Protein 5X8F (pdb70)

Radius of gyration: 39.55 Å; Cα contacts (8 Å, |Δi|>4): 4434; chains: 4; bounding box: 118×98×96 Å

Structure (mmCIF, N/CA/C/O backbone):
data_5X8F
#
_entry.id   5X8F
#
_cell.length_a   71.870
_cell.length_b   96.360
_cell.length_c   98.070
_cell.angle_alpha   80.440
_cell.angle_beta   77.960
_cell.angle_gamma   81.110
#
_symmetry.space_group_name_H-M   'P 1'
#
loop_
_entity.id
_entity.type
_entity.pdbx_description
1 polymer '2-succinylbenzoate--CoA ligase'
2 non-polymer 'o-succinylbenzoyl-N-coenzyme A'
3 non-polymer 'ADENOSINE MONOPHOSPHATE'
4 non-polymer 'MAGNESIUM ION'
5 non-polymer 'SODIUM ION'
6 non-polymer DI(HYDROXYETHYL)ETHER
7 non-polymer 'CALCIUM ION'
8 water water
#
loop_
_atom_site.group_PDB
_atom_site.id
_atom_site.type_symbol
_atom_site.label_atom_id
_atom_site.label_alt_id
_atom_site.label_comp_id
_atom_site.label_asym_id
_atom_site.label_entity_id
_atom_site.label_seq_id
_atom_site.pdbx_PDB_ins_code
_atom_site.Cartn_x
_atom_site.Cartn_y
_atom_site.Cartn_z
_atom_site.occupancy
_atom_site.B_iso_or_equiv
_atom_site.auth_seq_id
_atom_site.auth_comp_id
_atom_site.auth_asym_id
_atom_site.auth_atom_id
_atom_site.pdbx_PDB_model_num
ATOM 1 C C . LEU A 1 1 ? 124.110 5.177 -110.631 1.00 47.03 2 LEU A C 1
ATOM 2 O O . LEU A 1 1 ? 123.362 5.707 -109.810 1.00 58.44 2 LEU A O 1
ATOM 3 N N . THR A 1 2 ? 124.806 4.079 -110.359 1.00 39.93 3 THR A N 1
ATOM 4 C CA . THR A 1 2 ? 124.208 2.982 -109.623 1.00 35.82 3 THR A CA 1
ATOM 5 C C . THR A 1 2 ? 124.658 2.955 -108.160 1.00 24.90 3 THR A C 1
ATOM 6 O O . THR A 1 2 ? 124.049 2.257 -107.359 1.00 23.86 3 THR A O 1
ATOM 10 N N . GLU A 1 3 ? 125.712 3.702 -107.809 1.00 23.59 4 GLU A N 1
ATOM 11 C CA . GLU A 1 3 ? 126.214 3.675 -106.437 1.00 20.84 4 GLU A CA 1
ATOM 12 C C . GLU A 1 3 ? 126.618 5.072 -105.976 1.00 22.74 4 GLU A C 1
ATOM 13 O O . GLU A 1 3 ? 126.974 5.938 -106.782 1.00 24.97 4 GLU A O 1
ATOM 19 N N . GLN A 1 4 ? 126.565 5.273 -104.662 1.00 18.45 5 GLN A N 1
ATOM 20 C CA . GLN A 1 4 ? 127.046 6.470 -103.995 1.00 13.77 5 GLN A CA 1
ATOM 21 C C . GLN A 1 4 ? 127.973 6.076 -102.859 1.00 19.27 5 GLN A C 1
ATOM 22 O O . GLN A 1 4 ? 127.804 5.004 -102.270 1.00 19.46 5 GLN A O 1
ATOM 28 N N . PRO A 1 5 ? 128.952 6.919 -102.529 1.00 19.79 6 PRO A N 1
ATOM 29 C CA . PRO A 1 5 ? 129.718 6.710 -101.292 1.00 18.22 6 PRO A CA 1
ATOM 30 C C . PRO A 1 5 ? 128.773 6.564 -100.114 1.00 14.67 6 PRO A C 1
ATOM 31 O O . PRO A 1 5 ? 127.742 7.237 -100.042 1.00 16.19 6 PRO A O 1
ATOM 35 N N . ASN A 1 6 ? 129.125 5.667 -99.189 1.00 14.68 7 ASN A N 1
ATOM 36 C CA . ASN A 1 6 ? 128.323 5.517 -97.985 1.00 15.04 7 ASN A CA 1
ATOM 37 C C . ASN A 1 6 ? 128.106 6.883 -97.338 1.00 20.18 7 ASN A C 1
ATOM 38 O O . ASN A 1 6 ? 129.057 7.641 -97.137 1.00 15.49 7 ASN A O 1
ATOM 43 N N . TRP A 1 7 ? 126.837 7.216 -97.070 1.00 14.39 8 TRP A N 1
ATOM 44 C CA . TRP A 1 7 ? 126.500 8.581 -96.665 1.00 11.52 8 TRP A CA 1
ATOM 45 C C . TRP A 1 7 ? 127.185 8.967 -95.366 1.00 13.23 8 TRP A C 1
ATOM 46 O O . TRP A 1 7 ? 127.630 10.112 -95.211 1.00 14.90 8 TRP A O 1
ATOM 57 N N . LEU A 1 8 ? 127.210 8.047 -94.394 1.00 16.48 9 LEU A N 1
ATOM 58 C CA . LEU A 1 8 ? 127.839 8.342 -93.111 1.00 17.09 9 LEU A CA 1
ATOM 59 C C . LEU A 1 8 ? 129.335 8.535 -93.282 1.00 18.56 9 LEU A C 1
ATOM 60 O O . LEU A 1 8 ? 129.921 9.462 -92.709 1.00 15.62 9 LEU A O 1
ATOM 65 N N . MET A 1 9 ? 129.958 7.692 -94.098 1.00 16.94 10 MET A N 1
ATOM 66 C CA . MET A 1 9 ? 131.392 7.810 -94.319 1.00 17.63 10 MET A CA 1
ATOM 67 C C . MET A 1 9 ? 131.729 9.136 -94.991 1.00 18.07 10 MET A C 1
ATOM 68 O O . MET A 1 9 ? 132.645 9.844 -94.553 1.00 18.14 10 MET A O 1
ATOM 73 N N . GLN A 1 10 ? 130.979 9.507 -96.039 1.00 19.86 11 GLN A N 1
ATOM 74 C CA . GLN A 1 10 ? 131.256 10.778 -96.711 1.00 17.70 11 GLN A CA 1
ATOM 75 C C . GLN A 1 10 ? 130.959 11.965 -95.808 1.00 16.02 11 GLN A C 1
ATOM 76 O O . GLN A 1 10 ? 131.724 12.936 -95.781 1.00 16.64 11 GLN A O 1
ATOM 82 N N . ARG A 1 11 ? 129.864 11.904 -95.054 1.00 18.20 12 ARG A N 1
ATOM 83 C CA . ARG A 1 11 ? 129.532 13.005 -94.161 1.00 16.84 12 ARG A CA 1
ATOM 84 C C . ARG A 1 11 ? 130.615 13.192 -93.102 1.00 19.28 12 ARG A C 1
ATOM 85 O O . ARG A 1 11 ? 130.981 14.326 -92.766 1.00 18.71 12 ARG A O 1
ATOM 93 N N . ALA A 1 12 ? 131.153 12.090 -92.578 1.00 16.59 13 ALA A N 1
ATOM 94 C CA . ALA A 1 12 ? 132.240 12.202 -91.609 1.00 21.06 13 ALA A CA 1
ATOM 95 C C . ALA A 1 12 ? 133.489 12.796 -92.247 1.00 21.47 13 ALA A C 1
ATOM 96 O O . ALA A 1 12 ? 134.255 13.497 -91.573 1.00 22.23 13 ALA A O 1
ATOM 98 N N . GLN A 1 13 ? 133.715 12.521 -93.532 1.00 20.03 14 GLN A N 1
ATOM 99 C CA . GLN A 1 13 ? 134.838 13.124 -94.242 1.00 24.74 14 GLN A CA 1
ATOM 100 C C . GLN A 1 13 ? 134.637 14.614 -94.464 1.00 22.04 14 GLN A C 1
ATOM 101 O O . GLN A 1 13 ? 135.600 15.388 -94.401 1.00 22.72 14 GLN A O 1
ATOM 107 N N . LEU A 1 14 ? 133.404 15.031 -94.742 1.00 18.42 15 LEU A N 1
ATOM 108 C CA . LEU A 1 14 ? 133.151 16.420 -95.099 1.00 21.37 15 LEU A CA 1
ATOM 109 C C . LEU A 1 14 ? 133.074 17.312 -93.868 1.00 24.55 15 LEU A C 1
ATOM 110 O O . LEU A 1 14 ? 133.716 18.366 -93.824 1.00 26.55 15 LEU A O 1
ATOM 115 N N . THR A 1 15 ? 132.281 16.919 -92.867 1.00 22.53 16 THR A N 1
ATOM 116 C CA . THR A 1 15 ? 132.051 17.722 -91.662 1.00 24.21 16 THR A CA 1
ATOM 117 C C . THR A 1 15 ? 132.176 16.828 -90.432 1.00 22.91 16 THR A C 1
ATOM 118 O O . THR A 1 15 ? 131.186 16.533 -89.751 1.00 27.29 16 THR A O 1
ATOM 122 N N . PRO A 1 16 ? 133.398 16.384 -90.113 1.00 22.62 17 PRO A N 1
ATOM 123 C CA . PRO A 1 16 ? 133.566 15.418 -89.012 1.00 24.95 17 PRO A CA 1
ATOM 124 C C . PRO A 1 16 ? 133.113 15.937 -87.663 1.00 24.84 17 PRO A C 1
ATOM 125 O O . PRO A 1 16 ? 132.618 15.149 -86.852 1.00 22.86 17 PRO A O 1
ATOM 129 N N . GLU A 1 17 ? 133.287 17.228 -87.386 1.00 29.38 18 GLU A N 1
ATOM 130 C CA . GLU A 1 17 ? 133.035 17.752 -86.050 1.00 28.33 18 GLU A CA 1
ATOM 131 C C . GLU A 1 17 ? 131.616 18.260 -85.857 1.00 27.09 18 GLU A C 1
ATOM 132 O O . GLU A 1 17 ? 131.249 18.607 -84.730 1.00 28.78 18 GLU A O 1
ATOM 138 N N . ARG A 1 18 ? 130.818 18.326 -86.913 1.00 27.44 19 ARG A N 1
ATOM 139 C CA . ARG A 1 18 ? 129.421 18.684 -86.739 1.00 24.39 19 ARG A CA 1
ATOM 140 C C . ARG A 1 18 ? 128.723 17.613 -85.910 1.00 28.62 19 ARG A C 1
ATOM 141 O O . ARG A 1 18 ? 129.084 16.437 -85.960 1.00 21.08 19 ARG A O 1
ATOM 149 N N . ILE A 1 19 ? 127.716 18.029 -85.145 1.00 23.94 20 ILE A N 1
ATOM 150 C CA . ILE A 1 19 ? 127.014 17.117 -84.246 1.00 25.26 20 ILE A CA 1
ATOM 151 C C . ILE A 1 19 ? 126.020 16.290 -85.053 1.00 22.08 20 ILE A C 1
ATOM 152 O O . ILE A 1 19 ? 125.108 16.837 -85.679 1.00 21.07 20 ILE A O 1
ATOM 157 N N . ALA A 1 20 ? 126.198 14.966 -85.036 1.00 21.44 21 ALA A N 1
ATOM 158 C CA . ALA A 1 20 ? 125.252 14.068 -85.693 1.00 17.88 21 ALA A CA 1
ATOM 159 C C . ALA A 1 20 ? 124.048 13.764 -84.813 1.00 18.31 21 ALA A C 1
ATOM 160 O O . ALA A 1 20 ? 122.917 13.647 -85.303 1.00 19.44 21 ALA A O 1
ATOM 162 N N . LEU A 1 21 ? 124.274 13.579 -83.520 1.00 21.71 22 LEU A N 1
ATOM 163 C CA . LEU A 1 21 ? 123.241 13.004 -82.678 1.00 19.38 22 LEU A CA 1
ATOM 164 C C . LEU A 1 21 ? 123.350 13.618 -81.299 1.00 22.76 22 LEU A C 1
ATOM 165 O O . LEU A 1 21 ? 124.449 13.764 -80.766 1.00 23.03 22 LEU A O 1
ATOM 170 N N . ILE A 1 22 ? 122.211 13.990 -80.733 1.00 20.00 23 ILE A N 1
ATOM 171 C CA . ILE A 1 22 ? 122.138 14.420 -79.344 1.00 21.00 23 ILE A CA 1
ATOM 172 C C . ILE A 1 22 ? 121.134 13.503 -78.673 1.00 22.33 23 ILE A C 1
ATOM 173 O O . ILE A 1 22 ? 119.962 13.470 -79.065 1.00 23.77 23 ILE A O 1
ATOM 178 N N . TYR A 1 23 ? 121.600 12.718 -77.708 1.00 17.99 24 TYR A N 1
ATOM 179 C CA . TYR A 1 23 ? 120.744 11.747 -77.037 1.00 17.12 24 TYR A CA 1
ATOM 180 C C . TYR A 1 23 ? 121.028 11.806 -75.544 1.00 23.50 24 TYR A C 1
ATOM 181 O O . TYR A 1 23 ? 122.183 11.669 -75.129 1.00 29.09 24 TYR A O 1
ATOM 190 N N . GLU A 1 24 ? 119.975 12.006 -74.748 1.00 26.92 25 GLU A N 1
ATOM 191 C CA . GLU A 1 24 ? 120.112 12.329 -73.324 1.00 28.97 25 GLU A CA 1
ATOM 192 C C . GLU A 1 24 ? 121.073 13.504 -73.137 1.00 27.59 25 GLU A C 1
ATOM 193 O O . GLU A 1 24 ? 121.941 13.498 -72.261 1.00 39.95 25 GLU A O 1
ATOM 199 N N . ASP A 1 25 ? 120.915 14.514 -73.995 1.00 32.95 26 ASP A N 1
ATOM 200 C CA . ASP A 1 25 ? 121.698 15.748 -74.034 1.00 43.71 26 ASP A CA 1
ATOM 201 C C . ASP A 1 25 ? 123.195 15.512 -74.246 1.00 45.15 26 ASP A C 1
ATOM 202 O O . ASP A 1 25 ? 123.990 16.447 -74.093 1.00 49.89 26 ASP A O 1
ATOM 207 N N . GLN A 1 26 ? 123.594 14.293 -74.612 1.00 48.57 27 GLN A N 1
ATOM 208 C CA . GLN A 1 26 ? 124.976 13.948 -74.925 1.00 40.85 27 GLN A CA 1
ATOM 209 C C . GLN A 1 26 ? 125.182 13.962 -76.433 1.00 36.45 27 GLN A C 1
ATOM 210 O O . GLN A 1 26 ? 124.305 13.527 -77.183 1.00 31.55 27 GLN A O 1
ATOM 216 N N . THR A 1 27 ? 126.350 14.432 -76.871 1.00 32.61 28 THR A N 1
ATOM 217 C CA . THR A 1 27 ? 126.602 14.731 -78.276 1.00 30.14 28 THR A CA 1
ATOM 218 C C . THR A 1 27 ? 127.503 13.685 -78.917 1.00 32.76 28 THR A C 1
ATOM 219 O O . THR A 1 27 ? 128.484 13.238 -78.316 1.00 30.93 28 THR A O 1
ATOM 223 N N . VAL A 1 28 ? 127.185 13.342 -80.164 1.00 26.47 29 VAL A N 1
ATOM 224 C CA . VAL A 1 28 ? 127.989 12.458 -81.001 1.00 23.32 29 VAL A CA 1
ATOM 225 C C . VAL A 1 28 ? 128.244 13.189 -82.313 1.00 23.41 29 VAL A C 1
ATOM 226 O O . VAL A 1 28 ? 127.289 13.516 -83.025 1.00 22.71 29 VAL A O 1
ATOM 230 N N . THR A 1 29 ? 129.514 13.442 -82.636 1.00 21.07 30 THR A N 1
ATOM 231 C CA . THR A 1 29 ? 129.834 14.063 -83.914 1.00 20.69 30 THR A CA 1
ATOM 232 C C . THR A 1 29 ? 129.705 13.043 -85.042 1.00 18.43 30 THR A C 1
ATOM 233 O O . THR A 1 29 ? 129.602 11.837 -84.812 1.00 19.10 30 THR A O 1
ATOM 237 N N . PHE A 1 30 ? 129.743 13.539 -86.286 1.00 18.23 31 PHE A N 1
ATOM 238 C CA . PHE A 1 30 ? 129.701 12.615 -87.415 1.00 17.38 31 PHE A CA 1
ATOM 239 C C . PHE A 1 30 ? 130.941 11.727 -87.445 1.00 21.11 31 PHE A C 1
ATOM 240 O O . PHE A 1 30 ? 130.842 10.537 -87.765 1.00 19.17 31 PHE A O 1
ATOM 248 N N . ALA A 1 31 ? 132.114 12.279 -87.101 1.00 19.16 32 ALA A N 1
ATOM 249 C CA . ALA A 1 31 ? 133.303 11.440 -86.971 1.00 21.11 32 ALA A CA 1
ATOM 250 C C . ALA A 1 31 ? 133.102 10.366 -85.905 1.00 26.57 32 ALA A C 1
ATOM 251 O O . ALA A 1 31 ? 133.414 9.190 -86.127 1.00 25.02 32 ALA A O 1
ATOM 253 N N . GLU A 1 32 ? 132.567 10.751 -84.741 1.00 24.93 33 GLU A N 1
ATOM 254 C CA . GLU A 1 32 ? 132.343 9.780 -83.676 1.00 23.86 33 GLU A CA 1
ATOM 255 C C . GLU A 1 32 ? 131.294 8.756 -84.075 1.00 20.88 33 GLU A C 1
ATOM 256 O O . GLU A 1 32 ? 131.384 7.585 -83.695 1.00 22.50 33 GLU A O 1
ATOM 262 N N . LEU A 1 33 ? 130.285 9.180 -84.840 1.00 22.41 34 LEU A N 1
ATOM 263 C CA . LEU A 1 33 ? 129.249 8.247 -85.252 1.00 15.77 34 LEU A CA 1
ATOM 264 C C . LEU A 1 33 ? 129.784 7.239 -86.264 1.00 19.41 34 LEU A C 1
ATOM 265 O O . LEU A 1 33 ? 129.468 6.045 -86.187 1.00 19.71 34 LEU A O 1
ATOM 270 N N . PHE A 1 34 ? 130.586 7.694 -87.227 1.00 22.20 35 PHE A N 1
ATOM 271 C CA . PHE A 1 34 ? 131.209 6.745 -88.144 1.00 18.54 35 PHE A CA 1
ATOM 272 C C . PHE A 1 34 ? 132.111 5.766 -87.389 1.00 20.52 35 PHE A C 1
ATOM 273 O O . PHE A 1 34 ? 132.056 4.556 -87.622 1.00 23.27 35 PHE A O 1
ATOM 281 N N . ALA A 1 35 ? 132.947 6.276 -86.478 1.00 21.40 36 ALA A N 1
ATOM 282 C CA . ALA A 1 35 ? 133.836 5.402 -85.713 1.00 22.71 36 ALA A CA 1
ATOM 283 C C . ALA A 1 35 ? 133.055 4.355 -84.931 1.00 25.22 36 ALA A C 1
ATOM 284 O O . ALA A 1 35 ? 133.450 3.184 -84.884 1.00 24.94 36 ALA A O 1
ATOM 286 N N . ALA A 1 36 ? 131.947 4.760 -84.309 1.00 19.98 37 ALA A N 1
ATOM 287 C CA . ALA A 1 36 ? 131.169 3.824 -83.501 1.00 19.16 37 ALA A CA 1
ATOM 288 C C . ALA A 1 36 ? 130.443 2.817 -84.379 1.00 22.68 37 ALA A C 1
ATOM 289 O O . ALA A 1 36 ? 130.334 1.638 -84.022 1.00 21.30 37 ALA A O 1
ATOM 291 N N . SER A 1 37 ? 129.936 3.262 -85.533 1.00 21.28 38 SER A N 1
ATOM 292 C CA . SER A 1 37 ? 129.226 2.347 -86.417 1.00 18.36 38 SER A CA 1
ATOM 293 C C . SER A 1 37 ? 130.179 1.347 -87.052 1.00 22.79 38 SER A C 1
ATOM 294 O O . SER A 1 37 ? 129.829 0.173 -87.222 1.00 21.33 38 SER A O 1
ATOM 297 N N . LYS A 1 38 ? 131.382 1.801 -87.422 1.00 22.86 39 LYS A N 1
ATOM 298 C CA . LYS A 1 38 ? 132.400 0.898 -87.951 1.00 25.25 39 LYS A CA 1
ATOM 299 C C . LYS A 1 38 ? 132.846 -0.108 -86.901 1.00 24.41 39 LYS A C 1
ATOM 300 O O . LYS A 1 38 ? 133.012 -1.299 -87.200 1.00 24.38 39 LYS A O 1
ATOM 306 N N . ARG A 1 39 ? 133.065 0.360 -85.668 1.00 22.70 40 ARG A N 1
ATOM 307 C CA . ARG A 1 39 ? 133.434 -0.544 -84.582 1.00 26.71 40 ARG A CA 1
ATOM 308 C C . ARG A 1 39 ? 132.361 -1.603 -84.364 1.00 26.69 40 ARG A C 1
ATOM 309 O O . ARG A 1 39 ? 132.672 -2.788 -84.191 1.00 28.21 40 ARG A O 1
ATOM 313 N N . MET A 1 40 ? 131.087 -1.198 -84.377 1.00 20.71 41 MET A N 1
ATOM 314 C CA . MET A 1 40 ? 130.025 -2.182 -84.226 1.00 21.22 41 MET A CA 1
ATOM 315 C C . MET A 1 40 ? 129.975 -3.128 -85.423 1.00 21.60 41 MET A C 1
ATOM 316 O O . MET A 1 40 ? 129.671 -4.318 -85.269 1.00 24.65 41 MET A O 1
ATOM 321 N N . ALA A 1 41 ? 130.264 -2.619 -86.625 1.00 21.10 42 ALA A N 1
ATOM 322 C CA . ALA A 1 41 ? 130.300 -3.489 -87.794 1.00 17.46 42 ALA A CA 1
ATOM 323 C C . ALA A 1 41 ? 131.406 -4.527 -87.660 1.00 24.22 42 ALA A C 1
ATOM 324 O O . ALA A 1 41 ? 131.231 -5.691 -88.042 1.00 24.43 42 ALA A O 1
ATOM 326 N N . GLU A 1 42 ? 132.558 -4.118 -87.129 1.00 26.07 43 GLU A N 1
ATOM 327 C CA . GLU A 1 42 ? 133.640 -5.070 -86.896 1.00 24.05 43 GLU A CA 1
ATOM 328 C C . GLU A 1 42 ? 133.232 -6.128 -85.874 1.00 24.67 43 GLU A C 1
ATOM 329 O O . GLU A 1 42 ? 133.581 -7.307 -86.012 1.00 28.36 43 GLU A O 1
ATOM 335 N N . GLN A 1 43 ? 132.490 -5.733 -84.840 1.00 24.31 44 GLN A N 1
ATOM 336 C CA . GLN A 1 43 ? 132.085 -6.707 -83.831 1.00 25.73 44 GLN A CA 1
ATOM 337 C C . GLN A 1 43 ? 131.027 -7.663 -84.375 1.00 26.67 44 GLN A C 1
ATOM 338 O O . GLN A 1 43 ? 131.032 -8.855 -84.043 1.00 26.61 44 GLN A O 1
ATOM 344 N N . LEU A 1 44 ? 130.124 -7.169 -85.231 1.00 24.90 45 LEU A N 1
ATOM 345 C CA . LEU A 1 44 ? 129.133 -8.052 -85.842 1.00 23.14 45 LEU A CA 1
ATOM 346 C C . LEU A 1 44 ? 129.795 -9.077 -86.752 1.00 25.84 45 LEU A C 1
ATOM 347 O O . LEU A 1 44 ? 129.394 -10.248 -86.781 1.00 25.78 45 LEU A O 1
ATOM 352 N N . ALA A 1 45 ? 130.801 -8.648 -87.515 1.00 24.92 46 ALA A N 1
ATOM 353 C CA . ALA A 1 45 ? 131.517 -9.567 -88.390 1.00 24.87 46 ALA A CA 1
ATOM 354 C C . ALA A 1 45 ? 132.180 -10.685 -87.598 1.00 30.48 46 ALA A C 1
ATOM 355 O O . ALA A 1 45 ? 132.268 -11.819 -88.084 1.00 28.53 46 ALA A O 1
ATOM 357 N N . ALA A 1 46 ? 132.638 -10.388 -86.376 1.00 29.60 47 ALA A N 1
ATOM 358 C CA . ALA A 1 46 ? 133.221 -11.416 -85.517 1.00 29.49 47 ALA A CA 1
ATOM 359 C C . ALA A 1 46 ? 132.193 -12.466 -85.125 1.00 33.79 47 ALA A C 1
ATOM 360 O O . ALA A 1 46 ? 132.555 -13.614 -84.830 1.00 33.94 47 ALA A O 1
ATOM 362 N N . HIS A 1 47 ? 130.919 -12.084 -85.082 1.00 30.80 48 HIS A N 1
ATOM 363 C CA . HIS A 1 47 ? 129.815 -12.994 -84.813 1.00 31.87 48 HIS A CA 1
ATOM 364 C C . HIS A 1 47 ? 129.287 -13.644 -86.080 1.00 28.08 48 HIS A C 1
ATOM 365 O O . HIS A 1 47 ? 128.187 -14.203 -86.059 1.00 38.22 48 HIS A O 1
ATOM 372 N N . SER A 1 48 ? 130.032 -13.540 -87.182 1.00 28.30 49 SER A N 1
ATOM 373 C CA . SER A 1 48 ? 129.792 -14.204 -88.461 1.00 36.06 49 SER A CA 1
ATOM 374 C C . SER A 1 48 ? 128.729 -13.519 -89.310 1.00 34.30 49 SER A C 1
ATOM 375 O O . SER A 1 48 ? 128.234 -14.127 -90.266 1.00 32.14 49 SER A O 1
ATOM 378 N N . VAL A 1 49 ? 128.367 -12.270 -89.002 1.00 24.79 50 VAL A N 1
ATOM 379 C CA . VAL A 1 49 ? 127.503 -11.501 -89.895 1.00 23.77 50 VAL A CA 1
ATOM 380 C C . VAL A 1 49 ? 128.301 -11.134 -91.138 1.00 32.41 50 VAL A C 1
ATOM 381 O O . VAL A 1 49 ? 129.434 -10.647 -91.037 1.00 33.72 50 VAL A O 1
ATOM 385 N N . ARG A 1 50 ? 127.720 -11.370 -92.318 1.00 26.81 51 ARG A N 1
ATOM 386 C CA . ARG A 1 50 ? 128.433 -11.198 -93.580 1.00 22.46 51 ARG A CA 1
ATOM 387 C C . ARG A 1 50 ? 127.589 -10.422 -94.582 1.00 24.59 51 ARG A C 1
ATOM 388 O O . ARG A 1 50 ? 126.360 -10.423 -94.522 1.00 26.76 51 ARG A O 1
ATOM 392 N N . LYS A 1 51 ? 128.276 -9.807 -95.548 1.00 30.49 52 LYS A N 1
ATOM 393 C CA . LYS A 1 51 ? 127.601 -9.122 -96.642 1.00 31.15 52 LYS A CA 1
ATOM 394 C C . LYS A 1 51 ? 126.536 -10.020 -97.252 1.00 29.03 52 LYS A C 1
ATOM 395 O O . LYS A 1 51 ? 126.768 -11.212 -97.481 1.00 28.17 52 LYS A O 1
ATOM 399 N N . GLY A 1 52 ? 125.353 -9.443 -97.486 1.00 27.69 53 GLY A N 1
ATOM 400 C CA . GLY A 1 52 ? 124.218 -10.182 -97.990 1.00 26.99 53 GLY A CA 1
ATOM 401 C C . GLY A 1 52 ? 123.323 -10.804 -96.936 1.00 30.48 53 GLY A C 1
ATOM 402 O O . GLY A 1 52 ? 122.235 -11.284 -97.281 1.00 29.80 53 GLY A O 1
ATOM 403 N N . ASP A 1 53 ? 123.744 -10.832 -95.672 1.00 27.45 54 ASP A N 1
ATOM 404 C CA . ASP A 1 53 ? 122.871 -11.316 -94.615 1.00 21.49 54 ASP A CA 1
ATOM 405 C C . ASP A 1 53 ? 121.755 -10.298 -94.358 1.00 21.47 54 ASP A C 1
ATOM 406 O O . ASP A 1 53 ? 121.784 -9.158 -94.831 1.00 20.72 54 ASP A O 1
ATOM 411 N N . THR A 1 54 ? 120.750 -10.745 -93.611 1.00 20.00 55 THR A N 1
ATOM 412 C CA . THR A 1 54 ? 119.665 -9.906 -93.120 1.00 18.44 55 THR A CA 1
ATOM 413 C C . THR A 1 54 ? 119.695 -9.945 -91.598 1.00 17.25 55 THR A C 1
ATOM 414 O O . THR A 1 54 ? 119.715 -11.030 -91.000 1.00 22.13 55 THR A O 1
ATOM 418 N N . ALA A 1 55 ? 119.696 -8.772 -90.979 1.00 15.37 56 ALA A N 1
ATOM 419 C CA . ALA A 1 55 ? 119.731 -8.662 -89.527 1.00 13.73 56 ALA A CA 1
ATOM 420 C C . ALA A 1 55 ? 118.533 -7.862 -89.049 1.00 16.99 56 ALA A C 1
ATOM 421 O O . ALA A 1 55 ? 118.278 -6.762 -89.552 1.00 17.71 56 ALA A O 1
ATOM 423 N N . ALA A 1 56 ? 117.819 -8.394 -88.061 1.00 16.07 57 ALA A N 1
ATOM 424 C CA . ALA A 1 56 ? 116.697 -7.670 -87.481 1.00 15.43 57 ALA A CA 1
ATOM 425 C C . ALA A 1 56 ? 117.183 -6.869 -86.287 1.00 18.35 57 ALA A C 1
ATOM 426 O O . ALA A 1 56 ? 118.109 -7.282 -85.587 1.00 16.65 57 ALA A O 1
ATOM 428 N N . ILE A 1 57 ? 116.586 -5.700 -86.087 1.00 14.96 58 ILE A N 1
ATOM 429 C CA . ILE A 1 57 ? 116.946 -4.814 -84.988 1.00 17.24 58 ILE A CA 1
ATOM 430 C C . ILE A 1 57 ? 115.717 -4.666 -84.103 1.00 14.36 58 ILE A C 1
ATOM 431 O O . ILE A 1 57 ? 114.625 -4.354 -84.595 1.00 13.82 58 ILE A O 1
ATOM 436 N N . LEU A 1 58 ? 115.890 -4.922 -82.811 1.00 14.47 59 LEU A N 1
ATOM 437 C CA . LEU A 1 58 ? 114.814 -4.814 -81.824 1.00 13.22 59 LEU A CA 1
ATOM 438 C C . LEU A 1 58 ? 115.370 -3.952 -80.694 1.00 16.73 59 LEU A C 1
ATOM 439 O O . LEU A 1 58 ? 115.978 -4.470 -79.751 1.00 16.05 59 LEU A O 1
ATOM 444 N N . LEU A 1 59 ? 115.165 -2.642 -80.798 1.00 14.57 60 LEU A N 1
ATOM 445 C CA . LEU A 1 59 ? 115.721 -1.707 -79.830 1.00 16.55 60 LEU A CA 1
ATOM 446 C C . LEU A 1 59 ? 114.780 -0.523 -79.680 1.00 15.37 60 LEU A C 1
ATOM 447 O O . LEU A 1 59 ? 114.141 -0.096 -80.643 1.00 15.84 60 LEU A O 1
ATOM 452 N N . GLN A 1 60 ? 114.723 0.012 -78.461 1.00 20.30 61 GLN A N 1
ATOM 453 C CA . GLN A 1 60 ? 114.176 1.337 -78.237 1.00 21.70 61 GLN A CA 1
ATOM 454 C C . GLN A 1 60 ? 115.116 2.380 -78.837 1.00 19.57 61 GLN A C 1
ATOM 455 O O . GLN A 1 60 ? 116.279 2.100 -79.148 1.00 21.06 61 GLN A O 1
ATOM 461 N N . ASN A 1 61 ? 114.605 3.601 -78.981 1.00 16.13 62 ASN A N 1
ATOM 462 C CA . ASN A 1 61 ? 115.420 4.708 -79.469 1.00 19.20 62 ASN A CA 1
ATOM 463 C C . ASN A 1 61 ? 116.580 4.905 -78.509 1.00 20.19 62 ASN A C 1
ATOM 464 O O . ASN A 1 61 ? 116.378 5.373 -77.386 1.00 24.17 62 ASN A O 1
ATOM 469 N N . ARG A 1 62 ? 117.775 4.506 -78.929 1.00 22.23 63 ARG A N 1
ATOM 470 C CA . ARG A 1 62 ? 119.017 4.749 -78.207 1.00 24.85 63 ARG A CA 1
ATOM 471 C C . ARG A 1 62 ? 120.083 5.069 -79.242 1.00 24.11 63 ARG A C 1
ATOM 472 O O . ARG A 1 62 ? 119.919 4.779 -80.429 1.00 22.49 63 ARG A O 1
ATOM 480 N N . ALA A 1 63 ? 121.204 5.632 -78.782 1.00 22.03 64 ALA A N 1
ATOM 481 C CA . ALA A 1 63 ? 122.306 5.880 -79.702 1.00 22.31 64 ALA A CA 1
ATOM 482 C C . ALA A 1 63 ? 122.768 4.582 -80.350 1.00 22.61 64 ALA A C 1
ATOM 483 O O . ALA A 1 63 ? 123.117 4.559 -81.537 1.00 19.61 64 ALA A O 1
ATOM 485 N N . GLU A 1 64 ? 122.743 3.484 -79.588 1.00 20.52 65 GLU A N 1
ATOM 486 C CA . GLU A 1 64 ? 123.202 2.197 -80.100 1.00 20.72 65 GLU A CA 1
ATOM 487 C C . GLU A 1 64 ? 122.329 1.703 -81.242 1.00 14.81 65 GLU A C 1
ATOM 488 O O . GLU A 1 64 ? 122.798 0.937 -82.095 1.00 19.36 65 GLU A O 1
ATOM 494 N N . MET A 1 65 ? 121.056 2.104 -81.271 1.00 16.48 66 MET A N 1
ATOM 495 C CA . MET A 1 65 ? 120.213 1.747 -82.411 1.00 14.99 66 MET A CA 1
ATOM 496 C C . MET A 1 65 ? 120.672 2.458 -83.683 1.00 16.47 66 MET A C 1
ATOM 497 O O . MET A 1 65 ? 120.694 1.857 -84.761 1.00 15.76 66 MET A O 1
ATOM 502 N N . VAL A 1 66 ? 121.039 3.739 -83.575 1.00 15.74 67 VAL A N 1
ATOM 503 C CA . VAL A 1 66 ? 121.600 4.453 -84.720 1.00 15.20 67 VAL A CA 1
ATOM 504 C C . VAL A 1 66 ? 122.888 3.784 -85.188 1.00 18.53 67 VAL A C 1
ATOM 505 O O . VAL A 1 66 ? 123.109 3.600 -86.392 1.00 17.24 67 VAL A O 1
ATOM 509 N N . TYR A 1 67 ? 123.752 3.394 -84.248 1.00 17.84 68 TYR A N 1
ATOM 510 C CA . TYR A 1 67 ? 124.977 2.700 -84.630 1.00 15.48 68 TYR A CA 1
ATOM 511 C C . TYR A 1 67 ? 124.656 1.405 -85.359 1.00 15.66 68 TYR A C 1
ATOM 512 O O . TYR A 1 67 ? 125.321 1.052 -86.338 1.00 18.26 68 TYR A O 1
ATOM 521 N N . ALA A 1 68 ? 123.622 0.688 -84.909 1.00 16.27 69 ALA A N 1
ATOM 522 C CA . ALA A 1 68 ? 123.351 -0.625 -85.482 1.00 14.80 69 ALA A CA 1
ATOM 523 C C . ALA A 1 68 ? 122.880 -0.507 -86.919 1.00 13.64 69 ALA A C 1
ATOM 524 O O . ALA A 1 68 ? 123.294 -1.293 -87.776 1.00 16.21 69 ALA A O 1
ATOM 526 N N . VAL A 1 69 ? 122.002 0.459 -87.202 1.00 16.99 70 VAL A N 1
ATOM 527 C CA . VAL A 1 69 ? 121.540 0.639 -88.578 1.00 18.23 70 VAL A CA 1
ATOM 528 C C . VAL A 1 69 ? 122.715 0.958 -89.498 1.00 17.66 70 VAL A C 1
ATOM 529 O O . VAL A 1 69 ? 122.885 0.349 -90.560 1.00 14.69 70 VAL A O 1
ATOM 533 N N . HIS A 1 70 ? 123.553 1.910 -89.098 1.00 13.76 71 HIS A N 1
ATOM 534 C CA . HIS A 1 70 ? 124.706 2.252 -89.927 1.00 18.92 71 HIS A CA 1
ATOM 535 C C . HIS A 1 70 ? 125.695 1.095 -90.027 1.00 15.33 71 HIS A C 1
ATOM 536 O O . HIS A 1 70 ? 126.294 0.888 -91.088 1.00 17.24 71 HIS A O 1
ATOM 543 N N . ALA A 1 71 ? 125.880 0.338 -88.941 1.00 15.87 72 ALA A N 1
ATOM 544 C CA . ALA A 1 71 ? 126.776 -0.816 -88.987 1.00 19.33 72 ALA A CA 1
ATOM 545 C C . ALA A 1 71 ? 126.306 -1.823 -90.026 1.00 20.45 72 ALA A C 1
ATOM 546 O O . ALA A 1 71 ? 127.111 -2.352 -90.801 1.00 18.33 72 ALA A O 1
ATOM 548 N N . CYS A 1 72 ? 124.993 -2.071 -90.081 1.00 16.65 73 CYS A N 1
ATOM 549 C CA . CYS A 1 72 ? 124.441 -2.941 -91.112 1.00 14.87 73 CYS A CA 1
ATOM 550 C C . CYS A 1 72 ? 124.797 -2.443 -92.509 1.00 15.75 73 CYS A C 1
ATOM 551 O O . CYS A 1 72 ? 125.208 -3.232 -93.370 1.00 18.71 73 CYS A O 1
ATOM 554 N N . PHE A 1 73 ? 124.618 -1.143 -92.768 1.00 18.41 74 PHE A N 1
ATOM 555 C CA . PHE A 1 73 ? 124.989 -0.615 -94.081 1.00 22.17 74 PHE A CA 1
ATOM 556 C C . PHE A 1 73 ? 126.467 -0.837 -94.359 1.00 20.61 74 PHE A C 1
ATOM 557 O O . PHE A 1 73 ? 126.847 -1.217 -95.470 1.00 21.84 74 PHE A O 1
ATOM 565 N N . LEU A 1 74 ? 127.317 -0.586 -93.361 1.00 16.83 75 LEU A N 1
ATOM 566 C CA . LEU A 1 74 ? 128.758 -0.722 -93.551 1.00 17.42 75 LEU A CA 1
ATOM 567 C C . LEU A 1 74 ? 129.174 -2.164 -93.796 1.00 25.07 75 LEU A C 1
ATOM 568 O O . LEU A 1 74 ? 130.255 -2.407 -94.342 1.00 22.20 75 LEU A O 1
ATOM 573 N N . LEU A 1 75 ? 128.340 -3.120 -93.401 1.00 19.86 76 LEU A N 1
ATOM 574 C CA . LEU A 1 75 ? 128.583 -4.527 -93.656 1.00 22.69 76 LEU A CA 1
ATOM 575 C C . LEU A 1 75 ? 127.917 -5.027 -94.923 1.00 21.89 76 LEU A C 1
ATOM 576 O O . LEU A 1 75 ? 128.224 -6.137 -95.361 1.00 21.62 76 LEU A O 1
ATOM 581 N N . GLY A 1 76 ? 127.029 -4.240 -95.526 1.00 17.94 77 GLY A N 1
ATOM 582 C CA . GLY A 1 76 ? 126.258 -4.719 -96.657 1.00 26.73 77 GLY A CA 1
ATOM 583 C C . GLY A 1 76 ? 125.140 -5.653 -96.256 1.00 21.60 77 GLY A C 1
ATOM 584 O O . GLY A 1 76 ? 124.832 -6.592 -96.996 1.00 22.60 77 GLY A O 1
ATOM 585 N N . VAL A 1 77 ? 124.521 -5.408 -95.100 1.00 16.11 78 VAL A N 1
ATOM 586 C CA . VAL A 1 77 ? 123.541 -6.290 -94.469 1.00 17.60 78 VAL A CA 1
ATOM 587 C C . VAL A 1 77 ? 122.196 -5.567 -94.449 1.00 20.63 78 VAL A C 1
ATOM 588 O O . VAL A 1 77 ? 122.128 -4.398 -94.052 1.00 19.30 78 VAL A O 1
ATOM 592 N N . LYS A 1 78 ? 121.137 -6.251 -94.887 1.00 14.54 79 LYS A N 1
ATOM 593 C CA . LYS A 1 78 ? 119.789 -5.676 -94.875 1.00 16.11 79 LYS A CA 1
ATOM 594 C C . LYS A 1 78 ? 119.303 -5.566 -93.434 1.00 15.85 79 LYS A C 1
ATOM 595 O O . LYS A 1 78 ? 119.367 -6.544 -92.692 1.00 17.83 79 LYS A O 1
ATOM 601 N N . ALA A 1 79 ? 118.773 -4.406 -93.040 1.00 15.50 80 ALA A N 1
ATOM 602 C CA . ALA A 1 79 ? 118.316 -4.195 -91.665 1.00 14.30 80 ALA A CA 1
ATOM 603 C C . ALA A 1 79 ? 116.793 -4.268 -91.604 1.00 16.11 80 ALA A C 1
ATOM 604 O O . ALA A 1 79 ? 116.111 -3.499 -92.287 1.00 16.98 80 ALA A O 1
ATOM 606 N N . VAL A 1 80 ? 116.268 -5.193 -90.801 1.00 11.86 81 VAL A N 1
ATOM 607 C CA . VAL A 1 80 ? 114.833 -5.295 -90.547 1.00 14.17 81 VAL A CA 1
ATOM 608 C C . VAL A 1 80 ? 114.529 -4.559 -89.252 1.00 14.20 81 VAL A C 1
ATOM 609 O O . VAL A 1 80 ? 114.993 -4.966 -88.184 1.00 15.97 81 VAL A O 1
ATOM 613 N N . LEU A 1 81 ? 113.738 -3.484 -89.322 1.00 14.91 82 LEU A N 1
ATOM 614 C CA . LEU A 1 81 ? 113.419 -2.711 -88.122 1.00 17.20 82 LEU A CA 1
ATOM 615 C C . LEU A 1 81 ? 112.172 -3.302 -87.474 1.00 17.06 82 LEU A C 1
ATOM 616 O O . LEU A 1 81 ? 111.095 -3.276 -88.077 1.00 17.98 82 LEU A O 1
ATOM 621 N N . LEU A 1 82 ? 112.305 -3.815 -86.248 1.00 14.67 83 LEU A N 1
ATOM 622 C CA . LEU A 1 82 ? 111.191 -4.462 -85.558 1.00 13.45 83 LEU A CA 1
ATOM 623 C C . LEU A 1 82 ? 110.507 -3.511 -84.582 1.00 16.81 83 LEU A C 1
ATOM 624 O O . LEU A 1 82 ? 111.159 -2.844 -83.775 1.00 15.55 83 LEU A O 1
ATOM 629 N N . ASN A 1 83 ? 109.187 -3.482 -84.647 1.00 14.08 84 ASN A N 1
ATOM 630 C CA . ASN A 1 83 ? 108.355 -2.718 -83.731 1.00 15.46 84 ASN A CA 1
ATOM 631 C C . ASN A 1 83 ? 108.450 -3.334 -82.328 1.00 16.42 84 ASN A C 1
ATOM 632 O O . ASN A 1 83 ? 108.147 -4.517 -82.134 1.00 15.83 84 ASN A O 1
ATOM 637 N N . THR A 1 84 ? 108.892 -2.541 -81.348 1.00 14.10 85 THR A N 1
ATOM 638 C CA . THR A 1 84 ? 109.162 -3.080 -80.019 1.00 13.70 85 THR A CA 1
ATOM 639 C C . THR A 1 84 ? 107.900 -3.369 -79.214 1.00 19.93 85 THR A C 1
ATOM 640 O O . THR A 1 84 ? 107.997 -4.051 -78.191 1.00 21.60 85 THR A O 1
ATOM 644 N N . LYS A 1 85 ? 106.738 -2.855 -79.627 1.00 15.01 86 LYS A N 1
ATOM 645 C CA . LYS A 1 85 ? 105.497 -3.134 -78.905 1.00 16.44 86 LYS A CA 1
ATOM 646 C C . LYS A 1 85 ? 104.855 -4.448 -79.304 1.00 20.56 86 LYS A C 1
ATOM 647 O O . LYS A 1 85 ? 103.900 -4.888 -78.637 1.00 19.41 86 LYS A O 1
ATOM 653 N N . LEU A 1 86 ? 105.352 -5.086 -80.356 1.00 18.62 87 LEU A N 1
ATOM 654 C CA . LEU A 1 86 ? 104.775 -6.347 -80.791 1.00 18.80 87 LEU A CA 1
ATOM 655 C C . LEU A 1 86 ? 104.983 -7.433 -79.744 1.00 23.93 87 LEU A C 1
ATOM 656 O O . LEU A 1 86 ? 105.980 -7.445 -79.010 1.00 21.19 87 LEU A O 1
ATOM 661 N N . SER A 1 87 ? 104.024 -8.355 -79.692 1.00 20.54 88 SER A N 1
ATOM 662 C CA . SER A 1 87 ? 104.190 -9.583 -78.930 1.00 23.68 88 SER A CA 1
ATOM 663 C C . SER A 1 87 ? 105.312 -10.422 -79.534 1.00 24.13 88 SER A C 1
ATOM 664 O O . SER A 1 87 ? 105.649 -10.295 -80.714 1.00 21.51 88 SER A O 1
ATOM 667 N N . THR A 1 88 ? 105.871 -11.310 -78.708 1.00 21.82 89 THR A N 1
ATOM 668 C CA . THR A 1 88 ? 106.813 -12.305 -79.217 1.00 27.30 89 THR A CA 1
ATOM 669 C C . THR A 1 88 ? 106.253 -13.018 -80.441 1.00 24.80 89 THR A C 1
ATOM 670 O O . THR A 1 88 ? 106.971 -13.249 -81.422 1.00 24.70 89 THR A O 1
ATOM 674 N N . HIS A 1 89 ? 104.965 -13.361 -80.393 1.00 23.35 90 HIS A N 1
ATOM 675 C CA . HIS A 1 89 ? 104.298 -14.067 -81.483 1.00 27.22 90 HIS A CA 1
ATOM 676 C C . HIS A 1 89 ? 104.391 -13.291 -82.792 1.00 22.37 90 HIS A C 1
ATOM 677 O O . HIS A 1 89 ? 104.756 -13.848 -83.836 1.00 23.51 90 HIS A O 1
ATOM 684 N N . GLU A 1 90 ? 104.043 -12.000 -82.755 1.00 20.45 91 GLU A N 1
ATOM 685 C CA . GLU A 1 90 ? 104.111 -11.175 -83.958 1.00 18.43 91 GLU A CA 1
ATOM 686 C C . GLU A 1 90 ? 105.542 -11.039 -84.461 1.00 18.91 91 GLU A C 1
ATOM 687 O O . GLU A 1 90 ? 105.782 -11.018 -85.673 1.00 24.20 91 GLU A O 1
ATOM 693 N N . ARG A 1 91 ? 106.509 -10.923 -83.546 1.00 18.52 92 ARG A N 1
ATOM 694 C CA . ARG A 1 91 ? 107.890 -10.737 -83.979 1.00 18.06 92 ARG A CA 1
ATOM 695 C C . ARG A 1 91 ? 108.469 -12.005 -84.586 1.00 19.76 92 ARG A C 1
ATOM 696 O O . ARG A 1 91 ? 109.262 -11.931 -85.535 1.00 20.47 92 ARG A O 1
ATOM 704 N N . LEU A 1 92 ? 108.096 -13.175 -84.057 1.00 21.00 93 LEU A N 1
ATOM 705 C CA . LEU A 1 92 ? 108.591 -14.422 -84.633 1.00 24.17 93 LEU A CA 1
ATOM 706 C C . LEU A 1 92 ? 108.179 -14.548 -86.092 1.00 23.13 93 LEU A C 1
ATOM 707 O O . LEU A 1 92 ? 108.986 -14.957 -86.938 1.00 22.66 93 LEU A O 1
ATOM 712 N N . PHE A 1 93 ? 106.927 -14.197 -86.412 1.00 20.31 94 PHE A N 1
ATOM 713 C CA . PHE A 1 93 ? 106.512 -14.211 -87.813 1.00 23.03 94 PHE A CA 1
ATOM 714 C C . PHE A 1 93 ? 107.421 -13.335 -88.670 1.00 18.58 94 PHE A C 1
ATOM 715 O O . PHE A 1 93 ? 107.823 -13.734 -89.767 1.00 20.28 94 PHE A O 1
ATOM 723 N N . GLN A 1 94 ? 107.757 -12.136 -88.189 1.00 16.08 95 GLN A N 1
ATOM 724 C CA . GLN A 1 94 ? 108.546 -11.215 -88.998 1.00 18.20 95 GLN A CA 1
ATOM 725 C C . GLN A 1 94 ? 109.997 -11.666 -89.117 1.00 17.79 95 GLN A C 1
ATOM 726 O O . GLN A 1 94 ? 110.615 -11.504 -90.176 1.00 18.96 95 GLN A O 1
ATOM 732 N N . LEU A 1 95 ? 110.556 -12.236 -88.049 1.00 19.26 96 LEU A N 1
ATOM 733 C CA . LEU A 1 95 ? 111.906 -12.783 -88.139 1.00 20.76 96 LEU A CA 1
ATOM 734 C C . LEU A 1 95 ? 111.983 -13.877 -89.188 1.00 24.25 96 LEU A C 1
ATOM 735 O O . LEU A 1 95 ? 112.932 -13.928 -89.977 1.00 21.76 96 LEU A O 1
ATOM 740 N N . GLU A 1 96 ? 110.995 -14.773 -89.208 1.00 21.65 97 GLU A N 1
ATOM 741 C CA . GLU A 1 96 ? 111.044 -15.875 -90.157 1.00 26.15 97 GLU A CA 1
ATOM 742 C C . GLU A 1 96 ? 110.726 -15.397 -91.568 1.00 21.59 97 GLU A C 1
ATOM 743 O O . GLU A 1 96 ? 111.427 -15.746 -92.526 1.00 23.62 97 GLU A O 1
ATOM 749 N N . ASP A 1 97 ? 109.684 -14.580 -91.714 1.00 19.55 98 ASP A N 1
ATOM 750 C CA . ASP A 1 97 ? 109.288 -14.117 -93.041 1.00 20.79 98 ASP A CA 1
ATOM 751 C C . ASP A 1 97 ? 110.392 -13.306 -93.713 1.00 22.24 98 ASP A C 1
ATOM 752 O O . ASP A 1 97 ? 110.596 -13.407 -94.928 1.00 23.54 98 ASP A O 1
ATOM 757 N N . SER A 1 98 ? 111.121 -12.498 -92.945 1.00 19.65 99 SER A N 1
ATOM 758 C CA . SER A 1 98 ? 112.155 -11.649 -93.526 1.00 22.51 99 SER A CA 1
ATOM 759 C C . SER A 1 98 ? 113.427 -12.400 -93.901 1.00 22.49 99 SER A C 1
ATOM 760 O O . SER A 1 98 ? 114.295 -11.815 -94.560 1.00 26.41 99 SER A O 1
ATOM 763 N N . GLY A 1 99 ? 113.572 -13.655 -93.490 1.00 22.38 100 GLY A N 1
ATOM 764 C CA . GLY A 1 99 ? 114.827 -14.349 -93.690 1.00 25.85 100 GLY A CA 1
ATOM 765 C C . GLY A 1 99 ? 115.968 -13.840 -92.843 1.00 26.42 100 GLY A C 1
ATOM 766 O O . GLY A 1 99 ? 117.134 -14.040 -93.207 1.00 22.70 100 GLY A O 1
ATOM 767 N N . SER A 1 100 ? 115.672 -13.182 -91.718 1.00 20.90 101 SER A N 1
ATOM 768 C CA . SER A 1 100 ? 116.734 -12.707 -90.836 1.00 25.87 101 SER A CA 1
ATOM 769 C C . SER A 1 100 ? 117.572 -13.871 -90.325 1.00 22.33 101 SER A C 1
ATOM 770 O O . SER A 1 100 ? 117.044 -14.913 -89.921 1.00 23.64 101 SER A O 1
ATOM 773 N N . GLY A 1 101 ? 118.890 -13.692 -90.333 1.00 20.58 102 GLY A N 1
ATOM 774 C CA . GLY A 1 101 ? 119.745 -14.685 -89.711 1.00 21.29 102 GLY A CA 1
ATOM 775 C C . GLY A 1 101 ? 120.145 -14.277 -88.311 1.00 24.20 102 GLY A C 1
ATOM 776 O O . GLY A 1 101 ? 120.569 -15.116 -87.513 1.00 23.87 102 GLY A O 1
ATOM 777 N N . PHE A 1 102 ? 119.996 -12.987 -87.999 1.00 23.01 103 PHE A N 1
ATOM 778 C CA . PHE A 1 102 ? 120.476 -12.415 -86.750 1.00 23.46 103 PHE A CA 1
ATOM 779 C C . PHE A 1 102 ? 119.431 -11.483 -86.169 1.00 21.49 103 PHE A C 1
ATOM 780 O O . PHE A 1 102 ? 118.634 -10.889 -86.898 1.00 22.06 103 PHE A O 1
ATOM 788 N N . LEU A 1 103 ? 119.456 -11.339 -84.843 1.00 19.46 104 LEU A N 1
ATOM 789 C CA . LEU A 1 103 ? 118.619 -10.371 -84.148 1.00 17.15 104 LEU A CA 1
ATOM 790 C C . LEU A 1 103 ? 119.521 -9.530 -83.258 1.00 18.62 104 LEU A C 1
ATOM 791 O O . LEU A 1 103 ? 120.145 -10.062 -82.340 1.00 22.54 104 LEU A O 1
ATOM 796 N N . LEU A 1 104 ? 119.595 -8.227 -83.525 1.00 17.67 105 LEU A N 1
ATOM 797 C CA . LEU A 1 104 ? 120.377 -7.310 -82.698 1.00 14.45 105 LEU A CA 1
ATOM 798 C C . LEU A 1 104 ? 119.430 -6.641 -81.710 1.00 17.60 105 LEU A C 1
ATOM 799 O O . LEU A 1 104 ? 118.525 -5.913 -82.123 1.00 16.34 105 LEU A O 1
ATOM 804 N N . THR A 1 105 ? 119.638 -6.874 -80.419 1.00 16.31 106 THR A N 1
ATOM 805 C CA . THR A 1 105 ? 118.691 -6.365 -79.421 1.00 14.35 106 THR A CA 1
ATOM 806 C C . THR A 1 105 ? 119.479 -6.056 -78.149 1.00 17.13 106 THR A C 1
ATOM 807 O O . THR A 1 105 ? 120.702 -5.886 -78.192 1.00 19.34 106 THR A O 1
ATOM 811 N N . ASP A 1 106 ? 118.792 -5.978 -77.006 1.00 17.90 107 ASP A N 1
ATOM 812 C CA . ASP A 1 106 ? 119.494 -5.765 -75.747 1.00 17.15 107 ASP A CA 1
ATOM 813 C C . ASP A 1 106 ? 118.753 -6.471 -74.616 1.00 19.63 107 ASP A C 1
ATOM 814 O O . ASP A 1 106 ? 117.724 -7.119 -74.826 1.00 21.71 107 ASP A O 1
ATOM 819 N N . SER A 1 107 ? 119.291 -6.343 -73.395 1.00 20.67 108 SER A N 1
ATOM 820 C CA . SER A 1 107 ? 118.762 -7.126 -72.285 1.00 22.67 108 SER A CA 1
ATOM 821 C C . SER A 1 107 ? 117.412 -6.623 -71.787 1.00 21.03 108 SER A C 1
ATOM 822 O O . SER A 1 107 ? 116.802 -7.273 -70.931 1.00 23.70 108 SER A O 1
ATOM 825 N N . SER A 1 108 ? 116.907 -5.511 -72.308 1.00 20.28 109 SER A N 1
ATOM 826 C CA . SER A 1 108 ? 115.541 -5.147 -71.954 1.00 25.12 109 SER A CA 1
ATOM 827 C C . SER A 1 108 ? 114.513 -6.049 -72.623 1.00 30.70 109 SER A C 1
ATOM 828 O O . SER A 1 108 ? 113.356 -6.070 -72.192 1.00 26.68 109 SER A O 1
ATOM 831 N N . PHE A 1 109 ? 114.918 -6.821 -73.629 1.00 22.52 110 PHE A N 1
ATOM 832 C CA . PHE A 1 109 ? 114.059 -7.788 -74.287 1.00 21.66 110 PHE A CA 1
ATOM 833 C C . PHE A 1 109 ? 114.507 -9.198 -73.918 1.00 29.33 110 PHE A C 1
ATOM 834 O O . PHE A 1 109 ? 115.673 -9.430 -73.595 1.00 27.11 110 PHE A O 1
ATOM 842 N N . GLU A 1 110 ? 113.570 -10.141 -73.950 1.00 33.57 111 GLU A N 1
ATOM 843 C CA . GLU A 1 110 ? 113.881 -11.537 -73.636 1.00 38.99 111 GLU A CA 1
ATOM 844 C C . GLU A 1 110 ? 114.376 -12.218 -74.908 1.00 36.96 111 GLU A C 1
ATOM 845 O O . GLU A 1 110 ? 113.605 -12.811 -75.661 1.00 38.63 111 GLU A O 1
ATOM 847 N N . LYS A 1 111 ? 115.689 -12.139 -75.149 1.00 42.16 112 LYS A N 1
ATOM 848 C CA . LYS A 1 111 ? 116.263 -12.680 -76.380 1.00 42.75 112 LYS A CA 1
ATOM 849 C C . LYS A 1 111 ? 116.120 -14.193 -76.484 1.00 40.67 112 LYS A C 1
ATOM 850 O O . LYS A 1 111 ? 116.129 -14.729 -77.600 1.00 41.43 112 LYS A O 1
ATOM 852 N N . LYS A 1 112 ? 115.989 -14.889 -75.350 1.00 38.44 113 LYS A N 1
ATOM 853 C CA . LYS A 1 112 ? 115.892 -16.346 -75.369 1.00 44.14 113 LYS A CA 1
ATOM 854 C C . LYS A 1 112 ? 114.722 -16.834 -76.215 1.00 38.77 113 LYS A C 1
ATOM 855 O O . LYS A 1 112 ? 114.773 -17.942 -76.761 1.00 38.10 113 LYS A O 1
ATOM 857 N N . GLU A 1 113 ? 113.668 -16.029 -76.343 1.00 33.31 114 GLU A N 1
ATOM 858 C CA . GLU A 1 113 ? 112.497 -16.444 -77.107 1.00 37.29 114 GLU A CA 1
ATOM 859 C C . GLU A 1 113 ? 112.757 -16.538 -78.605 1.00 36.28 114 GLU A C 1
ATOM 860 O O . GLU A 1 113 ? 111.921 -17.099 -79.318 1.00 38.51 114 GLU A O 1
ATOM 866 N N . TYR A 1 114 ? 113.885 -16.020 -79.102 1.00 27.49 115 TYR A N 1
ATOM 867 C CA . TYR A 1 114 ? 114.126 -15.956 -80.539 1.00 29.21 115 TYR A CA 1
ATOM 868 C C . TYR A 1 114 ? 115.284 -16.818 -81.017 1.00 37.17 115 TYR A C 1
ATOM 869 O O . TYR A 1 114 ? 115.487 -16.927 -82.233 1.00 33.17 115 TYR A O 1
ATOM 878 N N . GLU A 1 115 ? 116.032 -17.445 -80.110 1.00 36.10 116 GLU A N 1
ATOM 879 C CA . GLU A 1 115 ? 117.278 -18.104 -80.484 1.00 36.47 116 GLU A CA 1
ATOM 880 C C . GLU A 1 115 ? 117.075 -19.390 -81.271 1.00 41.68 116 GLU A C 1
ATOM 881 O O . GLU A 1 115 ? 118.067 -19.979 -81.715 1.00 52.15 116 GLU A O 1
ATOM 887 N N . HIS A 1 116 ? 115.839 -19.836 -81.472 1.00 45.03 117 HIS A N 1
ATOM 888 C CA . HIS A 1 116 ? 115.578 -20.998 -82.309 1.00 49.91 117 HIS A CA 1
ATOM 889 C C . HIS A 1 116 ? 115.335 -20.629 -83.764 1.00 50.74 117 HIS A C 1
ATOM 890 O O . HIS A 1 116 ? 115.200 -21.528 -84.602 1.00 53.52 117 HIS A O 1
ATOM 897 N N . ILE A 1 117 ? 115.287 -19.337 -84.084 1.00 42.89 118 ILE A N 1
ATOM 898 C CA . ILE A 1 117 ? 115.029 -18.872 -85.441 1.00 42.35 118 ILE A CA 1
ATOM 899 C C . ILE A 1 117 ? 116.229 -18.074 -85.933 1.00 35.24 118 ILE A C 1
ATOM 900 O O . ILE A 1 117 ? 116.543 -18.083 -87.127 1.00 34.24 118 ILE A O 1
ATOM 905 N N . VAL A 1 118 ? 116.906 -17.374 -85.015 1.00 31.93 119 VAL A N 1
ATOM 906 C CA . VAL A 1 118 ? 117.987 -16.462 -85.370 1.00 25.91 119 VAL A CA 1
ATOM 907 C C . VAL A 1 118 ? 119.062 -16.495 -84.292 1.00 29.98 119 VAL A C 1
ATOM 908 O O . VAL A 1 118 ? 118.802 -16.813 -83.129 1.00 31.43 119 VAL A O 1
ATOM 912 N N . GLN A 1 119 ? 120.278 -16.132 -84.686 1.00 29.98 120 GLN A N 1
ATOM 913 C CA . GLN A 1 119 ? 121.342 -15.873 -83.727 1.00 27.39 120 GLN A CA 1
ATOM 914 C C . GLN A 1 119 ? 121.097 -14.510 -83.095 1.00 26.38 120 GLN A C 1
ATOM 915 O O . GLN A 1 119 ? 121.018 -13.499 -83.801 1.00 27.71 120 GLN A O 1
ATOM 921 N N . THR A 1 120 ? 120.964 -14.472 -81.773 1.00 24.07 121 THR A N 1
ATOM 922 C CA . THR A 1 120 ? 120.665 -13.225 -81.084 1.00 22.43 121 THR A CA 1
ATOM 923 C C . THR A 1 120 ? 121.948 -12.593 -80.569 1.00 23.73 121 THR A C 1
ATOM 924 O O . THR A 1 120 ? 122.842 -13.287 -80.077 1.00 31.91 121 THR A O 1
ATOM 928 N N . ILE A 1 121 ? 122.033 -11.272 -80.687 1.00 23.14 122 ILE A N 1
ATOM 929 C CA . ILE A 1 121 ? 123.207 -10.509 -80.285 1.00 26.09 122 ILE A CA 1
ATOM 930 C C . ILE A 1 121 ? 122.758 -9.378 -79.373 1.00 22.80 122 ILE A C 1
ATOM 931 O O . ILE A 1 121 ? 121.850 -8.615 -79.723 1.00 22.71 122 ILE A O 1
ATOM 936 N N . ASP A 1 122 ? 123.379 -9.279 -78.199 1.00 23.68 123 ASP A N 1
ATOM 937 C CA . ASP A 1 122 ? 123.100 -8.187 -77.276 1.00 22.24 123 ASP A CA 1
ATOM 938 C C . ASP A 1 122 ? 124.041 -7.029 -77.608 1.00 20.56 123 ASP A C 1
ATOM 939 O O . ASP A 1 122 ? 125.268 -7.161 -77.492 1.00 27.80 123 ASP A O 1
ATOM 944 N N . VAL A 1 123 ? 123.467 -5.897 -78.020 1.00 21.96 124 VAL A N 1
ATOM 945 C CA . VAL A 1 123 ? 124.285 -4.796 -78.521 1.00 24.49 124 VAL A CA 1
ATOM 946 C C . VAL A 1 123 ? 125.224 -4.271 -77.442 1.00 28.60 124 VAL A C 1
ATOM 947 O O . VAL A 1 123 ? 126.336 -3.816 -77.743 1.00 30.58 124 VAL A O 1
ATOM 951 N N . ASP A 1 124 ? 124.819 -4.343 -76.176 1.00 23.40 125 ASP A N 1
ATOM 952 C CA . ASP A 1 124 ? 125.668 -3.797 -75.123 1.00 27.54 125 ASP A CA 1
ATOM 953 C C . ASP A 1 124 ? 126.838 -4.725 -74.828 1.00 31.15 125 ASP A C 1
ATOM 954 O O . ASP A 1 124 ? 127.970 -4.261 -74.640 1.00 37.98 125 ASP A O 1
ATOM 959 N N . GLU A 1 125 ? 126.588 -6.035 -74.805 1.00 28.42 126 GLU A N 1
ATOM 960 C CA . GLU A 1 125 ? 127.681 -6.996 -74.675 1.00 29.11 126 GLU A CA 1
ATOM 961 C C . GLU A 1 125 ? 128.590 -6.937 -75.892 1.00 32.60 126 GLU A C 1
ATOM 962 O O . GLU A 1 125 ? 129.820 -7.034 -75.779 1.00 30.37 126 GLU A O 1
ATOM 968 N N . LEU A 1 126 ? 127.988 -6.766 -77.067 1.00 30.04 127 LEU A N 1
ATOM 969 C CA . LEU A 1 126 ? 128.729 -6.689 -78.317 1.00 31.28 127 LEU A CA 1
ATOM 970 C C . LEU A 1 126 ? 129.755 -5.563 -78.290 1.00 31.86 127 LEU A C 1
ATOM 971 O O . LEU A 1 126 ? 130.905 -5.746 -78.701 1.00 31.13 127 LEU A O 1
ATOM 976 N N . MET A 1 127 ? 129.359 -4.386 -77.805 1.00 30.83 128 MET A N 1
ATOM 977 C CA . MET A 1 127 ? 130.257 -3.237 -77.861 1.00 31.17 128 MET A CA 1
ATOM 978 C C . MET A 1 127 ? 131.438 -3.344 -76.908 1.00 33.45 128 MET A C 1
ATOM 979 O O . MET A 1 127 ? 132.367 -2.541 -77.020 1.00 33.71 128 MET A O 1
ATOM 984 N N . LYS A 1 128 ? 131.415 -4.287 -75.972 1.00 34.42 129 LYS A N 1
ATOM 985 C CA . LYS A 1 128 ? 132.532 -4.508 -75.062 1.00 34.67 129 LYS A CA 1
ATOM 986 C C . LYS A 1 128 ? 133.601 -5.419 -75.650 1.00 44.05 129 LYS A C 1
ATOM 987 O O . LYS A 1 128 ? 134.688 -5.533 -75.069 1.00 48.12 129 LYS A O 1
ATOM 989 N N . GLU A 1 129 ? 133.333 -6.051 -76.789 1.00 42.29 130 GLU A N 1
ATOM 990 C CA . GLU A 1 129 ? 134.223 -7.066 -77.333 1.00 44.41 130 GLU A CA 1
ATOM 991 C C . GLU A 1 129 ? 135.282 -6.455 -78.240 1.00 43.89 130 GLU A C 1
ATOM 992 O O . GLU A 1 129 ? 135.052 -5.450 -78.917 1.00 38.84 130 GLU A O 1
ATOM 998 N N . ALA A 1 130 ? 136.457 -7.081 -78.245 1.00 39.37 131 ALA A N 1
ATOM 999 C CA . ALA A 1 130 ? 137.487 -6.735 -79.211 1.00 38.77 131 ALA A CA 1
ATOM 1000 C C . ALA A 1 130 ? 137.219 -7.456 -80.529 1.00 43.37 131 ALA A C 1
ATOM 1001 O O . ALA A 1 130 ? 136.654 -8.554 -80.557 1.00 44.86 131 ALA A O 1
ATOM 1003 N N . ALA A 1 131 ? 137.607 -6.819 -81.631 1.00 40.26 132 ALA A N 1
ATOM 1004 C CA . ALA A 1 131 ? 137.376 -7.407 -82.941 1.00 35.08 132 ALA A CA 1
ATOM 1005 C C . ALA A 1 131 ? 138.399 -6.879 -83.934 1.00 34.41 132 ALA A C 1
ATOM 1006 O O . ALA A 1 131 ? 138.845 -5.730 -83.846 1.00 40.39 132 ALA A O 1
ATOM 1008 N N . GLU A 1 132 ? 138.754 -7.732 -84.893 1.00 35.03 133 GLU A N 1
ATOM 1009 C CA . GLU A 1 132 ? 139.639 -7.328 -85.976 1.00 32.07 133 GLU A CA 1
ATOM 1010 C C . GLU A 1 132 ? 138.999 -6.217 -86.809 1.00 38.26 133 GLU A C 1
ATOM 1011 O O . GLU A 1 132 ? 137.779 -6.173 -86.995 1.00 33.86 133 GLU A O 1
ATOM 1017 N N . GLU A 1 133 ? 139.840 -5.315 -87.315 1.00 33.17 134 GLU A N 1
ATOM 1018 C CA . GLU A 1 133 ? 139.383 -4.357 -88.314 1.00 38.42 134 GLU A CA 1
ATOM 1019 C C . GLU A 1 133 ? 138.892 -5.095 -89.555 1.00 33.96 134 GLU A C 1
ATOM 1020 O O . GLU A 1 133 ? 139.344 -6.199 -89.865 1.00 38.44 134 GLU A O 1
ATOM 1024 N N . ILE A 1 134 ? 137.946 -4.481 -90.264 1.00 30.44 135 ILE A N 1
ATOM 1025 C CA . ILE A 1 134 ? 137.432 -5.019 -91.515 1.00 36.40 135 ILE A CA 1
ATOM 1026 C C . ILE A 1 134 ? 137.494 -3.925 -92.572 1.00 32.42 135 ILE A C 1
ATOM 1027 O O . ILE A 1 134 ? 137.675 -2.744 -92.271 1.00 40.29 135 ILE A O 1
ATOM 1032 N N . GLU A 1 135 ? 137.327 -4.340 -93.826 1.00 33.59 136 GLU A N 1
ATOM 1033 C CA . GLU A 1 135 ? 137.074 -3.416 -94.928 1.00 34.36 136 GLU A CA 1
ATOM 1034 C C . GLU A 1 135 ? 135.569 -3.181 -95.012 1.00 28.58 136 GLU A C 1
ATOM 1035 O O . GLU A 1 135 ? 134.813 -4.103 -95.330 1.00 37.10 136 GLU A O 1
ATOM 1037 N N . ILE A 1 136 ? 135.135 -1.954 -94.714 1.00 34.80 137 ILE A N 1
ATOM 1038 C CA . ILE A 1 136 ? 133.708 -1.634 -94.799 1.00 25.00 137 ILE A CA 1
ATOM 1039 C C . ILE A 1 136 ? 133.269 -1.596 -96.256 1.00 25.31 137 ILE A C 1
ATOM 1040 O O . ILE A 1 136 ? 134.078 -1.466 -97.186 1.00 26.48 137 ILE A O 1
ATOM 1045 N N . GLU A 1 137 ? 131.953 -1.682 -96.450 1.00 22.10 138 GLU A N 1
ATOM 1046 C CA . GLU A 1 137 ? 131.333 -1.373 -97.734 1.00 26.40 138 GLU A CA 1
ATOM 1047 C C . GLU A 1 137 ? 131.359 0.136 -97.894 1.00 25.00 138 GLU A C 1
ATOM 1048 O O . GLU A 1 137 ? 130.566 0.852 -97.276 1.00 24.83 138 GLU A O 1
ATOM 1054 N N . ALA A 1 138 ? 132.289 0.626 -98.709 1.00 21.48 139 ALA A N 1
ATOM 1055 C CA . ALA A 1 138 ? 132.445 2.056 -98.905 1.00 25.69 139 ALA A CA 1
ATOM 1056 C C . ALA A 1 138 ? 131.365 2.658 -99.786 1.00 24.34 139 ALA A C 1
ATOM 1057 O O . ALA A 1 138 ? 131.249 3.886 -99.824 1.00 18.52 139 ALA A O 1
ATOM 1059 N N . TYR A 1 139 ? 130.603 1.842 -100.513 1.00 16.94 140 TYR A N 1
ATOM 1060 C CA . TYR A 1 139 ? 129.557 2.354 -101.390 1.00 16.93 140 TYR A CA 1
ATOM 1061 C C . TYR A 1 139 ? 128.201 1.776 -101.026 1.00 24.08 140 TYR A C 1
ATOM 1062 O O . TYR A 1 139 ? 128.093 0.649 -100.540 1.00 25.90 140 TYR A O 1
ATOM 1071 N N . MET A 1 140 ? 127.172 2.569 -101.291 1.00 18.57 141 MET A N 1
ATOM 1072 C CA . MET A 1 140 ? 125.783 2.136 -101.211 1.00 17.67 141 MET A CA 1
ATOM 1073 C C . MET A 1 140 ? 125.247 1.958 -102.622 1.00 19.96 141 MET A C 1
ATOM 1074 O O . MET A 1 140 ? 125.309 2.890 -103.434 1.00 24.28 141 MET A O 1
ATOM 1079 N N . GLN A 1 141 ? 124.726 0.773 -102.915 1.00 21.23 142 GLN A N 1
ATOM 1080 C CA . GLN A 1 141 ? 124.101 0.529 -104.210 1.00 22.67 142 GLN A CA 1
ATOM 1081 C C . GLN A 1 141 ? 122.687 1.103 -104.196 1.00 16.99 142 GLN A C 1
ATOM 1082 O O . GLN A 1 141 ? 121.875 0.729 -103.344 1.00 20.58 142 GLN A O 1
ATOM 1088 N N . MET A 1 142 ? 122.385 1.989 -105.147 1.00 21.07 143 MET A N 1
ATOM 1089 C CA . MET A 1 142 ? 121.135 2.751 -105.087 1.00 17.94 143 MET A CA 1
ATOM 1090 C C . MET A 1 142 ? 119.909 1.849 -105.146 1.00 21.79 143 MET A C 1
ATOM 1091 O O . MET A 1 142 ? 118.904 2.123 -104.482 1.00 20.18 143 MET A O 1
ATOM 1096 N N . ASP A 1 143 ? 119.947 0.789 -105.950 1.00 17.66 144 ASP A N 1
ATOM 1097 C CA . ASP A 1 143 ? 118.776 -0.072 -106.048 1.00 20.46 144 ASP A CA 1
ATOM 1098 C C . ASP A 1 143 ? 118.833 -1.278 -105.123 1.00 24.07 144 ASP A C 1
ATOM 1099 O O . ASP A 1 143 ? 118.007 -2.180 -105.257 1.00 23.50 144 ASP A O 1
ATOM 1104 N N . ALA A 1 144 ? 119.777 -1.327 -104.194 1.00 16.74 145 ALA A N 1
ATOM 1105 C CA . ALA A 1 144 ? 119.815 -2.416 -103.238 1.00 20.08 145 ALA A CA 1
ATOM 1106 C C . ALA A 1 144 ? 118.895 -2.089 -102.071 1.00 18.03 145 ALA A C 1
ATOM 1107 O O . ALA A 1 144 ? 118.842 -0.949 -101.611 1.00 15.57 145 ALA A O 1
ATOM 1109 N N . THR A 1 145 ? 118.204 -3.105 -101.571 1.00 18.91 146 THR A N 1
ATOM 1110 C CA . THR A 1 145 ? 117.394 -2.934 -100.373 1.00 17.24 146 THR A CA 1
ATOM 1111 C C . THR A 1 145 ? 118.296 -2.559 -99.213 1.00 21.32 146 THR A C 1
ATOM 1112 O O . THR A 1 145 ? 119.335 -3.184 -98.992 1.00 20.47 146 THR A O 1
ATOM 1116 N N . ALA A 1 146 ? 117.951 -1.493 -98.526 1.00 14.44 147 ALA A N 1
ATOM 1117 C CA . ALA A 1 146 ? 118.677 -1.103 -97.328 1.00 15.72 147 ALA A CA 1
ATOM 1118 C C . ALA A 1 146 ? 117.977 -1.587 -96.069 1.00 15.23 147 ALA A C 1
ATOM 1119 O O . ALA A 1 146 ? 118.625 -2.099 -95.149 1.00 13.87 147 ALA A O 1
ATOM 1121 N N . THR A 1 147 ? 116.653 -1.436 -96.020 1.00 12.42 148 THR A N 1
ATOM 1122 C CA . THR A 1 147 ? 115.890 -1.656 -94.801 1.00 13.68 148 THR A CA 1
ATOM 1123 C C . THR A 1 147 ? 114.561 -2.303 -95.165 1.00 16.80 148 THR A C 1
ATOM 1124 O O . THR A 1 147 ? 114.041 -2.099 -96.261 1.00 16.77 148 THR A O 1
ATOM 1128 N N . LEU A 1 148 ? 114.031 -3.096 -94.236 1.00 13.32 149 LEU A N 1
ATOM 1129 C CA . LEU A 1 148 ? 112.732 -3.734 -94.368 1.00 13.00 149 LEU A CA 1
ATOM 1130 C C . LEU A 1 148 ? 111.897 -3.312 -93.169 1.00 12.40 149 LEU A C 1
ATOM 1131 O O . LEU A 1 148 ? 112.396 -3.313 -92.038 1.00 13.57 149 LEU A O 1
ATOM 1136 N N . MET A 1 149 ? 110.661 -2.877 -93.425 1.00 14.95 150 MET A N 1
ATOM 1137 C CA . MET A 1 149 ? 109.702 -2.521 -92.385 1.00 12.49 150 MET A CA 1
ATOM 1138 C C . MET A 1 149 ? 108.372 -3.191 -92.684 1.00 15.25 150 MET A C 1
ATOM 1139 O O . MET A 1 149 ? 107.915 -3.181 -93.833 1.00 17.46 150 MET A O 1
ATOM 1144 N N . TYR A 1 150 ? 107.738 -3.741 -91.649 1.00 17.64 151 TYR A N 1
ATOM 1145 C CA . TYR A 1 150 ? 106.503 -4.501 -91.823 1.00 14.92 151 TYR A CA 1
ATOM 1146 C C . TYR A 1 150 ? 105.298 -3.586 -91.655 1.00 20.46 151 TYR A C 1
ATOM 1147 O O . TYR A 1 150 ? 105.250 -2.764 -90.738 1.00 20.29 151 TYR A O 1
ATOM 1156 N N . THR A 1 151 ? 104.330 -3.733 -92.550 1.00 13.36 152 THR A N 1
ATOM 1157 C CA . THR A 1 151 ? 103.128 -2.899 -92.546 1.00 16.19 152 THR A CA 1
ATOM 1158 C C . THR A 1 151 ? 102.059 -3.589 -93.379 1.00 16.25 152 THR A C 1
ATOM 1159 O O . THR A 1 151 ? 102.267 -4.683 -93.909 1.00 15.63 152 THR A O 1
ATOM 1163 N N . SER A 1 152 ? 100.889 -2.953 -93.463 1.00 14.69 153 SER A N 1
ATOM 1164 C CA A SER A 1 152 ? 99.856 -3.331 -94.429 0.41 15.43 153 SER A CA 1
ATOM 1165 C CA B SER A 1 152 ? 99.834 -3.318 -94.411 0.59 14.34 153 SER A CA 1
ATOM 1166 C C . SER A 1 152 ? 99.407 -4.783 -94.249 1.00 18.68 153 SER A C 1
ATOM 1167 O O . SER A 1 152 ? 99.442 -5.588 -95.180 1.00 25.81 153 SER A O 1
ATOM 1172 N N . GLY A 1 153 ? 98.963 -5.104 -93.033 1.00 18.92 154 GLY A N 1
ATOM 1173 C CA . GLY A 1 153 ? 98.458 -6.431 -92.720 1.00 19.07 154 GLY A CA 1
ATOM 1174 C C . GLY A 1 153 ? 97.002 -6.631 -93.105 1.00 19.11 154 GLY A C 1
ATOM 1175 O O . GLY A 1 153 ? 96.221 -7.229 -92.360 1.00 22.01 154 GLY A O 1
ATOM 1176 N N . THR A 1 154 ? 96.620 -6.139 -94.281 1.00 22.43 155 THR A N 1
ATOM 1177 C CA . THR A 1 154 ? 95.218 -6.184 -94.676 1.00 22.72 155 THR A CA 1
ATOM 1178 C C . THR A 1 154 ? 94.716 -7.600 -94.930 1.00 27.66 155 THR A C 1
ATOM 1179 O O . THR A 1 154 ? 93.504 -7.822 -94.893 1.00 35.96 155 THR A O 1
ATOM 1183 N N . THR A 1 155 ? 95.602 -8.557 -95.206 1.00 29.80 156 THR A N 1
ATOM 1184 C CA . THR A 1 155 ? 95.180 -9.947 -95.361 1.00 32.38 156 THR A CA 1
ATOM 1185 C C . THR A 1 155 ? 95.212 -10.717 -94.053 1.00 31.18 156 THR A C 1
ATOM 1186 O O . THR A 1 155 ? 94.748 -11.860 -94.014 1.00 34.40 156 THR A O 1
ATOM 1190 N N . GLY A 1 156 ? 95.735 -10.119 -92.986 1.00 26.11 157 GLY A N 1
ATOM 1191 C CA . GLY A 1 156 ? 95.856 -10.767 -91.696 1.00 23.08 157 GLY A CA 1
ATOM 1192 C C . GLY A 1 156 ? 97.282 -10.944 -91.222 1.00 29.63 157 GLY A C 1
ATOM 1193 O O . GLY A 1 156 ? 97.495 -11.195 -90.025 1.00 33.45 157 GLY A O 1
ATOM 1194 N N . LYS A 1 157 ? 98.263 -10.860 -92.126 1.00 23.33 158 LYS A N 1
ATOM 1195 C CA . LYS A 1 157 ? 99.688 -10.864 -91.821 1.00 26.67 158 LYS A CA 1
ATOM 1196 C C . LYS A 1 157 ? 100.358 -9.671 -92.491 1.00 19.13 158 LYS A C 1
ATOM 1197 O O . LYS A 1 157 ? 100.045 -9.352 -93.650 1.00 20.02 158 LYS A O 1
ATOM 1203 N N . PRO A 1 158 ? 101.303 -9.014 -91.826 1.00 18.87 159 PRO A N 1
ATOM 1204 C CA . PRO A 1 158 ? 101.941 -7.843 -92.443 1.00 15.18 159 PRO A CA 1
ATOM 1205 C C . PRO A 1 158 ? 102.910 -8.242 -93.550 1.00 17.50 159 PRO A C 1
ATOM 1206 O O . PRO A 1 158 ? 103.300 -9.404 -93.694 1.00 18.65 159 PRO A O 1
ATOM 1210 N N . LYS A 1 159 ? 103.258 -7.252 -94.371 1.00 14.77 160 LYS A N 1
ATOM 1211 C CA . LYS A 1 159 ? 104.151 -7.424 -95.514 1.00 17.12 160 LYS A CA 1
ATOM 1212 C C . LYS A 1 159 ? 105.422 -6.626 -95.270 1.00 18.91 160 LYS A C 1
ATOM 1213 O O . LYS A 1 159 ? 105.363 -5.505 -94.768 1.00 16.87 160 LYS A O 1
ATOM 1219 N N . GLY A 1 160 ? 106.569 -7.191 -95.638 1.00 14.86 161 GLY A N 1
ATOM 1220 C CA . GLY A 1 160 ? 107.801 -6.451 -95.469 1.00 14.02 161 GLY A CA 1
ATOM 1221 C C . GLY A 1 160 ? 108.091 -5.526 -96.638 1.00 14.41 161 GLY A C 1
ATOM 1222 O O . GLY A 1 160 ? 108.257 -5.984 -97.775 1.00 17.87 161 GLY A O 1
ATOM 1223 N N . VAL A 1 161 ? 108.174 -4.225 -96.366 1.00 13.84 162 VAL A N 1
ATOM 1224 C CA . VAL A 1 161 ? 108.447 -3.220 -97.391 1.00 11.15 162 VAL A CA 1
ATOM 1225 C C . VAL A 1 161 ? 109.957 -3.119 -97.585 1.00 12.71 162 VAL A C 1
ATOM 1226 O O . VAL A 1 161 ? 110.689 -2.819 -96.636 1.00 13.84 162 VAL A O 1
ATOM 1230 N N . GLN A 1 162 ? 110.422 -3.345 -98.817 1.00 11.80 163 GLN A N 1
ATOM 1231 C CA . GLN A 1 162 ? 111.840 -3.231 -99.151 1.00 14.69 163 GLN A CA 1
ATOM 1232 C C . GLN A 1 162 ? 112.120 -1.798 -99.575 1.00 11.97 163 GLN A C 1
ATOM 1233 O O . GLN A 1 162 ? 111.649 -1.350 -100.627 1.00 15.30 163 GLN A O 1
ATOM 1239 N N . GLN A 1 163 ? 112.899 -1.094 -98.757 1.00 10.82 164 GLN A N 1
ATOM 1240 C CA . GLN A 1 163 ? 113.267 0.301 -98.975 1.00 12.01 164 GLN A CA 1
ATOM 1241 C C . GLN A 1 163 ? 114.729 0.345 -99.395 1.00 14.20 164 GLN A C 1
ATOM 1242 O O . GLN A 1 163 ? 115.590 -0.100 -98.632 1.00 12.45 164 GLN A O 1
ATOM 1248 N N . THR A 1 164 ? 115.006 0.886 -100.588 1.00 13.18 165 THR A N 1
ATOM 1249 C CA . THR A 1 164 ? 116.366 0.909 -101.124 1.00 12.47 165 THR A CA 1
ATOM 1250 C C . THR A 1 164 ? 117.157 2.117 -100.626 1.00 11.27 165 THR A C 1
ATOM 1251 O O . THR A 1 164 ? 116.611 3.099 -100.128 1.00 12.46 165 THR A O 1
ATOM 1255 N N . PHE A 1 165 ? 118.476 2.048 -100.791 1.00 14.76 166 PHE A N 1
ATOM 1256 C CA . PHE A 1 165 ? 119.266 3.241 -100.502 1.00 13.12 166 PHE A CA 1
ATOM 1257 C C . PHE A 1 165 ? 118.791 4.418 -101.334 1.00 12.55 166 PHE A C 1
ATOM 1258 O O . PHE A 1 165 ? 118.665 5.536 -100.819 1.00 11.52 166 PHE A O 1
ATOM 1266 N N . GLY A 1 166 ? 118.489 4.178 -102.609 1.00 15.08 167 GLY A N 1
ATOM 1267 C CA . GLY A 1 166 ? 118.010 5.254 -103.453 1.00 17.44 167 GLY A CA 1
ATOM 1268 C C . GLY A 1 166 ? 116.692 5.834 -102.972 1.00 14.18 167 GLY A C 1
ATOM 1269 O O . GLY A 1 166 ? 116.483 7.051 -103.031 1.00 14.78 167 GLY A O 1
ATOM 1270 N N . ASN A 1 167 ? 115.782 4.971 -102.506 1.00 12.24 168 ASN A N 1
ATOM 1271 C CA . ASN A 1 167 ? 114.519 5.440 -101.945 1.00 12.51 168 ASN A CA 1
ATOM 1272 C C . ASN A 1 167 ? 114.776 6.456 -100.844 1.00 13.25 168 ASN A C 1
ATOM 1273 O O . ASN A 1 167 ? 114.161 7.521 -100.808 1.00 14.06 168 ASN A O 1
ATOM 1278 N N . HIS A 1 168 ? 115.674 6.121 -99.916 1.00 10.51 169 HIS A N 1
ATOM 1279 C CA . HIS A 1 168 ? 115.921 6.999 -98.776 1.00 11.67 169 HIS A CA 1
ATOM 1280 C C . HIS A 1 168 ? 116.629 8.277 -99.200 1.00 11.47 169 HIS A C 1
ATOM 1281 O O . HIS A 1 168 ? 116.358 9.352 -98.647 1.00 12.67 169 HIS A O 1
ATOM 1288 N N . TYR A 1 169 ? 117.590 8.163 -100.120 1.00 11.59 170 TYR A N 1
ATOM 1289 C CA . TYR A 1 169 ? 118.251 9.353 -100.658 1.00 10.96 170 TYR A CA 1
ATOM 1290 C C . TYR A 1 169 ? 117.225 10.301 -101.280 1.00 13.79 170 TYR A C 1
ATOM 1291 O O . TYR A 1 169 ? 117.180 11.491 -100.954 1.00 11.44 170 TYR A O 1
ATOM 1300 N N . PHE A 1 170 ? 116.359 9.778 -102.146 1.00 14.10 171 PHE A N 1
ATOM 1301 C CA . PHE A 1 170 ? 115.422 10.660 -102.837 1.00 18.32 171 PHE A CA 1
ATOM 1302 C C . PHE A 1 170 ? 114.362 11.219 -101.894 1.00 18.37 171 PHE A C 1
ATOM 1303 O O . PHE A 1 170 ? 113.958 12.378 -102.038 1.00 14.02 171 PHE A O 1
ATOM 1311 N N . SER A 1 171 ? 113.901 10.425 -100.919 1.00 11.86 172 SER A N 1
ATOM 1312 C CA . SER A 1 171 ? 113.043 10.989 -99.882 1.00 13.34 172 SER A CA 1
ATOM 1313 C C . SER A 1 171 ? 113.705 12.193 -99.213 1.00 16.63 172 SER A C 1
ATOM 1314 O O . SER A 1 171 ? 113.091 13.257 -99.080 1.00 13.31 172 SER A O 1
ATOM 1317 N N . ALA A 1 172 ? 114.962 12.039 -98.778 1.00 12.80 173 ALA A N 1
ATOM 1318 C CA . ALA A 1 172 ? 115.645 13.136 -98.094 1.00 11.20 173 ALA A CA 1
ATOM 1319 C C . ALA A 1 172 ? 115.814 14.349 -99.008 1.00 13.20 173 ALA A C 1
ATOM 1320 O O . ALA A 1 172 ? 115.623 15.494 -98.574 1.00 12.86 173 ALA A O 1
ATOM 1322 N N . VAL A 1 173 ? 116.190 14.116 -100.271 1.00 11.30 174 VAL A N 1
ATOM 1323 C CA . VAL A 1 173 ? 116.422 15.220 -101.207 1.00 12.46 174 VAL A CA 1
ATOM 1324 C C . VAL A 1 173 ? 115.109 15.934 -101.526 1.00 12.00 174 VAL A C 1
ATOM 1325 O O . VAL A 1 173 ? 115.033 17.167 -101.493 1.00 12.50 174 VAL A O 1
ATOM 1329 N N . SER A 1 174 ? 114.048 15.174 -101.800 1.00 13.23 175 SER A N 1
ATOM 1330 C CA . SER A 1 174 ? 112.765 15.803 -102.116 1.00 11.16 175 SER A CA 1
ATOM 1331 C C . SER A 1 174 ? 112.250 16.625 -100.937 1.00 14.70 175 SER A C 1
ATOM 1332 O O . SER A 1 174 ? 111.740 17.737 -101.127 1.00 16.23 175 SER A O 1
ATOM 1335 N N . SER A 1 175 ? 112.422 16.122 -99.708 1.00 11.74 176 SER A N 1
ATOM 1336 C CA . SER A 1 175 ? 111.998 16.899 -98.545 1.00 11.67 176 SER A CA 1
ATOM 1337 C C . SER A 1 175 ? 112.820 18.176 -98.392 1.00 14.31 176 SER A C 1
ATOM 1338 O O . SER A 1 175 ? 112.272 19.239 -98.078 1.00 16.51 176 SER A O 1
ATOM 1341 N N . ALA A 1 176 ? 114.138 18.100 -98.608 1.00 13.96 177 ALA A N 1
ATOM 1342 C CA . ALA A 1 176 ? 114.966 19.300 -98.542 1.00 12.21 177 ALA A CA 1
ATOM 1343 C C . ALA A 1 176 ? 114.536 20.331 -99.577 1.00 13.21 177 ALA A C 1
ATOM 1344 O O . ALA A 1 176 ? 114.510 21.529 -99.288 1.00 15.17 177 ALA A O 1
ATOM 1346 N N . LEU A 1 177 ? 114.218 19.891 -100.795 1.00 12.59 178 LEU A N 1
ATOM 1347 C CA . LEU A 1 177 ? 113.767 20.833 -101.814 1.00 15.38 178 LEU A CA 1
ATOM 1348 C C . LEU A 1 177 ? 112.449 21.475 -101.419 1.00 18.85 178 LEU A C 1
ATOM 1349 O O . LEU A 1 177 ? 112.174 22.624 -101.786 1.00 19.95 178 LEU A O 1
ATOM 1354 N N . ASN A 1 178 ? 111.635 20.760 -100.653 1.00 14.92 179 ASN A N 1
ATOM 1355 C CA . ASN A 1 178 ? 110.344 21.304 -100.264 1.00 16.33 179 ASN A CA 1
ATOM 1356 C C . ASN A 1 178 ? 110.490 22.271 -99.096 1.00 23.09 179 ASN A C 1
ATOM 1357 O O . ASN A 1 178 ? 109.920 23.373 -99.112 1.00 21.19 179 ASN A O 1
ATOM 1362 N N . LEU A 1 179 ? 111.255 21.873 -98.078 1.00 16.92 180 LEU A N 1
ATOM 1363 C CA . LEU A 1 179 ? 111.346 22.627 -96.837 1.00 18.71 180 LEU A CA 1
ATOM 1364 C C . LEU A 1 179 ? 112.487 23.638 -96.823 1.00 21.81 180 LEU A C 1
ATOM 1365 O O . LEU A 1 179 ? 112.478 24.543 -95.980 1.00 20.79 180 LEU A O 1
ATOM 1370 N N . GLY A 1 180 ? 113.431 23.543 -97.751 1.00 14.94 181 GLY A N 1
ATOM 1371 C CA . GLY A 1 180 ? 114.689 24.247 -97.624 1.00 14.98 181 GLY A CA 1
ATOM 1372 C C . GLY A 1 180 ? 115.576 23.595 -96.577 1.00 18.35 181 GLY A C 1
ATOM 1373 O O . GLY A 1 180 ? 115.131 22.804 -95.744 1.00 18.25 181 GLY A O 1
ATOM 1374 N N . ILE A 1 181 ? 116.870 23.911 -96.649 1.00 18.08 182 ILE A N 1
ATOM 1375 C CA . ILE A 1 181 ? 117.849 23.369 -95.706 1.00 17.82 182 ILE A CA 1
ATOM 1376 C C . ILE A 1 181 ? 118.917 24.421 -95.448 1.00 19.49 182 ILE A C 1
ATOM 1377 O O . ILE A 1 181 ? 119.382 25.089 -96.375 1.00 18.84 182 ILE A O 1
ATOM 1382 N N . THR A 1 182 ? 119.311 24.569 -94.182 1.00 20.73 183 THR A N 1
ATOM 1383 C CA . THR A 1 182 ? 120.427 25.436 -93.814 1.00 23.51 183 THR A CA 1
ATOM 1384 C C . THR A 1 182 ? 121.241 24.747 -92.736 1.00 21.15 183 THR A C 1
ATOM 1385 O O . THR A 1 182 ? 120.770 23.823 -92.070 1.00 23.77 183 THR A O 1
ATOM 1389 N N . GLU A 1 183 ? 122.467 25.248 -92.546 1.00 25.91 184 GLU A N 1
ATOM 1390 C CA . GLU A 1 183 ? 123.389 24.674 -91.574 1.00 28.76 184 GLU A CA 1
ATOM 1391 C C . GLU A 1 183 ? 122.842 24.692 -90.152 1.00 25.25 184 GLU A C 1
ATOM 1392 O O . GLU A 1 183 ? 123.230 23.844 -89.347 1.00 28.33 184 GLU A O 1
ATOM 1394 N N . GLN A 1 184 ? 121.947 25.618 -89.821 1.00 29.56 185 GLN A N 1
ATOM 1395 C CA . GLN A 1 184 ? 121.462 25.712 -88.449 1.00 38.21 185 GLN A CA 1
ATOM 1396 C C . GLN A 1 184 ? 120.310 24.757 -88.148 1.00 28.32 185 GLN A C 1
ATOM 1397 O O . GLN A 1 184 ? 119.904 24.642 -86.986 1.00 27.29 185 GLN A O 1
ATOM 1403 N N . ASP A 1 185 ? 119.783 24.054 -89.145 1.00 25.22 186 ASP A N 1
ATOM 1404 C CA . ASP A 1 185 ? 118.667 23.161 -88.884 1.00 24.17 186 ASP A CA 1
ATOM 1405 C C . ASP A 1 185 ? 119.085 22.028 -87.964 1.00 22.10 186 ASP A C 1
ATOM 1406 O O . ASP A 1 185 ? 120.193 21.496 -88.063 1.00 21.29 186 ASP A O 1
ATOM 1411 N N . ARG A 1 186 ? 118.179 21.665 -87.064 1.00 21.05 187 ARG A N 1
ATOM 1412 C CA . ARG A 1 186 ? 118.307 20.497 -86.205 1.00 17.09 187 ARG A CA 1
ATOM 1413 C C . ARG A 1 186 ? 116.919 19.895 -86.071 1.00 14.87 187 ARG A C 1
ATOM 1414 O O . ARG A 1 186 ? 115.941 20.631 -85.914 1.00 20.82 187 ARG A O 1
ATOM 1422 N N . TRP A 1 187 ? 116.840 18.564 -86.117 1.00 16.23 188 TRP A N 1
ATOM 1423 C CA . TRP A 1 187 ? 115.577 17.839 -86.190 1.00 18.21 188 TRP A CA 1
ATOM 1424 C C . TRP A 1 187 ? 115.401 16.981 -84.946 1.00 21.21 188 TRP A C 1
ATOM 1425 O O . TRP A 1 187 ? 116.276 16.169 -84.630 1.00 20.60 188 TRP A O 1
ATOM 1436 N N . LEU A 1 188 ? 114.262 17.125 -84.260 1.00 15.51 189 LEU A N 1
ATOM 1437 C CA . LEU A 1 188 ? 114.001 16.344 -83.054 1.00 17.61 189 LEU A CA 1
ATOM 1438 C C . LEU A 1 188 ? 113.084 15.170 -83.376 1.00 19.28 189 LEU A C 1
ATOM 1439 O O . LEU A 1 188 ? 112.019 15.348 -83.985 1.00 17.09 189 LEU A O 1
ATOM 1444 N N . ILE A 1 189 ? 113.495 13.977 -82.947 1.00 16.00 190 ILE A N 1
ATOM 1445 C CA . ILE A 1 189 ? 112.770 12.735 -83.191 1.00 13.38 190 ILE A CA 1
ATOM 1446 C C . ILE A 1 189 ? 112.434 12.152 -81.834 1.00 15.58 190 ILE A C 1
ATOM 1447 O O . ILE A 1 189 ? 113.336 11.761 -81.077 1.00 16.68 190 ILE A O 1
ATOM 1452 N N . ALA A 1 190 ? 111.142 12.138 -81.508 1.00 16.95 191 ALA A N 1
ATOM 1453 C CA . ALA A 1 190 ? 110.615 11.509 -80.304 1.00 14.88 191 ALA A CA 1
ATOM 1454 C C . ALA A 1 190 ? 109.553 10.470 -80.649 1.00 20.89 191 ALA A C 1
ATOM 1455 O O . ALA A 1 190 ? 108.751 10.085 -79.790 1.00 24.89 191 ALA A O 1
ATOM 1457 N N . LEU A 1 191 ? 109.528 10.027 -81.887 1.00 17.05 192 LEU A N 1
ATOM 1458 C CA . LEU A 1 191 ? 108.853 8.987 -82.646 1.00 24.75 192 LEU A CA 1
ATOM 1459 C C . LEU A 1 191 ? 109.735 7.749 -82.726 1.00 17.59 192 LEU A C 1
ATOM 1460 O O . LEU A 1 191 ? 110.961 7.863 -82.685 1.00 15.34 192 LEU A O 1
ATOM 1465 N N . PRO A 1 192 ? 109.161 6.549 -82.851 1.00 16.01 193 PRO A N 1
ATOM 1466 C CA . PRO A 1 192 ? 110.005 5.347 -82.940 1.00 16.31 193 PRO A CA 1
ATOM 1467 C C . PRO A 1 192 ? 110.865 5.330 -84.194 1.00 18.62 193 PRO A C 1
ATOM 1468 O O . PRO A 1 192 ? 110.403 5.593 -85.311 1.00 14.98 193 PRO A O 1
ATOM 1472 N N . LEU A 1 193 ? 112.129 4.971 -84.000 1.00 13.10 194 LEU A N 1
ATOM 1473 C CA . LEU A 1 193 ? 113.039 4.801 -85.122 1.00 14.02 194 LEU A CA 1
ATOM 1474 C C . LEU A 1 193 ? 112.715 3.567 -85.943 1.00 13.04 194 LEU A C 1
ATOM 1475 O O . LEU A 1 193 ? 113.252 3.425 -87.044 1.00 16.33 194 LEU A O 1
ATOM 1480 N N . PHE A 1 194 ? 111.864 2.678 -85.444 1.00 13.81 195 PHE A N 1
ATOM 1481 C CA . PHE A 1 194 ? 111.478 1.533 -86.260 1.00 14.64 195 PHE A CA 1
ATOM 1482 C C . PHE A 1 194 ? 110.349 1.855 -87.230 1.00 16.79 195 PHE A C 1
ATOM 1483 O O . PHE A 1 194 ? 109.999 0.993 -88.042 1.00 16.06 195 PHE A O 1
ATOM 1491 N N . HIS A 1 195 ? 109.753 3.035 -87.137 1.00 13.86 196 HIS A N 1
ATOM 1492 C CA . HIS A 1 195 ? 108.904 3.566 -88.203 1.00 11.22 196 HIS A CA 1
ATOM 1493 C C . HIS A 1 195 ? 109.740 4.460 -89.110 1.00 11.77 196 HIS A C 1
ATOM 1494 O O . HIS A 1 195 ? 110.721 5.046 -88.682 1.00 13.59 196 HIS A O 1
ATOM 1501 N N . ILE A 1 196 ? 109.304 4.623 -90.363 1.00 13.70 197 ILE A N 1
ATOM 1502 C CA . ILE A 1 196 ? 110.105 5.458 -91.262 1.00 10.40 197 ILE A CA 1
ATOM 1503 C C . ILE A 1 196 ? 109.993 6.930 -90.866 1.00 11.08 197 ILE A C 1
ATOM 1504 O O . ILE A 1 196 ? 110.882 7.727 -91.188 1.00 13.58 197 ILE A O 1
ATOM 1509 N N . SER A 1 197 ? 108.918 7.307 -90.166 1.00 12.41 198 SER A N 1
ATOM 1510 C CA . SER A 1 197 ? 108.830 8.641 -89.564 1.00 13.16 198 SER A CA 1
ATOM 1511 C C . SER A 1 197 ? 110.080 8.976 -88.756 1.00 16.20 198 SER A C 1
ATOM 1512 O O . SER A 1 197 ? 110.621 10.082 -88.853 1.00 17.84 198 SER A O 1
ATOM 1515 N N . GLY A 1 198 ? 110.541 8.040 -87.934 1.00 14.09 199 GLY A N 1
ATOM 1516 C CA . GLY A 1 198 ? 111.750 8.303 -87.170 1.00 14.21 199 GLY A CA 1
ATOM 1517 C C . GLY A 1 198 ? 113.009 7.991 -87.947 1.00 11.24 199 GLY A C 1
ATOM 15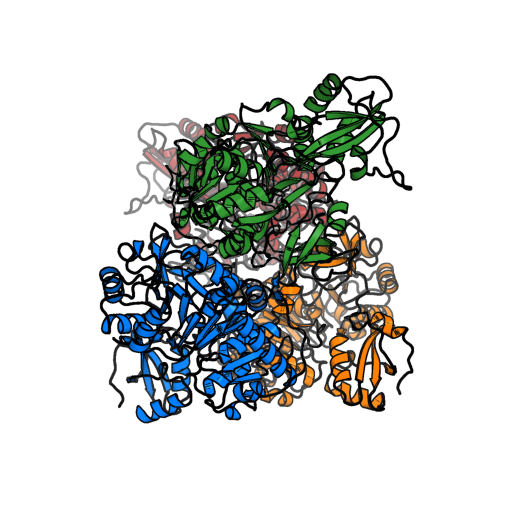18 O O . GLY A 1 198 ? 113.994 8.746 -87.915 1.00 14.04 199 GLY A O 1
ATOM 1519 N N . LEU A 1 199 ? 113.004 6.854 -88.645 1.00 12.38 200 LEU A N 1
ATOM 1520 C CA . LEU A 1 199 ? 114.235 6.385 -89.274 1.00 12.48 200 LEU A CA 1
ATOM 1521 C C . LEU A 1 199 ? 114.705 7.318 -90.384 1.00 13.28 200 LEU A C 1
ATOM 1522 O O . LEU A 1 199 ? 115.914 7.501 -90.566 1.00 13.14 200 LEU A O 1
ATOM 1527 N N . SER A 1 200 ? 113.772 7.933 -91.118 1.00 13.23 201 SER A N 1
ATOM 1528 C CA . SER A 1 200 ? 114.168 8.796 -92.226 1.00 12.63 201 SER A CA 1
ATOM 1529 C C . SER A 1 200 ? 115.019 9.970 -91.752 1.00 11.21 201 SER A C 1
ATOM 1530 O O . SER A 1 200 ? 115.860 10.464 -92.510 1.00 14.91 201 SER A O 1
ATOM 1533 N N . ALA A 1 201 ? 114.831 10.419 -90.508 1.00 9.88 202 ALA A N 1
ATOM 1534 C CA . ALA A 1 201 ? 115.630 11.529 -90.001 1.00 12.61 202 ALA A CA 1
ATOM 1535 C C . ALA A 1 201 ? 117.104 11.149 -89.927 1.00 14.06 202 ALA A C 1
ATOM 1536 O O . ALA A 1 201 ? 117.976 12.006 -90.108 1.00 15.20 202 ALA A O 1
ATOM 1538 N N . LEU A 1 202 ? 117.401 9.873 -89.673 1.00 14.01 203 LEU A N 1
ATOM 1539 C CA . LEU A 1 202 ? 118.804 9.449 -89.629 1.00 14.11 203 LEU A CA 1
ATOM 1540 C C . LEU A 1 202 ? 119.482 9.583 -90.983 1.00 14.77 203 LEU A C 1
ATOM 1541 O O . LEU A 1 202 ? 120.697 9.821 -91.050 1.00 13.09 203 LEU A O 1
ATOM 1546 N N . PHE A 1 203 ? 118.728 9.392 -92.065 1.00 12.78 204 PHE A N 1
ATOM 1547 C CA . PHE A 1 203 ? 119.300 9.539 -93.398 1.00 13.90 204 PHE A CA 1
ATOM 1548 C C . PHE A 1 203 ? 119.375 11.001 -93.807 1.00 12.82 204 PHE A C 1
ATOM 1549 O O . PHE A 1 203 ? 120.366 11.429 -94.401 1.00 14.71 204 PHE A O 1
ATOM 1557 N N . LYS A 1 204 ? 118.328 11.780 -93.517 1.00 13.12 205 LYS A N 1
ATOM 1558 C CA . LYS A 1 204 ? 118.453 13.227 -93.618 1.00 12.83 205 LYS A CA 1
ATOM 1559 C C . LYS A 1 204 ? 119.703 13.713 -92.895 1.00 14.10 205 LYS A C 1
ATOM 1560 O O . LYS A 1 204 ? 120.438 14.568 -93.401 1.00 13.06 205 LYS A O 1
ATOM 1566 N N . SER A 1 205 ? 119.970 13.163 -91.715 1.00 12.88 206 SER A N 1
ATOM 1567 C CA . SER A 1 205 ? 121.090 13.654 -90.916 1.00 15.86 206 SER A CA 1
ATOM 1568 C C . SER A 1 205 ? 122.408 13.547 -91.677 1.00 12.54 206 SER A C 1
ATOM 1569 O O . SER A 1 205 ? 123.149 14.531 -91.797 1.00 15.72 206 SER A O 1
ATOM 1572 N N . VAL A 1 206 ? 122.717 12.362 -92.211 1.00 15.71 207 VAL A N 1
ATOM 1573 C CA . VAL A 1 206 ? 124.015 12.206 -92.866 1.00 16.45 207 VAL A CA 1
ATOM 1574 C C . VAL A 1 206 ? 124.032 12.862 -94.250 1.00 16.89 207 VAL A C 1
ATOM 1575 O O . VAL A 1 206 ? 125.060 13.403 -94.668 1.00 17.15 207 VAL A O 1
ATOM 1579 N N . ILE A 1 207 ? 122.907 12.872 -94.974 1.00 13.46 208 ILE A N 1
ATOM 1580 C CA . ILE A 1 207 ? 122.911 13.481 -96.300 1.00 11.26 208 ILE A CA 1
ATOM 1581 C C . ILE A 1 207 ? 123.023 14.996 -96.191 1.00 13.81 208 ILE A C 1
ATOM 1582 O O . ILE A 1 207 ? 123.800 15.624 -96.920 1.00 16.53 208 ILE A O 1
ATOM 1587 N N . TYR A 1 208 ? 122.272 15.604 -95.263 1.00 15.23 209 TYR A N 1
ATOM 1588 C CA . TYR A 1 208 ? 122.318 17.055 -95.080 1.00 15.35 209 TYR A CA 1
ATOM 1589 C C . TYR A 1 208 ? 123.518 17.513 -94.265 1.00 15.10 209 TYR A C 1
ATOM 1590 O O . TYR A 1 208 ? 123.941 18.666 -94.402 1.00 18.39 209 TYR A O 1
ATOM 1599 N N . GLY A 1 209 ? 124.034 16.660 -93.380 1.00 15.17 210 GLY A N 1
ATOM 1600 C CA . GLY A 1 209 ? 124.897 17.100 -92.296 1.00 14.73 210 GLY A CA 1
ATOM 1601 C C . GLY A 1 209 ? 124.109 17.833 -91.222 1.00 16.35 210 GLY A C 1
ATOM 1602 O O . GLY A 1 209 ? 124.461 18.950 -90.830 1.00 18.72 210 GLY A O 1
ATOM 1603 N N . MET A 1 210 ? 123.032 17.217 -90.742 1.00 18.53 211 MET A N 1
ATOM 1604 C CA . MET A 1 210 ? 122.076 17.859 -89.848 1.00 17.56 211 MET A CA 1
ATOM 1605 C C . MET A 1 210 ? 121.956 17.077 -88.546 1.00 15.05 211 MET A C 1
ATOM 1606 O O . MET A 1 210 ? 121.745 15.864 -88.568 1.00 16.60 211 MET A O 1
ATOM 1611 N N . THR A 1 211 ? 122.064 17.773 -87.412 1.00 17.03 212 THR A N 1
ATOM 1612 C CA . THR A 1 211 ? 121.921 17.113 -86.120 1.00 16.05 212 THR A CA 1
ATOM 1613 C C . THR A 1 211 ? 120.512 16.565 -85.915 1.00 20.70 212 THR A C 1
ATOM 1614 O O . THR A 1 211 ? 119.519 17.234 -86.213 1.00 18.25 212 THR A O 1
ATOM 1618 N N . VAL A 1 212 ? 120.424 15.354 -85.370 1.00 15.36 213 VAL A N 1
ATOM 1619 C CA . VAL A 1 212 ? 119.161 14.798 -84.892 1.00 16.85 213 VAL A CA 1
ATOM 1620 C C . VAL A 1 212 ? 119.188 14.769 -83.371 1.00 20.26 213 VAL A C 1
ATOM 1621 O O . VAL A 1 212 ? 120.116 14.215 -82.771 1.00 17.96 213 VAL A O 1
ATOM 1625 N N . VAL A 1 213 ? 118.168 15.356 -82.755 1.00 16.76 214 VAL A N 1
ATOM 1626 C CA . VAL A 1 213 ? 117.965 15.288 -81.313 1.00 18.54 214 VAL A CA 1
ATOM 1627 C C . VAL A 1 213 ? 116.999 14.143 -81.058 1.00 17.86 214 VAL A C 1
ATOM 1628 O O . VAL A 1 213 ? 115.839 14.197 -81.486 1.00 19.49 214 VAL A O 1
ATOM 1632 N N . LEU A 1 214 ? 117.476 13.103 -80.380 1.00 17.58 215 LEU A N 1
ATOM 1633 C CA . LEU A 1 214 ? 116.766 11.833 -80.271 1.00 17.97 215 LEU A CA 1
ATOM 1634 C C . LEU A 1 214 ? 116.232 11.652 -78.860 1.00 17.55 215 LEU A C 1
ATOM 1635 O O . LEU A 1 214 ? 116.990 11.759 -77.892 1.00 19.75 215 LEU A O 1
ATOM 1640 N N . HIS A 1 215 ? 114.927 11.395 -78.749 1.00 16.04 216 HIS A N 1
ATOM 1641 C CA . HIS A 1 215 ? 114.282 11.074 -77.485 1.00 16.01 216 HIS A CA 1
ATOM 1642 C C . HIS A 1 215 ? 113.780 9.639 -77.528 1.00 19.24 216 HIS A C 1
ATOM 1643 O O . HIS A 1 215 ? 113.282 9.178 -78.560 1.00 18.32 216 HIS A O 1
ATOM 1650 N N . GLN A 1 216 ? 113.911 8.930 -76.404 1.00 17.14 217 GLN A N 1
ATOM 1651 C CA . GLN A 1 216 ? 113.428 7.550 -76.358 1.00 18.07 217 GLN A CA 1
ATOM 1652 C C . GLN A 1 216 ? 111.905 7.497 -76.338 1.00 20.34 217 GLN A C 1
ATOM 1653 O O . GLN A 1 216 ? 111.291 6.617 -76.962 1.00 20.55 217 GLN A O 1
ATOM 1659 N N . ARG A 1 217 ? 111.286 8.429 -75.627 1.00 17.04 218 ARG A N 1
ATOM 1660 C CA . ARG A 1 217 ? 109.839 8.515 -75.505 1.00 21.29 218 ARG A CA 1
ATOM 1661 C C . ARG A 1 217 ? 109.422 9.961 -75.733 1.00 21.71 218 ARG A C 1
ATOM 1662 O O . ARG A 1 217 ? 110.254 10.873 -75.776 1.00 23.68 218 ARG A O 1
ATOM 1670 N N . PHE A 1 218 ? 108.117 10.172 -75.885 1.00 21.67 219 PHE A N 1
ATOM 1671 C CA . PHE A 1 218 ? 107.554 11.501 -76.087 1.00 18.51 219 PHE A CA 1
ATOM 1672 C C . PHE A 1 218 ? 106.878 11.942 -74.791 1.00 24.00 219 PHE A C 1
ATOM 1673 O O . PHE A 1 218 ? 105.893 11.336 -74.360 1.00 28.03 219 PHE A O 1
ATOM 1681 N N . SER A 1 219 ? 107.421 12.974 -74.158 1.00 23.43 220 SER A N 1
ATOM 1682 C CA . SER A 1 219 ? 106.705 13.700 -73.122 1.00 26.22 220 SER A CA 1
ATOM 1683 C C . SER A 1 219 ? 106.820 15.171 -73.476 1.00 24.30 220 SER A C 1
ATOM 1684 O O . SER A 1 219 ? 107.917 15.649 -73.789 1.00 23.86 220 SER A O 1
ATOM 1687 N N . VAL A 1 220 ? 105.683 15.873 -73.453 1.00 20.58 221 VAL A N 1
ATOM 1688 C CA . VAL A 1 220 ? 105.629 17.225 -74.002 1.00 23.18 221 VAL A CA 1
ATOM 1689 C C . VAL A 1 220 ? 106.608 18.135 -73.288 1.00 24.49 221 VAL A C 1
ATOM 1690 O O . VAL A 1 220 ? 107.314 18.929 -73.922 1.00 24.83 221 VAL A O 1
ATOM 1694 N N . SER A 1 221 ? 106.654 18.046 -71.956 1.00 26.45 222 SER A N 1
ATOM 1695 C CA . SER A 1 221 ? 107.574 18.880 -71.183 1.00 33.09 222 SER A CA 1
ATOM 1696 C C . SER A 1 221 ? 109.019 18.651 -71.606 1.00 26.45 222 SER A C 1
ATOM 1697 O O . SER A 1 221 ? 109.767 19.607 -71.844 1.00 25.82 222 SER A O 1
ATOM 1700 N N . ASP A 1 222 ? 109.434 17.385 -71.696 1.00 25.07 223 ASP A N 1
ATOM 1701 C CA . ASP A 1 222 ? 110.809 17.089 -72.091 1.00 28.94 223 ASP A CA 1
ATOM 1702 C C . ASP A 1 222 ? 111.110 17.599 -73.494 1.00 29.22 223 ASP A C 1
ATOM 1703 O O . ASP A 1 222 ? 112.198 18.127 -73.749 1.00 26.19 223 ASP A O 1
ATOM 1708 N N . VAL A 1 223 ? 110.164 17.434 -74.419 1.00 26.13 224 VAL A N 1
ATOM 1709 C CA . VAL A 1 223 ? 110.373 17.880 -75.794 1.00 21.88 224 VAL A CA 1
ATOM 1710 C C . VAL A 1 223 ? 110.521 19.397 -75.846 1.00 23.75 224 VAL A C 1
ATOM 1711 O O . VAL A 1 223 ? 111.419 19.925 -76.510 1.00 23.65 224 VAL A O 1
ATOM 1715 N N . LEU A 1 224 ? 109.654 20.123 -75.129 1.00 21.41 225 LEU A N 1
ATOM 1716 C CA . LEU A 1 224 ? 109.755 21.581 -75.144 1.00 25.03 225 LEU A CA 1
ATOM 1717 C C . LEU A 1 224 ? 111.091 22.052 -74.585 1.00 27.22 225 LEU A C 1
ATOM 1718 O O . LEU A 1 224 ? 111.733 22.938 -75.163 1.00 26.89 225 LEU A O 1
ATOM 1723 N N . HIS A 1 225 ? 111.531 21.471 -73.464 1.00 25.20 226 HIS A N 1
ATOM 1724 C CA . HIS A 1 225 ? 112.820 21.859 -72.899 1.00 29.87 226 HIS A CA 1
ATOM 1725 C C . HIS A 1 225 ? 113.957 21.540 -73.861 1.00 29.18 226 HIS A C 1
ATOM 1726 O O . HIS A 1 225 ? 114.898 22.331 -74.013 1.00 24.36 226 HIS A O 1
ATOM 1728 N N . SER A 1 226 ? 113.875 20.388 -74.532 1.00 27.82 227 SER A N 1
ATOM 1729 C CA . SER A 1 226 ? 114.918 19.973 -75.464 1.00 25.94 227 SER A CA 1
ATOM 1730 C C . SER A 1 226 ? 114.983 20.895 -76.680 1.00 20.84 227 SER A C 1
ATOM 1731 O O . SER A 1 226 ? 116.074 21.256 -77.132 1.00 24.66 227 SER A O 1
ATOM 1734 N N . ILE A 1 227 ? 113.825 21.281 -77.226 1.00 23.64 228 ILE A N 1
ATOM 1735 C CA . ILE A 1 227 ? 113.803 22.224 -78.343 1.00 24.19 228 ILE A CA 1
ATOM 1736 C C . ILE A 1 227 ? 114.543 23.504 -77.975 1.00 27.48 228 ILE A C 1
ATOM 1737 O O . ILE A 1 227 ? 115.390 23.998 -78.727 1.00 26.53 228 ILE A O 1
ATOM 1742 N N . ASN A 1 228 ? 114.235 24.060 -76.807 1.00 27.75 229 ASN A N 1
ATOM 1743 C CA . ASN A 1 228 ? 114.872 25.312 -76.430 1.00 29.92 229 ASN A CA 1
ATOM 1744 C C . ASN A 1 228 ? 116.333 25.103 -76.053 1.00 33.42 229 ASN A C 1
ATOM 1745 O O . ASN A 1 228 ? 117.174 25.955 -76.353 1.00 36.02 229 ASN A O 1
ATOM 1750 N N . ARG A 1 229 ? 116.662 23.971 -75.430 1.00 30.43 230 ARG A N 1
ATOM 1751 C CA . ARG A 1 229 ? 118.045 23.730 -75.039 1.00 29.94 230 ARG A CA 1
ATOM 1752 C C . ARG A 1 229 ? 118.950 23.585 -76.256 1.00 35.17 230 ARG A C 1
ATOM 1753 O O . ARG A 1 229 ? 120.073 24.099 -76.266 1.00 31.13 230 ARG A O 1
ATOM 1761 N N . HIS A 1 230 ? 118.477 22.899 -77.295 1.00 28.70 231 HIS A N 1
ATOM 1762 C CA . HIS A 1 230 ? 119.321 22.528 -78.422 1.00 28.38 231 HIS A CA 1
ATOM 1763 C C . HIS A 1 230 ? 119.000 23.304 -79.692 1.00 26.48 231 HIS A C 1
ATOM 1764 O O . HIS A 1 230 ? 119.555 22.989 -80.747 1.00 31.50 231 HIS A O 1
ATOM 1771 N N . GLU A 1 231 ? 118.131 24.317 -79.617 1.00 25.53 232 GLU A N 1
ATOM 1772 C CA . GLU A 1 231 ? 117.818 25.171 -80.766 1.00 30.20 232 GLU A CA 1
ATOM 1773 C C . GLU A 1 231 ? 117.272 24.340 -81.923 1.00 26.40 232 GLU A C 1
ATOM 1774 O O . GLU A 1 231 ? 117.697 24.476 -83.071 1.00 26.95 232 GLU A O 1
ATOM 1780 N N . VAL A 1 232 ? 116.326 23.459 -81.603 1.00 23.81 233 VAL A N 1
ATOM 1781 C CA . VAL A 1 232 ? 115.723 22.600 -82.614 1.00 21.54 233 VAL A CA 1
ATOM 1782 C C . VAL A 1 232 ? 114.855 23.432 -83.547 1.00 19.49 233 VAL A C 1
ATOM 1783 O O . VAL A 1 232 ? 114.060 24.276 -83.099 1.00 22.34 233 VAL A O 1
ATOM 1787 N N . THR A 1 233 ? 114.981 23.184 -84.858 1.00 20.18 234 THR A N 1
ATOM 1788 C CA . THR A 1 233 ? 114.176 23.901 -85.843 1.00 23.40 234 THR A CA 1
ATOM 1789 C C . THR A 1 233 ? 113.119 23.049 -86.529 1.00 20.89 234 THR A C 1
ATOM 1790 O O . THR A 1 233 ? 112.159 23.613 -87.070 1.00 20.09 234 THR A O 1
ATOM 1794 N N . MET A 1 234 ? 113.265 21.720 -86.522 1.00 20.57 235 MET A N 1
ATOM 1795 C CA . MET A 1 234 ? 112.334 20.809 -87.177 1.00 18.53 235 MET A CA 1
ATOM 1796 C C . MET A 1 234 ? 111.912 19.714 -86.206 1.00 18.85 235 MET A C 1
ATOM 1797 O O . MET A 1 234 ? 112.717 19.241 -85.398 1.00 18.98 235 MET A O 1
ATOM 1802 N N . ILE A 1 235 ? 110.655 19.294 -86.297 1.00 16.77 236 ILE A N 1
ATOM 1803 C CA . ILE A 1 235 ? 110.179 18.196 -85.460 1.00 16.19 236 ILE A CA 1
ATOM 1804 C C . ILE A 1 235 ? 109.117 17.434 -86.231 1.00 15.45 236 ILE A C 1
ATOM 1805 O O . ILE A 1 235 ? 108.342 18.024 -86.992 1.00 19.05 236 ILE A O 1
ATOM 1810 N N . SER A 1 236 ? 109.103 16.112 -86.047 1.00 15.37 237 SER A N 1
ATOM 1811 C CA . SER A 1 236 ? 108.106 15.238 -86.645 1.00 21.05 237 SER A CA 1
ATOM 1812 C C . SER A 1 236 ? 107.069 14.843 -85.601 1.00 16.95 237 SER A C 1
ATOM 1813 O O . SER A 1 236 ? 107.406 14.575 -84.445 1.00 16.88 237 SER A O 1
ATOM 1816 N N . ALA A 1 237 ? 105.804 14.818 -86.007 1.00 16.74 238 ALA A N 1
ATOM 1817 C CA . ALA A 1 237 ? 104.736 14.515 -85.066 1.00 17.67 238 ALA A CA 1
ATOM 1818 C C . ALA A 1 237 ? 103.623 13.757 -85.766 1.00 15.19 238 ALA A C 1
ATOM 1819 O O . ALA A 1 237 ? 103.453 13.870 -86.982 1.00 16.35 238 ALA A O 1
ATOM 1821 N N . VAL A 1 238 ? 102.881 12.977 -84.982 1.00 19.44 239 VAL A N 1
ATOM 1822 C CA . VAL A 1 238 ? 101.543 12.539 -85.350 1.00 19.28 239 VAL A CA 1
ATOM 1823 C C . VAL A 1 238 ? 100.543 13.386 -84.569 1.00 14.50 239 VAL A C 1
ATOM 1824 O O . VAL A 1 238 ? 100.899 14.095 -83.631 1.00 16.94 239 VAL A O 1
ATOM 1828 N N . GLN A 1 239 ? 99.269 13.340 -84.978 1.00 19.64 240 GLN A N 1
ATOM 1829 C CA . GLN A 1 239 ? 98.340 14.357 -84.484 1.00 18.69 240 GLN A CA 1
ATOM 1830 C C . GLN A 1 239 ? 98.141 14.273 -82.970 1.00 21.53 240 GLN A C 1
ATOM 1831 O O . GLN A 1 239 ? 97.981 15.308 -82.311 1.00 21.00 240 GLN A O 1
ATOM 1837 N N . THR A 1 240 ? 98.173 13.066 -82.397 1.00 19.01 241 THR A N 1
ATOM 1838 C CA . THR A 1 240 ? 98.080 12.939 -80.942 1.00 22.15 241 THR A CA 1
ATOM 1839 C C . THR A 1 240 ? 99.198 13.709 -80.242 1.00 17.25 241 THR A C 1
ATOM 1840 O O . THR A 1 240 ? 98.969 14.357 -79.213 1.00 20.37 241 THR A O 1
ATOM 1844 N N . MET A 1 241 ? 100.422 13.637 -80.774 1.00 20.02 242 MET A N 1
ATOM 1845 C CA . MET A 1 241 ? 101.527 14.407 -80.203 1.00 19.71 242 MET A CA 1
ATOM 1846 C C . MET A 1 241 ? 101.299 15.905 -80.342 1.00 21.34 242 MET A C 1
ATOM 1847 O O . MET A 1 241 ? 101.555 16.667 -79.403 1.00 23.63 242 MET A O 1
ATOM 1852 N N . LEU A 1 242 ? 100.847 16.349 -81.518 1.00 21.56 243 LEU A N 1
ATOM 1853 C CA . LEU A 1 242 ? 100.572 17.766 -81.722 1.00 24.47 243 LEU A CA 1
ATOM 1854 C C . LEU A 1 242 ? 99.487 18.258 -80.769 1.00 24.76 243 LEU A C 1
ATOM 1855 O O . LEU A 1 242 ? 99.578 19.366 -80.222 1.00 26.89 243 LEU A O 1
ATOM 1860 N N . ALA A 1 243 ? 98.457 17.438 -80.544 1.00 23.44 244 ALA A N 1
ATOM 1861 C CA . ALA A 1 243 ? 97.403 17.815 -79.608 1.00 22.44 244 ALA A CA 1
ATOM 1862 C C . ALA A 1 243 ? 97.947 17.949 -78.193 1.00 29.02 244 ALA A C 1
ATOM 1863 O O . ALA A 1 243 ? 97.580 18.879 -77.465 1.00 26.49 244 ALA A O 1
ATOM 1865 N N . SER A 1 244 ? 98.816 17.019 -77.783 1.00 25.70 245 SER A N 1
ATOM 1866 C CA . SER A 1 244 ? 99.472 17.129 -76.483 1.00 25.97 245 SER A CA 1
ATOM 1867 C C . SER A 1 244 ? 100.293 18.411 -76.373 1.00 26.03 245 SER A C 1
ATOM 1868 O O . SER A 1 244 ? 100.262 19.085 -75.339 1.00 29.53 245 SER A O 1
ATOM 1871 N N . LEU A 1 245 ? 101.046 18.759 -77.420 1.00 21.12 246 LEU A N 1
ATOM 1872 C CA . LEU A 1 245 ? 101.832 19.993 -77.386 1.00 24.54 246 LEU A CA 1
ATOM 1873 C C . LEU A 1 245 ? 100.943 21.208 -77.153 1.00 37.66 246 LEU A C 1
ATOM 1874 O O . LEU A 1 245 ? 101.262 22.084 -76.339 1.00 38.74 246 LEU A O 1
ATOM 1879 N N . LEU A 1 246 ? 99.823 21.280 -77.870 1.00 32.95 247 LEU A N 1
ATOM 1880 C CA . LEU A 1 246 ? 98.929 22.423 -77.739 1.00 33.78 247 LEU A CA 1
ATOM 1881 C C . LEU A 1 246 ? 98.226 22.469 -76.391 1.00 38.29 247 LEU A C 1
ATOM 1882 O O . LEU A 1 246 ? 97.736 23.534 -76.003 1.00 38.65 247 LEU A O 1
ATOM 1887 N N . GLU A 1 247 ? 98.161 21.346 -75.669 1.00 35.11 248 GLU A N 1
ATOM 1888 C CA . GLU A 1 247 ? 97.611 21.372 -74.317 1.00 35.25 248 GLU A CA 1
ATOM 1889 C C . GLU A 1 247 ? 98.576 22.011 -73.326 1.00 42.97 248 GLU A C 1
ATOM 1890 O O . GLU A 1 247 ? 98.137 22.659 -72.369 1.00 46.14 248 GLU A O 1
ATOM 1896 N N . GLU A 1 248 ? 99.881 21.847 -73.527 1.00 46.85 249 GLU A N 1
ATOM 1897 C CA . GLU A 1 248 ? 100.860 22.344 -72.572 1.00 50.99 249 GLU A CA 1
ATOM 1898 C C . GLU A 1 248 ? 101.402 23.726 -72.912 1.00 52.08 249 GLU A C 1
ATOM 1899 O O . GLU A 1 248 ? 102.052 24.339 -72.058 1.00 55.23 249 GLU A O 1
ATOM 1905 N N . THR A 1 249 ? 101.160 24.235 -74.118 1.00 35.65 250 THR A N 1
ATOM 1906 C CA . THR A 1 249 ? 101.658 25.563 -74.444 1.00 33.97 250 THR A CA 1
ATOM 1907 C C . THR A 1 249 ? 100.825 26.174 -75.563 1.00 40.40 250 THR A C 1
ATOM 1908 O O . THR A 1 249 ? 100.385 25.475 -76.481 1.00 39.36 250 THR A O 1
ATOM 1912 N N . ASN A 1 250 ? 100.606 27.483 -75.465 1.00 35.75 251 ASN A N 1
ATOM 1913 C CA . ASN A 1 250 ? 99.969 28.254 -76.519 1.00 36.65 251 ASN A CA 1
ATOM 1914 C C . ASN A 1 250 ? 100.979 28.890 -77.461 1.00 37.78 251 ASN A C 1
ATOM 1915 O O . ASN A 1 250 ? 100.587 29.408 -78.511 1.00 46.66 251 ASN A O 1
ATOM 1917 N N . ARG A 1 251 ? 102.262 28.858 -77.115 1.00 39.06 252 ARG A N 1
ATOM 1918 C CA . ARG A 1 251 ? 103.310 29.493 -77.898 1.00 41.22 252 ARG A CA 1
ATOM 1919 C C . ARG A 1 251 ? 104.246 28.427 -78.447 1.00 38.39 252 ARG A C 1
ATOM 1920 O O . ARG A 1 251 ? 104.756 27.589 -77.694 1.00 39.23 252 ARG A O 1
ATOM 1922 N N . CYS A 1 252 ? 104.454 28.454 -79.749 1.00 35.07 253 CYS A N 1
ATOM 1923 C CA . CYS A 1 252 ? 105.412 27.552 -80.370 1.00 30.91 253 CYS A CA 1
ATOM 1924 C C . CYS A 1 252 ? 106.825 28.060 -80.109 1.00 32.71 253 CYS A C 1
ATOM 1925 O O . CYS A 1 252 ? 107.072 29.261 -80.240 1.00 30.77 253 CYS A O 1
ATOM 1928 N N . PRO A 1 253 ? 107.764 27.196 -79.723 1.00 32.73 254 PRO A N 1
ATOM 1929 C CA . PRO A 1 253 ? 109.139 27.660 -79.499 1.00 29.74 254 PRO A CA 1
ATOM 1930 C C . PRO A 1 253 ? 109.674 28.430 -80.701 1.00 31.82 254 PRO A C 1
ATOM 1931 O O . PRO A 1 253 ? 109.447 28.060 -81.855 1.00 28.41 254 PRO A O 1
ATOM 1935 N N . GLU A 1 254 ? 110.380 29.530 -80.411 1.00 30.79 255 GLU A N 1
ATOM 1936 C CA . GLU A 1 254 ? 110.788 30.466 -81.458 1.00 39.35 255 GLU A CA 1
ATOM 1937 C C . GLU A 1 254 ? 111.633 29.803 -82.541 1.00 32.75 255 GLU A C 1
ATOM 1938 O O . GLU A 1 254 ? 111.556 30.198 -83.709 1.00 33.55 255 GLU A O 1
ATOM 1940 N N . SER A 1 255 ? 112.437 28.801 -82.190 1.00 30.02 256 SER A N 1
ATOM 1941 C CA . SER A 1 255 ? 113.344 28.219 -83.174 1.00 26.54 256 SER A CA 1
ATOM 1942 C C . SER A 1 255 ? 112.649 27.257 -84.132 1.00 19.71 256 SER A C 1
ATOM 1943 O O . SER A 1 255 ? 113.207 26.948 -85.191 1.00 25.52 256 SER A O 1
ATOM 1946 N N . ILE A 1 256 ? 111.454 26.775 -83.796 1.00 24.83 257 ILE A N 1
ATOM 1947 C CA . ILE A 1 256 ? 110.797 25.776 -84.639 1.00 27.86 257 ILE A CA 1
ATOM 1948 C C . ILE A 1 256 ? 110.282 26.451 -85.907 1.00 25.46 257 ILE A C 1
ATOM 1949 O O . ILE A 1 256 ? 109.516 27.420 -85.843 1.00 25.60 257 ILE A O 1
ATOM 1954 N N . ARG A 1 257 ? 110.710 25.947 -87.072 1.00 18.89 258 ARG A N 1
ATOM 1955 C CA . ARG A 1 257 ? 110.205 26.432 -88.345 1.00 19.60 258 ARG A CA 1
ATOM 1956 C C . ARG A 1 257 ? 109.363 25.405 -89.081 1.00 20.24 258 ARG A C 1
ATOM 1957 O O . ARG A 1 257 ? 108.660 25.770 -90.031 1.00 22.78 258 ARG A O 1
ATOM 1965 N N A CYS A 1 258 ? 109.394 24.144 -88.659 0.88 19.98 259 CYS A N 1
ATOM 1966 N N B CYS A 1 258 ? 109.400 24.137 -88.677 0.12 20.23 259 CYS A N 1
ATOM 1967 C CA A CYS A 1 258 ? 108.625 23.112 -89.337 0.88 19.65 259 CYS A CA 1
ATOM 1968 C CA B CYS A 1 258 ? 108.633 23.103 -89.366 0.12 19.99 259 CYS A CA 1
ATOM 1969 C C A CYS A 1 258 ? 108.204 22.068 -88.321 0.88 19.01 259 CYS A C 1
ATOM 1970 C C B CYS A 1 258 ? 108.210 22.035 -88.371 0.12 19.51 259 CYS A C 1
ATOM 1971 O O A CYS A 1 258 ? 109.048 21.502 -87.622 0.88 18.06 259 CYS A O 1
ATOM 1972 O O B CYS A 1 258 ? 109.063 21.398 -87.746 0.12 19.07 259 CYS A O 1
ATOM 1977 N N . ILE A 1 259 ? 106.903 21.847 -88.222 1.00 21.61 260 ILE A N 1
ATOM 1978 C CA . ILE A 1 259 ? 106.347 20.678 -87.557 1.00 15.34 260 ILE A CA 1
ATOM 1979 C C . ILE A 1 259 ? 105.814 19.801 -88.676 1.00 16.24 260 ILE A C 1
ATOM 1980 O O . ILE A 1 259 ? 104.798 20.138 -89.297 1.00 19.55 260 ILE A O 1
ATOM 1985 N N . LEU A 1 260 ? 106.508 18.702 -88.967 1.00 16.73 261 LEU A N 1
ATOM 1986 C CA . LEU A 1 260 ? 106.108 17.812 -90.049 1.00 12.02 261 LEU A CA 1
ATOM 1987 C C . LEU A 1 260 ? 105.114 16.819 -89.465 1.00 17.07 261 LEU A C 1
ATOM 1988 O O . LEU A 1 260 ? 105.482 15.961 -88.657 1.00 16.95 261 LEU A O 1
ATOM 1993 N N . LEU A 1 261 ? 103.846 16.981 -89.829 1.00 17.78 262 LEU A N 1
ATOM 1994 C CA . LEU A 1 261 ? 102.758 16.175 -89.304 1.00 18.95 262 LEU A CA 1
ATOM 1995 C C . LEU A 1 261 ? 102.401 15.088 -90.306 1.00 17.71 262 LEU A C 1
ATOM 1996 O O . LEU A 1 261 ? 102.178 15.374 -91.485 1.00 21.29 262 LEU A O 1
ATOM 2001 N N . GLY A 1 262 ? 102.345 13.848 -89.840 1.00 15.72 263 GLY A N 1
ATOM 2002 C CA . GLY A 1 262 ? 102.033 12.740 -90.717 1.00 18.95 263 GLY A CA 1
ATOM 2003 C C . GLY A 1 262 ? 101.412 11.595 -89.946 1.00 18.50 263 GLY A C 1
ATOM 2004 O O . GLY A 1 262 ? 101.123 11.730 -88.753 1.00 19.47 263 GLY A O 1
ATOM 2005 N N . GLY A 1 263 ? 101.176 10.476 -90.620 1.00 16.54 264 GLY A N 1
ATOM 2006 C CA . GLY A 1 263 ? 100.788 9.252 -89.954 1.00 16.68 264 GLY A CA 1
ATOM 2007 C C . GLY A 1 263 ? 99.304 9.033 -89.763 1.00 25.94 264 GLY A C 1
ATOM 2008 O O . GLY A 1 263 ? 98.924 8.075 -89.081 1.00 33.32 264 GLY A O 1
ATOM 2009 N N . GLY A 1 264 ? 98.454 9.870 -90.341 1.00 20.76 265 GLY A N 1
ATOM 2010 C CA . GLY A 1 264 ? 97.029 9.704 -90.172 1.00 23.60 265 GLY A CA 1
ATOM 2011 C C . GLY A 1 264 ? 96.304 11.028 -90.187 1.00 25.10 265 GLY A C 1
ATOM 2012 O O . GLY A 1 264 ? 96.920 12.101 -90.154 1.00 30.95 265 GLY A O 1
ATOM 2013 N N . PRO A 1 265 ? 94.971 10.977 -90.241 1.00 28.91 266 PRO A N 1
ATOM 2014 C CA . PRO A 1 265 ? 94.188 12.216 -90.289 1.00 27.69 266 PRO A CA 1
ATOM 2015 C C . PRO A 1 265 ? 94.217 12.972 -88.968 1.00 32.92 266 PRO A C 1
ATOM 2016 O O . PRO A 1 265 ? 94.172 12.382 -87.883 1.00 33.58 266 PRO A O 1
ATOM 2020 N N . ALA A 1 266 ? 94.280 14.316 -89.073 1.00 22.64 267 ALA A N 1
ATOM 2021 C CA . ALA A 1 266 ? 94.237 15.223 -87.939 1.00 19.03 267 ALA A CA 1
ATOM 2022 C C . ALA A 1 266 ? 92.860 15.858 -87.837 1.00 26.41 267 ALA A C 1
ATOM 2023 O O . ALA A 1 266 ? 92.233 16.127 -88.862 1.00 30.21 267 ALA A O 1
ATOM 2025 N N . PRO A 1 267 ? 92.356 16.095 -86.631 1.00 25.13 268 PRO A N 1
ATOM 2026 C CA . PRO A 1 267 ? 91.109 16.860 -86.505 1.00 29.85 268 PRO A CA 1
ATOM 2027 C C . PRO A 1 267 ? 91.309 18.286 -87.007 1.00 27.77 268 PRO A C 1
ATOM 2028 O O . PRO A 1 267 ? 92.299 18.944 -86.685 1.00 32.06 268 PRO A O 1
ATOM 2032 N N . LEU A 1 268 ? 90.372 18.746 -87.837 1.00 31.51 269 LEU A N 1
ATOM 2033 C CA . LEU A 1 268 ? 90.479 20.091 -88.393 1.00 30.88 269 LEU A CA 1
ATOM 2034 C C . LEU A 1 268 ? 90.570 21.192 -87.340 1.00 29.12 269 LEU A C 1
ATOM 2035 O O . LEU A 1 268 ? 91.349 22.136 -87.554 1.00 32.31 269 LEU A O 1
ATOM 2040 N N . PRO A 1 269 ? 89.834 21.158 -86.219 1.00 31.23 270 PRO A N 1
ATOM 2041 C CA . PRO A 1 269 ? 90.024 22.214 -85.206 1.00 35.71 270 PRO A CA 1
ATOM 2042 C C . PRO A 1 269 ? 91.437 22.272 -84.650 1.00 35.34 270 PRO A C 1
ATOM 2043 O O . PRO A 1 269 ? 91.907 23.359 -84.288 1.00 33.04 270 PRO A O 1
ATOM 2047 N N . LEU A 1 270 ? 92.125 21.129 -84.566 1.00 33.79 271 LEU A N 1
ATOM 2048 C CA . LEU A 1 270 ? 93.531 21.127 -84.173 1.00 30.86 271 LEU A CA 1
ATOM 2049 C C . LEU A 1 270 ? 94.383 21.870 -85.195 1.00 24.54 271 LEU A C 1
ATOM 2050 O O . LEU A 1 270 ? 95.227 22.697 -84.835 1.00 28.73 271 LEU A O 1
ATOM 2055 N N . LEU A 1 271 ? 94.184 21.574 -86.482 1.00 25.21 272 LEU A N 1
ATOM 2056 C CA . LEU A 1 271 ? 94.940 22.272 -87.519 1.00 26.71 272 LEU A CA 1
ATOM 2057 C C . LEU A 1 271 ? 94.631 23.765 -87.511 1.00 30.92 272 LEU A C 1
ATOM 2058 O O . LEU A 1 271 ? 95.533 24.593 -87.689 1.00 31.28 272 LEU A O 1
ATOM 2063 N N . GLU A 1 272 ? 93.362 24.129 -87.312 1.00 30.46 273 GLU A N 1
ATOM 2064 C CA . GLU A 1 272 ? 93.003 25.543 -87.261 1.00 34.38 273 GLU A CA 1
ATOM 2065 C C . GLU A 1 272 ? 93.663 26.235 -86.076 1.00 29.12 273 GLU A C 1
ATOM 2066 O O . GLU A 1 272 ? 94.174 27.352 -86.206 1.00 36.09 273 GLU A O 1
ATOM 2072 N N . GLU A 1 273 ? 93.680 25.575 -84.917 1.00 30.57 274 GLU A N 1
ATOM 2073 C CA . GLU A 1 273 ? 94.273 26.183 -83.730 1.00 33.10 274 GLU A CA 1
ATOM 2074 C C . GLU A 1 273 ? 95.774 26.383 -83.895 1.00 30.55 274 GLU A C 1
ATOM 2075 O O . GLU A 1 273 ? 96.310 27.424 -83.495 1.00 35.36 274 GLU A O 1
ATOM 2081 N N . CYS A 1 274 ? 96.473 25.398 -84.481 1.00 29.99 275 CYS A N 1
ATOM 2082 C CA . CYS A 1 274 ? 97.918 25.521 -84.667 1.00 31.50 275 CYS A CA 1
ATOM 2083 C C . CYS A 1 274 ? 98.277 26.753 -85.489 1.00 28.74 275 CYS A C 1
ATOM 2084 O O . CYS A 1 274 ? 99.162 27.527 -85.112 1.00 35.43 275 CYS A O 1
ATOM 2087 N N . ARG A 1 275 ? 97.626 26.934 -86.637 1.00 35.19 276 ARG A N 1
ATOM 2088 C CA . ARG A 1 275 ? 97.958 28.083 -87.468 1.00 37.80 276 ARG A CA 1
ATOM 2089 C C . ARG A 1 275 ? 97.556 29.386 -86.798 1.00 38.17 276 ARG A C 1
ATOM 2090 O O . ARG A 1 275 ? 98.243 30.399 -86.961 1.00 45.26 276 ARG A O 1
ATOM 2092 N N . GLU A 1 276 ? 96.454 29.376 -86.045 1.00 42.97 277 GLU A N 1
ATOM 2093 C CA . GLU A 1 276 ? 96.043 30.573 -85.319 1.00 46.31 277 GLU A CA 1
ATOM 2094 C C . GLU A 1 276 ? 97.089 30.979 -84.290 1.00 47.46 277 GLU A C 1
ATOM 2095 O O . GLU A 1 276 ? 97.314 32.172 -84.063 1.00 44.22 277 GLU A O 1
ATOM 2097 N N . LYS A 1 277 ? 97.745 30.002 -83.665 1.00 38.69 278 LYS A N 1
ATOM 2098 C CA . LYS A 1 277 ? 98.716 30.267 -82.613 1.00 41.65 278 LYS A CA 1
ATOM 2099 C C . LYS A 1 277 ? 100.156 30.222 -83.108 1.00 41.74 278 LYS A C 1
ATOM 2100 O O . LYS A 1 277 ? 101.083 30.231 -82.291 1.00 42.95 278 LYS A O 1
ATOM 2106 N N . GLY A 1 278 ? 100.364 30.169 -84.422 1.00 37.65 279 GLY A N 1
ATOM 2107 C CA . GLY A 1 278 ? 101.701 30.276 -84.965 1.00 34.99 279 GLY A CA 1
ATOM 2108 C C . GLY A 1 278 ? 102.510 29.001 -84.992 1.00 33.76 279 GLY A C 1
ATOM 2109 O O . GLY A 1 278 ? 103.731 29.067 -85.165 1.00 31.35 279 GLY A O 1
ATOM 2110 N N . PHE A 1 279 ? 101.880 27.843 -84.820 1.00 28.17 280 PHE A N 1
ATOM 2111 C CA . PHE A 1 279 ? 102.598 26.578 -84.960 1.00 27.05 280 PHE A CA 1
ATOM 2112 C C . PHE A 1 279 ? 102.725 26.241 -86.440 1.00 24.14 280 PHE A C 1
ATOM 2113 O O . PHE A 1 279 ? 101.702 26.050 -87.110 1.00 27.48 280 PHE A O 1
ATOM 2121 N N . PRO A 1 280 ? 103.983 26.172 -87.009 1.00 24.07 281 PRO A N 1
ATOM 2122 C CA . PRO A 1 280 ? 104.149 25.977 -88.464 1.00 21.04 281 PRO A CA 1
ATOM 2123 C C . PRO A 1 280 ? 104.007 24.503 -88.839 1.00 21.83 281 PRO A C 1
ATOM 2124 O O . PRO A 1 280 ? 104.969 23.782 -89.089 1.00 20.49 281 PRO A O 1
ATOM 2128 N N . VAL A 1 281 ? 102.759 24.044 -88.881 1.00 19.93 282 VAL A N 1
ATOM 2129 C CA . VAL A 1 281 ? 102.440 22.642 -89.134 1.00 22.57 282 VAL A CA 1
ATOM 2130 C C . VAL A 1 281 ? 102.409 22.407 -90.637 1.00 26.33 282 VAL A C 1
ATOM 2131 O O . VAL A 1 281 ? 101.663 23.074 -91.363 1.00 22.54 282 VAL A O 1
ATOM 2135 N N . PHE A 1 282 ? 103.221 21.454 -91.097 1.00 17.46 283 PHE A N 1
ATOM 2136 C CA . PHE A 1 282 ? 103.206 20.951 -92.471 1.00 20.32 283 PHE A CA 1
ATOM 2137 C C . PHE A 1 282 ? 102.506 19.592 -92.461 1.00 21.08 283 PHE A C 1
ATOM 2138 O O . PHE A 1 282 ? 103.126 18.571 -92.150 1.00 20.46 283 PHE A O 1
ATOM 2146 N N . GLN A 1 283 ? 101.214 19.573 -92.791 1.00 19.09 284 GLN A N 1
ATOM 2147 C CA . GLN A 1 283 ? 100.513 18.303 -92.945 1.00 18.34 284 GLN A CA 1
ATOM 2148 C C . GLN A 1 283 ? 101.096 17.538 -94.130 1.00 16.78 284 GLN A C 1
ATOM 2149 O O . GLN A 1 283 ? 101.514 18.126 -95.131 1.00 21.74 284 GLN A O 1
ATOM 2155 N N . SER A 1 284 ? 101.152 16.213 -94.004 1.00 18.79 285 SER A N 1
ATOM 2156 C CA . SER A 1 284 ? 101.740 15.407 -95.060 1.00 16.94 285 SER A CA 1
ATOM 2157 C C . SER A 1 284 ? 101.017 14.075 -95.161 1.00 17.58 285 SER A C 1
ATOM 2158 O O . SER A 1 284 ? 100.347 13.627 -94.230 1.00 22.23 285 SER A O 1
ATOM 2161 N N . TYR A 1 285 ? 101.146 13.472 -96.332 1.00 14.19 286 TYR A N 1
ATOM 2162 C CA . TYR A 1 285 ? 100.623 12.157 -96.642 1.00 13.57 286 TYR A CA 1
ATOM 2163 C C . TYR A 1 285 ? 101.810 11.315 -97.078 1.00 15.99 286 TYR A C 1
ATOM 2164 O O . TYR A 1 285 ? 102.570 11.725 -97.960 1.00 15.41 286 TYR A O 1
ATOM 2173 N N . GLY A 1 286 ? 101.990 10.174 -96.432 1.00 14.39 287 GLY A N 1
ATOM 2174 C CA . GLY A 1 286 ? 103.135 9.317 -96.688 1.00 15.99 287 GLY A CA 1
ATOM 2175 C C . GLY A 1 286 ? 102.904 8.020 -95.947 1.00 16.94 287 GLY A C 1
ATOM 2176 O O . GLY A 1 286 ? 101.995 7.912 -95.115 1.00 15.73 287 GLY A O 1
ATOM 2177 N N . MET A 1 287 ? 103.760 7.048 -96.235 1.00 14.48 288 MET A N 1
ATOM 2178 C CA . MET A 1 287 ? 103.563 5.693 -95.749 1.00 13.04 288 MET A CA 1
ATOM 2179 C C . MET A 1 287 ? 104.906 4.976 -95.774 1.00 15.99 288 MET A C 1
ATOM 2180 O O . MET A 1 287 ? 105.869 5.440 -96.385 1.00 12.61 288 MET A O 1
ATOM 2185 N N . THR A 1 288 ? 104.947 3.827 -95.107 1.00 11.45 289 THR A N 1
ATOM 2186 C CA . THR A 1 288 ? 106.134 2.973 -95.189 1.00 8.17 289 THR A CA 1
ATOM 2187 C C . THR A 1 288 ? 106.538 2.738 -96.642 1.00 12.56 289 THR A C 1
ATOM 2188 O O . THR A 1 288 ? 107.730 2.775 -96.987 1.00 14.09 289 THR A O 1
ATOM 2192 N N . GLU A 1 289 ? 105.547 2.503 -97.509 1.00 11.63 290 GLU A N 1
ATOM 2193 C CA . GLU A 1 289 ? 105.785 2.152 -98.910 1.00 16.20 290 GLU A CA 1
ATOM 2194 C C . GLU A 1 289 ? 106.371 3.294 -99.720 1.00 15.73 290 GLU A C 1
ATOM 2195 O O . GLU A 1 289 ? 106.914 3.046 -100.803 1.00 16.75 290 GLU A O 1
ATOM 2201 N N . THR A 1 290 ? 106.231 4.529 -99.258 1.00 14.51 291 THR A N 1
ATOM 2202 C CA . THR A 1 290 ? 106.847 5.663 -99.930 1.00 13.67 291 THR A CA 1
ATOM 2203 C C . THR A 1 290 ? 108.024 6.209 -99.143 1.00 14.39 291 THR A C 1
ATOM 2204 O O . THR A 1 290 ? 108.487 7.317 -99.432 1.00 11.95 291 THR A O 1
ATOM 2208 N N . CYS A 1 291 ? 108.520 5.441 -98.159 1.00 13.28 292 CYS A N 1
ATOM 2209 C CA . CYS A 1 291 ? 109.717 5.772 -97.382 1.00 12.67 292 CYS A CA 1
ATOM 2210 C C . CYS A 1 291 ? 109.611 7.149 -96.725 1.00 13.60 292 CYS A C 1
ATOM 2211 O O . CYS A 1 291 ? 110.614 7.852 -96.572 1.00 13.49 292 CYS A O 1
ATOM 2214 N N . SER A 1 292 ? 108.375 7.498 -96.304 1.00 11.84 293 SER A N 1
ATOM 2215 C CA . SER A 1 292 ? 107.906 8.662 -95.541 1.00 11.42 293 SER A CA 1
ATOM 2216 C C . SER A 1 292 ? 107.092 9.557 -96.471 1.00 14.41 293 SER A C 1
ATOM 2217 O O . SER A 1 292 ? 106.487 9.057 -97.420 1.00 16.87 293 SER A O 1
ATOM 2220 N N . GLN A 1 293 ? 107.062 10.862 -96.200 1.00 15.62 294 GLN A N 1
ATOM 2221 C CA . GLN A 1 293 ? 106.163 11.777 -96.906 1.00 16.71 294 GLN A CA 1
ATOM 2222 C C . GLN A 1 293 ? 106.304 11.675 -98.421 1.00 15.64 294 GLN A C 1
ATOM 2223 O O . GLN A 1 293 ? 107.400 11.534 -98.966 1.00 16.95 294 GLN A O 1
ATOM 2229 N N . ILE A 1 294 ? 105.173 11.764 -99.119 1.00 12.29 295 ILE A N 1
ATOM 2230 C CA . ILE A 1 294 ? 105.211 11.959 -100.567 1.00 13.93 295 ILE A CA 1
ATOM 2231 C C . ILE A 1 294 ? 104.368 13.142 -101.021 1.00 16.68 295 ILE A C 1
ATOM 2232 O O . ILE A 1 294 ? 104.592 13.669 -102.126 1.00 16.68 295 ILE A O 1
ATOM 2237 N N . VAL A 1 295 ? 103.462 13.650 -100.185 1.00 13.88 296 VAL A N 1
ATOM 2238 C CA . VAL A 1 295 ? 102.660 14.846 -100.458 1.00 11.86 296 VAL A CA 1
ATOM 2239 C C . VAL A 1 295 ? 102.668 15.686 -99.188 1.00 14.01 296 VAL A C 1
ATOM 2240 O O . VAL A 1 295 ? 102.480 15.136 -98.099 1.00 18.34 296 VAL A O 1
ATOM 2244 N N . THR A 1 296 ? 102.881 17.013 -99.300 1.00 13.01 297 THR A N 1
ATOM 2245 C CA A THR A 1 296 ? 102.926 17.875 -98.123 0.73 14.71 297 THR A CA 1
ATOM 2246 C CA B THR A 1 296 ? 102.944 17.876 -98.125 0.27 17.05 297 THR A CA 1
ATOM 2247 C C . THR A 1 296 ? 102.270 19.217 -98.406 1.00 22.76 297 THR A C 1
ATOM 2248 O O . THR A 1 296 ? 102.304 19.719 -99.533 1.00 27.01 297 THR A O 1
ATOM 2255 N N . LEU A 1 297 ? 101.685 19.798 -97.350 1.00 21.02 298 LEU A N 1
ATOM 2256 C CA . LEU A 1 297 ? 100.923 21.044 -97.400 1.00 22.33 298 LEU A CA 1
ATOM 2257 C C . LEU A 1 297 ? 101.632 22.114 -96.580 1.00 24.57 298 LEU A C 1
ATOM 2258 O O . LEU A 1 297 ? 101.816 21.953 -95.368 1.00 27.45 298 LEU A O 1
ATOM 2263 N N . SER A 1 298 ? 101.987 23.208 -97.224 1.00 24.08 299 SER A N 1
ATOM 2264 C CA . SER A 1 298 ? 102.656 24.326 -96.572 1.00 29.87 299 SER A CA 1
ATOM 2265 C C . SER A 1 298 ? 101.684 25.125 -95.697 1.00 32.11 299 SER A C 1
ATOM 2266 O O . SER A 1 298 ? 100.504 25.263 -96.031 1.00 27.67 299 SER A O 1
ATOM 2269 N N . PRO A 1 299 ? 102.160 25.665 -94.567 1.00 30.28 300 PRO A N 1
ATOM 2270 C CA . PRO A 1 299 ? 101.282 26.480 -93.707 1.00 38.33 300 PRO A CA 1
ATOM 2271 C C . PRO A 1 299 ? 100.601 27.637 -94.422 1.00 34.31 300 PRO A C 1
ATOM 2272 O O . PRO A 1 299 ? 99.524 28.067 -93.989 1.00 36.18 300 PRO A O 1
ATOM 2276 N N . GLU A 1 300 ? 101.194 28.162 -95.496 1.00 31.05 301 GLU A N 1
ATOM 2277 C CA . GLU A 1 300 ? 100.548 29.244 -96.230 1.00 39.07 301 GLU A CA 1
ATOM 2278 C C . GLU A 1 300 ? 99.232 28.801 -96.861 1.00 40.49 301 GLU A C 1
ATOM 2279 O O . GLU A 1 300 ? 98.357 29.642 -97.106 1.00 36.01 301 GLU A O 1
ATOM 2285 N N . PHE A 1 301 ? 99.057 27.504 -97.110 1.00 29.73 302 PHE A N 1
ATOM 2286 C CA . PHE A 1 301 ? 97.815 26.989 -97.671 1.00 31.95 302 PHE A CA 1
ATOM 2287 C C . PHE A 1 301 ? 96.949 26.258 -96.658 1.00 33.90 302 PHE A C 1
ATOM 2288 O O . PHE A 1 301 ? 95.893 25.739 -97.032 1.00 38.18 302 PHE A O 1
ATOM 2296 N N . SER A 1 302 ? 97.355 26.207 -95.390 1.00 30.09 303 SER A N 1
ATOM 2297 C CA . SER A 1 302 ? 96.699 25.318 -94.438 1.00 31.45 303 SER A CA 1
ATOM 2298 C C . SER A 1 302 ? 95.286 25.766 -94.101 1.00 39.93 303 SER A C 1
ATOM 2299 O O . SER A 1 302 ? 94.499 24.957 -93.596 1.00 37.86 303 SER A O 1
ATOM 2302 N N . MET A 1 303 ? 94.954 27.030 -94.357 1.00 37.94 304 MET A N 1
ATOM 2303 C CA . MET A 1 303 ? 93.596 27.519 -94.162 1.00 42.23 304 MET A CA 1
ATOM 2304 C C . MET A 1 303 ? 92.758 27.384 -95.428 1.00 30.40 304 MET A C 1
ATOM 2305 O O . MET A 1 303 ? 91.665 26.807 -95.390 1.00 37.85 304 MET A O 1
ATOM 2310 N N . GLU A 1 304 ? 93.259 27.908 -96.550 1.00 29.22 305 GLU A N 1
ATOM 2311 C CA A GLU A 1 304 ? 92.519 27.817 -97.807 0.65 35.78 305 GLU A CA 1
ATOM 2312 C CA B GLU A 1 304 ? 92.515 27.820 -97.802 0.35 35.31 305 GLU A CA 1
ATOM 2313 C C . GLU A 1 304 ? 92.297 26.369 -98.215 1.00 35.36 305 GLU A C 1
ATOM 2314 O O . GLU A 1 304 ? 91.241 26.024 -98.755 1.00 31.84 305 GLU A O 1
ATOM 2325 N N . LYS A 1 305 ? 93.286 25.506 -97.976 1.00 29.02 306 LYS A N 1
ATOM 2326 C CA . LYS A 1 305 ? 93.173 24.093 -98.305 1.00 29.39 306 LYS A CA 1
ATOM 2327 C C . LYS A 1 305 ? 92.984 23.245 -97.053 1.00 33.92 306 LYS A C 1
ATOM 2328 O O . LYS A 1 305 ? 93.506 22.129 -96.971 1.00 29.37 306 LYS A O 1
ATOM 2334 N N . LEU A 1 306 ? 92.253 23.768 -96.066 1.00 29.14 307 LEU A N 1
ATOM 2335 C CA . LEU A 1 306 ? 92.053 23.034 -94.824 1.00 32.57 307 LEU A CA 1
ATOM 2336 C C . LEU A 1 306 ? 91.404 21.692 -95.122 1.00 28.55 307 LEU A C 1
ATOM 2337 O O . LEU A 1 306 ? 90.335 21.627 -95.736 1.00 29.89 307 LEU A O 1
ATOM 2342 N N . GLY A 1 307 ? 92.063 20.619 -94.703 1.00 28.86 308 GLY A N 1
ATOM 2343 C CA . GLY A 1 307 ? 91.640 19.274 -95.028 1.00 29.90 308 GLY A CA 1
ATOM 2344 C C . GLY A 1 307 ? 92.508 18.592 -96.061 1.00 31.09 308 GLY A C 1
ATOM 2345 O O . GLY A 1 307 ? 92.380 17.373 -96.248 1.00 32.05 308 GLY A O 1
ATOM 2346 N N . SER A 1 308 ? 93.387 19.335 -96.730 1.00 26.70 309 SER A N 1
ATOM 2347 C CA . SER A 1 308 ? 94.244 18.789 -97.772 1.00 25.83 309 SER A CA 1
ATOM 2348 C C . SER A 1 308 ? 95.534 18.249 -97.176 1.00 23.51 309 SER A C 1
ATOM 2349 O O . SER A 1 308 ? 96.009 18.713 -96.136 1.00 23.55 309 SER A O 1
ATOM 2352 N N . ALA A 1 309 ? 96.101 17.255 -97.855 1.00 18.29 310 ALA A N 1
ATOM 2353 C CA . ALA A 1 309 ? 97.448 16.792 -97.574 1.00 22.92 310 ALA A CA 1
ATOM 2354 C C . ALA A 1 309 ? 98.508 17.572 -98.339 1.00 21.74 310 ALA A C 1
ATOM 2355 O O . ALA A 1 309 ? 99.695 17.447 -98.023 1.00 23.73 310 ALA A O 1
ATOM 2357 N N . GLY A 1 310 ? 98.113 18.360 -99.335 1.00 20.45 311 GLY A N 1
ATOM 2358 C CA . GLY A 1 310 ? 99.054 19.193 -100.050 1.00 17.93 311 GLY A CA 1
ATOM 2359 C C . GLY A 1 310 ? 99.342 18.719 -101.460 1.00 17.39 311 GLY A C 1
ATOM 2360 O O . GLY A 1 310 ? 98.473 18.150 -102.126 1.00 19.19 311 GLY A O 1
ATOM 2361 N N . LYS A 1 311 ? 100.575 18.906 -101.904 1.00 17.28 312 LYS A N 1
ATOM 2362 C CA . LYS A 1 311 ? 100.991 18.639 -103.270 1.00 15.20 312 LYS A CA 1
ATOM 2363 C C . LYS A 1 311 ? 102.173 17.687 -103.251 1.00 18.72 312 LYS A C 1
ATOM 2364 O O . LYS A 1 311 ? 102.893 17.613 -102.255 1.00 18.10 312 LYS A O 1
ATOM 2370 N N . PRO A 1 312 ? 102.402 16.951 -104.335 1.00 17.69 313 PRO A N 1
ATOM 2371 C CA . PRO A 1 312 ? 103.505 15.986 -104.341 1.00 15.88 313 PRO A CA 1
ATOM 2372 C C . PRO A 1 312 ? 104.858 16.674 -104.234 1.00 19.95 313 PRO A C 1
ATOM 2373 O O . PRO A 1 312 ? 105.064 17.776 -104.745 1.00 16.78 313 PRO A O 1
ATOM 2377 N N . LEU A 1 313 ? 105.780 16.018 -103.534 1.00 15.84 314 LEU A N 1
ATOM 2378 C CA . LEU A 1 313 ? 107.159 16.486 -103.493 1.00 15.71 314 LEU A CA 1
ATOM 2379 C C . LEU A 1 313 ? 107.800 16.438 -104.875 1.00 18.81 314 LEU A C 1
ATOM 2380 O O . LEU A 1 313 ? 107.394 15.685 -105.759 1.00 14.16 314 LEU A O 1
ATOM 2385 N N . PHE A 1 314 ? 108.845 17.237 -105.046 1.00 18.86 315 PHE A N 1
ATOM 2386 C CA . PHE A 1 314 ? 109.534 17.238 -106.327 1.00 19.43 315 PHE A CA 1
ATOM 2387 C C . PHE A 1 314 ? 110.005 15.831 -106.666 1.00 17.44 315 PHE A C 1
ATOM 2388 O O . PHE A 1 314 ? 110.458 15.085 -105.789 1.00 19.00 315 PHE A O 1
ATOM 2396 N N . SER A 1 315 ? 109.857 15.461 -107.945 1.00 14.53 316 SER A N 1
ATOM 2397 C CA . SER A 1 315 ? 110.180 14.177 -108.567 1.00 15.92 316 SER A CA 1
ATOM 2398 C C . SER A 1 315 ? 109.061 13.161 -108.363 1.00 12.57 316 SER A C 1
ATOM 2399 O O . SER A 1 315 ? 109.090 12.108 -108.995 1.00 16.41 316 SER A O 1
ATOM 2402 N N . CYS A 1 316 ? 108.065 13.452 -107.536 1.00 13.31 317 CYS A N 1
ATOM 2403 C CA . CYS A 1 316 ? 107.011 12.515 -107.185 1.00 13.00 317 CYS A CA 1
ATOM 2404 C C . CYS A 1 316 ? 105.728 12.911 -107.891 1.00 14.80 317 CYS A C 1
ATOM 2405 O O . CYS A 1 316 ? 105.543 14.073 -108.269 1.00 15.56 317 CYS A O 1
ATOM 2408 N N . GLU A 1 317 ? 104.831 11.932 -108.008 1.00 12.41 318 GLU A N 1
ATOM 2409 C CA . GLU A 1 317 ? 103.562 12.112 -108.709 1.00 11.94 318 GLU A CA 1
ATOM 2410 C C . GLU A 1 317 ? 102.436 11.417 -107.964 1.00 17.62 318 GLU A C 1
ATOM 2411 O O . GLU A 1 317 ? 102.632 10.428 -107.254 1.00 15.48 318 GLU A O 1
ATOM 2417 N N . ILE A 1 318 ? 101.232 11.922 -108.193 1.00 17.31 319 ILE A N 1
ATOM 2418 C CA A ILE A 1 318 ? 100.024 11.339 -107.628 0.53 15.10 319 ILE A CA 1
ATOM 2419 C CA B ILE A 1 318 ? 100.021 11.358 -107.620 0.47 15.33 319 ILE A CA 1
ATOM 2420 C C . ILE A 1 318 ? 98.915 11.423 -108.662 1.00 18.02 319 ILE A C 1
ATOM 2421 O O . ILE A 1 318 ? 98.851 12.356 -109.471 1.00 17.25 319 ILE A O 1
ATOM 2430 N N . LYS A 1 319 ? 98.041 10.421 -108.642 1.00 16.92 320 LYS A N 1
ATOM 2431 C CA . LYS A 1 319 ? 96.840 10.473 -109.465 1.00 17.26 320 LYS A CA 1
ATOM 2432 C C . LYS A 1 319 ? 95.734 9.758 -108.711 1.00 17.64 320 LYS A C 1
ATOM 2433 O O . LYS A 1 319 ? 95.967 9.058 -107.721 1.00 16.76 320 LYS A O 1
ATOM 2439 N N . ILE A 1 320 ? 94.517 9.959 -109.195 1.00 16.63 321 ILE A N 1
ATOM 2440 C CA . ILE A 1 320 ? 93.307 9.391 -108.624 1.00 16.01 321 ILE A CA 1
ATOM 2441 C C . ILE A 1 320 ? 92.667 8.551 -109.717 1.00 17.45 321 ILE A C 1
ATOM 2442 O O . ILE A 1 320 ? 92.459 9.045 -110.830 1.00 18.02 321 ILE A O 1
ATOM 2447 N N . GLU A 1 321 ? 92.368 7.288 -109.413 1.00 19.50 322 GLU A N 1
ATOM 2448 C CA . GLU A 1 321 ? 91.763 6.393 -110.394 1.00 23.61 322 GLU A CA 1
ATOM 2449 C C . GLU A 1 321 ? 90.611 5.626 -109.767 1.00 21.64 322 GLU A C 1
ATOM 2450 O O . GLU A 1 321 ? 90.721 5.133 -108.639 1.00 22.05 322 GLU A O 1
ATOM 2456 N N . ARG A 1 322 ? 89.505 5.517 -110.504 1.00 22.98 323 ARG A N 1
ATOM 2457 C CA . ARG A 1 322 ? 88.402 4.646 -110.115 1.00 24.63 323 ARG A CA 1
ATOM 2458 C C . ARG A 1 322 ? 88.219 3.592 -111.193 1.00 30.80 323 ARG A C 1
ATOM 2459 O O . ARG A 1 322 ? 87.984 3.929 -112.358 1.00 31.27 323 ARG A O 1
ATOM 2467 N N . ASP A 1 323 ? 88.332 2.321 -110.801 1.00 38.83 324 ASP A N 1
ATOM 2468 C CA . ASP A 1 323 ? 88.206 1.196 -111.727 1.00 46.24 324 ASP A CA 1
ATOM 2469 C C . ASP A 1 323 ? 89.126 1.367 -112.934 1.00 37.38 324 ASP A C 1
ATOM 2470 O O . ASP A 1 323 ? 88.751 1.093 -114.073 1.00 41.53 324 ASP A O 1
ATOM 2475 N N . GLY A 1 324 ? 90.342 1.843 -112.685 1.00 34.84 325 GLY A N 1
ATOM 2476 C CA . GLY A 1 324 ? 91.285 2.017 -113.771 1.00 37.35 325 GLY A CA 1
ATOM 2477 C C . GLY A 1 324 ? 90.998 3.181 -114.688 1.00 34.54 325 GLY A C 1
ATOM 2478 O O . GLY A 1 324 ? 91.704 3.349 -115.686 1.00 37.84 325 GLY A O 1
ATOM 2479 N N . GLN A 1 325 ? 89.988 3.991 -114.382 1.00 35.73 326 GLN A N 1
ATOM 2480 C CA . GLN A 1 325 ? 89.631 5.149 -115.190 1.00 41.47 326 GLN A CA 1
ATOM 2481 C C . GLN A 1 325 ? 90.134 6.427 -114.530 1.00 38.14 326 GLN A C 1
ATOM 2482 O O . GLN A 1 325 ? 90.132 6.545 -113.302 1.00 27.68 326 GLN A O 1
ATOM 2484 N N . VAL A 1 326 ? 90.550 7.388 -115.358 1.00 49.54 327 VAL A N 1
ATOM 2485 C CA . VAL A 1 326 ? 91.063 8.650 -114.840 1.00 56.27 327 VAL A CA 1
ATOM 2486 C C . VAL A 1 326 ? 89.946 9.408 -114.140 1.00 43.57 327 VAL A C 1
ATOM 2487 O O . VAL A 1 326 ? 88.795 9.428 -114.598 1.00 46.68 327 VAL A O 1
ATOM 2489 N N . CYS A 1 327 ? 90.272 10.015 -113.003 1.00 30.96 328 CYS A N 1
ATOM 2490 C CA . CYS A 1 327 ? 89.317 10.831 -112.272 1.00 21.63 328 CYS A CA 1
ATOM 2491 C C . CYS A 1 327 ? 89.614 12.303 -112.528 1.00 27.83 328 CYS A C 1
ATOM 2492 O O . CYS A 1 327 ? 90.775 12.729 -112.481 1.00 24.94 328 CYS A O 1
ATOM 2495 N N . GLU A 1 328 ? 88.569 13.062 -112.849 1.00 24.79 329 GLU A N 1
ATOM 2496 C CA . GLU A 1 328 ? 88.659 14.501 -113.007 1.00 27.77 329 GLU A CA 1
ATOM 2497 C C . GLU A 1 328 ? 88.759 15.139 -111.631 1.00 21.12 329 GLU A C 1
ATOM 2498 O O . GLU A 1 328 ? 88.542 14.478 -110.616 1.00 22.29 329 GLU A O 1
ATOM 2501 N N . PRO A 1 329 ? 89.094 16.426 -111.551 1.00 26.79 330 PRO A N 1
ATOM 2502 C CA . PRO A 1 329 ? 89.146 17.080 -110.238 1.00 23.31 330 PRO A CA 1
ATOM 2503 C C . PRO A 1 329 ? 87.842 16.883 -109.472 1.00 27.73 330 PRO A C 1
ATOM 2504 O O . PRO A 1 329 ? 86.758 16.845 -110.057 1.00 31.09 330 PRO A O 1
ATOM 2508 N N . TYR A 1 330 ? 87.976 16.713 -108.152 1.00 21.93 331 TYR A N 1
ATOM 2509 C CA . TYR A 1 330 ? 86.886 16.490 -107.202 1.00 20.47 331 TYR A CA 1
ATOM 2510 C C . TYR A 1 330 ? 86.243 15.114 -107.331 1.00 23.56 331 TYR A C 1
ATOM 2511 O O . TYR A 1 330 ? 85.395 14.761 -106.507 1.00 25.82 331 TYR A O 1
ATOM 2520 N N . GLU A 1 331 ? 86.632 14.308 -108.317 1.00 20.84 332 GLU A N 1
ATOM 2521 C CA . GLU A 1 331 ? 86.064 12.965 -108.397 1.00 19.37 332 GLU A CA 1
ATOM 2522 C C . GLU A 1 331 ? 86.828 12.002 -107.499 1.00 23.14 332 GLU A C 1
ATOM 2523 O O . GLU A 1 331 ? 88.065 11.976 -107.502 1.00 23.44 332 GLU A O 1
ATOM 2529 N N . HIS A 1 332 ? 86.085 11.197 -106.743 1.00 20.60 333 HIS A N 1
ATOM 2530 C CA . HIS A 1 332 ? 86.681 10.303 -105.757 1.00 22.45 333 HIS A CA 1
ATOM 2531 C C . HIS A 1 332 ? 87.276 9.069 -106.421 1.00 24.72 333 HIS A C 1
ATOM 2532 O O . HIS A 1 332 ? 86.686 8.496 -107.340 1.00 22.87 333 HIS A O 1
ATOM 2539 N N . GLY A 1 333 ? 88.433 8.638 -105.932 1.00 23.18 334 GLY A N 1
ATOM 2540 C CA . GLY A 1 333 ? 88.998 7.397 -106.428 1.00 16.76 334 GLY A CA 1
ATOM 2541 C C . GLY A 1 333 ? 90.178 6.982 -105.582 1.00 16.78 334 GLY A C 1
ATOM 2542 O O . GLY A 1 333 ? 90.496 7.602 -104.565 1.00 18.95 334 GLY A O 1
ATOM 2543 N N . GLU A 1 334 ? 90.837 5.921 -106.029 1.00 17.60 335 GLU A N 1
ATOM 2544 C CA . GLU A 1 334 ? 91.993 5.418 -105.296 1.00 15.88 335 GLU A CA 1
ATOM 2545 C C . GLU A 1 334 ? 93.218 6.276 -105.570 1.00 17.85 335 GLU A C 1
ATOM 2546 O O . GLU A 1 334 ? 93.519 6.609 -106.721 1.00 17.24 335 GLU A O 1
ATOM 2552 N N . ILE A 1 335 ? 93.937 6.607 -104.507 1.00 13.29 336 ILE A N 1
ATOM 2553 C CA . ILE A 1 335 ? 95.174 7.371 -104.622 1.00 14.00 336 ILE A CA 1
ATOM 2554 C C . ILE A 1 335 ? 96.277 6.438 -105.098 1.00 16.26 336 ILE A C 1
ATOM 2555 O O . ILE A 1 335 ? 96.463 5.342 -104.554 1.00 16.51 336 ILE A O 1
ATOM 2560 N N . MET A 1 336 ? 96.985 6.852 -106.140 1.00 13.50 337 MET A N 1
ATOM 2561 C CA . MET A 1 336 ? 98.113 6.112 -106.674 1.00 14.37 337 MET A CA 1
ATOM 2562 C C . MET A 1 336 ? 99.299 7.054 -106.745 1.00 11.52 337 MET A C 1
ATOM 2563 O O . MET A 1 336 ? 99.136 8.236 -107.039 1.00 16.52 337 MET A O 1
ATOM 2568 N N . VAL A 1 337 ? 100.488 6.544 -106.426 1.00 13.79 338 VAL A N 1
ATOM 2569 C CA . VAL A 1 337 ? 101.654 7.403 -106.316 1.00 16.18 338 VAL A CA 1
ATOM 2570 C C . VAL A 1 337 ? 102.801 6.793 -107.102 1.00 13.97 338 VAL A C 1
ATOM 2571 O O . VAL A 1 337 ? 102.840 5.591 -107.382 1.00 17.26 338 VAL A O 1
ATOM 2575 N N . LYS A 1 338 ? 103.729 7.662 -107.466 1.00 12.84 339 LYS A N 1
ATOM 2576 C CA . LYS A 1 338 ? 104.901 7.275 -108.227 1.00 13.72 339 LYS A CA 1
ATOM 2577 C C . LYS A 1 338 ? 106.040 8.194 -107.830 1.00 11.72 339 LYS A C 1
ATOM 2578 O O . LYS A 1 338 ? 105.834 9.373 -107.546 1.00 14.72 339 LYS A O 1
ATOM 2584 N N . GLY A 1 339 ? 107.253 7.656 -107.831 1.00 14.00 340 GLY A N 1
ATOM 2585 C CA . GLY A 1 339 ? 108.390 8.502 -107.570 1.00 13.87 340 GLY A CA 1
ATOM 2586 C C . GLY A 1 339 ? 109.575 7.683 -107.117 1.00 13.67 340 GLY A C 1
ATOM 2587 O O . GLY A 1 339 ? 109.465 6.488 -106.821 1.00 14.78 340 GLY A O 1
ATOM 2588 N N . PRO A 1 340 ? 110.743 8.319 -107.076 1.00 11.23 341 PRO A N 1
ATOM 2589 C CA . PRO A 1 340 ? 111.972 7.580 -106.735 1.00 10.06 341 PRO A CA 1
ATOM 2590 C C . PRO A 1 340 ? 112.060 7.181 -105.263 1.00 13.96 341 PRO A C 1
ATOM 2591 O O . PRO A 1 340 ? 112.981 6.434 -104.910 1.00 14.59 341 PRO A O 1
ATOM 2595 N N . ASN A 1 341 ? 111.130 7.626 -104.419 1.00 13.48 342 ASN A N 1
ATOM 2596 C CA . ASN A 1 341 ? 111.054 7.215 -103.026 1.00 13.61 342 ASN A CA 1
ATOM 2597 C C . ASN A 1 341 ? 110.115 6.035 -102.809 1.00 15.10 342 ASN A C 1
ATOM 2598 O O . ASN A 1 341 ? 110.018 5.531 -101.689 1.00 15.97 342 ASN A O 1
ATOM 2603 N N . VAL A 1 342 ? 109.424 5.585 -103.844 1.00 13.19 343 VAL A N 1
ATOM 2604 C CA . VAL A 1 342 ? 108.503 4.460 -103.724 1.00 14.84 343 VAL A CA 1
ATOM 2605 C C . VAL A 1 342 ? 109.283 3.151 -103.643 1.00 15.43 343 VAL A C 1
ATOM 2606 O O . VAL A 1 342 ? 110.226 2.921 -104.410 1.00 16.32 343 VAL A O 1
ATOM 2610 N N . MET A 1 343 ? 108.849 2.272 -102.734 1.00 14.37 344 MET A N 1
ATOM 2611 C CA . MET A 1 343 ? 109.565 1.050 -102.385 1.00 13.52 344 MET A CA 1
ATOM 2612 C C . MET A 1 343 ? 109.844 0.166 -103.598 1.00 16.64 344 MET A C 1
ATOM 2613 O O . MET A 1 343 ? 109.136 0.199 -104.614 1.00 18.13 344 MET A O 1
ATOM 2618 N N . LYS A 1 344 ? 110.889 -0.661 -103.459 1.00 17.26 345 LYS A N 1
ATOM 2619 C CA . LYS A 1 344 ? 111.188 -1.659 -104.485 1.00 18.11 345 LYS A CA 1
ATOM 2620 C C . LYS A 1 344 ? 110.011 -2.613 -104.681 1.00 23.87 345 LYS A C 1
ATOM 2621 O O . LYS A 1 344 ? 109.525 -2.796 -105.804 1.00 19.29 345 LYS A O 1
ATOM 2627 N N . SER A 1 345 ? 109.538 -3.219 -103.594 1.00 20.46 346 SER A N 1
ATOM 2628 C CA . SER A 1 345 ? 108.430 -4.172 -103.617 1.00 18.98 346 SER A CA 1
ATOM 2629 C C . SER A 1 345 ? 108.221 -4.687 -102.199 1.00 14.96 346 SER A C 1
ATOM 2630 O O . SER A 1 345 ? 109.064 -4.505 -101.318 1.00 18.60 346 SER A O 1
ATOM 2633 N N . TYR A 1 346 ? 107.096 -5.359 -101.995 1.00 18.02 347 TYR A N 1
ATOM 2634 C CA . TYR A 1 346 ? 106.932 -6.167 -100.796 1.00 19.08 347 TYR A CA 1
ATOM 2635 C C . TYR A 1 346 ? 107.773 -7.431 -100.922 1.00 16.58 347 TYR A C 1
ATOM 2636 O O . TYR A 1 346 ? 107.863 -8.025 -101.996 1.00 20.60 347 TYR A O 1
ATOM 2645 N N . PHE A 1 347 ? 108.400 -7.838 -99.826 1.00 16.26 348 PHE A N 1
ATOM 2646 C CA . PHE A 1 347 ? 109.292 -8.989 -99.851 1.00 14.88 348 PHE A CA 1
ATOM 2647 C C . PHE A 1 347 ? 108.491 -10.295 -99.912 1.00 18.50 348 PHE A C 1
ATOM 2648 O O . PHE A 1 347 ? 107.685 -10.572 -99.019 1.00 17.40 348 PHE A O 1
ATOM 2656 N N . ASN A 1 348 ? 108.709 -11.089 -100.971 1.00 18.45 349 ASN A N 1
ATOM 2657 C CA A ASN A 1 348 ? 108.085 -12.399 -101.154 0.46 22.32 349 ASN A CA 1
ATOM 2658 C CA B ASN A 1 348 ? 108.091 -12.415 -101.091 0.54 22.54 349 ASN A CA 1
ATOM 2659 C C . ASN A 1 348 ? 106.575 -12.332 -100.912 1.00 20.45 349 ASN A C 1
ATOM 2660 O O . ASN A 1 348 ? 105.987 -13.038 -100.086 1.00 21.25 349 ASN A O 1
ATOM 2669 N N . ARG A 1 349 ? 105.937 -11.431 -101.678 1.00 16.64 350 ARG A N 1
ATOM 2670 C CA . ARG A 1 349 ? 104.479 -11.241 -101.660 1.00 16.58 350 ARG A CA 1
ATOM 2671 C C . ARG A 1 349 ? 104.065 -11.061 -103.123 1.00 17.52 350 ARG A C 1
ATOM 2672 O O . ARG A 1 349 ? 103.632 -9.997 -103.554 1.00 19.75 350 ARG A O 1
ATOM 2680 N N . GLU A 1 350 ? 104.233 -12.137 -103.895 1.00 18.99 351 GLU A N 1
ATOM 2681 C CA . GLU A 1 350 ? 104.033 -12.084 -105.337 1.00 16.99 351 GLU A CA 1
ATOM 2682 C C . GLU A 1 350 ? 102.661 -11.512 -105.682 1.00 19.38 351 GLU A C 1
ATOM 2683 O O . GLU A 1 350 ? 102.547 -10.578 -106.477 1.00 21.09 351 GLU A O 1
ATOM 2689 N N . SER A 1 351 ? 101.613 -12.024 -105.038 1.00 18.78 352 SER A N 1
ATOM 2690 C CA . SER A 1 351 ? 100.262 -11.588 -105.363 1.00 17.85 352 SER A CA 1
ATOM 2691 C C . SER A 1 351 ? 100.021 -10.131 -104.966 1.00 20.35 352 SER A C 1
ATOM 2692 O O . SER A 1 351 ? 99.322 -9.399 -105.676 1.00 23.93 352 SER A O 1
ATOM 2695 N N . ALA A 1 352 ? 100.566 -9.695 -103.826 1.00 22.28 353 ALA A N 1
ATOM 2696 C CA . ALA A 1 352 ? 100.363 -8.306 -103.414 1.00 18.90 353 ALA A CA 1
ATOM 2697 C C . ALA A 1 352 ? 101.111 -7.343 -104.330 1.00 18.33 353 ALA A C 1
ATOM 2698 O O . ALA A 1 352 ? 100.596 -6.272 -104.662 1.00 20.63 353 ALA A O 1
ATOM 2700 N N . ASN A 1 353 ? 102.334 -7.700 -104.738 1.00 17.10 354 ASN A N 1
ATOM 2701 C CA . ASN A 1 353 ? 103.073 -6.854 -105.670 1.00 17.68 354 ASN A CA 1
ATOM 2702 C C . ASN A 1 353 ? 102.368 -6.760 -107.013 1.00 23.27 354 ASN A C 1
ATOM 2703 O O . ASN A 1 353 ? 102.340 -5.694 -107.639 1.00 22.00 354 ASN A O 1
ATOM 2708 N N . GLU A 1 354 ? 101.815 -7.873 -107.489 1.00 21.56 355 GLU A N 1
ATOM 2709 C CA . GLU A 1 354 ? 101.148 -7.824 -108.779 1.00 22.24 355 GLU A CA 1
ATOM 2710 C C . GLU A 1 354 ? 99.878 -7.001 -108.701 1.00 21.98 355 GLU A C 1
ATOM 2711 O O . GLU A 1 354 ? 99.500 -6.350 -109.680 1.00 27.95 355 GLU A O 1
ATOM 2717 N N . ALA A 1 355 ? 99.229 -6.993 -107.540 1.00 23.50 356 ALA A N 1
ATOM 2718 C CA . ALA A 1 355 ? 98.002 -6.228 -107.379 1.00 29.80 356 ALA A CA 1
ATOM 2719 C C . ALA A 1 355 ? 98.267 -4.759 -107.063 1.00 28.03 356 ALA A C 1
ATOM 2720 O O . ALA A 1 355 ? 97.485 -3.897 -107.470 1.00 30.96 356 ALA A O 1
ATOM 2722 N N . SER A 1 356 ? 99.361 -4.450 -106.369 1.00 22.49 357 SER A N 1
ATOM 2723 C CA . SER A 1 356 ? 99.565 -3.096 -105.870 1.00 22.72 357 SER A CA 1
ATOM 2724 C C . SER A 1 356 ? 100.269 -2.189 -106.866 1.00 25.15 357 SER A C 1
ATOM 2725 O O . SER A 1 356 ? 100.116 -0.965 -106.784 1.00 23.89 357 SER A O 1
ATOM 2728 N N . PHE A 1 357 ? 101.049 -2.750 -107.783 1.00 22.40 358 PHE A N 1
ATOM 2729 C CA . PHE A 1 357 ? 101.735 -1.972 -108.804 1.00 23.44 358 PHE A CA 1
ATOM 2730 C C . PHE A 1 357 ? 101.008 -2.105 -110.131 1.00 30.25 358 PHE A C 1
ATOM 2731 O O . PHE A 1 357 ? 100.666 -3.214 -110.553 1.00 29.65 358 PHE A O 1
ATOM 2739 N N . GLN A 1 358 ? 100.785 -0.975 -110.789 1.00 28.62 359 GLN A N 1
ATOM 2740 C CA . GLN A 1 358 ? 100.061 -0.942 -112.058 1.00 31.41 359 GLN A CA 1
ATOM 2741 C C . GLN A 1 358 ? 100.779 0.068 -112.945 1.00 32.26 359 GLN A C 1
ATOM 2742 O O . GLN A 1 358 ? 100.617 1.278 -112.765 1.00 32.47 359 GLN A O 1
ATOM 2748 N N . ASN A 1 359 ? 101.603 -0.441 -113.869 1.00 34.97 360 ASN A N 1
ATOM 2749 C CA . ASN A 1 359 ? 102.330 0.379 -114.845 1.00 41.26 360 ASN A CA 1
ATOM 2750 C C . ASN A 1 359 ? 103.241 1.406 -114.169 1.00 37.91 360 ASN A C 1
ATOM 2751 O O . ASN A 1 359 ? 103.310 2.565 -114.580 1.00 38.28 360 ASN A O 1
ATOM 2753 N N . GLY A 1 360 ? 103.967 0.976 -113.137 1.00 31.22 361 GLY A N 1
ATOM 2754 C CA . GLY A 1 360 ? 104.887 1.844 -112.438 1.00 27.08 361 GLY A CA 1
ATOM 2755 C C . GLY A 1 360 ? 104.282 2.656 -111.313 1.00 25.71 361 GLY A C 1
ATOM 2756 O O . GLY A 1 360 ? 105.022 3.351 -110.607 1.00 27.68 361 GLY A O 1
ATOM 2757 N N . TRP A 1 361 ? 102.968 2.601 -111.129 1.00 23.45 362 TRP A N 1
ATOM 2758 C CA . TRP A 1 361 ? 102.285 3.321 -110.068 1.00 18.20 362 TRP A CA 1
ATOM 2759 C C . TRP A 1 361 ? 101.943 2.372 -108.930 1.00 16.90 362 TRP A C 1
ATOM 2760 O O . TRP A 1 361 ? 101.634 1.197 -109.153 1.00 21.03 362 TRP A O 1
ATOM 2771 N N . LEU A 1 362 ? 101.948 2.900 -107.711 1.00 16.08 363 LEU A N 1
ATOM 2772 C CA . LEU A 1 362 ? 101.619 2.122 -106.526 1.00 15.04 363 LEU A CA 1
ATOM 2773 C C . LEU A 1 362 ? 100.237 2.516 -106.034 1.00 15.84 363 LEU A C 1
ATOM 2774 O O . LEU A 1 362 ? 100.003 3.688 -105.719 1.00 16.99 363 LEU A O 1
ATOM 2779 N N . LYS A 1 363 ? 99.345 1.537 -105.945 1.00 15.03 364 LYS A N 1
ATOM 2780 C CA . LYS A 1 363 ? 98.040 1.736 -105.328 1.00 16.42 364 LYS A CA 1
ATOM 2781 C C . LYS A 1 363 ? 98.178 1.768 -103.810 1.00 24.16 364 LYS A C 1
ATOM 2782 O O . LYS A 1 363 ? 98.735 0.843 -103.212 1.00 22.95 364 LYS A O 1
ATOM 2788 N N . THR A 1 364 ? 97.657 2.821 -103.184 1.00 17.67 365 THR A N 1
ATOM 2789 C CA . THR A 1 364 ? 97.844 3.016 -101.750 1.00 18.27 365 THR A CA 1
ATOM 2790 C C . THR A 1 364 ? 96.775 2.352 -100.896 1.00 21.90 365 THR A C 1
ATOM 2791 O O . THR A 1 364 ? 96.995 2.184 -99.690 1.00 20.44 365 THR A O 1
ATOM 2795 N N . GLY A 1 365 ? 95.619 2.021 -101.470 1.00 23.24 366 GLY A N 1
ATOM 2796 C CA . GLY A 1 365 ? 94.465 1.596 -100.696 1.00 21.96 366 GLY A CA 1
ATOM 2797 C C . GLY A 1 365 ? 93.679 2.723 -100.062 1.00 17.41 366 GLY A C 1
ATOM 2798 O O . GLY A 1 365 ? 92.688 2.455 -99.367 1.00 20.50 366 GLY A O 1
ATOM 2799 N N . ASP A 1 366 ? 94.111 3.973 -100.240 1.00 18.59 367 ASP A N 1
ATOM 2800 C CA . ASP A 1 366 ? 93.408 5.131 -99.713 1.00 15.60 367 ASP A CA 1
ATOM 2801 C C . ASP A 1 366 ? 92.524 5.712 -100.806 1.00 18.23 367 ASP A C 1
ATOM 2802 O O . ASP A 1 366 ? 92.821 5.596 -101.999 1.00 17.97 367 ASP A O 1
ATOM 2807 N N . LEU A 1 367 ? 91.423 6.322 -100.383 1.00 18.94 368 LEU A N 1
ATOM 2808 C CA . LEU A 1 367 ? 90.503 7.033 -101.254 1.00 17.43 368 LEU A CA 1
ATOM 2809 C C . LEU A 1 367 ? 90.734 8.533 -101.136 1.00 15.93 368 LEU A C 1
ATOM 2810 O O . LEU A 1 367 ? 91.009 9.047 -100.049 1.00 19.65 368 LEU A O 1
ATOM 2815 N N . GLY A 1 368 ? 90.568 9.241 -102.248 1.00 16.45 369 GLY A N 1
ATOM 2816 C CA . GLY A 1 368 ? 90.781 10.678 -102.223 1.00 18.71 369 GLY A CA 1
ATOM 2817 C C . GLY A 1 368 ? 90.346 11.329 -103.519 1.00 16.72 369 GLY A C 1
ATOM 2818 O O . GLY A 1 368 ? 89.766 10.692 -104.403 1.00 17.49 369 GLY A O 1
ATOM 2819 N N . TYR A 1 369 ? 90.602 12.633 -103.597 1.00 16.17 370 TYR A N 1
ATOM 2820 C CA . TYR A 1 369 ? 90.419 13.389 -104.825 1.00 16.33 370 TYR A CA 1
ATOM 2821 C C . TYR A 1 369 ? 91.441 14.519 -104.865 1.00 21.20 370 TYR A C 1
ATOM 2822 O O . TYR A 1 369 ? 92.028 14.891 -103.843 1.00 17.94 370 TYR A O 1
ATOM 2831 N N . LEU A 1 370 ? 91.638 15.068 -106.059 1.00 17.60 371 LEU A N 1
ATOM 2832 C CA . LEU A 1 370 ? 92.443 16.266 -106.262 1.00 17.49 371 LEU A CA 1
ATOM 2833 C C . LEU A 1 370 ? 91.538 17.446 -106.573 1.00 19.14 371 LEU A C 1
ATOM 2834 O O . LEU A 1 370 ? 90.570 17.310 -107.330 1.00 22.88 371 LEU A O 1
ATOM 2839 N N . ASP A 1 371 ? 91.871 18.619 -106.031 1.00 21.43 372 ASP A N 1
ATOM 2840 C CA . ASP A 1 371 ? 91.088 19.784 -106.407 1.00 25.23 372 ASP A CA 1
ATOM 2841 C C . ASP A 1 371 ? 91.609 20.341 -107.734 1.00 20.81 372 ASP A C 1
ATOM 2842 O O . ASP A 1 371 ? 92.484 19.756 -108.380 1.00 21.30 372 ASP A O 1
ATOM 2847 N N . ASN A 1 372 ? 91.032 21.459 -108.180 1.00 23.55 373 ASN A N 1
ATOM 2848 C CA . ASN A 1 372 ? 91.388 21.939 -109.510 1.00 32.86 373 ASN A CA 1
ATOM 2849 C C . ASN A 1 372 ? 92.783 22.546 -109.567 1.00 32.60 373 ASN A C 1
ATOM 2850 O O . ASN A 1 372 ? 93.246 22.871 -110.663 1.00 33.34 373 ASN A O 1
ATOM 2855 N N . GLU A 1 373 ? 93.466 22.694 -108.432 1.00 28.49 374 GLU A N 1
ATOM 2856 C CA . GLU A 1 373 ? 94.859 23.126 -108.425 1.00 25.14 374 GLU A CA 1
ATOM 2857 C C . GLU A 1 373 ? 95.816 21.984 -108.111 1.00 24.94 374 GLU A C 1
ATOM 2858 O O . GLU A 1 373 ? 97.017 22.212 -107.958 1.00 26.07 374 GLU A O 1
ATOM 2864 N N . GLY A 1 374 ? 95.316 20.759 -108.024 1.00 21.41 375 GLY A N 1
ATOM 2865 C CA . GLY A 1 374 ? 96.170 19.628 -107.763 1.00 20.11 375 GLY A CA 1
ATOM 2866 C C . GLY A 1 374 ? 96.419 19.305 -106.307 1.00 21.30 375 GLY A C 1
ATOM 2867 O O . GLY A 1 374 ? 97.278 18.462 -106.023 1.00 22.14 375 GLY A O 1
ATOM 2868 N N . PHE A 1 375 ? 95.706 19.935 -105.372 1.00 17.44 376 PHE A N 1
ATOM 2869 C CA . PHE A 1 375 ? 95.874 19.594 -103.968 1.00 16.84 376 PHE A CA 1
ATOM 2870 C C . PHE A 1 375 ? 95.129 18.312 -103.641 1.00 17.29 376 PHE A C 1
ATOM 2871 O O . PHE A 1 375 ? 93.995 18.099 -104.077 1.00 18.21 376 PHE A O 1
ATOM 2879 N N . LEU A 1 376 ? 95.768 17.458 -102.855 1.00 17.59 377 LEU A N 1
ATOM 2880 C CA . LEU A 1 376 ? 95.196 16.162 -102.513 1.00 15.51 377 LEU A CA 1
ATOM 2881 C C . LEU A 1 376 ? 94.312 16.246 -101.274 1.00 17.77 377 LEU A C 1
ATOM 2882 O O . LEU A 1 376 ? 94.718 16.804 -100.246 1.00 18.73 377 LEU A O 1
ATOM 2887 N N . TYR A 1 377 ? 93.117 15.666 -101.361 1.00 19.05 378 TYR A N 1
ATOM 2888 C CA . TYR A 1 377 ? 92.251 15.491 -100.201 1.00 15.49 378 TYR A CA 1
ATOM 2889 C C . TYR A 1 377 ? 92.093 13.999 -99.966 1.00 15.93 378 TYR A C 1
ATOM 2890 O O . TYR A 1 377 ? 91.579 13.288 -100.829 1.00 17.32 378 TYR A O 1
ATOM 2899 N N . VAL A 1 378 ? 92.592 13.518 -98.833 1.00 18.92 379 VAL A N 1
ATOM 2900 C CA . VAL A 1 378 ? 92.439 12.119 -98.453 1.00 18.67 379 VAL A CA 1
ATOM 2901 C C . VAL A 1 378 ? 91.130 11.971 -97.693 1.00 24.25 379 VAL A C 1
ATOM 2902 O O . VAL A 1 378 ? 90.873 12.698 -96.727 1.00 25.88 379 VAL A O 1
ATOM 2906 N N . LEU A 1 379 ? 90.298 11.036 -98.130 1.00 20.90 380 LEU A N 1
ATOM 2907 C CA . LEU A 1 379 ? 88.986 10.811 -97.538 1.00 21.63 380 LEU A CA 1
ATOM 2908 C C . LEU A 1 379 ? 89.085 9.663 -96.542 1.00 25.71 380 LEU A C 1
ATOM 2909 O O . LEU A 1 379 ? 89.472 8.553 -96.911 1.00 28.85 380 LEU A O 1
ATOM 2914 N N . ASP A 1 380 ? 88.738 9.928 -95.284 1.00 28.16 381 ASP A N 1
ATOM 2915 C CA . ASP A 1 380 ? 88.825 8.885 -94.268 1.00 28.49 381 ASP A CA 1
ATOM 2916 C C . ASP A 1 380 ? 87.680 7.898 -94.445 1.00 22.85 381 ASP A C 1
ATOM 2917 O O . ASP A 1 380 ? 86.616 8.057 -93.839 1.00 29.66 381 ASP A O 1
ATOM 2922 N N . ARG A 1 381 ? 87.891 6.875 -95.278 1.00 20.99 382 ARG A N 1
ATOM 2923 C CA . ARG A 1 381 ? 86.850 5.912 -95.617 1.00 21.60 382 ARG A CA 1
ATOM 2924 C C . ARG A 1 381 ? 87.282 4.464 -95.486 1.00 21.42 382 ARG A C 1
ATOM 2925 O O . ARG A 1 381 ? 86.440 3.574 -95.649 1.00 24.62 382 ARG A O 1
ATOM 2933 N N . ARG A 1 382 ? 88.554 4.190 -95.218 1.00 23.14 383 ARG A N 1
ATOM 2934 C CA . ARG A 1 382 ? 88.988 2.810 -95.100 1.00 23.29 383 ARG A CA 1
ATOM 2935 C C . ARG A 1 382 ? 88.375 2.154 -93.877 1.00 23.22 383 ARG A C 1
ATOM 2936 O O . ARG A 1 382 ? 88.254 2.768 -92.815 1.00 24.37 383 ARG A O 1
ATOM 2944 N N . SER A 1 383 ? 87.992 0.894 -94.033 1.00 20.32 384 SER A N 1
ATOM 2945 C CA . SER A 1 383 ? 87.633 0.060 -92.898 1.00 21.19 384 SER A CA 1
ATOM 2946 C C . SER A 1 383 ? 88.576 -1.126 -92.741 1.00 26.98 384 SER A C 1
ATOM 2947 O O . SER A 1 383 ? 88.402 -1.924 -91.811 1.00 27.13 384 SER A O 1
ATOM 2950 N N . ASP A 1 384 ? 89.570 -1.261 -93.620 1.00 18.67 385 ASP A N 1
ATOM 2951 C CA . ASP A 1 384 ? 90.600 -2.279 -93.514 1.00 21.41 385 ASP A CA 1
ATOM 2952 C C . ASP A 1 384 ? 91.808 -1.786 -92.735 1.00 17.98 385 ASP A C 1
ATOM 2953 O O . ASP A 1 384 ? 92.802 -2.518 -92.628 1.00 16.58 385 ASP A O 1
ATOM 2958 N N . LEU A 1 385 ? 91.731 -0.576 -92.182 1.00 17.35 386 LEU A N 1
ATOM 2959 C CA . LEU A 1 385 ? 92.840 0.034 -91.465 1.00 14.90 386 LEU A CA 1
ATOM 2960 C C . LEU A 1 385 ? 92.266 0.986 -90.428 1.00 20.48 386 LEU A C 1
ATOM 2961 O O . LEU A 1 385 ? 91.316 1.724 -90.707 1.00 19.45 386 LEU A O 1
ATOM 2966 N N . ILE A 1 386 ? 92.823 0.934 -89.223 1.00 20.02 387 ILE A N 1
ATOM 2967 C CA . ILE A 1 386 ? 92.454 1.803 -88.112 1.00 17.14 387 ILE A CA 1
ATOM 2968 C C . ILE A 1 386 ? 93.740 2.440 -87.608 1.00 21.49 387 ILE A C 1
ATOM 2969 O O . ILE A 1 386 ? 94.717 1.729 -87.354 1.00 19.66 387 ILE A O 1
ATOM 2974 N N . ILE A 1 387 ? 93.759 3.763 -87.467 1.00 19.46 388 ILE A N 1
ATOM 2975 C CA . ILE A 1 387 ? 94.971 4.450 -87.030 1.00 15.23 388 ILE A CA 1
ATOM 2976 C C . ILE A 1 387 ? 94.754 4.993 -85.625 1.00 17.66 388 ILE A C 1
ATOM 2977 O O . ILE A 1 387 ? 93.876 5.833 -85.400 1.00 19.64 388 ILE A O 1
ATOM 2982 N N . SER A 1 388 ? 95.572 4.520 -84.690 1.00 15.36 389 SER A N 1
ATOM 2983 C CA . SER A 1 388 ? 95.492 4.854 -83.272 1.00 18.11 389 SER A CA 1
ATOM 2984 C C . SER A 1 388 ? 96.811 5.514 -82.888 1.00 17.94 389 SER A C 1
ATOM 2985 O O . SER A 1 388 ? 97.852 4.849 -82.864 1.00 17.57 389 SER A O 1
ATOM 2988 N N . GLY A 1 389 ? 96.776 6.812 -82.610 1.00 20.38 390 GLY A N 1
ATOM 2989 C CA . GLY A 1 389 ? 98.011 7.504 -82.243 1.00 18.95 390 GLY A CA 1
ATOM 2990 C C . GLY A 1 389 ? 99.127 7.322 -83.246 1.00 18.48 390 GLY A C 1
ATOM 2991 O O . GLY A 1 389 ? 100.292 7.121 -82.863 1.00 16.79 390 GLY A O 1
ATOM 2992 N N . GLY A 1 390 ? 98.797 7.350 -84.536 1.00 16.21 391 GLY A N 1
ATOM 2993 C CA . GLY A 1 390 ? 99.808 7.172 -85.556 1.00 13.79 391 GLY A CA 1
ATOM 2994 C C . GLY A 1 390 ? 100.263 5.744 -85.789 1.00 18.63 391 GLY A C 1
ATOM 2995 O O . GLY A 1 390 ? 101.157 5.523 -86.622 1.00 20.53 391 GLY A O 1
ATOM 2996 N N . GLU A 1 391 ? 99.688 4.767 -85.087 1.00 18.95 392 GLU A N 1
ATOM 2997 C CA . GLU A 1 391 ? 100.004 3.358 -85.292 1.00 15.40 392 GLU A CA 1
ATOM 2998 C C . GLU A 1 391 ? 98.917 2.711 -86.134 1.00 19.69 392 GLU A C 1
ATOM 2999 O O . GLU A 1 391 ? 97.732 2.793 -85.794 1.00 19.17 392 GLU A O 1
ATOM 3005 N N . ASN A 1 392 ? 99.328 2.057 -87.222 1.00 17.31 393 ASN A N 1
ATOM 3006 C CA . ASN A 1 392 ? 98.393 1.321 -88.057 1.00 17.07 393 ASN A CA 1
ATOM 3007 C C . ASN A 1 392 ? 97.947 0.036 -87.372 1.00 15.75 393 ASN A C 1
ATOM 3008 O O . ASN A 1 392 ? 98.769 -0.723 -86.844 1.00 19.22 393 ASN A O 1
ATOM 3013 N N . ILE A 1 393 ? 96.640 -0.201 -87.377 1.00 16.34 394 ILE A N 1
ATOM 3014 C CA . ILE A 1 393 ? 96.033 -1.423 -86.869 1.00 13.77 394 ILE A CA 1
ATOM 3015 C C . ILE A 1 393 ? 95.198 -2.018 -87.987 1.00 16.91 394 ILE A C 1
ATOM 3016 O O . ILE A 1 393 ? 94.373 -1.314 -88.584 1.00 16.33 394 ILE A O 1
ATOM 3021 N N . TYR A 1 394 ? 95.392 -3.311 -88.265 1.00 18.93 395 TYR A N 1
ATOM 3022 C CA . TYR A 1 394 ? 94.645 -3.925 -89.362 1.00 19.44 395 TYR A CA 1
ATOM 3023 C C . TYR A 1 394 ? 93.565 -4.838 -88.803 1.00 18.33 395 TYR A C 1
ATOM 3024 O O . TYR A 1 394 ? 93.885 -5.834 -88.131 1.00 17.64 395 TYR A O 1
ATOM 3033 N N . PRO A 1 395 ? 92.289 -4.489 -88.992 1.00 17.84 396 PRO A N 1
ATOM 3034 C CA . PRO A 1 395 ? 91.202 -5.369 -88.539 1.00 16.62 396 PRO A CA 1
ATOM 3035 C C . PRO A 1 395 ? 91.425 -6.832 -88.887 1.00 25.30 396 PRO A C 1
ATOM 3036 O O . PRO A 1 395 ? 91.144 -7.695 -88.045 1.00 22.68 396 PRO A O 1
ATOM 3040 N N . ALA A 1 396 ? 91.950 -7.136 -90.084 1.00 23.57 397 ALA A N 1
ATOM 3041 C CA . ALA A 1 396 ? 92.135 -8.536 -90.466 1.00 24.52 397 ALA A CA 1
ATOM 3042 C C . ALA A 1 396 ? 93.092 -9.259 -89.527 1.00 23.02 397 ALA A C 1
ATOM 3043 O O . ALA A 1 396 ? 92.921 -10.459 -89.274 1.00 23.54 397 ALA A O 1
ATOM 3045 N N . GLU A 1 397 ? 94.115 -8.564 -89.023 1.00 19.09 398 GLU A N 1
ATOM 3046 C CA . GLU A 1 397 ? 95.038 -9.202 -88.087 1.00 18.12 398 GLU A CA 1
ATOM 3047 C C . GLU A 1 397 ? 94.368 -9.448 -86.744 1.00 22.73 398 GLU A C 1
ATOM 3048 O O . GLU A 1 397 ? 94.456 -10.551 -86.187 1.00 25.52 398 GLU A O 1
ATOM 3054 N N . VAL A 1 398 ? 93.701 -8.425 -86.202 1.00 21.09 399 VAL A N 1
ATOM 3055 C CA . VAL A 1 398 ? 93.041 -8.570 -84.907 1.00 20.35 399 VAL A CA 1
ATOM 3056 C C . VAL A 1 398 ? 91.939 -9.622 -84.997 1.00 23.45 399 VAL A C 1
ATOM 3057 O O . VAL A 1 398 ? 91.767 -10.441 -84.087 1.00 24.49 399 VAL A O 1
ATOM 3061 N N . GLU A 1 399 ? 91.185 -9.623 -86.103 1.00 21.53 400 GLU A N 1
ATOM 3062 C CA . GLU A 1 399 ? 90.141 -10.629 -86.293 1.00 22.05 400 GLU A CA 1
ATOM 3063 C C . GLU A 1 399 ? 90.725 -12.034 -86.316 1.00 22.51 400 GLU A C 1
ATOM 3064 O O . GLU A 1 399 ? 90.148 -12.966 -85.742 1.00 24.33 400 GLU A O 1
ATOM 3070 N N . SER A 1 400 ? 91.868 -12.206 -86.982 1.00 25.78 401 SER A N 1
ATOM 3071 C CA . SER A 1 400 ? 92.498 -13.519 -87.045 1.00 25.08 401 SER A CA 1
ATOM 3072 C C . SER A 1 400 ? 92.820 -14.032 -85.647 1.00 25.18 401 SER A C 1
ATOM 3073 O O . SER A 1 400 ? 92.528 -15.188 -85.314 1.00 27.16 401 SER A O 1
ATOM 3076 N N . VAL A 1 401 ? 93.385 -13.168 -84.800 1.00 23.94 402 VAL A N 1
ATOM 3077 C CA . VAL A 1 401 ? 93.688 -13.544 -83.422 1.00 20.45 402 VAL A CA 1
ATOM 3078 C C . VAL A 1 401 ? 92.418 -13.932 -82.674 1.00 26.15 402 VAL A C 1
ATOM 3079 O O . VAL A 1 401 ? 92.368 -14.969 -82.000 1.00 29.22 402 VAL A O 1
ATOM 3083 N N . LEU A 1 402 ? 91.374 -13.102 -82.767 1.00 26.07 403 LEU A N 1
ATOM 3084 C CA . LEU A 1 402 ? 90.129 -13.408 -82.060 1.00 24.14 403 LEU A CA 1
ATOM 3085 C C . LEU A 1 402 ? 89.494 -14.692 -82.579 1.00 31.07 403 LEU A C 1
ATOM 3086 O O . LEU A 1 402 ? 88.982 -15.500 -81.795 1.00 30.67 403 LEU A O 1
ATOM 3091 N N . LEU A 1 403 ? 89.513 -14.894 -83.900 1.00 36.18 404 LEU A N 1
ATOM 3092 C CA . LEU A 1 403 ? 88.969 -16.118 -84.479 1.00 35.29 404 LEU A CA 1
ATOM 3093 C C . LEU A 1 403 ? 89.690 -17.360 -83.973 1.00 37.96 404 LEU A C 1
ATOM 3094 O O . LEU A 1 403 ? 89.068 -18.417 -83.830 1.00 37.61 404 LEU A O 1
ATOM 3099 N N . SER A 1 404 ? 90.996 -17.261 -83.698 1.00 33.61 405 SER A N 1
ATOM 3100 C CA . SER A 1 404 ? 91.745 -18.429 -83.249 1.00 33.28 405 SER A CA 1
ATOM 3101 C C . SER A 1 404 ? 91.353 -18.876 -81.847 1.00 42.59 405 SER A C 1
ATOM 3102 O O . SER A 1 404 ? 91.697 -19.995 -81.454 1.00 40.45 405 SER A O 1
ATOM 3105 N N . HIS A 1 405 ? 90.630 -18.047 -81.101 1.00 38.11 406 HIS A N 1
ATOM 3106 C CA . HIS A 1 405 ? 90.190 -18.436 -79.776 1.00 40.79 406 HIS A CA 1
ATOM 3107 C C . HIS A 1 405 ? 89.066 -19.469 -79.882 1.00 46.36 406 HIS A C 1
ATOM 3108 O O . HIS A 1 405 ? 88.175 -19.333 -80.727 1.00 47.36 406 HIS A O 1
ATOM 3115 N N . PRO A 1 406 ? 89.082 -20.512 -79.044 1.00 48.11 407 PRO A N 1
ATOM 3116 C CA . PRO A 1 406 ? 88.073 -21.579 -79.179 1.00 40.06 407 PRO A CA 1
ATOM 3117 C C . PRO A 1 406 ? 86.635 -21.100 -79.072 1.00 46.60 407 PRO A C 1
ATOM 3118 O O . PRO A 1 406 ? 85.767 -21.599 -79.798 1.00 50.67 407 PRO A O 1
ATOM 3122 N N . ALA A 1 407 ? 86.352 -20.152 -78.181 1.00 35.29 408 ALA A N 1
ATOM 3123 C CA . ALA A 1 407 ? 84.980 -19.717 -77.966 1.00 36.09 408 ALA A CA 1
ATOM 3124 C C . ALA A 1 407 ? 84.444 -18.803 -79.063 1.00 38.96 408 ALA A C 1
ATOM 3125 O O . ALA A 1 407 ? 83.241 -18.522 -79.072 1.00 45.48 408 ALA A O 1
ATOM 3127 N N . VAL A 1 408 ? 85.278 -18.343 -79.993 1.00 39.57 409 VAL A N 1
ATOM 3128 C CA . VAL A 1 408 ? 84.869 -17.338 -80.970 1.00 31.37 409 VAL A CA 1
ATOM 3129 C C . VAL A 1 408 ? 84.583 -18.004 -82.307 1.00 36.16 409 VAL A C 1
ATOM 3130 O O . VAL A 1 408 ? 85.448 -18.690 -82.870 1.00 43.33 409 VAL A O 1
ATOM 3134 N N . ALA A 1 409 ? 83.379 -17.772 -82.832 1.00 34.38 410 ALA A N 1
ATOM 3135 C CA . ALA A 1 409 ? 82.969 -18.303 -84.124 1.00 33.18 410 ALA A CA 1
ATOM 3136 C C . ALA A 1 409 ? 83.201 -17.308 -85.255 1.00 37.87 410 ALA A C 1
ATOM 3137 O O . ALA A 1 409 ? 83.624 -17.702 -86.348 1.00 36.01 410 ALA A O 1
ATOM 3139 N N . GLU A 1 410 ? 82.927 -16.026 -85.013 1.00 40.76 411 GLU A N 1
ATOM 3140 C CA . GLU A 1 410 ? 83.057 -14.976 -86.015 1.00 39.57 411 GLU A CA 1
ATOM 3141 C C . GLU A 1 410 ? 83.601 -13.725 -85.348 1.00 31.16 411 GLU A C 1
ATOM 3142 O O . GLU A 1 410 ? 83.347 -13.481 -84.167 1.00 35.90 411 GLU A O 1
ATOM 3148 N N . ALA A 1 411 ? 84.332 -12.915 -86.113 1.00 29.23 412 ALA A N 1
ATOM 3149 C CA . ALA A 1 411 ? 84.921 -11.710 -85.544 1.00 28.09 412 ALA A CA 1
ATOM 3150 C C . ALA A 1 411 ? 84.969 -10.613 -86.590 1.00 28.52 412 ALA A C 1
ATOM 3151 O O . ALA A 1 411 ? 85.366 -10.854 -87.734 1.00 29.89 412 ALA A O 1
ATOM 3153 N N . GLY A 1 412 ? 84.563 -9.426 -86.188 1.00 27.79 413 GLY A N 1
ATOM 3154 C CA . GLY A 1 412 ? 84.749 -8.238 -87.003 1.00 24.34 413 GLY A CA 1
ATOM 3155 C C . GLY A 1 412 ? 85.287 -7.135 -86.121 1.00 25.08 413 GLY A C 1
ATOM 3156 O O . GLY A 1 412 ? 84.880 -6.997 -84.969 1.00 31.32 413 GLY A O 1
ATOM 3157 N N . VAL A 1 413 ? 86.229 -6.371 -86.660 1.00 25.92 414 VAL A N 1
ATOM 3158 C CA . VAL A 1 413 ? 86.891 -5.321 -85.900 1.00 21.88 414 VAL A CA 1
ATOM 3159 C C . VAL A 1 413 ? 86.753 -4.009 -86.655 1.00 29.26 414 VAL A C 1
ATOM 3160 O O . VAL A 1 413 ? 87.010 -3.945 -87.865 1.00 23.95 414 VAL A O 1
ATOM 3164 N N . SER A 1 414 ? 86.334 -2.965 -85.948 1.00 24.70 415 SER A N 1
ATOM 3165 C CA . SER A 1 414 ? 86.180 -1.670 -86.593 1.00 29.09 415 SER A CA 1
ATOM 3166 C C . SER A 1 414 ? 86.675 -0.579 -85.655 1.00 23.88 415 SER A C 1
ATOM 3167 O O . SER A 1 414 ? 86.836 -0.801 -84.447 1.00 26.25 415 SER A O 1
ATOM 3170 N N . GLY A 1 415 ? 86.946 0.578 -86.228 1.00 25.87 416 GLY A N 1
ATOM 3171 C CA . GLY A 1 415 ? 87.534 1.679 -85.486 1.00 24.26 416 GLY A CA 1
ATOM 3172 C C . GLY A 1 415 ? 86.467 2.551 -84.861 1.00 27.35 416 GLY A C 1
ATOM 3173 O O . GLY A 1 415 ? 85.557 3.025 -85.545 1.00 30.70 416 GLY A O 1
ATOM 3174 N N . ALA A 1 416 ? 86.577 2.756 -83.557 1.00 26.28 417 ALA A N 1
ATOM 3175 C CA . ALA A 1 416 ? 85.683 3.648 -82.835 1.00 27.75 417 ALA A CA 1
ATOM 3176 C C . ALA A 1 416 ? 86.391 4.968 -82.566 1.00 29.60 417 ALA A C 1
ATOM 3177 O O . ALA A 1 416 ? 87.587 4.989 -82.260 1.00 27.65 417 ALA A O 1
ATOM 3179 N N . GLU A 1 417 ? 85.655 6.068 -82.700 1.00 30.38 418 GLU A N 1
ATOM 3180 C CA . GLU A 1 417 ? 86.236 7.377 -82.442 1.00 30.24 418 GLU A CA 1
ATOM 3181 C C . GLU A 1 417 ? 86.789 7.444 -81.026 1.00 32.01 418 GLU A C 1
ATOM 3182 O O . GLU A 1 417 ? 86.218 6.880 -80.088 1.00 31.10 418 GLU A O 1
ATOM 3188 N N . ASP A 1 418 ? 87.922 8.129 -80.884 1.00 26.26 419 ASP A N 1
ATOM 3189 C CA . ASP A 1 418 ? 88.608 8.282 -79.607 1.00 25.37 419 ASP A CA 1
ATOM 3190 C C . ASP A 1 418 ? 89.231 9.669 -79.578 1.00 25.48 419 ASP A C 1
ATOM 3191 O O . ASP A 1 418 ? 90.030 10.007 -80.457 1.00 26.02 419 ASP A O 1
ATOM 3196 N N . LYS A 1 419 ? 88.880 10.467 -78.568 1.00 26.52 420 LYS A N 1
ATOM 3197 C CA . LYS A 1 419 ? 89.360 11.847 -78.518 1.00 28.13 420 LYS A CA 1
ATOM 3198 C C . LYS A 1 419 ? 90.880 11.911 -78.467 1.00 28.19 420 LYS A C 1
ATOM 3199 O O . LYS A 1 419 ? 91.490 12.809 -79.057 1.00 38.37 420 LYS A O 1
ATOM 3201 N N . LYS A 1 420 ? 91.515 10.967 -77.778 1.00 24.74 421 LYS A N 1
ATOM 3202 C CA . LYS A 1 420 ? 92.972 10.995 -77.666 1.00 26.70 421 LYS A CA 1
ATOM 3203 C C . LYS A 1 420 ? 93.676 10.315 -78.840 1.00 26.31 421 LYS A C 1
ATOM 3204 O O . LYS A 1 420 ? 94.607 10.884 -79.432 1.00 22.77 421 LYS A O 1
ATOM 3210 N N . TRP A 1 421 ? 93.254 9.101 -79.197 1.00 25.73 422 TRP A N 1
ATOM 3211 C CA . TRP A 1 421 ? 94.019 8.314 -80.160 1.00 21.98 422 TRP A CA 1
ATOM 3212 C C . TRP A 1 421 ? 93.533 8.471 -81.595 1.00 20.12 422 TRP A C 1
ATOM 3213 O O . TRP A 1 421 ? 94.205 7.994 -82.516 1.00 20.99 422 TRP A O 1
ATOM 3224 N N . GLY A 1 422 ? 92.400 9.134 -81.815 1.00 22.25 423 GLY A N 1
ATOM 3225 C CA . GLY A 1 422 ? 91.837 9.201 -83.149 1.00 24.04 423 GLY A CA 1
ATOM 3226 C C . GLY A 1 422 ? 90.810 8.107 -83.344 1.00 25.84 423 GLY A C 1
ATOM 3227 O O . GLY A 1 422 ? 89.601 8.357 -83.334 1.00 23.75 423 GLY A O 1
ATOM 3228 N N . LYS A 1 423 ? 91.287 6.881 -83.523 1.00 22.18 424 LYS A N 1
ATOM 3229 C CA . LYS A 1 423 ? 90.445 5.694 -83.549 1.00 18.00 424 LYS A CA 1
ATOM 3230 C C . LYS A 1 423 ? 91.094 4.616 -82.699 1.00 25.20 424 LYS A C 1
ATOM 3231 O O . LYS A 1 423 ? 92.322 4.543 -82.611 1.00 24.90 424 LYS A O 1
ATOM 3237 N N . VAL A 1 424 ? 90.261 3.801 -82.049 1.00 23.23 425 VAL A N 1
ATOM 3238 C CA . VAL A 1 424 ? 90.720 2.600 -81.345 1.00 21.37 425 VAL A CA 1
ATOM 3239 C C . VAL A 1 424 ? 89.891 1.421 -81.847 1.00 19.30 425 VAL A C 1
ATOM 3240 O O . VAL A 1 424 ? 88.764 1.615 -82.329 1.00 23.79 425 VAL A O 1
ATOM 3244 N N . PRO A 1 425 ? 90.409 0.195 -81.773 1.00 20.13 426 PRO A N 1
ATOM 3245 C CA . PRO A 1 425 ? 89.652 -0.964 -82.257 1.00 21.97 426 PRO A CA 1
ATOM 3246 C C . PRO A 1 425 ? 88.620 -1.450 -81.254 1.00 24.20 426 PRO A C 1
ATOM 3247 O O . PRO A 1 425 ? 88.888 -1.558 -80.054 1.00 25.03 426 PRO A O 1
ATOM 3251 N N . HIS A 1 426 ? 87.422 -1.730 -81.774 1.00 22.44 427 HIS A N 1
ATOM 3252 C CA . HIS A 1 426 ? 86.371 -2.457 -81.074 1.00 23.45 427 HIS A CA 1
ATOM 3253 C C . HIS A 1 426 ? 86.122 -3.781 -81.786 1.00 26.67 427 HIS A C 1
ATOM 3254 O O . HIS A 1 426 ? 86.156 -3.844 -83.023 1.00 25.60 427 HIS A O 1
ATOM 3261 N N . ALA A 1 427 ? 85.834 -4.827 -81.013 1.00 23.73 428 ALA A N 1
ATOM 3262 C CA . ALA A 1 427 ? 85.643 -6.168 -81.550 1.00 26.67 428 ALA A CA 1
ATOM 3263 C C . ALA A 1 427 ? 84.174 -6.566 -81.491 1.00 30.02 428 ALA A C 1
ATOM 3264 O O . ALA A 1 427 ? 83.501 -6.335 -80.486 1.00 29.19 428 ALA A O 1
ATOM 3266 N N . TYR A 1 428 ? 83.692 -7.167 -82.579 1.00 28.70 429 TYR A N 1
ATOM 3267 C CA . TYR A 1 428 ? 82.314 -7.626 -82.723 1.00 32.00 429 TYR A CA 1
ATOM 3268 C C . TYR A 1 428 ? 82.339 -9.128 -82.961 1.00 30.60 429 TYR A C 1
ATOM 3269 O O . TYR A 1 428 ? 82.868 -9.584 -83.977 1.00 32.55 429 TYR A O 1
ATOM 3278 N N . LEU A 1 429 ? 81.769 -9.896 -82.036 1.00 31.25 430 LEU A N 1
ATOM 3279 C CA . LEU A 1 429 ? 81.985 -11.334 -82.025 1.00 30.62 430 LEU A CA 1
ATOM 3280 C C . LEU A 1 429 ? 80.679 -12.116 -82.070 1.00 33.70 430 LEU A C 1
ATOM 3281 O O . LEU A 1 429 ? 79.663 -11.711 -81.498 1.00 34.76 430 LEU A O 1
ATOM 3286 N N . VAL A 1 430 ? 80.736 -13.257 -82.748 1.00 31.16 431 VAL A N 1
ATOM 3287 C CA . VAL A 1 430 ? 79.751 -14.324 -82.608 1.00 32.42 431 VAL A CA 1
ATOM 3288 C C . VAL A 1 430 ? 80.458 -15.476 -81.912 1.00 39.07 431 VAL A C 1
ATOM 3289 O O . VAL A 1 430 ? 81.526 -15.913 -82.356 1.00 38.62 431 VAL A O 1
ATOM 3293 N N . LEU A 1 431 ? 79.889 -15.943 -80.807 1.00 41.91 432 LEU A N 1
ATOM 3294 C CA . LEU A 1 431 ? 80.560 -16.902 -79.944 1.00 47.16 432 LEU A CA 1
ATOM 3295 C C . LEU A 1 431 ? 79.981 -18.299 -80.119 1.00 50.67 432 LEU A C 1
ATOM 3296 O O . LEU A 1 431 ? 78.773 -18.464 -80.304 1.00 48.13 432 LEU A O 1
ATOM 3301 N N . HIS A 1 432 ? 80.861 -19.299 -80.079 1.00 53.38 433 HIS A N 1
ATOM 3302 C CA . HIS A 1 432 ? 80.455 -20.680 -79.853 1.00 58.54 433 HIS A CA 1
ATOM 3303 C C . HIS A 1 432 ? 79.997 -20.824 -78.409 1.00 71.90 433 HIS A C 1
ATOM 3304 O O . HIS A 1 432 ? 78.814 -21.046 -78.134 1.00 76.10 433 HIS A O 1
ATOM 3311 N N . LYS A 1 433 ? 80.941 -20.696 -77.489 1.00 73.87 434 LYS A N 1
ATOM 3312 C CA . LYS A 1 433 ? 80.750 -20.778 -76.055 1.00 71.25 434 LYS A CA 1
ATOM 3313 C C . LYS A 1 433 ? 80.846 -19.396 -75.427 1.00 68.10 434 LYS A C 1
ATOM 3314 O O . LYS A 1 433 ? 81.369 -18.457 -76.035 1.00 61.22 434 LYS A O 1
ATOM 3316 N N . PRO A 1 434 ? 80.325 -19.227 -74.216 1.00 63.10 435 PRO A N 1
ATOM 3317 C CA . PRO A 1 434 ? 80.553 -17.974 -73.492 1.00 55.05 435 PRO A CA 1
ATOM 3318 C C . PRO A 1 434 ? 82.021 -17.797 -73.139 1.00 54.80 435 PRO A C 1
ATOM 3319 O O . PRO A 1 434 ? 82.763 -18.764 -72.940 1.00 54.49 435 PRO A O 1
ATOM 3323 N N . VAL A 1 435 ? 82.435 -16.533 -73.078 1.00 56.28 436 VAL A N 1
ATOM 3324 C CA . VAL A 1 435 ? 83.789 -16.145 -72.688 1.00 48.80 436 VAL A CA 1
ATOM 3325 C C . VAL A 1 435 ? 83.736 -14.675 -72.307 1.00 48.93 436 VAL A C 1
ATOM 3326 O O . VAL A 1 435 ? 83.006 -13.901 -72.920 1.00 49.57 436 VAL A O 1
ATOM 3330 N N . SER A 1 436 ? 84.504 -14.290 -71.294 1.00 46.45 437 SER A N 1
ATOM 3331 C CA . SER A 1 436 ? 84.456 -12.921 -70.802 1.00 38.95 437 SER A CA 1
ATOM 3332 C C . SER A 1 436 ? 85.408 -12.022 -71.585 1.00 38.75 437 SER A C 1
ATOM 3333 O O . SER A 1 436 ? 86.307 -12.487 -72.287 1.00 40.32 437 SER A O 1
ATOM 3336 N N . ALA A 1 437 ? 85.202 -10.709 -71.442 1.00 37.84 438 ALA A N 1
ATOM 3337 C CA . ALA A 1 437 ? 86.142 -9.753 -72.018 1.00 42.52 438 ALA A CA 1
ATOM 3338 C C . ALA A 1 437 ? 87.529 -9.920 -71.412 1.00 39.98 438 ALA A C 1
ATOM 3339 O O . ALA A 1 437 ? 88.541 -9.799 -72.112 1.00 37.57 438 ALA A O 1
ATOM 3341 N N . GLY A 1 438 ? 87.595 -10.204 -70.111 1.00 33.33 439 GLY A N 1
ATOM 3342 C CA . GLY A 1 438 ? 88.888 -10.394 -69.474 1.00 34.35 439 GLY A CA 1
ATOM 3343 C C . GLY A 1 438 ? 89.652 -11.580 -70.029 1.00 30.27 439 GLY A C 1
ATOM 3344 O O . GLY A 1 438 ? 90.865 -11.505 -70.237 1.00 38.33 439 GLY A O 1
ATOM 3345 N N . GLU A 1 439 ? 88.958 -12.699 -70.260 1.00 31.19 440 GLU A N 1
ATOM 3346 C CA . GLU A 1 439 ? 89.612 -13.854 -70.870 1.00 32.29 440 GLU A CA 1
ATOM 3347 C C . GLU A 1 439 ? 90.099 -13.530 -72.280 1.00 32.25 440 GLU A C 1
ATOM 3348 O O . GLU A 1 439 ? 91.225 -13.885 -72.656 1.00 30.60 440 GLU A O 1
ATOM 3350 N N . LEU A 1 440 ? 89.269 -12.849 -73.072 1.00 33.11 441 LEU A N 1
ATOM 3351 C CA . LEU A 1 440 ? 89.676 -12.494 -74.428 1.00 36.03 441 LEU A CA 1
ATOM 3352 C C . LEU A 1 440 ? 90.833 -11.506 -74.420 1.00 31.23 441 LEU A C 1
ATOM 3353 O O . LEU A 1 440 ? 91.745 -11.606 -75.251 1.00 30.17 441 LEU A O 1
ATOM 3358 N N . THR A 1 441 ? 90.823 -10.545 -73.492 1.00 25.65 442 THR A N 1
ATOM 3359 C CA . THR A 1 441 ? 91.956 -9.628 -73.394 1.00 27.25 442 THR A CA 1
ATOM 3360 C C . THR A 1 441 ? 93.235 -10.378 -73.029 1.00 26.75 442 THR A C 1
ATOM 3361 O O . THR A 1 441 ? 94.292 -10.145 -73.625 1.00 24.10 442 THR A O 1
ATOM 3365 N N . ASP A 1 442 ? 93.151 -11.310 -72.077 1.00 28.57 443 ASP A N 1
ATOM 3366 C CA . ASP A 1 442 ? 94.333 -12.082 -71.697 1.00 25.51 443 ASP A CA 1
ATOM 3367 C C . ASP A 1 442 ? 94.875 -12.884 -72.871 1.00 23.60 443 ASP A C 1
ATOM 3368 O O . ASP A 1 442 ? 96.094 -13.024 -73.030 1.00 27.08 443 ASP A O 1
ATOM 3373 N N . TYR A 1 443 ? 93.980 -13.433 -73.692 1.00 25.42 444 TYR A N 1
ATOM 3374 C CA . TYR A 1 443 ? 94.396 -14.175 -74.876 1.00 26.56 444 TYR A CA 1
ATOM 3375 C C . TYR A 1 443 ? 95.073 -13.258 -75.888 1.00 26.73 444 TYR A C 1
ATOM 3376 O O . TYR A 1 443 ? 96.090 -13.627 -76.486 1.00 25.39 444 TYR A O 1
ATOM 3385 N N . CYS A 1 444 ? 94.528 -12.052 -76.082 1.00 29.39 445 CYS A N 1
ATOM 3386 C CA . CYS A 1 444 ? 95.108 -11.100 -77.028 1.00 28.46 445 CYS A CA 1
ATOM 3387 C C . CYS A 1 444 ? 96.461 -10.572 -76.573 1.00 24.97 445 CYS A C 1
ATOM 3388 O O . CYS A 1 444 ? 97.262 -10.150 -77.414 1.00 27.41 445 CYS A O 1
ATOM 3391 N N . LYS A 1 445 ? 96.726 -10.550 -75.259 1.00 27.40 446 LYS A N 1
ATOM 3392 C CA . LYS A 1 445 ? 97.999 -10.021 -74.774 1.00 21.08 446 LYS A CA 1
ATOM 3393 C C . LYS A 1 445 ? 99.186 -10.792 -75.327 1.00 25.69 446 LYS A C 1
ATOM 3394 O O . LYS A 1 445 ? 100.269 -10.222 -75.512 1.00 26.94 446 LYS A O 1
ATOM 3400 N N . GLU A 1 446 ? 99.014 -12.088 -75.562 1.00 24.65 447 GLU A N 1
ATOM 3401 C CA . GLU A 1 446 ? 100.086 -12.927 -76.072 1.00 31.06 447 GLU A CA 1
ATOM 3402 C C . GLU A 1 446 ? 100.273 -12.818 -77.578 1.00 26.47 447 GLU A C 1
ATOM 3403 O O . GLU A 1 446 ? 101.285 -13.295 -78.092 1.00 25.45 447 GLU A O 1
ATOM 3409 N N . ARG A 1 447 ? 99.327 -12.221 -78.303 1.00 21.95 448 ARG A N 1
ATOM 3410 C CA A ARG A 1 447 ? 99.341 -12.267 -79.757 0.28 24.04 448 ARG A CA 1
ATOM 3411 C CA B ARG A 1 447 ? 99.357 -12.266 -79.755 0.72 23.62 448 ARG A CA 1
ATOM 3412 C C . ARG A 1 447 ? 99.278 -10.906 -80.437 1.00 20.19 448 ARG A C 1
ATOM 3413 O O . ARG A 1 447 ? 99.414 -10.849 -81.666 1.00 19.74 448 ARG A O 1
ATOM 3428 N N . LEU A 1 448 ? 99.081 -9.820 -79.696 1.00 20.92 449 LEU A N 1
ATOM 3429 C CA . LEU A 1 448 ? 98.913 -8.505 -80.296 1.00 17.54 449 LEU A CA 1
ATOM 3430 C C . LEU A 1 448 ? 99.601 -7.448 -79.450 1.00 18.28 449 LEU A C 1
ATOM 3431 O O . LEU A 1 448 ? 99.491 -7.465 -78.224 1.00 21.95 449 LEU A O 1
ATOM 3436 N N . ALA A 1 449 ? 100.269 -6.511 -80.119 1.00 20.05 450 ALA A N 1
ATOM 3437 C CA . ALA A 1 449 ? 100.724 -5.285 -79.478 1.00 15.58 450 ALA A CA 1
ATOM 3438 C C . ALA A 1 449 ? 99.568 -4.611 -78.748 1.00 19.28 450 ALA A C 1
ATOM 3439 O O . ALA A 1 449 ? 98.413 -4.690 -79.168 1.00 17.94 450 ALA A O 1
ATOM 3441 N N . LYS A 1 450 ? 99.891 -3.917 -77.654 1.00 17.14 451 LYS A N 1
ATOM 3442 C CA . LYS A 1 450 ? 98.841 -3.360 -76.807 1.00 18.30 451 LYS A CA 1
ATOM 3443 C C . LYS A 1 450 ? 97.874 -2.471 -77.581 1.00 16.98 451 LYS A C 1
ATOM 3444 O O . LYS A 1 450 ? 96.663 -2.562 -77.385 1.00 19.92 451 LYS A O 1
ATOM 3450 N N . TYR A 1 451 ? 98.384 -1.593 -78.457 1.00 17.41 452 TYR A N 1
ATOM 3451 C CA . TYR A 1 451 ? 97.466 -0.679 -79.138 1.00 19.14 452 TYR A CA 1
ATOM 3452 C C . TYR A 1 451 ? 96.540 -1.376 -80.128 1.00 20.73 452 TYR A C 1
ATOM 3453 O O . TYR A 1 451 ? 95.553 -0.768 -80.558 1.00 19.44 452 TYR A O 1
ATOM 3462 N N . LYS A 1 452 ? 96.813 -2.627 -80.494 1.00 17.45 453 LYS A N 1
ATOM 3463 C CA . LYS A 1 452 ? 95.919 -3.383 -81.359 1.00 17.34 453 LYS A CA 1
ATOM 3464 C C . LYS A 1 452 ? 94.798 -4.091 -80.611 1.00 17.88 453 LYS A C 1
ATOM 3465 O O . LYS A 1 452 ? 93.848 -4.541 -81.249 1.00 20.98 453 LYS A O 1
ATOM 3471 N N . ARG A 1 453 ? 94.899 -4.227 -79.288 1.00 18.69 454 ARG A N 1
ATOM 3472 C CA . ARG A 1 453 ? 93.925 -5.024 -78.547 1.00 16.50 454 ARG A CA 1
ATOM 3473 C C . ARG A 1 453 ? 92.593 -4.282 -78.467 1.00 22.67 454 ARG A C 1
ATOM 3474 O O . ARG A 1 453 ? 92.579 -3.068 -78.247 1.00 21.55 454 ARG A O 1
ATOM 3482 N N . PRO A 1 454 ? 91.469 -4.980 -78.652 1.00 22.83 455 PRO A N 1
ATOM 3483 C CA . PRO A 1 454 ? 90.157 -4.310 -78.634 1.00 19.52 455 PRO A CA 1
ATOM 3484 C C . PRO A 1 454 ? 89.899 -3.645 -77.294 1.00 23.76 455 PRO A C 1
ATOM 3485 O O . PRO A 1 454 ? 90.099 -4.243 -76.234 1.00 29.05 455 PRO A O 1
ATOM 3489 N N . LYS A 1 455 ? 89.488 -2.382 -77.350 1.00 23.90 456 LYS A N 1
ATOM 3490 C CA . LYS A 1 455 ? 89.168 -1.648 -76.134 1.00 26.85 456 LYS A CA 1
ATOM 3491 C C . LYS A 1 455 ? 87.761 -1.966 -75.641 1.00 27.74 456 LYS A C 1
ATOM 3492 O O . LYS A 1 455 ? 87.489 -1.816 -74.445 1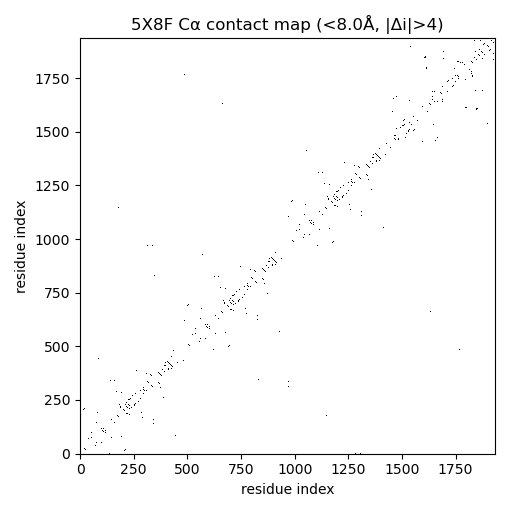.00 33.65 456 LYS A O 1
ATOM 3495 N N . LYS A 1 456 ? 86.877 -2.423 -76.526 1.00 31.56 457 LYS A N 1
ATOM 3496 C CA . LYS A 1 456 ? 85.565 -2.927 -76.141 1.00 34.10 457 LYS A CA 1
ATOM 3497 C C . LYS A 1 456 ? 85.253 -4.171 -76.964 1.00 34.65 457 LYS A C 1
ATOM 3498 O O . LYS A 1 456 ? 85.728 -4.325 -78.094 1.00 30.38 457 LYS A O 1
ATOM 3504 N N . PHE A 1 457 ? 84.464 -5.064 -76.376 1.00 28.58 458 PHE A N 1
ATOM 3505 C CA . PHE A 1 457 ? 83.988 -6.276 -77.028 1.00 28.15 458 PHE A CA 1
ATOM 3506 C C . PHE A 1 457 ? 82.469 -6.274 -77.055 1.00 34.45 458 PHE A C 1
ATOM 3507 O O . PHE A 1 457 ? 81.824 -5.958 -76.051 1.00 35.14 458 PHE A O 1
ATOM 3515 N N . PHE A 1 458 ? 81.901 -6.653 -78.196 1.00 29.72 459 PHE A N 1
ATOM 3516 C CA . PHE A 1 458 ? 80.457 -6.762 -78.346 1.00 31.97 459 PHE A CA 1
ATOM 3517 C C . PHE A 1 458 ? 80.104 -8.147 -78.864 1.00 36.16 459 PHE A C 1
ATOM 3518 O O . PHE A 1 458 ? 80.848 -8.739 -79.649 1.00 32.26 459 PHE A O 1
ATOM 3526 N N . VAL A 1 459 ? 78.953 -8.659 -78.424 1.00 36.31 460 VAL A N 1
ATOM 3527 C CA . VAL A 1 459 ? 78.461 -9.968 -78.838 1.00 42.96 460 VAL A CA 1
ATOM 3528 C C . VAL A 1 459 ? 77.274 -9.769 -79.767 1.00 41.93 460 VAL A C 1
ATOM 3529 O O . VAL A 1 459 ? 76.424 -8.904 -79.527 1.00 42.90 460 VAL A O 1
ATOM 3533 N N . LEU A 1 460 ? 77.216 -10.578 -80.823 1.00 41.33 461 LEU A N 1
ATOM 3534 C CA . LEU A 1 460 ? 76.134 -10.524 -81.798 1.00 37.49 461 LEU A CA 1
ATOM 3535 C C . LEU A 1 460 ? 75.760 -11.939 -82.215 1.00 39.39 461 LEU A C 1
ATOM 3536 O O . LEU A 1 460 ? 76.528 -12.885 -82.029 1.00 36.91 461 LEU A O 1
ATOM 3541 N N . ASP A 1 461 ? 74.558 -12.080 -82.787 1.00 32.68 462 ASP A N 1
ATOM 3542 C CA . ASP A 1 461 ? 74.166 -13.363 -83.362 1.00 36.73 462 ASP A CA 1
ATOM 3543 C C . ASP A 1 461 ? 74.708 -13.541 -84.774 1.00 38.64 462 ASP A C 1
ATOM 3544 O O . ASP A 1 461 ? 74.954 -14.675 -85.200 1.00 51.31 462 ASP A O 1
ATOM 3546 N N . ARG A 1 462 ? 74.896 -12.445 -85.505 1.00 39.74 463 ARG A N 1
ATOM 3547 C CA . ARG A 1 462 ? 75.447 -12.483 -86.852 1.00 43.89 463 ARG A CA 1
ATOM 3548 C C . ARG A 1 462 ? 76.149 -11.159 -87.122 1.00 43.56 463 ARG A C 1
ATOM 3549 O O . ARG A 1 462 ? 75.905 -10.156 -86.446 1.00 43.46 463 ARG A O 1
ATOM 3551 N N . LEU A 1 463 ? 77.030 -11.168 -88.118 1.00 39.69 464 LEU A N 1
ATOM 3552 C CA . LEU A 1 463 ? 77.756 -9.966 -88.502 1.00 37.64 464 LEU A CA 1
ATOM 3553 C C . LEU A 1 463 ? 77.276 -9.471 -89.862 1.00 40.73 464 LEU A C 1
ATOM 3554 O O . LEU A 1 463 ? 76.818 -10.270 -90.683 1.00 42.05 464 LEU A O 1
ATOM 3559 N N . PRO A 1 464 ? 77.364 -8.166 -90.134 1.00 43.20 465 PRO A N 1
ATOM 3560 C CA . PRO A 1 464 ? 76.934 -7.655 -91.446 1.00 41.60 465 PRO A CA 1
ATOM 3561 C C . PRO A 1 464 ? 77.805 -8.212 -92.562 1.00 45.38 465 PRO A C 1
ATOM 3562 O O . PRO A 1 464 ? 79.033 -8.093 -92.536 1.00 43.68 465 PRO A O 1
ATOM 3566 N N . ARG A 1 465 ? 77.159 -8.816 -93.557 1.00 39.24 466 ARG A N 1
ATOM 3567 C CA . ARG A 1 465 ? 77.864 -9.447 -94.663 1.00 38.63 466 ARG A CA 1
ATOM 3568 C C . ARG A 1 465 ? 77.120 -9.154 -95.962 1.00 51.44 466 ARG A C 1
ATOM 3569 O O . ARG A 1 465 ? 75.942 -8.789 -95.956 1.00 51.10 466 ARG A O 1
ATOM 3577 N N . ASN A 1 466 ? 77.855 -9.259 -97.061 1.00 62.87 467 ASN A N 1
ATOM 3578 C CA . ASN A 1 466 ? 77.326 -9.149 -98.408 1.00 63.23 467 ASN A CA 1
ATOM 3579 C C . ASN A 1 466 ? 76.919 -10.501 -98.985 1.00 73.84 467 ASN A C 1
ATOM 3580 O O . ASN A 1 466 ? 76.946 -11.503 -98.310 1.00 70.96 467 ASN A O 1
ATOM 3585 N N . ALA A 1 467 ? 76.565 -10.521 -100.253 1.00 81.25 468 ALA A N 1
ATOM 3586 C CA . ALA A 1 467 ? 76.065 -11.732 -100.854 1.00 84.54 468 ALA A CA 1
ATOM 3587 C C . ALA A 1 467 ? 77.116 -12.802 -100.817 1.00 82.02 468 ALA A C 1
ATOM 3588 O O . ALA A 1 467 ? 76.818 -13.967 -100.632 1.00 84.36 468 ALA A O 1
ATOM 3590 N N . SER A 1 468 ? 78.356 -12.414 -100.992 1.00 76.46 469 SER A N 1
ATOM 3591 C CA . SER A 1 468 ? 79.435 -13.380 -101.064 1.00 69.29 469 SER A CA 1
ATOM 3592 C C . SER A 1 468 ? 79.842 -13.804 -99.658 1.00 64.86 469 SER A C 1
ATOM 3593 O O . SER A 1 468 ? 80.806 -14.495 -99.449 1.00 63.44 469 SER A O 1
ATOM 3595 N N . ASN A 1 469 ? 79.083 -13.322 -98.697 1.00 60.06 470 ASN A N 1
ATOM 3596 C CA . ASN A 1 469 ? 79.305 -13.587 -97.275 1.00 58.01 470 ASN A CA 1
ATOM 3597 C C . ASN A 1 469 ? 80.583 -12.939 -96.744 1.00 55.26 470 ASN A C 1
ATOM 3598 O O . ASN A 1 469 ? 81.120 -13.371 -95.717 1.00 57.23 470 ASN A O 1
ATOM 3600 N N . LYS A 1 470 ? 81.083 -11.902 -97.412 1.00 51.45 471 LYS A N 1
ATOM 3601 C CA . LYS A 1 470 ? 82.234 -11.170 -96.906 1.00 47.36 471 LYS A CA 1
ATOM 3602 C C . LYS A 1 470 ? 81.784 -10.112 -95.908 1.00 43.55 471 LYS A C 1
ATOM 3603 O O . LYS A 1 470 ? 80.752 -9.462 -96.090 1.00 40.04 471 LYS A O 1
ATOM 3605 N N . LEU A 1 471 ? 82.571 -9.945 -94.848 1.00 41.00 472 LEU A N 1
ATOM 3606 C CA . LEU A 1 471 ? 82.222 -9.012 -93.785 1.00 35.46 472 LEU A CA 1
ATOM 3607 C C . LEU A 1 471 ? 82.168 -7.583 -94.313 1.00 31.53 472 LEU A C 1
ATOM 3608 O O . LEU A 1 471 ? 82.980 -7.184 -95.149 1.00 39.81 472 LEU A O 1
ATOM 3613 N N . LEU A 1 472 ? 81.201 -6.813 -93.823 1.00 29.94 473 LEU A N 1
ATOM 3614 C CA . LEU A 1 472 ? 81.057 -5.392 -94.146 1.00 34.56 473 LEU A CA 1
ATOM 3615 C C . LEU A 1 472 ? 81.431 -4.619 -92.885 1.00 33.00 473 LEU A C 1
ATOM 3616 O O . LEU A 1 472 ? 80.580 -4.323 -92.044 1.00 31.68 473 LEU A O 1
ATOM 3621 N N . ARG A 1 473 ? 82.719 -4.294 -92.757 1.00 27.20 474 ARG A N 1
ATOM 3622 C CA . ARG A 1 473 ? 83.214 -3.752 -91.494 1.00 26.29 474 ARG A CA 1
ATOM 3623 C C . ARG A 1 473 ? 82.598 -2.398 -91.166 1.00 34.66 474 ARG A C 1
ATOM 3624 O O . ARG A 1 473 ? 82.372 -2.092 -89.990 1.00 30.95 474 ARG A O 1
ATOM 3632 N N . ASN A 1 474 ? 82.320 -1.575 -92.180 1.00 40.93 475 ASN A N 1
ATOM 3633 C CA . ASN A 1 474 ? 81.774 -0.248 -91.922 1.00 48.57 475 ASN A CA 1
ATOM 3634 C C . ASN A 1 474 ? 80.390 -0.292 -91.286 1.00 46.24 475 ASN A C 1
ATOM 3635 O O . ASN A 1 474 ? 79.940 0.729 -90.754 1.00 48.03 475 ASN A O 1
ATOM 3640 N N . GLN A 1 475 ? 79.720 -1.443 -91.296 1.00 42.41 476 GLN A N 1
ATOM 3641 C CA . GLN A 1 475 ? 78.384 -1.570 -90.729 1.00 43.33 476 GLN A CA 1
ATOM 3642 C C . GLN A 1 475 ? 78.385 -2.182 -89.333 1.00 43.42 476 GLN A C 1
ATOM 3643 O O . GLN A 1 475 ? 77.311 -2.440 -88.783 1.00 41.96 476 GLN A O 1
ATOM 3649 N N . LEU A 1 476 ? 79.553 -2.473 -88.765 1.00 39.57 477 LEU A N 1
ATOM 3650 C CA . LEU A 1 476 ? 79.608 -3.132 -87.480 1.00 31.82 477 LEU A CA 1
ATOM 3651 C C . LEU A 1 476 ? 79.021 -2.316 -86.367 1.00 36.67 477 LEU A C 1
ATOM 3652 O O . LEU A 1 476 ? 78.354 -2.837 -85.529 1.00 39.13 477 LEU A O 1
ATOM 3657 N N . LYS A 1 477 ? 79.190 -1.025 -86.400 1.00 39.84 478 LYS A N 1
ATOM 3658 C CA . LYS A 1 477 ? 78.809 -0.235 -85.244 1.00 56.40 478 LYS A CA 1
ATOM 3659 C C . LYS A 1 477 ? 77.344 -0.404 -84.861 1.00 63.84 478 LYS A C 1
ATOM 3660 O O . LYS A 1 477 ? 76.991 -0.269 -83.708 1.00 65.44 478 LYS A O 1
ATOM 3662 N N . ASP A 1 478 ? 76.491 -0.712 -85.823 1.00 67.29 479 ASP A N 1
ATOM 3663 C CA . ASP A 1 478 ? 75.133 -1.093 -85.511 1.00 68.67 479 ASP A CA 1
ATOM 3664 C C . ASP A 1 478 ? 74.972 -2.595 -85.574 1.00 72.60 479 ASP A C 1
ATOM 3665 O O . ASP A 1 478 ? 75.410 -3.176 -86.513 1.00 74.26 479 ASP A O 1
ATOM 3667 N N . ALA A 1 479 ? 74.318 -3.255 -84.629 1.00 77.74 480 ALA A N 1
ATOM 3668 C CA . ALA A 1 479 ? 73.985 -2.798 -83.306 1.00 85.35 480 ALA A CA 1
ATOM 3669 C C . ALA A 1 479 ? 73.888 -4.052 -82.438 1.00 86.10 480 ALA A C 1
ATOM 3670 O O . ALA A 1 479 ? 73.594 -5.110 -82.941 1.00 81.55 480 ALA A O 1
ATOM 3672 N N . ARG A 1 480 ? 74.095 -3.896 -81.133 1.00 89.09 481 ARG A N 1
ATOM 3673 C CA . ARG A 1 480 ? 74.659 -4.916 -80.254 1.00 84.78 481 ARG A CA 1
ATOM 3674 C C . ARG A 1 480 ? 74.557 -4.566 -78.778 1.00 83.64 481 ARG A C 1
ATOM 3675 O O . ARG A 1 480 ? 74.091 -3.499 -78.453 1.00 83.67 481 ARG A O 1
ATOM 3680 N N . LYS A 1 481 ? 75.047 -5.447 -77.907 1.00 80.48 482 LYS A N 1
ATOM 3681 C CA . LYS A 1 481 ? 75.303 -5.109 -76.479 1.00 73.53 482 LYS A CA 1
ATOM 3682 C C . LYS A 1 481 ? 76.714 -5.432 -75.882 1.00 62.03 482 LYS A C 1
ATOM 3683 O O . LYS A 1 481 ? 77.352 -6.410 -76.240 1.00 53.23 482 LYS A O 1
ATOM 3685 N N . GLY A 1 482 ? 77.179 -4.577 -74.975 1.00 52.15 483 GLY A N 1
ATOM 3686 C CA . GLY A 1 482 ? 78.550 -4.641 -74.500 1.00 37.20 483 GLY A CA 1
ATOM 3687 C C . GLY A 1 482 ? 78.851 -5.930 -73.755 1.00 46.65 483 GLY A C 1
ATOM 3688 O O . GLY A 1 482 ? 78.021 -6.464 -73.020 1.00 51.96 483 GLY A O 1
ATOM 3689 N N . GLU A 1 483 ? 80.071 -6.418 -73.934 1.00 46.05 484 GLU A N 1
ATOM 3690 C CA . GLU A 1 483 ? 80.532 -7.645 -73.305 1.00 41.37 484 GLU A CA 1
ATOM 3691 C C . GLU A 1 483 ? 81.488 -7.299 -72.168 1.00 46.26 484 GLU A C 1
ATOM 3692 O O . GLU A 1 483 ? 82.516 -6.654 -72.395 1.00 45.53 484 GLU A O 1
ATOM 3698 N N . LEU A 1 484 ? 81.146 -7.715 -70.951 1.00 56.49 485 LEU A N 1
ATOM 3699 C CA . LEU A 1 484 ? 81.950 -7.357 -69.782 1.00 61.75 485 LEU A CA 1
ATOM 3700 C C . LEU A 1 484 ? 82.781 -8.533 -69.273 1.00 55.29 485 LEU A C 1
ATOM 3701 O O . LEU A 1 484 ? 82.880 -9.571 -69.930 1.00 46.41 485 LEU A O 1
ATOM 3703 C CA . LEU B 1 1 ? 92.126 -7.792 -124.033 1.00 58.99 2 LEU B CA 1
ATOM 3704 C C . LEU B 1 1 ? 92.901 -8.497 -122.921 1.00 52.97 2 LEU B C 1
ATOM 3705 O O . LEU B 1 1 ? 94.068 -8.846 -123.084 1.00 59.57 2 LEU B O 1
ATOM 3706 N N . THR B 1 2 ? 92.245 -8.713 -121.789 1.00 40.95 3 THR B N 1
ATOM 3707 C CA . THR B 1 2 ? 92.929 -9.277 -120.642 1.00 26.38 3 THR B CA 1
ATOM 3708 C C . THR B 1 2 ? 92.534 -10.725 -120.340 1.00 24.71 3 THR B C 1
ATOM 3709 O O . THR B 1 2 ? 93.233 -11.367 -119.557 1.00 23.48 3 THR B O 1
ATOM 3713 N N . GLU B 1 3 ? 91.441 -11.237 -120.938 1.00 18.79 4 GLU B N 1
ATOM 3714 C CA . GLU B 1 3 ? 91.020 -12.611 -120.675 1.00 15.98 4 GLU B CA 1
ATOM 3715 C C . GLU B 1 3 ? 90.521 -13.314 -121.938 1.00 17.27 4 GLU B C 1
ATOM 3716 O O . GLU B 1 3 ? 90.036 -12.685 -122.882 1.00 20.30 4 GLU B O 1
ATOM 3722 N N . GLN B 1 4 ? 90.610 -14.645 -121.918 1.00 13.36 5 GLN B N 1
ATOM 3723 C CA . GLN B 1 4 ? 90.095 -15.526 -122.951 1.00 10.80 5 GLN B CA 1
ATOM 3724 C C . GLN B 1 4 ? 89.256 -16.615 -122.310 1.00 16.00 5 GLN B C 1
ATOM 3725 O O . GLN B 1 4 ? 89.510 -17.002 -121.163 1.00 15.89 5 GLN B O 1
ATOM 3731 N N . PRO B 1 5 ? 88.258 -17.135 -123.019 1.00 16.74 6 PRO B N 1
ATOM 3732 C CA . PRO B 1 5 ? 87.545 -18.309 -122.504 1.00 14.44 6 PRO B CA 1
ATOM 3733 C C . PRO B 1 5 ? 88.558 -19.400 -122.226 1.00 14.12 6 PRO B C 1
ATOM 3734 O O . PRO B 1 5 ? 89.534 -19.544 -122.957 1.00 13.66 6 PRO B O 1
ATOM 3738 N N . ASN B 1 6 ? 88.328 -20.160 -121.157 1.00 14.24 7 ASN B N 1
ATOM 3739 C CA . ASN B 1 6 ? 89.181 -21.306 -120.885 1.00 14.04 7 ASN B CA 1
ATOM 3740 C C . ASN B 1 6 ? 89.291 -22.154 -122.148 1.00 13.55 7 ASN B C 1
ATOM 3741 O O . ASN B 1 6 ? 88.280 -22.459 -122.791 1.00 13.95 7 ASN B O 1
ATOM 3746 N N . TRP B 1 7 ? 90.530 -22.483 -122.537 1.00 11.60 8 TRP B N 1
ATOM 3747 C CA . TRP B 1 7 ? 90.752 -23.078 -123.855 1.00 10.59 8 TRP B CA 1
ATOM 3748 C C . TRP B 1 7 ? 90.104 -24.446 -123.963 1.00 10.88 8 TRP B C 1
ATOM 3749 O O . TRP B 1 7 ? 89.626 -24.818 -125.040 1.00 12.98 8 TRP B O 1
ATOM 3760 N N . LEU B 1 8 ? 90.181 -25.253 -122.892 1.00 13.53 9 LEU B N 1
ATOM 3761 C CA . LEU B 1 8 ? 89.578 -26.579 -122.930 1.00 12.88 9 LEU B CA 1
ATOM 3762 C C . LEU B 1 8 ? 88.070 -26.460 -123.007 1.00 14.36 9 LEU B C 1
ATOM 3763 O O . LEU B 1 8 ? 87.418 -27.168 -123.785 1.00 14.48 9 LEU B O 1
ATOM 3768 N N . MET B 1 9 ? 87.508 -25.550 -122.215 1.00 10.99 10 MET B N 1
ATOM 3769 C CA . MET B 1 9 ? 86.067 -25.308 -122.258 1.00 10.72 10 MET B CA 1
ATOM 3770 C C . MET B 1 9 ? 85.620 -24.890 -123.658 1.00 13.00 10 MET B C 1
ATOM 3771 O O . MET B 1 9 ? 84.679 -25.463 -124.215 1.00 13.27 10 MET B O 1
ATOM 3776 N N . GLN B 1 10 ? 86.289 -23.895 -124.248 1.00 13.40 11 GLN B N 1
ATOM 3777 C CA . GLN B 1 10 ? 85.865 -23.458 -125.578 1.00 13.07 11 GLN B CA 1
ATOM 3778 C C . GLN B 1 10 ? 86.085 -24.552 -126.615 1.00 11.17 11 GLN B C 1
ATOM 3779 O O . GLN B 1 10 ? 85.250 -24.744 -127.505 1.00 13.95 11 GLN B O 1
ATOM 3785 N N . ARG B 1 11 ? 87.204 -25.281 -126.523 1.00 11.99 12 ARG B N 1
ATOM 3786 C CA . ARG B 1 11 ? 87.474 -26.334 -127.497 1.00 11.02 12 ARG B CA 1
ATOM 3787 C C . ARG B 1 11 ? 86.425 -27.439 -127.420 1.00 13.04 12 ARG B C 1
ATOM 3788 O O . ARG B 1 11 ? 85.994 -27.964 -128.453 1.00 14.82 12 ARG B O 1
ATOM 3796 N N . ALA B 1 12 ? 85.969 -27.780 -126.208 1.00 13.55 13 ALA B N 1
ATOM 3797 C CA . ALA B 1 12 ? 84.918 -28.783 -126.077 1.00 13.84 13 ALA B CA 1
ATOM 3798 C C . ALA B 1 12 ? 83.604 -28.276 -126.653 1.00 15.22 13 ALA B C 1
ATOM 3799 O O . ALA B 1 12 ? 82.801 -29.068 -127.154 1.00 18.08 13 ALA B O 1
ATOM 3801 N N . GLN B 1 13 ? 83.385 -26.967 -126.589 1.00 13.76 14 GLN B N 1
ATOM 3802 C CA . GLN B 1 13 ? 82.176 -26.374 -127.152 1.00 14.78 14 GLN B CA 1
ATOM 3803 C C . GLN B 1 13 ? 82.203 -26.395 -128.675 1.00 15.61 14 GLN B C 1
ATOM 3804 O O . GLN B 1 13 ? 81.165 -26.592 -129.321 1.00 16.90 14 GLN B O 1
ATOM 3810 N N . LEU B 1 14 ? 83.381 -26.214 -129.261 1.00 13.62 15 LEU B N 1
ATOM 3811 C CA . LEU B 1 14 ? 83.512 -26.107 -130.711 1.00 16.57 15 LEU B CA 1
ATOM 3812 C C . LEU B 1 14 ? 83.604 -27.473 -131.379 1.00 20.48 15 LEU B C 1
ATOM 3813 O O . LEU B 1 14 ? 82.931 -27.724 -132.382 1.00 20.76 15 LEU B O 1
ATOM 3818 N N . THR B 1 15 ? 84.475 -28.349 -130.880 1.00 17.61 16 THR B N 1
ATOM 3819 C CA . THR B 1 15 ? 84.701 -29.665 -131.491 1.00 23.05 16 THR B CA 1
ATOM 3820 C C . THR B 1 15 ? 84.682 -30.742 -130.408 1.00 21.08 16 THR B C 1
ATOM 3821 O O . THR B 1 15 ? 85.707 -31.376 -130.117 1.00 19.49 16 THR B O 1
ATOM 3825 N N . PRO B 1 16 ? 83.512 -30.989 -129.807 1.00 18.56 17 PRO B N 1
ATOM 3826 C CA . PRO B 1 16 ? 83.446 -31.904 -128.654 1.00 18.93 17 PRO B CA 1
ATOM 3827 C C . PRO B 1 16 ? 83.872 -33.319 -128.970 1.00 20.78 17 PRO B C 1
ATOM 3828 O O . PRO B 1 16 ? 84.448 -33.975 -128.098 1.00 19.44 17 PRO B O 1
ATOM 3832 N N . GLU B 1 17 ? 83.595 -33.824 -130.173 1.00 19.11 18 GLU B N 1
ATOM 3833 C CA . GLU B 1 17 ? 83.857 -35.234 -130.451 1.00 20.96 18 GLU B CA 1
ATOM 3834 C C . GLU B 1 17 ? 85.217 -35.479 -131.085 1.00 24.94 18 GLU B C 1
ATOM 3835 O O . GLU B 1 17 ? 85.590 -36.640 -131.286 1.00 22.15 18 GLU B O 1
ATOM 3841 N N . ARG B 1 18 ? 85.970 -34.432 -131.392 1.00 22.58 19 ARG B N 1
ATOM 3842 C CA . ARG B 1 18 ? 87.336 -34.627 -131.849 1.00 17.76 19 ARG B CA 1
ATOM 3843 C C . ARG B 1 18 ? 88.179 -35.223 -130.721 1.00 21.29 19 ARG B C 1
ATOM 3844 O O . ARG B 1 18 ? 87.958 -34.947 -129.540 1.00 18.29 19 ARG B O 1
ATOM 3852 N N . ILE B 1 19 ? 89.144 -36.057 -131.094 1.00 20.09 20 ILE B N 1
ATOM 3853 C CA . ILE B 1 19 ? 89.981 -36.736 -130.106 1.00 19.83 20 ILE B CA 1
ATOM 3854 C C . ILE B 1 19 ? 90.999 -35.758 -129.538 1.00 21.49 20 ILE B C 1
ATOM 3855 O O . ILE B 1 19 ? 91.791 -35.159 -130.275 1.00 19.95 20 ILE B O 1
ATOM 3860 N N . ALA B 1 20 ? 90.997 -35.615 -128.214 1.00 16.54 21 ALA B N 1
ATOM 3861 C CA . ALA B 1 20 ? 91.972 -34.787 -127.514 1.00 15.12 21 ALA B CA 1
ATOM 3862 C C . ALA B 1 20 ? 93.240 -35.551 -127.177 1.00 14.76 21 ALA B C 1
ATOM 3863 O O . ALA B 1 20 ? 94.343 -35.006 -127.270 1.00 16.55 21 ALA B O 1
ATOM 3865 N N . LEU B 1 21 ? 93.085 -36.791 -126.738 1.00 16.54 22 LEU B N 1
ATOM 3866 C CA . LEU B 1 21 ? 94.187 -37.512 -126.123 1.00 12.95 22 LEU B CA 1
ATOM 3867 C C . LEU B 1 21 ? 94.059 -38.980 -126.475 1.00 20.57 22 LEU B C 1
ATOM 3868 O O . LEU B 1 21 ? 92.973 -39.551 -126.357 1.00 19.43 22 LEU B O 1
ATOM 3873 N N . ILE B 1 22 ? 95.168 -39.581 -126.895 1.00 17.62 23 ILE B N 1
ATOM 3874 C CA . ILE B 1 22 ? 95.269 -41.021 -127.087 1.00 17.30 23 ILE B CA 1
ATOM 3875 C C . ILE B 1 22 ? 96.371 -41.486 -126.150 1.00 18.66 23 ILE B C 1
ATOM 3876 O O . ILE B 1 22 ? 97.511 -41.038 -126.274 1.00 21.19 23 ILE B O 1
ATOM 3881 N N . TYR B 1 23 ? 96.014 -42.324 -125.176 1.00 19.66 24 TYR B N 1
ATOM 3882 C CA . TYR B 1 23 ? 96.950 -42.818 -124.167 1.00 19.47 24 TYR B CA 1
ATOM 3883 C C . TYR B 1 23 ? 96.663 -44.294 -123.931 1.00 19.01 24 TYR B C 1
ATOM 3884 O O . TYR B 1 23 ? 95.554 -44.646 -123.516 1.00 23.64 24 TYR B O 1
ATOM 3893 N N . GLU B 1 24 ? 97.672 -45.145 -124.141 1.00 22.17 25 GLU B N 1
ATOM 3894 C CA . GLU B 1 24 ? 97.483 -46.597 -124.077 1.00 20.26 25 GLU B CA 1
ATOM 3895 C C . GLU B 1 24 ? 96.262 -46.991 -124.903 1.00 28.43 25 GLU B C 1
ATOM 3896 O O . GLU B 1 24 ? 96.216 -46.729 -126.109 1.00 33.44 25 GLU B O 1
ATOM 3902 N N . ASP B 1 25 ? 95.256 -47.584 -124.253 1.00 29.72 26 ASP B N 1
ATOM 3903 C CA . ASP B 1 25 ? 94.026 -48.008 -124.916 1.00 31.47 26 ASP B CA 1
ATOM 3904 C C . ASP B 1 25 ? 92.885 -47.009 -124.737 1.00 36.80 26 ASP B C 1
ATOM 3905 O O . ASP B 1 25 ? 91.727 -47.345 -125.012 1.00 35.05 26 ASP B O 1
ATOM 3907 N N . GLN B 1 26 ? 93.182 -45.794 -124.291 1.00 34.14 27 GLN B N 1
ATOM 3908 C CA . GLN B 1 26 ? 92.163 -44.771 -124.106 1.00 34.78 27 GLN B CA 1
ATOM 3909 C C . GLN B 1 26 ? 92.171 -43.788 -125.271 1.00 31.97 27 GLN B C 1
ATOM 3910 O O . GLN B 1 26 ? 93.227 -43.314 -125.701 1.00 28.30 27 GLN B O 1
ATOM 3916 N N . THR B 1 27 ? 90.984 -43.465 -125.765 1.00 28.20 28 THR B N 1
ATOM 3917 C CA . THR B 1 27 ? 90.788 -42.290 -126.597 1.00 21.67 28 THR B CA 1
ATOM 3918 C C . THR B 1 27 ? 89.857 -41.365 -125.833 1.00 27.73 28 THR B C 1
ATOM 3919 O O . THR B 1 27 ? 88.791 -41.790 -125.380 1.00 28.08 28 THR B O 1
ATOM 3923 N N . VAL B 1 28 ? 90.275 -40.119 -125.664 1.00 19.95 29 VAL B N 1
ATOM 3924 C CA . VAL B 1 28 ? 89.540 -39.129 -124.889 1.00 21.37 29 VAL B CA 1
ATOM 3925 C C . VAL B 1 28 ? 89.182 -37.982 -125.827 1.00 17.32 29 VAL B C 1
ATOM 3926 O O . VAL B 1 28 ? 90.078 -37.318 -126.361 1.00 19.14 29 VAL B O 1
ATOM 3930 N N . THR B 1 29 ? 87.882 -37.747 -126.032 1.00 17.48 30 THR B N 1
ATOM 3931 C CA . THR B 1 29 ? 87.456 -36.599 -126.820 1.00 18.26 30 THR B CA 1
ATOM 3932 C C . THR B 1 29 ? 87.652 -35.307 -126.019 1.00 17.37 30 THR B C 1
ATOM 3933 O O . THR B 1 29 ? 87.880 -35.326 -124.804 1.00 17.07 30 THR B O 1
ATOM 3937 N N . PHE B 1 30 ? 87.536 -34.160 -126.704 1.00 15.28 31 PHE B N 1
ATOM 3938 C CA . PHE B 1 30 ? 87.597 -32.901 -125.967 1.00 14.31 31 PHE B CA 1
ATOM 3939 C C . PHE B 1 30 ? 86.431 -32.770 -124.994 1.00 18.38 31 PHE B C 1
ATOM 3940 O O . PHE B 1 30 ? 86.605 -32.260 -123.880 1.00 16.15 31 PHE B O 1
ATOM 3948 N N . ALA B 1 31 ? 85.238 -33.247 -125.377 1.00 15.84 32 ALA B N 1
ATOM 3949 C CA . ALA B 1 31 ? 84.126 -33.249 -124.432 1.00 20.28 32 ALA B CA 1
ATOM 3950 C C . ALA B 1 31 ? 84.467 -34.076 -123.197 1.00 20.07 32 ALA B C 1
ATOM 3951 O O . ALA B 1 31 ? 84.231 -33.646 -122.061 1.00 20.28 32 ALA B O 1
ATOM 3953 N N . GLU B 1 32 ? 85.017 -35.273 -123.401 1.00 15.58 33 GLU B N 1
ATOM 3954 C CA . GLU B 1 32 ? 85.359 -36.132 -122.267 1.00 18.82 33 GLU B CA 1
ATOM 3955 C C . GLU B 1 32 ? 86.464 -35.519 -121.417 1.00 19.29 33 GLU B C 1
ATOM 3956 O O . GLU B 1 32 ? 86.463 -35.668 -120.189 1.00 17.89 33 GLU B O 1
ATOM 3962 N N . LEU B 1 33 ? 87.425 -34.845 -122.062 1.00 20.24 34 LEU B N 1
ATOM 3963 C CA . LEU B 1 33 ? 88.531 -34.218 -121.344 1.00 15.85 34 LEU B CA 1
ATOM 3964 C C . LEU B 1 33 ? 88.043 -33.060 -120.487 1.00 15.43 34 LEU B C 1
ATOM 3965 O O . LEU B 1 33 ? 88.452 -32.920 -119.324 1.00 15.71 34 LEU B O 1
ATOM 3970 N N . PHE B 1 34 ? 87.154 -32.226 -121.030 1.00 14.52 35 PHE B N 1
ATOM 3971 C CA . PHE B 1 34 ? 86.563 -31.187 -120.197 1.00 16.01 35 PHE B CA 1
ATOM 3972 C C . PHE B 1 34 ? 85.800 -31.795 -119.029 1.00 16.51 35 PHE B C 1
ATOM 3973 O O . PHE B 1 34 ? 85.917 -31.322 -117.894 1.00 19.25 35 PHE B O 1
ATOM 3981 N N . ALA B 1 35 ? 85.015 -32.845 -119.292 1.00 15.24 36 ALA B N 1
ATOM 3982 C CA . ALA B 1 35 ? 84.213 -33.444 -118.230 1.00 15.79 36 ALA B CA 1
ATOM 3983 C C . ALA B 1 35 ? 85.097 -34.029 -117.137 1.00 19.49 36 ALA B C 1
ATOM 3984 O O . ALA B 1 35 ? 84.820 -33.839 -115.947 1.00 19.36 36 ALA B O 1
ATOM 3986 N N . ALA B 1 36 ? 86.183 -34.713 -117.522 1.00 22.40 37 ALA B N 1
ATOM 3987 C CA . ALA B 1 36 ? 87.085 -35.318 -116.538 1.00 18.37 37 ALA B CA 1
ATOM 3988 C C . ALA B 1 36 ? 87.843 -34.259 -115.747 1.00 21.71 37 ALA B C 1
ATOM 3989 O O . ALA B 1 36 ? 88.051 -34.414 -114.536 1.00 18.05 37 ALA B O 1
ATOM 3991 N N . SER B 1 37 ? 88.260 -33.176 -116.412 1.00 18.27 38 SER B N 1
ATOM 3992 C CA . SER B 1 37 ? 88.991 -32.108 -115.729 1.00 16.56 38 SER B CA 1
ATOM 3993 C C . SER B 1 37 ? 88.076 -31.341 -114.787 1.00 16.83 38 SER B C 1
ATOM 3994 O O . SER B 1 37 ? 88.496 -30.934 -113.694 1.00 16.57 38 SER B O 1
ATOM 3997 N N . LYS B 1 38 ? 86.820 -31.126 -115.194 1.00 17.62 39 LYS B N 1
ATOM 3998 C CA . LYS B 1 38 ? 85.852 -30.510 -114.301 1.00 18.42 39 LYS B CA 1
ATOM 3999 C C . LYS B 1 38 ? 85.595 -31.386 -113.088 1.00 20.20 39 LYS B C 1
ATOM 4000 O O . LYS B 1 38 ? 85.544 -30.898 -111.955 1.00 20.17 39 LYS B O 1
ATOM 4006 N N . ARG B 1 39 ? 85.401 -32.686 -113.311 1.00 20.44 40 ARG B N 1
ATOM 4007 C CA . ARG B 1 39 ? 85.150 -33.578 -112.187 1.00 19.53 40 ARG B CA 1
ATOM 4008 C C . ARG B 1 39 ? 86.329 -33.582 -111.225 1.00 18.87 40 ARG B C 1
ATOM 4009 O O . ARG B 1 39 ? 86.143 -33.545 -110.000 1.00 18.37 40 ARG B O 1
ATOM 4013 N N . MET B 1 40 ? 87.552 -33.614 -111.759 1.00 16.87 41 MET B N 1
ATOM 4014 C CA . MET B 1 40 ? 88.721 -33.587 -110.881 1.00 14.89 41 MET B CA 1
ATOM 4015 C C . MET B 1 40 ? 88.806 -32.267 -110.120 1.00 18.65 41 MET B C 1
ATOM 4016 O O . MET B 1 40 ? 89.140 -32.251 -108.930 1.00 17.88 41 MET B O 1
ATOM 4021 N N . ALA B 1 41 ? 88.452 -31.152 -110.774 1.00 17.96 42 ALA B N 1
ATOM 4022 C CA . ALA B 1 41 ? 88.429 -29.861 -110.079 1.00 16.77 42 ALA B CA 1
ATOM 4023 C C . ALA B 1 41 ? 87.435 -29.870 -108.921 1.00 21.24 42 ALA B C 1
ATOM 4024 O O . ALA B 1 41 ? 87.726 -29.351 -107.836 1.00 19.12 42 ALA B O 1
ATOM 4026 N N . GLU B 1 42 ? 86.250 -30.448 -109.137 1.00 17.15 43 GLU B N 1
ATOM 4027 C CA . GLU B 1 42 ? 85.283 -30.590 -108.055 1.00 15.24 43 GLU B CA 1
ATOM 4028 C C . GLU B 1 42 ? 85.857 -31.394 -106.896 1.00 20.28 43 GLU B C 1
ATOM 4029 O O . GLU B 1 42 ? 85.651 -31.047 -105.724 1.00 22.11 43 GLU B O 1
ATOM 4035 N N . GLN B 1 43 ? 86.581 -32.472 -107.203 1.00 21.85 44 GLN B N 1
ATOM 4036 C CA . GLN B 1 43 ? 87.119 -33.316 -106.142 1.00 24.03 44 GLN B CA 1
ATOM 4037 C C . GLN B 1 43 ? 88.265 -32.621 -105.413 1.00 25.02 44 GLN B C 1
ATOM 4038 O O . GLN B 1 43 ? 88.397 -32.746 -104.191 1.00 21.19 44 GLN B O 1
ATOM 4044 N N . LEU B 1 44 ? 89.077 -31.853 -106.134 1.00 20.20 45 LEU B N 1
ATOM 4045 C CA . LEU B 1 44 ? 90.104 -31.055 -105.467 1.00 17.68 45 LEU B CA 1
ATOM 4046 C C . LEU B 1 44 ? 89.478 -29.995 -104.569 1.00 19.14 45 LEU B C 1
ATOM 4047 O O . LEU B 1 44 ? 89.939 -29.769 -103.442 1.00 19.92 45 LEU B O 1
ATOM 4052 N N . ALA B 1 45 ? 88.426 -29.326 -105.055 1.00 17.81 46 ALA B N 1
ATOM 4053 C CA . ALA B 1 45 ? 87.742 -28.331 -104.234 1.00 16.54 46 ALA B CA 1
ATOM 4054 C C . ALA B 1 45 ? 87.205 -28.950 -102.952 1.00 22.61 46 ALA B C 1
ATOM 4055 O O . ALA B 1 45 ? 87.158 -28.288 -101.907 1.00 25.56 46 ALA B O 1
ATOM 4057 N N . ALA B 1 46 ? 86.818 -30.223 -103.002 1.00 20.00 47 ALA B N 1
ATOM 4058 C CA . ALA B 1 46 ? 86.337 -30.882 -101.797 1.00 26.49 47 ALA B CA 1
ATOM 4059 C C . ALA B 1 46 ? 87.465 -31.161 -100.809 1.00 29.09 47 ALA B C 1
ATOM 4060 O O . ALA B 1 46 ? 87.201 -31.305 -99.612 1.00 29.09 47 ALA B O 1
ATOM 4062 N N . HIS B 1 47 ? 88.713 -31.218 -101.273 1.00 23.33 48 HIS B N 1
ATOM 4063 C CA . HIS B 1 47 ? 89.867 -31.320 -100.390 1.00 24.66 48 HIS B CA 1
ATOM 4064 C C . HIS B 1 47 ? 90.400 -29.956 -99.975 1.00 25.44 48 HIS B C 1
ATOM 4065 O O . HIS B 1 47 ? 91.538 -29.869 -99.498 1.00 33.74 48 HIS B O 1
ATOM 4072 N N . SER B 1 48 ? 89.612 -28.898 -100.186 1.00 23.15 49 SER B N 1
ATOM 4073 C CA . SER B 1 48 ? 89.858 -27.521 -99.768 1.00 25.63 49 SER B CA 1
ATOM 4074 C C . SER B 1 48 ? 90.873 -26.805 -100.650 1.00 25.48 49 SER B C 1
ATOM 4075 O O . SER B 1 48 ? 91.421 -25.770 -100.250 1.00 28.19 49 SER B O 1
ATOM 4078 N N . VAL B 1 49 ? 91.138 -27.314 -101.851 1.00 20.99 50 VAL B N 1
ATOM 4079 C CA . VAL B 1 49 ? 91.906 -26.535 -102.813 1.00 19.88 50 VAL B CA 1
ATOM 4080 C C . VAL B 1 49 ? 91.045 -25.369 -103.281 1.00 22.93 50 VAL B C 1
ATOM 4081 O O . VAL B 1 49 ? 89.861 -25.545 -103.602 1.00 29.41 50 VAL B O 1
ATOM 4085 N N . ARG B 1 50 ? 91.620 -24.164 -103.286 1.00 21.50 51 ARG B N 1
ATOM 4086 C CA . ARG B 1 50 ? 90.871 -22.944 -103.558 1.00 23.23 51 ARG B CA 1
ATOM 4087 C C . ARG B 1 50 ? 91.598 -22.073 -104.576 1.00 26.14 51 ARG B C 1
ATOM 4088 O O . ARG B 1 50 ? 92.823 -22.132 -104.708 1.00 21.53 51 ARG B O 1
ATOM 4096 N N . LYS B 1 51 ? 90.822 -21.227 -105.266 1.00 21.44 52 LYS B N 1
ATOM 4097 C CA . LYS B 1 51 ? 91.388 -20.253 -106.194 1.00 22.30 52 LYS B CA 1
ATOM 4098 C C . LYS B 1 51 ? 92.475 -19.443 -105.502 1.00 21.89 52 LYS B C 1
ATOM 4099 O O . LYS B 1 51 ? 92.286 -18.959 -104.381 1.00 19.76 52 LYS B O 1
ATOM 4103 N N . GLY B 1 52 ? 93.614 -19.294 -106.176 1.00 24.04 53 GLY B N 1
ATOM 4104 C CA . GLY B 1 52 ? 94.755 -18.616 -105.614 1.00 20.78 53 GLY B CA 1
ATOM 4105 C C . GLY B 1 52 ? 95.775 -19.522 -104.951 1.00 23.90 53 GLY B C 1
ATOM 4106 O O . GLY B 1 52 ? 96.905 -19.078 -104.698 1.00 22.10 53 GLY B O 1
ATOM 4107 N N . ASP B 1 53 ? 95.410 -20.772 -104.656 1.00 17.06 54 ASP B N 1
ATOM 4108 C CA . ASP B 1 53 ? 96.365 -21.742 -104.138 1.00 16.96 54 ASP B CA 1
ATOM 4109 C C . ASP B 1 53 ? 97.357 -22.162 -105.219 1.00 16.51 54 ASP B C 1
ATOM 4110 O O . ASP B 1 53 ? 97.170 -21.927 -106.415 1.00 17.81 54 ASP B O 1
ATOM 4115 N N . THR B 1 54 ? 98.416 -22.832 -104.769 1.00 13.96 55 THR B N 1
ATOM 4116 C CA . THR B 1 54 ? 99.413 -23.439 -105.642 1.00 14.65 55 THR B CA 1
ATOM 4117 C C . THR B 1 54 ? 99.422 -24.938 -105.368 1.00 12.89 55 THR B C 1
ATOM 4118 O O . THR B 1 54 ? 99.472 -25.351 -104.211 1.00 17.87 55 THR B O 1
ATOM 4122 N N . ALA B 1 55 ? 99.335 -25.748 -106.421 1.00 13.76 56 ALA B N 1
ATOM 4123 C CA . ALA B 1 55 ? 99.332 -27.200 -106.288 1.00 12.19 56 ALA B CA 1
ATOM 4124 C C . ALA B 1 55 ? 100.466 -27.766 -107.127 1.00 15.65 56 ALA B C 1
ATOM 4125 O O . ALA B 1 55 ? 100.622 -27.392 -108.295 1.00 17.63 56 ALA B O 1
ATOM 4127 N N . ALA B 1 56 ? 101.254 -28.660 -106.541 1.00 12.92 57 ALA B N 1
ATOM 4128 C CA . ALA B 1 56 ? 102.311 -29.317 -107.292 1.00 13.21 57 ALA B CA 1
ATOM 4129 C C . ALA B 1 56 ? 101.808 -30.649 -107.833 1.00 14.02 57 ALA B C 1
ATOM 4130 O O . ALA B 1 56 ? 100.998 -31.325 -107.198 1.00 15.70 57 ALA B O 1
ATOM 4132 N N . ILE B 1 57 ? 102.296 -31.019 -109.012 1.00 14.67 58 ILE B N 1
ATOM 4133 C CA . ILE B 1 57 ? 101.929 -32.276 -109.653 1.00 9.73 58 ILE B CA 1
ATOM 4134 C C . ILE B 1 57 ? 103.179 -33.135 -109.771 1.00 12.22 58 ILE B C 1
ATOM 4135 O O . ILE B 1 57 ? 104.209 -32.676 -110.281 1.00 14.36 58 ILE B O 1
ATOM 4140 N N . LEU B 1 58 ? 103.086 -34.377 -109.315 1.00 11.67 59 LEU B N 1
ATOM 4141 C CA . LEU B 1 58 ? 104.217 -35.310 -109.355 1.00 12.84 59 LEU B CA 1
ATOM 4142 C C . LEU B 1 58 ? 103.676 -36.589 -109.982 1.00 14.44 59 LEU B C 1
ATOM 4143 O O . LEU B 1 58 ? 103.163 -37.451 -109.261 1.00 13.20 59 LEU B O 1
ATOM 4148 N N . LEU B 1 59 ? 103.764 -36.690 -111.310 1.00 14.62 60 LEU B N 1
ATOM 4149 C CA . LEU B 1 59 ? 103.167 -37.812 -112.023 1.00 13.22 60 LEU B CA 1
ATOM 4150 C C . LEU B 1 59 ? 103.997 -38.108 -113.258 1.00 14.90 60 LEU B C 1
ATOM 4151 O O . LEU B 1 59 ? 104.556 -37.200 -113.878 1.00 17.10 60 LEU B O 1
ATOM 4156 N N . GLN B 1 60 ? 104.050 -39.379 -113.626 1.00 15.72 61 GLN B N 1
ATOM 4157 C CA . GLN B 1 60 ? 104.542 -39.703 -114.949 1.00 14.19 61 GLN B CA 1
ATOM 4158 C C . GLN B 1 60 ? 103.440 -39.413 -115.961 1.00 18.29 61 GLN B C 1
ATOM 4159 O O . GLN B 1 60 ? 102.294 -39.162 -115.591 1.00 17.40 61 GLN B O 1
ATOM 4165 N N . ASN B 1 61 ? 103.795 -39.420 -117.246 1.00 15.51 62 ASN B N 1
ATOM 4166 C CA . ASN B 1 61 ? 102.801 -39.147 -118.284 1.00 17.03 62 ASN B CA 1
ATOM 4167 C C . ASN B 1 61 ? 101.655 -40.152 -118.185 1.00 17.79 62 ASN B C 1
ATOM 4168 O O . ASN B 1 61 ? 101.876 -41.358 -118.301 1.00 20.16 62 ASN B O 1
ATOM 4173 N N . ARG B 1 62 ? 100.437 -39.649 -117.951 1.00 17.89 63 ARG B N 1
ATOM 4174 C CA . ARG B 1 62 ? 99.205 -40.430 -117.837 1.00 21.94 63 ARG B CA 1
ATOM 4175 C C . ARG B 1 62 ? 98.060 -39.499 -118.218 1.00 15.99 63 ARG B C 1
ATOM 4176 O O . ARG B 1 62 ? 98.208 -38.278 -118.160 1.00 16.01 63 ARG B O 1
ATOM 4184 N N . ALA B 1 63 ? 96.896 -40.070 -118.544 1.00 18.33 64 ALA B N 1
ATOM 4185 C CA . ALA B 1 63 ? 95.739 -39.211 -118.802 1.00 19.41 64 ALA B CA 1
ATOM 4186 C C . ALA B 1 63 ? 95.414 -38.368 -117.577 1.00 19.64 64 ALA B C 1
ATOM 4187 O O . ALA B 1 63 ? 95.096 -37.181 -117.701 1.00 18.41 64 ALA B O 1
ATOM 4189 N N . GLU B 1 64 ? 95.558 -38.955 -116.381 1.00 16.67 65 GLU B N 1
ATOM 4190 C CA . GLU B 1 64 ? 95.223 -38.265 -115.143 1.00 16.99 65 GLU B CA 1
ATOM 4191 C C . GLU B 1 64 ? 96.085 -37.035 -114.941 1.00 12.98 65 GLU B C 1
ATOM 4192 O O . GLU B 1 64 ? 95.641 -36.069 -114.318 1.00 16.83 65 GLU B O 1
ATOM 4198 N N . MET B 1 65 ? 97.319 -37.047 -115.450 1.00 15.10 66 MET B N 1
ATOM 4199 C CA . MET B 1 65 ? 98.157 -35.855 -115.355 1.00 16.50 66 MET B CA 1
ATOM 4200 C C . MET B 1 65 ? 97.603 -34.723 -116.215 1.00 15.22 66 MET B C 1
ATOM 4201 O O . MET B 1 65 ? 97.637 -33.548 -115.823 1.00 13.81 66 MET B O 1
ATOM 4206 N N . VAL B 1 66 ? 97.101 -35.058 -117.399 1.00 13.92 67 VAL B N 1
ATOM 4207 C CA . VAL B 1 66 ? 96.451 -34.059 -118.242 1.00 14.19 67 VAL B CA 1
ATOM 4208 C C . VAL B 1 66 ? 95.210 -33.506 -117.550 1.00 13.39 67 VAL B C 1
ATOM 4209 O O . VAL B 1 66 ? 94.987 -32.284 -117.534 1.00 13.02 67 VAL B O 1
ATOM 4213 N N . TYR B 1 67 ? 94.388 -34.385 -116.957 1.00 11.37 68 TYR B N 1
ATOM 4214 C CA . TYR B 1 67 ? 93.229 -33.901 -116.199 1.00 16.64 68 TYR B CA 1
ATOM 4215 C C . TYR B 1 67 ? 93.655 -32.948 -115.083 1.00 14.67 68 TYR B C 1
ATOM 4216 O O . TYR B 1 67 ? 92.979 -31.947 -114.818 1.00 14.32 68 TYR B O 1
ATOM 4225 N N . ALA B 1 68 ? 94.759 -33.267 -114.393 1.00 15.82 69 ALA B N 1
ATOM 4226 C CA . ALA B 1 68 ? 95.155 -32.484 -113.225 1.00 14.63 69 ALA B CA 1
ATOM 4227 C C . ALA B 1 68 ? 95.567 -31.076 -113.627 1.00 12.64 69 ALA B C 1
ATOM 4228 O O . ALA B 1 68 ? 95.238 -30.102 -112.938 1.00 14.11 69 ALA B O 1
ATOM 4230 N N . VAL B 1 69 ? 96.312 -30.950 -114.721 1.00 13.22 70 VAL B N 1
ATOM 4231 C CA . VAL B 1 69 ? 96.728 -29.624 -115.161 1.00 14.21 70 VAL B CA 1
ATOM 4232 C C . VAL B 1 69 ? 95.498 -28.798 -115.521 1.00 11.61 70 VAL B C 1
ATOM 4233 O O . VAL B 1 69 ? 95.337 -27.647 -115.086 1.00 11.78 70 VAL B O 1
ATOM 4237 N N . HIS B 1 70 ? 94.586 -29.393 -116.284 1.00 13.44 71 HIS B N 1
ATOM 4238 C CA . HIS B 1 70 ? 93.374 -28.660 -116.649 1.00 13.08 71 HIS B CA 1
ATOM 4239 C C . HIS B 1 70 ? 92.476 -28.380 -115.448 1.00 17.75 71 HIS B C 1
ATOM 4240 O O . HIS B 1 70 ? 91.813 -27.331 -115.410 1.00 15.56 71 HIS B O 1
ATOM 4247 N N . ALA B 1 71 ? 92.428 -29.298 -114.473 1.00 16.30 72 ALA B N 1
ATOM 4248 C CA . ALA B 1 71 ? 91.633 -29.064 -113.269 1.00 17.72 72 ALA B CA 1
ATOM 4249 C C . ALA B 1 71 ? 92.144 -27.851 -112.506 1.00 17.02 72 ALA B C 1
ATOM 4250 O O . ALA B 1 71 ? 91.351 -27.033 -112.019 1.00 14.00 72 ALA B O 1
ATOM 4252 N N . CYS B 1 72 ? 93.469 -27.725 -112.382 1.00 14.45 73 CYS B N 1
ATOM 4253 C CA . CYS B 1 72 ? 94.037 -26.553 -111.726 1.00 12.92 73 CYS B CA 1
ATOM 4254 C C . CYS B 1 72 ? 93.603 -25.278 -112.433 1.00 14.17 73 CYS B C 1
ATOM 4255 O O . CYS B 1 72 ? 93.209 -24.305 -111.783 1.00 16.11 73 CYS B O 1
ATOM 4258 N N . PHE B 1 73 ? 93.672 -25.261 -113.772 1.00 15.95 74 PHE B N 1
ATOM 4259 C CA . PHE B 1 73 ? 93.215 -24.077 -114.498 1.00 14.75 74 PHE B CA 1
ATOM 4260 C C . PHE B 1 73 ? 91.762 -23.761 -114.173 1.00 14.95 74 PHE B C 1
ATOM 4261 O O . PHE B 1 73 ? 91.406 -22.601 -113.948 1.00 16.22 74 PHE B O 1
ATOM 4269 N N . LEU B 1 74 ? 90.904 -24.783 -114.164 1.00 14.04 75 LEU B N 1
ATOM 4270 C CA . LEU B 1 74 ? 89.479 -24.575 -113.915 1.00 14.45 75 LEU B CA 1
ATOM 4271 C C . LEU B 1 74 ? 89.210 -24.109 -112.492 1.00 16.82 75 LEU B C 1
ATOM 4272 O O . LEU B 1 74 ? 88.147 -23.542 -112.228 1.00 18.77 75 LEU B O 1
ATOM 4277 N N . LEU B 1 75 ? 90.151 -24.327 -111.571 1.00 15.25 76 LEU B N 1
ATOM 4278 C CA . LEU B 1 75 ? 90.008 -23.862 -110.196 1.00 14.43 76 LEU B CA 1
ATOM 4279 C C . LEU B 1 75 ? 90.698 -22.527 -109.939 1.00 22.52 76 LEU B C 1
ATOM 4280 O O . LEU B 1 75 ? 90.501 -21.944 -108.867 1.00 20.59 76 LEU B O 1
ATOM 4285 N N . GLY B 1 76 ? 91.503 -22.036 -110.877 1.00 17.55 77 GLY B N 1
ATOM 4286 C CA . GLY B 1 76 ? 92.294 -20.846 -110.613 1.00 17.74 77 GLY B CA 1
ATOM 4287 C C . GLY B 1 76 ? 93.486 -21.121 -109.722 1.00 17.74 77 GLY B C 1
ATOM 4288 O O . GLY B 1 76 ? 93.890 -20.251 -108.937 1.00 18.12 77 GLY B O 1
ATOM 4289 N N . VAL B 1 77 ? 94.053 -22.316 -109.826 1.00 13.12 78 VAL B N 1
ATOM 4290 C CA . VAL B 1 77 ? 95.168 -22.773 -108.996 1.00 15.58 78 VAL B CA 1
ATOM 4291 C C . VAL B 1 77 ? 96.418 -22.843 -109.866 1.00 15.93 78 VAL B C 1
ATOM 4292 O O . VAL B 1 77 ? 96.390 -23.453 -110.937 1.00 18.23 78 VAL B O 1
ATOM 4296 N N . LYS B 1 78 ? 97.510 -22.212 -109.419 1.00 11.95 79 LYS B N 1
ATOM 4297 C CA . LYS B 1 78 ? 98.787 -22.355 -110.118 1.00 13.99 79 LYS B CA 1
ATOM 4298 C C . LYS B 1 78 ? 99.292 -23.790 -109.997 1.00 16.57 79 LYS B C 1
ATOM 4299 O O . LYS B 1 78 ? 99.284 -24.365 -108.905 1.00 14.58 79 LYS B O 1
ATOM 4305 N N . ALA B 1 79 ? 99.757 -24.363 -111.108 1.00 13.73 80 ALA B N 1
ATOM 4306 C CA . ALA B 1 79 ? 100.234 -25.744 -111.150 1.00 12.61 80 ALA B CA 1
ATOM 4307 C C . ALA B 1 79 ? 101.758 -25.761 -111.240 1.00 15.59 80 ALA B C 1
ATOM 4308 O O . ALA B 1 79 ? 102.330 -25.220 -112.192 1.00 14.10 80 ALA B O 1
ATOM 4310 N N . VAL B 1 80 ? 102.406 -26.403 -110.270 1.00 11.26 81 VAL B N 1
ATOM 4311 C CA . VAL B 1 80 ? 103.857 -26.596 -110.258 1.00 10.71 81 VAL B CA 1
ATOM 4312 C C . VAL B 1 80 ? 104.139 -27.993 -110.790 1.00 12.61 81 VAL B C 1
ATOM 4313 O O . VAL B 1 80 ? 103.719 -28.986 -110.186 1.00 14.82 81 VAL B O 1
ATOM 4317 N N . LEU B 1 81 ? 104.861 -28.085 -111.906 1.00 11.88 82 LEU B N 1
ATOM 4318 C CA . LEU B 1 81 ? 105.119 -29.373 -112.531 1.00 12.06 82 LEU B CA 1
ATOM 4319 C C . LEU B 1 81 ? 106.448 -29.891 -111.999 1.00 12.96 82 LEU B C 1
ATOM 4320 O O . LEU B 1 81 ? 107.483 -29.258 -112.222 1.00 16.96 82 LEU B O 1
ATOM 4325 N N . LEU B 1 82 ? 106.424 -31.025 -111.298 1.00 13.38 83 LEU B N 1
ATOM 4326 C CA . LEU B 1 82 ? 107.629 -31.543 -110.654 1.00 13.48 83 LEU B CA 1
ATOM 4327 C C . LEU B 1 82 ? 108.260 -32.654 -111.477 1.00 16.27 83 LEU B C 1
ATOM 4328 O O . LEU B 1 82 ? 107.575 -33.588 -111.905 1.00 15.38 83 LEU B O 1
ATOM 4333 N N . ASN B 1 83 ? 109.572 -32.557 -111.657 1.00 13.94 84 ASN B N 1
ATOM 4334 C CA . ASN B 1 83 ? 110.375 -33.571 -112.336 1.00 13.45 84 ASN B CA 1
ATOM 4335 C C . ASN B 1 83 ? 110.413 -34.857 -111.495 1.00 12.64 84 ASN B C 1
ATOM 4336 O O . ASN B 1 83 ? 110.841 -34.851 -110.334 1.00 15.10 84 ASN B O 1
ATOM 4341 N N . THR B 1 84 ? 109.922 -35.958 -112.067 1.00 12.28 85 THR B N 1
ATOM 4342 C CA . THR B 1 84 ? 109.748 -37.179 -111.288 1.00 12.53 85 THR B CA 1
ATOM 4343 C C . THR B 1 84 ? 111.062 -37.876 -110.979 1.00 17.73 85 THR B C 1
ATOM 4344 O O . THR B 1 84 ? 111.073 -38.800 -110.160 1.00 16.49 85 THR B O 1
ATOM 4348 N N . LYS B 1 85 ? 112.150 -37.482 -111.632 1.00 13.95 86 LYS B N 1
ATOM 4349 C CA . LYS B 1 85 ? 113.454 -38.080 -111.380 1.00 12.64 86 LYS B CA 1
ATOM 4350 C C . LYS B 1 85 ? 114.193 -37.429 -110.224 1.00 16.14 86 LYS B C 1
ATOM 4351 O O . LYS B 1 85 ? 115.237 -37.954 -109.802 1.00 18.39 86 LYS B O 1
ATOM 4357 N N . LEU B 1 86 ? 113.697 -36.301 -109.727 1.00 16.63 87 LEU B N 1
ATOM 4358 C CA . LEU B 1 86 ? 114.327 -35.624 -108.603 1.00 13.62 87 LEU B CA 1
ATOM 4359 C C . LEU B 1 86 ? 114.297 -36.500 -107.360 1.00 18.21 87 LEU B C 1
ATOM 4360 O O . LEU B 1 86 ? 113.366 -37.290 -107.150 1.00 19.12 87 LEU B O 1
ATOM 4365 N N . SER B 1 87 ? 115.329 -36.344 -106.530 1.00 18.73 88 SER B N 1
ATOM 4366 C CA . SER B 1 87 ? 115.317 -36.941 -105.207 1.00 21.04 88 SER B CA 1
ATOM 4367 C C . SER B 1 87 ? 114.221 -36.305 -104.360 1.00 19.39 88 SER B C 1
ATOM 4368 O O . SER B 1 87 ? 113.721 -35.214 -104.658 1.00 21.33 88 SER B O 1
ATOM 4371 N N . THR B 1 88 ? 113.843 -37.008 -103.288 1.00 21.88 89 THR B N 1
ATOM 4372 C CA . THR B 1 88 ? 112.933 -36.421 -102.309 1.00 22.21 89 THR B CA 1
ATOM 4373 C C . THR B 1 88 ? 113.471 -35.087 -101.813 1.00 21.66 89 THR B C 1
ATOM 4374 O O . THR B 1 88 ? 112.720 -34.120 -101.663 1.00 20.47 89 THR B O 1
ATOM 4378 N N . HIS B 1 89 ? 114.781 -35.016 -101.582 1.00 20.84 90 HIS B N 1
ATOM 4379 C CA . HIS B 1 89 ? 115.418 -33.777 -101.146 1.00 20.95 90 HIS B CA 1
ATOM 4380 C C . HIS B 1 89 ? 115.157 -32.632 -102.123 1.00 20.06 90 HIS B C 1
ATOM 4381 O O . HIS B 1 89 ? 114.744 -31.539 -101.717 1.00 21.29 90 HIS B O 1
ATOM 4388 N N . GLU B 1 90 ? 115.387 -32.864 -103.420 1.00 18.84 91 GLU B N 1
ATOM 4389 C CA . GLU B 1 90 ? 115.174 -31.802 -104.409 1.00 17.75 91 GLU B CA 1
ATOM 4390 C C . GLU B 1 90 ? 113.697 -31.433 -104.520 1.00 18.48 91 GLU B C 1
ATOM 4391 O O . GLU B 1 90 ? 113.357 -30.265 -104.741 1.00 18.58 91 GLU B O 1
ATOM 4397 N N . ARG B 1 91 ? 112.802 -32.417 -104.401 1.00 14.04 92 ARG B N 1
ATOM 4398 C CA . ARG B 1 91 ? 111.378 -32.110 -104.471 1.00 16.80 92 ARG B CA 1
ATOM 4399 C C . ARG B 1 91 ? 110.923 -31.283 -103.279 1.00 15.91 92 ARG B C 1
ATOM 4400 O O . ARG B 1 91 ? 110.099 -30.374 -103.432 1.00 16.10 92 ARG B O 1
ATOM 4408 N N . LEU B 1 92 ? 111.429 -31.594 -102.084 1.00 17.96 93 LEU B N 1
ATOM 4409 C CA . LEU B 1 92 ? 111.043 -30.826 -100.904 1.00 18.63 93 LEU B CA 1
ATOM 4410 C C . LEU B 1 92 ? 111.440 -29.360 -101.040 1.00 19.64 93 LEU B C 1
ATOM 4411 O O . LEU B 1 92 ? 110.689 -28.468 -100.626 1.00 18.12 93 LEU B O 1
ATOM 4416 N N . PHE B 1 93 ? 112.622 -29.091 -101.603 1.00 19.46 94 PHE B N 1
ATOM 4417 C CA . PHE B 1 93 ? 113.010 -27.703 -101.843 1.00 16.60 94 PHE B CA 1
ATOM 4418 C C . PHE B 1 93 ? 111.993 -27.002 -102.733 1.00 16.28 94 PHE B C 1
ATOM 4419 O O . PHE B 1 93 ? 111.575 -25.876 -102.452 1.00 18.59 94 PHE B O 1
ATOM 4427 N N . GLN B 1 94 ? 111.590 -27.653 -103.823 1.00 13.02 95 GLN B N 1
ATOM 4428 C CA . GLN B 1 94 ? 110.693 -26.993 -104.763 1.00 14.54 95 GLN B CA 1
ATOM 4429 C C . GLN B 1 94 ? 109.289 -26.853 -104.189 1.00 15.91 95 GLN B C 1
ATOM 4430 O O . GLN B 1 94 ? 108.604 -25.855 -104.446 1.00 15.78 95 GLN B O 1
ATOM 4436 N N . LEU B 1 95 ? 108.843 -27.836 -103.400 1.00 18.52 96 LEU B N 1
ATOM 4437 C CA . LEU B 1 95 ? 107.541 -27.727 -102.755 1.00 17.55 96 LEU B CA 1
ATOM 4438 C C . LEU B 1 95 ? 107.501 -26.542 -101.809 1.00 19.86 96 LEU B C 1
ATOM 4439 O O . LEU B 1 95 ? 106.529 -25.777 -101.798 1.00 21.25 96 LEU B O 1
ATOM 4444 N N . GLU B 1 96 ? 108.553 -26.369 -101.014 1.00 15.93 97 GLU B N 1
ATOM 4445 C CA . GLU B 1 96 ? 108.599 -25.252 -100.081 1.00 15.16 97 GLU B CA 1
ATOM 4446 C C . GLU B 1 96 ? 108.804 -23.929 -100.809 1.00 19.55 97 GLU B C 1
ATOM 4447 O O . GLU B 1 96 ? 108.115 -22.944 -100.525 1.00 20.65 97 GLU B O 1
ATOM 4453 N N . ASP B 1 97 ? 109.759 -23.890 -101.742 1.00 17.31 98 ASP B N 1
ATOM 4454 C CA . ASP B 1 97 ? 110.079 -22.643 -102.432 1.00 16.39 98 ASP B CA 1
ATOM 4455 C C . ASP B 1 97 ? 108.887 -22.109 -103.218 1.00 19.50 98 ASP B C 1
ATOM 4456 O O . ASP B 1 97 ? 108.685 -20.892 -103.293 1.00 19.33 98 ASP B O 1
ATOM 4461 N N . SER B 1 98 ? 108.089 -23.001 -103.808 1.00 18.16 99 SER B N 1
ATOM 4462 C CA . SER B 1 98 ? 106.977 -22.613 -104.674 1.00 15.15 99 SER B CA 1
ATOM 4463 C C . SER B 1 98 ? 105.755 -22.131 -103.910 1.00 15.82 99 SER B C 1
ATOM 4464 O O . SER B 1 98 ? 104.831 -21.587 -104.534 1.00 19.76 99 SER B O 1
ATOM 4467 N N . GLY B 1 99 ? 105.724 -22.310 -102.590 1.00 19.15 100 GLY B N 1
ATOM 4468 C CA . GLY B 1 99 ? 104.523 -22.027 -101.823 1.00 21.06 100 GLY B CA 1
ATOM 4469 C C . GLY B 1 99 ? 103.390 -22.989 -102.081 1.00 20.67 100 GLY B C 1
ATOM 4470 O O . GLY B 1 99 ? 102.222 -22.628 -101.882 1.00 17.90 100 GLY B O 1
ATOM 4471 N N . SER B 1 100 ? 103.699 -24.202 -102.542 1.00 19.08 101 SER B N 1
ATOM 4472 C CA . SER B 1 100 ? 102.665 -25.192 -102.805 1.00 18.36 101 SER B CA 1
ATOM 4473 C C . SER B 1 100 ? 101.938 -25.548 -101.519 1.00 16.37 101 SER B C 1
ATOM 4474 O O . SER B 1 100 ? 102.561 -25.755 -100.476 1.00 22.35 101 SER B O 1
ATOM 4477 N N . GLY B 1 101 ? 100.614 -25.638 -101.603 1.00 18.73 102 GLY B N 1
ATOM 4478 C CA . GLY B 1 101 ? 99.840 -26.075 -100.458 1.00 18.45 102 GLY B CA 1
ATOM 4479 C C . GLY B 1 101 ? 99.440 -27.529 -100.582 1.00 21.81 102 GLY B C 1
ATOM 4480 O O . GLY B 1 101 ? 99.022 -28.159 -99.605 1.00 19.48 102 GLY B O 1
ATOM 4481 N N . PHE B 1 102 ? 99.568 -28.074 -101.790 1.00 16.78 103 PHE B N 1
ATOM 4482 C CA . PHE B 1 102 ? 99.077 -29.407 -102.107 1.00 19.18 103 PHE B CA 1
ATOM 4483 C C . PHE B 1 102 ? 100.051 -30.111 -103.036 1.00 16.01 103 PHE B C 1
ATOM 4484 O O . PHE B 1 102 ? 100.769 -29.471 -103.812 1.00 17.15 103 PHE B O 1
ATOM 4492 N N . LEU B 1 103 ? 100.037 -31.441 -102.982 1.00 14.26 104 LEU B N 1
ATOM 4493 C CA . LEU B 1 103 ? 100.802 -32.269 -103.908 1.00 14.20 104 LEU B CA 1
ATOM 4494 C C . LEU B 1 103 ? 99.876 -33.326 -104.486 1.00 16.03 104 LEU B C 1
ATOM 4495 O O . LEU B 1 103 ? 99.286 -34.114 -103.736 1.00 18.99 104 LEU B O 1
ATOM 4500 N N . LEU B 1 104 ? 99.711 -33.312 -105.810 1.00 12.63 105 LEU B N 1
ATOM 4501 C CA . LEU B 1 104 ? 98.893 -34.297 -106.504 1.00 17.02 105 LEU B CA 1
ATOM 4502 C C . LEU B 1 104 ? 99.830 -35.337 -107.090 1.00 18.90 105 LEU B C 1
ATOM 4503 O O . LEU B 1 104 ? 100.629 -35.015 -107.971 1.00 15.48 105 LEU B O 1
ATOM 4508 N N . THR B 1 105 ? 99.725 -36.576 -106.626 1.00 17.37 106 THR B N 1
ATOM 4509 C CA . THR B 1 105 ? 100.620 -37.620 -107.108 1.00 20.42 106 THR B CA 1
ATOM 4510 C C . THR B 1 105 ? 99.836 -38.933 -107.159 1.00 14.85 106 THR B C 1
ATOM 4511 O O . THR B 1 105 ? 98.601 -38.949 -107.213 1.00 17.10 106 THR B O 1
ATOM 4515 N N . ASP B 1 106 ? 100.542 -40.066 -107.208 1.00 15.63 107 ASP B N 1
ATOM 4516 C CA . ASP B 1 106 ? 99.879 -41.365 -107.223 1.00 17.27 107 ASP B CA 1
ATOM 4517 C C . ASP B 1 106 ? 100.710 -42.365 -106.426 1.00 19.47 107 ASP B C 1
ATOM 4518 O O . ASP B 1 106 ? 101.760 -42.027 -105.880 1.00 18.36 107 ASP B O 1
ATOM 4523 N N . SER B 1 107 ? 100.230 -43.615 -106.367 1.00 19.68 108 SER B N 1
ATOM 4524 C CA . SER B 1 107 ? 100.794 -44.620 -105.473 1.00 23.86 108 SER B CA 1
ATOM 4525 C C . SER B 1 107 ? 102.118 -45.185 -105.967 1.00 19.50 108 SER B C 1
ATOM 4526 O O . SER B 1 107 ? 102.732 -46.002 -105.271 1.00 25.13 108 SER B O 1
ATOM 4529 N N . SER B 1 108 ? 102.568 -44.796 -107.151 1.00 20.60 109 SER B N 1
ATOM 4530 C CA . SER B 1 108 ? 103.915 -45.162 -107.540 1.00 20.89 109 SER B CA 1
ATOM 4531 C C . SER B 1 108 ? 104.961 -44.275 -106.873 1.00 22.09 109 SER B C 1
ATOM 4532 O O . SER B 1 108 ? 106.149 -44.604 -106.914 1.00 22.37 109 SER B O 1
ATOM 4535 N N . PHE B 1 109 ? 104.544 -43.181 -106.232 1.00 20.21 110 PHE B N 1
ATOM 4536 C CA . PHE B 1 109 ? 105.413 -42.327 -105.434 1.00 18.54 110 PHE B CA 1
ATOM 4537 C C . PHE B 1 109 ? 105.102 -42.493 -103.949 1.00 22.65 110 PHE B C 1
ATOM 4538 O O . PHE B 1 109 ? 104.006 -42.895 -103.567 1.00 22.34 110 PHE B O 1
ATOM 4546 N N . GLU B 1 110 ? 106.083 -42.169 -103.103 1.00 27.44 111 GLU B N 1
ATOM 4547 C CA . GLU B 1 110 ? 105.932 -42.319 -101.650 1.00 32.45 111 GLU B CA 1
ATOM 4548 C C . GLU B 1 110 ? 105.443 -40.996 -101.068 1.00 30.51 111 GLU B C 1
ATOM 4549 O O . GLU B 1 110 ? 106.228 -40.158 -100.627 1.00 35.51 111 GLU B O 1
ATOM 4551 N N . LYS B 1 111 ? 104.118 -40.822 -101.049 1.00 30.98 112 LYS B N 1
ATOM 4552 C CA . LYS B 1 111 ? 103.520 -39.532 -100.711 1.00 32.94 112 LYS B CA 1
ATOM 4553 C C . LYS B 1 111 ? 103.801 -39.120 -99.270 1.00 35.36 112 LYS B C 1
ATOM 4554 O O . LYS B 1 111 ? 103.850 -37.923 -98.974 1.00 32.14 112 LYS B O 1
ATOM 4556 N N . LYS B 1 112 ? 103.999 -40.084 -98.368 1.00 37.37 113 LYS B N 1
ATOM 4557 C CA . LYS B 1 112 ? 104.169 -39.761 -96.954 1.00 41.93 113 LYS B CA 1
ATOM 4558 C C . LYS B 1 112 ? 105.401 -38.906 -96.690 1.00 36.85 113 LYS B C 1
ATOM 4559 O O . LYS B 1 112 ? 105.455 -38.213 -95.669 1.00 33.96 113 LYS B O 1
ATOM 4561 N N . GLU B 1 113 ? 106.383 -38.918 -97.593 1.00 37.96 114 GLU B N 1
ATOM 4562 C CA . GLU B 1 113 ? 107.590 -38.125 -97.389 1.00 34.69 114 GLU B CA 1
ATOM 4563 C C . GLU B 1 113 ? 107.329 -36.622 -97.476 1.00 28.49 114 GLU B C 1
ATOM 4564 O O . GLU B 1 113 ? 108.175 -35.836 -97.041 1.00 27.93 114 GLU B O 1
ATOM 4566 N N . TYR B 1 114 ? 106.183 -36.201 -98.010 1.00 25.77 115 TYR B N 1
ATOM 4567 C CA . TYR B 1 114 ? 105.918 -34.783 -98.212 1.00 24.13 115 TYR B CA 1
ATOM 4568 C C . TYR B 1 114 ? 104.820 -34.244 -97.304 1.00 30.23 115 TYR B C 1
ATOM 4569 O O . TYR B 1 114 ? 104.551 -33.040 -97.336 1.00 26.52 115 TYR B O 1
ATOM 4578 N N . GLU B 1 115 ? 104.220 -35.092 -96.461 1.00 32.87 116 GLU B N 1
ATOM 4579 C CA . GLU B 1 115 ? 103.031 -34.708 -95.701 1.00 37.93 116 GLU B CA 1
ATOM 4580 C C . GLU B 1 115 ? 103.300 -33.575 -94.715 1.00 37.29 116 GLU B C 1
ATOM 4581 O O . GLU B 1 115 ? 102.371 -32.848 -94.339 1.00 34.40 116 GLU B O 1
ATOM 4583 N N . HIS B 1 116 ? 104.544 -33.413 -94.273 1.00 35.05 117 HIS B N 1
ATOM 4584 C CA . HIS B 1 116 ? 104.860 -32.361 -93.314 1.00 42.46 117 HIS B CA 1
ATOM 4585 C C . HIS B 1 116 ? 104.953 -30.981 -93.950 1.00 42.72 117 HIS B C 1
ATOM 4586 O O . HIS B 1 116 ? 105.010 -29.986 -93.223 1.00 49.10 117 HIS B O 1
ATOM 4593 N N . ILE B 1 117 ? 104.971 -30.894 -95.277 1.00 35.27 118 ILE B N 1
ATOM 4594 C CA . ILE B 1 117 ? 105.071 -29.624 -95.981 1.00 35.45 118 ILE B CA 1
ATOM 4595 C C . ILE B 1 117 ? 103.781 -29.288 -96.722 1.00 31.78 118 ILE B C 1
ATOM 4596 O O . ILE B 1 117 ? 103.368 -28.127 -96.758 1.00 33.62 118 ILE B O 1
ATOM 4601 N N . VAL B 1 118 ? 103.130 -30.291 -97.319 1.00 25.96 119 VAL B N 1
ATOM 4602 C CA . VAL B 1 118 ? 101.942 -30.085 -98.139 1.00 22.04 119 VAL B CA 1
ATOM 4603 C C . VAL B 1 118 ? 100.909 -31.147 -97.799 1.00 26.91 119 VAL B C 1
ATOM 4604 O O . VAL B 1 118 ? 101.233 -32.226 -97.301 1.00 27.87 119 VAL B O 1
ATOM 4608 N N . GLN B 1 119 ? 99.654 -30.842 -98.120 1.00 21.12 120 GLN B N 1
ATOM 4609 C CA . GLN B 1 119 ? 98.599 -31.848 -98.129 1.00 21.71 120 GLN B CA 1
ATOM 4610 C C . GLN B 1 119 ? 98.747 -32.697 -99.387 1.00 23.62 120 GLN B C 1
ATOM 4611 O O . GLN B 1 119 ? 98.733 -32.171 -100.504 1.00 21.14 120 GLN B O 1
ATOM 4617 N N . THR B 1 120 ? 98.888 -34.007 -99.221 1.00 22.50 121 THR B N 1
ATOM 4618 C CA . THR B 1 120 ? 99.136 -34.882 -100.358 1.00 21.95 121 THR B CA 1
ATOM 4619 C C . THR B 1 120 ? 97.846 -35.558 -100.790 1.00 22.19 121 THR B C 1
ATOM 4620 O O . THR B 1 120 ? 97.025 -35.956 -99.957 1.00 25.63 121 THR B O 1
ATOM 4624 N N . ILE B 1 121 ? 97.662 -35.661 -102.100 1.00 17.96 122 ILE B N 1
ATOM 4625 C CA . ILE B 1 121 ? 96.439 -36.181 -102.689 1.00 20.27 122 ILE B CA 1
ATOM 4626 C C . ILE B 1 121 ? 96.828 -37.226 -103.718 1.00 17.76 122 ILE B C 1
ATOM 4627 O O . ILE B 1 121 ? 97.645 -36.953 -104.606 1.00 20.74 122 ILE B O 1
ATOM 4632 N N . ASP B 1 122 ? 96.268 -38.426 -103.585 1.00 19.32 123 ASP B N 1
ATOM 4633 C CA . ASP B 1 122 ? 96.452 -39.482 -104.573 1.00 21.25 123 ASP B CA 1
ATOM 4634 C C . ASP B 1 122 ? 95.380 -39.309 -105.646 1.00 20.97 123 ASP B C 1
ATOM 4635 O O . ASP B 1 122 ? 94.186 -39.385 -105.345 1.00 23.40 123 ASP B O 1
ATOM 4640 N N . VAL B 1 123 ? 95.801 -39.077 -106.895 1.00 20.18 124 VAL B N 1
ATOM 4641 C CA A VAL B 1 123 ? 94.854 -38.763 -107.962 0.24 21.97 124 VAL B CA 1
ATOM 4642 C CA B VAL B 1 123 ? 94.825 -38.752 -107.936 0.76 21.65 124 VAL B CA 1
ATOM 4643 C C . VAL B 1 123 ? 93.918 -39.936 -108.232 1.00 23.21 124 VAL B C 1
ATOM 4644 O O . VAL B 1 123 ? 92.757 -39.743 -108.603 1.00 25.05 124 VAL B O 1
ATOM 4651 N N . ASP B 1 124 ? 94.400 -41.169 -108.059 1.00 24.24 125 ASP B N 1
ATOM 4652 C CA . ASP B 1 124 ? 93.541 -42.316 -108.345 1.00 26.21 125 ASP B CA 1
ATOM 4653 C C . ASP B 1 124 ? 92.470 -42.485 -107.275 1.00 27.18 125 ASP B C 1
ATOM 4654 O O . ASP B 1 124 ? 91.312 -42.785 -107.590 1.00 28.21 125 ASP B O 1
ATOM 4659 N N . GLU B 1 125 ? 92.834 -42.275 -106.011 1.00 26.26 126 GLU B N 1
ATOM 4660 C CA . GLU B 1 125 ? 91.837 -42.243 -104.947 1.00 30.38 126 GLU B CA 1
ATOM 4661 C C . GLU B 1 125 ? 90.911 -41.046 -105.103 1.00 31.38 126 GLU B C 1
ATOM 4662 O O . GLU B 1 125 ? 89.694 -41.162 -104.918 1.00 32.83 126 GLU B O 1
ATOM 4668 N N . LEU B 1 126 ? 91.477 -39.888 -105.440 1.00 27.94 127 LEU B N 1
ATOM 4669 C CA . LEU B 1 126 ? 90.687 -38.673 -105.605 1.00 27.50 127 LEU B CA 1
ATOM 4670 C C . LEU B 1 126 ? 89.529 -38.885 -106.574 1.00 25.05 127 LEU B C 1
ATOM 4671 O O . LEU B 1 126 ? 88.396 -38.454 -106.314 1.00 25.96 127 LEU B O 1
ATOM 4676 N N . MET B 1 127 ? 89.792 -39.566 -107.692 1.00 27.42 128 MET B N 1
ATOM 4677 C CA . MET B 1 127 ? 88.788 -39.720 -108.738 1.00 26.72 128 MET B CA 1
ATOM 4678 C C . MET B 1 127 ? 87.649 -40.649 -108.347 1.00 35.28 128 MET B C 1
ATOM 4679 O O . MET B 1 127 ? 86.612 -40.638 -109.016 1.00 36.52 128 MET B O 1
ATOM 4684 N N . LYS B 1 128 ? 87.812 -41.455 -107.298 1.00 33.74 129 LYS B N 1
ATOM 4685 C CA . LYS B 1 128 ? 86.717 -42.297 -106.825 1.00 32.26 129 LYS B CA 1
ATOM 4686 C C . LYS B 1 128 ? 85.739 -41.548 -105.926 1.00 35.81 129 LYS B C 1
ATOM 4687 O O . LYS B 1 128 ? 84.673 -42.089 -105.603 1.00 38.47 129 LYS B O 1
ATOM 4693 N N . GLU B 1 129 ? 86.056 -40.319 -105.531 1.00 33.49 130 GLU B N 1
ATOM 4694 C CA . GLU B 1 129 ? 85.334 -39.659 -104.455 1.00 35.57 130 GLU B CA 1
ATOM 4695 C C . GLU B 1 129 ? 84.131 -38.880 -104.968 1.00 39.16 130 GLU B C 1
ATOM 4696 O O . GLU B 1 129 ? 84.121 -38.365 -106.090 1.00 33.90 130 GLU B O 1
ATOM 4702 N N . ALA B 1 130 ? 83.111 -38.794 -104.120 1.00 37.91 131 ALA B N 1
ATOM 4703 C CA . ALA B 1 130 ? 81.979 -37.927 -104.390 1.00 39.20 131 ALA B CA 1
ATOM 4704 C C . ALA B 1 130 ? 82.341 -36.487 -104.045 1.00 39.47 131 ALA B C 1
ATOM 4705 O O . ALA B 1 130 ? 83.073 -36.228 -103.086 1.00 42.43 131 ALA B O 1
ATOM 4707 N N . ALA B 1 131 ? 81.837 -35.548 -104.842 1.00 29.43 132 ALA B N 1
ATOM 4708 C CA . ALA B 1 131 ? 82.128 -34.142 -104.599 1.00 25.56 132 ALA B CA 1
ATOM 4709 C C . ALA B 1 131 ? 81.031 -33.291 -105.212 1.00 29.74 132 ALA B C 1
ATOM 4710 O O . ALA B 1 131 ? 80.535 -33.605 -106.297 1.00 32.59 132 ALA B O 1
ATOM 4712 N N . GLU B 1 132 ? 80.681 -32.204 -104.524 1.00 23.77 133 GLU B N 1
ATOM 4713 C CA . GLU B 1 132 ? 79.654 -31.305 -105.027 1.00 30.52 133 GLU B CA 1
ATOM 4714 C C . GLU B 1 132 ? 80.130 -30.584 -106.284 1.00 34.79 133 GLU B C 1
ATOM 4715 O O . GLU B 1 132 ? 81.328 -30.403 -106.528 1.00 29.16 133 GLU B O 1
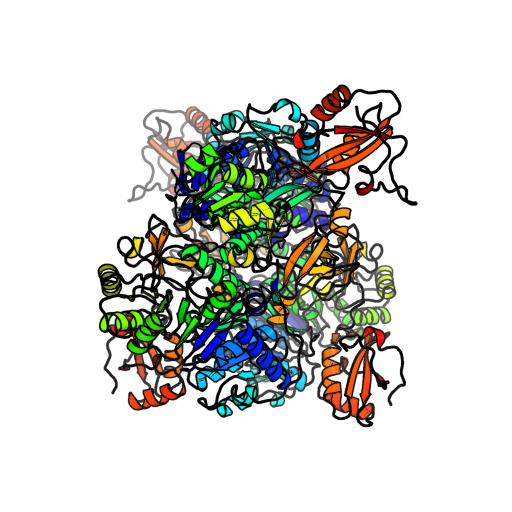ATOM 4721 N N . GLU B 1 133 ? 79.166 -30.139 -107.077 1.00 30.79 134 GLU B N 1
ATOM 4722 C CA . GLU B 1 133 ? 79.503 -29.348 -108.243 1.00 32.02 134 GLU B CA 1
ATOM 4723 C C . GLU B 1 133 ? 79.986 -27.967 -107.825 1.00 30.25 134 GLU B C 1
ATOM 4724 O O . GLU B 1 133 ? 79.598 -27.437 -106.781 1.00 37.17 134 GLU B O 1
ATOM 4730 N N . ILE B 1 134 ? 80.881 -27.405 -108.638 1.00 29.71 135 ILE B N 1
ATOM 4731 C CA . ILE B 1 134 ? 81.449 -26.090 -108.392 1.00 26.51 135 ILE B CA 1
ATOM 4732 C C . ILE B 1 134 ? 81.235 -25.221 -109.621 1.00 26.72 135 ILE B C 1
ATOM 4733 O O . ILE B 1 134 ? 80.951 -25.706 -110.720 1.00 31.30 135 ILE B O 1
ATOM 4738 N N . GLU B 1 135 ? 81.416 -23.918 -109.420 1.00 33.11 136 GLU B N 1
ATOM 4739 C CA . GLU B 1 135 ? 81.514 -22.962 -110.511 1.00 32.44 136 GLU B CA 1
ATOM 4740 C C . GLU B 1 135 ? 82.969 -22.906 -110.955 1.00 21.72 136 GLU B C 1
ATOM 4741 O O . GLU B 1 135 ? 83.850 -22.570 -110.157 1.00 28.09 136 GLU B O 1
ATOM 4743 N N . ILE B 1 136 ? 83.223 -23.262 -112.203 1.00 22.98 137 ILE B N 1
ATOM 4744 C CA . ILE B 1 136 ? 84.596 -23.251 -112.691 1.00 20.89 137 ILE B CA 1
ATOM 4745 C C . ILE B 1 136 ? 84.992 -21.832 -113.071 1.00 17.04 137 ILE B C 1
ATOM 4746 O O . ILE B 1 136 ? 84.146 -20.941 -113.280 1.00 18.75 137 ILE B O 1
ATOM 4751 N N . GLU B 1 137 ? 86.299 -21.632 -113.183 1.00 18.40 138 GLU B N 1
ATOM 4752 C CA . GLU B 1 137 ? 86.863 -20.423 -113.765 1.00 15.98 138 GLU B CA 1
ATOM 4753 C C . GLU B 1 137 ? 86.676 -20.520 -115.271 1.00 19.57 138 GLU B C 1
ATOM 4754 O O . GLU B 1 137 ? 87.431 -21.209 -115.962 1.00 19.67 138 GLU B O 1
ATOM 4760 N N . ALA B 1 138 ? 85.648 -19.839 -115.781 1.00 15.37 139 ALA B N 1
ATOM 4761 C CA . ALA B 1 138 ? 85.344 -19.921 -117.204 1.00 20.57 139 ALA B CA 1
ATOM 4762 C C . ALA B 1 138 ? 86.317 -19.133 -118.066 1.00 18.04 139 ALA B C 1
ATOM 4763 O O . ALA B 1 138 ? 86.322 -19.324 -119.287 1.00 16.41 139 ALA B O 1
ATOM 4765 N N . TYR B 1 139 ? 87.109 -18.238 -117.476 1.00 14.75 140 TYR B N 1
ATOM 4766 C CA . TYR B 1 139 ? 88.069 -17.427 -118.218 1.00 14.20 140 TYR B CA 1
ATOM 4767 C C . TYR B 1 139 ? 89.482 -17.653 -117.709 1.00 18.64 140 TYR B C 1
ATOM 4768 O O . TYR B 1 139 ? 89.702 -17.895 -116.513 1.00 22.25 140 TYR B O 1
ATOM 4777 N N . MET B 1 140 ? 90.435 -17.546 -118.633 1.00 15.57 141 MET B N 1
ATOM 4778 C CA . MET B 1 140 ? 91.852 -17.499 -118.310 1.00 16.46 141 MET B CA 1
ATOM 4779 C C . MET B 1 140 ? 92.314 -16.054 -118.403 1.00 19.82 141 MET B C 1
ATOM 4780 O O . MET B 1 140 ? 92.132 -15.413 -119.441 1.00 21.64 141 MET B O 1
ATOM 4785 N N . GLN B 1 141 ? 92.904 -15.535 -117.327 1.00 16.45 142 GLN B N 1
ATOM 4786 C CA . GLN B 1 141 ? 93.468 -14.191 -117.373 1.00 15.37 142 GLN B CA 1
ATOM 4787 C C . GLN B 1 141 ? 94.839 -14.269 -118.033 1.00 13.27 142 GLN B C 1
ATOM 4788 O O . GLN B 1 141 ? 95.672 -15.079 -117.624 1.00 15.66 142 GLN B O 1
ATOM 4794 N N . MET B 1 142 ? 95.061 -13.447 -119.065 1.00 16.16 143 MET B N 1
ATOM 4795 C CA . MET B 1 142 ? 96.245 -13.622 -119.906 1.00 16.40 143 MET B CA 1
ATOM 4796 C C . MET B 1 142 ? 97.527 -13.418 -119.112 1.00 14.60 143 MET B C 1
ATOM 4797 O O . MET B 1 142 ? 98.516 -14.129 -119.327 1.00 15.82 143 MET B O 1
ATOM 4802 N N . ASP B 1 143 ? 97.532 -12.466 -118.179 1.00 14.73 144 ASP B N 1
ATOM 4803 C CA . ASP B 1 143 ? 98.756 -12.215 -117.433 1.00 17.59 144 ASP B CA 1
ATOM 4804 C C . ASP B 1 143 ? 98.841 -12.991 -116.124 1.00 20.98 144 ASP B C 1
ATOM 4805 O O . ASP B 1 143 ? 99.801 -12.801 -115.375 1.00 18.91 144 ASP B O 1
ATOM 4810 N N . ALA B 1 144 ? 97.893 -13.879 -115.842 1.00 14.34 145 ALA B N 1
ATOM 4811 C CA . ALA B 1 144 ? 97.984 -14.701 -114.645 1.00 18.46 145 ALA B CA 1
ATOM 4812 C C . ALA B 1 144 ? 98.960 -15.856 -114.844 1.00 16.76 145 ALA B C 1
ATOM 4813 O O . ALA B 1 144 ? 99.005 -16.480 -115.903 1.00 15.11 145 ALA B O 1
ATOM 4815 N N . THR B 1 145 ? 99.699 -16.180 -113.792 1.00 14.72 146 THR B N 1
ATOM 4816 C CA . THR B 1 145 ? 100.577 -17.344 -113.827 1.00 18.40 146 THR B CA 1
ATOM 4817 C C . THR B 1 145 ? 99.763 -18.628 -113.886 1.00 17.73 146 THR B C 1
ATOM 4818 O O . THR B 1 145 ? 98.890 -18.867 -113.052 1.00 19.74 146 THR B O 1
ATOM 4822 N N . ALA B 1 146 ? 100.036 -19.453 -114.891 1.00 11.75 147 ALA B N 1
ATOM 4823 C CA . ALA B 1 146 ? 99.340 -20.727 -115.036 1.00 16.44 147 ALA B CA 1
ATOM 4824 C C . ALA B 1 146 ? 100.134 -21.887 -114.465 1.00 17.03 147 ALA B C 1
ATOM 4825 O O . ALA B 1 146 ? 99.581 -22.749 -113.764 1.00 12.58 147 ALA B O 1
ATOM 4827 N N . THR B 1 147 ? 101.428 -21.919 -114.759 1.00 12.92 148 THR B N 1
ATOM 4828 C CA . THR B 1 147 ? 102.286 -23.045 -114.424 1.00 11.27 148 THR B CA 1
ATOM 4829 C C . THR B 1 147 ? 103.628 -22.504 -113.963 1.00 12.04 148 THR B C 1
ATOM 4830 O O . THR B 1 147 ? 104.041 -21.408 -114.347 1.00 14.40 148 THR B O 1
ATOM 4834 N N . LEU B 1 148 ? 104.286 -23.286 -113.120 1.00 13.88 149 LEU B N 1
ATOM 4835 C CA . LEU B 1 148 ? 105.613 -22.990 -112.615 1.00 14.82 149 LEU B CA 1
ATOM 4836 C C . LEU B 1 148 ? 106.477 -24.207 -112.900 1.00 13.60 149 LEU B C 1
ATOM 4837 O O . LEU B 1 148 ? 106.053 -25.340 -112.656 1.00 13.32 149 LEU B O 1
ATOM 4842 N N . MET B 1 149 ? 107.664 -23.982 -113.463 1.00 11.24 150 MET B N 1
ATOM 4843 C CA . MET B 1 149 ? 108.594 -25.058 -113.756 1.00 12.97 150 MET B CA 1
ATOM 4844 C C . MET B 1 149 ? 109.963 -24.616 -113.291 1.00 13.66 150 MET B C 1
ATOM 4845 O O . MET B 1 149 ? 110.348 -23.468 -113.528 1.00 14.49 150 MET B O 1
ATOM 4850 N N . TYR B 1 150 ? 110.698 -25.529 -112.654 1.00 16.04 151 TYR B N 1
ATOM 4851 C CA . TYR B 1 150 ? 111.990 -25.191 -112.068 1.00 18.18 151 TYR B CA 1
ATOM 4852 C C . TYR B 1 150 ? 113.128 -25.468 -113.042 1.00 21.95 151 TYR B C 1
ATOM 4853 O O . TYR B 1 150 ? 113.173 -26.509 -113.703 1.00 17.57 151 TYR B O 1
ATOM 4862 N N . THR B 1 151 ? 114.046 -24.520 -113.132 1.00 13.95 152 THR B N 1
ATOM 4863 C CA . THR B 1 151 ? 115.178 -24.638 -114.047 1.00 18.20 152 THR B CA 1
ATOM 4864 C C . THR B 1 151 ? 116.255 -23.674 -113.575 1.00 18.89 152 THR B C 1
ATOM 4865 O O . THR B 1 151 ? 116.130 -23.049 -112.522 1.00 17.37 152 THR B O 1
ATOM 4869 N N . SER B 1 152 ? 117.337 -23.585 -114.350 1.00 16.30 153 SER B N 1
ATOM 4870 C CA A SER B 1 152 ? 118.306 -22.501 -114.201 0.45 18.70 153 SER B CA 1
ATOM 4871 C CA B SER B 1 152 ? 118.336 -22.529 -114.215 0.55 18.16 153 SER B CA 1
ATOM 4872 C C . SER B 1 152 ? 118.905 -22.473 -112.796 1.00 21.43 153 SER B C 1
ATOM 4873 O O . SER B 1 152 ? 118.896 -21.441 -112.119 1.00 22.81 153 SER B O 1
ATOM 4878 N N . GLY B 1 153 ? 119.435 -23.618 -112.365 1.00 17.76 154 GLY B N 1
ATOM 4879 C CA . GLY B 1 153 ? 120.087 -23.707 -111.065 1.00 14.76 154 GLY B CA 1
ATOM 4880 C C . GLY B 1 153 ? 121.522 -23.211 -111.040 1.00 21.03 154 GLY B C 1
ATOM 4881 O O . GLY B 1 153 ? 122.376 -23.815 -110.385 1.00 21.03 154 GLY B O 1
ATOM 4882 N N . THR B 1 154 ? 121.799 -22.101 -111.734 1.00 22.53 155 THR B N 1
ATOM 4883 C CA . THR B 1 154 ? 123.167 -21.611 -111.847 1.00 25.74 155 THR B CA 1
ATOM 4884 C C . THR B 1 154 ? 123.719 -21.059 -110.536 1.00 22.77 155 THR B C 1
ATOM 4885 O O . THR B 1 154 ? 124.938 -20.868 -110.421 1.00 27.83 155 THR B O 1
ATOM 4889 N N . THR B 1 155 ? 122.878 -20.784 -109.543 1.00 26.06 156 THR B N 1
ATOM 4890 C CA . THR B 1 155 ? 123.398 -20.375 -108.239 1.00 31.52 156 THR B CA 1
ATOM 4891 C C . THR B 1 155 ? 123.512 -21.539 -107.268 1.00 26.56 156 THR B C 1
ATOM 4892 O O . THR B 1 155 ? 123.962 -21.343 -106.134 1.00 28.57 156 THR B O 1
ATOM 4896 N N . GLY B 1 156 ? 123.110 -22.744 -107.674 1.00 22.06 157 GLY B N 1
ATOM 4897 C CA . GLY B 1 156 ? 123.107 -23.907 -106.806 1.00 19.37 157 GLY B CA 1
ATOM 4898 C C . GLY B 1 156 ? 121.724 -24.405 -106.439 1.00 23.04 157 GLY B C 1
ATOM 4899 O O . GLY B 1 156 ? 121.590 -25.554 -105.996 1.00 28.56 157 GLY B O 1
ATOM 4900 N N . LYS B 1 157 ? 120.695 -23.573 -106.600 1.00 17.86 158 LYS B N 1
ATOM 4901 C CA . LYS B 1 157 ? 119.311 -23.970 -106.393 1.00 20.65 158 LYS B CA 1
ATOM 4902 C C . LYS B 1 157 ? 118.524 -23.527 -107.615 1.00 20.69 158 LYS B C 1
ATOM 4903 O O . LYS B 1 157 ? 118.783 -22.438 -108.148 1.00 17.65 158 LYS B O 1
ATOM 4909 N N . PRO B 1 158 ? 117.573 -24.332 -108.082 1.00 20.24 159 PRO B N 1
ATOM 4910 C CA . PRO B 1 158 ? 116.783 -23.939 -109.256 1.00 17.70 159 PRO B CA 1
ATOM 4911 C C . PRO B 1 158 ? 115.819 -22.805 -108.934 1.00 18.36 159 PRO B C 1
ATOM 4912 O O . PRO B 1 158 ? 115.536 -22.485 -107.782 1.00 16.77 159 PRO B O 1
ATOM 4916 N N . LYS B 1 159 ? 115.308 -22.201 -110.004 1.00 14.97 160 LYS B N 1
ATOM 4917 C CA . LYS B 1 159 ? 114.375 -21.082 -109.939 1.00 16.81 160 LYS B CA 1
ATOM 4918 C C . LYS B 1 159 ? 113.070 -21.496 -110.591 1.00 13.80 160 LYS B C 1
ATOM 4919 O O . LYS B 1 159 ? 113.077 -22.211 -111.596 1.00 16.22 160 LYS B O 1
ATOM 4925 N N . GLY B 1 160 ? 111.950 -21.061 -110.008 1.00 14.23 161 GLY B N 1
ATOM 4926 C CA . GLY B 1 160 ? 110.656 -21.365 -110.581 1.00 12.31 161 GLY B CA 1
ATOM 4927 C C . GLY B 1 160 ? 110.245 -20.368 -111.645 1.00 16.06 161 GLY B C 1
ATOM 4928 O O . GLY B 1 160 ? 110.083 -19.184 -111.350 1.00 17.32 161 GLY B O 1
ATOM 4929 N N . VAL B 1 161 ? 110.090 -20.830 -112.883 1.00 13.87 162 VAL B N 1
ATOM 4930 C CA . VAL B 1 161 ? 109.691 -19.965 -113.993 1.00 10.73 162 VAL B CA 1
ATOM 4931 C C . VAL B 1 161 ? 108.173 -19.847 -113.977 1.00 10.99 162 VAL B C 1
ATOM 4932 O O . VAL B 1 161 ? 107.475 -20.864 -114.037 1.00 12.82 162 VAL B O 1
ATOM 4936 N N . GLN B 1 162 ? 107.668 -18.609 -113.913 1.00 10.77 163 GLN B N 1
ATOM 4937 C CA . GLN B 1 162 ? 106.230 -18.330 -113.912 1.00 9.92 163 GLN B CA 1
ATOM 4938 C C . GLN B 1 162 ? 105.784 -18.133 -115.354 1.00 9.70 163 GLN B C 1
ATOM 4939 O O . GLN B 1 162 ? 106.175 -17.151 -116.000 1.00 13.67 163 GLN B O 1
ATOM 4945 N N . GLN B 1 163 ? 104.995 -19.082 -115.855 1.00 11.10 164 GLN B N 1
ATOM 4946 C CA . GLN B 1 163 ? 104.525 -19.104 -117.232 1.00 10.85 164 GLN B CA 1
ATOM 4947 C C . GLN B 1 163 ? 103.053 -18.746 -117.209 1.00 10.74 164 GLN B C 1
ATOM 4948 O O . GLN B 1 163 ? 102.270 -19.439 -116.556 1.00 13.38 164 GLN B O 1
ATOM 4954 N N . THR B 1 164 ? 102.682 -17.699 -117.934 1.00 11.89 165 THR B N 1
ATOM 4955 C CA . THR B 1 164 ? 101.302 -17.219 -117.904 1.00 9.90 165 THR B CA 1
ATOM 4956 C C . THR B 1 164 ? 100.437 -17.908 -118.953 1.00 11.96 165 THR B C 1
ATOM 4957 O O . THR B 1 164 ? 100.920 -18.519 -119.903 1.00 12.33 165 THR B O 1
ATOM 4961 N N . PHE B 1 165 ? 99.121 -17.759 -118.798 1.00 10.09 166 PHE B N 1
ATOM 4962 C CA . PHE B 1 165 ? 98.236 -18.250 -119.847 1.00 9.95 166 PHE B CA 1
ATOM 4963 C C . PHE B 1 165 ? 98.554 -17.592 -121.177 1.00 10.13 166 PHE B C 1
ATOM 4964 O O . PHE B 1 165 ? 98.628 -18.270 -122.207 1.00 10.66 166 PHE B O 1
ATOM 4972 N N . GLY B 1 166 ? 98.823 -16.289 -121.160 1.00 10.56 167 GLY B N 1
ATOM 4973 C CA . GLY B 1 166 ? 99.215 -15.601 -122.380 1.00 12.38 167 GLY B CA 1
ATOM 4974 C C . GLY B 1 166 ? 100.485 -16.162 -122.988 1.00 13.22 167 GLY B C 1
ATOM 4975 O O . GLY B 1 166 ? 100.601 -16.277 -124.209 1.00 13.21 167 GLY B O 1
ATOM 4976 N N . ASN B 1 167 ? 101.460 -16.506 -122.145 1.00 9.43 168 ASN B N 1
ATOM 4977 C CA . ASN B 1 167 ? 102.714 -17.083 -122.647 1.00 11.67 168 ASN B CA 1
ATOM 4978 C C . ASN B 1 167 ? 102.431 -18.344 -123.439 1.00 11.94 168 ASN B C 1
ATOM 4979 O O . ASN B 1 167 ? 102.961 -18.536 -124.544 1.00 12.00 168 ASN B O 1
ATOM 4984 N N . HIS B 1 168 ? 101.593 -19.232 -122.875 1.00 10.18 169 HIS B N 1
ATOM 4985 C CA . HIS B 1 168 ? 101.313 -20.500 -123.539 1.00 9.12 169 HIS B CA 1
ATOM 4986 C C . HIS B 1 168 ? 100.497 -20.284 -124.804 1.00 8.74 169 HIS B C 1
ATOM 4987 O O . HIS B 1 168 ? 100.722 -20.964 -125.815 1.00 11.92 169 HIS B O 1
ATOM 4994 N N . TYR B 1 169 ? 99.542 -19.349 -124.765 1.00 9.95 170 TYR B N 1
ATOM 4995 C CA . TYR B 1 169 ? 98.751 -19.053 -125.959 1.00 11.95 170 TYR B CA 1
ATOM 4996 C C . TYR B 1 169 ? 99.646 -18.563 -127.094 1.00 12.75 170 TYR B C 1
ATOM 4997 O O . TYR B 1 169 ? 99.584 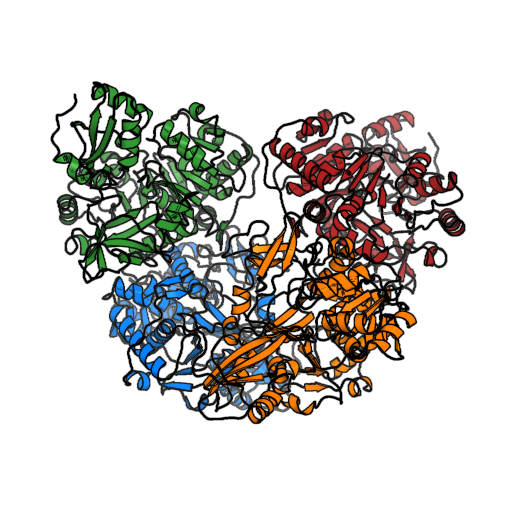-19.080 -128.215 1.00 10.75 170 TYR B O 1
ATOM 5006 N N . PHE B 1 170 ? 100.527 -17.603 -126.809 1.00 11.47 171 PHE B N 1
ATOM 5007 C CA . PHE B 1 170 ? 101.361 -17.061 -127.878 1.00 10.47 171 PHE B CA 1
ATOM 5008 C C . PHE B 1 170 ? 102.397 -18.066 -128.360 1.00 12.07 171 PHE B C 1
ATOM 5009 O O . PHE B 1 170 ? 102.713 -18.096 -129.557 1.00 14.04 171 PHE B O 1
ATOM 5017 N N . SER B 1 171 ? 102.931 -18.901 -127.459 1.00 13.61 172 SER B N 1
ATOM 5018 C CA . SER B 1 171 ? 103.790 -19.993 -127.908 1.00 15.57 172 SER B CA 1
ATOM 5019 C C . SER B 1 171 ? 103.069 -20.863 -128.932 1.00 14.03 172 SER B C 1
ATOM 5020 O O . SER B 1 171 ? 103.588 -21.129 -130.022 1.00 11.90 172 SER B O 1
ATOM 5023 N N . ALA B 1 172 ? 101.846 -21.290 -128.608 1.00 11.98 173 ALA B N 1
ATOM 5024 C CA . ALA B 1 172 ? 101.091 -22.141 -129.523 1.00 12.04 173 ALA B CA 1
ATOM 5025 C C . ALA B 1 172 ? 100.781 -21.426 -130.841 1.00 13.35 173 ALA B C 1
ATOM 5026 O O . ALA B 1 172 ? 100.926 -22.013 -131.921 1.00 13.55 173 ALA B O 1
ATOM 5028 N N . VAL B 1 173 ? 100.329 -20.166 -130.774 1.00 14.73 174 VAL B N 1
ATOM 5029 C CA . VAL B 1 173 ? 99.978 -19.449 -132.003 1.00 14.20 174 VAL B CA 1
ATOM 5030 C C . VAL B 1 173 ? 101.212 -19.202 -132.866 1.00 13.96 174 VAL B C 1
ATOM 5031 O O . VAL B 1 173 ? 101.190 -19.424 -134.084 1.00 13.16 174 VAL B O 1
ATOM 5035 N N . SER B 1 174 ? 102.314 -18.763 -132.258 1.00 13.42 175 SER B N 1
ATOM 5036 C CA . SER B 1 174 ? 103.513 -18.493 -133.052 1.00 18.03 175 SER B CA 1
ATOM 5037 C C . SER B 1 174 ? 104.051 -19.767 -133.693 1.00 16.15 175 SER B C 1
ATOM 5038 O O . SER B 1 174 ? 104.488 -19.750 -134.851 1.00 15.80 175 SER B O 1
ATOM 5041 N N . SER B 1 175 ? 103.981 -20.900 -132.983 1.00 13.50 176 SER B N 1
ATOM 5042 C CA . SER B 1 175 ? 104.425 -22.151 -133.594 1.00 12.81 176 SER B CA 1
ATOM 5043 C C . SER B 1 175 ? 103.537 -22.529 -134.774 1.00 13.40 176 SER B C 1
ATOM 5044 O O . SER B 1 175 ? 104.029 -23.002 -135.807 1.00 16.45 176 SER B O 1
ATOM 5047 N N . ALA B 1 176 ? 102.227 -22.318 -134.649 1.00 12.03 177 ALA B N 1
ATOM 5048 C CA . ALA B 1 176 ? 101.327 -22.637 -135.753 1.00 11.38 177 ALA B CA 1
ATOM 5049 C C . ALA B 1 176 ? 101.605 -21.758 -136.966 1.00 15.48 177 ALA B C 1
ATOM 5050 O O . ALA B 1 176 ? 101.516 -22.225 -138.103 1.00 16.89 177 ALA B O 1
ATOM 5052 N N . LEU B 1 177 ? 101.900 -20.473 -136.748 1.00 14.27 178 LEU B N 1
ATOM 5053 C CA . LEU B 1 177 ? 102.203 -19.599 -137.876 1.00 15.25 178 LEU B CA 1
ATOM 5054 C C . LEU B 1 177 ? 103.474 -20.048 -138.587 1.00 19.05 178 LEU B C 1
ATOM 5055 O O . LEU B 1 177 ? 103.630 -19.827 -139.790 1.00 20.05 178 LEU B O 1
ATOM 5060 N N . ASN B 1 178 ? 104.365 -20.714 -137.869 1.00 15.82 179 ASN B N 1
ATOM 5061 C CA . ASN B 1 178 ? 105.616 -21.155 -138.462 1.00 15.71 179 ASN B CA 1
ATOM 5062 C C . ASN B 1 178 ? 105.450 -22.487 -139.185 1.00 15.58 179 ASN B C 1
ATOM 5063 O O . ASN B 1 178 ? 105.914 -22.647 -140.322 1.00 19.27 179 ASN B O 1
ATOM 5068 N N . LEU B 1 179 ? 104.833 -23.466 -138.520 1.00 14.45 180 LEU B N 1
ATOM 5069 C CA . LEU B 1 179 ? 104.748 -24.822 -139.049 1.00 15.76 180 LEU B CA 1
ATOM 5070 C C . LEU B 1 179 ? 103.549 -25.039 -139.956 1.00 21.00 180 LEU B C 1
ATOM 5071 O O . LEU B 1 179 ? 103.539 -26.020 -140.715 1.00 21.80 180 LEU B O 1
ATOM 5076 N N . GLY B 1 180 ? 102.566 -24.146 -139.914 1.00 17.87 181 GLY B N 1
ATOM 5077 C CA . GLY B 1 180 ? 101.260 -24.409 -140.488 1.00 16.06 181 GLY B CA 1
ATOM 5078 C C . GLY B 1 180 ? 100.424 -25.294 -139.580 1.00 22.26 181 GLY B C 1
ATOM 5079 O O . GLY B 1 180 ? 100.920 -25.937 -138.659 1.00 19.56 181 GLY B O 1
ATOM 5080 N N . ILE B 1 181 ? 99.115 -25.282 -139.817 1.00 17.09 182 ILE B N 1
ATOM 5081 C CA . ILE B 1 181 ? 98.192 -26.133 -139.067 1.00 22.09 182 ILE B CA 1
ATOM 5082 C C . ILE B 1 181 ? 97.109 -26.617 -140.012 1.00 18.68 182 ILE B C 1
ATOM 5083 O O . ILE B 1 181 ? 96.658 -25.868 -140.882 1.00 17.61 182 ILE B O 1
ATOM 5088 N N . THR B 1 182 ? 96.709 -27.877 -139.854 1.00 25.20 183 THR B N 1
ATOM 5089 C CA . THR B 1 182 ? 95.618 -28.451 -140.632 1.00 27.64 183 THR B CA 1
ATOM 5090 C C . THR B 1 182 ? 94.907 -29.472 -139.751 1.00 28.37 183 THR B C 1
ATOM 5091 O O . THR B 1 182 ? 95.492 -29.995 -138.798 1.00 22.37 183 THR B O 1
ATOM 5095 N N . GLU B 1 183 ? 93.629 -29.750 -140.068 1.00 26.07 184 GLU B N 1
ATOM 5096 C CA . GLU B 1 183 ? 92.830 -30.649 -139.227 1.00 26.46 184 GLU B CA 1
ATOM 5097 C C . GLU B 1 183 ? 93.454 -32.030 -139.072 1.00 21.72 184 GLU B C 1
ATOM 5098 O O . GLU B 1 183 ? 93.153 -32.716 -138.093 1.00 32.31 184 GLU B O 1
ATOM 5104 N N . GLN B 1 184 ? 94.285 -32.465 -140.024 1.00 26.88 185 GLN B N 1
ATOM 5105 C CA . GLN B 1 184 ? 94.838 -33.812 -139.990 1.00 29.82 185 GLN B CA 1
ATOM 5106 C C . GLN B 1 184 ? 95.987 -33.949 -139.006 1.00 26.21 185 GLN B C 1
ATOM 5107 O O . GLN B 1 184 ? 96.421 -35.070 -138.729 1.00 28.51 185 GLN B O 1
ATOM 5109 N N . ASP B 1 185 ? 96.478 -32.847 -138.468 1.00 25.49 186 ASP B N 1
ATOM 5110 C CA . ASP B 1 185 ? 97.657 -32.917 -137.626 1.00 22.40 186 ASP B CA 1
ATOM 5111 C C . ASP B 1 185 ? 97.358 -33.638 -136.316 1.00 21.65 186 ASP B C 1
ATOM 5112 O O . ASP B 1 185 ? 96.307 -33.453 -135.700 1.00 19.63 186 ASP B O 1
ATOM 5117 N N . ARG B 1 186 ? 98.301 -34.476 -135.900 1.00 22.03 187 ARG B N 1
ATOM 5118 C CA . ARG B 1 186 ? 98.286 -35.126 -134.603 1.00 19.30 187 ARG B CA 1
ATOM 5119 C C . ARG B 1 186 ? 99.715 -35.107 -134.108 1.00 15.61 187 ARG B C 1
ATOM 5120 O O . ARG B 1 186 ? 100.628 -35.350 -134.894 1.00 16.76 187 ARG B O 1
ATOM 5128 N N . TRP B 1 187 ? 99.902 -34.811 -132.823 1.00 15.57 188 TRP B N 1
ATOM 5129 C CA . TRP B 1 187 ? 101.228 -34.635 -132.236 1.00 16.53 188 TRP B CA 1
ATOM 5130 C C . TRP B 1 187 ? 101.490 -35.751 -131.234 1.00 15.60 188 TRP B C 1
ATOM 5131 O O . TRP B 1 187 ? 100.660 -35.996 -130.351 1.00 18.71 188 TRP B O 1
ATOM 5142 N N . LEU B 1 188 ? 102.656 -36.393 -131.328 1.00 14.68 189 LEU B N 1
ATOM 5143 C CA . LEU B 1 188 ? 103.017 -37.449 -130.393 1.00 13.89 189 LEU B CA 1
ATOM 5144 C C . LEU B 1 188 ? 104.024 -36.915 -129.383 1.00 18.17 189 LEU B C 1
ATOM 5145 O O . LEU B 1 188 ? 105.043 -36.321 -129.767 1.00 17.00 189 LEU B O 1
ATOM 5150 N N . ILE B 1 189 ? 103.745 -37.157 -128.099 1.00 17.14 190 ILE B N 1
ATOM 5151 C CA . ILE B 1 189 ? 104.574 -36.697 -126.987 1.00 16.47 190 ILE B CA 1
ATOM 5152 C C . ILE B 1 189 ? 105.069 -37.912 -126.211 1.00 16.43 190 ILE B C 1
ATOM 5153 O O . ILE B 1 189 ? 104.286 -38.599 -125.540 1.00 18.39 190 ILE B O 1
ATOM 5158 N N . ALA B 1 190 ? 106.375 -38.167 -126.286 1.00 14.07 191 ALA B N 1
ATOM 5159 C CA . ALA B 1 190 ? 107.019 -39.238 -125.539 1.00 15.56 191 ALA B CA 1
ATOM 5160 C C . ALA B 1 190 ? 108.157 -38.707 -124.683 1.00 20.58 191 ALA B C 1
ATOM 5161 O O . ALA B 1 190 ? 109.045 -39.469 -124.295 1.00 23.64 191 ALA B O 1
ATOM 5163 N N . LEU B 1 191 ? 108.157 -37.433 -124.426 1.00 17.90 192 LEU B N 1
ATOM 5164 C CA . LEU B 1 191 ? 108.864 -36.475 -123.591 1.00 26.92 192 LEU B CA 1
ATOM 5165 C C . LEU B 1 191 ? 108.060 -36.221 -122.325 1.00 18.03 192 LEU B C 1
ATOM 5166 O O . LEU B 1 191 ? 106.827 -36.328 -122.342 1.00 16.60 192 LEU B O 1
ATOM 5171 N N . PRO B 1 192 ? 108.711 -35.851 -121.220 1.00 15.55 193 PRO B N 1
ATOM 5172 C CA . PRO B 1 192 ? 107.962 -35.627 -119.975 1.00 17.77 193 PRO B CA 1
ATOM 5173 C C . PRO B 1 192 ? 107.041 -34.420 -120.060 1.00 17.70 193 PRO B C 1
ATOM 5174 O O . PRO B 1 192 ? 107.422 -33.349 -120.543 1.00 15.27 193 PRO B O 1
ATOM 5178 N N . LEU B 1 193 ? 105.833 -34.591 -119.529 1.00 15.44 194 LEU B N 1
ATOM 5179 C CA . LEU B 1 193 ? 104.904 -33.475 -119.443 1.00 14.00 194 LEU B CA 1
ATOM 5180 C C . LEU B 1 193 ? 105.322 -32.456 -118.395 1.00 14.13 194 LEU B C 1
ATOM 5181 O O . LEU B 1 193 ? 104.750 -31.358 -118.353 1.00 15.97 194 LEU B O 1
ATOM 5186 N N . PHE B 1 194 ? 106.290 -32.786 -117.539 1.00 12.01 195 PHE B N 1
ATOM 5187 C CA . PHE B 1 194 ? 106.740 -31.778 -116.591 1.00 12.66 195 PHE B CA 1
ATOM 5188 C C . PHE B 1 194 ? 107.807 -30.863 -117.172 1.00 12.83 195 PHE B C 1
ATOM 5189 O O . PHE B 1 194 ? 108.192 -29.897 -116.513 1.00 16.68 195 PHE B O 1
ATOM 5197 N N . HIS B 1 195 ? 108.309 -31.149 -118.372 1.00 13.76 196 HIS B N 1
ATOM 5198 C CA . HIS B 1 195 ? 109.064 -30.169 -119.144 1.00 10.06 196 HIS B CA 1
ATOM 5199 C C . HIS B 1 195 ? 108.125 -29.448 -120.099 1.00 11.59 196 HIS B C 1
ATOM 5200 O O . HIS B 1 195 ? 107.090 -29.984 -120.489 1.00 13.02 196 HIS B O 1
ATOM 5207 N N . ILE B 1 196 ? 108.510 -28.237 -120.515 1.00 11.00 197 ILE B N 1
ATOM 5208 C CA . ILE B 1 196 ? 107.611 -27.507 -121.419 1.00 11.67 197 ILE B CA 1
ATOM 5209 C C . ILE B 1 196 ? 107.600 -28.128 -122.815 1.00 12.46 197 ILE B C 1
ATOM 5210 O O . ILE B 1 196 ? 106.611 -27.978 -123.548 1.00 12.81 197 ILE B O 1
ATOM 5215 N N . SER B 1 197 ? 108.669 -28.832 -123.203 1.00 11.44 198 SER B N 1
ATOM 5216 C CA . SER B 1 197 ? 108.650 -29.649 -124.419 1.00 11.39 198 SER B CA 1
ATOM 5217 C C . SER B 1 197 ? 107.402 -30.520 -124.494 1.00 14.09 198 SER B C 1
ATOM 5218 O O . SER B 1 197 ? 106.752 -30.606 -125.539 1.00 17.21 198 SER B O 1
ATOM 5221 N N . GLY B 1 198 ? 107.058 -31.183 -123.393 1.00 13.71 199 GLY B N 1
ATOM 5222 C CA . GLY B 1 198 ? 105.862 -32.001 -123.375 1.00 11.98 199 GLY B CA 1
ATOM 5223 C C . GLY B 1 198 ? 104.614 -31.196 -123.078 1.00 11.81 199 GLY B C 1
ATOM 5224 O O . GLY B 1 198 ? 103.600 -31.321 -123.772 1.00 12.38 199 GLY B O 1
ATOM 5225 N N . LEU B 1 199 ? 104.669 -30.375 -122.029 1.00 11.06 200 LEU B N 1
ATOM 5226 C CA . LEU B 1 199 ? 103.466 -29.699 -121.560 1.00 13.39 200 LEU B CA 1
ATOM 5227 C C . LEU B 1 199 ? 102.870 -28.795 -122.633 1.00 12.89 200 LEU B C 1
ATOM 5228 O O . LEU B 1 199 ? 101.649 -28.674 -122.726 1.00 12.82 200 LEU B O 1
ATOM 5233 N N . SER B 1 200 ? 103.717 -28.120 -123.425 1.00 12.05 201 SER B N 1
ATOM 5234 C CA . SER B 1 200 ? 103.207 -27.179 -124.423 1.00 13.84 201 SER B CA 1
ATOM 5235 C C . SER B 1 200 ? 102.267 -27.844 -125.426 1.00 11.93 201 SER B C 1
ATOM 5236 O O . SER B 1 200 ? 101.361 -27.178 -125.961 1.00 14.76 201 SER B O 1
ATOM 5239 N N . ALA B 1 201 ? 102.464 -29.139 -125.707 1.00 10.03 202 ALA B N 1
ATOM 5240 C CA . ALA B 1 201 ? 101.571 -29.851 -126.620 1.00 15.07 202 ALA B CA 1
ATOM 5241 C C . ALA B 1 201 ? 100.134 -29.903 -126.101 1.00 14.90 202 ALA B C 1
ATOM 5242 O O . ALA B 1 201 ? 99.193 -29.952 -126.903 1.00 14.11 202 ALA B O 1
ATOM 5244 N N . LEU B 1 202 ? 99.941 -29.922 -124.777 1.00 11.92 203 LEU B N 1
ATOM 5245 C CA . LEU B 1 202 ? 98.580 -29.913 -124.237 1.00 14.24 203 LEU B CA 1
ATOM 5246 C C . LEU B 1 202 ? 97.869 -28.609 -124.537 1.00 10.34 203 LEU B C 1
ATOM 5247 O O . LEU B 1 202 ? 96.641 -28.596 -124.727 1.00 11.93 203 LEU B O 1
ATOM 5252 N N . PHE B 1 203 ? 98.615 -27.504 -124.590 1.00 12.03 204 PHE B N 1
ATOM 5253 C CA . PHE B 1 203 ? 98.015 -26.219 -124.909 1.00 12.69 204 PHE B CA 1
ATOM 5254 C C . PHE B 1 203 ? 97.793 -26.088 -126.412 1.00 12.17 204 PHE B C 1
ATOM 5255 O O . PHE B 1 203 ? 96.725 -25.634 -126.833 1.00 11.62 204 PHE B O 1
ATOM 5263 N N . LYS B 1 204 ? 98.772 -26.509 -127.225 1.00 11.15 205 LYS B N 1
ATOM 5264 C CA . LYS B 1 204 ? 98.521 -26.656 -128.662 1.00 11.34 205 LYS B CA 1
ATOM 5265 C C . LYS B 1 204 ? 97.257 -27.474 -128.915 1.00 14.91 205 LYS B C 1
ATOM 5266 O O . LYS B 1 204 ? 96.427 -27.109 -129.762 1.00 13.51 205 LYS B O 1
ATOM 5272 N N . SER B 1 205 ? 97.099 -28.585 -128.184 1.00 11.80 206 SER B N 1
ATOM 5273 C CA . SER B 1 205 ? 95.961 -29.476 -128.407 1.00 15.06 206 SER B CA 1
ATOM 5274 C C . SER B 1 205 ? 94.648 -28.720 -128.280 1.00 12.43 206 SER B C 1
ATOM 5275 O O . SER B 1 205 ? 93.789 -28.807 -129.163 1.00 13.39 206 SER B O 1
ATOM 5278 N N . VAL B 1 206 ? 94.463 -27.974 -127.184 1.00 12.00 207 VAL B N 1
ATOM 5279 C CA . VAL B 1 206 ? 93.139 -27.361 -127.016 1.00 12.68 207 VAL B CA 1
ATOM 5280 C C . VAL B 1 206 ? 92.984 -26.106 -127.881 1.00 14.21 207 VAL B C 1
ATOM 5281 O O . VAL B 1 206 ? 91.884 -25.828 -128.370 1.00 12.77 207 VAL B O 1
ATOM 5285 N N . ILE B 1 207 ? 94.060 -25.353 -128.134 1.00 10.88 208 ILE B N 1
ATOM 5286 C CA . ILE B 1 207 ? 93.922 -24.136 -128.936 1.00 11.24 208 ILE B CA 1
ATOM 5287 C C . ILE B 1 207 ? 93.708 -24.485 -130.406 1.00 12.09 208 ILE B C 1
ATOM 5288 O O . ILE B 1 207 ? 92.827 -23.918 -131.068 1.00 12.51 208 ILE B O 1
ATOM 5293 N N . TYR B 1 208 ? 94.472 -25.444 -130.926 1.00 11.97 209 TYR B N 1
ATOM 5294 C CA . TYR B 1 208 ? 94.309 -25.901 -132.311 1.00 11.92 209 TYR B CA 1
ATOM 5295 C C . TYR B 1 208 ? 93.109 -26.829 -132.507 1.00 15.13 209 TYR B C 1
ATOM 5296 O O . TYR B 1 208 ? 92.578 -26.912 -133.621 1.00 17.08 209 TYR B O 1
ATOM 5305 N N . GLY B 1 209 ? 92.717 -27.577 -131.477 1.00 13.64 210 GLY B N 1
ATOM 5306 C CA . GLY B 1 209 ? 91.865 -28.742 -131.645 1.00 12.72 210 GLY B CA 1
ATOM 5307 C C . GLY B 1 209 ? 92.607 -29.885 -132.306 1.00 14.75 210 GLY B C 1
ATOM 5308 O O . GLY B 1 209 ? 92.172 -30.422 -133.325 1.00 18.57 210 GLY B O 1
ATOM 5309 N N . MET B 1 210 ? 93.746 -30.256 -131.726 1.00 16.94 211 MET B N 1
ATOM 5310 C CA . MET B 1 210 ? 94.652 -31.241 -132.285 1.00 18.03 211 MET B CA 1
ATOM 5311 C C . MET B 1 210 ? 94.842 -32.374 -131.284 1.00 13.24 211 MET B C 1
ATOM 5312 O O . MET B 1 210 ? 95.110 -32.123 -130.105 1.00 14.36 211 MET B O 1
ATOM 5317 N N . THR B 1 211 ? 94.735 -33.608 -131.766 1.00 15.48 212 THR B N 1
ATOM 5318 C CA . THR B 1 211 ? 94.960 -34.776 -130.924 1.00 12.89 212 THR B CA 1
ATOM 5319 C C . THR B 1 211 ? 96.415 -34.870 -130.482 1.00 15.08 212 THR B C 1
ATOM 5320 O O . THR B 1 211 ? 97.332 -34.687 -131.289 1.00 16.43 212 THR B O 1
ATOM 5324 N N . VAL B 1 212 ? 96.628 -35.184 -129.201 1.00 14.74 213 VAL B N 1
ATOM 5325 C CA . VAL B 1 212 ? 97.949 -35.556 -128.690 1.00 14.87 213 VAL B CA 1
ATOM 5326 C C . VAL B 1 212 ? 97.964 -37.052 -128.413 1.00 19.08 213 VAL B C 1
ATOM 5327 O O . VAL B 1 212 ? 97.081 -37.575 -127.721 1.00 20.43 213 VAL B O 1
ATOM 5331 N N . VAL B 1 213 ? 98.964 -37.735 -128.960 1.00 14.40 214 VAL B N 1
ATOM 5332 C CA . VAL B 1 213 ? 99.223 -39.141 -128.685 1.00 13.79 214 VAL B CA 1
ATOM 5333 C C . VAL B 1 213 ? 100.298 -39.185 -127.606 1.00 16.49 214 VAL B C 1
ATOM 5334 O O . VAL B 1 213 ? 101.441 -38.790 -127.845 1.00 19.92 214 VAL B O 1
ATOM 5338 N N . LEU B 1 214 ? 99.937 -39.652 -126.419 1.00 17.52 215 LEU B N 1
ATOM 5339 C CA . LEU B 1 214 ? 100.790 -39.529 -125.241 1.00 20.05 215 LEU B CA 1
ATOM 5340 C C . LEU B 1 214 ? 101.406 -40.872 -124.871 1.00 23.32 215 LEU B C 1
ATOM 5341 O O . LEU B 1 214 ? 100.686 -41.860 -124.693 1.00 18.78 215 LEU B O 1
ATOM 5346 N N . HIS B 1 215 ? 102.734 -40.900 -124.734 1.00 16.81 216 HIS B N 1
ATOM 5347 C CA . HIS B 1 215 ? 103.463 -42.075 -124.277 1.00 19.17 216 HIS B CA 1
ATOM 5348 C C . HIS B 1 215 ? 104.114 -41.780 -122.931 1.00 16.53 216 HIS B C 1
ATOM 5349 O O . HIS B 1 215 ? 104.560 -40.659 -122.675 1.00 21.22 216 HIS B O 1
ATOM 5356 N N . GLN B 1 216 ? 104.184 -42.795 -122.067 1.00 19.19 217 GLN B N 1
ATOM 5357 C CA . GLN B 1 216 ? 104.797 -42.565 -120.765 1.00 16.94 217 GLN B CA 1
ATOM 5358 C C . GLN B 1 216 ? 106.315 -42.637 -120.813 1.00 22.20 217 GLN B C 1
ATOM 5359 O O . GLN B 1 216 ? 106.982 -42.080 -119.938 1.00 28.96 217 GLN B O 1
ATOM 5365 N N . ARG B 1 217 ? 106.869 -43.296 -121.819 1.00 18.73 218 ARG B N 1
ATOM 5366 C CA . ARG B 1 217 ? 108.309 -43.386 -121.983 1.00 22.24 218 ARG B CA 1
ATOM 5367 C C . ARG B 1 217 ? 108.598 -43.374 -123.475 1.00 20.97 218 ARG B C 1
ATOM 5368 O O . ARG B 1 217 ? 107.694 -43.517 -124.299 1.00 20.18 218 ARG B O 1
ATOM 5376 N N . PHE B 1 218 ? 109.872 -43.210 -123.827 1.00 22.73 219 PHE B N 1
ATOM 5377 C CA . PHE B 1 218 ? 110.271 -43.223 -125.229 1.00 21.08 219 PHE B CA 1
ATOM 5378 C C . PHE B 1 218 ? 110.850 -44.596 -125.554 1.00 26.98 219 PHE B C 1
ATOM 5379 O O . PHE B 1 218 ? 111.985 -44.915 -125.187 1.00 24.88 219 PHE B O 1
ATOM 5387 N N . SER B 1 219 ? 110.045 -45.408 -126.230 1.00 22.49 220 SER B N 1
ATOM 5388 C CA . SER B 1 219 ? 110.497 -46.670 -126.788 1.00 33.44 220 SER B CA 1
ATOM 5389 C C . SER B 1 219 ? 110.346 -46.523 -128.291 1.00 35.40 220 SER B C 1
ATOM 5390 O O . SER B 1 219 ? 109.279 -46.145 -128.775 1.00 32.76 220 SER B O 1
ATOM 5393 N N . VAL B 1 220 ? 111.410 -46.801 -129.034 1.00 35.24 221 VAL B N 1
ATOM 5394 C CA . VAL B 1 220 ? 111.402 -46.499 -130.466 1.00 35.43 221 VAL B CA 1
ATOM 5395 C C . VAL B 1 220 ? 110.361 -47.337 -131.205 1.00 39.05 221 VAL B C 1
ATOM 5396 O O . VAL B 1 220 ? 109.632 -46.825 -132.064 1.00 32.25 221 VAL B O 1
ATOM 5400 N N . SER B 1 221 ? 110.270 -48.634 -130.892 1.00 37.10 222 SER B N 1
ATOM 5401 C CA . SER B 1 221 ? 109.319 -49.478 -131.613 1.00 35.47 222 SER B CA 1
ATOM 5402 C C . SER B 1 221 ? 107.874 -49.178 -131.219 1.00 31.42 222 SER B C 1
ATOM 5403 O O . SER B 1 221 ? 106.976 -49.262 -132.063 1.00 33.68 222 SER B O 1
ATOM 5406 N N . ASP B 1 222 ? 107.625 -48.835 -129.954 1.00 31.30 223 ASP B N 1
ATOM 5407 C CA . ASP B 1 222 ? 106.290 -48.384 -129.577 1.00 31.99 223 ASP B CA 1
ATOM 5408 C C . ASP B 1 222 ? 105.943 -47.071 -130.268 1.00 23.49 223 ASP B C 1
ATOM 5409 O O . ASP B 1 222 ? 104.804 -46.882 -130.712 1.00 29.35 223 ASP B O 1
ATOM 5414 N N . VAL B 1 223 ? 106.916 -46.162 -130.380 1.00 30.50 224 VAL B N 1
ATOM 5415 C CA . VAL B 1 223 ? 106.675 -44.879 -131.036 1.00 28.85 224 VAL B CA 1
ATOM 5416 C C . VAL B 1 223 ? 106.401 -45.076 -132.521 1.00 30.36 224 VAL B C 1
ATOM 5417 O O . VAL B 1 223 ? 105.513 -44.433 -133.092 1.00 30.03 224 VAL B O 1
ATOM 5421 N N . LEU B 1 224 ? 107.156 -45.961 -133.180 1.00 25.52 225 LEU B N 1
ATOM 5422 C CA . LEU B 1 224 ? 106.925 -46.159 -134.608 1.00 28.22 225 LEU B CA 1
ATOM 5423 C C . LEU B 1 224 ? 105.568 -46.801 -134.860 1.00 28.89 225 LEU B C 1
ATOM 5424 O O . LEU B 1 224 ? 104.846 -46.402 -135.782 1.00 31.64 225 LEU B O 1
ATOM 5429 N N . HIS B 1 225 ? 105.208 -47.801 -134.055 1.00 29.63 226 HIS B N 1
ATOM 5430 C CA . HIS B 1 225 ? 103.893 -48.415 -134.173 1.00 36.88 226 HIS B CA 1
ATOM 5431 C C . HIS B 1 225 ? 102.794 -47.389 -133.935 1.00 37.09 226 HIS B C 1
ATOM 5432 O O . HIS B 1 225 ? 101.826 -47.300 -134.699 1.00 31.22 226 HIS B O 1
ATOM 5439 N N . SER B 1 226 ? 102.937 -46.604 -132.870 1.00 29.35 227 SER B N 1
ATOM 5440 C CA . SER B 1 226 ? 101.960 -45.574 -132.548 1.00 22.90 227 SER B CA 1
ATOM 5441 C C . SER B 1 226 ? 101.809 -44.565 -133.675 1.00 22.44 227 SER B C 1
ATOM 5442 O O . SER B 1 226 ? 100.690 -44.150 -134.004 1.00 26.52 227 SER B O 1
ATOM 5445 N N . ILE B 1 227 ? 102.926 -44.129 -134.252 1.00 22.51 228 ILE B N 1
ATOM 5446 C CA . ILE B 1 227 ? 102.876 -43.163 -135.345 1.00 24.18 228 ILE B CA 1
ATOM 5447 C C . ILE B 1 227 ? 102.038 -43.704 -136.494 1.00 35.20 228 ILE B C 1
ATOM 5448 O O . ILE B 1 227 ? 101.155 -43.021 -137.022 1.00 29.48 228 ILE B O 1
ATOM 5453 N N . ASN B 1 228 ? 102.303 -44.945 -136.901 1.00 36.60 229 ASN B N 1
ATOM 5454 C CA . ASN B 1 228 ? 101.565 -45.496 -138.030 1.00 35.75 229 ASN B CA 1
ATOM 5455 C C . ASN B 1 228 ? 100.136 -45.860 -137.638 1.00 30.41 229 ASN B C 1
ATOM 5456 O O . ASN B 1 228 ? 99.208 -45.677 -138.431 1.00 39.52 229 ASN B O 1
ATOM 5461 N N . ARG B 1 229 ? 99.931 -46.326 -136.403 1.00 29.90 230 ARG B N 1
ATOM 5462 C CA . ARG B 1 229 ? 98.584 -46.673 -135.951 1.00 26.49 230 ARG B CA 1
ATOM 5463 C C . ARG B 1 229 ? 97.665 -45.458 -135.944 1.00 33.43 230 ARG B C 1
ATOM 5464 O O . ARG B 1 229 ? 96.496 -45.546 -136.348 1.00 29.84 230 ARG B O 1
ATOM 5467 N N . HIS B 1 230 ? 98.173 -44.312 -135.496 1.00 29.04 231 HIS B N 1
ATOM 5468 C CA . HIS B 1 230 ? 97.333 -43.147 -135.249 1.00 33.08 231 HIS B CA 1
ATOM 5469 C C . HIS B 1 230 ? 97.557 -42.014 -136.243 1.00 27.54 231 HIS B C 1
ATOM 5470 O O . HIS B 1 230 ? 96.986 -40.930 -136.064 1.00 34.52 231 HIS B O 1
ATOM 5477 N N . GLU B 1 231 ? 98.350 -42.242 -137.291 1.00 28.76 232 GLU B N 1
ATOM 5478 C CA . GLU B 1 231 ? 98.629 -41.244 -138.328 1.00 22.30 232 GLU B CA 1
ATOM 5479 C C . GLU B 1 231 ? 99.153 -39.946 -137.715 1.00 24.17 232 GLU B C 1
ATOM 5480 O O . GLU B 1 231 ? 98.651 -38.844 -137.970 1.00 25.11 232 GLU B O 1
ATOM 5486 N N . VAL B 1 232 ? 100.177 -40.098 -136.877 1.00 25.25 233 VAL B N 1
ATOM 5487 C CA . VAL B 1 232 ? 100.839 -38.954 -136.270 1.00 23.61 233 VAL B CA 1
ATOM 5488 C C . VAL B 1 232 ? 101.576 -38.161 -137.340 1.00 23.60 233 VAL B C 1
ATOM 5489 O O . VAL B 1 232 ? 102.264 -38.731 -138.199 1.00 25.96 233 VAL B O 1
ATOM 5493 N N . THR B 1 233 ? 101.456 -36.834 -137.284 1.00 19.47 234 THR B N 1
ATOM 5494 C CA . THR B 1 233 ? 102.148 -35.969 -138.235 1.00 21.05 234 THR B CA 1
ATOM 5495 C C . THR B 1 233 ? 103.247 -35.129 -137.610 1.00 20.25 234 THR B C 1
ATOM 5496 O O . THR B 1 233 ? 104.099 -34.610 -138.343 1.00 19.51 234 THR B O 1
ATOM 5500 N N . MET B 1 234 ? 103.244 -34.975 -136.289 1.00 19.12 235 MET B N 1
ATOM 5501 C CA . MET B 1 234 ? 104.189 -34.121 -135.588 1.00 19.13 235 MET B CA 1
ATOM 5502 C C . MET B 1 234 ? 104.736 -34.875 -134.389 1.00 15.86 235 MET B C 1
ATOM 5503 O O . MET B 1 234 ? 104.001 -35.600 -133.709 1.00 17.02 235 MET B O 1
ATOM 5508 N N . ILE B 1 235 ? 106.017 -34.672 -134.102 1.00 18.12 236 ILE B N 1
ATOM 5509 C CA . ILE B 1 235 ? 106.626 -35.306 -132.942 1.00 17.37 236 ILE B CA 1
ATOM 5510 C C . ILE B 1 235 ? 107.728 -34.400 -132.421 1.00 16.77 236 ILE B C 1
ATOM 5511 O O . ILE B 1 235 ? 108.447 -33.765 -133.199 1.00 20.90 236 ILE B O 1
ATOM 5516 N N . SER B 1 236 ? 107.839 -34.321 -131.093 1.00 18.54 237 SER B N 1
ATOM 5517 C CA . SER B 1 236 ? 108.908 -33.580 -130.438 1.00 18.79 237 SER B CA 1
ATOM 5518 C C . SER B 1 236 ? 110.005 -34.530 -129.974 1.00 16.00 237 SER B C 1
ATOM 5519 O O . SER B 1 236 ? 109.728 -35.644 -129.519 1.00 16.45 237 SER B O 1
ATOM 5522 N N . ALA B 1 237 ? 111.247 -34.075 -130.068 1.00 14.24 238 ALA B N 1
ATOM 5523 C CA . ALA B 1 237 ? 112.357 -34.934 -129.664 1.00 12.49 238 ALA B CA 1
ATOM 5524 C C . ALA B 1 237 ? 113.535 -34.105 -129.174 1.00 19.31 238 ALA B C 1
ATOM 5525 O O . ALA B 1 237 ? 113.684 -32.930 -129.513 1.00 17.79 238 ALA B O 1
ATOM 5527 N N . VAL B 1 238 ? 114.386 -34.742 -128.376 1.00 20.93 239 VAL B N 1
ATOM 5528 C CA . VAL B 1 238 ? 115.730 -34.256 -128.141 1.00 18.64 239 VAL B CA 1
ATOM 5529 C C . VAL B 1 238 ? 116.681 -35.122 -128.960 1.00 16.09 239 VAL B C 1
ATOM 5530 O O . VAL B 1 238 ? 116.304 -36.163 -129.492 1.00 18.08 239 VAL B O 1
ATOM 5534 N N . GLN B 1 239 ? 117.929 -34.676 -129.086 1.00 19.74 240 GLN B N 1
ATOM 5535 C CA . GLN B 1 239 ? 118.804 -35.309 -130.065 1.00 20.29 240 GLN B CA 1
ATOM 5536 C C . GLN B 1 239 ? 119.053 -36.781 -129.740 1.00 20.17 240 GLN B C 1
ATOM 5537 O O . GLN B 1 239 ? 119.157 -37.605 -130.661 1.00 20.24 240 GLN B O 1
ATOM 5543 N N . THR B 1 240 ? 119.107 -37.143 -128.454 1.00 21.49 241 THR B N 1
ATOM 5544 C CA . THR B 1 240 ? 119.298 -38.553 -128.113 1.00 21.02 241 THR B CA 1
ATOM 5545 C C . THR B 1 240 ? 118.155 -39.411 -128.657 1.00 23.23 241 THR B C 1
ATOM 5546 O O . THR B 1 240 ? 118.384 -40.519 -129.157 1.00 24.02 241 THR B O 1
ATOM 5550 N N . MET B 1 241 ? 116.917 -38.902 -128.589 1.00 21.96 242 MET B N 1
ATOM 5551 C CA . MET B 1 241 ? 115.769 -39.623 -129.142 1.00 23.52 242 MET B CA 1
ATOM 5552 C C . MET B 1 241 ? 115.858 -39.750 -130.657 1.00 23.27 242 MET B C 1
ATOM 5553 O O . MET B 1 241 ? 115.552 -40.810 -131.221 1.00 26.39 242 MET B O 1
ATOM 5558 N N . LEU B 1 242 ? 116.217 -38.663 -131.338 1.00 25.48 243 LEU B N 1
ATOM 5559 C CA . LEU B 1 242 ? 116.365 -38.714 -132.788 1.00 21.35 243 LEU B CA 1
ATOM 5560 C C . LEU B 1 242 ? 117.445 -39.710 -133.194 1.00 25.80 243 LEU B C 1
ATOM 5561 O O . LEU B 1 242 ? 117.289 -40.445 -134.179 1.00 31.75 243 LEU B O 1
ATOM 5566 N N . ALA B 1 243 ? 118.546 -39.756 -132.440 1.00 27.36 244 ALA B N 1
ATOM 5567 C CA . ALA B 1 243 ? 119.598 -40.734 -132.718 1.00 26.82 244 ALA B CA 1
ATOM 5568 C C . ALA B 1 243 ? 119.085 -42.161 -132.554 1.00 31.91 244 ALA B C 1
ATOM 5569 O O . ALA B 1 243 ? 119.387 -43.035 -133.377 1.00 35.33 244 ALA B O 1
ATOM 5571 N N . SER B 1 244 ? 118.303 -42.414 -131.495 1.00 28.67 245 SER B N 1
ATOM 5572 C CA . SER B 1 244 ? 117.716 -43.737 -131.301 1.00 35.71 245 SER B CA 1
ATOM 5573 C C . SER B 1 244 ? 116.782 -44.093 -132.447 1.00 37.44 245 SER B C 1
ATOM 5574 O O . SER B 1 244 ? 116.712 -45.253 -132.868 1.00 35.80 245 SER B O 1
ATOM 5577 N N . LEU B 1 245 ? 116.043 -43.104 -132.951 1.00 30.86 246 LEU B N 1
ATOM 5578 C CA . LEU B 1 245 ? 115.135 -43.342 -134.064 1.00 32.59 246 LEU B CA 1
ATOM 5579 C C . LEU B 1 245 ? 115.900 -43.773 -135.308 1.00 39.68 246 LEU B C 1
ATOM 5580 O O . LEU B 1 245 ? 115.528 -44.747 -135.977 1.00 40.54 246 LEU B O 1
ATOM 5585 N N . LEU B 1 246 ? 116.984 -43.058 -135.629 1.00 35.86 247 LEU B N 1
ATOM 5586 C CA . LEU B 1 246 ? 117.770 -43.398 -136.812 1.00 40.23 247 LEU B CA 1
ATOM 5587 C C . LEU B 1 246 ? 118.415 -44.768 -136.685 1.00 41.98 247 LEU B C 1
ATOM 5588 O O . LEU B 1 246 ? 118.615 -45.455 -137.692 1.00 48.91 247 LEU B O 1
ATOM 5593 N N . GLU B 1 247 ? 118.751 -45.183 -135.465 1.00 40.94 248 GLU B N 1
ATOM 5594 C CA . GLU B 1 247 ? 119.378 -46.483 -135.283 1.00 38.78 248 GLU B CA 1
ATOM 5595 C C . GLU B 1 247 ? 118.415 -47.625 -135.575 1.00 48.27 248 GLU B C 1
ATOM 5596 O O . GLU B 1 247 ? 118.864 -48.742 -135.852 1.00 56.39 248 GLU B O 1
ATOM 5598 N N . GLU B 1 248 ? 117.110 -47.370 -135.544 1.00 49.72 249 GLU B N 1
ATOM 5599 C CA . GLU B 1 248 ? 116.117 -48.416 -135.721 1.00 54.36 249 GLU B CA 1
ATOM 5600 C C . GLU B 1 248 ? 115.373 -48.349 -137.047 1.00 54.34 249 GLU B C 1
ATOM 5601 O O . GLU B 1 248 ? 114.617 -49.277 -137.355 1.00 61.09 249 GLU B O 1
ATOM 5607 N N . THR B 1 249 ? 115.554 -47.291 -137.834 1.00 47.55 250 THR B N 1
ATOM 5608 C CA . THR B 1 249 ? 114.896 -47.213 -139.130 1.00 45.28 250 THR B CA 1
ATOM 5609 C C . THR B 1 249 ? 115.602 -46.174 -139.989 1.00 45.89 250 THR B C 1
ATOM 5610 O O . THR B 1 249 ? 116.050 -45.141 -139.485 1.00 49.25 250 THR B O 1
ATOM 5614 N N . ASN B 1 250 ? 115.716 -46.468 -141.283 1.00 38.30 251 ASN B N 1
ATOM 5615 C CA . ASN B 1 250 ? 116.326 -45.550 -142.235 1.00 43.07 251 ASN B CA 1
ATOM 5616 C C . ASN B 1 250 ? 115.301 -44.712 -142.979 1.00 46.31 251 ASN B C 1
ATOM 5617 O O . ASN B 1 250 ? 115.687 -43.802 -143.720 1.00 50.44 251 ASN B O 1
ATOM 5619 N N . ARG B 1 251 ? 114.014 -44.993 -142.799 1.00 43.59 252 ARG B N 1
ATOM 5620 C CA . ARG B 1 251 ? 112.947 -44.262 -143.460 1.00 40.83 252 ARG B CA 1
ATOM 5621 C C . ARG B 1 251 ? 112.051 -43.618 -142.415 1.00 40.68 252 ARG B C 1
ATOM 5622 O O . ARG B 1 251 ? 111.707 -44.238 -141.404 1.00 39.44 252 ARG B O 1
ATOM 5624 N N . CYS B 1 252 ? 111.682 -42.391 -142.662 1.00 44.15 253 CYS B N 1
ATOM 5625 C CA . CYS B 1 252 ? 110.769 -41.716 -141.758 1.00 36.67 253 CYS B CA 1
ATOM 5626 C C . CYS B 1 252 ? 109.334 -42.104 -142.095 1.00 33.98 253 CYS B C 1
ATOM 5627 O O . CYS B 1 252 ? 108.964 -42.107 -143.273 1.00 42.09 253 CYS B O 1
ATOM 5630 N N . PRO B 1 253 ? 108.514 -42.451 -141.104 1.00 34.66 254 PRO B N 1
ATOM 5631 C CA . PRO B 1 253 ? 107.098 -42.732 -141.373 1.00 32.70 254 PRO B CA 1
ATOM 5632 C C . PRO B 1 253 ? 106.455 -41.632 -142.208 1.00 36.88 254 PRO B C 1
ATOM 5633 O O . PRO B 1 253 ? 106.679 -40.441 -141.984 1.00 35.27 254 PRO B O 1
ATOM 5637 N N . GLU B 1 254 ? 105.661 -42.047 -143.201 1.00 34.15 255 GLU B N 1
ATOM 5638 C CA . GLU B 1 254 ? 105.219 -41.114 -144.232 1.00 28.95 255 GLU B CA 1
ATOM 5639 C C . GLU B 1 254 ? 104.316 -40.014 -143.672 1.00 30.88 255 GLU B C 1
ATOM 5640 O O . GLU B 1 254 ? 104.314 -38.895 -144.199 1.00 37.48 255 GLU B O 1
ATOM 5642 N N . SER B 1 255 ? 103.546 -40.303 -142.620 1.00 31.50 256 SER B N 1
ATOM 5643 C CA . SER B 1 255 ? 102.650 -39.297 -142.057 1.00 28.31 256 SER B CA 1
ATOM 5644 C C . SER B 1 255 ? 103.405 -38.179 -141.345 1.00 26.96 256 SER B C 1
ATOM 5645 O O . SER B 1 255 ? 102.853 -37.086 -141.175 1.00 25.31 256 SER B O 1
ATOM 5648 N N . ILE B 1 256 ? 104.646 -38.420 -140.927 1.00 25.80 257 ILE B N 1
ATOM 5649 C CA . ILE B 1 256 ? 105.386 -37.414 -140.173 1.00 25.89 257 ILE B CA 1
ATOM 5650 C C . ILE B 1 256 ? 105.784 -36.274 -141.103 1.00 23.55 257 ILE B C 1
ATOM 5651 O O . ILE B 1 256 ? 106.498 -36.476 -142.093 1.00 26.69 257 ILE B O 1
ATOM 5656 N N . ARG B 1 257 ? 105.342 -35.063 -140.777 1.00 22.42 258 ARG B N 1
ATOM 5657 C CA . ARG B 1 257 ? 105.762 -33.879 -141.512 1.00 21.64 258 ARG B CA 1
ATOM 5658 C C . ARG B 1 257 ? 106.696 -32.978 -140.719 1.00 27.37 258 ARG B C 1
ATOM 5659 O O . ARG B 1 257 ? 107.332 -32.102 -141.316 1.00 21.84 258 ARG B O 1
ATOM 5667 N N A CYS B 1 258 ? 106.813 -33.174 -139.409 0.94 22.22 259 CYS B N 1
ATOM 5668 N N B CYS B 1 258 ? 106.803 -33.167 -139.404 0.06 24.02 259 CYS B N 1
ATOM 5669 C CA A CYS B 1 258 ? 107.658 -32.309 -138.591 0.94 23.33 259 CYS B CA 1
ATOM 5670 C CA B CYS B 1 258 ? 107.624 -32.301 -138.562 0.06 23.02 259 CYS B CA 1
ATOM 5671 C C A CYS B 1 258 ? 108.171 -33.089 -137.395 0.94 22.01 259 CYS B C 1
ATOM 5672 C C B CYS B 1 258 ? 108.166 -33.103 -137.389 0.06 22.24 259 CYS B C 1
ATOM 5673 O O A CYS B 1 258 ? 107.377 -33.630 -136.623 0.94 22.24 259 CYS B O 1
ATOM 5674 O O B CYS B 1 258 ? 107.388 -33.671 -136.617 0.06 21.93 259 CYS B O 1
ATOM 5679 N N . ILE B 1 259 ? 109.490 -33.150 -137.255 1.00 21.35 260 ILE B N 1
ATOM 5680 C CA . ILE B 1 259 ? 110.150 -33.607 -136.040 1.00 20.72 260 ILE B CA 1
ATOM 5681 C C . ILE B 1 259 ? 110.733 -32.350 -135.411 1.00 20.61 260 ILE B C 1
ATOM 5682 O O . ILE B 1 259 ? 111.701 -31.782 -135.924 1.00 20.43 260 ILE B O 1
ATOM 5687 N N . LEU B 1 260 ? 110.104 -31.877 -134.341 1.00 18.06 261 LEU B N 1
ATOM 5688 C CA . LEU B 1 260 ? 110.538 -30.660 -133.665 1.00 15.77 261 LEU B CA 1
ATOM 5689 C C . LEU B 1 260 ? 111.662 -31.034 -132.713 1.00 19.60 261 LEU B C 1
ATOM 5690 O O . LEU B 1 260 ? 111.443 -31.734 -131.724 1.00 20.15 261 LEU B O 1
ATOM 5695 N N . LEU B 1 261 ? 112.871 -30.595 -133.035 1.00 17.50 262 LEU B N 1
ATOM 5696 C CA . LEU B 1 261 ? 114.072 -30.983 -132.314 1.00 18.81 262 LEU B CA 1
ATOM 5697 C C . LEU B 1 261 ? 114.493 -29.823 -131.425 1.00 19.08 262 LEU B C 1
ATOM 5698 O O . LEU B 1 261 ? 114.751 -28.723 -131.917 1.00 28.85 262 LEU B O 1
ATOM 5703 N N . GLY B 1 262 ? 114.552 -30.057 -130.118 1.00 15.47 263 GLY B N 1
ATOM 5704 C CA . GLY B 1 262 ? 114.870 -28.996 -129.189 1.00 15.00 263 GLY B CA 1
ATOM 5705 C C . GLY B 1 262 ? 115.718 -29.521 -128.046 1.00 18.51 263 GLY B C 1
ATOM 5706 O O . GLY B 1 262 ? 116.120 -30.684 -128.035 1.00 19.20 263 GLY B O 1
ATOM 5707 N N . GLY B 1 263 ? 115.998 -28.630 -127.099 1.00 19.98 264 GLY B N 1
ATOM 5708 C CA . GLY B 1 263 ? 116.518 -29.021 -125.809 1.00 25.58 264 GLY B CA 1
ATOM 5709 C C . GLY B 1 263 ? 118.019 -29.185 -125.707 1.00 32.64 264 GLY B C 1
ATOM 5710 O O . GLY B 1 263 ? 118.491 -29.761 -124.724 1.00 29.81 264 GLY B O 1
ATOM 5711 N N . GLY B 1 264 ? 118.786 -28.685 -126.666 1.00 23.65 265 GLY B N 1
ATOM 5712 C CA . GLY B 1 264 ? 120.224 -28.785 -126.589 1.00 22.76 265 GLY B CA 1
ATOM 5713 C C . GLY B 1 264 ? 120.844 -28.994 -127.949 1.00 25.67 265 GLY B C 1
ATOM 5714 O O . GLY B 1 264 ? 120.157 -29.226 -128.944 1.00 31.81 265 GLY B O 1
ATOM 5715 N N . PRO B 1 265 ? 122.171 -28.924 -128.013 1.00 25.30 266 PRO B N 1
ATOM 5716 C CA . PRO B 1 265 ? 122.849 -29.055 -129.304 1.00 26.85 266 PRO B CA 1
ATOM 5717 C C . PRO B 1 265 ? 122.796 -30.477 -129.841 1.00 31.99 266 PRO B C 1
ATOM 5718 O O . PRO B 1 265 ? 122.819 -31.459 -129.094 1.00 34.84 266 PRO B O 1
ATOM 5722 N N . ALA B 1 266 ? 122.723 -30.571 -131.158 1.00 26.69 267 ALA B N 1
ATOM 5723 C CA . ALA B 1 266 ? 122.702 -31.807 -131.912 1.00 25.90 267 ALA B CA 1
ATOM 5724 C C . ALA B 1 266 ? 123.984 -31.945 -132.719 1.00 38.81 267 ALA B C 1
ATOM 5725 O O . ALA B 1 266 ? 124.446 -30.965 -133.316 1.00 40.15 267 ALA B O 1
ATOM 5727 N N . PRO B 1 267 ? 124.590 -33.130 -132.748 1.00 42.12 268 PRO B N 1
ATOM 5728 C CA . PRO B 1 267 ? 125.784 -33.311 -133.583 1.00 42.21 268 PRO B CA 1
ATOM 5729 C C . PRO B 1 267 ? 125.409 -33.185 -135.052 1.00 38.96 268 PRO B C 1
ATOM 5730 O O . PRO B 1 267 ? 124.386 -33.714 -135.493 1.00 38.05 268 PRO B O 1
ATOM 5734 N N . LEU B 1 268 ? 126.232 -32.449 -135.799 1.00 40.82 269 LEU B N 1
ATOM 5735 C CA . LEU B 1 268 ? 125.916 -32.186 -137.201 1.00 37.73 269 LEU B CA 1
ATOM 5736 C C . LEU B 1 268 ? 125.807 -33.448 -138.051 1.00 37.60 269 LEU B C 1
ATOM 5737 O O . LEU B 1 268 ? 124.935 -33.480 -138.938 1.00 38.64 269 LEU B O 1
ATOM 5742 N N . PRO B 1 269 ? 126.640 -34.487 -137.875 1.00 37.95 270 PRO B N 1
ATOM 5743 C CA . PRO B 1 269 ? 126.433 -35.704 -138.682 1.00 40.36 270 PRO B CA 1
ATOM 5744 C C . PRO B 1 269 ? 125.057 -36.317 -138.494 1.00 44.82 270 PRO B C 1
ATOM 5745 O O . PRO B 1 269 ? 124.491 -36.861 -139.453 1.00 36.89 270 PRO B O 1
ATOM 5749 N N . LEU B 1 270 ? 124.496 -36.234 -137.283 1.00 39.99 271 LEU B N 1
ATOM 5750 C CA . LEU B 1 270 ? 123.126 -36.685 -137.071 1.00 33.66 271 LEU B CA 1
ATOM 5751 C C . LEU B 1 270 ? 122.143 -35.865 -137.897 1.00 31.09 271 LEU B C 1
ATOM 5752 O O . LEU B 1 270 ? 121.236 -36.417 -138.530 1.00 32.37 271 LEU B O 1
ATOM 5757 N N . LEU B 1 271 ? 122.299 -34.539 -137.893 1.00 32.76 272 LEU B N 1
ATOM 5758 C CA . LEU B 1 271 ? 121.431 -33.693 -138.705 1.00 32.85 272 LEU B CA 1
ATOM 5759 C C . LEU B 1 271 ? 121.611 -33.975 -140.190 1.00 32.44 272 LEU B C 1
ATOM 5760 O O . LEU B 1 271 ? 120.629 -34.052 -140.938 1.00 32.44 272 LEU B O 1
ATOM 5765 N N . GLU B 1 272 ? 122.861 -34.132 -140.635 1.00 39.81 273 GLU B N 1
ATOM 5766 C CA . GLU B 1 272 ? 123.107 -34.411 -142.048 1.00 47.64 273 GLU B CA 1
ATOM 5767 C C . GLU B 1 272 ? 122.497 -35.745 -142.460 1.00 40.85 273 GLU B C 1
ATOM 5768 O O . GLU B 1 272 ? 121.903 -35.857 -143.540 1.00 39.99 273 GLU B O 1
ATOM 5774 N N . GLU B 1 273 ? 122.620 -36.763 -141.603 1.00 40.66 274 GLU B N 1
ATOM 5775 C CA . GLU B 1 273 ? 122.037 -38.066 -141.902 1.00 42.32 274 GLU B CA 1
ATOM 5776 C C . GLU B 1 273 ? 120.517 -37.998 -141.946 1.00 43.69 274 GLU B C 1
ATOM 5777 O O . GLU B 1 273 ? 119.886 -38.655 -142.782 1.00 42.53 274 GLU B O 1
ATOM 5783 N N . CYS B 1 274 ? 119.904 -37.218 -141.048 1.00 38.65 275 CYS B N 1
ATOM 5784 C CA . CYS B 1 274 ? 118.459 -37.040 -141.110 1.00 35.78 275 CYS B CA 1
ATOM 5785 C C . CYS B 1 274 ? 118.040 -36.417 -142.434 1.00 37.97 275 CYS B C 1
ATOM 5786 O O . CYS B 1 274 ? 117.035 -36.825 -143.028 1.00 37.94 275 CYS B O 1
ATOM 5789 N N . ARG B 1 275 ? 118.803 -35.431 -142.915 1.00 42.13 276 ARG B N 1
ATOM 5790 C CA . ARG B 1 275 ? 118.420 -34.732 -144.139 1.00 49.26 276 ARG B CA 1
ATOM 5791 C C . ARG B 1 275 ? 118.592 -35.618 -145.367 1.00 50.68 276 ARG B C 1
ATOM 5792 O O . ARG B 1 275 ? 117.769 -35.573 -146.289 1.00 52.66 276 ARG B O 1
ATOM 5794 N N . GLU B 1 276 ? 119.651 -36.427 -145.407 1.00 54.15 277 GLU B N 1
ATOM 5795 C CA . GLU B 1 276 ? 119.839 -37.300 -146.560 1.00 56.92 277 GLU B CA 1
ATOM 5796 C C . GLU B 1 276 ? 118.843 -38.453 -146.574 1.00 57.04 277 GLU B C 1
ATOM 5797 O O . GLU B 1 276 ? 118.558 -38.993 -147.647 1.00 59.85 277 GLU B O 1
ATOM 5803 N N . LYS B 1 277 ? 118.292 -38.828 -145.420 1.00 52.19 278 LYS B N 1
ATOM 5804 C CA . LYS B 1 277 ? 117.340 -39.927 -145.344 1.00 48.90 278 LYS B CA 1
ATOM 5805 C C . LYS B 1 277 ? 115.887 -39.473 -145.283 1.00 46.91 278 LYS B C 1
ATOM 5806 O O . LYS B 1 277 ? 114.994 -40.317 -145.152 1.00 52.82 278 LYS B O 1
ATOM 5812 N N . GLY B 1 278 ? 115.621 -38.175 -145.369 1.00 38.29 279 GLY B N 1
ATOM 5813 C CA . GLY B 1 278 ? 114.244 -37.724 -145.450 1.00 35.88 279 GLY B CA 1
ATOM 5814 C C . GLY B 1 278 ? 113.523 -37.547 -144.132 1.00 37.93 279 GLY B C 1
ATOM 5815 O O . GLY B 1 278 ? 112.289 -37.523 -144.117 1.00 40.49 279 GLY B O 1
ATOM 5816 N N . PHE B 1 279 ? 114.243 -37.434 -143.022 1.00 40.37 280 PHE B N 1
ATOM 5817 C CA . PHE B 1 279 ? 113.599 -37.096 -141.756 1.00 36.78 280 PHE B CA 1
ATOM 5818 C C . PHE B 1 279 ? 113.408 -35.587 -141.688 1.00 32.20 280 PHE B C 1
ATOM 5819 O O . PHE B 1 279 ? 114.395 -34.847 -141.756 1.00 35.45 280 PHE B O 1
ATOM 5827 N N . PRO B 1 280 ? 112.095 -35.058 -141.579 1.00 28.84 281 PRO B N 1
ATOM 5828 C CA . PRO B 1 280 ? 111.864 -33.599 -141.606 1.00 23.68 281 PRO B CA 1
ATOM 5829 C C . PRO B 1 280 ? 112.125 -32.953 -140.245 1.00 23.44 281 PRO B C 1
ATOM 5830 O O . PRO B 1 280 ? 111.226 -32.575 -139.501 1.00 23.03 281 PRO B O 1
ATOM 5834 N N . VAL B 1 28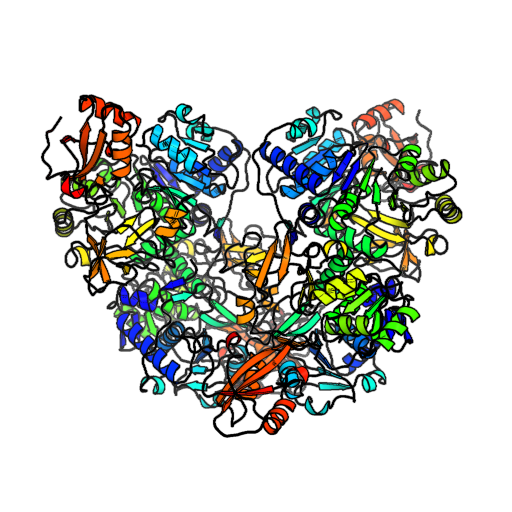1 ? 113.406 -32.817 -139.927 1.00 24.53 282 VAL B N 1
ATOM 5835 C CA . VAL B 1 281 ? 113.858 -32.299 -138.639 1.00 22.17 282 VAL B CA 1
ATOM 5836 C C . VAL B 1 281 ? 113.819 -30.776 -138.676 1.00 26.71 282 VAL B C 1
ATOM 5837 O O . VAL B 1 281 ? 114.433 -30.152 -139.546 1.00 26.25 282 VAL B O 1
ATOM 5841 N N . PHE B 1 282 ? 113.076 -30.175 -137.737 1.00 22.30 283 PHE B N 1
ATOM 5842 C CA . PHE B 1 282 ? 113.075 -28.728 -137.506 1.00 21.29 283 PHE B CA 1
ATOM 5843 C C . PHE B 1 282 ? 113.902 -28.479 -136.247 1.00 21.15 283 PHE B C 1
ATOM 5844 O O . PHE B 1 282 ? 113.405 -28.668 -135.138 1.00 19.65 283 PHE B O 1
ATOM 5852 N N . GLN B 1 283 ? 115.167 -28.072 -136.396 1.00 19.78 284 GLN B N 1
ATOM 5853 C CA . GLN B 1 283 ? 115.921 -27.712 -135.198 1.00 17.42 284 GLN B CA 1
ATOM 5854 C C . GLN B 1 283 ? 115.339 -26.445 -134.585 1.00 17.35 284 GLN B C 1
ATOM 5855 O O . GLN B 1 283 ? 114.798 -25.580 -135.272 1.00 20.36 284 GLN B O 1
ATOM 5861 N N . SER B 1 284 ? 115.445 -26.331 -133.269 1.00 18.86 285 SER B N 1
ATOM 5862 C CA A SER B 1 284 ? 114.821 -25.214 -132.591 0.45 19.42 285 SER B CA 1
ATOM 5863 C CA B SER B 1 284 ? 114.818 -25.215 -132.589 0.55 19.54 285 SER B CA 1
ATOM 5864 C C . SER B 1 284 ? 115.629 -24.834 -131.362 1.00 19.71 285 SER B C 1
ATOM 5865 O O . SER B 1 284 ? 116.364 -25.646 -130.797 1.00 21.02 285 SER B O 1
ATOM 5870 N N . TYR B 1 285 ? 115.466 -23.581 -130.959 1.00 15.05 286 TYR B N 1
ATOM 5871 C CA . TYR B 1 285 ? 116.077 -23.032 -129.758 1.00 16.12 286 TYR B CA 1
ATOM 5872 C C . TYR B 1 285 ? 114.969 -22.479 -128.873 1.00 18.04 286 TYR B C 1
ATOM 5873 O O . TYR B 1 285 ? 114.130 -21.694 -129.330 1.00 17.94 286 TYR B O 1
ATOM 5882 N N . GLY B 1 286 ? 114.955 -22.908 -127.620 1.00 15.01 287 GLY B N 1
ATOM 5883 C CA . GLY B 1 286 ? 113.875 -22.587 -126.701 1.00 15.18 287 GLY B CA 1
ATOM 5884 C C . GLY B 1 286 ? 114.268 -23.066 -125.321 1.00 15.67 287 GLY B C 1
ATOM 5885 O O . GLY B 1 286 ? 115.250 -23.793 -125.148 1.00 16.02 287 GLY B O 1
ATOM 5886 N N . MET B 1 287 ? 113.500 -22.640 -124.335 1.00 14.80 288 MET B N 1
ATOM 5887 C CA . MET B 1 287 ? 113.836 -22.948 -122.954 1.00 14.27 288 MET B CA 1
ATOM 5888 C C . MET B 1 287 ? 112.574 -22.811 -122.130 1.00 15.39 288 MET B C 1
ATOM 5889 O O . MET B 1 287 ? 111.548 -22.329 -122.613 1.00 12.51 288 MET B O 1
ATOM 5894 N N . THR B 1 288 ? 112.674 -23.233 -120.865 1.00 14.67 289 THR B N 1
ATOM 5895 C CA . THR B 1 288 ? 111.563 -23.066 -119.926 1.00 12.41 289 THR B CA 1
ATOM 5896 C C . THR B 1 288 ? 111.110 -21.614 -119.864 1.00 16.82 289 THR B C 1
ATOM 5897 O O . THR B 1 288 ? 109.904 -21.326 -119.876 1.00 12.61 289 THR B O 1
ATOM 5901 N N . GLU B 1 289 ? 112.074 -20.684 -119.807 1.00 12.03 290 GLU B N 1
ATOM 5902 C CA . GLU B 1 289 ? 111.786 -19.255 -119.703 1.00 16.03 290 GLU B CA 1
ATOM 5903 C C . GLU B 1 289 ? 111.066 -18.680 -120.921 1.00 17.03 290 GLU B C 1
ATOM 5904 O O . GLU B 1 289 ? 110.514 -17.581 -120.826 1.00 15.85 290 GLU B O 1
ATOM 5910 N N . THR B 1 290 ? 111.109 -19.346 -122.068 1.00 14.21 291 THR B N 1
ATOM 5911 C CA . THR B 1 290 ? 110.384 -18.870 -123.242 1.00 12.52 291 THR B CA 1
ATOM 5912 C C . THR B 1 290 ? 109.198 -19.768 -123.559 1.00 11.61 291 THR B C 1
ATOM 5913 O O . THR B 1 290 ? 108.655 -19.709 -124.668 1.00 14.23 291 THR B O 1
ATOM 5917 N N . CYS B 1 291 ? 108.800 -20.611 -122.595 1.00 13.37 292 CYS B N 1
ATOM 5918 C CA . CYS B 1 291 ? 107.625 -21.486 -122.700 1.00 11.77 292 CYS B CA 1
ATOM 5919 C C . CYS B 1 291 ? 107.677 -22.357 -123.954 1.00 12.93 292 CYS B C 1
ATOM 5920 O O . CYS B 1 291 ? 106.653 -22.627 -124.571 1.00 13.82 292 CYS B O 1
ATOM 5923 N N . SER B 1 292 ? 108.897 -22.808 -124.301 1.00 11.57 293 SER B N 1
ATOM 5924 C CA . SER B 1 292 ? 109.295 -23.709 -125.391 1.00 15.50 293 SER B CA 1
ATOM 5925 C C . SER B 1 292 ? 109.959 -22.890 -126.501 1.00 13.32 293 SER B C 1
ATOM 5926 O O . SER B 1 292 ? 110.590 -21.865 -126.218 1.00 15.74 293 SER B O 1
ATOM 5929 N N . GLN B 1 293 ? 109.858 -23.349 -127.746 1.00 15.64 294 GLN B N 1
ATOM 5930 C CA . GLN B 1 293 ? 110.618 -22.764 -128.846 1.00 17.16 294 GLN B CA 1
ATOM 5931 C C . GLN B 1 293 ? 110.420 -21.253 -128.972 1.00 19.33 294 GLN B C 1
ATOM 5932 O O . GLN B 1 293 ? 109.310 -20.724 -128.862 1.00 18.31 294 GLN B O 1
ATOM 5938 N N . ILE B 1 294 ? 111.514 -20.556 -129.265 1.00 15.34 295 ILE B N 1
ATOM 5939 C CA . ILE B 1 294 ? 111.422 -19.163 -129.682 1.00 14.16 295 ILE B CA 1
ATOM 5940 C C . ILE B 1 294 ? 112.128 -18.902 -131.003 1.00 22.57 295 ILE B C 1
ATOM 5941 O O . ILE B 1 294 ? 111.845 -17.890 -131.658 1.00 19.38 295 ILE B O 1
ATOM 5946 N N . VAL B 1 295 ? 113.001 -19.806 -131.457 1.00 17.19 296 VAL B N 1
ATOM 5947 C CA . VAL B 1 295 ? 113.660 -19.759 -132.758 1.00 14.16 296 VAL B CA 1
ATOM 5948 C C . VAL B 1 295 ? 113.596 -21.162 -133.356 1.00 18.24 296 VAL B C 1
ATOM 5949 O O . VAL B 1 295 ? 113.926 -22.134 -132.670 1.00 23.83 296 VAL B O 1
ATOM 5953 N N . THR B 1 296 ? 113.227 -21.284 -134.637 1.00 15.29 297 THR B N 1
ATOM 5954 C CA . THR B 1 296 ? 113.054 -22.612 -135.230 1.00 16.82 297 THR B CA 1
ATOM 5955 C C . THR B 1 296 ? 113.478 -22.610 -136.702 1.00 24.33 297 THR B C 1
ATOM 5956 O O . THR B 1 296 ? 113.290 -21.615 -137.402 1.00 37.08 297 THR B O 1
ATOM 5960 N N . LEU B 1 297 ? 114.072 -23.728 -137.154 1.00 30.13 298 LEU B N 1
ATOM 5961 C CA . LEU B 1 297 ? 114.786 -23.834 -138.438 1.00 31.23 298 LEU B CA 1
ATOM 5962 C C . LEU B 1 297 ? 114.127 -24.857 -139.357 1.00 30.33 298 LEU B C 1
ATOM 5963 O O . LEU B 1 297 ? 114.060 -26.043 -139.019 1.00 34.87 298 LEU B O 1
ATOM 5968 N N . SER B 1 298 ? 113.711 -24.412 -140.545 1.00 33.03 299 SER B N 1
ATOM 5969 C CA . SER B 1 298 ? 113.048 -25.294 -141.497 1.00 36.35 299 SER B CA 1
ATOM 5970 C C . SER B 1 298 ? 114.054 -26.240 -142.162 1.00 36.78 299 SER B C 1
ATOM 5971 O O . SER B 1 298 ? 115.207 -25.869 -142.401 1.00 39.76 299 SER B O 1
ATOM 5974 N N . PRO B 1 299 ? 113.634 -27.467 -142.482 1.00 37.20 300 PRO B N 1
ATOM 5975 C CA . PRO B 1 299 ? 114.562 -28.423 -143.120 1.00 50.14 300 PRO B CA 1
ATOM 5976 C C . PRO B 1 299 ? 115.040 -27.993 -144.499 1.00 41.64 300 PRO B C 1
ATOM 5977 O O . PRO B 1 299 ? 116.093 -28.467 -144.949 1.00 42.84 300 PRO B O 1
ATOM 5981 N N . GLU B 1 300 ? 114.283 -27.138 -145.197 1.00 50.65 301 GLU B N 1
ATOM 5982 C CA . GLU B 1 300 ? 114.759 -26.598 -146.467 1.00 51.70 301 GLU B CA 1
ATOM 5983 C C . GLU B 1 300 ? 116.068 -25.844 -146.281 1.00 61.75 301 GLU B C 1
ATOM 5984 O O . GLU B 1 300 ? 116.946 -25.882 -147.151 1.00 70.20 301 GLU B O 1
ATOM 5986 N N . PHE B 1 301 ? 116.223 -25.161 -145.147 1.00 59.84 302 PHE B N 1
ATOM 5987 C CA . PHE B 1 301 ? 117.458 -24.459 -144.825 1.00 60.53 302 PHE B CA 1
ATOM 5988 C C . PHE B 1 301 ? 118.436 -25.307 -144.021 1.00 49.91 302 PHE B C 1
ATOM 5989 O O . PHE B 1 301 ? 119.525 -24.827 -143.709 1.00 33.91 302 PHE B O 1
ATOM 5997 N N . SER B 1 302 ? 118.081 -26.545 -143.667 1.00 43.10 303 SER B N 1
ATOM 5998 C CA . SER B 1 302 ? 118.860 -27.277 -142.672 1.00 41.02 303 SER B CA 1
ATOM 5999 C C . SER B 1 302 ? 120.224 -27.713 -143.188 1.00 45.42 303 SER B C 1
ATOM 6000 O O . SER B 1 302 ? 121.107 -28.007 -142.378 1.00 45.84 303 SER B O 1
ATOM 6003 N N . MET B 1 303 ? 120.416 -27.775 -144.504 1.00 52.77 304 MET B N 1
ATOM 6004 C CA . MET B 1 303 ? 121.743 -28.066 -145.040 1.00 53.55 304 MET B CA 1
ATOM 6005 C C . MET B 1 303 ? 122.534 -26.789 -145.303 1.00 42.89 304 MET B C 1
ATOM 6006 O O . MET B 1 303 ? 123.694 -26.681 -144.892 1.00 45.20 304 MET B O 1
ATOM 6011 N N . GLU B 1 304 ? 121.916 -25.811 -145.973 1.00 47.14 305 GLU B N 1
ATOM 6012 C CA . GLU B 1 304 ? 122.568 -24.518 -146.163 1.00 49.19 305 GLU B CA 1
ATOM 6013 C C . GLU B 1 304 ? 122.840 -23.838 -144.827 1.00 53.09 305 GLU B C 1
ATOM 6014 O O . GLU B 1 304 ? 123.921 -23.274 -144.616 1.00 44.61 305 GLU B O 1
ATOM 6016 N N . LYS B 1 305 ? 121.870 -23.874 -143.920 1.00 58.24 306 LYS B N 1
ATOM 6017 C CA . LYS B 1 305 ? 122.017 -23.333 -142.568 1.00 61.30 306 LYS B CA 1
ATOM 6018 C C . LYS B 1 305 ? 122.244 -24.456 -141.566 1.00 67.73 306 LYS B C 1
ATOM 6019 O O . LYS B 1 305 ? 121.593 -24.526 -140.524 1.00 67.67 306 LYS B O 1
ATOM 6025 N N . LEU B 1 306 ? 123.157 -25.368 -141.890 1.00 62.34 307 LEU B N 1
ATOM 6026 C CA . LEU B 1 306 ? 123.453 -26.469 -140.985 1.00 56.96 307 LEU B CA 1
ATOM 6027 C C . LEU B 1 306 ? 124.075 -25.926 -139.710 1.00 47.02 307 LEU B C 1
ATOM 6028 O O . LEU B 1 306 ? 125.023 -25.134 -139.756 1.00 47.59 307 LEU B O 1
ATOM 6033 N N . GLY B 1 307 ? 123.536 -26.354 -138.571 1.00 43.64 308 GLY B N 1
ATOM 6034 C CA . GLY B 1 307 ? 123.963 -25.842 -137.291 1.00 42.71 308 GLY B CA 1
ATOM 6035 C C . GLY B 1 307 ? 123.189 -24.637 -136.805 1.00 29.87 308 GLY B C 1
ATOM 6036 O O . GLY B 1 307 ? 123.426 -24.184 -135.679 1.00 40.74 308 GLY B O 1
ATOM 6037 N N . SER B 1 308 ? 122.300 -24.092 -137.621 1.00 29.03 309 SER B N 1
ATOM 6038 C CA . SER B 1 308 ? 121.469 -22.970 -137.212 1.00 33.16 309 SER B CA 1
ATOM 6039 C C . SER B 1 308 ? 120.256 -23.462 -136.428 1.00 29.48 309 SER B C 1
ATOM 6040 O O . SER B 1 308 ? 119.731 -24.550 -136.675 1.00 33.12 309 SER B O 1
ATOM 6043 N N . ALA B 1 309 ? 119.798 -22.638 -135.486 1.00 23.17 310 ALA B N 1
ATOM 6044 C CA . ALA B 1 309 ? 118.509 -22.881 -134.839 1.00 21.60 310 ALA B CA 1
ATOM 6045 C C . ALA B 1 309 ? 117.352 -22.220 -135.571 1.00 22.08 310 ALA B C 1
ATOM 6046 O O . ALA B 1 309 ? 116.196 -22.429 -135.189 1.00 26.35 310 ALA B O 1
ATOM 6048 N N . GLY B 1 310 ? 117.635 -21.430 -136.600 1.00 23.95 311 GLY B N 1
ATOM 6049 C CA . GLY B 1 310 ? 116.603 -20.825 -137.414 1.00 20.96 311 GLY B CA 1
ATOM 6050 C C . GLY B 1 310 ? 116.374 -19.352 -137.162 1.00 22.71 311 GLY B C 1
ATOM 6051 O O . GLY B 1 310 ? 117.313 -18.606 -136.866 1.00 21.10 311 GLY B O 1
ATOM 6052 N N . LYS B 1 311 ? 115.121 -18.921 -137.262 1.00 19.69 312 LYS B N 1
ATOM 6053 C CA . LYS B 1 311 ? 114.755 -17.523 -137.117 1.00 17.29 312 LYS B CA 1
ATOM 6054 C C . LYS B 1 311 ? 113.703 -17.384 -136.031 1.00 18.95 312 LYS B C 1
ATOM 6055 O O . LYS B 1 311 ? 113.008 -18.352 -135.703 1.00 19.52 312 LYS B O 1
ATOM 6061 N N . PRO B 1 312 ? 113.574 -16.198 -135.435 1.00 19.60 313 PRO B N 1
ATOM 6062 C CA . PRO B 1 312 ? 112.578 -16.021 -134.376 1.00 17.91 313 PRO B CA 1
ATOM 6063 C C . PRO B 1 312 ? 111.173 -16.263 -134.904 1.00 24.50 313 PRO B C 1
ATOM 6064 O O . PRO B 1 312 ? 110.849 -15.934 -136.049 1.00 20.91 313 PRO B O 1
ATOM 6068 N N . LEU B 1 313 ? 110.363 -16.904 -134.069 1.00 16.41 314 LEU B N 1
ATOM 6069 C CA . LEU B 1 313 ? 108.950 -17.065 -134.374 1.00 21.29 314 LEU B CA 1
ATOM 6070 C C . LEU B 1 313 ? 108.265 -15.706 -134.475 1.00 19.67 314 LEU B C 1
ATOM 6071 O O . LEU B 1 313 ? 108.716 -14.696 -133.919 1.00 17.40 314 LEU B O 1
ATOM 6076 N N . PHE B 1 314 ? 107.155 -15.685 -135.202 1.00 22.34 315 PHE B N 1
ATOM 6077 C CA . PHE B 1 314 ? 106.425 -14.440 -135.342 1.00 21.45 315 PHE B CA 1
ATOM 6078 C C . PHE B 1 314 ? 106.045 -13.896 -133.972 1.00 16.62 315 PHE B C 1
ATOM 6079 O O . PHE B 1 314 ? 105.689 -14.651 -133.059 1.00 19.23 315 PHE B O 1
ATOM 6087 N N . SER B 1 315 ? 106.172 -12.574 -133.826 1.00 14.56 316 SER B N 1
ATOM 6088 C CA . SER B 1 315 ? 105.946 -11.780 -132.627 1.00 15.53 316 SER B CA 1
ATOM 6089 C C . SER B 1 315 ? 107.162 -11.801 -131.707 1.00 15.38 316 SER B C 1
ATOM 6090 O O . SER B 1 315 ? 107.229 -10.990 -130.789 1.00 20.25 316 SER B O 1
ATOM 6093 N N . CYS B 1 316 ? 108.138 -12.669 -131.940 1.00 15.34 317 CYS B N 1
ATOM 6094 C CA . CYS B 1 316 ? 109.294 -12.802 -131.069 1.00 16.12 317 CYS B CA 1
ATOM 6095 C C . CYS B 1 316 ? 110.508 -12.138 -131.704 1.00 16.99 317 CYS B C 1
ATOM 6096 O O . CYS B 1 316 ? 110.552 -11.899 -132.908 1.00 16.77 317 CYS B O 1
ATOM 6099 N N . GLU B 1 317 ? 111.517 -11.872 -130.872 1.00 16.06 318 GLU B N 1
ATOM 6100 C CA . GLU B 1 317 ? 112.721 -11.166 -131.294 1.00 14.23 318 GLU B CA 1
ATOM 6101 C C . GLU B 1 317 ? 113.931 -11.797 -130.626 1.00 18.02 318 GLU B C 1
ATOM 6102 O O . GLU B 1 317 ? 113.827 -12.379 -129.543 1.00 17.95 318 GLU B O 1
ATOM 6108 N N . ILE B 1 318 ? 115.070 -11.661 -131.291 1.00 18.28 319 ILE B N 1
ATOM 6109 C CA . ILE B 1 318 ? 116.355 -12.088 -130.752 1.00 15.66 319 ILE B CA 1
ATOM 6110 C C . ILE B 1 318 ? 117.388 -11.031 -131.110 1.00 20.14 319 ILE B C 1
ATOM 6111 O O . ILE B 1 318 ? 117.284 -10.352 -132.138 1.00 20.35 319 ILE B O 1
ATOM 6116 N N . LYS B 1 319 ? 118.371 -10.856 -130.227 1.00 17.79 320 LYS B N 1
ATOM 6117 C CA . LYS B 1 319 ? 119.530 -10.048 -130.563 1.00 21.68 320 LYS B CA 1
ATOM 6118 C C . LYS B 1 319 ? 120.736 -10.661 -129.881 1.00 22.72 320 LYS B C 1
ATOM 6119 O O . LYS B 1 319 ? 120.613 -11.464 -128.955 1.00 20.73 320 LYS B O 1
ATOM 6125 N N . ILE B 1 320 ? 121.898 -10.271 -130.368 1.00 19.63 321 ILE B N 1
ATOM 6126 C CA . ILE B 1 320 ? 123.187 -10.701 -129.840 1.00 18.53 321 ILE B CA 1
ATOM 6127 C C . ILE B 1 320 ? 123.847 -9.461 -129.253 1.00 21.50 321 ILE B C 1
ATOM 6128 O O . ILE B 1 320 ? 124.022 -8.456 -129.958 1.00 26.29 321 ILE B O 1
ATOM 6133 N N . GLU B 1 321 ? 124.189 -9.515 -127.963 1.00 23.27 322 GLU B N 1
ATOM 6134 C CA . GLU B 1 321 ? 124.736 -8.352 -127.274 1.00 32.29 322 GLU B CA 1
ATOM 6135 C C . GLU B 1 321 ? 125.986 -8.724 -126.494 1.00 34.93 322 GLU B C 1
ATOM 6136 O O . GLU B 1 321 ? 126.094 -9.821 -125.937 1.00 31.50 322 GLU B O 1
ATOM 6142 N N . ARG B 1 322 ? 126.920 -7.776 -126.443 1.00 35.57 323 ARG B N 1
ATOM 6143 C CA . ARG B 1 322 ? 128.121 -7.890 -125.624 1.00 48.67 323 ARG B CA 1
ATOM 6144 C C . ARG B 1 322 ? 128.261 -6.607 -124.819 1.00 53.22 323 ARG B C 1
ATOM 6145 O O . ARG B 1 322 ? 128.408 -5.526 -125.398 1.00 54.25 323 ARG B O 1
ATOM 6147 N N . ASP B 1 323 ? 128.191 -6.729 -123.493 1.00 54.30 324 ASP B N 1
ATOM 6148 C CA . ASP B 1 323 ? 128.360 -5.603 -122.573 1.00 59.46 324 ASP B CA 1
ATOM 6149 C C . ASP B 1 323 ? 127.464 -4.425 -122.959 1.00 58.85 324 ASP B C 1
ATOM 6150 O O . ASP B 1 323 ? 127.904 -3.277 -123.052 1.00 58.59 324 ASP B O 1
ATOM 6152 N N . GLY B 1 324 ? 126.187 -4.719 -123.192 1.00 51.40 325 GLY B N 1
ATOM 6153 C CA . GLY B 1 324 ? 125.231 -3.685 -123.531 1.00 50.31 325 GLY B CA 1
ATOM 6154 C C . GLY B 1 324 ? 125.332 -3.126 -124.933 1.00 50.88 325 GLY B C 1
ATOM 6155 O O . GLY B 1 324 ? 124.586 -2.196 -125.260 1.00 51.02 325 GLY B O 1
ATOM 6156 N N . GLN B 1 325 ? 126.219 -3.655 -125.772 1.00 51.94 326 GLN B N 1
ATOM 6157 C CA . GLN B 1 325 ? 126.367 -3.220 -127.155 1.00 53.20 326 GLN B CA 1
ATOM 6158 C C . GLN B 1 325 ? 125.893 -4.324 -128.092 1.00 51.36 326 GLN B C 1
ATOM 6159 O O . GLN B 1 325 ? 126.317 -5.477 -127.963 1.00 50.63 326 GLN B O 1
ATOM 6161 N N . VAL B 1 326 ? 125.028 -3.967 -129.041 1.00 44.57 327 VAL B N 1
ATOM 6162 C CA . VAL B 1 326 ? 124.494 -4.951 -129.976 1.00 45.81 327 VAL B CA 1
ATOM 6163 C C . VAL B 1 326 ? 125.581 -5.355 -130.966 1.00 45.76 327 VAL B C 1
ATOM 6164 O O . VAL B 1 326 ? 126.313 -4.509 -131.495 1.00 48.87 327 VAL B O 1
ATOM 6168 N N . CYS B 1 327 ? 125.695 -6.655 -131.214 1.00 37.23 328 CYS B N 1
ATOM 6169 C CA . CYS B 1 327 ? 126.773 -7.211 -132.018 1.00 38.87 328 CYS B CA 1
ATOM 6170 C C . CYS B 1 327 ? 126.421 -7.213 -133.501 1.00 36.40 328 CYS B C 1
ATOM 6171 O O . CYS B 1 327 ? 125.259 -7.351 -133.888 1.00 29.44 328 CYS B O 1
ATOM 6174 N N . GLU B 1 328 ? 127.452 -7.060 -134.328 1.00 36.78 329 GLU B N 1
ATOM 6175 C CA . GLU B 1 328 ? 127.314 -7.118 -135.771 1.00 34.34 329 GLU B CA 1
ATOM 6176 C C . GLU B 1 328 ? 127.072 -8.564 -136.201 1.00 38.08 329 GLU B C 1
ATOM 6177 O O . GLU B 1 328 ? 127.209 -9.495 -135.400 1.00 34.31 329 GLU B O 1
ATOM 6179 N N . PRO B 1 329 ? 126.708 -8.792 -137.463 1.00 34.58 330 PRO B N 1
ATOM 6180 C CA . PRO B 1 329 ? 126.569 -10.175 -137.935 1.00 34.77 330 PRO B CA 1
ATOM 6181 C C . PRO B 1 329 ? 127.867 -10.957 -137.787 1.00 33.97 330 PRO B C 1
ATOM 6182 O O . PRO B 1 329 ? 128.962 -10.437 -138.018 1.00 30.34 330 PRO B O 1
ATOM 6186 N N . TYR B 1 330 ? 127.715 -12.223 -137.387 1.00 27.01 331 TYR B N 1
ATOM 6187 C CA . TYR B 1 330 ? 128.774 -13.208 -137.169 1.00 29.79 331 TYR B CA 1
ATOM 6188 C C . TYR B 1 330 ? 129.578 -12.919 -135.907 1.00 25.33 331 TYR B C 1
ATOM 6189 O O . TYR B 1 330 ? 130.360 -13.764 -135.475 1.00 26.52 331 TYR B O 1
ATOM 6198 N N . GLU B 1 331 ? 129.355 -11.769 -135.277 1.00 26.88 332 GLU B N 1
ATOM 6199 C CA . GLU B 1 331 ? 130.042 -11.453 -134.030 1.00 27.31 332 GLU B CA 1
ATOM 6200 C C . GLU B 1 331 ? 129.390 -12.183 -132.857 1.00 25.80 332 GLU B C 1
ATOM 6201 O O . GLU B 1 331 ? 128.168 -12.154 -132.700 1.00 27.73 332 GLU B O 1
ATOM 6207 N N . HIS B 1 332 ? 130.216 -12.811 -132.021 1.00 23.72 333 HIS B N 1
ATOM 6208 C CA . HIS B 1 332 ? 129.735 -13.626 -130.914 1.00 22.54 333 HIS B CA 1
ATOM 6209 C C . HIS B 1 332 ? 129.297 -12.753 -129.744 1.00 26.77 333 HIS B C 1
ATOM 6210 O O . HIS B 1 332 ? 129.993 -11.805 -129.364 1.00 28.10 333 HIS B O 1
ATOM 6217 N N . GLY B 1 333 ? 128.155 -13.092 -129.159 1.00 23.80 334 GLY B N 1
ATOM 6218 C CA . GLY B 1 333 ? 127.719 -12.425 -127.948 1.00 22.90 334 GLY B CA 1
ATOM 6219 C C . GLY B 1 333 ? 126.599 -13.194 -127.276 1.00 20.41 334 GLY B C 1
ATOM 6220 O O . GLY B 1 333 ? 126.254 -14.306 -127.680 1.00 23.97 334 GLY B O 1
ATOM 6221 N N . GLU B 1 334 ? 126.034 -12.588 -126.232 1.00 25.54 335 GLU B N 1
ATOM 6222 C CA . GLU B 1 334 ? 124.969 -13.243 -125.476 1.00 19.83 335 GLU B CA 1
ATOM 6223 C C . GLU B 1 334 ? 123.640 -13.121 -126.209 1.00 19.80 335 GLU B C 1
ATOM 6224 O O . GLU B 1 334 ? 123.270 -12.040 -126.674 1.00 19.94 335 GLU B O 1
ATOM 6230 N N . ILE B 1 335 ? 122.933 -14.245 -126.310 1.00 18.93 336 ILE B N 1
ATOM 6231 C CA . ILE B 1 335 ? 121.603 -14.272 -126.901 1.00 20.91 336 ILE B CA 1
ATOM 6232 C C . ILE B 1 335 ? 120.622 -13.660 -125.920 1.00 18.54 336 ILE B C 1
ATOM 6233 O O . ILE B 1 335 ? 120.595 -14.021 -124.735 1.00 19.35 336 ILE B O 1
ATOM 6238 N N . MET B 1 336 ? 119.832 -12.712 -126.398 1.00 16.44 337 MET B N 1
ATOM 6239 C CA . MET B 1 336 ? 118.754 -12.146 -125.614 1.00 17.44 337 MET B CA 1
ATOM 6240 C C . MET B 1 336 ? 117.480 -12.220 -126.430 1.00 17.02 337 MET B C 1
ATOM 6241 O O . MET B 1 336 ? 117.505 -12.105 -127.657 1.00 19.64 337 MET B O 1
ATOM 6246 N N . VAL B 1 337 ? 116.372 -12.453 -125.744 1.00 17.24 338 VAL B N 1
ATOM 6247 C CA . VAL B 1 337 ? 115.123 -12.741 -126.427 1.00 15.45 338 VAL B CA 1
ATOM 6248 C C . VAL B 1 337 ? 114.024 -11.874 -125.848 1.00 16.57 338 VAL B C 1
ATOM 6249 O O . VAL B 1 337 ? 114.099 -11.395 -124.711 1.00 17.24 338 VAL B O 1
ATOM 6253 N N . LYS B 1 338 ? 112.986 -11.695 -126.657 1.00 17.31 339 LYS B N 1
ATOM 6254 C CA . LYS B 1 338 ? 111.844 -10.860 -126.320 1.00 14.53 339 LYS B CA 1
ATOM 6255 C C . LYS B 1 338 ? 110.642 -11.416 -127.050 1.00 13.38 339 LYS B C 1
ATOM 6256 O O . LYS B 1 338 ? 110.757 -11.865 -128.196 1.00 17.65 339 LYS B O 1
ATOM 6262 N N . GLY B 1 339 ? 109.493 -11.384 -126.392 1.00 13.67 340 GLY B N 1
ATOM 6263 C CA . GLY B 1 339 ? 108.286 -11.840 -127.038 1.00 11.90 340 GLY B CA 1
ATOM 6264 C C . GLY B 1 339 ? 107.206 -12.177 -126.047 1.00 13.02 340 GLY B C 1
ATOM 6265 O O . GLY B 1 339 ? 107.443 -12.270 -124.836 1.00 14.24 340 GLY B O 1
ATOM 6266 N N . PRO B 1 340 ? 105.977 -12.345 -126.548 1.00 14.06 341 PRO B N 1
ATOM 6267 C CA . PRO B 1 340 ? 104.837 -12.591 -125.652 1.00 12.24 341 PRO B CA 1
ATOM 6268 C C . PRO B 1 340 ? 104.822 -13.985 -125.056 1.00 13.01 341 PRO B C 1
ATOM 6269 O O . PRO B 1 340 ? 103.936 -14.265 -124.232 1.00 13.27 341 PRO B O 1
ATOM 6273 N N . ASN B 1 341 ? 105.769 -14.857 -125.462 1.00 13.66 342 ASN B N 1
ATOM 6274 C CA . ASN B 1 341 ? 105.954 -16.168 -124.868 1.00 14.15 342 ASN B CA 1
ATOM 6275 C C . ASN B 1 341 ? 107.004 -16.164 -123.768 1.00 17.51 342 ASN B C 1
ATOM 6276 O O . ASN B 1 341 ? 107.179 -17.187 -123.103 1.00 16.73 342 ASN B O 1
ATOM 6281 N N . VAL B 1 342 ? 107.697 -15.037 -123.554 1.00 13.24 343 VAL B N 1
ATOM 6282 C CA . VAL B 1 342 ? 108.711 -14.953 -122.505 1.00 14.42 343 VAL B CA 1
ATOM 6283 C C . VAL B 1 342 ? 108.041 -14.813 -121.145 1.00 17.11 343 VAL B C 1
ATOM 6284 O O . VAL B 1 342 ? 107.104 -14.017 -120.964 1.00 15.53 343 VAL B O 1
ATOM 6288 N N . MET B 1 343 ? 108.564 -15.573 -120.180 1.00 13.81 344 MET B N 1
ATOM 6289 C CA . MET B 1 343 ? 108.001 -15.729 -118.846 1.00 12.30 344 MET B CA 1
ATOM 6290 C C . MET B 1 343 ? 107.775 -14.393 -118.154 1.00 13.37 344 MET B C 1
ATOM 6291 O O . MET B 1 343 ? 108.458 -13.393 -118.413 1.00 17.15 344 MET B O 1
ATOM 6296 N N . LYS B 1 344 ? 106.815 -14.406 -117.234 1.00 14.78 345 LYS B N 1
ATOM 6297 C CA . LYS B 1 344 ? 106.549 -13.234 -116.417 1.00 16.51 345 LYS B CA 1
ATOM 6298 C C . LYS B 1 344 ? 107.760 -12.883 -115.569 1.00 15.61 345 LYS B C 1
ATOM 6299 O O . LYS B 1 344 ? 108.200 -11.726 -115.535 1.00 17.02 345 LYS B O 1
ATOM 6305 N N . SER B 1 345 ? 108.336 -13.885 -114.914 1.00 15.39 346 SER B N 1
ATOM 6306 C CA . SER B 1 345 ? 109.458 -13.694 -114.001 1.00 14.05 346 SER B CA 1
ATOM 6307 C C . SER B 1 345 ? 109.771 -15.002 -113.307 1.00 14.86 346 SER B C 1
ATOM 6308 O O . SER B 1 345 ? 108.952 -15.928 -113.314 1.00 17.44 346 SER B O 1
ATOM 6311 N N . TYR B 1 346 ? 110.957 -15.089 -112.716 1.00 16.35 347 TYR B N 1
ATOM 6312 C CA . TYR B 1 346 ? 111.224 -16.131 -111.740 1.00 16.17 347 TYR B CA 1
ATOM 6313 C C . TYR B 1 346 ? 110.493 -15.824 -110.434 1.00 17.37 347 TYR B C 1
ATOM 6314 O O . TYR B 1 346 ? 110.452 -14.675 -109.975 1.00 18.05 347 TYR B O 1
ATOM 6323 N N . PHE B 1 347 ? 109.978 -16.870 -109.798 1.00 13.66 348 PHE B N 1
ATOM 6324 C CA . PHE B 1 347 ? 109.194 -16.726 -108.575 1.00 16.73 348 PHE B CA 1
ATOM 6325 C C . PHE B 1 347 ? 110.103 -16.486 -107.378 1.00 19.28 348 PHE B C 1
ATOM 6326 O O . PHE B 1 347 ? 110.992 -17.297 -107.097 1.00 18.02 348 PHE B O 1
ATOM 6334 N N . ASN B 1 348 ? 109.865 -15.388 -106.657 1.00 15.35 349 ASN B N 1
ATOM 6335 C CA . ASN B 1 348 ? 110.614 -15.083 -105.440 1.00 19.88 349 ASN B CA 1
ATOM 6336 C C . ASN B 1 348 ? 112.123 -15.118 -105.690 1.00 19.56 349 ASN B C 1
ATOM 6337 O O . ASN B 1 348 ? 112.893 -15.700 -104.916 1.00 20.47 349 ASN B O 1
ATOM 6342 N N . ARG B 1 349 ? 112.552 -14.526 -106.804 1.00 17.89 350 ARG B N 1
ATOM 6343 C CA . ARG B 1 349 ? 113.970 -14.385 -107.140 1.00 14.53 350 ARG B CA 1
ATOM 6344 C C . ARG B 1 349 ? 114.208 -12.958 -107.639 1.00 22.31 350 ARG B C 1
ATOM 6345 O O . ARG B 1 349 ? 114.614 -12.712 -108.771 1.00 21.06 350 ARG B O 1
ATOM 6353 N N . GLU B 1 350 ? 113.947 -11.985 -106.770 1.00 21.25 351 GLU B N 1
ATOM 6354 C CA . GLU B 1 350 ? 113.917 -10.598 -107.221 1.00 25.76 351 GLU B CA 1
ATOM 6355 C C . GLU B 1 350 ? 115.261 -10.178 -107.800 1.00 24.00 351 GLU B C 1
ATOM 6356 O O . GLU B 1 350 ? 115.314 -9.470 -108.811 1.00 25.22 351 GLU B O 1
ATOM 6362 N N . SER B 1 351 ? 116.356 -10.639 -107.199 1.00 20.74 352 SER B N 1
ATOM 6363 C CA . SER B 1 351 ? 117.677 -10.275 -107.700 1.00 24.19 352 SER B CA 1
ATOM 6364 C C . SER B 1 351 ? 117.944 -10.888 -109.069 1.00 21.24 352 SER B C 1
ATOM 6365 O O . SER B 1 351 ? 118.501 -10.227 -109.955 1.00 28.08 352 SER B O 1
ATOM 6368 N N . ALA B 1 352 ? 117.566 -12.152 -109.257 1.00 22.55 353 ALA B N 1
ATOM 6369 C CA . ALA B 1 352 ? 117.732 -12.784 -110.564 1.00 21.17 353 ALA B CA 1
ATOM 6370 C C . ALA B 1 352 ? 116.899 -12.083 -111.635 1.00 19.77 353 ALA B C 1
ATOM 6371 O O . ALA B 1 352 ? 117.356 -11.899 -112.770 1.00 21.68 353 ALA B O 1
ATOM 6373 N N . ASN B 1 353 ? 115.671 -11.696 -111.296 1.00 18.14 354 ASN B N 1
ATOM 6374 C CA . ASN B 1 353 ? 114.819 -11.001 -112.258 1.00 18.61 354 ASN B CA 1
ATOM 6375 C C . ASN B 1 353 ? 115.397 -9.651 -112.647 1.00 23.57 354 ASN B C 1
ATOM 6376 O O . ASN B 1 353 ? 115.298 -9.230 -113.808 1.00 20.28 354 ASN B O 1
ATOM 6381 N N . GLU B 1 354 ? 115.950 -8.930 -111.676 1.00 21.68 355 GLU B N 1
ATOM 6382 C CA . GLU B 1 354 ? 116.574 -7.646 -111.984 1.00 21.42 355 GLU B CA 1
ATOM 6383 C C . GLU B 1 354 ? 117.752 -7.828 -112.931 1.00 23.43 355 GLU B C 1
ATOM 6384 O O . GLU B 1 354 ? 117.930 -7.049 -113.873 1.00 34.01 355 GLU B O 1
ATOM 6390 N N . ALA B 1 355 ? 118.551 -8.872 -112.720 1.00 24.67 356 ALA B N 1
ATOM 6391 C CA . ALA B 1 355 ? 119.726 -9.087 -113.559 1.00 28.99 356 ALA B CA 1
ATOM 6392 C C . ALA B 1 355 ? 119.381 -9.662 -114.926 1.00 32.20 356 ALA B C 1
ATOM 6393 O O . ALA B 1 355 ? 120.065 -9.352 -115.908 1.00 30.48 356 ALA B O 1
ATOM 6395 N N . SER B 1 356 ? 118.337 -10.489 -115.016 1.00 20.78 357 SER B N 1
ATOM 6396 C CA . SER B 1 356 ? 118.079 -11.232 -116.242 1.00 19.65 357 SER B CA 1
ATOM 6397 C C . SER B 1 356 ? 117.266 -10.452 -117.258 1.00 24.11 357 SER B C 1
ATOM 6398 O O . SER B 1 356 ? 117.360 -10.743 -118.451 1.00 23.88 357 SER B O 1
ATOM 6401 N N . PHE B 1 357 ? 116.452 -9.495 -116.815 1.00 22.67 358 PHE B N 1
ATOM 6402 C CA . PHE B 1 357 ? 115.639 -8.671 -117.700 1.00 22.57 358 PHE B CA 1
ATOM 6403 C C . PHE B 1 357 ? 116.292 -7.302 -117.861 1.00 40.45 358 PHE B C 1
ATOM 6404 O O . PHE B 1 357 ? 116.611 -6.638 -116.870 1.00 37.70 358 PHE B O 1
ATOM 6412 N N . GLN B 1 358 ? 116.501 -6.891 -119.109 1.00 36.86 359 GLN B N 1
ATOM 6413 C CA . GLN B 1 358 ? 117.146 -5.614 -119.418 1.00 38.65 359 GLN B CA 1
ATOM 6414 C C . GLN B 1 358 ? 116.285 -4.920 -120.466 1.00 44.25 359 GLN B C 1
ATOM 6415 O O . GLN B 1 358 ? 116.318 -5.288 -121.645 1.00 40.66 359 GLN B O 1
ATOM 6417 N N . ASN B 1 359 ? 115.486 -3.948 -120.013 1.00 48.63 360 ASN B N 1
ATOM 6418 C CA . ASN B 1 359 ? 114.618 -3.149 -120.880 1.00 51.12 360 ASN B CA 1
ATOM 6419 C C . ASN B 1 359 ? 113.698 -4.027 -121.725 1.00 48.34 360 ASN B C 1
ATOM 6420 O O . ASN B 1 359 ? 113.526 -3.804 -122.924 1.00 55.38 360 ASN B O 1
ATOM 6422 N N . GLY B 1 360 ? 113.093 -5.035 -121.094 1.00 40.00 361 GLY B N 1
ATOM 6423 C CA . GLY B 1 360 ? 112.160 -5.913 -121.761 1.00 29.38 361 GLY B CA 1
ATOM 6424 C C . GLY B 1 360 ? 112.775 -7.137 -122.411 1.00 29.56 361 GLY B C 1
ATOM 6425 O O . GLY B 1 360 ? 112.032 -8.016 -122.866 1.00 40.42 361 GLY B O 1
ATOM 6426 N N . TRP B 1 361 ? 114.097 -7.220 -122.482 1.00 27.28 362 TRP B N 1
ATOM 6427 C CA . TRP B 1 361 ? 114.785 -8.369 -123.051 1.00 25.72 362 TRP B CA 1
ATOM 6428 C C . TRP B 1 361 ? 115.217 -9.337 -121.956 1.00 26.70 362 TRP B C 1
ATOM 6429 O O . TRP B 1 361 ? 115.599 -8.929 -120.859 1.00 28.86 362 TRP B O 1
ATOM 6440 N N . LEU B 1 362 ? 115.184 -10.628 -122.272 1.00 18.38 363 LEU B N 1
ATOM 6441 C CA . LEU B 1 362 ? 115.649 -11.655 -121.352 1.00 15.82 363 LEU B CA 1
ATOM 6442 C C . LEU B 1 362 ? 117.032 -12.128 -121.775 1.00 16.95 363 LEU B C 1
ATOM 6443 O O . LEU B 1 362 ? 117.213 -12.575 -122.910 1.00 18.51 363 LEU B O 1
ATOM 6448 N N . LYS B 1 363 ? 117.996 -12.043 -120.863 1.00 17.52 364 LYS B N 1
ATOM 6449 C CA . LYS B 1 363 ? 119.312 -12.627 -121.092 1.00 17.38 364 LYS B CA 1
ATOM 6450 C C . LYS B 1 363 ? 119.246 -14.131 -120.867 1.00 23.57 364 LYS B C 1
ATOM 6451 O O . LYS B 1 363 ? 118.776 -14.581 -119.821 1.00 26.90 364 LYS B O 1
ATOM 6457 N N . THR B 1 364 ? 119.742 -14.908 -121.832 1.00 20.37 365 THR B N 1
ATOM 6458 C CA . THR B 1 364 ? 119.597 -16.360 -121.774 1.00 18.75 365 THR B CA 1
ATOM 6459 C C . THR B 1 364 ? 120.780 -17.064 -121.123 1.00 20.69 365 THR B C 1
ATOM 6460 O O . THR B 1 364 ? 120.634 -18.221 -120.700 1.00 22.87 365 THR B O 1
ATOM 6464 N N . GLY B 1 365 ? 121.933 -16.405 -121.055 1.00 19.27 366 GLY B N 1
ATOM 6465 C CA . GLY B 1 365 ? 123.190 -17.041 -120.684 1.00 24.12 366 GLY B CA 1
ATOM 6466 C C . GLY B 1 365 ? 123.826 -17.881 -121.775 1.00 21.24 366 GLY B C 1
ATOM 6467 O O . GLY B 1 365 ? 124.868 -18.503 -121.531 1.00 22.26 366 GLY B O 1
ATOM 6468 N N . ASP B 1 366 ? 123.228 -17.927 -122.962 1.00 20.27 367 ASP B N 1
ATOM 6469 C CA . ASP B 1 366 ? 123.754 -18.665 -124.098 1.00 19.21 367 ASP B CA 1
ATOM 6470 C C . ASP B 1 366 ? 124.553 -17.720 -124.983 1.00 23.78 367 ASP B C 1
ATOM 6471 O O . ASP B 1 366 ? 124.265 -16.526 -125.057 1.00 22.99 367 ASP B O 1
ATOM 6476 N N . LEU B 1 367 ? 125.560 -18.268 -125.658 1.00 23.91 368 LEU B N 1
ATOM 6477 C CA . LEU B 1 367 ? 126.407 -17.506 -126.562 1.00 20.47 368 LEU B CA 1
ATOM 6478 C C . LEU B 1 367 ? 126.033 -17.854 -127.997 1.00 23.05 368 LEU B C 1
ATOM 6479 O O . LEU B 1 367 ? 125.752 -19.017 -128.302 1.00 24.33 368 LEU B O 1
ATOM 6484 N N . GLY B 1 368 ? 126.001 -16.851 -128.870 1.00 19.41 369 GLY B N 1
ATOM 6485 C CA . GLY B 1 368 ? 125.645 -17.145 -130.247 1.00 19.50 369 GLY B CA 1
ATOM 6486 C C . GLY B 1 368 ? 125.965 -15.986 -131.168 1.00 23.11 369 GLY B C 1
ATOM 6487 O O . GLY B 1 368 ? 126.502 -14.958 -130.751 1.00 24.02 369 GLY B O 1
ATOM 6488 N N . TYR B 1 369 ? 125.615 -16.170 -132.442 1.00 22.81 370 TYR B N 1
ATOM 6489 C CA . TYR B 1 369 ? 125.719 -15.108 -133.432 1.00 19.72 370 TYR B CA 1
ATOM 6490 C C . TYR B 1 369 ? 124.580 -15.248 -134.436 1.00 23.89 370 TYR B C 1
ATOM 6491 O O . TYR B 1 369 ? 123.921 -16.289 -134.521 1.00 19.79 370 TYR B O 1
ATOM 6500 N N . LEU B 1 370 ? 124.357 -14.177 -135.187 1.00 22.92 371 LEU B N 1
ATOM 6501 C CA . LEU B 1 370 ? 123.423 -14.148 -136.304 1.00 23.15 371 LEU B CA 1
ATOM 6502 C C . LEU B 1 370 ? 124.203 -13.999 -137.599 1.00 29.10 371 LEU B C 1
ATOM 6503 O O . LEU B 1 370 ? 125.167 -13.232 -137.661 1.00 29.40 371 LEU B O 1
ATOM 6508 N N . ASP B 1 371 ? 123.797 -14.723 -138.637 1.00 31.41 372 ASP B N 1
ATOM 6509 C CA . ASP B 1 371 ? 124.441 -14.542 -139.930 1.00 30.50 372 ASP B CA 1
ATOM 6510 C C . ASP B 1 371 ? 123.810 -13.350 -140.650 1.00 31.70 372 ASP B C 1
ATOM 6511 O O . ASP B 1 371 ? 122.934 -12.655 -140.122 1.00 31.08 372 ASP B O 1
ATOM 6516 N N . ASN B 1 372 ? 124.235 -13.128 -141.895 1.00 29.74 373 ASN B N 1
ATOM 6517 C CA . ASN B 1 372 ? 123.811 -11.950 -142.644 1.00 32.58 373 ASN B CA 1
ATOM 6518 C C . ASN B 1 372 ? 122.329 -11.969 -142.984 1.00 36.88 373 ASN B C 1
ATOM 6519 O O . ASN B 1 372 ? 121.780 -10.922 -143.345 1.00 39.16 373 ASN B O 1
ATOM 6524 N N . GLU B 1 373 ? 121.671 -13.121 -142.882 1.00 28.27 374 GLU B N 1
ATOM 6525 C CA . GLU B 1 373 ? 120.246 -13.231 -143.171 1.00 33.37 374 GLU B CA 1
ATOM 6526 C C . GLU B 1 373 ? 119.399 -13.356 -141.914 1.00 35.68 374 GLU B C 1
ATOM 6527 O O . GLU B 1 373 ? 118.181 -13.548 -142.013 1.00 33.24 374 GLU B O 1
ATOM 6533 N N . GLY B 1 374 ? 120.007 -13.248 -140.739 1.00 25.24 375 GLY B N 1
ATOM 6534 C CA . GLY B 1 374 ? 119.261 -13.288 -139.502 1.00 30.37 375 GLY B CA 1
ATOM 6535 C C . GLY B 1 374 ? 119.105 -14.655 -138.884 1.00 25.93 375 GLY B C 1
ATOM 6536 O O . GLY B 1 374 ? 118.400 -14.783 -137.875 1.00 27.71 375 GLY B O 1
ATOM 6537 N N . PHE B 1 375 ? 119.753 -15.682 -139.433 1.00 23.39 376 PHE B N 1
ATOM 6538 C CA . PHE B 1 375 ? 119.662 -17.014 -138.852 1.00 20.40 376 PHE B CA 1
ATOM 6539 C C . PHE B 1 375 ? 120.543 -17.120 -137.612 1.00 21.84 376 PHE B C 1
ATOM 6540 O O . PHE B 1 375 ? 121.664 -16.611 -137.584 1.00 24.97 376 PHE B O 1
ATOM 6548 N N . LEU B 1 376 ? 120.037 -17.804 -136.590 1.00 20.00 377 LEU B N 1
ATOM 6549 C CA . LEU B 1 376 ? 120.728 -17.883 -135.309 1.00 22.50 377 LEU B CA 1
ATOM 6550 C C . LEU B 1 376 ? 121.619 -19.120 -135.243 1.00 21.91 377 LEU B C 1
ATOM 6551 O O . LEU B 1 376 ? 121.176 -20.230 -135.560 1.00 21.48 377 LEU B O 1
ATOM 6556 N N . TYR B 1 377 ? 122.867 -18.929 -134.815 1.00 22.73 378 TYR B N 1
ATOM 6557 C CA . TYR B 1 377 ? 123.784 -20.030 -134.536 1.00 20.29 378 TYR B CA 1
ATOM 6558 C C . TYR B 1 377 ? 124.103 -19.996 -133.054 1.00 20.67 378 TYR B C 1
ATOM 6559 O O . TYR B 1 377 ? 124.716 -19.040 -132.567 1.00 20.65 378 TYR B O 1
ATOM 6568 N N . VAL B 1 378 ? 123.637 -21.007 -132.332 1.00 22.74 379 VAL B N 1
ATOM 6569 C CA . VAL B 1 378 ? 123.912 -21.125 -130.912 1.00 19.32 379 VAL B CA 1
ATOM 6570 C C . VAL B 1 378 ? 125.223 -21.876 -130.757 1.00 24.40 379 VAL B C 1
ATOM 6571 O O . VAL B 1 378 ? 125.405 -22.950 -131.341 1.00 28.19 379 VAL B O 1
ATOM 6575 N N . LEU B 1 379 ? 126.129 -21.313 -129.970 1.00 19.82 380 LEU B N 1
ATOM 6576 C CA . LEU B 1 379 ? 127.449 -21.886 -129.753 1.00 24.68 380 LEU B CA 1
ATOM 6577 C C . LEU B 1 379 ? 127.424 -22.722 -128.481 1.00 32.89 380 LEU B C 1
ATOM 6578 O O . LEU B 1 379 ? 126.905 -22.278 -127.454 1.00 38.34 380 LEU B O 1
ATOM 6583 N N . ASP B 1 380 ? 127.985 -23.929 -128.550 1.00 29.83 381 ASP B N 1
ATOM 6584 C CA . ASP B 1 380 ? 127.930 -24.857 -127.419 1.00 31.67 381 ASP B CA 1
ATOM 6585 C C . ASP B 1 380 ? 129.159 -24.619 -126.546 1.00 36.56 381 ASP B C 1
ATOM 6586 O O . ASP B 1 380 ? 130.130 -25.375 -126.552 1.00 36.32 381 ASP B O 1
ATOM 6591 N N . ARG B 1 381 ? 129.103 -23.541 -125.768 1.00 29.53 382 ARG B N 1
ATOM 6592 C CA . ARG B 1 381 ? 130.267 -23.062 -125.040 1.00 33.62 382 ARG B CA 1
ATOM 6593 C C . ARG B 1 381 ? 130.013 -22.825 -123.558 1.00 32.22 382 ARG B C 1
ATOM 6594 O O . ARG B 1 381 ? 130.932 -22.386 -122.857 1.00 35.27 382 ARG B O 1
ATOM 6602 N N . ARG B 1 382 ? 128.806 -23.075 -123.063 1.00 25.74 383 ARG B N 1
ATOM 6603 C CA . ARG B 1 382 ? 128.517 -22.801 -121.666 1.00 27.33 383 ARG B CA 1
ATOM 6604 C C . ARG B 1 382 ? 129.238 -23.791 -120.773 1.00 31.61 383 ARG B C 1
ATOM 6605 O O . ARG B 1 382 ? 129.276 -24.993 -121.050 1.00 32.30 383 ARG B O 1
ATOM 6613 N N . SER B 1 383 ? 129.804 -23.274 -119.690 1.00 29.39 384 SER B N 1
ATOM 6614 C CA . SER B 1 383 ? 130.393 -24.100 -118.653 1.00 30.55 384 SER B CA 1
ATOM 6615 C C . SER B 1 383 ? 129.513 -24.202 -117.415 1.00 22.90 384 SER B C 1
ATOM 6616 O O . SER B 1 383 ? 129.811 -25.006 -116.529 1.00 28.99 384 SER B O 1
ATOM 6619 N N . ASP B 1 384 ? 128.447 -23.407 -117.329 1.00 21.27 385 ASP B N 1
ATOM 6620 C CA . ASP B 1 384 ? 127.558 -23.403 -116.174 1.00 22.34 385 ASP B CA 1
ATOM 6621 C C . ASP B 1 384 ? 126.323 -24.262 -116.400 1.00 20.25 385 ASP B C 1
ATOM 6622 O O . ASP B 1 384 ? 125.390 -24.232 -115.585 1.00 17.87 385 ASP B O 1
ATOM 6627 N N . LEU B 1 385 ? 126.301 -25.024 -117.489 1.00 21.28 386 LEU B N 1
ATOM 6628 C CA . LEU B 1 385 ? 125.180 -25.883 -117.813 1.00 22.99 386 LEU B CA 1
ATOM 6629 C C . LEU B 1 385 ? 125.699 -27.085 -118.589 1.00 20.47 386 LEU B C 1
ATOM 6630 O O . LEU B 1 385 ? 126.548 -26.947 -119.470 1.00 20.00 386 LEU B O 1
ATOM 6635 N N . ILE B 1 386 ? 125.200 -28.266 -118.241 1.00 20.57 387 ILE B N 1
ATOM 6636 C CA . ILE B 1 386 ? 125.539 -29.510 -118.925 1.00 18.68 387 ILE B CA 1
ATOM 6637 C C . ILE B 1 386 ? 124.224 -30.142 -119.348 1.00 22.10 387 ILE B C 1
ATOM 6638 O O . ILE B 1 386 ? 123.327 -30.306 -118.516 1.00 18.21 387 ILE B O 1
ATOM 6643 N N . ILE B 1 387 ? 124.087 -30.480 -120.624 1.00 20.51 388 ILE B N 1
ATOM 6644 C CA . ILE B 1 387 ? 122.841 -31.058 -121.102 1.00 18.92 388 ILE B CA 1
ATOM 6645 C C . ILE B 1 387 ? 123.070 -32.529 -121.424 1.00 17.77 388 ILE B C 1
ATOM 6646 O O . ILE B 1 387 ? 123.902 -32.877 -122.274 1.00 23.45 388 ILE B O 1
ATOM 6651 N N . SER B 1 388 ? 122.334 -33.385 -120.725 1.00 19.31 389 SER B N 1
ATOM 6652 C CA . SER B 1 388 ? 122.451 -34.835 -120.824 1.00 24.08 389 SER B CA 1
ATOM 6653 C C . SER B 1 388 ? 121.098 -35.374 -121.255 1.00 21.29 389 SER B C 1
ATOM 6654 O O . SER B 1 388 ? 120.132 -35.327 -120.484 1.00 20.61 389 SER B O 1
ATOM 6657 N N . GLY B 1 389 ? 121.026 -35.869 -122.486 1.00 21.03 390 GLY B N 1
ATOM 6658 C CA . GLY B 1 389 ? 119.755 -36.378 -122.991 1.00 21.61 390 GLY B CA 1
ATOM 6659 C C . GLY B 1 389 ? 118.625 -35.380 -122.893 1.00 19.34 390 GLY B C 1
ATOM 6660 O O . GLY B 1 389 ? 117.497 -35.743 -122.523 1.00 19.81 390 GLY B O 1
ATOM 6661 N N . GLY B 1 390 ? 118.906 -34.109 -123.190 1.00 21.28 391 GLY B N 1
ATOM 6662 C CA . GLY B 1 390 ? 117.883 -33.080 -123.092 1.00 19.09 391 GLY B CA 1
ATOM 6663 C C . GLY B 1 390 ? 117.540 -32.646 -121.681 1.00 20.62 391 GLY B C 1
ATOM 6664 O O . GLY B 1 390 ? 116.614 -31.844 -121.503 1.00 22.22 391 GLY B O 1
ATOM 6665 N N . GLU B 1 391 ? 118.238 -33.156 -120.669 1.00 17.85 392 GLU B N 1
ATOM 6666 C CA . GLU B 1 391 ? 118.020 -32.743 -119.289 1.00 15.03 392 GLU B CA 1
ATOM 6667 C C . GLU B 1 391 ? 119.122 -31.775 -118.880 1.00 24.30 392 GLU B C 1
ATOM 6668 O O . GLU B 1 391 ? 120.313 -32.086 -119.017 1.00 21.32 392 GLU B O 1
ATOM 6674 N N . ASN B 1 392 ? 118.717 -30.610 -118.381 1.00 19.84 393 ASN B N 1
ATOM 6675 C CA . ASN B 1 392 ? 119.666 -29.614 -117.901 1.00 19.68 393 ASN B CA 1
ATOM 6676 C C . ASN B 1 392 ? 120.285 -30.051 -116.576 1.00 17.50 393 ASN B C 1
ATOM 6677 O O . ASN B 1 392 ? 119.577 -30.453 -115.649 1.00 17.00 393 ASN B O 1
ATOM 6682 N N . ILE B 1 393 ? 121.610 -29.952 -116.478 1.00 15.75 394 ILE B N 1
ATOM 6683 C CA . ILE B 1 393 ? 122.348 -30.214 -115.243 1.00 17.40 394 ILE B CA 1
ATOM 6684 C C . ILE B 1 393 ? 123.173 -28.975 -114.939 1.00 16.70 394 ILE B C 1
ATOM 6685 O O . ILE B 1 393 ? 123.914 -28.504 -115.804 1.00 18.40 394 ILE B O 1
ATOM 6690 N N . TYR B 1 394 ? 123.053 -28.449 -113.719 1.00 15.80 395 TYR B N 1
ATOM 6691 C CA . TYR B 1 394 ? 123.797 -27.247 -113.374 1.00 15.17 395 TYR B CA 1
ATOM 6692 C C . TYR B 1 394 ? 124.971 -27.617 -112.487 1.00 18.32 395 TYR B C 1
ATOM 6693 O O . TYR B 1 394 ? 124.766 -28.120 -111.366 1.00 18.25 395 TYR B O 1
ATOM 6702 N N . PRO B 1 395 ? 126.202 -27.445 -112.965 1.00 17.59 396 PRO B N 1
ATOM 6703 C CA . PRO B 1 395 ? 127.375 -27.690 -112.115 1.00 19.34 396 PRO B CA 1
ATOM 6704 C C . PRO B 1 395 ? 127.262 -27.089 -110.724 1.00 22.08 396 PRO B C 1
ATOM 6705 O O . PRO B 1 395 ? 127.677 -27.728 -109.752 1.00 21.71 396 PRO B O 1
ATOM 6709 N N . ALA B 1 396 ? 126.698 -25.886 -110.596 1.00 19.27 397 ALA B N 1
ATOM 6710 C CA . ALA B 1 396 ? 126.607 -25.257 -109.278 1.00 18.62 397 ALA B CA 1
ATOM 6711 C C . ALA B 1 396 ? 125.782 -26.101 -108.306 1.00 20.35 397 ALA B C 1
ATOM 6712 O O . ALA B 1 396 ? 126.112 -26.180 -107.117 1.00 19.32 397 ALA B O 1
ATOM 6714 N N . GLU B 1 397 ? 124.702 -26.729 -108.781 1.00 20.86 398 GLU B N 1
ATOM 6715 C CA . GLU B 1 397 ? 123.911 -27.581 -107.890 1.00 18.68 398 GLU B CA 1
ATOM 6716 C C . GLU B 1 397 ? 124.652 -28.865 -107.516 1.00 19.86 398 GLU B C 1
ATOM 6717 O O . GLU B 1 397 ? 124.638 -29.278 -106.348 1.00 21.36 398 GLU B O 1
ATOM 6723 N N . VAL B 1 398 ? 125.287 -29.528 -108.488 1.00 19.27 399 VAL B N 1
ATOM 6724 C CA . VAL B 1 398 ? 126.050 -30.736 -108.175 1.00 20.61 399 VAL B CA 1
ATOM 6725 C C . VAL B 1 398 ? 127.213 -30.401 -107.247 1.00 21.98 399 VAL B C 1
ATOM 6726 O O . VAL B 1 398 ? 127.486 -31.124 -106.282 1.00 21.66 399 VAL B O 1
ATOM 6730 N N . GLU B 1 399 ? 127.904 -29.288 -107.511 1.00 19.74 400 GLU B N 1
ATOM 6731 C CA . GLU B 1 399 ? 129.006 -28.871 -106.643 1.00 18.70 400 GLU B CA 1
ATOM 6732 C C . GLU B 1 399 ? 128.524 -28.600 -105.224 1.00 21.00 400 GLU B C 1
ATOM 6733 O O . GLU B 1 399 ? 129.209 -28.931 -104.248 1.00 25.76 400 GLU B O 1
ATOM 6739 N N . SER B 1 400 ? 127.353 -27.980 -105.089 1.00 21.54 401 SER B N 1
ATOM 6740 C CA . SER B 1 400 ? 126.817 -27.688 -103.767 1.00 24.04 401 SER B CA 1
ATOM 6741 C C . SER B 1 400 ? 126.582 -28.966 -102.977 1.00 24.94 401 SER B C 1
ATOM 6742 O O . SER B 1 400 ? 126.873 -29.028 -101.777 1.00 25.85 401 SER B O 1
ATOM 6745 N N . VAL B 1 401 ? 126.056 -30.000 -103.638 1.00 20.80 402 VAL B N 1
ATOM 6746 C CA . VAL B 1 401 ? 125.858 -31.291 -102.983 1.00 19.82 402 VAL B CA 1
ATOM 6747 C C . VAL B 1 401 ? 127.193 -31.898 -102.578 1.00 25.20 402 VAL B C 1
ATOM 6748 O O . VAL B 1 401 ? 127.370 -32.353 -101.443 1.00 28.79 402 VAL B O 1
ATOM 6752 N N . LEU B 1 402 ? 128.151 -31.926 -103.509 1.00 22.20 403 LEU B N 1
ATOM 6753 C CA . LEU B 1 402 ? 129.454 -32.514 -103.214 1.00 25.62 403 LEU B CA 1
ATOM 6754 C C . LEU B 1 402 ? 130.149 -31.786 -102.069 1.00 27.93 403 LEU B C 1
ATOM 6755 O O . LEU B 1 402 ? 130.710 -32.426 -101.169 1.00 28.74 403 LEU B O 1
ATOM 6760 N N . LEU B 1 403 ? 130.111 -30.453 -102.082 1.00 28.38 404 LEU B N 1
ATOM 6761 C CA . LEU B 1 403 ? 130.771 -29.669 -101.039 1.00 27.78 404 LEU B CA 1
ATOM 6762 C C . LEU B 1 403 ? 130.168 -29.919 -99.665 1.00 33.18 404 LEU B C 1
ATOM 6763 O O . LEU B 1 403 ? 130.867 -29.789 -98.654 1.00 32.35 404 LEU B O 1
ATOM 6768 N N . SER B 1 404 ? 128.884 -30.276 -99.598 1.00 30.55 405 SER B N 1
ATOM 6769 C CA . SER B 1 404 ? 128.279 -30.549 -98.300 1.00 30.57 405 SER B CA 1
ATOM 6770 C C . SER B 1 404 ? 128.757 -31.859 -97.692 1.00 37.98 405 SER B C 1
ATOM 6771 O O . SER B 1 404 ? 128.547 -32.077 -96.494 1.00 37.14 405 SER B O 1
ATOM 6774 N N . HIS B 1 405 ? 129.379 -32.732 -98.472 1.00 35.63 406 HIS B N 1
ATOM 6775 C CA . HIS B 1 405 ? 129.955 -33.933 -97.894 1.00 34.63 406 HIS B CA 1
ATOM 6776 C C . HIS B 1 405 ? 131.133 -33.548 -97.006 1.00 34.14 406 HIS B C 1
ATOM 6777 O O . HIS B 1 405 ? 131.965 -32.725 -97.409 1.00 35.57 406 HIS B O 1
ATOM 6784 N N . PRO B 1 406 ? 131.246 -34.118 -95.806 1.00 37.06 407 PRO B N 1
ATOM 6785 C CA . PRO B 1 406 ? 132.304 -33.676 -94.881 1.00 37.53 407 PRO B CA 1
ATOM 6786 C C . PRO B 1 406 ? 133.721 -33.947 -95.371 1.00 41.17 407 PRO B C 1
ATOM 6787 O O . PRO B 1 406 ? 134.650 -33.262 -94.927 1.00 39.78 407 PRO B O 1
ATOM 6791 N N . ALA B 1 407 ? 133.926 -34.911 -96.268 1.00 37.63 408 ALA B N 1
ATOM 6792 C CA . ALA B 1 407 ? 135.271 -35.197 -96.753 1.00 44.93 408 ALA B CA 1
ATOM 6793 C C . ALA B 1 407 ? 135.711 -34.276 -97.886 1.00 41.95 408 ALA B C 1
ATOM 6794 O O . ALA B 1 407 ? 136.877 -34.340 -98.292 1.00 38.56 408 ALA B O 1
ATOM 6796 N N . VAL B 1 408 ? 134.823 -33.431 -98.402 1.00 37.28 409 VAL B N 1
ATOM 6797 C CA . VAL B 1 408 ? 135.085 -32.645 -99.602 1.00 32.63 409 VAL B CA 1
ATOM 6798 C C . VAL B 1 408 ? 135.416 -31.216 -99.202 1.00 35.71 409 VAL B C 1
ATOM 6799 O O . VAL B 1 408 ? 134.608 -30.540 -98.551 1.00 35.84 409 VAL B O 1
ATOM 6803 N N . ALA B 1 409 ? 136.588 -30.744 -99.623 1.00 30.27 410 ALA B N 1
ATOM 6804 C CA . ALA B 1 409 ? 136.956 -29.353 -99.373 1.00 38.16 410 ALA B CA 1
ATOM 6805 C C . ALA B 1 409 ? 136.536 -28.427 -100.507 1.00 31.83 410 ALA B C 1
ATOM 6806 O O . ALA B 1 409 ? 136.040 -27.325 -100.253 1.00 31.14 410 ALA B O 1
ATOM 6808 N N . GLU B 1 410 ? 136.759 -28.834 -101.754 1.00 32.93 411 GLU B N 1
ATOM 6809 C CA . GLU B 1 410 ? 136.354 -28.061 -102.919 1.00 27.25 411 GLU B CA 1
ATOM 6810 C C . GLU B 1 410 ? 135.788 -29.002 -103.969 1.00 28.16 411 GLU B C 1
ATOM 6811 O O . GLU B 1 410 ? 136.079 -30.198 -103.981 1.00 31.64 411 GLU B O 1
ATOM 6817 N N . ALA B 1 411 ? 134.956 -28.448 -104.849 1.00 32.89 412 ALA B N 1
ATOM 6818 C CA . ALA B 1 411 ? 134.298 -29.261 -105.863 1.00 29.60 412 ALA B CA 1
ATOM 6819 C C . ALA B 1 411 ? 134.044 -28.428 -107.109 1.00 26.03 412 ALA B C 1
ATOM 6820 O O . ALA B 1 411 ? 133.568 -27.292 -107.017 1.00 27.67 412 ALA B O 1
ATOM 6822 N N . GLY B 1 412 ? 134.372 -29.004 -108.263 1.00 23.58 413 GLY B N 1
ATOM 6823 C CA . GLY B 1 412 ? 134.056 -28.428 -109.553 1.00 24.31 413 GLY B CA 1
ATOM 6824 C C . GLY B 1 412 ? 133.473 -29.505 -110.442 1.00 24.91 413 GLY B C 1
ATOM 6825 O O . GLY B 1 412 ? 133.920 -30.654 -110.404 1.00 26.81 413 GLY B O 1
ATOM 6826 N N . VAL B 1 413 ? 132.456 -29.170 -111.227 1.00 21.85 414 VAL B N 1
ATOM 6827 C CA . VAL B 1 413 ? 131.772 -30.147 -112.064 1.00 22.77 414 VAL B CA 1
ATOM 6828 C C . VAL B 1 413 ? 131.757 -29.613 -113.488 1.00 29.34 414 VAL B C 1
ATOM 6829 O O . VAL B 1 413 ? 131.470 -28.431 -113.709 1.00 25.13 414 VAL B O 1
ATOM 6833 N N . SER B 1 414 ? 132.095 -30.466 -114.450 1.00 22.99 415 SER B N 1
ATOM 6834 C CA . SER B 1 414 ? 132.035 -30.048 -115.842 1.00 28.67 415 SER B CA 1
ATOM 6835 C C . SER B 1 414 ? 131.571 -31.210 -116.702 1.00 23.61 415 SER B C 1
ATOM 6836 O O . SER B 1 414 ? 131.619 -32.375 -116.295 1.00 26.60 415 SER B O 1
ATOM 6839 N N . GLY B 1 415 ? 131.113 -30.875 -117.907 1.00 26.29 416 GLY B N 1
ATOM 6840 C CA . GLY B 1 415 ? 130.534 -31.873 -118.790 1.00 24.68 416 GLY B CA 1
ATOM 6841 C C . GLY B 1 415 ? 131.592 -32.615 -119.585 1.00 30.28 416 GLY B C 1
ATOM 6842 O O . GLY B 1 415 ? 132.481 -32.004 -120.186 1.00 36.45 416 GLY B O 1
ATOM 6843 N N . ALA B 1 416 ? 131.497 -33.940 -119.589 1.00 28.95 417 ALA B N 1
ATOM 6844 C CA . ALA B 1 416 ? 132.341 -34.791 -120.415 1.00 28.70 417 ALA B CA 1
ATOM 6845 C C . ALA B 1 416 ? 131.544 -35.262 -121.622 1.00 29.01 417 ALA B C 1
ATOM 6846 O O . ALA B 1 416 ? 130.369 -35.611 -121.498 1.00 29.65 417 ALA B O 1
ATOM 6848 N N . GLU B 1 417 ? 132.183 -35.273 -122.789 1.00 34.53 418 GLU B N 1
ATOM 6849 C CA . GLU B 1 417 ? 131.485 -35.728 -123.984 1.00 35.81 418 GLU B CA 1
ATOM 6850 C C . GLU B 1 417 ? 131.026 -37.167 -123.807 1.00 31.74 418 GLU B C 1
ATOM 6851 O O . GLU B 1 417 ? 131.730 -37.999 -123.222 1.00 32.34 418 GLU B O 1
ATOM 6857 N N . ASP B 1 418 ? 129.812 -37.442 -124.276 1.00 31.17 419 ASP B N 1
ATOM 6858 C CA . ASP B 1 418 ? 129.193 -38.754 -124.162 1.00 29.59 419 ASP B CA 1
ATOM 6859 C C . ASP B 1 418 ? 128.460 -39.024 -125.467 1.00 34.77 419 ASP B C 1
ATOM 6860 O O . ASP B 1 418 ? 127.602 -38.231 -125.873 1.00 29.78 419 ASP B O 1
ATOM 6865 N N . LYS B 1 419 ? 128.789 -40.141 -126.119 1.00 31.68 420 LYS B N 1
ATOM 6866 C CA . LYS B 1 419 ? 128.198 -40.428 -127.426 1.00 28.25 420 LYS B CA 1
ATOM 6867 C C . LYS B 1 419 ? 126.683 -40.597 -127.353 1.00 31.35 420 LYS B C 1
ATOM 6868 O O . LYS B 1 419 ? 125.979 -40.266 -128.314 1.00 31.76 420 LYS B O 1
ATOM 6870 N N . LYS B 1 420 ? 126.158 -41.113 -126.243 1.00 23.90 421 LYS B N 1
ATOM 6871 C CA . LYS B 1 420 ? 124.716 -41.285 -126.156 1.00 23.34 421 LYS B CA 1
ATOM 6872 C C . LYS B 1 420 ? 124.021 -40.013 -125.691 1.00 28.84 421 LYS B C 1
ATOM 6873 O O . LYS B 1 420 ? 123.056 -39.571 -126.319 1.00 29.38 421 LYS B O 1
ATOM 6879 N N . TRP B 1 421 ? 124.511 -39.402 -124.610 1.00 27.55 422 TRP B N 1
ATOM 6880 C CA . TRP B 1 421 ? 123.772 -38.346 -123.923 1.00 25.93 422 TRP B CA 1
ATOM 6881 C C . TRP B 1 421 ? 124.199 -36.933 -124.316 1.00 24.71 422 TRP B C 1
ATOM 6882 O O . TRP B 1 421 ? 123.557 -35.971 -123.880 1.00 27.33 422 TRP B O 1
ATOM 6893 N N . GLY B 1 422 ? 125.233 -36.781 -125.140 1.00 23.22 423 GLY B N 1
ATOM 6894 C CA . GLY B 1 422 ? 125.783 -35.469 -125.423 1.00 28.41 423 GLY B CA 1
ATOM 6895 C C . GLY B 1 422 ? 126.908 -35.125 -124.467 1.00 25.26 423 GLY B C 1
ATOM 6896 O O . GLY B 1 422 ? 128.092 -35.196 -124.824 1.00 26.16 423 GLY B O 1
ATOM 6897 N N . LYS B 1 423 ? 126.544 -34.763 -123.238 1.00 25.76 424 LYS B N 1
ATOM 6898 C CA . LYS B 1 423 ? 127.501 -34.523 -122.163 1.00 25.28 424 LYS B CA 1
ATOM 6899 C C . LYS B 1 423 ? 126.973 -35.147 -120.879 1.00 29.22 424 LYS B C 1
ATOM 6900 O O . LYS B 1 423 ? 125.762 -35.167 -120.651 1.00 25.86 424 LYS B O 1
ATOM 6906 N N . VAL B 1 424 ? 127.882 -35.673 -120.060 1.00 25.47 425 VAL B N 1
ATOM 6907 C CA . VAL B 1 424 ? 127.551 -36.150 -118.716 1.00 22.59 425 VAL B CA 1
ATOM 6908 C C . VAL B 1 424 ? 128.458 -35.443 -117.724 1.00 21.38 425 VAL B C 1
ATOM 6909 O O . VAL B 1 424 ? 129.549 -34.968 -118.085 1.00 25.32 425 VAL B O 1
ATOM 6913 N N . PRO B 1 425 ? 128.043 -35.343 -116.457 1.00 23.12 426 PRO B N 1
ATOM 6914 C CA . PRO B 1 425 ? 128.847 -34.608 -115.465 1.00 21.31 426 PRO B CA 1
ATOM 6915 C C . PRO B 1 425 ? 129.986 -35.448 -114.897 1.00 20.40 426 PRO B C 1
ATOM 6916 O O . PRO B 1 425 ? 129.800 -36.614 -114.545 1.00 23.59 426 PRO B O 1
ATOM 6920 N N . HIS B 1 426 ? 131.168 -34.841 -114.808 1.00 20.79 427 HIS B N 1
ATOM 6921 C CA . HIS B 1 426 ? 132.313 -35.381 -114.079 1.00 20.06 427 HIS B CA 1
ATOM 6922 C C . HIS B 1 426 ? 132.654 -34.431 -112.940 1.00 23.56 427 HIS B C 1
ATOM 6923 O O . HIS B 1 426 ? 132.556 -33.208 -113.092 1.00 25.37 427 HIS B O 1
ATOM 6930 N N . ALA B 1 427 ? 133.053 -34.986 -111.802 1.00 23.60 428 ALA B N 1
ATOM 6931 C CA . ALA B 1 427 ? 133.330 -34.197 -110.607 1.00 22.68 428 ALA B CA 1
ATOM 6932 C C . ALA B 1 427 ? 134.825 -34.154 -110.336 1.00 26.98 428 ALA B C 1
ATOM 6933 O O . ALA B 1 427 ? 135.522 -35.150 -110.523 1.00 26.92 428 ALA B O 1
ATOM 6935 N N . TYR B 1 428 ? 135.298 -32.994 -109.887 1.00 25.65 429 TYR B N 1
ATOM 6936 C CA . TYR B 1 428 ? 136.706 -32.741 -109.606 1.00 25.97 429 TYR B CA 1
ATOM 6937 C C . TYR B 1 428 ? 136.773 -32.173 -108.199 1.00 25.23 429 TYR B C 1
ATOM 6938 O O . TYR B 1 428 ? 136.164 -31.137 -107.923 1.00 26.53 429 TYR B O 1
ATOM 6947 N N . LEU B 1 429 ? 137.517 -32.834 -107.316 1.00 29.18 430 LEU B N 1
ATOM 6948 C CA . LEU B 1 429 ? 137.390 -32.585 -105.889 1.00 27.85 430 LEU B CA 1
ATOM 6949 C C . LEU B 1 429 ? 138.742 -32.316 -105.254 1.00 32.95 430 LEU B C 1
ATOM 6950 O O . LEU B 1 429 ? 139.759 -32.884 -105.654 1.00 32.44 430 LEU B O 1
ATOM 6955 N N . VAL B 1 430 ? 138.724 -31.450 -104.246 1.00 31.35 431 VAL B N 1
ATOM 6956 C CA . VAL B 1 430 ? 139.799 -31.325 -103.269 1.00 28.94 431 VAL B CA 1
ATOM 6957 C C . VAL B 1 430 ? 139.241 -31.870 -101.963 1.00 38.41 431 VAL B C 1
ATOM 6958 O O . VAL B 1 430 ? 138.170 -31.439 -101.515 1.00 33.86 431 VAL B O 1
ATOM 6962 N N . LEU B 1 431 ? 139.901 -32.862 -101.362 1.00 39.18 432 LEU B N 1
ATOM 6963 C CA . LEU B 1 431 ? 139.382 -33.589 -100.198 1.00 33.81 432 LEU B CA 1
ATOM 6964 C C . LEU B 1 431 ? 140.058 -33.239 -98.889 1.00 44.81 432 LEU B C 1
ATOM 6965 O O . LEU B 1 431 ? 141.232 -33.039 -98.886 1.00 50.18 432 LEU B O 1
ATOM 6970 N N . HIS B 1 432 ? 139.327 -33.095 -97.797 1.00 47.90 433 HIS B N 1
ATOM 6971 C CA . HIS B 1 432 ? 139.969 -33.043 -96.495 1.00 55.38 433 HIS B CA 1
ATOM 6972 C C . HIS B 1 432 ? 140.502 -34.408 -96.084 1.00 63.99 433 HIS B C 1
ATOM 6973 O O . HIS B 1 432 ? 141.636 -34.565 -95.694 1.00 70.47 433 HIS B O 1
ATOM 6980 N N . LYS B 1 433 ? 139.652 -35.404 -96.238 1.00 60.61 434 LYS B N 1
ATOM 6981 C CA . LYS B 1 433 ? 139.831 -36.727 -95.705 1.00 59.64 434 LYS B CA 1
ATOM 6982 C C . LYS B 1 433 ? 139.585 -37.624 -96.875 1.00 62.57 434 LYS B C 1
ATOM 6983 O O . LYS B 1 433 ? 138.977 -37.223 -97.833 1.00 54.24 434 LYS B O 1
ATOM 6985 N N . PRO B 1 434 ? 140.083 -38.835 -96.849 1.00 64.47 435 PRO B N 1
ATOM 6986 C CA . PRO B 1 434 ? 139.856 -39.672 -98.031 1.00 62.66 435 PRO B CA 1
ATOM 6987 C C . PRO B 1 434 ? 138.430 -40.199 -98.061 1.00 59.03 435 PRO B C 1
ATOM 6988 O O . PRO B 1 434 ? 137.773 -40.350 -97.028 1.00 53.05 435 PRO B O 1
ATOM 6992 N N . VAL B 1 435 ? 137.946 -40.459 -99.271 1.00 57.62 436 VAL B N 1
ATOM 6993 C CA . VAL B 1 435 ? 136.593 -40.967 -99.474 1.00 50.28 436 VAL B CA 1
ATOM 6994 C C . VAL B 1 435 ? 136.550 -41.611 -100.850 1.00 42.83 436 VAL B C 1
ATOM 6995 O O . VAL B 1 435 ? 137.187 -41.134 -101.791 1.00 45.19 436 VAL B O 1
ATOM 6999 N N . SER B 1 436 ? 135.811 -42.710 -100.959 1.00 41.47 437 SER B N 1
ATOM 7000 C CA . SER B 1 436 ? 135.727 -43.444 -102.213 1.00 37.78 437 SER B CA 1
ATOM 7001 C C . SER B 1 436 ? 134.647 -42.860 -103.118 1.00 40.10 437 SER B C 1
ATOM 7002 O O . SER B 1 436 ? 133.758 -42.131 -102.676 1.00 37.08 437 SER B O 1
ATOM 7005 N N . ALA B 1 437 ? 134.729 -43.210 -104.405 1.00 38.68 438 ALA B N 1
ATOM 7006 C CA . ALA B 1 437 ? 133.646 -42.874 -105.325 1.00 37.28 438 ALA B CA 1
ATOM 7007 C C . ALA B 1 437 ? 132.338 -43.511 -104.882 1.00 44.51 438 ALA B C 1
ATOM 7008 O O . ALA B 1 437 ? 131.267 -42.904 -105.013 1.00 38.41 438 ALA B O 1
ATOM 7010 N N . GLY B 1 438 ? 132.406 -44.736 -104.354 1.00 44.95 439 GLY B N 1
ATOM 7011 C CA . GLY B 1 438 ? 131.195 -45.418 -103.930 1.00 44.78 439 GLY B CA 1
ATOM 7012 C C . GLY B 1 438 ? 130.480 -44.696 -102.804 1.00 42.39 439 GLY B C 1
ATOM 7013 O O . GLY B 1 438 ? 129.250 -44.598 -102.800 1.00 38.09 439 GLY B O 1
ATOM 7014 N N . GLU B 1 439 ? 131.240 -44.186 -101.830 1.00 38.88 440 GLU B N 1
ATOM 7015 C CA . GLU B 1 439 ? 130.636 -43.403 -100.754 1.00 40.31 440 GLU B CA 1
ATOM 7016 C C . GLU B 1 439 ? 130.051 -42.099 -101.282 1.00 34.04 440 GLU B C 1
ATOM 7017 O O . GLU B 1 439 ? 128.941 -41.708 -100.900 1.00 34.58 440 GLU B O 1
ATOM 7019 N N . LEU B 1 440 ? 130.785 -41.411 -102.157 1.00 29.97 441 LEU B N 1
ATOM 7020 C CA . LEU B 1 440 ? 130.277 -40.174 -102.740 1.00 29.74 441 LEU B CA 1
ATOM 7021 C C . LEU B 1 440 ? 129.013 -40.418 -103.555 1.00 29.28 441 LEU B C 1
ATOM 7022 O O . LEU B 1 440 ? 128.084 -39.599 -103.536 1.00 31.34 441 LEU B O 1
ATOM 7027 N N . THR B 1 441 ? 128.949 -41.540 -104.275 1.00 28.94 442 THR B N 1
ATOM 7028 C CA . THR B 1 441 ? 127.762 -41.812 -105.074 1.00 29.15 442 THR B CA 1
ATOM 7029 C C . THR B 1 441 ? 126.560 -42.095 -104.185 1.00 32.32 442 THR B C 1
ATOM 7030 O O . THR B 1 441 ? 125.459 -41.587 -104.443 1.00 27.93 442 THR B O 1
ATOM 7034 N N . ASP B 1 442 ? 126.759 -42.870 -103.111 1.00 28.15 443 ASP B N 1
ATOM 7035 C CA . ASP B 1 442 ? 125.671 -43.128 -102.172 1.00 32.01 443 ASP B CA 1
ATOM 7036 C C . ASP B 1 442 ? 125.155 -41.830 -101.569 1.00 23.64 443 ASP B C 1
ATOM 7037 O O . ASP B 1 442 ? 123.947 -41.666 -101.361 1.00 29.72 443 ASP B O 1
ATOM 7042 N N . TYR B 1 443 ? 126.062 -40.893 -101.279 1.00 26.98 444 TYR B N 1
ATOM 7043 C CA . TYR B 1 443 ? 125.658 -39.595 -100.755 1.00 28.85 444 TYR B CA 1
ATOM 7044 C C . TYR B 1 443 ? 124.870 -38.805 -101.797 1.00 28.09 444 TYR B C 1
ATOM 7045 O O . TYR B 1 443 ? 123.847 -38.187 -101.476 1.00 27.71 444 TYR B O 1
ATOM 7054 N N . CYS B 1 444 ? 125.320 -38.832 -103.055 1.00 25.62 445 CYS B N 1
ATOM 7055 C CA . CYS B 1 444 ? 124.609 -38.106 -104.103 1.00 28.34 445 CYS B CA 1
ATOM 7056 C C . CYS B 1 444 ? 123.241 -38.710 -104.391 1.00 27.92 445 CYS B C 1
ATOM 7057 O O . CYS B 1 444 ? 122.335 -37.983 -104.818 1.00 26.12 445 CYS B O 1
ATOM 7060 N N . LYS B 1 445 ? 123.073 -40.026 -104.174 1.00 26.69 446 LYS B N 1
ATOM 7061 C CA . LYS B 1 445 ? 121.800 -40.684 -104.464 1.00 26.86 446 LYS B CA 1
ATOM 7062 C C . LYS B 1 445 ? 120.640 -40.006 -103.759 1.00 22.87 446 LYS B C 1
ATOM 7063 O O . LYS B 1 445 ? 119.537 -39.914 -104.304 1.00 26.31 446 LYS B O 1
ATOM 7069 N N . GLU B 1 446 ? 120.866 -39.538 -102.537 1.00 23.70 447 GLU B N 1
ATOM 7070 C CA . GLU B 1 446 ? 119.796 -38.971 -101.735 1.00 26.87 447 GLU B CA 1
ATOM 7071 C C . GLU B 1 446 ? 119.528 -37.510 -102.057 1.00 24.71 447 GLU B C 1
ATOM 7072 O O . GLU B 1 446 ? 118.572 -36.945 -101.522 1.00 25.91 447 GLU B O 1
ATOM 7078 N N . ARG B 1 447 ? 120.344 -36.883 -102.902 1.00 22.15 448 ARG B N 1
ATOM 7079 C CA . ARG B 1 447 ? 120.283 -35.441 -103.083 1.00 21.11 448 ARG B CA 1
ATOM 7080 C C . ARG B 1 447 ? 120.199 -34.993 -104.531 1.00 19.87 448 ARG B C 1
ATOM 7081 O O . ARG B 1 447 ? 120.012 -33.794 -104.767 1.00 20.78 448 ARG B O 1
ATOM 7089 N N . LEU B 1 448 ? 120.339 -35.899 -105.500 1.00 19.50 449 LEU B N 1
ATOM 7090 C CA . LEU B 1 448 ? 120.421 -35.544 -106.909 1.00 18.21 449 LEU B CA 1
ATOM 7091 C C . LEU B 1 448 ? 119.684 -36.571 -107.752 1.00 17.17 449 LEU B C 1
ATOM 7092 O O . LEU B 1 448 ? 119.781 -37.774 -107.497 1.00 20.98 449 LEU B O 1
ATOM 7097 N N . ALA B 1 449 ? 118.969 -36.083 -108.767 1.00 18.99 450 ALA B N 1
ATOM 7098 C CA . ALA B 1 449 ? 118.449 -36.954 -109.812 1.00 17.43 450 ALA B CA 1
ATOM 7099 C C . ALA B 1 449 ? 119.583 -37.776 -110.410 1.00 15.37 450 ALA B C 1
ATOM 7100 O O . ALA B 1 449 ? 120.709 -37.305 -110.511 1.00 20.43 450 ALA B O 1
ATOM 7102 N N . LYS B 1 450 ? 119.270 -39.007 -110.850 1.00 18.70 451 LYS B N 1
ATOM 7103 C CA . LYS B 1 450 ? 120.328 -39.904 -111.320 1.00 19.18 451 LYS B CA 1
ATOM 7104 C C . LYS B 1 450 ? 121.179 -39.271 -112.421 1.00 18.52 451 LYS B C 1
ATOM 7105 O O . LYS B 1 450 ? 122.410 -39.392 -112.407 1.00 18.97 451 LYS B O 1
ATOM 7111 N N . TYR B 1 451 ? 120.545 -38.601 -113.388 1.00 19.05 452 TYR B N 1
ATOM 7112 C CA . TYR B 1 451 ? 121.301 -38.018 -114.497 1.00 20.65 452 TYR B CA 1
ATOM 7113 C C . TYR B 1 451 ? 122.219 -36.868 -114.073 1.00 17.89 452 TYR B C 1
ATOM 7114 O O . TYR B 1 451 ? 123.104 -36.502 -114.852 1.00 17.94 452 TYR B O 1
ATOM 7123 N N . LYS B 1 452 ? 122.047 -36.288 -112.871 1.00 17.09 453 LYS B N 1
ATOM 7124 C CA . LYS B 1 452 ? 122.948 -35.244 -112.382 1.00 14.73 453 LYS B CA 1
ATOM 7125 C C . LYS B 1 452 ? 124.155 -35.802 -111.632 1.00 17.16 453 LYS B C 1
ATOM 7126 O O . LYS B 1 452 ? 125.082 -35.048 -111.320 1.00 18.97 453 LYS B O 1
ATOM 7132 N N . ARG B 1 453 ? 124.144 -37.079 -111.300 1.00 20.98 454 ARG B N 1
ATOM 7133 C CA . ARG B 1 453 ? 125.188 -37.628 -110.451 1.00 20.46 454 ARG B CA 1
ATOM 7134 C C . ARG B 1 453 ? 126.463 -37.828 -111.264 1.00 19.81 454 ARG B C 1
ATOM 7135 O O . ARG B 1 453 ? 126.400 -38.287 -112.413 1.00 22.59 454 ARG B O 1
ATOM 7143 N N . PRO B 1 454 ? 127.626 -37.511 -110.696 1.00 19.28 455 PRO B N 1
ATOM 7144 C CA . PRO B 1 454 ? 128.868 -37.611 -111.466 1.00 22.26 455 PRO B CA 1
ATOM 7145 C C . PRO B 1 454 ? 129.094 -39.031 -111.947 1.00 25.12 455 PRO B C 1
ATOM 7146 O O . PRO B 1 454 ? 128.936 -39.995 -111.194 1.00 28.89 455 PRO B O 1
ATOM 7150 N N . LYS B 1 455 ? 129.429 -39.153 -113.229 1.00 24.70 456 LYS B N 1
ATOM 7151 C CA . LYS B 1 455 ? 129.806 -40.445 -113.788 1.00 22.67 456 LYS B CA 1
ATOM 7152 C C . LYS B 1 455 ? 131.247 -40.811 -113.475 1.00 28.58 456 LYS B C 1
ATOM 7153 O O . LYS B 1 455 ? 131.597 -41.994 -113.513 1.00 31.89 456 LYS B O 1
ATOM 7159 N N . LYS B 1 456 ? 132.079 -39.827 -113.157 1.00 26.38 457 LYS B N 1
ATOM 7160 C CA . LYS B 1 456 ? 133.473 -40.054 -112.807 1.00 26.09 457 LYS B CA 1
ATOM 7161 C C . LYS B 1 456 ? 133.861 -38.999 -111.789 1.00 29.56 457 LYS B C 1
ATOM 7162 O O . LYS B 1 456 ? 133.342 -37.881 -111.817 1.00 25.88 457 LYS B O 1
ATOM 7168 N N . PHE B 1 457 ? 134.764 -39.372 -110.882 1.00 31.96 458 PHE B N 1
ATOM 7169 C CA . PHE B 1 457 ? 135.303 -38.482 -109.866 1.00 31.95 458 PHE B CA 1
ATOM 7170 C C . PHE B 1 457 ? 136.813 -38.385 -110.020 1.00 37.85 458 PHE B C 1
ATOM 7171 O O . PHE B 1 457 ? 137.489 -39.396 -110.233 1.00 35.03 458 PHE B O 1
ATOM 7179 N N . PHE B 1 458 ? 137.341 -37.174 -109.882 1.00 29.80 459 PHE B N 1
ATOM 7180 C CA . PHE B 1 458 ? 138.778 -36.950 -109.890 1.00 34.93 459 PHE B CA 1
ATOM 7181 C C . PHE B 1 458 ? 139.177 -36.192 -108.633 1.00 33.80 459 PHE B C 1
ATOM 7182 O O . PHE B 1 458 ? 138.423 -35.362 -108.120 1.00 28.82 459 PHE B O 1
ATOM 7190 N N . VAL B 1 459 ? 140.368 -36.503 -108.121 1.00 28.53 460 VAL B N 1
ATOM 7191 C CA . VAL B 1 459 ? 140.906 -35.849 -106.934 1.00 37.51 460 VAL B CA 1
ATOM 7192 C C . VAL B 1 459 ? 142.053 -34.939 -107.352 1.00 36.82 460 VAL B C 1
ATOM 7193 O O . VAL B 1 459 ? 142.901 -35.323 -108.164 1.00 40.84 460 VAL B O 1
ATOM 7197 N N . LEU B 1 460 ? 142.056 -33.718 -106.815 1.00 34.63 461 LEU B N 1
ATOM 7198 C CA . LEU B 1 460 ? 143.068 -32.720 -107.125 1.00 37.50 461 LEU B CA 1
ATOM 7199 C C . LEU B 1 460 ? 143.529 -32.063 -105.832 1.00 39.36 461 LEU B C 1
ATOM 7200 O O . LEU B 1 460 ? 142.904 -32.204 -104.778 1.00 41.94 461 LEU B O 1
ATOM 7205 N N . ASP B 1 461 ? 144.643 -31.333 -105.923 1.00 37.58 462 ASP B N 1
ATOM 7206 C CA . ASP B 1 461 ? 145.103 -30.512 -104.811 1.00 32.10 462 ASP B CA 1
ATOM 7207 C C . ASP B 1 461 ? 144.619 -29.074 -104.916 1.00 38.92 462 ASP B C 1
ATOM 7208 O O . ASP B 1 461 ? 144.555 -28.372 -103.899 1.00 41.91 462 ASP B O 1
ATOM 7213 N N . ARG B 1 462 ? 144.285 -28.628 -106.125 1.00 40.68 463 ARG B N 1
ATOM 7214 C CA . ARG B 1 462 ? 143.781 -27.285 -106.359 1.00 44.42 463 ARG B CA 1
ATOM 7215 C C . ARG B 1 462 ? 142.900 -27.322 -107.598 1.00 40.97 463 ARG B C 1
ATOM 7216 O O . ARG B 1 462 ? 143.073 -28.178 -108.470 1.00 35.95 463 ARG B O 1
ATOM 7218 N N . LEU B 1 463 ? 141.942 -26.393 -107.664 1.00 41.33 464 LEU B N 1
ATOM 7219 C CA . LEU B 1 463 ? 141.091 -26.277 -108.836 1.00 35.96 464 LEU B CA 1
ATOM 7220 C C . LEU B 1 463 ? 141.459 -25.025 -109.628 1.00 31.23 464 LEU B C 1
ATOM 7221 O O . LEU B 1 463 ? 141.869 -24.020 -109.042 1.00 35.94 464 LEU B O 1
ATOM 7226 N N . PRO B 1 464 ? 141.333 -25.053 -110.954 1.00 38.13 465 PRO B N 1
ATOM 7227 C CA . PRO B 1 464 ? 141.587 -23.845 -111.751 1.00 39.03 465 PRO B CA 1
ATOM 7228 C C . PRO B 1 464 ? 140.656 -22.707 -111.352 1.00 40.97 465 PRO B C 1
ATOM 7229 O O . PRO B 1 464 ? 139.438 -22.882 -111.260 1.00 38.86 465 PRO B O 1
ATOM 7233 N N . ARG B 1 465 ? 141.241 -21.531 -111.123 1.00 45.84 466 ARG B N 1
ATOM 7234 C CA . ARG B 1 465 ? 140.489 -20.367 -110.674 1.00 48.18 466 ARG B CA 1
ATOM 7235 C C . ARG B 1 465 ? 141.088 -19.111 -111.289 1.00 48.41 466 ARG B C 1
ATOM 7236 O O . ARG B 1 465 ? 142.295 -19.039 -111.527 1.00 43.57 466 ARG B O 1
ATOM 7244 N N . ASN B 1 466 ? 140.238 -18.117 -111.546 1.00 53.98 467 ASN B N 1
ATOM 7245 C CA . ASN B 1 466 ? 140.734 -16.833 -112.019 1.00 56.99 467 ASN B CA 1
ATOM 7246 C C . ASN B 1 466 ? 141.288 -16.019 -110.848 1.00 60.08 467 ASN B C 1
ATOM 7247 O O . ASN B 1 466 ? 141.332 -16.477 -109.702 1.00 54.58 467 ASN B O 1
ATOM 7252 N N . ALA B 1 467 ? 141.710 -14.785 -111.139 1.00 63.41 468 ALA B N 1
ATOM 7253 C CA . ALA B 1 467 ? 142.314 -13.948 -110.106 1.00 62.24 468 ALA B CA 1
ATOM 7254 C C . ALA B 1 467 ? 141.329 -13.629 -108.989 1.00 61.11 468 ALA B C 1
ATOM 7255 O O . ALA B 1 467 ? 141.738 -13.439 -107.838 1.00 63.93 468 ALA B O 1
ATOM 7257 N N . SER B 1 468 ? 140.036 -13.568 -109.302 1.00 57.08 469 SER B N 1
ATOM 7258 C CA . SER B 1 468 ? 138.998 -13.379 -108.297 1.00 57.19 469 SER B CA 1
ATOM 7259 C C . SER B 1 468 ? 138.673 -14.662 -107.540 1.00 59.60 469 SER B C 1
ATOM 7260 O O . SER B 1 468 ? 137.688 -14.689 -106.790 1.00 60.22 469 SER B O 1
ATOM 7262 N N . ASN B 1 469 ? 139.466 -15.718 -107.741 1.00 52.57 470 ASN B N 1
ATOM 7263 C CA . ASN B 1 469 ? 139.289 -17.004 -107.071 1.00 53.02 470 ASN B CA 1
ATOM 7264 C C . ASN B 1 469 ? 137.982 -17.688 -107.474 1.00 54.28 470 ASN B C 1
ATOM 7265 O O . ASN B 1 469 ? 137.425 -18.479 -106.708 1.00 52.56 470 ASN B O 1
ATOM 7270 N N . LYS B 1 470 ? 137.485 -17.400 -108.676 1.00 52.12 471 LYS B N 1
ATOM 7271 C CA . LYS B 1 470 ? 136.287 -18.050 -109.189 1.00 44.20 471 LYS B CA 1
ATOM 7272 C C . LYS B 1 470 ? 136.664 -19.252 -110.043 1.00 40.28 471 LYS B C 1
ATOM 7273 O O . LYS B 1 470 ? 137.616 -19.206 -110.826 1.00 38.29 471 LYS B O 1
ATOM 7275 N N . LEU B 1 471 ? 135.900 -20.324 -109.887 1.00 37.90 472 LEU B N 1
ATOM 7276 C CA . LEU B 1 471 ? 136.152 -21.565 -110.602 1.00 35.31 472 LEU B CA 1
ATOM 7277 C C . LEU B 1 471 ? 136.109 -21.347 -112.113 1.00 36.82 472 LEU B C 1
ATOM 7278 O O . LEU B 1 471 ? 135.220 -20.670 -112.635 1.00 42.68 472 LEU B O 1
ATOM 7283 N N . LEU B 1 472 ? 137.085 -21.925 -112.815 1.00 30.20 473 LEU B N 1
ATOM 7284 C CA . LEU B 1 472 ? 137.160 -21.926 -114.279 1.00 29.44 473 LEU B CA 1
ATOM 7285 C C . LEU B 1 472 ? 136.841 -23.345 -114.756 1.00 31.25 473 LEU B C 1
ATOM 7286 O O . LEU B 1 472 ? 137.734 -24.170 -114.955 1.00 30.41 473 LEU B O 1
ATOM 7291 N N . ARG B 1 473 ? 135.553 -23.615 -114.970 1.00 26.51 474 ARG B N 1
ATOM 7292 C CA . ARG B 1 473 ? 135.093 -24.995 -115.088 1.00 29.74 474 ARG B CA 1
ATOM 7293 C C . ARG B 1 473 ? 135.575 -25.671 -116.366 1.00 29.59 474 ARG B C 1
ATOM 7294 O O . ARG B 1 473 ? 135.767 -26.890 -116.379 1.00 32.10 474 ARG B O 1
ATOM 7302 N N . ASN B 1 474 ? 135.756 -24.916 -117.452 1.00 31.78 475 ASN B N 1
ATOM 7303 C CA . ASN B 1 474 ? 136.197 -25.537 -118.696 1.00 29.53 475 ASN B CA 1
ATOM 7304 C C . ASN B 1 474 ? 137.655 -25.958 -118.661 1.00 38.10 475 ASN B C 1
ATOM 7305 O O . ASN B 1 474 ? 138.081 -26.715 -119.538 1.00 36.53 475 ASN B O 1
ATOM 7310 N N . GLN B 1 475 ? 138.418 -25.508 -117.672 1.00 33.69 476 GLN B N 1
ATOM 7311 C CA . GLN B 1 475 ? 139.803 -25.932 -117.523 1.00 39.38 476 GLN B CA 1
ATOM 7312 C C . GLN B 1 475 ? 139.959 -27.112 -116.578 1.00 41.04 476 GLN B C 1
ATOM 7313 O O . GLN B 1 475 ? 141.071 -27.641 -116.449 1.00 40.68 476 GLN B O 1
ATOM 7319 N N . LEU B 1 476 ? 138.874 -27.523 -115.917 1.00 36.68 477 LEU B N 1
ATOM 7320 C CA . LEU B 1 476 ? 138.915 -28.693 -115.046 1.00 34.83 477 LEU B CA 1
ATOM 7321 C C . LEU B 1 476 ? 139.402 -29.928 -115.795 1.00 35.03 477 LEU B C 1
ATOM 7322 O O . LEU B 1 476 ? 140.180 -30.721 -115.254 1.00 39.73 477 LEU B O 1
ATOM 7327 N N . LYS B 1 477 ? 138.940 -30.113 -117.039 1.00 41.44 478 LYS B N 1
ATOM 7328 C CA . LYS B 1 477 ? 139.274 -31.321 -117.791 1.00 38.56 478 LYS B CA 1
ATOM 7329 C C . LYS B 1 477 ? 140.773 -31.464 -117.996 1.00 40.14 478 LYS B C 1
ATOM 7330 O O . LYS B 1 477 ? 141.282 -32.590 -118.061 1.00 40.48 478 LYS B O 1
ATOM 7332 N N . ASP B 1 478 ? 141.488 -30.343 -118.106 1.00 43.63 479 ASP B N 1
ATOM 7333 C CA . ASP B 1 478 ? 142.925 -30.338 -118.357 1.00 49.00 479 ASP B CA 1
ATOM 7334 C C . ASP B 1 478 ? 143.762 -30.249 -117.089 1.00 48.26 479 ASP B C 1
ATOM 7335 O O . ASP B 1 478 ? 144.981 -30.442 -117.159 1.00 48.06 479 ASP B O 1
ATOM 7340 N N . ALA B 1 479 ? 143.151 -29.956 -115.945 1.00 44.88 480 ALA B N 1
ATOM 7341 C CA . ALA B 1 479 ? 143.894 -29.901 -114.696 1.00 43.89 480 ALA B CA 1
ATOM 7342 C C . ALA B 1 479 ? 144.486 -31.270 -114.371 1.00 44.33 480 ALA B C 1
ATOM 7343 O O . ALA B 1 479 ? 144.028 -32.307 -114.854 1.00 57.45 480 ALA B O 1
ATOM 7345 N N . ARG B 1 480 ? 145.525 -31.270 -113.543 1.00 60.64 481 ARG B N 1
ATOM 7346 C CA . ARG B 1 480 ? 146.203 -32.512 -113.198 1.00 64.21 481 ARG B CA 1
ATOM 7347 C C . ARG B 1 480 ? 145.499 -33.178 -112.026 1.00 52.17 481 ARG B C 1
ATOM 7348 O O . ARG B 1 480 ? 145.290 -32.556 -110.979 1.00 44.43 481 ARG B O 1
ATOM 7350 N N . LYS B 1 481 ? 145.164 -34.452 -112.202 1.00 45.81 482 LYS B N 1
ATOM 7351 C CA . LYS B 1 481 ? 144.183 -35.122 -111.367 1.00 41.84 482 LYS B CA 1
ATOM 7352 C C . LYS B 1 481 ? 144.434 -36.621 -111.423 1.00 43.11 482 LYS B C 1
ATOM 7353 O O . LYS B 1 481 ? 145.163 -37.119 -112.285 1.00 48.37 482 LYS B O 1
ATOM 7359 N N . GLY B 1 482 ? 143.804 -37.331 -110.506 1.00 51.03 483 GLY B N 1
ATOM 7360 C CA . GLY B 1 482 ? 143.757 -38.783 -110.564 1.00 48.83 483 GLY B CA 1
ATOM 7361 C C . GLY B 1 482 ? 142.345 -39.273 -110.336 1.00 54.11 483 GLY B C 1
ATOM 7362 O O . GLY B 1 482 ? 141.626 -38.754 -109.481 1.00 49.31 483 GLY B O 1
ATOM 7363 N N . GLU B 1 483 ? 141.948 -40.270 -111.122 1.00 51.80 484 GLU B N 1
ATOM 7364 C CA . GLU B 1 483 ? 140.614 -40.837 -110.984 1.00 52.89 484 GLU B CA 1
ATOM 7365 C C . GLU B 1 483 ? 140.432 -41.416 -109.588 1.00 49.56 484 GLU B C 1
ATOM 7366 O O . GLU B 1 483 ? 141.308 -42.114 -109.072 1.00 49.33 484 GLU B O 1
ATOM 7368 N N . LEU B 1 484 ? 139.301 -41.103 -108.967 1.00 42.16 485 LEU B N 1
ATOM 7369 C CA . LEU B 1 484 ? 138.966 -41.640 -107.659 1.00 40.29 485 LEU B CA 1
ATOM 7370 C C . LEU B 1 484 ? 138.074 -42.861 -107.837 1.00 45.85 485 LEU B C 1
ATOM 7371 O O . LEU B 1 484 ? 137.104 -42.821 -108.599 1.00 46.82 485 LEU B O 1
ATOM 7376 N N . LEU B 1 485 ? 138.416 -43.945 -107.148 1.00 49.63 486 LEU B N 1
ATOM 7377 C CA . LEU B 1 485 ? 137.688 -45.199 -107.291 1.00 54.24 486 LEU B CA 1
ATOM 7378 C C . LEU B 1 485 ? 136.988 -45.593 -105.992 1.00 52.11 486 LEU B C 1
ATOM 7379 O O . LEU B 1 485 ? 136.926 -44.807 -105.043 1.00 44.81 486 LEU B O 1
ATOM 7381 C C . LEU C 1 1 ? 114.964 5.913 -112.494 1.00 42.67 2 LEU C C 1
ATOM 7382 O O . LEU C 1 1 ? 115.931 6.678 -112.494 1.00 48.71 2 LEU C O 1
ATOM 7383 N N . THR C 1 2 ? 114.319 5.593 -113.608 1.00 33.64 3 THR C N 1
ATOM 7384 C CA . THR C 1 2 ? 114.910 5.915 -114.892 1.00 30.91 3 THR C CA 1
ATOM 7385 C C . THR C 1 2 ? 114.390 7.247 -115.417 1.00 31.12 3 THR C C 1
ATOM 7386 O O . THR C 1 2 ? 114.987 7.801 -116.343 1.00 22.52 3 THR C O 1
ATOM 7390 N N . GLU C 1 3 ? 113.297 7.765 -114.834 1.00 26.11 4 GLU C N 1
ATOM 7391 C CA . GLU C 1 3 ? 112.694 9.001 -115.330 1.00 24.81 4 GLU C CA 1
ATOM 7392 C C . GLU C 1 3 ? 112.136 9.848 -114.194 1.00 20.51 4 GLU C C 1
ATOM 7393 O O . GLU C 1 3 ? 111.708 9.336 -113.156 1.00 22.03 4 GLU C O 1
ATOM 7399 N N . GLN C 1 4 ? 112.129 11.163 -114.413 1.00 17.07 5 GLN C N 1
ATOM 7400 C CA . GLN C 1 4 ? 111.489 12.116 -113.520 1.00 15.56 5 GLN C CA 1
ATOM 7401 C C . GLN C 1 4 ? 110.529 12.967 -114.328 1.00 19.66 5 GLN C C 1
ATOM 7402 O O . GLN C 1 4 ? 110.736 13.159 -115.529 1.00 17.82 5 GLN C O 1
ATOM 7408 N N . PRO C 1 5 ? 109.488 13.508 -113.702 1.00 17.35 6 PRO C N 1
ATOM 7409 C CA . PRO C 1 5 ? 108.667 14.499 -114.403 1.00 15.66 6 PRO C CA 1
ATOM 7410 C C . PRO C 1 5 ? 109.540 15.657 -114.871 1.00 14.83 6 PRO C C 1
ATOM 7411 O O . PRO C 1 5 ? 110.464 16.076 -114.171 1.00 15.42 6 PRO C O 1
ATOM 7415 N N . ASN C 1 6 ? 109.241 16.172 -116.067 1.00 14.72 7 ASN C N 1
ATOM 7416 C CA . ASN C 1 6 ? 109.975 17.324 -116.584 1.00 15.15 7 ASN C CA 1
ATOM 7417 C C . ASN C 1 6 ? 110.021 18.417 -115.519 1.00 12.66 7 ASN C C 1
ATOM 7418 O O . ASN C 1 6 ? 108.994 18.759 -114.923 1.00 11.97 7 ASN C O 1
ATOM 7423 N N . TRP C 1 7 ? 111.227 18.922 -115.238 1.00 16.11 8 TRP C N 1
ATOM 7424 C CA . TRP C 1 7 ? 111.401 19.765 -114.054 1.00 13.91 8 TRP C CA 1
ATOM 7425 C C . TRP C 1 7 ? 110.624 21.060 -114.164 1.00 13.38 8 TRP C C 1
ATOM 7426 O O . TRP C 1 7 ? 110.115 21.561 -113.156 1.00 13.61 8 TRP C O 1
ATOM 7437 N N . LEU C 1 8 ? 110.607 21.659 -115.358 1.00 12.14 9 LEU C N 1
ATOM 7438 C CA . LEU C 1 8 ? 109.885 22.908 -115.553 1.00 18.19 9 LEU C CA 1
ATOM 7439 C C . LEU C 1 8 ? 108.389 22.686 -115.424 1.00 16.35 9 LEU C C 1
ATOM 7440 O O . LEU C 1 8 ? 107.683 23.486 -114.799 1.00 12.64 9 LEU C O 1
ATOM 7445 N N . MET C 1 9 ? 107.892 21.598 -116.013 1.00 13.62 10 MET C N 1
ATOM 7446 C CA . MET C 1 9 ? 106.483 21.265 -115.898 1.00 14.66 10 MET C CA 1
ATOM 7447 C C . MET C 1 9 ? 106.085 21.065 -114.438 1.00 17.91 10 MET C C 1
ATOM 7448 O O . MET C 1 9 ? 105.087 21.630 -113.972 1.00 15.26 10 MET C O 1
ATOM 7453 N N . GLN C 1 10 ? 106.851 20.260 -113.696 1.00 14.28 11 GLN C N 1
ATOM 7454 C CA . GLN C 1 10 ? 106.483 20.032 -112.307 1.00 15.73 11 GLN C CA 1
ATOM 7455 C C . GLN C 1 10 ? 106.631 21.310 -111.486 1.00 12.80 11 GLN C C 1
ATOM 7456 O O . GLN C 1 10 ? 105.786 21.602 -110.632 1.00 13.92 11 GLN C O 1
ATOM 7462 N N . ARG C 1 11 ? 107.677 22.098 -111.741 1.00 11.88 12 ARG C N 1
ATOM 7463 C CA . ARG C 1 11 ? 107.853 23.335 -110.988 1.00 13.76 12 ARG C CA 1
ATOM 7464 C C . ARG C 1 11 ? 106.671 24.270 -111.211 1.00 13.99 12 ARG C C 1
ATOM 7465 O O . ARG C 1 11 ? 106.183 24.905 -110.271 1.00 14.37 12 ARG C O 1
ATOM 7473 N N . ALA C 1 12 ? 106.194 24.351 -112.452 1.00 14.95 13 ALA C N 1
ATOM 7474 C CA . ALA C 1 12 ? 105.051 25.204 -112.743 1.00 12.43 13 ALA C CA 1
ATOM 7475 C C . ALA C 1 12 ? 103.804 24.697 -112.046 1.00 16.16 13 ALA C C 1
ATOM 7476 O O . ALA C 1 12 ? 102.943 25.493 -111.652 1.00 19.40 13 ALA C O 1
ATOM 7478 N N . GLN C 1 13 ? 103.678 23.376 -111.910 1.00 15.31 14 GLN C N 1
ATOM 7479 C CA . GLN C 1 13 ? 102.558 22.801 -111.175 1.00 15.20 14 GLN C CA 1
ATOM 7480 C C . GLN C 1 13 ? 102.641 23.121 -109.688 1.00 17.73 14 GLN C C 1
ATOM 7481 O O . GLN C 1 13 ? 101.624 23.381 -109.043 1.00 19.55 14 GLN C O 1
ATOM 7487 N N . LEU C 1 14 ? 103.847 23.090 -109.119 1.00 16.75 15 LEU C N 1
ATOM 7488 C CA . LEU C 1 14 ? 103.984 23.236 -107.671 1.00 15.79 15 LEU C CA 1
ATOM 7489 C C . LEU C 1 14 ? 103.903 24.693 -107.228 1.00 20.78 15 LEU C C 1
ATOM 7490 O O . LEU C 1 14 ? 103.198 25.018 -106.265 1.00 24.40 15 LEU C O 1
ATOM 7495 N N . THR C 1 15 ? 104.633 25.579 -107.899 1.00 19.69 16 THR C N 1
ATOM 7496 C CA . THR C 1 15 ? 104.725 26.990 -107.518 1.00 18.78 16 THR C CA 1
ATOM 7497 C C . THR C 1 15 ? 104.614 27.851 -108.770 1.00 19.92 16 THR C C 1
ATOM 7498 O O . THR C 1 15 ? 105.587 28.477 -109.215 1.00 19.89 16 THR C O 1
ATOM 7502 N N . PRO C 1 16 ? 103.414 27.926 -109.352 1.00 17.17 17 PRO C N 1
ATOM 7503 C CA . PRO C 1 16 ? 103.269 28.580 -110.657 1.00 16.71 17 PRO C CA 1
ATOM 7504 C C . PRO C 1 16 ? 103.596 30.053 -110.637 1.00 19.12 17 PRO C C 1
ATOM 7505 O O . PRO C 1 16 ? 104.080 30.581 -111.647 1.00 19.15 17 PRO C O 1
ATOM 7509 N N . GLU C 1 17 ? 103.335 30.742 -109.526 1.00 18.99 18 GLU C N 1
ATOM 7510 C CA . GLU C 1 17 ? 103.471 32.189 -109.502 1.00 22.35 18 GLU C CA 1
ATOM 7511 C C . GLU C 1 17 ? 104.813 32.666 -108.962 1.00 21.29 18 GLU C C 1
ATOM 7512 O O . GLU C 1 17 ? 105.074 33.874 -108.993 1.00 20.10 18 GLU C O 1
ATOM 7518 N N . ARG C 1 18 ? 105.664 31.766 -108.472 1.00 20.64 19 ARG C N 1
ATOM 7519 C CA . ARG C 1 18 ? 107.024 32.165 -108.136 1.00 17.79 19 ARG C CA 1
ATOM 7520 C C . ARG C 1 18 ? 107.745 32.634 -109.392 1.00 25.97 19 ARG C C 1
ATOM 7521 O O . ARG C 1 18 ? 107.528 32.107 -110.487 1.00 19.31 19 ARG C O 1
ATOM 7529 N N . ILE C 1 19 ? 108.616 33.628 -109.226 1.00 22.08 20 ILE C N 1
ATOM 7530 C CA . ILE C 1 19 ? 109.350 34.202 -110.352 1.00 20.51 20 ILE C CA 1
ATOM 7531 C C . ILE C 1 19 ? 110.498 33.277 -110.742 1.00 22.94 20 ILE C C 1
ATOM 7532 O O . ILE C 1 19 ? 111.369 32.959 -109.924 1.00 18.57 20 ILE C O 1
ATOM 7537 N N . ALA C 1 20 ? 110.514 32.869 -112.006 1.00 18.19 21 ALA C N 1
ATOM 7538 C CA . ALA C 1 20 ? 111.568 32.035 -112.561 1.00 16.36 21 ALA C CA 1
ATOM 7539 C C . ALA C 1 20 ? 112.724 32.872 -113.080 1.00 12.64 21 ALA C C 1
ATOM 7540 O O . ALA C 1 20 ? 113.899 32.521 -112.887 1.00 15.31 21 ALA C O 1
ATOM 7542 N N . LEU C 1 21 ? 112.399 33.974 -113.741 1.00 17.25 22 LEU C N 1
ATOM 7543 C CA . LEU C 1 21 ? 113.386 34.695 -114.520 1.00 16.30 22 LEU C CA 1
ATOM 7544 C C . LEU C 1 21 ? 113.121 36.183 -114.407 1.00 19.61 22 LEU C C 1
ATOM 7545 O O . LEU C 1 21 ? 111.981 36.629 -114.581 1.00 18.20 22 LEU C O 1
ATOM 7550 N N . ILE C 1 22 ? 114.165 36.940 -114.099 1.00 16.28 23 ILE C N 1
ATOM 7551 C CA . ILE C 1 22 ? 114.141 38.395 -114.207 1.00 15.92 23 ILE C CA 1
ATOM 7552 C C . ILE C 1 22 ? 115.175 38.755 -115.257 1.00 19.58 23 ILE C C 1
ATOM 7553 O O . ILE C 1 22 ? 116.342 38.373 -115.134 1.00 18.60 23 ILE C O 1
ATOM 7558 N N . TYR C 1 23 ? 114.734 39.415 -116.326 1.00 20.35 24 TYR C N 1
ATOM 7559 C CA . TYR C 1 23 ? 115.628 39.795 -117.415 1.00 17.24 24 TYR C CA 1
ATOM 7560 C C . TYR C 1 23 ? 115.231 41.177 -117.906 1.00 17.52 24 TYR C C 1
ATOM 7561 O O . TYR C 1 23 ? 114.123 41.361 -118.421 1.00 21.16 24 TYR C O 1
ATOM 7570 N N . GLU C 1 24 ? 116.138 42.146 -117.752 1.00 24.17 25 GLU C N 1
ATOM 7571 C CA . GLU C 1 24 ? 115.797 43.541 -118.028 1.00 24.17 25 GLU C CA 1
ATOM 7572 C C . GLU C 1 24 ? 114.544 43.940 -117.262 1.00 26.04 25 GLU C C 1
ATOM 7573 O O . GLU C 1 24 ? 114.494 43.800 -116.035 1.00 29.26 25 GLU C O 1
ATOM 7579 N N . ASP C 1 25 ? 113.519 44.422 -117.972 1.00 25.69 26 ASP C N 1
ATOM 7580 C CA . ASP C 1 25 ? 112.240 44.785 -117.376 1.00 33.78 26 ASP C CA 1
ATOM 7581 C C . ASP C 1 25 ? 111.199 43.668 -117.475 1.00 36.06 26 ASP C C 1
ATOM 7582 O O . ASP C 1 25 ? 110.002 43.935 -117.337 1.00 33.95 26 ASP C O 1
ATOM 7587 N N . GLN C 1 26 ? 111.623 42.431 -117.709 1.00 28.96 27 GLN C N 1
ATOM 7588 C CA . GLN C 1 26 ? 110.715 41.294 -117.760 1.00 29.35 27 GLN C CA 1
ATOM 7589 C C . GLN C 1 26 ? 110.789 40.493 -116.467 1.00 29.06 27 GLN C C 1
ATOM 7590 O O . GLN C 1 26 ? 111.877 40.199 -115.966 1.00 22.26 27 GLN C O 1
ATOM 7596 N N . THR C 1 27 ? 109.634 40.110 -115.939 1.00 21.60 28 THR C N 1
ATOM 7597 C CA . THR C 1 27 ? 109.580 39.070 -114.921 1.00 24.43 28 THR C CA 1
ATOM 7598 C C . THR C 1 27 ? 108.738 37.942 -115.485 1.00 25.59 28 THR C C 1
ATOM 7599 O O . THR C 1 27 ? 107.663 38.190 -116.041 1.00 23.47 28 THR C O 1
ATOM 7603 N N . VAL C 1 28 ? 109.240 36.718 -115.368 1.00 17.60 29 VAL C N 1
ATOM 7604 C CA . VAL C 1 28 ? 108.593 35.532 -115.914 1.00 16.42 29 VAL C CA 1
ATOM 7605 C C . VAL C 1 28 ? 108.397 34.564 -114.761 1.00 17.90 29 VAL C C 1
ATOM 7606 O O . VAL C 1 28 ? 109.381 34.110 -114.165 1.00 16.30 29 VAL C O 1
ATOM 7610 N N . THR C 1 29 ? 107.141 34.244 -114.456 1.00 16.48 30 THR C N 1
ATOM 7611 C CA . THR C 1 29 ? 106.841 33.217 -113.465 1.00 15.13 30 THR C CA 1
ATOM 7612 C C . THR C 1 29 ? 107.119 31.826 -114.038 1.00 16.74 30 THR C C 1
ATOM 7613 O O . THR C 1 29 ? 107.270 31.634 -115.247 1.00 14.08 30 THR C O 1
ATOM 7617 N N . PHE C 1 30 ? 107.150 30.829 -113.153 1.00 16.48 31 PHE C N 1
ATOM 7618 C CA . PHE C 1 30 ? 107.311 29.461 -113.636 1.00 13.56 31 PHE C CA 1
ATOM 7619 C C . PHE C 1 30 ? 106.159 29.057 -114.546 1.00 14.78 31 PHE C C 1
ATOM 7620 O O . PHE C 1 30 ? 106.376 28.398 -115.571 1.00 15.25 31 PHE C O 1
ATOM 7628 N N . ALA C 1 31 ? 104.926 29.443 -114.196 1.00 15.42 32 ALA C N 1
ATOM 7629 C CA . ALA C 1 31 ? 103.800 29.171 -115.085 1.00 17.75 32 ALA C CA 1
ATOM 7630 C C . ALA C 1 31 ? 104.034 29.791 -116.455 1.00 20.65 32 ALA C C 1
ATOM 7631 O O . ALA C 1 31 ? 103.846 29.133 -117.483 1.00 17.17 32 ALA C O 1
ATOM 7633 N N . GLU C 1 32 ? 104.438 31.069 -116.485 1.00 17.34 33 GLU C N 1
ATOM 7634 C CA . GLU C 1 32 ? 104.688 31.741 -117.753 1.00 17.60 33 GLU C CA 1
ATOM 7635 C C . GLU C 1 32 ? 105.842 31.092 -118.503 1.00 18.71 33 GLU C C 1
ATOM 7636 O O . GLU C 1 32 ? 105.808 30.982 -119.738 1.00 19.26 33 GLU C O 1
ATOM 7642 N N . LEU C 1 33 ? 106.874 30.661 -117.770 1.00 17.81 34 LEU C N 1
ATOM 7643 C CA . LEU C 1 33 ? 108.024 30.026 -118.404 1.00 15.66 34 LEU C CA 1
ATOM 7644 C C . LEU C 1 33 ? 107.623 28.709 -119.049 1.00 17.70 34 LEU C C 1
ATOM 7645 O O . LEU C 1 33 ? 108.010 28.433 -120.191 1.00 17.14 34 LEU C O 1
ATOM 7650 N N . PHE C 1 34 ? 106.817 27.897 -118.352 1.00 15.79 35 PHE C N 1
ATOM 7651 C CA . PHE C 1 34 ? 106.350 26.662 -118.974 1.00 14.82 35 PHE C CA 1
ATOM 7652 C C . PHE C 1 34 ? 105.509 26.961 -120.205 1.00 16.55 35 PHE C C 1
ATOM 7653 O O . PHE C 1 34 ? 105.677 26.320 -121.249 1.00 18.27 35 PHE C O 1
ATOM 7661 N N . ALA C 1 35 ? 104.597 27.929 -120.100 1.00 18.29 36 ALA C N 1
ATOM 7662 C CA . ALA C 1 35 ? 103.727 28.253 -121.227 1.00 19.35 36 ALA C CA 1
ATOM 7663 C C . ALA C 1 35 ? 104.538 28.719 -122.430 1.00 20.92 36 ALA C C 1
ATOM 7664 O O . ALA C 1 35 ? 104.257 28.322 -123.566 1.00 20.04 36 ALA C O 1
ATOM 7666 N N . ALA C 1 36 ? 105.547 29.560 -122.200 1.00 18.92 37 ALA C N 1
ATOM 7667 C CA . ALA C 1 36 ? 106.351 30.059 -123.313 1.00 21.36 37 ALA C CA 1
ATOM 7668 C C . ALA C 1 36 ? 107.214 28.956 -123.914 1.00 17.88 37 ALA C C 1
ATOM 7669 O O . ALA C 1 36 ? 107.428 28.926 -125.133 1.00 20.53 37 ALA C O 1
ATOM 7671 N N . SER C 1 37 ? 107.728 28.046 -123.075 1.00 15.51 38 SER C N 1
ATOM 7672 C CA . SER C 1 37 ? 108.569 26.970 -123.593 1.00 15.15 38 SER C CA 1
ATOM 7673 C C . SER C 1 37 ? 107.742 25.945 -124.353 1.00 17.94 38 SER C C 1
ATOM 7674 O O . SER C 1 37 ? 108.175 25.432 -125.391 1.00 20.90 38 SER C O 1
ATOM 7677 N N . LYS C 1 38 ? 106.552 25.629 -123.841 1.00 17.58 39 LYS C N 1
ATOM 7678 C CA . LYS C 1 38 ? 105.640 24.759 -124.572 1.00 18.47 39 LYS C CA 1
ATOM 7679 C C . LYS C 1 38 ? 105.240 25.387 -125.896 1.00 19.05 39 LYS C C 1
ATOM 7680 O O . LYS C 1 38 ? 105.177 24.704 -126.925 1.00 20.73 39 LYS C O 1
ATOM 7686 N N . ARG C 1 39 ? 104.962 26.689 -125.893 1.00 18.93 40 ARG C N 1
ATOM 7687 C CA . ARG C 1 39 ? 104.584 27.340 -127.141 1.00 21.22 40 ARG C CA 1
ATOM 7688 C C . ARG C 1 39 ? 105.732 27.303 -128.134 1.00 21.81 40 ARG C C 1
ATOM 7689 O O . ARG C 1 39 ? 105.518 27.096 -129.337 1.00 20.72 40 ARG C O 1
ATOM 7697 N N . MET C 1 40 ? 106.959 27.504 -127.659 1.00 22.06 41 MET C N 1
ATOM 7698 C CA . MET C 1 40 ? 108.072 27.484 -128.596 1.00 19.07 41 MET C CA 1
ATOM 7699 C C . MET C 1 40 ? 108.321 26.060 -129.089 1.00 22.35 41 MET C C 1
ATOM 7700 O O . MET C 1 40 ? 108.635 25.856 -130.266 1.00 21.59 41 MET C O 1
ATOM 7705 N N . ALA C 1 41 ? 108.101 25.059 -128.228 1.00 17.89 42 ALA C N 1
ATOM 7706 C CA . ALA C 1 41 ? 108.159 23.667 -128.675 1.00 20.01 42 ALA C CA 1
ATOM 7707 C C . ALA C 1 41 ? 107.143 23.400 -129.782 1.00 19.41 42 ALA C C 1
ATOM 7708 O O . ALA C 1 41 ? 107.472 22.807 -130.817 1.00 24.38 42 ALA C O 1
ATOM 7710 N N . GLU C 1 42 ? 105.898 23.836 -129.584 1.00 18.50 43 GLU C N 1
ATOM 7711 C CA . GLU C 1 42 ? 104.891 23.683 -130.630 1.00 19.91 43 GLU C CA 1
ATOM 7712 C C . GLU C 1 42 ? 105.340 24.328 -131.937 1.00 23.88 43 GLU C C 1
ATOM 7713 O O . GLU C 1 42 ? 105.196 23.735 -133.017 1.00 23.58 43 GLU C O 1
ATOM 7719 N N . GLN C 1 43 ? 105.902 25.534 -131.863 1.00 20.93 44 GLN C N 1
ATOM 7720 C CA . GLN C 1 43 ? 106.352 26.209 -133.077 1.00 24.68 44 GLN C CA 1
ATOM 7721 C C . GLN C 1 43 ? 107.540 25.489 -133.712 1.00 24.30 44 GLN C C 1
ATOM 7722 O O . GLN C 1 43 ? 107.645 25.427 -134.945 1.00 25.83 44 GLN C O 1
ATOM 7728 N N . LEU C 1 44 ? 108.428 24.920 -132.893 1.00 22.76 45 LEU C N 1
ATOM 7729 C CA . LEU C 1 44 ? 109.540 24.136 -133.427 1.00 21.77 45 LEU C CA 1
ATOM 7730 C C . LEU C 1 44 ? 109.043 22.863 -134.103 1.00 21.50 45 LEU C C 1
ATOM 7731 O O . LEU C 1 44 ? 109.555 22.474 -135.157 1.00 23.64 45 LEU C O 1
ATOM 7736 N N . ALA C 1 45 ? 108.030 22.211 -133.520 1.00 23.12 46 ALA C N 1
ATOM 7737 C CA . ALA C 1 45 ? 107.473 21.017 -134.150 1.00 21.61 46 ALA C CA 1
ATOM 7738 C C . ALA C 1 45 ? 106.868 21.348 -135.505 1.00 28.54 46 ALA C C 1
ATOM 7739 O O . ALA C 1 45 ? 106.918 20.526 -136.429 1.00 32.01 46 ALA C O 1
ATOM 7741 N N . ALA C 1 46 ? 106.306 22.549 -135.644 1.00 25.43 47 ALA C N 1
ATOM 7742 C CA . ALA C 1 46 ? 105.745 22.971 -136.921 1.00 25.89 47 ALA C CA 1
ATOM 7743 C C . ALA C 1 46 ? 106.824 23.157 -137.980 1.00 31.94 47 ALA C C 1
ATOM 7744 O O . ALA C 1 46 ? 106.537 23.050 -139.178 1.00 33.04 47 ALA C O 1
ATOM 7746 N N . HIS C 1 47 ? 108.057 23.450 -137.567 1.00 29.65 48 HIS C N 1
ATOM 7747 C CA . HIS C 1 47 ? 109.189 23.533 -138.481 1.00 28.70 48 HIS C CA 1
ATOM 7748 C C . HIS C 1 47 ? 109.892 22.195 -138.660 1.00 29.22 48 HIS C C 1
ATOM 7749 O O . HIS C 1 47 ? 111.049 22.169 -139.096 1.00 37.64 48 HIS C O 1
ATOM 7756 N N . SER C 1 48 ? 109.225 21.095 -138.304 1.00 28.64 49 SER C N 1
ATOM 7757 C CA . SER C 1 48 ? 109.602 19.688 -138.512 1.00 37.33 49 SER C CA 1
ATOM 7758 C C . SER C 1 48 ? 110.569 19.157 -137.461 1.00 29.45 49 SER C C 1
ATOM 7759 O O . SER C 1 48 ? 111.123 18.063 -137.653 1.00 30.03 49 SER C O 1
ATOM 7762 N N . VAL C 1 49 ? 110.792 19.869 -136.356 1.00 20.72 50 VAL C N 1
ATOM 7763 C CA . VAL C 1 49 ? 111.666 19.329 -135.319 1.00 25.80 50 VAL C CA 1
ATOM 7764 C C . VAL C 1 49 ? 110.945 18.178 -134.629 1.00 29.02 50 VAL C C 1
ATOM 7765 O O . VAL C 1 49 ? 109.739 18.260 -134.349 1.00 29.04 50 VAL C O 1
ATOM 7769 N N . ARG C 1 50 ? 111.670 17.083 -134.380 1.00 31.05 51 ARG C N 1
ATOM 7770 C CA . ARG C 1 50 ? 111.059 15.848 -133.901 1.00 33.75 51 ARG C CA 1
ATOM 7771 C C . ARG C 1 50 ? 111.866 15.246 -132.757 1.00 24.23 51 ARG C C 1
ATOM 7772 O O . ARG C 1 50 ? 113.073 15.453 -132.654 1.00 26.13 51 ARG C O 1
ATOM 7774 N N . LYS C 1 51 ? 111.181 14.464 -131.921 1.00 29.87 52 LYS C N 1
ATOM 7775 C CA . LYS C 1 51 ? 111.835 13.750 -130.828 1.00 32.71 52 LYS C CA 1
ATOM 7776 C C . LYS C 1 51 ? 113.028 12.945 -131.331 1.00 26.69 52 LYS C C 1
ATOM 7777 O O . LYS C 1 51 ? 112.930 12.215 -132.322 1.00 27.77 52 LYS C O 1
ATOM 7781 N N . GLY C 1 52 ? 114.160 13.080 -130.638 1.00 29.47 53 GLY C N 1
ATOM 7782 C CA . GLY C 1 52 ? 115.395 12.449 -131.052 1.00 30.63 53 GLY C CA 1
ATOM 7783 C C . GLY C 1 52 ? 116.298 13.317 -131.900 1.00 31.40 53 GLY C C 1
ATOM 7784 O O . GLY C 1 52 ? 117.466 12.957 -132.105 1.00 32.09 53 GLY C O 1
ATOM 7785 N N . ASP C 1 53 ? 115.799 14.442 -132.406 1.00 30.29 54 ASP C N 1
ATOM 7786 C CA . ASP C 1 53 ? 116.637 15.352 -133.165 1.00 28.21 54 ASP C CA 1
ATOM 7787 C C . ASP C 1 53 ? 117.625 16.063 -132.243 1.00 22.69 54 ASP C C 1
ATOM 7788 O O . ASP C 1 53 ? 117.569 15.972 -131.009 1.00 20.81 54 ASP C O 1
ATOM 7793 N N . THR C 1 54 ? 118.543 16.785 -132.873 1.00 26.45 55 THR C N 1
ATOM 7794 C CA . THR C 1 54 ? 119.539 17.579 -132.178 1.00 20.80 55 THR C CA 1
ATOM 7795 C C . THR C 1 54 ? 119.454 18.997 -132.725 1.00 24.17 55 THR C C 1
ATOM 7796 O O . THR C 1 54 ? 119.490 19.195 -133.944 1.00 23.23 55 THR C O 1
ATOM 7800 N N . ALA C 1 55 ? 119.320 19.980 -131.835 1.00 18.91 56 ALA C N 1
ATOM 7801 C CA . ALA C 1 55 ? 119.200 21.376 -132.240 1.00 19.44 56 ALA C CA 1
ATOM 7802 C C . ALA C 1 55 ? 120.262 22.199 -131.535 1.00 23.04 56 ALA C C 1
ATOM 7803 O O . ALA C 1 55 ? 120.449 22.071 -130.322 1.00 22.26 56 ALA C O 1
ATOM 7805 N N . ALA C 1 56 ? 120.954 23.036 -132.300 1.00 21.35 57 ALA C N 1
ATOM 7806 C CA . ALA C 1 56 ? 121.952 23.935 -131.750 1.00 23.44 57 ALA C CA 1
ATOM 7807 C C . ALA C 1 56 ? 121.322 25.282 -131.437 1.00 20.64 57 ALA C C 1
ATOM 7808 O O . ALA C 1 56 ? 120.423 25.750 -132.138 1.00 23.62 57 ALA C O 1
ATOM 7810 N N . ILE C 1 57 ? 121.801 25.903 -130.368 1.00 20.53 58 ILE C N 1
ATOM 7811 C CA . ILE C 1 57 ? 121.344 27.220 -129.946 1.00 21.80 58 ILE C CA 1
ATOM 7812 C C . ILE C 1 57 ? 122.517 28.186 -130.023 1.00 21.27 58 ILE C C 1
ATOM 7813 O O . ILE C 1 57 ? 123.584 27.932 -129.446 1.00 19.06 58 ILE C O 1
ATOM 7818 N N . LEU C 1 58 ? 122.315 29.292 -130.733 1.00 24.28 59 LEU C N 1
ATOM 7819 C CA . LEU C 1 58 ? 123.321 30.338 -130.908 1.00 23.63 59 LEU C CA 1
ATOM 7820 C C . LEU C 1 58 ? 122.645 31.652 -130.532 1.00 22.37 59 LEU C C 1
ATOM 7821 O O . LEU C 1 58 ? 122.026 32.299 -131.383 1.00 19.51 59 LEU C O 1
ATOM 7826 N N . LEU C 1 59 ? 122.748 32.029 -129.259 1.00 21.20 60 LEU C N 1
ATOM 7827 C CA . LEU C 1 59 ? 122.062 33.209 -128.752 1.00 18.64 60 LEU C CA 1
ATOM 7828 C C . LEU C 1 59 ? 122.883 33.819 -127.626 1.00 16.76 60 LEU C C 1
ATOM 7829 O O . LEU C 1 59 ? 123.589 33.114 -126.905 1.00 20.76 60 LEU C O 1
ATOM 7834 N N . GLN C 1 60 ? 122.757 35.132 -127.471 1.00 21.04 61 GLN C N 1
ATOM 7835 C CA . GLN C 1 60 ? 123.196 35.812 -126.264 1.00 22.46 61 GLN C CA 1
ATOM 7836 C C . GLN C 1 60 ? 122.203 35.523 -125.140 1.00 21.61 61 GLN C C 1
ATOM 7837 O O . GLN C 1 60 ? 121.077 35.096 -125.389 1.00 21.52 61 GLN C O 1
ATOM 7843 N N . ASN C 1 61 ? 122.628 35.751 -123.891 1.00 19.14 62 ASN C N 1
ATOM 7844 C CA . ASN C 1 61 ? 121.708 35.589 -122.762 1.00 19.52 62 ASN C CA 1
ATOM 7845 C C . ASN C 1 61 ? 120.472 36.469 -122.962 1.00 18.74 62 ASN C C 1
ATOM 7846 O O . ASN C 1 61 ? 120.585 37.697 -123.030 1.00 20.53 62 ASN C O 1
ATOM 7851 N N . ARG C 1 62 ? 119.331 35.843 -123.064 1.00 18.54 63 ARG C N 1
ATOM 7852 C CA . ARG C 1 62 ? 118.052 36.502 -122.952 1.00 21.35 63 ARG C CA 1
ATOM 7853 C C . ARG C 1 62 ? 116.920 35.522 -122.679 1.00 18.29 63 ARG C C 1
ATOM 7854 O O . ARG C 1 62 ? 117.119 34.360 -122.715 1.00 19.03 63 ARG C O 1
ATOM 7862 N N . ALA C 1 63 ? 115.734 36.022 -122.399 1.00 19.75 64 ALA C N 1
ATOM 7863 C CA . ALA C 1 63 ? 114.681 35.100 -121.982 1.00 21.04 64 ALA C CA 1
ATOM 7864 C C . ALA C 1 63 ? 114.426 34.049 -123.055 1.00 19.63 64 ALA C C 1
ATOM 7865 O O . ALA C 1 63 ? 114.182 32.875 -122.742 1.00 18.15 64 ALA C O 1
ATOM 7867 N N . GLU C 1 64 ? 114.506 34.452 -124.329 1.00 17.42 65 GLU C N 1
ATOM 7868 C CA . GLU C 1 64 ? 114.236 33.537 -125.433 1.00 18.18 65 GLU C CA 1
ATOM 7869 C C . GLU C 1 64 ? 115.213 32.374 -125.464 1.00 19.46 65 GLU C C 1
ATOM 7870 O O . GLU C 1 64 ? 114.860 31.286 -125.932 1.00 18.26 65 GLU C O 1
ATOM 7876 N N . MET C 1 65 ? 116.439 32.579 -124.977 1.00 17.98 66 MET C N 1
ATOM 7877 C CA . MET C 1 65 ? 117.388 31.478 -124.895 1.00 19.44 66 MET C CA 1
ATOM 7878 C C . MET C 1 65 ? 116.953 30.453 -123.851 1.00 16.31 66 MET C C 1
ATOM 7879 O O . MET C 1 65 ? 117.097 29.245 -124.062 1.00 17.43 66 MET C O 1
ATOM 7884 N N . VAL C 1 66 ? 116.444 30.925 -122.712 1.00 15.12 67 VAL C N 1
ATOM 7885 C CA . VAL C 1 66 ? 115.897 30.030 -121.693 1.00 16.30 67 VAL C CA 1
ATOM 7886 C C . VAL C 1 66 ? 114.708 29.262 -122.247 1.00 16.39 67 VAL C C 1
ATOM 7887 O O . VAL C 1 66 ? 114.557 28.056 -121.994 1.00 15.90 67 VAL C O 1
ATOM 7891 N N . TYR C 1 67 ? 113.833 29.949 -123.002 1.00 18.64 68 TYR C N 1
ATOM 7892 C CA . TYR C 1 67 ? 112.705 29.257 -123.629 1.00 17.84 68 TYR C CA 1
ATOM 7893 C C . TYR C 1 67 ? 113.196 28.157 -124.560 1.00 17.94 68 TYR C C 1
ATOM 7894 O O . TYR C 1 67 ? 112.657 27.044 -124.560 1.00 16.89 68 TYR C O 1
ATOM 7903 N N . ALA C 1 68 ? 114.232 28.445 -125.349 1.00 16.01 69 ALA C N 1
ATOM 7904 C CA . ALA C 1 68 ? 114.687 27.489 -126.354 1.00 19.60 69 ALA C CA 1
ATOM 7905 C C . ALA C 1 68 ? 115.225 26.223 -125.708 1.00 15.86 69 ALA C C 1
ATOM 7906 O O . ALA C 1 68 ? 114.955 25.112 -126.179 1.00 16.11 69 ALA C O 1
ATOM 7908 N N . VAL C 1 69 ? 115.989 26.370 -124.629 1.00 18.18 70 VAL C N 1
ATOM 7909 C CA . VAL C 1 69 ? 116.531 25.204 -123.950 1.00 16.78 70 VAL C CA 1
ATOM 7910 C C . VAL C 1 69 ? 115.405 24.329 -123.417 1.00 14.15 70 VAL C C 1
ATOM 7911 O O . VAL C 1 69 ? 115.375 23.113 -123.647 1.00 17.91 70 VAL C O 1
ATOM 7915 N N . HIS C 1 70 ? 114.452 24.933 -122.712 1.00 14.52 71 HIS C N 1
ATOM 7916 C CA . HIS C 1 70 ? 113.349 24.151 -122.162 1.00 14.38 71 HIS C CA 1
ATOM 7917 C C . HIS C 1 70 ? 112.450 23.598 -123.264 1.00 17.78 71 HIS C C 1
ATOM 7918 O O . HIS C 1 70 ? 111.909 22.493 -123.132 1.00 17.07 71 HIS C O 1
ATOM 7925 N N . ALA C 1 71 ? 112.255 24.361 -124.346 1.00 16.01 72 ALA C N 1
ATOM 7926 C CA . ALA C 1 71 ? 111.493 23.845 -125.481 1.00 17.54 72 ALA C CA 1
ATOM 7927 C C . ALA C 1 71 ? 112.117 22.570 -126.037 1.00 19.77 72 ALA C C 1
ATOM 7928 O O . ALA C 1 71 ? 111.406 21.611 -126.364 1.00 19.10 72 ALA C O 1
ATOM 7930 N N . CYS C 1 72 ? 113.443 22.556 -126.189 1.00 15.64 73 CYS C N 1
ATOM 7931 C CA . CYS C 1 72 ? 114.110 21.340 -126.632 1.00 18.04 73 CYS C CA 1
ATOM 7932 C C . CYS C 1 72 ? 113.768 20.174 -125.721 1.00 17.34 73 CYS C C 1
ATOM 7933 O O . CYS C 1 72 ? 113.382 19.101 -126.195 1.00 17.94 73 CYS C O 1
ATOM 7936 N N . PHE C 1 73 ? 113.891 20.371 -124.401 1.00 14.78 74 PHE C N 1
ATOM 7937 C CA . PHE C 1 73 ? 113.580 19.286 -123.471 1.00 17.87 74 PHE C CA 1
ATOM 7938 C C . PHE C 1 73 ? 112.147 18.795 -123.650 1.00 17.74 74 PHE C C 1
ATOM 7939 O O . PHE C 1 73 ? 111.886 17.581 -123.638 1.00 17.68 74 PHE C O 1
ATOM 7947 N N . LEU C 1 74 ? 111.203 19.723 -123.793 1.00 17.77 75 LEU C N 1
ATOM 7948 C CA . LEU C 1 74 ? 109.797 19.359 -123.937 1.00 18.40 75 LEU C CA 1
ATOM 7949 C C . LEU C 1 74 ? 109.519 18.628 -125.241 1.00 21.97 75 LEU C C 1
ATOM 7950 O O . LEU C 1 74 ? 108.497 17.951 -125.349 1.00 23.31 75 LEU C O 1
ATOM 7955 N N . LEU C 1 75 ? 110.395 18.752 -126.231 1.00 22.07 76 LEU C N 1
ATOM 7956 C CA . LEU C 1 75 ? 110.256 18.009 -127.473 1.00 23.32 76 LEU C CA 1
ATOM 7957 C C . LEU C 1 75 ? 111.045 16.711 -127.482 1.00 25.22 76 LEU C C 1
ATOM 7958 O O . LEU C 1 75 ? 110.873 15.911 -128.409 1.00 24.61 76 LEU C O 1
ATOM 7963 N N . GLY C 1 76 ? 111.919 16.495 -126.503 1.00 19.09 77 GLY C N 1
ATOM 7964 C CA . GLY C 1 76 ? 112.797 15.343 -126.553 1.00 21.96 77 GLY C CA 1
ATOM 7965 C C . GLY C 1 76 ? 113.963 15.553 -127.488 1.00 23.35 77 GLY C C 1
ATOM 7966 O O . GLY C 1 76 ? 114.432 14.596 -128.114 1.00 26.25 77 GLY C O 1
ATOM 7967 N N . VAL C 1 77 ? 114.435 16.791 -127.605 1.00 20.63 78 VAL C N 1
ATOM 7968 C CA . VAL C 1 77 ? 115.485 17.180 -128.544 1.00 19.87 78 VAL C CA 1
ATOM 7969 C C . VAL C 1 77 ? 116.742 17.518 -127.755 1.00 23.57 78 VAL C C 1
ATOM 7970 O O . VAL C 1 77 ? 116.676 18.238 -126.753 1.00 23.64 78 VAL C O 1
ATOM 7974 N N . LYS C 1 78 ? 117.884 17.004 -128.208 1.00 21.96 79 LYS C N 1
ATOM 7975 C CA . LYS C 1 78 ? 119.154 17.321 -127.570 1.00 23.38 79 LYS C CA 1
ATOM 7976 C C . LYS C 1 78 ? 119.577 18.747 -127.937 1.00 20.88 79 LYS C C 1
ATOM 7977 O O . LYS C 1 78 ? 119.543 19.132 -129.108 1.00 23.75 79 LYS C O 1
ATOM 7983 N N . ALA C 1 79 ? 119.958 19.541 -126.936 1.00 18.33 80 ALA C N 1
ATOM 7984 C CA . ALA C 1 79 ? 120.327 20.938 -127.142 1.00 18.30 80 ALA C CA 1
ATOM 7985 C C . ALA C 1 79 ? 121.848 21.084 -127.170 1.00 19.36 80 ALA C C 1
ATOM 7986 O O . ALA C 1 79 ? 122.520 20.713 -126.205 1.00 19.17 80 ALA C O 1
ATOM 7988 N N . VAL C 1 80 ? 122.381 21.639 -128.260 1.00 16.47 81 VAL C N 1
ATOM 7989 C CA . VAL C 1 80 ? 123.817 21.914 -128.402 1.00 16.51 81 VAL C CA 1
ATOM 7990 C C . VAL C 1 80 ? 124.008 23.409 -128.168 1.00 18.17 81 VAL C C 1
ATOM 7991 O O . VAL C 1 80 ? 123.559 24.226 -128.974 1.00 22.68 81 VAL C O 1
ATOM 7995 N N . LEU C 1 81 ? 124.666 23.780 -127.073 1.00 17.05 82 LEU C N 1
ATOM 7996 C CA . LEU C 1 81 ? 124.867 25.183 -126.725 1.00 18.35 82 LEU C CA 1
ATOM 7997 C C . LEU C 1 81 ? 126.131 25.686 -127.406 1.00 17.53 82 LEU C C 1
ATOM 7998 O O . LEU C 1 81 ? 127.219 25.165 -127.152 1.00 20.82 82 LEU C O 1
ATOM 8003 N N . LEU C 1 82 ? 125.993 26.705 -128.249 1.00 20.55 83 LEU C N 1
ATOM 8004 C CA . LEU C 1 82 ? 127.106 27.195 -129.049 1.00 19.97 83 LEU C CA 1
ATOM 8005 C C . LEU C 1 82 ? 127.661 28.492 -128.473 1.00 20.23 83 LEU C C 1
ATOM 8006 O O . LEU C 1 82 ? 126.909 29.427 -128.177 1.00 20.91 83 LEU C O 1
ATOM 8011 N N . ASN C 1 83 ? 128.981 28.537 -128.332 1.00 18.18 84 ASN C N 1
ATOM 8012 C CA . ASN C 1 83 ? 129.713 29.728 -127.909 1.00 18.13 84 ASN C CA 1
ATOM 8013 C C . ASN C 1 83 ? 129.573 30.819 -128.969 1.00 20.73 84 ASN C C 1
ATOM 8014 O O . ASN C 1 83 ? 129.981 30.626 -130.122 1.00 24.57 84 ASN C O 1
ATOM 8019 N N . THR C 1 84 ? 129.010 31.972 -128.578 1.00 19.15 85 THR C N 1
ATOM 8020 C CA . THR C 1 84 ? 128.690 33.035 -129.529 1.00 21.72 85 THR C CA 1
ATOM 8021 C C . THR C 1 84 ? 129.918 33.775 -130.025 1.00 25.57 85 THR C C 1
ATOM 8022 O O . THR C 1 84 ? 129.813 34.519 -131.009 1.00 29.46 85 THR C O 1
ATOM 8026 N N . LYS C 1 85 ? 131.062 33.615 -129.366 1.00 19.33 86 LYS C N 1
ATOM 8027 C CA . LYS C 1 85 ? 132.280 34.276 -129.813 1.00 23.44 86 LYS C CA 1
ATOM 8028 C C . LYS C 1 85 ? 133.060 33.463 -130.837 1.00 25.23 86 LYS C C 1
ATOM 8029 O O . LYS C 1 85 ? 134.037 33.978 -131.389 1.00 27.95 86 LYS C O 1
ATOM 8035 N N . LEU C 1 86 ? 132.658 32.223 -131.112 1.00 25.88 87 LEU C N 1
ATOM 8036 C CA . LEU C 1 86 ? 133.347 31.417 -132.113 1.00 26.56 87 LEU C CA 1
ATOM 8037 C C . LEU C 1 86 ? 133.220 32.027 -133.505 1.00 27.63 87 LEU C C 1
ATOM 8038 O O . LEU C 1 86 ? 132.223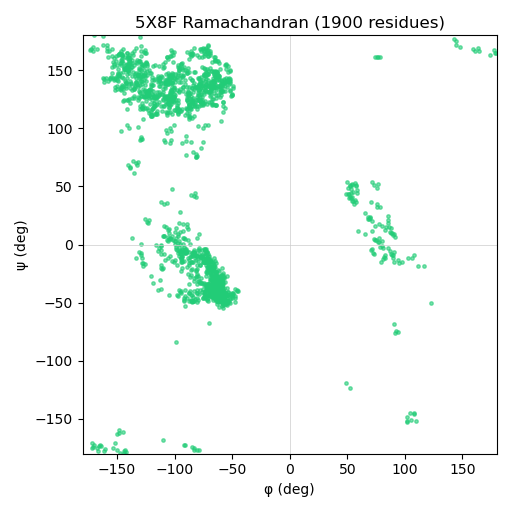 32.662 -133.847 1.00 27.68 87 LEU C O 1
ATOM 8043 N N . SER C 1 87 ? 134.249 31.809 -134.317 1.00 23.99 88 SER C N 1
ATOM 8044 C CA . SER C 1 87 ? 134.171 32.130 -135.726 1.00 25.05 88 SER C CA 1
ATOM 8045 C C . SER C 1 87 ? 133.203 31.178 -136.423 1.00 29.46 88 SER C C 1
ATOM 8046 O O . SER C 1 87 ? 132.847 30.116 -135.901 1.00 27.90 88 SER C O 1
ATOM 8049 N N . THR C 1 88 ? 132.779 31.578 -137.623 1.00 26.63 89 THR C N 1
ATOM 8050 C CA . THR C 1 88 ? 131.949 30.715 -138.458 1.00 37.14 89 THR C CA 1
ATOM 8051 C C . THR C 1 88 ? 132.585 29.342 -138.614 1.00 30.59 89 THR C C 1
ATOM 8052 O O . THR C 1 88 ? 131.920 28.309 -138.485 1.00 30.64 89 THR C O 1
ATOM 8056 N N . HIS C 1 89 ? 133.882 29.332 -138.912 1.00 24.01 90 HIS C N 1
ATOM 8057 C CA . HIS C 1 89 ? 134.651 28.105 -139.090 1.00 30.80 90 HIS C CA 1
ATOM 8058 C C . HIS C 1 89 ? 134.523 27.180 -137.883 1.00 25.97 90 HIS C C 1
ATOM 8059 O O . HIS C 1 89 ? 134.269 25.977 -138.028 1.00 30.26 90 HIS C O 1
ATOM 8066 N N . GLU C 1 90 ? 134.668 27.731 -136.676 1.00 25.83 91 GLU C N 1
ATOM 8067 C CA . GLU C 1 90 ? 134.586 26.908 -135.470 1.00 24.49 91 GLU C CA 1
ATOM 8068 C C . GLU C 1 90 ? 133.165 26.412 -135.233 1.00 26.57 91 GLU C C 1
ATOM 8069 O O . GLU C 1 90 ? 132.963 25.256 -134.839 1.00 28.28 91 GLU C O 1
ATOM 8075 N N . ARG C 1 91 ? 132.168 27.273 -135.456 1.00 23.12 92 ARG C N 1
ATOM 8076 C CA . ARG C 1 91 ? 130.784 26.847 -135.291 1.00 22.56 92 ARG C CA 1
ATOM 8077 C C . ARG C 1 91 ? 130.425 25.756 -136.292 1.00 23.43 92 ARG C C 1
ATOM 8078 O O . ARG C 1 91 ? 129.720 24.798 -135.949 1.00 29.85 92 ARG C O 1
ATOM 8086 N N . LEU C 1 92 ? 130.878 25.896 -137.544 1.00 26.63 93 LEU C N 1
ATOM 8087 C CA . LEU C 1 92 ? 130.521 24.907 -138.556 1.00 28.34 93 LEU C CA 1
ATOM 8088 C C . LEU C 1 92 ? 130.949 23.513 -138.129 1.00 25.35 93 LEU C C 1
ATOM 8089 O O . LEU C 1 92 ? 130.189 22.551 -138.285 1.00 28.85 93 LEU C O 1
ATOM 8094 N N . PHE C 1 93 ? 132.157 23.388 -137.571 1.00 30.10 94 PHE C N 1
ATOM 8095 C CA . PHE C 1 93 ? 132.633 22.079 -137.147 1.00 26.90 94 PHE C CA 1
ATOM 8096 C C . PHE C 1 93 ? 131.724 21.491 -136.080 1.00 25.50 94 PHE C C 1
ATOM 8097 O O . PHE C 1 93 ? 131.392 20.302 -136.124 1.00 24.32 94 PHE C O 1
ATOM 8105 N N . GLN C 1 94 ? 131.299 22.320 -135.123 1.00 23.60 95 GLN C N 1
ATOM 8106 C CA . GLN C 1 94 ? 130.465 21.836 -134.034 1.00 23.48 95 GLN C CA 1
ATOM 8107 C C . GLN C 1 94 ? 129.066 21.487 -134.523 1.00 24.38 95 GLN C C 1
ATOM 8108 O O . GLN C 1 94 ? 128.468 20.511 -134.061 1.00 26.62 95 GLN C O 1
ATOM 8114 N N . LEU C 1 95 ? 128.536 22.261 -135.472 1.00 21.82 96 LEU C N 1
ATOM 8115 C CA . LEU C 1 95 ? 127.253 21.905 -136.067 1.00 26.56 96 LEU C CA 1
ATOM 8116 C C . LEU C 1 95 ? 127.328 20.546 -136.751 1.00 28.75 96 LEU C C 1
ATOM 8117 O O . LEU C 1 95 ? 126.425 19.713 -136.598 1.00 30.42 96 LEU C O 1
ATOM 8122 N N . GLU C 1 96 ? 128.406 20.299 -137.499 1.00 26.78 9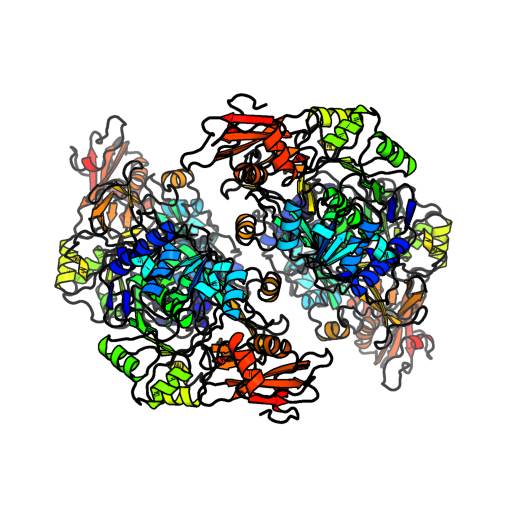7 GLU C N 1
ATOM 8123 C CA . GLU C 1 96 ? 128.538 19.034 -138.210 1.00 28.26 97 GLU C CA 1
ATOM 8124 C C . GLU C 1 96 ? 128.856 17.898 -137.251 1.00 28.44 97 GLU C C 1
ATOM 8125 O O . GLU C 1 96 ? 128.255 16.823 -137.329 1.00 29.88 97 GLU C O 1
ATOM 8127 N N . ASP C 1 97 ? 129.806 18.114 -136.337 1.00 25.41 98 ASP C N 1
ATOM 8128 C CA . ASP C 1 97 ? 130.211 17.040 -135.438 1.00 29.08 98 ASP C CA 1
ATOM 8129 C C . ASP C 1 97 ? 129.070 16.609 -134.522 1.00 29.16 98 ASP C C 1
ATOM 8130 O O . ASP C 1 97 ? 128.950 15.425 -134.185 1.00 24.36 98 ASP C O 1
ATOM 8135 N N . SER C 1 98 ? 128.234 17.557 -134.096 1.00 25.54 99 SER C N 1
ATOM 8136 C CA . SER C 1 98 ? 127.156 17.258 -133.163 1.00 28.54 99 SER C CA 1
ATOM 8137 C C . SER C 1 98 ? 125.982 16.539 -133.815 1.00 29.41 99 SER C C 1
ATOM 8138 O O . SER C 1 98 ? 125.097 16.055 -133.097 1.00 29.62 99 SER C O 1
ATOM 8141 N N . GLY C 1 99 ? 125.935 16.482 -135.140 1.00 27.95 100 GLY C N 1
ATOM 8142 C CA . GLY C 1 99 ? 124.767 15.961 -135.818 1.00 27.69 100 GLY C CA 1
ATOM 8143 C C . GLY C 1 99 ? 123.544 16.837 -135.701 1.00 30.31 100 GLY C C 1
ATOM 8144 O O . GLY C 1 99 ? 122.424 16.341 -135.842 1.00 29.18 100 GLY C O 1
ATOM 8145 N N . SER C 1 100 ? 123.726 18.128 -135.427 1.00 30.08 101 SER C N 1
ATOM 8146 C CA . SER C 1 100 ? 122.600 19.046 -135.346 1.00 22.96 101 SER C CA 1
ATOM 8147 C C . SER C 1 100 ? 121.821 19.063 -136.655 1.00 25.38 101 SER C C 1
ATOM 8148 O O . SER C 1 100 ? 122.399 19.055 -137.746 1.00 27.76 101 SER C O 1
ATOM 8151 N N . GLY C 1 101 ? 120.497 19.098 -136.546 1.00 22.53 102 GLY C N 1
ATOM 8152 C CA . GLY C 1 101 ? 119.674 19.279 -137.729 1.00 26.76 102 GLY C CA 1
ATOM 8153 C C . GLY C 1 101 ? 119.091 20.675 -137.814 1.00 28.04 102 GLY C C 1
ATOM 8154 O O . GLY C 1 101 ? 118.545 21.077 -138.848 1.00 28.26 102 GLY C O 1
ATOM 8155 N N . PHE C 1 102 ? 119.195 21.430 -136.724 1.00 24.51 103 PHE C N 1
ATOM 8156 C CA . PHE C 1 102 ? 118.584 22.746 -136.643 1.00 20.93 103 PHE C CA 1
ATOM 8157 C C . PHE C 1 102 ? 119.518 23.689 -135.910 1.00 22.42 103 PHE C C 1
ATOM 8158 O O . PHE C 1 102 ? 120.342 23.259 -135.098 1.00 22.98 103 PHE C O 1
ATOM 8166 N N . LEU C 1 103 ? 119.397 24.977 -136.226 1.00 23.71 104 LEU C N 1
ATOM 8167 C CA . LEU C 1 103 ? 120.101 26.037 -135.513 1.00 23.07 104 LEU C CA 1
ATOM 8168 C C . LEU C 1 103 ? 119.081 27.086 -135.098 1.00 25.37 104 LEU C C 1
ATOM 8169 O O . LEU C 1 103 ? 118.419 27.684 -135.952 1.00 26.90 104 LEU C O 1
ATOM 8174 N N . LEU C 1 104 ? 118.944 27.301 -133.793 1.00 22.74 105 LEU C N 1
ATOM 8175 C CA . LEU C 1 104 ? 118.009 28.288 -133.261 1.00 23.07 105 LEU C CA 1
ATOM 8176 C C . LEU C 1 104 ? 118.810 29.530 -132.906 1.00 26.28 105 LEU C C 1
ATOM 8177 O O . LEU C 1 104 ? 119.683 29.473 -132.033 1.00 24.01 105 LEU C O 1
ATOM 8182 N N . THR C 1 105 ? 118.544 30.636 -133.589 1.00 24.68 106 THR C N 1
ATOM 8183 C CA . THR C 1 105 ? 119.399 31.808 -133.418 1.00 22.29 106 THR C CA 1
ATOM 8184 C C . THR C 1 105 ? 118.540 33.049 -133.646 1.00 30.27 106 THR C C 1
ATOM 8185 O O . THR C 1 105 ? 117.307 32.981 -133.583 1.00 25.69 106 THR C O 1
ATOM 8189 N N . ASP C 1 106 ? 119.177 34.197 -133.873 1.00 24.95 107 ASP C N 1
ATOM 8190 C CA . ASP C 1 106 ? 118.421 35.418 -134.122 1.00 27.81 107 ASP C CA 1
ATOM 8191 C C . ASP C 1 106 ? 119.139 36.253 -135.178 1.00 29.39 107 ASP C C 1
ATOM 8192 O O . ASP C 1 106 ? 120.198 35.871 -135.691 1.00 30.64 107 ASP C O 1
ATOM 8197 N N . SER C 1 107 ? 118.568 37.421 -135.483 1.00 32.42 108 SER C N 1
ATOM 8198 C CA . SER C 1 107 ? 119.098 38.256 -136.559 1.00 36.13 108 SER C CA 1
ATOM 8199 C C . SER C 1 107 ? 120.431 38.910 -136.218 1.00 37.35 108 SER C C 1
ATOM 8200 O O . SER C 1 107 ? 121.060 39.482 -137.114 1.00 39.12 108 SER C O 1
ATOM 8203 N N . SER C 1 108 ? 120.888 38.846 -134.968 1.00 34.62 109 SER C N 1
ATOM 8204 C CA . SER C 1 108 ? 122.199 39.395 -134.644 1.00 33.33 109 SER C CA 1
ATOM 8205 C C . SER C 1 108 ? 123.337 38.461 -135.035 1.00 32.94 109 SER C C 1
ATOM 8206 O O . SER C 1 108 ? 124.503 38.844 -134.895 1.00 35.12 109 SER C O 1
ATOM 8209 N N . PHE C 1 109 ? 123.028 37.259 -135.522 1.00 32.55 110 PHE C N 1
ATOM 8210 C CA . PHE C 1 109 ? 124.004 36.342 -136.094 1.00 34.14 110 PHE C CA 1
ATOM 8211 C C . PHE C 1 109 ? 123.666 36.114 -137.565 1.00 37.54 110 PHE C C 1
ATOM 8212 O O . PHE C 1 109 ? 122.512 36.261 -137.979 1.00 39.99 110 PHE C O 1
ATOM 8220 N N . GLU C 1 110 ? 124.676 35.759 -138.362 1.00 41.04 111 GLU C N 1
ATOM 8221 C CA . GLU C 1 110 ? 124.502 35.627 -139.813 1.00 43.00 111 GLU C CA 1
ATOM 8222 C C . GLU C 1 110 ? 124.102 34.193 -140.136 1.00 44.06 111 GLU C C 1
ATOM 8223 O O . GLU C 1 110 ? 124.944 33.317 -140.336 1.00 57.38 111 GLU C O 1
ATOM 8225 N N . LYS C 1 111 ? 122.790 33.962 -140.222 1.00 40.83 112 LYS C N 1
ATOM 8226 C CA . LYS C 1 111 ? 122.261 32.604 -140.325 1.00 46.77 112 LYS C CA 1
ATOM 8227 C C . LYS C 1 111 ? 122.580 31.946 -141.665 1.00 48.23 112 LYS C C 1
ATOM 8228 O O . LYS C 1 111 ? 122.626 30.712 -141.743 1.00 43.70 112 LYS C O 1
ATOM 8230 N N . LYS C 1 112 ? 122.807 32.737 -142.722 1.00 48.39 113 LYS C N 1
ATOM 8231 C CA . LYS C 1 112 ? 122.977 32.165 -144.057 1.00 44.78 113 LYS C CA 1
ATOM 8232 C C . LYS C 1 112 ? 124.217 31.284 -144.156 1.00 47.94 113 LYS C C 1
ATOM 8233 O O . LYS C 1 112 ? 124.243 30.334 -144.949 1.00 44.26 113 LYS C O 1
ATOM 8235 N N . GLU C 1 113 ? 125.252 31.572 -143.365 1.00 46.89 114 GLU C N 1
ATOM 8236 C CA . GLU C 1 113 ? 126.479 30.786 -143.429 1.00 43.92 114 GLU C CA 1
ATOM 8237 C C . GLU C 1 113 ? 126.288 29.343 -142.974 1.00 36.78 114 GLU C C 1
ATOM 8238 O O . GLU C 1 113 ? 127.176 28.515 -143.196 1.00 37.80 114 GLU C O 1
ATOM 8240 N N . TYR C 1 114 ? 125.154 29.015 -142.359 1.00 34.47 115 TYR C N 1
ATOM 8241 C CA . TYR C 1 114 ? 124.924 27.683 -141.827 1.00 33.13 115 TYR C CA 1
ATOM 8242 C C . TYR C 1 114 ? 123.849 26.911 -142.575 1.00 37.41 115 TYR C C 1
ATOM 8243 O O . TYR C 1 114 ? 123.699 25.707 -142.332 1.00 36.41 115 TYR C O 1
ATOM 8252 N N . GLU C 1 115 ? 123.132 27.567 -143.496 1.00 34.18 116 GLU C N 1
ATOM 8253 C CA . GLU C 1 115 ? 121.966 26.982 -144.154 1.00 44.69 116 GLU C CA 1
ATOM 8254 C C . GLU C 1 115 ? 122.277 25.669 -144.863 1.00 43.87 116 GLU C C 1
ATOM 8255 O O . GLU C 1 115 ? 121.385 24.825 -145.012 1.00 45.32 116 GLU C O 1
ATOM 8259 N N . HIS C 1 116 ? 123.509 25.479 -145.328 1.00 39.93 117 HIS C N 1
ATOM 8260 C CA . HIS C 1 116 ? 123.804 24.278 -146.099 1.00 43.25 117 HIS C CA 1
ATOM 8261 C C . HIS C 1 116 ? 123.912 23.032 -145.235 1.00 45.83 117 HIS C C 1
ATOM 8262 O O . HIS C 1 116 ? 123.904 21.920 -145.776 1.00 49.69 117 HIS C O 1
ATOM 8269 N N . ILE C 1 117 ? 123.985 23.183 -143.915 1.00 38.47 118 ILE C N 1
ATOM 8270 C CA . ILE C 1 117 ? 124.246 22.047 -143.043 1.00 42.65 118 ILE C CA 1
ATOM 8271 C C . ILE C 1 117 ? 123.096 21.857 -142.060 1.00 37.10 118 ILE C C 1
ATOM 8272 O O . ILE C 1 117 ? 122.835 20.733 -141.618 1.00 45.75 118 ILE C O 1
ATOM 8277 N N . VAL C 1 118 ? 122.381 22.937 -141.724 1.00 32.95 119 VAL C N 1
ATOM 8278 C CA . VAL C 1 118 ? 121.247 22.859 -140.809 1.00 26.20 119 VAL C CA 1
ATOM 8279 C C . VAL C 1 118 ? 120.120 23.757 -141.298 1.00 25.77 119 VAL C C 1
ATOM 8280 O O . VAL C 1 118 ? 120.326 24.699 -142.063 1.00 33.05 119 VAL C O 1
ATOM 8284 N N . GLN C 1 119 ? 118.911 23.452 -140.837 1.00 31.21 120 GLN C N 1
ATOM 8285 C CA . GLN C 1 119 ? 117.787 24.361 -141.009 1.00 24.50 120 GLN C CA 1
ATOM 8286 C C . GLN C 1 119 ? 117.877 25.446 -139.942 1.00 26.04 120 GLN C C 1
ATOM 8287 O O . GLN C 1 119 ? 117.859 25.146 -138.743 1.00 27.04 120 GLN C O 1
ATOM 8293 N N . THR C 1 120 ? 118.002 26.701 -140.364 1.00 27.73 121 THR C N 1
ATOM 8294 C CA . THR C 1 120 ? 118.129 27.792 -139.410 1.00 29.84 121 THR C CA 1
ATOM 8295 C C . THR C 1 120 ? 116.756 28.350 -139.079 1.00 34.51 121 THR C C 1
ATOM 8296 O O . THR C 1 120 ? 115.885 28.456 -139.947 1.00 35.78 121 THR C O 1
ATOM 8300 N N . ILE C 1 121 ? 116.574 28.707 -137.813 1.00 25.62 122 ILE C N 1
ATOM 8301 C CA . ILE C 1 121 ? 115.308 29.207 -137.299 1.00 28.32 122 ILE C CA 1
ATOM 8302 C C . ILE C 1 121 ? 115.592 30.462 -136.490 1.00 31.81 122 ILE C C 1
ATOM 8303 O O . ILE C 1 121 ? 116.437 30.446 -135.589 1.00 31.91 122 ILE C O 1
ATOM 8308 N N . ASP C 1 122 ? 114.901 31.549 -136.814 1.00 27.26 123 ASP C N 1
ATOM 8309 C CA . ASP C 1 122 ? 115.001 32.775 -136.032 1.00 29.19 123 ASP C CA 1
ATOM 8310 C C . ASP C 1 122 ? 113.996 32.689 -134.890 1.00 29.66 123 ASP C C 1
ATOM 8311 O O . ASP C 1 122 ? 112.790 32.591 -135.135 1.00 28.23 123 ASP C O 1
ATOM 8316 N N . VAL C 1 123 ? 114.488 32.726 -133.645 1.00 24.98 124 VAL C N 1
ATOM 8317 C CA . VAL C 1 123 ? 113.607 32.519 -132.494 1.00 22.73 124 VAL C CA 1
ATOM 8318 C C . VAL C 1 123 ? 112.565 33.629 -132.386 1.00 24.91 124 VAL C C 1
ATOM 8319 O O . VAL C 1 123 ? 111.443 33.395 -131.914 1.00 28.39 124 VAL C O 1
ATOM 8323 N N . ASP C 1 124 ? 112.914 34.847 -132.802 1.00 22.37 125 ASP C N 1
ATOM 8324 C CA . ASP C 1 124 ? 111.979 35.965 -132.688 1.00 23.62 125 ASP C CA 1
ATOM 8325 C C . ASP C 1 124 ? 110.859 35.855 -133.714 1.00 27.17 125 ASP C C 1
ATOM 8326 O O . ASP C 1 124 ? 109.696 36.136 -133.399 1.00 34.84 125 ASP C O 1
ATOM 8331 N N . GLU C 1 125 ? 111.184 35.441 -134.940 1.00 31.62 126 GLU C N 1
ATOM 8332 C CA . GLU C 1 125 ? 110.138 35.181 -135.926 1.00 34.07 126 GLU C CA 1
ATOM 8333 C C . GLU C 1 125 ? 109.326 33.954 -135.542 1.00 39.30 126 GLU C C 1
ATOM 8334 O O . GLU C 1 125 ? 108.113 33.900 -135.780 1.00 28.78 126 GLU C O 1
ATOM 8340 N N . LEU C 1 126 ? 109.997 32.958 -134.966 1.00 32.49 127 LEU C N 1
ATOM 8341 C CA . LEU C 1 126 ? 109.342 31.727 -134.541 1.00 32.56 127 LEU C CA 1
ATOM 8342 C C . LEU C 1 126 ? 108.209 32.011 -133.565 1.00 27.85 127 LEU C C 1
ATOM 8343 O O . LEU C 1 126 ? 107.105 31.463 -133.693 1.00 31.09 127 LEU C O 1
ATOM 8348 N N . MET C 1 127 ? 108.463 32.874 -132.580 1.00 28.62 128 MET C N 1
ATOM 8349 C CA . MET C 1 127 ? 107.484 33.121 -131.533 1.00 22.22 128 MET C CA 1
ATOM 8350 C C . MET C 1 127 ? 106.278 33.902 -132.028 1.00 29.71 128 MET C C 1
ATOM 8351 O O . MET C 1 127 ? 105.309 34.042 -131.278 1.00 36.35 128 MET C O 1
ATOM 8356 N N . LYS C 1 128 ? 106.312 34.401 -133.256 1.00 28.97 129 LYS C N 1
ATOM 8357 C CA . LYS C 1 128 ? 105.158 35.096 -133.814 1.00 30.62 129 LYS C CA 1
ATOM 8358 C C . LYS C 1 128 ? 104.200 34.168 -134.548 1.00 34.15 129 LYS C C 1
ATOM 8359 O O . LYS C 1 128 ? 103.121 34.612 -134.955 1.00 34.85 129 LYS C O 1
ATOM 8365 N N . GLU C 1 129 ? 104.551 32.897 -134.717 1.00 32.08 130 GLU C N 1
ATOM 8366 C CA . GLU C 1 129 ? 103.790 32.001 -135.573 1.00 37.13 130 GLU C CA 1
ATOM 8367 C C . GLU C 1 129 ? 102.741 31.228 -134.786 1.00 37.87 130 GLU C C 1
ATOM 8368 O O . GLU C 1 129 ? 102.954 30.854 -133.631 1.00 34.09 130 GLU C O 1
ATOM 8374 N N . ALA C 1 130 ? 101.604 30.995 -135.424 1.00 34.26 131 ALA C N 1
ATOM 8375 C CA . ALA C 1 130 ? 100.604 30.101 -134.867 1.00 44.73 131 ALA C CA 1
ATOM 8376 C C . ALA C 1 130 ? 100.970 28.664 -135.211 1.00 44.10 131 ALA C C 1
ATOM 8377 O O . ALA C 1 130 ? 101.426 28.376 -136.321 1.00 44.94 131 ALA C O 1
ATOM 8379 N N . ALA C 1 131 ? 100.797 27.766 -134.245 1.00 31.26 132 ALA C N 1
ATOM 8380 C CA . ALA C 1 131 ? 101.106 26.360 -134.444 1.00 29.13 132 ALA C CA 1
ATOM 8381 C C . ALA C 1 131 ? 100.100 25.507 -133.689 1.00 33.58 132 ALA C C 1
ATOM 8382 O O . ALA C 1 131 ? 99.534 25.934 -132.676 1.00 35.12 132 ALA C O 1
ATOM 8384 N N . GLU C 1 132 ? 99.883 24.295 -134.197 1.00 27.47 133 GLU C N 1
ATOM 8385 C CA . GLU C 1 132 ? 99.031 23.335 -133.512 1.00 27.03 133 GLU C CA 1
ATOM 8386 C C . GLU C 1 132 ? 99.631 22.968 -132.161 1.00 25.64 133 GLU C C 1
ATOM 8387 O O . GLU C 1 132 ? 100.850 22.882 -132.010 1.00 23.93 133 GLU C O 1
ATOM 8389 N N . GLU C 1 133 ? 98.774 22.736 -131.172 1.00 28.35 134 GLU C N 1
ATOM 8390 C CA . GLU C 1 133 ? 99.279 22.300 -129.873 1.00 27.52 134 GLU C CA 1
ATOM 8391 C C . GLU C 1 133 ? 99.725 20.844 -129.943 1.00 29.68 134 GLU C C 1
ATOM 8392 O O . GLU C 1 133 ? 99.224 20.059 -130.749 1.00 30.77 134 GLU C O 1
ATOM 8394 N N . ILE C 1 134 ? 100.708 20.491 -129.105 1.00 26.28 135 ILE C N 1
ATOM 8395 C CA . ILE C 1 134 ? 101.266 19.148 -129.072 1.00 31.05 135 ILE C CA 1
ATOM 8396 C C . ILE C 1 134 ? 101.213 18.621 -127.645 1.00 27.15 135 ILE C C 1
ATOM 8397 O O . ILE C 1 134 ? 101.003 19.363 -126.685 1.00 31.52 135 ILE C O 1
ATOM 8402 N N . GLU C 1 135 ? 101.404 17.311 -127.527 1.00 30.36 136 GLU C N 1
ATOM 8403 C CA . GLU C 1 135 ? 101.654 16.664 -126.246 1.00 34.16 136 GLU C CA 1
ATOM 8404 C C . GLU C 1 135 ? 103.150 16.722 -125.959 1.00 28.38 136 GLU C C 1
ATOM 8405 O O . GLU C 1 135 ? 103.953 16.150 -126.701 1.00 29.49 136 GLU C O 1
ATOM 8407 N N . ILE C 1 136 ? 103.523 17.416 -124.884 1.00 32.30 137 ILE C N 1
ATOM 8408 C CA . ILE C 1 136 ? 104.939 17.543 -124.562 1.00 22.70 137 ILE C CA 1
ATOM 8409 C C . ILE C 1 136 ? 105.496 16.214 -124.070 1.00 23.87 137 ILE C C 1
ATOM 8410 O O . ILE C 1 136 ? 104.768 15.300 -123.658 1.00 25.26 137 ILE C O 1
ATOM 8415 N N . GLU C 1 137 ? 106.823 16.119 -124.096 1.00 21.76 138 GLU C N 1
ATOM 8416 C CA . GLU C 1 137 ? 107.525 15.072 -123.360 1.00 21.00 138 GLU C CA 1
ATOM 8417 C C . GLU C 1 137 ? 107.410 15.393 -121.878 1.00 24.17 138 GLU C C 1
ATOM 8418 O O . GLU C 1 137 ? 108.093 16.281 -121.366 1.00 25.49 138 GLU C O 1
ATOM 8424 N N . ALA C 1 138 ? 106.527 14.684 -121.179 1.00 22.04 139 ALA C N 1
ATOM 8425 C CA . ALA C 1 138 ? 106.263 14.997 -119.779 1.00 21.65 139 ALA C CA 1
ATOM 8426 C C . ALA C 1 138 ? 107.337 14.481 -118.835 1.00 16.86 139 ALA C C 1
ATOM 8427 O O . ALA C 1 138 ? 107.313 14.844 -117.654 1.00 19.30 139 ALA C O 1
ATOM 8429 N N . TYR C 1 139 ? 108.247 13.633 -119.309 1.00 16.94 140 TYR C N 1
ATOM 8430 C CA . TYR C 1 139 ? 109.265 13.025 -118.457 1.00 14.98 140 TYR C CA 1
ATOM 8431 C C . TYR C 1 139 ? 110.641 13.275 -119.046 1.00 23.82 140 TYR C C 1
ATOM 8432 O O . TYR C 1 139 ? 110.815 13.308 -120.264 1.00 22.63 140 TYR C O 1
ATOM 8441 N N . MET C 1 140 ? 111.618 13.443 -118.163 1.00 19.17 141 MET C N 1
ATOM 8442 C CA . MET C 1 140 ? 113.022 13.460 -118.541 1.00 20.60 141 MET C CA 1
ATOM 8443 C C . MET C 1 140 ? 113.624 12.104 -118.202 1.00 20.81 141 MET C C 1
ATOM 8444 O O . MET C 1 140 ? 113.505 11.640 -117.065 1.00 23.12 141 MET C O 1
ATOM 8449 N N . GLN C 1 141 ? 114.269 11.479 -119.179 1.00 19.60 142 GLN C N 1
ATOM 8450 C CA . GLN C 1 141 ? 114.963 10.217 -118.941 1.00 18.81 142 GLN C CA 1
ATOM 8451 C C . GLN C 1 141 ? 116.321 10.524 -118.318 1.00 21.28 142 GLN C C 1
ATOM 8452 O O . GLN C 1 141 ? 117.099 11.307 -118.874 1.00 20.75 142 GLN C O 1
ATOM 8458 N N . MET C 1 142 ? 116.595 9.932 -117.153 1.00 21.95 143 MET C N 1
ATOM 8459 C CA . MET C 1 142 ? 117.769 10.352 -116.394 1.00 18.92 143 MET C CA 1
ATOM 8460 C C . MET C 1 142 ? 119.052 10.108 -117.168 1.00 20.10 143 MET C C 1
ATOM 8461 O O . MET C 1 142 ? 120.002 10.890 -117.046 1.00 20.23 143 MET C O 1
ATOM 8466 N N . ASP C 1 143 ? 119.105 9.050 -117.974 1.00 17.89 144 ASP C N 1
ATOM 8467 C CA . ASP C 1 143 ? 120.329 8.730 -118.700 1.00 25.30 144 ASP C CA 1
ATOM 8468 C C . ASP C 1 143 ? 120.343 9.263 -120.129 1.00 18.74 144 ASP C C 1
ATOM 8469 O O . ASP C 1 143 ? 121.311 9.025 -120.852 1.00 23.04 144 ASP C O 1
ATOM 8474 N N . ALA C 1 144 ? 119.315 9.989 -120.548 1.00 22.31 145 ALA C N 1
ATOM 8475 C CA . ALA C 1 144 ? 119.320 10.601 -121.870 1.00 21.59 145 ALA C CA 1
ATOM 8476 C C . ALA C 1 144 ? 120.210 11.838 -121.876 1.00 19.08 145 ALA C C 1
ATOM 8477 O O . ALA C 1 144 ? 120.290 12.566 -120.885 1.00 18.20 145 ALA C O 1
ATOM 8479 N N . THR C 1 145 ? 120.896 12.071 -122.992 1.00 19.66 146 THR C N 1
ATOM 8480 C CA . THR C 1 145 ? 121.659 13.306 -123.124 1.00 19.95 146 THR C CA 1
ATOM 8481 C C . THR C 1 145 ? 120.715 14.495 -123.253 1.00 20.22 146 THR C C 1
ATOM 8482 O O . THR C 1 145 ? 119.891 14.554 -124.172 1.00 21.89 146 THR C O 1
ATOM 8486 N N . ALA C 1 146 ? 120.852 15.455 -122.342 1.00 16.15 147 ALA C N 1
ATOM 8487 C CA . ALA C 1 146 ? 120.062 16.679 -122.353 1.00 18.54 147 ALA C CA 1
ATOM 8488 C C . ALA C 1 146 ? 120.714 17.759 -123.211 1.00 17.88 147 ALA C C 1
ATOM 8489 O O . ALA C 1 146 ? 120.057 18.368 -124.067 1.00 16.73 147 ALA C O 1
ATOM 8491 N N . THR C 1 147 ? 122.013 17.982 -122.998 1.00 15.53 148 THR C N 1
ATOM 8492 C CA . THR C 1 147 ? 122.734 19.099 -123.583 1.00 16.81 148 THR C CA 1
ATOM 8493 C C . THR C 1 147 ? 124.128 18.637 -123.980 1.00 16.35 148 THR C C 1
ATOM 8494 O O . THR C 1 147 ? 124.686 17.709 -123.395 1.00 17.39 148 THR C O 1
ATOM 8498 N N . LEU C 1 148 ? 124.662 19.282 -125.005 1.00 15.53 149 LEU C N 1
ATOM 8499 C CA . LEU C 1 148 ? 125.996 19.007 -125.517 1.00 16.55 149 LEU C CA 1
ATOM 8500 C C . LEU C 1 148 ? 126.761 20.320 -125.482 1.00 16.79 149 LEU C C 1
ATOM 8501 O O . LEU C 1 148 ? 126.245 21.340 -125.951 1.00 17.58 149 LEU C O 1
ATOM 8506 N N . MET C 1 149 ? 127.963 20.315 -124.893 1.00 16.18 150 MET C N 1
ATOM 8507 C CA . MET C 1 149 ? 128.814 21.499 -124.864 1.00 13.34 150 MET C CA 1
ATOM 8508 C C . MET C 1 149 ? 130.201 21.080 -125.301 1.00 17.63 150 MET C C 1
ATOM 8509 O O . MET C 1 149 ? 130.713 20.072 -124.812 1.00 20.47 150 MET C O 1
ATOM 8514 N N . TYR C 1 150 ? 130.816 21.879 -126.162 1.00 19.42 151 TYR C N 1
ATOM 8515 C CA . TYR C 1 150 ? 132.135 21.576 -126.702 1.00 18.49 151 TYR C CA 1
ATOM 8516 C C . TYR C 1 150 ? 133.250 22.148 -125.832 1.00 21.60 151 TYR C C 1
ATOM 8517 O O . TYR C 1 150 ? 133.199 23.303 -125.404 1.00 21.50 151 TYR C O 1
ATOM 8526 N N . THR C 1 151 ? 134.273 21.332 -125.592 1.00 18.57 152 THR C N 1
ATOM 8527 C CA . THR C 1 151 ? 135.395 21.727 -124.754 1.00 20.63 152 THR C CA 1
ATOM 8528 C C . THR C 1 151 ? 136.548 20.780 -125.067 1.00 20.72 152 THR C C 1
ATOM 8529 O O . THR C 1 151 ? 136.442 19.921 -125.947 1.00 22.29 152 THR C O 1
ATOM 8533 N N . SER C 1 152 ? 137.661 20.964 -124.356 1.00 22.50 153 SER C N 1
ATOM 8534 C CA . SER C 1 152 ? 138.766 20.003 -124.325 1.00 21.78 153 SER C CA 1
ATOM 8535 C C . SER C 1 152 ? 139.326 19.705 -125.719 1.00 25.94 153 SER C C 1
ATOM 8536 O O . SER C 1 152 ? 139.498 18.547 -126.111 1.00 25.22 153 SER C O 1
ATOM 8539 N N . GLY C 1 153 ? 139.646 20.767 -126.456 1.00 23.37 154 GLY C N 1
ATOM 8540 C CA . GLY C 1 153 ? 140.281 20.627 -127.755 1.00 20.19 154 GLY C CA 1
ATOM 8541 C C . GLY C 1 153 ? 141.784 20.426 -127.635 1.00 20.22 154 GLY C C 1
ATOM 8542 O O . GLY C 1 153 ? 142.562 21.042 -128.370 1.00 23.70 154 GLY C O 1
ATOM 8543 N N . THR C 1 154 ? 142.205 19.573 -126.704 1.00 21.44 155 THR C N 1
ATOM 8544 C CA . THR C 1 154 ? 143.638 19.424 -126.448 1.00 22.63 155 THR C CA 1
ATOM 8545 C C . THR C 1 154 ? 144.391 18.833 -127.628 1.00 30.03 155 THR C C 1
ATOM 8546 O O . THR C 1 154 ? 145.619 18.946 -127.677 1.00 38.69 155 THR C O 1
ATOM 8550 N N . THR C 1 155 ? 143.708 18.185 -128.566 1.00 27.39 156 THR C N 1
ATOM 8551 C CA . THR C 1 155 ? 144.376 17.694 -129.766 1.00 36.11 156 THR C CA 1
ATOM 8552 C C . THR C 1 155 ? 144.147 18.590 -130.971 1.00 34.47 156 THR C C 1
ATOM 8553 O O . THR C 1 155 ? 144.599 18.255 -132.070 1.00 37.61 156 THR C O 1
ATOM 8557 N N . GLY C 1 156 ? 143.459 19.713 -130.797 1.00 29.65 157 GLY C N 1
ATOM 8558 C CA . GLY C 1 156 ? 143.161 20.584 -131.913 1.00 28.99 157 GLY C CA 1
ATOM 8559 C C . GLY C 1 156 ? 141.673 20.824 -132.095 1.00 35.45 157 GLY C C 1
ATOM 8560 O O . GLY C 1 156 ? 141.232 21.971 -132.202 1.00 51.52 157 GLY C O 1
ATOM 8561 N N . LYS C 1 157 ? 140.885 19.749 -132.127 1.00 28.48 158 LYS C N 1
ATOM 8562 C CA . LYS C 1 157 ? 139.443 19.856 -132.301 1.00 29.47 158 LYS C CA 1
ATOM 8563 C C . LYS C 1 157 ? 138.729 19.628 -130.975 1.00 22.59 158 LYS C C 1
ATOM 8564 O O . LYS C 1 157 ? 139.104 18.730 -130.221 1.00 24.23 158 LYS C O 1
ATOM 8568 N N . PRO C 1 158 ? 137.693 20.409 -130.669 1.00 21.79 159 PRO C N 1
ATOM 8569 C CA . PRO C 1 158 ? 136.974 20.214 -129.408 1.00 24.57 159 PRO C CA 1
ATOM 8570 C C . PRO C 1 158 ? 136.135 18.944 -129.419 1.00 26.55 159 PRO C C 1
ATOM 8571 O O . PRO C 1 158 ? 135.874 18.333 -130.456 1.00 23.71 159 PRO C O 1
ATOM 8575 N N . LYS C 1 159 ? 135.711 18.559 -128.222 1.00 19.54 160 LYS C N 1
ATOM 8576 C CA . LYS C 1 159 ? 134.924 17.360 -127.988 1.00 22.28 160 LYS C CA 1
ATOM 8577 C C . LYS C 1 159 ? 133.591 17.781 -127.395 1.00 20.10 160 LYS C C 1
ATOM 8578 O O . LYS C 1 159 ? 133.547 18.652 -126.519 1.00 19.97 160 LYS C O 1
ATOM 8584 N N . GLY C 1 160 ? 132.513 17.166 -127.870 1.00 20.33 161 GLY C N 1
ATOM 8585 C CA . GLY C 1 160 ? 131.200 17.455 -127.321 1.00 15.65 161 GLY C CA 1
ATOM 8586 C C . GLY C 1 160 ? 130.919 16.644 -126.067 1.00 17.49 161 GLY C C 1
ATOM 8587 O O . GLY C 1 160 ? 130.973 15.412 -126.094 1.00 23.17 161 GLY C O 1
ATOM 8588 N N . VAL C 1 161 ? 130.647 17.322 -124.958 1.00 17.96 162 VAL C N 1
ATOM 8589 C CA . VAL C 1 161 ? 130.374 16.667 -123.679 1.00 15.81 162 VAL C CA 1
ATOM 8590 C C . VAL C 1 161 ? 128.886 16.371 -123.601 1.00 15.85 162 VAL C C 1
ATOM 8591 O O . VAL C 1 161 ? 128.071 17.285 -123.706 1.00 20.53 162 VAL C O 1
ATOM 8595 N N . GLN C 1 162 ? 128.529 15.097 -123.420 1.00 16.92 163 GLN C N 1
ATOM 8596 C CA . GLN C 1 162 ? 127.129 14.695 -123.283 1.00 19.87 163 GLN C CA 1
ATOM 8597 C C . GLN C 1 162 ? 126.734 14.799 -121.814 1.00 20.04 163 GLN C C 1
ATOM 8598 O O . GLN C 1 162 ? 127.201 14.019 -120.973 1.00 17.55 163 GLN C O 1
ATOM 8604 N N . GLN C 1 163 ? 125.884 15.774 -121.510 1.00 15.05 164 GLN C N 1
ATOM 8605 C CA . GLN C 1 163 ? 125.417 16.042 -120.155 1.00 14.85 164 GLN C CA 1
ATOM 8606 C C . GLN C 1 163 ? 123.988 15.529 -120.059 1.00 19.48 164 GLN C C 1
ATOM 8607 O O . GLN C 1 163 ? 123.117 16.001 -120.796 1.00 15.91 164 GLN C O 1
ATOM 8613 N N . THR C 1 164 ? 123.751 14.551 -119.186 1.00 16.00 165 THR C N 1
ATOM 8614 C CA . THR C 1 164 ? 122.429 13.950 -119.079 1.00 13.90 165 THR C CA 1
ATOM 8615 C C . THR C 1 164 ? 121.529 14.755 -118.141 1.00 13.13 165 THR C C 1
ATOM 8616 O O . THR C 1 164 ? 121.985 15.604 -117.366 1.00 13.68 165 THR C O 1
ATOM 8620 N N . PHE C 1 165 ? 120.218 14.499 -118.241 1.00 14.27 166 PHE C N 1
ATOM 8621 C CA . PHE C 1 165 ? 119.296 15.071 -117.262 1.00 12.69 166 PHE C CA 1
ATOM 8622 C C . PHE C 1 165 ? 119.699 14.682 -115.850 1.00 11.77 166 PHE C C 1
ATOM 8623 O O . PHE C 1 165 ? 119.688 15.525 -114.941 1.00 15.81 166 PHE C O 1
ATOM 8631 N N . GLY C 1 166 ? 120.075 13.415 -115.657 1.00 15.15 167 GLY C N 1
ATOM 8632 C CA . GLY C 1 166 ? 120.585 12.979 -114.361 1.00 17.68 167 GLY C CA 1
ATOM 8633 C C . GLY C 1 166 ? 121.776 13.794 -113.887 1.00 17.29 167 GLY C C 1
ATOM 8634 O O . GLY C 1 166 ? 121.826 14.224 -112.731 1.00 13.85 167 GLY C O 1
ATOM 8635 N N . ASN C 1 167 ? 122.749 14.023 -114.776 1.00 13.47 168 ASN C N 1
ATOM 8636 C CA . ASN C 1 167 ? 123.907 14.845 -114.431 1.00 13.60 168 ASN C CA 1
ATOM 8637 C C . ASN C 1 167 ? 123.474 16.199 -113.881 1.00 13.81 168 ASN C C 1
ATOM 8638 O O . ASN C 1 167 ? 123.997 16.677 -112.869 1.00 13.49 168 ASN C O 1
ATOM 8643 N N . HIS C 1 168 ? 122.562 16.871 -114.595 1.00 11.51 169 HIS C N 1
ATOM 8644 C CA . HIS C 1 168 ? 122.127 18.203 -114.189 1.00 14.34 169 HIS C CA 1
ATOM 8645 C C . HIS C 1 168 ? 121.337 18.164 -112.896 1.00 10.07 169 HIS C C 1
ATOM 8646 O O . HIS C 1 168 ? 121.477 19.061 -112.054 1.00 14.32 169 HIS C O 1
ATOM 8653 N N . TYR C 1 169 ? 120.508 17.132 -112.713 1.00 13.67 170 TYR C N 1
ATOM 8654 C CA . TYR C 1 169 ? 119.782 17.007 -111.458 1.00 13.96 170 TYR C CA 1
ATOM 8655 C C . TYR C 1 169 ? 120.753 16.832 -110.294 1.00 10.94 170 TYR C C 1
ATOM 8656 O O . TYR C 1 169 ? 120.665 17.540 -109.282 1.00 12.41 170 TYR C O 1
ATOM 8665 N N . PHE C 1 170 ? 121.716 15.919 -110.436 1.00 13.24 171 PHE C N 1
ATOM 8666 C CA . PHE C 1 170 ? 122.597 15.656 -109.301 1.00 14.73 171 PHE C CA 1
ATOM 8667 C C . PHE C 1 170 ? 123.544 16.822 -109.044 1.00 14.13 171 PHE C C 1
ATOM 8668 O O . PHE C 1 170 ? 123.840 17.126 -107.886 1.00 15.69 171 PHE C O 1
ATOM 8676 N N . SER C 1 171 ? 123.988 17.523 -110.092 1.00 12.74 172 SER C N 1
ATOM 8677 C CA . SER C 1 171 ? 124.738 18.754 -109.865 1.00 14.82 172 SER C CA 1
ATOM 8678 C C . SER C 1 171 ? 123.950 19.725 -108.993 1.00 16.88 172 SER C C 1
ATOM 8679 O O . SER C 1 171 ? 124.472 20.268 -108.009 1.00 13.14 172 SER C O 1
ATOM 8682 N N . ALA C 1 172 ? 122.684 19.961 -109.348 1.00 15.17 173 ALA C N 1
ATOM 8683 C CA . ALA C 1 172 ? 121.890 20.930 -108.606 1.00 11.16 173 ALA C CA 1
ATOM 8684 C C . ALA C 1 172 ? 121.666 20.479 -107.171 1.00 12.01 173 ALA C C 1
ATOM 8685 O O . ALA C 1 172 ? 121.747 21.291 -106.240 1.00 12.88 173 ALA C O 1
ATOM 8687 N N . VAL C 1 173 ? 121.353 19.193 -106.976 1.00 11.03 174 VAL C N 1
ATOM 8688 C CA . VAL C 1 173 ? 121.085 18.691 -105.632 1.00 13.79 174 VAL C CA 1
ATOM 8689 C C . VAL C 1 173 ? 122.354 18.738 -104.787 1.00 14.36 174 VAL C C 1
ATOM 8690 O O . VAL C 1 173 ? 122.332 19.196 -103.643 1.00 13.63 174 VAL C O 1
ATOM 8694 N N . SER C 1 174 ? 123.476 18.276 -105.337 1.00 13.69 175 SER C N 1
ATOM 8695 C CA . SER C 1 174 ? 124.716 18.299 -104.555 1.00 17.20 175 SER C CA 1
ATOM 8696 C C . SER C 1 174 ? 125.107 19.720 -104.167 1.00 16.24 175 SER C C 1
ATOM 8697 O O . SER C 1 174 ? 125.552 19.959 -103.035 1.00 16.24 175 SER C O 1
ATOM 8700 N N . SER C 1 175 ? 124.942 20.682 -105.076 1.00 13.21 176 SER C N 1
ATOM 8701 C CA . SER C 1 175 ? 125.228 22.072 -104.709 1.00 14.04 176 SER C CA 1
ATOM 8702 C C . SER C 1 175 ? 124.288 22.568 -103.610 1.00 15.75 176 SER C C 1
ATOM 8703 O O . SER C 1 175 ? 124.722 23.269 -102.687 1.00 16.03 176 SER C O 1
ATOM 8706 N N . ALA C 1 176 ? 122.996 22.224 -103.683 1.00 13.87 177 ALA C N 1
ATOM 8707 C CA . ALA C 1 176 ? 122.057 22.657 -102.641 1.00 12.00 177 ALA C CA 1
ATOM 8708 C C . ALA C 1 176 ? 122.451 22.101 -101.274 1.00 14.12 177 ALA C C 1
ATOM 8709 O O . ALA C 1 176 ? 122.361 22.806 -100.263 1.00 16.90 177 ALA C O 1
ATOM 8711 N N . LEU C 1 177 ? 122.863 20.836 -101.229 1.00 13.43 178 LEU C N 1
ATOM 8712 C CA . LEU C 1 177 ? 123.294 20.244 -99.967 1.00 12.63 178 LEU C CA 1
ATOM 8713 C C . LEU C 1 177 ? 124.514 20.959 -99.411 1.00 19.82 178 LEU C C 1
ATOM 8714 O O . LEU C 1 177 ? 124.697 21.012 -98.192 1.00 18.84 178 LEU C O 1
ATOM 8719 N N . ASN C 1 178 ? 125.339 21.539 -100.282 1.00 15.77 179 ASN C N 1
ATOM 8720 C CA . ASN C 1 178 ? 126.540 22.225 -99.821 1.00 15.91 179 ASN C CA 1
ATOM 8721 C C . ASN C 1 178 ? 126.238 23.645 -99.359 1.00 20.70 179 ASN C C 1
ATOM 8722 O O . ASN C 1 178 ? 126.713 24.078 -98.302 1.00 19.46 179 ASN C O 1
ATOM 8727 N N . LEU C 1 179 ? 125.472 24.389 -100.155 1.00 13.71 180 LEU C N 1
ATOM 8728 C CA . LEU C 1 179 ? 125.253 25.812 -99.932 1.00 13.52 180 LEU C CA 1
ATOM 8729 C C . LEU C 1 179 ? 123.997 26.092 -99.120 1.00 18.45 180 LEU C C 1
ATOM 8730 O O . LEU C 1 179 ? 123.838 27.202 -98.598 1.00 21.24 180 LEU C O 1
ATOM 8735 N N . GLY C 1 180 ? 123.120 25.113 -98.980 1.00 17.98 181 GLY C N 1
ATOM 8736 C CA . GLY C 1 180 ? 121.808 25.374 -98.439 1.00 12.57 181 GLY C CA 1
ATOM 8737 C C . GLY C 1 180 ? 120.913 26.033 -99.473 1.00 16.60 181 GLY C C 1
ATOM 8738 O O . GLY C 1 180 ? 121.362 26.577 -100.479 1.00 17.74 181 GLY C O 1
ATOM 8739 N N . ILE C 1 181 ? 119.615 25.967 -99.222 1.00 15.25 182 ILE C N 1
ATOM 8740 C CA . ILE C 1 181 ? 118.634 26.567 -100.119 1.00 17.05 182 ILE C CA 1
ATOM 8741 C C . ILE C 1 181 ? 117.498 27.113 -99.274 1.00 18.00 182 ILE C C 1
ATOM 8742 O O . ILE C 1 181 ? 117.060 26.467 -98.318 1.00 18.60 182 ILE C O 1
ATOM 8747 N N . THR C 1 182 ? 117.039 28.317 -99.608 1.00 16.30 183 THR C N 1
ATOM 8748 C CA . THR C 1 182 ? 115.891 28.913 -98.942 1.00 19.76 183 THR C CA 1
ATOM 8749 C C . THR C 1 182 ? 115.023 29.589 -99.991 1.00 19.15 183 THR C C 1
ATOM 8750 O O . THR C 1 182 ? 115.478 29.890 -101.098 1.00 20.18 183 THR C O 1
ATOM 8754 N N . GLU C 1 183 ? 113.758 29.827 -99.623 1.00 17.78 184 GLU C N 1
ATOM 8755 C CA . GLU C 1 183 ? 112.814 30.439 -100.554 1.00 19.28 184 GLU C CA 1
ATOM 8756 C C . GLU C 1 183 ? 113.254 31.839 -100.977 1.00 22.53 184 GLU C C 1
ATOM 8757 O O . GLU C 1 183 ? 112.943 32.266 -102.090 1.00 22.98 184 GLU C O 1
ATOM 8759 N N . GLN C 1 184 ? 113.996 32.556 -100.127 1.00 24.30 185 GLN C N 1
ATOM 8760 C CA . GLN C 1 184 ? 114.409 33.920 -100.458 1.00 27.98 185 GLN C CA 1
ATOM 8761 C C . GLN C 1 184 ? 115.596 33.984 -101.412 1.00 23.30 185 GLN C C 1
ATOM 8762 O O . GLN C 1 184 ? 115.956 35.086 -101.858 1.00 23.26 185 GLN C O 1
ATOM 8764 N N . ASP C 1 185 ? 116.234 32.856 -101.706 1.00 19.49 186 ASP C N 1
ATOM 8765 C CA . ASP C 1 185 ? 117.409 32.875 -102.567 1.00 19.62 186 ASP C CA 1
ATOM 8766 C C . ASP C 1 185 ? 117.061 33.305 -103.987 1.00 17.98 186 ASP C C 1
ATOM 8767 O O . ASP C 1 185 ? 116.034 32.904 -104.553 1.00 20.24 186 ASP C O 1
ATOM 8772 N N . ARG C 1 186 ? 117.933 34.136 -104.559 1.00 20.14 187 ARG C N 1
ATOM 8773 C CA . ARG C 1 186 ? 117.892 34.559 -105.956 1.00 15.78 187 ARG C CA 1
ATOM 8774 C C . ARG C 1 186 ? 119.315 34.555 -106.483 1.00 14.60 187 ARG C C 1
ATOM 8775 O O . ARG C 1 186 ? 120.215 35.063 -105.817 1.00 18.04 187 ARG C O 1
ATOM 8783 N N . TRP C 1 187 ? 119.514 34.004 -107.672 1.00 14.34 188 TRP C N 1
ATOM 8784 C CA . TRP C 1 187 ? 120.843 33.785 -108.234 1.00 15.45 188 TRP C CA 1
ATOM 8785 C C . TRP C 1 187 ? 121.030 34.656 -109.463 1.00 16.99 188 TRP C C 1
ATOM 8786 O O . TRP C 1 187 ? 120.225 34.586 -110.397 1.00 18.06 188 TRP C O 1
ATOM 8797 N N . LEU C 1 188 ? 122.113 35.430 -109.495 1.00 16.40 189 LEU C N 1
ATOM 8798 C CA . LEU C 1 188 ? 122.360 36.334 -110.611 1.00 13.65 189 LEU C CA 1
ATOM 8799 C C . LEU C 1 188 ? 123.391 35.733 -111.560 1.00 15.88 189 LEU C C 1
ATOM 8800 O O . LEU C 1 188 ? 124.492 35.346 -111.146 1.00 14.93 189 LEU C O 1
ATOM 8805 N N . ILE C 1 189 ? 123.031 35.673 -112.839 1.00 16.23 190 ILE C N 1
ATOM 8806 C CA . ILE C 1 189 ? 123.850 35.052 -113.865 1.00 14.70 190 ILE C CA 1
ATOM 8807 C C . ILE C 1 189 ? 124.171 36.109 -114.905 1.00 19.02 190 ILE C C 1
ATOM 8808 O O . ILE C 1 189 ? 123.282 36.563 -115.634 1.00 17.27 190 ILE C O 1
ATOM 8813 N N . ALA C 1 190 ? 125.441 36.512 -114.963 1.00 15.21 191 ALA C N 1
ATOM 8814 C CA . ALA C 1 190 ? 125.921 37.502 -115.917 1.00 17.28 191 ALA C CA 1
ATOM 8815 C C . ALA C 1 190 ? 127.096 36.965 -116.718 1.00 22.05 191 ALA C C 1
ATOM 8816 O O . ALA C 1 190 ? 127.838 37.743 -117.319 1.00 25.36 191 ALA C O 1
ATOM 8818 N N . LEU C 1 191 ? 127.196 35.635 -116.770 1.00 18.97 192 LEU C N 1
ATOM 8819 C CA . LEU C 1 191 ? 128.194 34.902 -117.554 1.00 20.24 192 LEU C CA 1
ATOM 8820 C C . LEU C 1 191 ? 127.436 33.950 -118.481 1.00 18.63 192 LEU C C 1
ATOM 8821 O O . LEU C 1 191 ? 126.293 33.597 -118.195 1.00 19.76 192 LEU C O 1
ATOM 8826 N N . PRO C 1 192 ? 128.042 33.559 -119.602 1.00 17.28 193 PRO C N 1
ATOM 8827 C CA . PRO C 1 192 ? 127.250 33.001 -120.712 1.00 19.36 193 PRO C CA 1
ATOM 8828 C C . PRO C 1 192 ? 126.478 31.747 -120.336 1.00 23.40 193 PRO C C 1
ATOM 8829 O O . PRO C 1 192 ? 127.002 30.844 -119.675 1.00 17.31 193 PRO C O 1
ATOM 8833 N N . LEU C 1 193 ? 125.228 31.680 -120.819 1.00 18.52 194 LEU C N 1
ATOM 8834 C CA . LEU C 1 193 ? 124.409 30.485 -120.663 1.00 15.55 194 LEU C CA 1
ATOM 8835 C C . LEU C 1 193 ? 124.881 29.326 -121.529 1.00 15.39 194 LEU C C 1
ATOM 8836 O O . LEU C 1 193 ? 124.406 28.200 -121.331 1.00 20.01 194 LEU C O 1
ATOM 8841 N N . PHE C 1 194 ? 125.761 29.568 -122.502 1.00 17.17 195 PHE C N 1
ATOM 8842 C CA . PHE C 1 194 ? 126.319 28.449 -123.252 1.00 15.82 195 PHE C CA 1
ATOM 8843 C C . PHE C 1 194 ? 127.476 27.782 -122.531 1.00 18.96 195 PHE C C 1
ATOM 8844 O O . PHE C 1 194 ? 127.957 26.753 -123.001 1.00 20.31 195 PHE C O 1
ATOM 8852 N N . HIS C 1 195 ? 127.936 28.345 -121.421 1.00 16.25 196 HIS C N 1
ATOM 8853 C CA . HIS C 1 195 ? 128.816 27.618 -120.510 1.00 16.48 196 HIS C CA 1
ATOM 8854 C C . HIS C 1 195 ? 127.969 26.970 -119.414 1.00 16.05 196 HIS C C 1
ATOM 8855 O O . HIS C 1 195 ? 126.884 27.450 -119.086 1.00 16.58 196 HIS C O 1
ATOM 8862 N N . ILE C 1 196 ? 128.488 25.895 -118.807 1.00 16.43 197 ILE C N 1
ATOM 8863 C CA . ILE C 1 196 ? 127.682 25.251 -117.762 1.00 13.12 197 ILE C CA 1
ATOM 8864 C C . ILE C 1 196 ? 127.636 26.118 -116.513 1.00 16.56 197 ILE C C 1
ATOM 8865 O O . ILE C 1 196 ? 126.706 26.012 -115.701 1.00 15.31 197 ILE C O 1
ATOM 8870 N N . SER C 1 197 ? 128.573 27.045 -116.384 1.00 15.66 198 SER C N 1
ATOM 8871 C CA . SER C 1 197 ? 128.509 28.040 -115.318 1.00 15.38 198 SER C CA 1
ATOM 8872 C C . SER C 1 197 ? 127.188 28.797 -115.333 1.00 17.95 198 SER C C 1
ATOM 8873 O O . SER C 1 197 ? 126.585 29.036 -114.280 1.00 19.84 198 SER C O 1
ATOM 8876 N N . GLY C 1 198 ? 126.736 29.199 -116.518 1.00 14.33 199 GLY C N 1
ATOM 8877 C CA . GLY C 1 198 ? 125.474 29.913 -116.647 1.00 12.02 199 GLY C CA 1
ATOM 8878 C C . GLY C 1 198 ? 124.323 28.953 -116.743 1.00 14.36 199 GLY C C 1
ATOM 8879 O O . GLY C 1 198 ? 123.311 29.113 -116.063 1.00 15.19 199 GLY C O 1
ATOM 8880 N N . LEU C 1 199 ? 124.462 27.940 -117.596 1.00 14.10 200 LEU C N 1
ATOM 8881 C CA . LEU C 1 199 ? 123.326 27.073 -117.881 1.00 13.84 200 LEU C CA 1
ATOM 8882 C C . LEU C 1 199 ? 122.864 26.312 -116.638 1.00 16.55 200 LEU C C 1
ATOM 8883 O O . LEU C 1 199 ? 121.657 26.110 -116.443 1.00 12.93 200 LEU C O 1
ATOM 8888 N N . SER C 1 200 ? 123.806 25.877 -115.780 1.00 14.09 201 SER C N 1
ATOM 8889 C CA . SER C 1 200 ? 123.416 25.124 -114.583 1.00 14.24 201 SER C CA 1
ATOM 8890 C C . SER C 1 200 ? 122.424 25.899 -113.706 1.00 17.27 201 SER C C 1
ATOM 8891 O O . SER C 1 200 ? 121.582 25.289 -113.041 1.00 14.23 201 SER C O 1
ATOM 8894 N N . ALA C 1 201 ? 122.510 27.234 -113.672 1.00 14.99 202 ALA C N 1
ATOM 8895 C CA . ALA C 1 201 ? 121.554 28.003 -112.873 1.00 15.99 202 ALA C CA 1
ATOM 8896 C C . ALA C 1 201 ? 120.113 27.813 -113.351 1.00 14.65 202 ALA C C 1
ATOM 8897 O O . ALA C 1 201 ? 119.176 27.919 -112.547 1.00 13.35 202 ALA C O 1
ATOM 8899 N N . LEU C 1 202 ? 119.904 27.551 -114.648 1.00 13.34 203 LEU C N 1
ATOM 8900 C CA . LEU C 1 202 ? 118.536 27.334 -115.132 1.00 13.25 203 LEU C CA 1
ATOM 8901 C C . LEU C 1 202 ? 117.952 26.047 -114.575 1.00 18.08 203 LEU C C 1
ATOM 8902 O O . LEU C 1 202 ? 116.736 25.947 -114.372 1.00 15.14 203 LEU C O 1
ATOM 8907 N N . PHE C 1 203 ? 118.806 25.052 -114.343 1.00 13.45 204 PHE C N 1
ATOM 8908 C CA . PHE C 1 203 ? 118.338 23.787 -113.799 1.00 11.87 204 PHE C CA 1
ATOM 8909 C C . PHE C 1 203 ? 118.149 23.893 -112.298 1.00 12.54 204 PHE C C 1
ATOM 8910 O O . PHE C 1 203 ? 117.156 23.395 -111.770 1.00 14.09 204 PHE C O 1
ATOM 8918 N N . LYS C 1 204 ? 119.057 24.594 -111.607 1.00 13.92 205 LYS C N 1
ATOM 8919 C CA . LYS C 1 204 ? 118.806 24.926 -110.208 1.00 16.53 205 LYS C CA 1
ATOM 8920 C C . LYS C 1 204 ? 117.487 25.669 -110.062 1.00 14.45 205 LYS C C 1
ATOM 8921 O O . LYS C 1 204 ? 116.712 25.406 -109.137 1.00 13.87 205 LYS C O 1
ATOM 8927 N N . SER C 1 205 ? 117.231 26.604 -110.969 1.00 11.48 206 SER C N 1
ATOM 8928 C CA . SER C 1 205 ? 116.004 27.402 -110.899 1.00 11.87 206 SER C CA 1
ATOM 8929 C C . SER C 1 205 ? 114.757 26.525 -110.851 1.00 12.13 206 SER C C 1
ATOM 8930 O O . SER C 1 205 ? 113.893 26.704 -109.982 1.00 11.86 206 SER C O 1
ATOM 8933 N N . VAL C 1 206 ? 114.617 25.590 -111.795 1.00 14.39 207 VAL C N 1
ATOM 8934 C CA . VAL C 1 206 ? 113.363 24.837 -111.813 1.00 16.80 207 VAL C CA 1
ATOM 8935 C C . VAL C 1 206 ? 113.345 23.763 -110.723 1.00 11.50 207 VAL C C 1
ATOM 8936 O O . VAL C 1 206 ? 112.286 23.486 -110.146 1.00 13.40 207 VAL C O 1
ATOM 8940 N N . ILE C 1 207 ? 114.503 23.175 -110.386 1.00 11.18 208 ILE C N 1
ATOM 8941 C CA . ILE C 1 207 ? 114.527 22.125 -109.371 1.00 13.12 208 ILE C CA 1
ATOM 8942 C C . ILE C 1 207 ? 114.295 22.719 -107.990 1.00 13.15 208 ILE C C 1
ATOM 8943 O O . ILE C 1 207 ? 113.542 22.159 -107.180 1.00 14.62 208 ILE C O 1
ATOM 8948 N N . TYR C 1 208 ? 114.940 23.851 -107.691 1.00 11.39 209 TYR C N 1
ATOM 8949 C CA . TYR C 1 208 ? 114.757 24.487 -106.383 1.00 12.91 209 TYR C CA 1
ATOM 8950 C C . TYR C 1 208 ? 113.480 25.303 -106.318 1.00 14.12 209 TYR C C 1
ATOM 8951 O O . TYR C 1 208 ? 112.965 25.528 -105.221 1.00 15.00 209 TYR C O 1
ATOM 8960 N N . GLY C 1 209 ? 113.011 25.806 -107.454 1.00 13.74 210 GLY C N 1
ATOM 8961 C CA . GLY C 1 209 ? 111.996 26.855 -107.466 1.00 12.18 210 GLY C CA 1
ATOM 8962 C C . GLY C 1 209 ? 112.603 28.203 -107.112 1.00 16.00 210 GLY C C 1
ATOM 8963 O O . GLY C 1 209 ? 112.080 28.927 -106.258 1.00 19.75 210 GLY C O 1
ATOM 8964 N N . MET C 1 210 ? 113.713 28.546 -107.770 1.00 15.14 211 MET C N 1
ATOM 8965 C CA . MET C 1 210 ? 114.545 29.692 -107.421 1.00 10.15 211 MET C CA 1
ATOM 8966 C C . MET C 1 210 ? 114.632 30.671 -108.588 1.00 14.28 211 MET C C 1
ATOM 8967 O O . MET C 1 210 ? 114.902 30.264 -109.725 1.00 14.25 211 MET C O 1
ATOM 8972 N N . THR C 1 211 ? 114.446 31.963 -108.295 1.00 13.32 212 THR C N 1
ATOM 8973 C CA . THR C 1 211 ? 114.550 33.007 -109.309 1.00 13.88 212 THR C CA 1
ATOM 8974 C C . THR C 1 211 ? 115.987 33.151 -109.783 1.00 17.72 212 THR C C 1
ATOM 8975 O O . THR C 1 211 ? 116.909 33.240 -108.967 1.00 16.96 212 THR C O 1
ATOM 8979 N N . VAL C 1 212 ? 116.177 33.186 -111.097 1.00 13.56 213 VAL C N 1
ATOM 8980 C CA . VAL C 1 212 ? 117.440 33.597 -111.701 1.00 17.41 213 VAL C CA 1
ATOM 8981 C C . VAL C 1 212 ? 117.281 35.012 -112.241 1.00 17.79 213 VAL C C 1
ATOM 8982 O O . VAL C 1 212 ? 116.318 35.312 -112.962 1.00 19.33 213 VAL C O 1
ATOM 8986 N N . VAL C 1 213 ? 118.216 35.876 -111.884 1.00 12.50 214 VAL C N 1
ATOM 8987 C CA . VAL C 1 213 ? 118.317 37.226 -112.430 1.00 15.21 214 VAL C CA 1
ATOM 8988 C C . VAL C 1 213 ? 119.351 37.155 -113.543 1.00 17.38 214 VAL C C 1
ATOM 8989 O O . VAL C 1 213 ? 120.528 36.911 -113.282 1.00 17.11 214 VAL C O 1
ATOM 8993 N N . LEU C 1 214 ? 118.917 37.331 -114.790 1.00 17.37 215 LEU C N 1
ATOM 8994 C CA . LEU C 1 214 ? 119.762 37.099 -115.956 1.00 15.10 215 LEU C CA 1
ATOM 8995 C C . LEU C 1 214 ? 120.226 38.423 -116.552 1.00 17.98 215 LEU C C 1
ATOM 8996 O O . LEU C 1 214 ? 119.401 39.306 -116.815 1.00 20.66 215 LEU C O 1
ATOM 9001 N N . HIS C 1 215 ? 121.537 38.551 -116.773 1.00 17.30 216 HIS C N 1
ATOM 9002 C CA . HIS C 1 215 ? 122.123 39.659 -117.522 1.00 16.97 216 HIS C CA 1
ATOM 9003 C C . HIS C 1 215 ? 122.708 39.178 -118.847 1.00 18.08 216 HIS C C 1
ATOM 9004 O O . HIS C 1 215 ? 123.260 38.082 -118.938 1.00 19.99 216 HIS C O 1
ATOM 9011 N N . GLN C 1 216 ? 122.616 40.018 -119.885 1.00 20.81 217 GLN C N 1
ATOM 9012 C CA . GLN C 1 216 ? 123.176 39.605 -121.168 1.00 18.14 217 GLN C CA 1
ATOM 9013 C C . GLN C 1 216 ? 124.695 39.752 -121.190 1.00 23.89 217 GLN C C 1
ATOM 9014 O O . GLN C 1 216 ? 125.402 38.898 -121.742 1.00 26.57 217 GLN C O 1
ATOM 9020 N N . ARG C 1 217 ? 125.212 40.817 -120.594 1.00 22.71 218 ARG C N 1
ATOM 9021 C CA . ARG C 1 217 ? 126.641 41.060 -120.497 1.00 24.48 218 ARG C CA 1
ATOM 9022 C C . ARG C 1 217 ? 126.994 41.282 -119.038 1.00 22.39 218 ARG C C 1
ATOM 9023 O O . ARG C 1 217 ? 126.113 41.482 -118.193 1.00 23.47 218 ARG C O 1
ATOM 9027 N N . PHE C 1 218 ? 128.294 41.264 -118.746 1.00 19.97 219 PHE C N 1
ATOM 9028 C CA . PHE C 1 218 ? 128.802 41.561 -117.407 1.00 20.00 219 PHE C CA 1
ATOM 9029 C C . PHE C 1 218 ? 129.224 43.023 -117.362 1.00 22.40 219 PHE C C 1
ATOM 9030 O O . PHE C 1 218 ? 130.163 43.422 -118.051 1.00 24.43 219 PHE C O 1
ATOM 9038 N N . SER C 1 219 ? 128.530 43.810 -116.550 1.00 21.31 220 SER C N 1
ATOM 9039 C CA . SER C 1 219 ? 128.916 45.173 -116.220 1.00 22.77 220 SER C CA 1
ATOM 9040 C C . SER C 1 219 ? 128.811 45.296 -114.712 1.00 25.18 220 SER C C 1
ATOM 9041 O O . SER C 1 219 ? 127.754 45.006 -114.143 1.00 26.92 220 SER C O 1
ATOM 9044 N N . VAL C 1 220 ? 129.904 45.707 -114.064 1.00 23.29 221 VAL C N 1
ATOM 9045 C CA . VAL C 1 220 ? 129.941 45.726 -112.603 1.00 20.74 221 VAL C CA 1
ATOM 9046 C C . VAL C 1 220 ? 128.841 46.620 -112.046 1.00 19.39 221 VAL C C 1
ATOM 9047 O O . VAL C 1 220 ? 128.126 46.241 -111.111 1.00 23.59 221 VAL C O 1
ATOM 9051 N N . SER C 1 221 ? 128.692 47.822 -112.612 1.00 23.13 222 SER C N 1
ATOM 9052 C CA . SER C 1 221 ? 127.712 48.771 -112.093 1.00 23.46 222 SER C CA 1
ATOM 9053 C C . SER C 1 221 ? 126.290 48.267 -112.296 1.00 19.31 222 SER C C 1
ATOM 9054 O O . SER C 1 221 ? 125.466 48.352 -111.379 1.00 25.38 222 SER C O 1
ATOM 9057 N N . ASP C 1 222 ? 125.987 47.724 -113.481 1.00 22.33 223 ASP C N 1
ATOM 9058 C CA . ASP C 1 222 ? 124.674 47.119 -113.694 1.00 26.02 223 ASP C CA 1
ATOM 9059 C C . ASP C 1 222 ? 124.435 45.970 -112.721 1.00 20.32 223 ASP C C 1
ATOM 9060 O O . ASP C 1 222 ? 123.328 45.815 -112.196 1.00 20.27 223 ASP C O 1
ATOM 9065 N N . VAL C 1 223 ? 125.462 45.147 -112.478 1.00 17.19 224 VAL C N 1
ATOM 9066 C CA . VAL C 1 223 ? 125.338 44.029 -111.547 1.00 19.74 224 VAL C CA 1
ATOM 9067 C C . VAL C 1 223 ? 125.078 44.534 -110.132 1.00 22.73 224 VAL C C 1
ATOM 9068 O O . VAL C 1 223 ? 124.235 43.993 -109.414 1.00 19.87 224 VAL C O 1
ATOM 9072 N N . LEU C 1 224 ? 125.778 45.592 -109.714 1.00 17.57 225 LEU C N 1
ATOM 9073 C CA . LEU C 1 224 ? 125.540 46.114 -108.371 1.00 18.18 225 LEU C CA 1
ATOM 9074 C C . LEU C 1 224 ? 124.130 46.685 -108.244 1.00 16.12 225 LEU C C 1
ATOM 9075 O O . LEU C 1 224 ? 123.455 46.462 -107.234 1.00 20.91 225 LEU C O 1
ATOM 9080 N N . HIS C 1 225 ? 123.665 47.417 -109.260 1.00 20.00 226 HIS C N 1
ATOM 9081 C CA . HIS C 1 225 ? 122.292 47.920 -109.238 1.00 17.92 226 HIS C CA 1
ATOM 9082 C C . HIS C 1 225 ? 121.287 46.782 -109.200 1.00 20.61 226 HIS C C 1
ATOM 9083 O O . HIS C 1 225 ? 120.281 46.851 -108.484 1.00 20.83 226 HIS C O 1
ATOM 9090 N N . SER C 1 226 ? 121.528 45.744 -109.997 1.00 20.68 227 SER C N 1
ATOM 9091 C CA . SER C 1 226 ? 120.602 44.618 -110.066 1.00 17.68 227 SER C CA 1
ATOM 9092 C C . SER C 1 226 ? 120.529 43.859 -108.745 1.00 19.01 227 SER C C 1
ATOM 9093 O O . SER C 1 226 ? 119.438 43.461 -108.308 1.00 19.81 227 SER C O 1
ATOM 9096 N N . ILE C 1 227 ? 121.680 43.628 -108.108 1.00 19.74 228 ILE C N 1
ATOM 9097 C CA . ILE C 1 227 ? 121.708 42.987 -106.794 1.00 17.97 228 ILE C CA 1
ATOM 9098 C C . ILE C 1 227 ? 120.856 43.767 -105.803 1.00 18.48 228 ILE C C 1
ATOM 9099 O O . ILE C 1 227 ? 120.078 43.190 -105.036 1.00 20.34 228 ILE C O 1
ATOM 9104 N N A ASN C 1 228 ? 120.967 45.097 -105.814 0.42 20.72 229 ASN C N 1
ATOM 9105 N N B ASN C 1 228 ? 121.017 45.092 -105.794 0.58 21.34 229 ASN C N 1
ATOM 9106 C CA A ASN C 1 228 ? 120.211 45.896 -104.855 0.42 20.12 229 ASN C CA 1
ATOM 9107 C CA B ASN C 1 228 ? 120.235 45.951 -104.915 0.58 20.71 229 ASN C CA 1
ATOM 9108 C C A ASN C 1 228 ? 118.738 45.994 -105.236 0.42 17.90 229 ASN C C 1
ATOM 9109 C C B ASN C 1 228 ? 118.757 45.880 -105.254 0.58 16.58 229 ASN C C 1
ATOM 9110 O O A ASN C 1 228 ? 117.873 46.040 -104.357 0.42 23.09 229 ASN C O 1
ATOM 9111 O O B ASN C 1 228 ? 117.910 45.688 -104.374 0.58 22.74 229 ASN C O 1
ATOM 9120 N N . ARG C 1 229 ? 118.431 46.046 -106.535 1.00 18.56 230 ARG C N 1
ATOM 9121 C CA . ARG C 1 229 ? 117.037 46.121 -106.940 1.00 19.13 230 ARG C CA 1
ATOM 9122 C C . ARG C 1 229 ? 116.310 44.818 -106.647 1.00 25.22 230 ARG C C 1
ATOM 9123 O O . ARG C 1 229 ? 115.157 44.828 -106.202 1.00 22.72 230 ARG C O 1
ATOM 9131 N N . HIS C 1 230 ? 116.971 43.689 -106.868 1.00 20.36 231 HIS C N 1
ATOM 9132 C CA . HIS C 1 230 ? 116.283 42.407 -106.866 1.00 19.67 231 HIS C CA 1
ATOM 9133 C C . HIS C 1 230 ? 116.632 41.542 -105.661 1.00 22.77 231 HIS C C 1
ATOM 9134 O O . HIS C 1 230 ? 116.195 40.389 -105.595 1.00 25.72 231 HIS C O 1
ATOM 9141 N N . GLU C 1 231 ? 117.381 42.080 -104.696 1.00 23.76 232 GLU C N 1
ATOM 9142 C CA . GLU C 1 231 ? 117.757 41.356 -103.479 1.00 24.24 232 GLU C CA 1
ATOM 9143 C C . GLU C 1 231 ? 118.419 40.017 -103.808 1.00 24.15 232 GLU C C 1
ATOM 9144 O O . GLU C 1 231 ? 118.080 38.974 -103.255 1.00 21.21 232 GLU C O 1
ATOM 9150 N N . VAL C 1 232 ? 119.377 40.063 -104.732 1.00 18.43 233 VAL C N 1
ATOM 9151 C CA . VAL C 1 232 ? 120.128 38.875 -105.103 1.00 15.29 233 VAL C CA 1
ATOM 9152 C C . VAL C 1 232 ? 120.913 38.347 -103.907 1.00 20.23 233 VAL C C 1
ATOM 9153 O O . VAL C 1 232 ? 121.548 39.115 -103.173 1.00 18.56 233 VAL C O 1
ATOM 9157 N N . THR C 1 233 ? 120.893 37.019 -103.717 1.00 18.04 234 THR C N 1
ATOM 9158 C CA . THR C 1 233 ? 121.660 36.390 -102.648 1.00 16.59 234 THR C CA 1
ATOM 9159 C C . THR C 1 233 ? 122.823 35.538 -103.141 1.00 15.47 234 THR C C 1
ATOM 9160 O O . THR C 1 233 ? 123.747 35.274 -102.366 1.00 17.25 234 THR C O 1
ATOM 9164 N N . MET C 1 234 ? 122.793 35.088 -104.394 1.00 17.26 235 MET C N 1
ATOM 9165 C CA . MET C 1 234 ? 123.816 34.208 -104.944 1.00 18.09 235 MET C CA 1
ATOM 9166 C C . MET C 1 234 ? 124.314 34.781 -106.263 1.00 13.58 235 MET C C 1
ATOM 9167 O O . MET C 1 234 ? 123.544 35.361 -107.018 1.00 15.36 235 MET C O 1
ATOM 9172 N N . ILE C 1 235 ? 125.594 34.578 -106.572 1.00 14.17 236 ILE C N 1
ATOM 9173 C CA . ILE C 1 235 ? 126.101 35.043 -107.858 1.00 13.87 236 ILE C CA 1
ATOM 9174 C C . ILE C 1 235 ? 127.278 34.165 -108.252 1.00 15.85 236 ILE C C 1
ATOM 9175 O O . ILE C 1 235 ? 128.050 33.721 -107.398 1.00 17.96 236 ILE C O 1
ATOM 9180 N N . SER C 1 236 ? 127.390 33.879 -109.547 1.00 16.09 237 SER C N 1
ATOM 9181 C CA . SER C 1 236 ? 128.501 33.100 -110.075 1.00 16.90 237 SER C CA 1
ATOM 9182 C C . SER C 1 236 ? 129.500 34.019 -110.765 1.00 15.39 237 SER C C 1
ATOM 9183 O O . SER C 1 236 ? 129.129 35.020 -111.385 1.00 17.45 237 SER C O 1
ATOM 9186 N N . ALA C 1 237 ? 130.775 33.664 -110.667 1.00 17.42 238 ALA C N 1
ATOM 9187 C CA . ALA C 1 237 ? 131.799 34.533 -111.214 1.00 14.69 238 ALA C CA 1
ATOM 9188 C C . ALA C 1 237 ? 133.038 33.732 -111.575 1.00 16.15 238 ALA C C 1
ATOM 9189 O O . ALA C 1 237 ? 133.316 32.683 -110.985 1.00 15.08 238 ALA C O 1
ATOM 9191 N N . VAL C 1 238 ? 133.777 34.246 -112.551 1.00 16.98 239 VAL C N 1
ATOM 9192 C CA . VAL C 1 238 ? 135.168 33.872 -112.749 1.00 17.48 239 VAL C CA 1
ATOM 9193 C C . VAL C 1 238 ? 136.037 34.976 -112.156 1.00 15.02 239 VAL C C 1
ATOM 9194 O O . VAL C 1 238 ? 135.568 36.071 -111.852 1.00 18.33 239 VAL C O 1
ATOM 9198 N N . GLN C 1 239 ? 137.330 34.689 -111.979 1.00 18.13 240 GLN C N 1
ATOM 9199 C CA . GLN C 1 239 ? 138.139 35.567 -111.135 1.00 18.51 240 GLN C CA 1
ATOM 9200 C C . GLN C 1 239 ? 138.273 36.966 -111.739 1.00 19.09 240 GLN C C 1
ATOM 9201 O O . GLN C 1 239 ? 138.339 37.957 -111.000 1.00 21.25 240 GLN C O 1
ATOM 9207 N N . THR C 1 240 ? 138.260 37.079 -113.067 1.00 16.12 241 THR C N 1
ATOM 9208 C CA . THR C 1 240 ? 138.276 38.400 -113.688 1.00 18.68 241 THR C CA 1
ATOM 9209 C C . THR C 1 240 ? 137.045 39.210 -113.280 1.00 21.57 241 THR C C 1
ATOM 9210 O O . THR C 1 240 ? 137.140 40.420 -113.021 1.00 22.96 241 THR C O 1
ATOM 9214 N N . MET C 1 241 ? 135.893 38.548 -113.163 1.00 20.83 242 MET C N 1
ATOM 9215 C CA . MET C 1 241 ? 134.675 39.247 -112.752 1.00 20.89 242 MET C CA 1
ATOM 9216 C C . MET C 1 241 ? 134.755 39.686 -111.300 1.00 18.17 242 MET C C 1
ATOM 9217 O O . MET C 1 241 ? 134.331 40.797 -110.954 1.00 20.86 242 MET C O 1
ATOM 9222 N N . LEU C 1 242 ? 135.253 38.799 -110.433 1.00 21.07 243 LEU C N 1
ATOM 9223 C CA . LEU C 1 242 ? 135.456 39.135 -109.029 1.00 19.66 243 LEU C CA 1
ATOM 9224 C C . LEU C 1 242 ? 136.420 40.300 -108.878 1.00 17.44 243 LEU C C 1
ATOM 9225 O O . LEU C 1 242 ? 136.193 41.207 -108.068 1.00 23.26 243 LEU C O 1
ATOM 9230 N N . ALA C 1 243 ? 137.524 40.271 -109.627 1.00 24.18 244 ALA C N 1
ATOM 9231 C CA . ALA C 1 243 ? 138.481 41.371 -109.588 1.00 24.10 244 ALA C CA 1
ATOM 9232 C C . ALA C 1 243 ? 137.826 42.687 -109.979 1.00 23.71 244 ALA C C 1
ATOM 9233 O O . ALA C 1 243 ? 138.104 43.730 -109.372 1.00 25.15 244 ALA C O 1
ATOM 9235 N N . SER C 1 244 ? 136.962 42.657 -111.001 1.00 21.10 245 SER C N 1
ATOM 9236 C CA . SER C 1 244 ? 136.271 43.861 -111.447 1.00 24.36 245 SER C CA 1
ATOM 9237 C C . SER C 1 244 ? 135.285 44.350 -110.394 1.00 23.07 245 SER C C 1
ATOM 9238 O O . SER C 1 244 ? 135.142 45.560 -110.187 1.00 23.80 245 SER C O 1
ATOM 9241 N N . LEU C 1 245 ? 134.611 43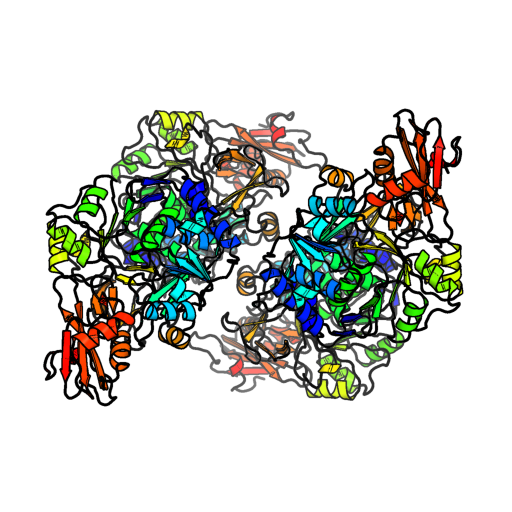.423 -109.711 1.00 18.97 246 LEU C N 1
ATOM 9242 C CA . LEU C 1 245 ? 133.715 43.792 -108.618 1.00 23.61 246 LEU C CA 1
ATOM 9243 C C . LEU C 1 245 ? 134.475 44.515 -107.513 1.00 27.45 246 LEU C C 1
ATOM 9244 O O . LEU C 1 245 ? 134.035 45.562 -107.022 1.00 26.52 246 LEU C O 1
ATOM 9249 N N . LEU C 1 246 ? 135.627 43.967 -107.112 1.00 24.12 247 LEU C N 1
ATOM 9250 C CA . LEU C 1 246 ? 136.401 44.573 -106.032 1.00 20.18 247 LEU C CA 1
ATOM 9251 C C . LEU C 1 246 ? 137.011 45.904 -106.444 1.00 25.63 247 LEU C C 1
ATOM 9252 O O . LEU C 1 246 ? 137.203 46.778 -105.592 1.00 29.01 247 LEU C O 1
ATOM 9257 N N . GLU C 1 247 ? 137.328 46.077 -107.728 1.00 24.02 248 GLU C N 1
ATOM 9258 C CA . GLU C 1 247 ? 137.831 47.367 -108.195 1.00 24.08 248 GLU C CA 1
ATOM 9259 C C . GLU C 1 247 ? 136.772 48.456 -108.111 1.00 28.38 248 GLU C C 1
ATOM 9260 O O . GLU C 1 247 ? 137.116 49.643 -108.068 1.00 32.25 248 GLU C O 1
ATOM 9262 N N . GLU C 1 248 ? 135.499 48.076 -108.078 1.00 32.41 249 GLU C N 1
ATOM 9263 C CA . GLU C 1 248 ? 134.409 49.036 -108.026 1.00 30.35 249 GLU C CA 1
ATOM 9264 C C . GLU C 1 248 ? 134.010 49.382 -106.597 1.00 36.14 249 GLU C C 1
ATOM 9265 O O . GLU C 1 248 ? 133.724 50.544 -106.304 1.00 37.98 249 GLU C O 1
ATOM 9271 N N . THR C 1 249 ? 133.993 48.406 -105.692 1.00 25.67 250 THR C N 1
ATOM 9272 C CA . THR C 1 249 ? 133.461 48.633 -104.355 1.00 30.38 250 THR C CA 1
ATOM 9273 C C . THR C 1 249 ? 134.330 47.957 -103.303 1.00 35.43 250 THR C C 1
ATOM 9274 O O . THR C 1 249 ? 134.827 46.845 -103.509 1.00 32.34 250 THR C O 1
ATOM 9278 N N . ASN C 1 250 ? 134.510 48.645 -102.170 1.00 26.77 251 ASN C N 1
ATOM 9279 C CA . ASN C 1 250 ? 135.175 48.064 -101.014 1.00 27.27 251 ASN C CA 1
ATOM 9280 C C . ASN C 1 250 ? 134.261 47.177 -100.179 1.00 30.89 251 ASN C C 1
ATOM 9281 O O . ASN C 1 250 ? 134.754 46.509 -99.264 1.00 32.41 251 ASN C O 1
ATOM 9286 N N . ARG C 1 251 ? 132.954 47.175 -100.439 1.00 28.48 252 ARG C N 1
ATOM 9287 C CA . ARG C 1 251 ? 132.015 46.432 -99.609 1.00 25.77 252 ARG C CA 1
ATOM 9288 C C . ARG C 1 251 ? 131.117 45.556 -100.464 1.00 30.27 252 ARG C C 1
ATOM 9289 O O . ARG C 1 251 ? 130.669 45.957 -101.543 1.00 30.04 252 ARG C O 1
ATOM 9297 N N . CYS C 1 252 ? 130.856 44.374 -99.962 1.00 27.36 253 CYS C N 1
ATOM 9298 C CA . CYS C 1 252 ? 129.958 43.456 -100.637 1.00 27.71 253 CYS C CA 1
ATOM 9299 C C . CYS C 1 252 ? 128.512 43.809 -100.302 1.00 28.10 253 CYS C C 1
ATOM 9300 O O . CYS C 1 252 ? 128.207 44.076 -99.136 1.00 30.50 253 CYS C O 1
ATOM 9303 N N . PRO C 1 253 ? 127.609 43.837 -101.285 1.00 23.84 254 PRO C N 1
ATOM 9304 C CA . PRO C 1 253 ? 126.186 44.049 -100.981 1.00 24.31 254 PRO C CA 1
ATOM 9305 C C . PRO C 1 253 ? 125.686 43.079 -99.917 1.00 27.64 254 PRO C C 1
ATOM 9306 O O . PRO C 1 253 ? 126.020 41.892 -99.919 1.00 24.31 254 PRO C O 1
ATOM 9310 N N . GLU C 1 254 ? 124.861 43.599 -99.005 1.00 27.05 255 GLU C N 1
ATOM 9311 C CA . GLU C 1 254 ? 124.510 42.846 -97.807 1.00 31.10 255 GLU C CA 1
ATOM 9312 C C . GLU C 1 254 ? 123.717 41.582 -98.128 1.00 25.79 255 GLU C C 1
ATOM 9313 O O . GLU C 1 254 ? 123.833 40.583 -97.410 1.00 24.36 255 GLU C O 1
ATOM 9315 N N . SER C 1 255 ? 122.919 41.590 -99.197 1.00 24.41 256 SER C N 1
ATOM 9316 C CA . SER C 1 255 ? 122.087 40.424 -99.470 1.00 25.90 256 SER C CA 1
ATOM 9317 C C . SER C 1 255 ? 122.893 39.238 -99.990 1.00 19.49 256 SER C C 1
ATOM 9318 O O . SER C 1 255 ? 122.406 38.102 -99.928 1.00 17.30 256 SER C O 1
ATOM 9321 N N . ILE C 1 256 ? 124.111 39.464 -100.476 1.00 24.19 257 ILE C N 1
ATOM 9322 C CA . ILE C 1 256 ? 124.894 38.393 -101.087 1.00 20.24 257 ILE C CA 1
ATOM 9323 C C . ILE C 1 256 ? 125.447 37.489 -99.989 1.00 22.06 257 ILE C C 1
ATOM 9324 O O . ILE C 1 256 ? 126.181 37.942 -99.102 1.00 22.87 257 ILE C O 1
ATOM 9329 N N . ARG C 1 257 ? 125.086 36.207 -100.041 1.00 18.72 258 ARG C N 1
ATOM 9330 C CA . ARG C 1 257 ? 125.622 35.212 -99.124 1.00 18.62 258 ARG C CA 1
ATOM 9331 C C . ARG C 1 257 ? 126.583 34.242 -99.785 1.00 17.47 258 ARG C C 1
ATOM 9332 O O . ARG C 1 257 ? 127.284 33.510 -99.075 1.00 20.03 258 ARG C O 1
ATOM 9340 N N A CYS C 1 258 ? 126.657 34.230 -101.111 0.95 16.35 259 CYS C N 1
ATOM 9341 N N B CYS C 1 258 ? 126.634 34.203 -101.115 0.05 17.12 259 CYS C N 1
ATOM 9342 C CA A CYS C 1 258 ? 127.514 33.285 -101.810 0.95 17.17 259 CYS C CA 1
ATOM 9343 C CA B CYS C 1 258 ? 127.490 33.255 -101.823 0.05 17.36 259 CYS C CA 1
ATOM 9344 C C A CYS C 1 258 ? 127.917 33.875 -103.147 0.95 17.85 259 CYS C C 1
ATOM 9345 C C B CYS C 1 258 ? 127.914 33.854 -103.154 0.05 17.99 259 CYS C C 1
ATOM 9346 O O A CYS C 1 258 ? 127.054 34.226 -103.964 0.95 17.98 259 CYS C O 1
ATOM 9347 O O B CYS C 1 258 ? 127.064 34.159 -103.996 0.05 17.91 259 CYS C O 1
ATOM 9352 N N . ILE C 1 259 ? 129.221 34.022 -103.341 1.00 20.01 260 ILE C N 1
ATOM 9353 C CA . ILE C 1 259 ? 129.809 34.296 -104.642 1.00 17.88 260 ILE C CA 1
ATOM 9354 C C . ILE C 1 259 ? 130.477 32.996 -105.056 1.00 22.11 260 ILE C C 1
ATOM 9355 O O . ILE C 1 259 ? 131.492 32.601 -104.470 1.00 19.08 260 ILE C O 1
ATOM 9360 N N . LEU C 1 260 ? 129.882 32.297 -106.019 1.00 17.41 261 LEU C N 1
ATOM 9361 C CA . LEU C 1 260 ? 130.424 31.014 -106.463 1.00 16.09 261 LEU C CA 1
ATOM 9362 C C . LEU C 1 260 ? 131.496 31.294 -107.503 1.00 15.71 261 LEU C C 1
ATOM 9363 O O . LEU C 1 260 ? 131.193 31.726 -108.621 1.00 16.68 261 LEU C O 1
ATOM 9368 N N . LEU C 1 261 ? 132.755 31.069 -107.132 1.00 14.51 262 LEU C N 1
ATOM 9369 C CA . LEU C 1 261 ? 133.893 31.368 -107.986 1.00 17.95 262 LEU C CA 1
ATOM 9370 C C . LEU C 1 261 ? 134.383 30.086 -108.645 1.00 20.47 262 LEU C C 1
ATOM 9371 O O . LEU C 1 261 ? 134.654 29.092 -107.960 1.00 22.91 262 LEU C O 1
ATOM 9376 N N . GLY C 1 262 ? 134.492 30.105 -109.969 1.00 15.28 263 GLY C N 1
ATOM 9377 C CA . GLY C 1 262 ? 134.915 28.922 -110.685 1.00 18.73 263 GLY C CA 1
ATOM 9378 C C . GLY C 1 262 ? 135.641 29.309 -111.952 1.00 20.71 263 GLY C C 1
ATOM 9379 O O . GLY C 1 262 ? 135.892 30.487 -112.212 1.00 19.59 263 GLY C O 1
ATOM 9380 N N . GLY C 1 263 ? 136.020 28.289 -112.716 1.00 18.90 264 GLY C N 1
ATOM 9381 C CA . GLY C 1 263 ? 136.459 28.473 -114.081 1.00 19.18 264 GLY C CA 1
ATOM 9382 C C . GLY C 1 263 ? 137.930 28.756 -114.259 1.00 21.84 264 GLY C C 1
ATOM 9383 O O . GLY C 1 263 ? 138.334 29.173 -115.348 1.00 28.33 264 GLY C O 1
ATOM 9384 N N . GLY C 1 264 ? 138.744 28.536 -113.236 1.00 17.25 265 GLY C N 1
ATOM 9385 C CA . GLY C 1 264 ? 140.173 28.679 -113.365 1.00 21.68 265 GLY C CA 1
ATOM 9386 C C . GLY C 1 264 ? 140.787 29.225 -112.097 1.00 28.60 265 GLY C C 1
ATOM 9387 O O . GLY C 1 264 ? 140.086 29.577 -111.147 1.00 31.65 265 GLY C O 1
ATOM 9388 N N . PRO C 1 265 ? 142.113 29.312 -112.061 1.00 29.73 266 PRO C N 1
ATOM 9389 C CA . PRO C 1 265 ? 142.788 29.762 -110.838 1.00 29.38 266 PRO C CA 1
ATOM 9390 C C . PRO C 1 265 ? 142.578 31.245 -110.569 1.00 28.20 266 PRO C C 1
ATOM 9391 O O . PRO C 1 265 ? 142.526 32.069 -111.486 1.00 32.25 266 PRO C O 1
ATOM 9395 N N . ALA C 1 266 ? 142.508 31.586 -109.276 1.00 26.97 267 ALA C N 1
ATOM 9396 C CA . ALA C 1 266 ? 142.429 32.989 -108.906 1.00 28.26 267 ALA C CA 1
ATOM 9397 C C . ALA C 1 266 ? 143.716 33.431 -108.227 1.00 28.03 267 ALA C C 1
ATOM 9398 O O . ALA C 1 266 ? 144.322 32.650 -107.486 1.00 28.05 267 ALA C O 1
ATOM 9400 N N . PRO C 1 267 ? 144.156 34.668 -108.455 1.00 27.16 268 PRO C N 1
ATOM 9401 C CA . PRO C 1 267 ? 145.315 35.174 -107.716 1.00 26.79 268 PRO C CA 1
ATOM 9402 C C . PRO C 1 267 ? 145.021 35.165 -106.228 1.00 28.06 268 PRO C C 1
ATOM 9403 O O . PRO C 1 267 ? 143.937 35.561 -105.788 1.00 26.97 268 PRO C O 1
ATOM 9407 N N . LEU C 1 268 ? 145.993 34.691 -105.453 1.00 26.55 269 LEU C N 1
ATOM 9408 C CA . LEU C 1 268 ? 145.796 34.615 -104.009 1.00 27.70 269 LEU C CA 1
ATOM 9409 C C . LEU C 1 268 ? 145.563 35.976 -103.361 1.00 29.48 269 LEU C C 1
ATOM 9410 O O . LEU C 1 268 ? 144.729 36.044 -102.441 1.00 27.94 269 LEU C O 1
ATOM 9415 N N . PRO C 1 269 ? 146.233 37.073 -103.757 1.00 27.13 270 PRO C N 1
ATOM 9416 C CA . PRO C 1 269 ? 145.886 38.375 -103.159 1.00 31.41 270 PRO C CA 1
ATOM 9417 C C . PRO C 1 269 ? 144.439 38.771 -103.386 1.00 27.92 270 PRO C C 1
ATOM 9418 O O . PRO C 1 269 ? 143.845 39.450 -102.535 1.00 29.88 270 PRO C O 1
ATOM 9422 N N . LEU C 1 270 ? 143.847 38.368 -104.511 1.00 27.47 271 LEU C N 1
ATOM 9423 C CA . LEU C 1 270 ? 142.431 38.647 -104.727 1.00 27.81 271 LEU C CA 1
ATOM 9424 C C . LEU C 1 270 ? 141.566 37.915 -103.703 1.00 31.29 271 LEU C C 1
ATOM 9425 O O . LEU C 1 270 ? 140.654 38.502 -103.107 1.00 24.40 271 LEU C O 1
ATOM 9430 N N . LEU C 1 271 ? 141.849 36.630 -103.471 1.00 27.55 272 LEU C N 1
ATOM 9431 C CA . LEU C 1 271 ? 141.082 35.878 -102.480 1.00 25.87 272 LEU C CA 1
ATOM 9432 C C . LEU C 1 271 ? 141.283 36.438 -101.076 1.00 20.65 272 LEU C C 1
ATOM 9433 O O . LEU C 1 271 ? 140.349 36.457 -100.268 1.00 26.62 272 LEU C O 1
ATOM 9438 N N . GLU C 1 272 ? 142.502 36.873 -100.755 1.00 25.36 273 GLU C N 1
ATOM 9439 C CA . GLU C 1 272 ? 142.733 37.430 -99.426 1.00 33.44 273 GLU C CA 1
ATOM 9440 C C . GLU C 1 272 ? 141.987 38.747 -99.245 1.00 34.00 273 GLU C C 1
ATOM 9441 O O . GLU C 1 272 ? 141.403 38.992 -98.183 1.00 31.03 273 GLU C O 1
ATOM 9447 N N . GLU C 1 273 ? 141.969 39.590 -100.283 1.00 31.44 274 GLU C N 1
ATOM 9448 C CA . GLU C 1 273 ? 141.219 40.840 -100.216 1.00 32.63 274 GLU C CA 1
ATOM 9449 C C . GLU C 1 273 ? 139.723 40.584 -100.054 1.00 25.45 274 GLU C C 1
ATOM 9450 O O . GLU C 1 273 ? 139.050 41.264 -99.267 1.00 26.60 274 GLU C O 1
ATOM 9456 N N . CYS C 1 274 ? 139.179 39.605 -100.788 1.00 24.96 275 CYS C N 1
ATOM 9457 C CA . CYS C 1 274 ? 137.770 39.252 -100.614 1.00 31.07 275 CYS C CA 1
ATOM 9458 C C . CYS C 1 274 ? 137.474 38.864 -99.174 1.00 30.11 275 CYS C C 1
ATOM 9459 O O . CYS C 1 274 ? 136.509 39.349 -98.576 1.00 31.51 275 CYS C O 1
ATOM 9462 N N . ARG C 1 275 ? 138.290 37.976 -98.601 1.00 28.13 276 ARG C N 1
ATOM 9463 C CA . ARG C 1 275 ? 138.059 37.558 -97.224 1.00 32.21 276 ARG C CA 1
ATOM 9464 C C . ARG C 1 275 ? 138.188 38.741 -96.270 1.00 32.55 276 ARG C C 1
ATOM 9465 O O . ARG C 1 275 ? 137.378 38.897 -95.349 1.00 37.82 276 ARG C O 1
ATOM 9467 N N . GLU C 1 276 ? 139.187 39.595 -96.493 1.00 28.18 277 GLU C N 1
ATOM 9468 C CA . GLU C 1 276 ? 139.389 40.747 -95.619 1.00 36.02 277 GLU C CA 1
ATOM 9469 C C . GLU C 1 276 ? 138.164 41.646 -95.613 1.00 36.18 277 GLU C C 1
ATOM 9470 O O . GLU C 1 276 ? 137.692 42.071 -94.552 1.00 39.54 277 GLU C O 1
ATOM 9476 N N . LYS C 1 277 ? 137.628 41.934 -96.792 1.00 27.19 278 LYS C N 1
ATOM 9477 C CA . LYS C 1 277 ? 136.567 42.918 -96.935 1.00 29.78 278 LYS C CA 1
ATOM 9478 C C . LYS C 1 277 ? 135.175 42.304 -96.847 1.00 26.79 278 LYS C C 1
ATOM 9479 O O . LYS C 1 277 ? 134.187 43.017 -97.040 1.00 31.88 278 LYS C O 1
ATOM 9485 N N . GLY C 1 278 ? 135.074 41.015 -96.538 1.00 31.69 279 GLY C N 1
ATOM 9486 C CA . GLY C 1 278 ? 133.787 40.402 -96.275 1.00 29.09 279 GLY C CA 1
ATOM 9487 C C . GLY C 1 278 ? 133.024 39.913 -97.484 1.00 31.22 279 GLY C C 1
ATOM 9488 O O . GLY C 1 278 ? 131.799 39.765 -97.403 1.00 30.82 279 GLY C O 1
ATOM 9489 N N . PHE C 1 279 ? 133.695 39.667 -98.604 1.00 27.76 280 PHE C N 1
ATOM 9490 C CA . PHE C 1 279 ? 133.029 39.077 -99.765 1.00 29.56 280 PHE C CA 1
ATOM 9491 C C . PHE C 1 279 ? 132.962 37.565 -99.579 1.00 25.24 280 PHE C C 1
ATOM 9492 O O . PHE C 1 279 ? 134.008 36.928 -99.431 1.00 24.07 280 PHE C O 1
ATOM 9500 N N . PRO C 1 280 ? 131.825 36.986 -99.561 1.00 24.18 281 PRO C N 1
ATOM 9501 C CA . PRO C 1 280 ? 131.699 35.539 -99.254 1.00 18.90 281 PRO C CA 1
ATOM 9502 C C . PRO C 1 280 ? 131.978 34.639 -100.454 1.00 19.03 281 PRO C C 1
ATOM 9503 O O . PRO C 1 280 ? 131.094 34.039 -101.057 1.00 22.33 281 PRO C O 1
ATOM 9507 N N . VAL C 1 281 ? 133.261 34.520 -100.776 1.00 20.81 282 VAL C N 1
ATOM 9508 C CA . VAL C 1 281 ? 133.704 33.800 -101.963 1.00 18.80 282 VAL C CA 1
ATOM 9509 C C . VAL C 1 281 ? 133.836 32.314 -101.650 1.00 18.72 282 VAL C C 1
ATOM 9510 O O . VAL C 1 281 ? 134.521 31.920 -100.698 1.00 18.97 282 VAL C O 1
ATOM 9514 N N . PHE C 1 282 ? 133.162 31.489 -102.449 1.00 16.36 283 PHE C N 1
ATOM 9515 C CA . PHE C 1 282 ? 133.247 30.027 -102.403 1.00 19.29 283 PHE C CA 1
ATOM 9516 C C . PHE C 1 282 ? 134.054 29.602 -103.624 1.00 18.28 283 PHE C C 1
ATOM 9517 O O . PHE C 1 282 ? 133.508 29.500 -104.724 1.00 19.11 283 PHE C O 1
ATOM 9525 N N . GLN C 1 283 ? 135.355 29.385 -103.447 1.00 19.07 284 GLN C N 1
ATOM 9526 C CA . GLN C 1 283 ? 136.150 28.876 -104.553 1.00 18.88 284 GLN C CA 1
ATOM 9527 C C . GLN C 1 283 ? 135.686 27.463 -104.903 1.00 19.04 284 GLN C C 1
ATOM 9528 O O . GLN C 1 283 ? 135.241 26.694 -104.041 1.00 20.58 284 GLN C O 1
ATOM 9534 N N . SER C 1 284 ? 135.754 27.129 -106.189 1.00 17.14 285 SER C N 1
ATOM 9535 C CA . SER C 1 284 ? 135.268 25.830 -106.625 1.00 20.35 285 SER C CA 1
ATOM 9536 C C . SER C 1 284 ? 136.122 25.316 -107.773 1.00 20.49 285 SER C C 1
ATOM 9537 O O . SER C 1 284 ? 136.805 26.075 -108.461 1.00 21.30 285 SER C O 1
ATOM 9540 N N . TYR C 1 285 ? 136.062 24.004 -107.971 1.00 19.29 286 TYR C N 1
ATOM 9541 C CA . TYR C 1 285 ? 136.734 23.330 -109.072 1.00 14.91 286 TYR C CA 1
ATOM 9542 C C . TYR C 1 285 ? 135.677 22.517 -109.795 1.00 18.34 286 TYR C C 1
ATOM 9543 O O . TYR C 1 285 ? 134.939 21.749 -109.170 1.00 17.96 286 TYR C O 1
ATOM 9552 N N . GLY C 1 286 ? 135.589 22.710 -111.095 1.00 16.60 287 GLY C N 1
ATOM 9553 C CA . GLY C 1 286 ? 134.540 22.090 -111.878 1.00 17.79 287 GLY C CA 1
ATOM 9554 C C . GLY C 1 286 ? 134.837 22.325 -113.338 1.00 19.37 287 GLY C C 1
ATOM 9555 O O . GLY C 1 286 ? 135.685 23.146 -113.700 1.00 19.37 287 GLY C O 1
ATOM 9556 N N . MET C 1 287 ? 134.129 21.589 -114.179 1.00 15.90 288 MET C N 1
ATOM 9557 C CA . MET C 1 287 ? 134.389 21.664 -115.604 1.00 17.60 288 MET C CA 1
ATOM 9558 C C . MET C 1 287 ? 133.124 21.281 -116.353 1.00 19.86 288 MET C C 1
ATOM 9559 O O . MET C 1 287 ? 132.155 20.799 -115.766 1.00 15.47 288 MET C O 1
ATOM 9564 N N . THR C 1 288 ? 133.139 21.533 -117.662 1.00 15.84 289 THR C N 1
ATOM 9565 C CA . THR C 1 288 ? 132.068 21.061 -118.538 1.00 16.10 289 THR C CA 1
ATOM 9566 C C . THR C 1 288 ? 131.747 19.591 -118.283 1.00 15.21 289 THR C C 1
ATOM 9567 O O . THR C 1 288 ? 130.573 19.205 -118.205 1.00 18.31 289 THR C O 1
ATOM 9571 N N . GLU C 1 289 ? 132.789 18.763 -118.143 1.00 13.85 290 GLU C N 1
ATOM 9572 C CA . GLU C 1 289 ? 132.649 17.320 -117.997 1.00 15.16 290 GLU C CA 1
ATOM 9573 C C . GLU C 1 289 ? 132.026 16.911 -116.664 1.00 13.68 290 GLU C C 1
ATOM 9574 O O . GLU C 1 289 ? 131.542 15.784 -116.547 1.00 18.89 290 GLU C O 1
ATOM 9580 N N . THR C 1 290 ? 132.047 17.775 -115.651 1.00 14.65 291 THR C N 1
ATOM 9581 C CA . THR C 1 290 ? 131.370 17.476 -114.392 1.00 11.37 291 THR C CA 1
ATOM 9582 C C . THR C 1 290 ? 130.085 18.281 -114.236 1.00 13.99 291 THR C C 1
ATOM 9583 O O . THR C 1 290 ? 129.539 18.346 -113.132 1.00 14.36 291 THR C O 1
ATOM 9587 N N . CYS C 1 291 ? 129.613 18.914 -115.317 1.00 13.32 292 CYS C N 1
ATOM 9588 C CA . CYS C 1 291 ? 128.357 19.673 -115.341 1.00 16.93 292 CYS C CA 1
ATOM 9589 C C . CYS C 1 291 ? 128.330 20.774 -114.277 1.00 17.31 292 CYS C C 1
ATOM 9590 O O . CYS C 1 291 ? 127.293 21.046 -113.678 1.00 15.95 292 CYS C O 1
ATOM 9593 N N . SER C 1 292 ? 129.483 21.416 -114.084 1.00 13.07 293 SER C N 1
ATOM 9594 C CA . SER C 1 292 ? 129.806 22.528 -113.180 1.00 13.54 293 SER C CA 1
ATOM 9595 C C . SER C 1 292 ? 130.547 21.989 -111.958 1.00 20.22 293 SER C C 1
ATOM 9596 O O . SER C 1 292 ? 131.249 20.979 -112.063 1.00 16.99 293 SER C O 1
ATOM 9599 N N . GLN C 1 293 ? 130.431 22.667 -110.816 1.00 19.69 294 GLN C N 1
ATOM 9600 C CA . GLN C 1 293 ? 131.295 22.401 -109.663 1.00 17.34 294 GLN C CA 1
ATOM 9601 C C . GLN C 1 293 ? 131.285 20.930 -109.246 1.00 15.56 294 GLN C C 1
ATOM 9602 O O . GLN C 1 293 ? 130.257 20.254 -109.281 1.00 20.16 294 GLN C O 1
ATOM 9608 N N . ILE C 1 294 ? 132.453 20.429 -108.834 1.00 12.23 295 ILE C N 1
ATOM 9609 C CA . ILE C 1 294 ? 132.499 19.131 -108.174 1.00 16.58 295 ILE C CA 1
ATOM 9610 C C . ILE C 1 294 ? 133.251 19.175 -106.858 1.00 16.93 295 ILE C C 1
ATOM 9611 O O . ILE C 1 294 ? 133.045 18.295 -106.007 1.00 19.57 295 ILE C O 1
ATOM 9616 N N . VAL C 1 295 ? 134.029 20.224 -106.606 1.00 17.45 296 VAL C N 1
ATOM 9617 C CA . VAL C 1 295 ? 134.726 20.455 -105.347 1.00 16.55 296 VAL C CA 1
ATOM 9618 C C . VAL C 1 295 ? 134.569 21.934 -105.008 1.00 18.06 296 VAL C C 1
ATOM 9619 O O . VAL C 1 295 ? 134.790 22.781 -105.877 1.00 15.76 296 VAL C O 1
ATOM 9623 N N . THR C 1 296 ? 134.204 22.266 -103.757 1.00 16.61 297 THR C N 1
ATOM 9624 C CA . THR C 1 296 ? 133.970 23.666 -103.392 1.00 17.73 297 THR C CA 1
ATOM 9625 C C . THR C 1 296 ? 134.491 23.988 -101.986 1.00 20.54 297 THR C C 1
ATOM 9626 O O . THR C 1 296 ? 134.453 23.144 -101.089 1.00 26.31 297 THR C O 1
ATOM 9630 N N . LEU C 1 297 ? 134.963 25.231 -101.796 1.00 23.40 298 LEU C N 1
ATOM 9631 C CA . LEU C 1 297 ? 135.672 25.665 -100.580 1.00 26.37 298 LEU C CA 1
ATOM 9632 C C . LEU C 1 297 ? 134.908 26.774 -99.866 1.00 29.65 298 LEU C C 1
ATOM 9633 O O . LEU C 1 297 ? 134.752 27.870 -100.415 1.00 30.22 298 LEU C O 1
ATOM 9638 N N . SER C 1 298 ? 134.505 26.525 -98.618 1.00 29.40 299 SER C N 1
ATOM 9639 C CA . SER C 1 298 ? 133.714 27.510 -97.881 1.00 34.95 299 SER C CA 1
ATOM 9640 C C . SER C 1 298 ? 134.579 28.687 -97.420 1.00 29.64 299 SER C C 1
ATOM 9641 O O . SER C 1 298 ? 135.785 28.535 -97.203 1.00 31.92 299 SER C O 1
ATOM 9644 N N . PRO C 1 299 ? 133.984 29.877 -97.264 1.00 27.90 300 PRO C N 1
ATOM 9645 C CA . PRO C 1 299 ? 134.775 31.030 -96.788 1.00 28.90 300 PRO C CA 1
ATOM 9646 C C . PRO C 1 299 ? 135.437 30.803 -95.440 1.00 30.53 300 PRO C C 1
ATOM 9647 O O . PRO C 1 299 ? 136.476 31.417 -95.160 1.00 31.95 300 PRO C O 1
ATOM 9651 N N . GLU C 1 300 ? 134.876 29.928 -94.600 1.00 30.57 301 GLU C N 1
ATOM 9652 C CA . GLU C 1 300 ? 135.446 29.685 -93.279 1.00 28.79 301 GLU C CA 1
ATOM 9653 C C . GLU C 1 300 ? 136.809 29.003 -93.345 1.00 43.13 301 GLU C C 1
ATOM 9654 O O . GLU C 1 300 ? 137.570 29.078 -92.374 1.00 43.18 301 GLU C O 1
ATOM 9660 N N . PHE C 1 301 ? 137.124 28.324 -94.451 1.00 40.04 302 PHE C N 1
ATOM 9661 C CA . PHE C 1 301 ? 138.426 27.695 -94.641 1.00 32.59 302 PHE C CA 1
ATOM 9662 C C . PHE C 1 301 ? 139.303 28.442 -95.635 1.00 26.57 302 PHE C C 1
ATOM 9663 O O . PHE C 1 301 ? 140.404 27.973 -95.942 1.00 35.08 302 PHE C O 1
ATOM 9671 N N . SER C 1 302 ? 138.846 29.584 -96.153 1.00 34.87 303 SER C N 1
ATOM 9672 C CA . SER C 1 302 ? 139.462 30.158 -97.345 1.00 40.22 303 SER C CA 1
ATOM 9673 C C . SER C 1 302 ? 140.838 30.753 -97.074 1.00 41.87 303 SER C C 1
ATOM 9674 O O . SER C 1 302 ? 141.642 30.860 -98.005 1.00 42.27 303 SER C O 1
ATOM 9677 N N . MET C 1 303 ? 141.137 31.128 -95.832 1.00 38.46 304 MET C N 1
ATOM 9678 C CA . MET C 1 303 ? 142.480 31.586 -95.492 1.00 40.97 304 MET C CA 1
ATOM 9679 C C . MET C 1 303 ? 143.347 30.478 -94.907 1.00 29.20 304 MET C C 1
ATOM 9680 O O . MET C 1 303 ? 144.534 30.391 -95.234 1.00 41.39 304 MET C O 1
ATOM 9685 N N . GLU C 1 304 ? 142.773 29.609 -94.071 1.00 30.77 305 GLU C N 1
ATOM 9686 C CA . GLU C 1 304 ? 143.510 28.442 -93.591 1.00 33.51 305 GLU C CA 1
ATOM 9687 C C . GLU C 1 304 ? 143.901 27.525 -94.744 1.00 34.03 305 GLU C C 1
ATOM 9688 O O . GLU C 1 304 ? 144.992 26.946 -94.745 1.00 32.55 305 GLU C O 1
ATOM 9694 N N . LYS C 1 305 ? 143.021 27.375 -95.729 1.00 28.43 306 LYS C N 1
ATOM 9695 C CA . LYS C 1 305 ? 143.268 26.548 -96.903 1.00 28.75 306 LYS C CA 1
ATOM 9696 C C . LYS C 1 305 ? 143.457 27.418 -98.139 1.00 36.71 306 LYS C C 1
ATOM 9697 O O . LYS C 1 305 ? 143.052 27.055 -99.243 1.00 30.10 306 LYS C O 1
ATOM 9703 N N . LEU C 1 306 ? 144.061 28.590 -97.962 1.00 33.19 307 LEU C N 1
ATOM 9704 C CA . LEU C 1 306 ? 144.231 29.510 -99.078 1.00 35.86 307 LEU C CA 1
ATOM 9705 C C . LEU C 1 306 ? 145.010 28.832 -100.195 1.00 34.93 307 LEU C C 1
ATOM 9706 O O . LEU C 1 306 ? 146.132 28.358 -99.987 1.00 34.67 307 LEU C O 1
ATOM 9711 N N . GLY C 1 307 ? 144.406 28.778 -101.377 1.00 33.93 308 GLY C N 1
ATOM 9712 C CA . GLY C 1 307 ? 144.949 28.032 -102.490 1.00 32.75 308 GLY C CA 1
ATOM 9713 C C . GLY C 1 307 ? 144.181 26.769 -102.820 1.00 33.01 308 GLY C C 1
ATOM 9714 O O . GLY C 1 307 ? 144.462 26.150 -103.856 1.00 41.45 308 GLY C O 1
ATOM 9715 N N . SER C 1 308 ? 143.227 26.373 -101.982 1.00 29.26 309 SER C N 1
ATOM 9716 C CA . SER C 1 308 ? 142.472 25.131 -102.134 1.00 27.58 309 SER C CA 1
ATOM 9717 C C . SER C 1 308 ? 141.126 25.376 -102.816 1.00 26.04 309 SER C C 1
ATOM 9718 O O . SER C 1 308 ? 140.508 26.433 -102.660 1.00 31.91 309 SER C O 1
ATOM 9721 N N . ALA C 1 309 ? 140.676 24.377 -103.580 1.00 18.85 310 ALA C N 1
ATOM 9722 C CA . ALA C 1 309 ? 139.349 24.358 -104.188 1.00 20.00 310 ALA C CA 1
ATOM 9723 C C . ALA C 1 309 ? 138.306 23.717 -103.293 1.00 19.78 310 ALA C C 1
ATOM 9724 O O . ALA C 1 309 ? 137.127 23.680 -103.664 1.00 22.87 310 ALA C O 1
ATOM 9726 N N . GLY C 1 310 ? 138.710 23.202 -102.140 1.00 18.00 311 GLY C N 1
ATOM 9727 C CA . GLY C 1 310 ? 137.785 22.662 -101.177 1.00 19.69 311 GLY C CA 1
ATOM 9728 C C . GLY C 1 310 ? 137.714 21.152 -101.165 1.00 21.97 311 GLY C C 1
ATOM 9729 O O . GLY C 1 310 ? 138.698 20.444 -101.443 1.00 18.97 311 GLY C O 1
ATOM 9730 N N . LYS C 1 311 ? 136.524 20.660 -100.850 1.00 20.38 312 LYS C N 1
ATOM 9731 C CA A LYS C 1 311 ? 136.219 19.252 -100.712 0.48 18.09 312 LYS C CA 1
ATOM 9732 C CA B LYS C 1 311 ? 136.211 19.255 -100.704 0.52 17.86 312 LYS C CA 1
ATOM 9733 C C . LYS C 1 311 ? 135.139 18.838 -101.704 1.00 17.88 312 LYS C C 1
ATOM 9734 O O . LYS C 1 311 ? 134.321 19.664 -102.122 1.00 18.74 312 LYS C O 1
ATOM 9745 N N . PRO C 1 312 ? 135.105 17.566 -102.095 1.00 16.88 313 PRO C N 1
ATOM 9746 C CA . PRO C 1 312 ? 134.091 17.130 -103.062 1.00 13.13 313 PRO C CA 1
ATOM 9747 C C . PRO C 1 312 ? 132.675 17.328 -102.522 1.00 20.56 313 PRO C C 1
ATOM 9748 O O . PRO C 1 312 ? 132.417 17.199 -101.321 1.00 17.90 313 PRO C O 1
ATOM 9752 N N . LEU C 1 313 ? 131.758 17.666 -103.431 1.00 18.37 314 LEU C N 1
ATOM 9753 C CA . LEU C 1 313 ? 130.352 17.766 -103.070 1.00 14.83 314 LEU C CA 1
ATOM 9754 C C . LEU C 1 313 ? 129.807 16.396 -102.669 1.00 13.89 314 LEU C C 1
ATOM 9755 O O . LEU C 1 313 ? 130.333 15.355 -103.057 1.00 18.02 314 LEU C O 1
ATOM 9760 N N . PHE C 1 314 ? 128.708 16.407 -101.910 1.00 18.62 315 PHE C N 1
ATOM 9761 C CA . PHE C 1 314 ? 128.077 15.154 -101.521 1.00 15.12 315 PHE C CA 1
ATOM 9762 C C . PHE C 1 314 ? 127.731 14.334 -102.757 1.00 18.35 315 PHE C C 1
ATOM 9763 O O . PHE C 1 314 ? 127.326 14.881 -103.788 1.00 21.13 315 PHE C O 1
ATOM 9771 N N . SER C 1 315 ? 127.947 13.018 -102.659 1.00 16.97 316 SER C N 1
ATOM 9772 C CA . SER C 1 315 ? 127.794 12.011 -103.704 1.00 18.36 316 SER C CA 1
ATOM 9773 C C . SER C 1 315 ? 129.006 11.972 -104.642 1.00 16.20 316 SER C C 1
ATOM 9774 O O . SER C 1 315 ? 129.128 11.020 -105.415 1.00 18.39 316 SER C O 1
ATOM 9777 N N . CYS C 1 316 ? 129.904 12.955 -104.599 1.00 16.53 317 CYS C N 1
ATOM 9778 C CA . CYS C 1 316 ? 131.026 13.036 -105.520 1.00 13.44 317 CYS C CA 1
ATOM 9779 C C . CYS C 1 316 ? 132.312 12.592 -104.841 1.00 14.56 317 CYS C C 1
ATOM 9780 O O . CYS C 1 316 ? 132.419 12.574 -103.617 1.00 15.76 317 CYS C O 1
ATOM 9783 N N . GLU C 1 317 ? 133.305 12.282 -105.671 1.00 12.13 318 GLU C N 1
ATOM 9784 C CA . GLU C 1 317 ? 134.588 11.769 -105.195 1.00 10.42 318 GLU C CA 1
ATOM 9785 C C . GLU C 1 317 ? 135.721 12.320 -106.040 1.00 15.38 318 GLU C C 1
ATOM 9786 O O . GLU C 1 317 ? 135.552 12.577 -107.230 1.00 17.30 318 GLU C O 1
ATOM 9792 N N . ILE C 1 318 ? 136.892 12.451 -105.412 1.00 14.23 319 ILE C N 1
ATOM 9793 C CA . ILE C 1 318 ? 138.120 12.844 -106.094 1.00 15.15 319 ILE C CA 1
ATOM 9794 C C . ILE C 1 318 ? 139.277 12.033 -105.529 1.00 15.52 319 ILE C C 1
ATOM 9795 O O . ILE C 1 318 ? 139.278 11.626 -104.361 1.00 18.39 319 ILE C O 1
ATOM 9800 N N . LYS C 1 319 ? 140.269 11.798 -106.375 1.00 15.32 320 LYS C N 1
ATOM 9801 C CA . LYS C 1 319 ? 141.493 11.139 -105.948 1.00 13.36 320 LYS C CA 1
ATOM 9802 C C . LYS C 1 319 ? 142.606 11.654 -106.834 1.00 19.32 320 LYS C C 1
ATOM 9803 O O . LYS C 1 319 ? 142.368 12.213 -107.905 1.00 17.04 320 LYS C O 1
ATOM 9809 N N . ILE C 1 320 ? 143.831 11.463 -106.365 1.00 15.25 321 ILE C N 1
ATOM 9810 C CA . ILE C 1 320 ? 145.026 11.899 -107.071 1.00 16.81 321 ILE C CA 1
ATOM 9811 C C . ILE C 1 320 ? 145.817 10.647 -107.422 1.00 19.31 321 ILE C C 1
ATOM 9812 O O . ILE C 1 320 ? 146.107 9.837 -106.535 1.00 18.90 321 ILE C O 1
ATOM 9817 N N . GLU C 1 321 ? 146.145 10.466 -108.709 1.00 19.67 322 GLU C N 1
ATOM 9818 C CA . GLU C 1 321 ? 146.921 9.306 -109.141 1.00 20.87 322 GLU C CA 1
ATOM 9819 C C . GLU C 1 321 ? 148.092 9.712 -110.022 1.00 19.87 322 GLU C C 1
ATOM 9820 O O . GLU C 1 321 ? 147.977 10.621 -110.841 1.00 21.01 322 GLU C O 1
ATOM 9826 N N . ARG C 1 322 ? 149.225 9.020 -109.869 1.00 22.24 323 ARG C N 1
ATOM 9827 C CA . ARG C 1 322 ? 150.335 9.140 -110.806 1.00 31.86 323 ARG C CA 1
ATOM 9828 C C . ARG C 1 322 ? 150.561 7.775 -111.433 1.00 37.93 323 ARG C C 1
ATOM 9829 O O . ARG C 1 322 ? 150.845 6.805 -110.722 1.00 34.78 323 ARG C O 1
ATOM 9837 N N . ASP C 1 323 ? 150.400 7.700 -112.754 1.00 32.74 324 ASP C N 1
ATOM 9838 C CA . ASP C 1 323 ? 150.617 6.468 -113.512 1.00 40.62 324 ASP C CA 1
ATOM 9839 C C . ASP C 1 323 ? 149.907 5.278 -112.868 1.00 44.26 324 ASP C C 1
ATOM 9840 O O . ASP C 1 323 ? 150.465 4.187 -112.739 1.00 50.05 324 ASP C O 1
ATOM 9842 N N . GLY C 1 324 ? 148.665 5.491 -112.444 1.00 36.40 325 GLY C N 1
ATOM 9843 C CA . GLY C 1 324 ? 147.859 4.427 -111.887 1.00 37.79 325 GLY C CA 1
ATOM 9844 C C . GLY C 1 324 ? 148.053 4.155 -110.409 1.00 32.95 325 GLY C C 1
ATOM 9845 O O . GLY C 1 324 ? 147.353 3.294 -109.861 1.00 43.97 325 GLY C O 1
ATOM 9846 N N . GLN C 1 325 ? 148.970 4.852 -109.747 1.00 39.45 326 GLN C N 1
ATOM 9847 C CA . GLN C 1 325 ? 149.181 4.706 -108.311 1.00 38.42 326 GLN C CA 1
ATOM 9848 C C . GLN C 1 325 ? 148.573 5.903 -107.594 1.00 33.65 326 GLN C C 1
ATOM 9849 O O . GLN C 1 325 ? 148.920 7.050 -107.897 1.00 35.10 326 GLN C O 1
ATOM 9851 N N . VAL C 1 326 ? 147.684 5.638 -106.637 1.00 29.10 327 VAL C N 1
ATOM 9852 C CA . VAL C 1 326 ? 147.093 6.724 -105.867 1.00 27.72 327 VAL C CA 1
ATOM 9853 C C . VAL C 1 326 ? 148.179 7.386 -105.034 1.00 32.98 327 VAL C C 1
ATOM 9854 O O . VAL C 1 326 ? 149.088 6.725 -104.517 1.00 37.83 327 VAL C O 1
ATOM 9858 N N . CYS C 1 327 ? 148.119 8.703 -104.943 1.00 26.87 328 CYS C N 1
ATOM 9859 C CA . CYS C 1 327 ? 149.176 9.477 -104.315 1.00 20.53 328 CYS C CA 1
ATOM 9860 C C . CYS C 1 327 ? 148.893 9.682 -102.832 1.00 21.94 328 CYS C C 1
ATOM 9861 O O . CYS C 1 327 ? 147.743 9.670 -102.386 1.00 23.94 328 CYS C O 1
ATOM 9864 N N . GLU C 1 328 ? 149.962 9.843 -102.058 1.00 19.34 329 GLU C N 1
ATOM 9865 C CA . GLU C 1 328 ? 149.823 10.148 -100.645 1.00 22.05 329 GLU C CA 1
ATOM 9866 C C . GLU C 1 328 ? 149.472 11.622 -100.519 1.00 23.38 329 GLU C C 1
ATOM 9867 O O . GLU C 1 328 ? 149.567 12.365 -101.495 1.00 21.04 329 GLU C O 1
ATOM 9873 N N . PRO C 1 329 ? 149.031 12.077 -99.346 1.00 24.52 330 PRO C N 1
ATOM 9874 C CA . PRO C 1 329 ? 148.831 13.520 -99.164 1.00 27.76 330 PRO C CA 1
ATOM 9875 C C . PRO C 1 329 ? 150.081 14.295 -99.556 1.00 24.40 330 PRO C C 1
ATOM 9876 O O . PRO C 1 329 ? 151.209 13.850 -99.326 1.00 25.29 330 PRO C O 1
ATOM 9880 N N . TYR C 1 330 ? 149.856 15.433 -100.209 1.00 19.63 331 TYR C N 1
ATOM 9881 C CA . TYR C 1 330 ? 150.827 16.416 -100.684 1.00 18.33 331 TYR C CA 1
ATOM 9882 C C . TYR C 1 330 ? 151.637 15.911 -101.871 1.00 23.56 331 TYR C C 1
ATOM 9883 O O . TYR C 1 330 ? 152.397 16.685 -102.444 1.00 30.22 331 TYR C O 1
ATOM 9892 N N . GLU C 1 331 ? 151.456 14.660 -102.289 1.00 23.82 332 GLU C N 1
ATOM 9893 C CA . GLU C 1 331 ? 152.113 14.136 -103.480 1.00 18.62 332 GLU C CA 1
ATOM 9894 C C . GLU C 1 331 ? 151.316 14.513 -104.727 1.00 18.93 332 GLU C C 1
ATOM 9895 O O . GLU C 1 331 ? 150.118 14.226 -104.817 1.00 19.62 332 GLU C O 1
ATOM 9901 N N . HIS C 1 332 ? 151.988 15.145 -105.691 1.00 20.62 333 HIS C N 1
ATOM 9902 C CA . HIS C 1 332 ? 151.307 15.664 -106.874 1.00 20.16 333 HIS C CA 1
ATOM 9903 C C . HIS C 1 332 ? 150.910 14.534 -107.818 1.00 20.50 333 HIS C C 1
ATOM 9904 O O . HIS C 1 332 ? 151.637 13.555 -107.992 1.00 22.59 333 HIS C O 1
ATOM 9911 N N . GLY C 1 333 ? 149.771 14.701 -108.477 1.00 20.07 334 GLY C N 1
ATOM 9912 C CA . GLY C 1 333 ? 149.391 13.736 -109.490 1.00 18.43 334 GLY C CA 1
ATOM 9913 C C . GLY C 1 333 ? 148.175 14.228 -110.242 1.00 21.50 334 GLY C C 1
ATOM 9914 O O . GLY C 1 333 ? 147.752 15.373 -110.087 1.00 20.61 334 GLY C O 1
ATOM 9915 N N . GLU C 1 334 ? 147.614 13.352 -111.069 1.00 15.97 335 GLU C N 1
ATOM 9916 C CA . GLU C 1 334 ? 146.472 13.764 -111.877 1.00 17.39 335 GLU C CA 1
ATOM 9917 C C . GLU C 1 334 ? 145.189 13.710 -111.062 1.00 21.10 335 GLU C C 1
ATOM 9918 O O . GLU C 1 334 ? 144.928 12.744 -110.349 1.00 16.93 335 GLU C O 1
ATOM 9924 N N . ILE C 1 335 ? 144.374 14.749 -111.192 1.00 16.58 336 ILE C N 1
ATOM 9925 C CA . ILE C 1 335 ? 143.086 14.792 -110.515 1.00 16.61 336 ILE C CA 1
ATOM 9926 C C . ILE C 1 335 ? 142.108 13.918 -111.282 1.00 15.64 336 ILE C C 1
ATOM 9927 O O . ILE C 1 335 ? 141.952 14.069 -112.503 1.00 14.14 336 ILE C O 1
ATOM 9932 N N . MET C 1 336 ? 141.458 12.987 -110.568 1.00 11.57 337 MET C N 1
ATOM 9933 C CA . MET C 1 336 ? 140.454 12.097 -111.136 1.00 13.73 337 MET C CA 1
ATOM 9934 C C . MET C 1 336 ? 139.169 12.221 -110.323 1.00 13.24 337 MET C C 1
ATOM 9935 O O . MET C 1 336 ? 139.208 12.318 -109.096 1.00 15.17 337 MET C O 1
ATOM 9940 N N . VAL C 1 337 ? 138.032 12.268 -111.012 1.00 14.12 338 VAL C N 1
ATOM 9941 C CA . VAL C 1 337 ? 136.766 12.589 -110.363 1.00 14.00 338 VAL C CA 1
ATOM 9942 C C . VAL C 1 337 ? 135.733 11.529 -110.704 1.00 17.80 338 VAL C C 1
ATOM 9943 O O . VAL C 1 337 ? 135.800 10.864 -111.737 1.00 18.12 338 VAL C O 1
ATOM 9947 N N . LYS C 1 338 ? 134.751 11.406 -109.820 1.00 16.47 339 LYS C N 1
ATOM 9948 C CA . LYS C 1 338 ? 133.686 10.426 -109.957 1.00 15.78 339 LYS C CA 1
ATOM 9949 C C . LYS C 1 338 ? 132.442 10.996 -109.294 1.00 20.02 339 LYS C C 1
ATOM 9950 O O . LYS C 1 338 ? 132.531 11.663 -108.258 1.00 18.10 339 LYS C O 1
ATOM 9956 N N . GLY C 1 339 ? 131.290 10.751 -109.898 1.00 15.47 340 GLY C N 1
ATOM 9957 C CA . GLY C 1 339 ? 130.049 11.191 -109.310 1.00 14.77 340 GLY C CA 1
ATOM 9958 C C . GLY C 1 339 ? 128.905 11.166 -110.299 1.00 15.09 340 GLY C C 1
ATOM 9959 O O . GLY C 1 339 ? 129.094 11.048 -111.514 1.00 15.88 340 GLY C O 1
ATOM 9960 N N . PRO C 1 340 ? 127.680 11.278 -109.786 1.00 13.32 341 PRO C N 1
ATOM 9961 C CA . PRO C 1 340 ? 126.509 11.255 -110.676 1.00 12.86 341 PRO C CA 1
ATOM 9962 C C . PRO C 1 340 ? 126.353 12.520 -111.502 1.00 17.59 341 PRO C C 1
ATOM 9963 O O . PRO C 1 340 ? 125.482 12.556 -112.381 1.00 17.38 341 PRO C O 1
ATOM 9967 N N . ASN C 1 341 ? 127.173 13.545 -111.257 1.00 16.60 342 ASN C N 1
ATOM 9968 C CA . ASN C 1 341 ? 127.221 14.725 -112.101 1.00 16.99 342 ASN C CA 1
ATOM 9969 C C . ASN C 1 341 ? 128.238 14.608 -113.229 1.00 14.20 342 ASN C C 1
ATOM 9970 O O . ASN C 1 341 ? 128.295 15.498 -114.086 1.00 18.55 342 ASN C O 1
ATOM 9975 N N . VAL C 1 342 ? 129.049 13.534 -113.263 1.00 14.77 343 VAL C N 1
ATOM 9976 C CA . VAL C 1 342 ? 130.077 13.392 -114.291 1.00 14.44 343 VAL C CA 1
ATOM 9977 C C . VAL C 1 342 ? 129.442 12.914 -115.590 1.00 15.47 343 VAL C C 1
ATOM 9978 O O . VAL C 1 342 ? 128.598 12.008 -115.590 1.00 17.75 343 VAL C O 1
ATOM 9982 N N . MET C 1 343 ? 129.876 13.505 -116.706 1.00 15.87 344 MET C N 1
ATOM 9983 C CA . MET C 1 343 ? 129.249 13.307 -118.013 1.00 17.77 344 MET C CA 1
ATOM 9984 C C . MET C 1 343 ? 129.174 11.838 -118.420 1.00 20.67 344 MET C C 1
ATOM 9985 O O . MET C 1 343 ? 129.984 11.008 -118.005 1.00 24.01 344 MET C O 1
ATOM 9990 N N . LYS C 1 344 ? 128.196 11.541 -119.286 1.00 25.11 345 LYS C N 1
ATOM 9991 C CA . LYS C 1 344 ? 128.071 10.206 -119.865 1.00 24.70 345 LYS C CA 1
ATOM 9992 C C . LYS C 1 344 ? 129.341 9.801 -120.610 1.00 28.42 345 LYS C C 1
ATOM 9993 O O . LYS C 1 344 ? 129.933 8.753 -120.335 1.00 30.79 345 LYS C O 1
ATOM 9999 N N . SER C 1 345 ? 129.776 10.631 -121.548 1.00 29.08 346 SER C N 1
ATOM 10000 C CA . SER C 1 345 ? 130.924 10.376 -122.404 1.00 27.94 346 SER C CA 1
ATOM 10001 C C . SER C 1 345 ? 131.024 11.565 -123.343 1.00 23.89 346 SER C C 1
ATOM 10002 O O . SER C 1 345 ? 130.082 12.352 -123.478 1.00 21.57 346 SER C O 1
ATOM 10005 N N . TYR C 1 346 ? 132.173 11.688 -123.995 1.00 22.37 347 TYR C N 1
ATOM 10006 C CA . TYR C 1 346 ? 132.267 12.603 -125.121 1.00 19.61 347 TYR C CA 1
ATOM 10007 C C . TYR C 1 346 ? 131.502 12.021 -126.310 1.00 20.45 347 TYR C C 1
ATOM 10008 O O . TYR C 1 346 ? 131.446 10.803 -126.503 1.00 25.21 347 TYR C O 1
ATOM 10017 N N . PHE C 1 347 ? 130.911 12.898 -127.113 1.00 22.41 348 PHE C N 1
ATOM 10018 C CA . PHE C 1 347 ? 130.123 12.470 -128.265 1.00 21.43 348 PHE C CA 1
ATOM 10019 C C . PHE C 1 347 ? 131.049 12.053 -129.407 1.00 21.98 348 PHE C C 1
ATOM 10020 O O . PHE C 1 347 ? 131.877 12.849 -129.857 1.00 24.71 348 PHE C O 1
ATOM 10028 N N . ASN C 1 348 ? 130.899 10.809 -129.869 1.00 25.23 349 ASN C N 1
ATOM 10029 C CA . ASN C 1 348 ? 131.626 10.269 -131.023 1.00 23.44 349 ASN C CA 1
ATOM 10030 C C . ASN C 1 348 ? 133.133 10.519 -130.912 1.00 30.06 349 ASN C C 1
ATOM 10031 O O . ASN C 1 348 ? 133.777 11.074 -131.811 1.00 26.10 349 ASN C O 1
ATOM 10036 N N . ARG C 1 349 ? 133.697 10.096 -129.772 1.00 27.32 350 ARG C N 1
ATOM 10037 C CA . ARG C 1 349 ? 135.133 10.180 -129.492 1.00 25.24 350 ARG C CA 1
ATOM 10038 C C . ARG C 1 349 ? 135.535 8.878 -128.800 1.00 26.37 350 ARG C C 1
ATOM 10039 O O . ARG C 1 349 ? 135.904 8.858 -127.631 1.00 24.33 350 ARG C O 1
ATOM 10047 N N . GLU C 1 350 ? 135.456 7.773 -129.544 1.00 28.82 351 GLU C N 1
ATOM 10048 C CA . GLU C 1 350 ? 135.687 6.456 -128.958 1.00 31.07 351 GLU C CA 1
ATOM 10049 C C . GLU C 1 350 ? 137.034 6.388 -128.239 1.00 31.37 351 GLU C C 1
ATOM 10050 O O . GLU C 1 350 ? 137.109 5.963 -127.079 1.00 27.33 351 GLU C O 1
ATOM 10056 N N . SER C 1 351 ? 138.100 6.850 -128.903 1.00 30.68 352 SER C N 1
ATOM 10057 C CA . SER C 1 351 ? 139.445 6.757 -128.334 1.00 31.62 352 SER C CA 1
ATOM 10058 C C . SER C 1 351 ? 139.597 7.644 -127.108 1.00 28.93 352 SER C C 1
ATOM 10059 O O . SER C 1 351 ? 140.208 7.232 -126.119 1.00 24.38 352 SER C O 1
ATOM 10062 N N . ALA C 1 352 ? 139.057 8.868 -127.159 1.00 28.63 353 ALA C N 1
ATOM 10063 C CA . ALA C 1 352 ? 139.161 9.774 -126.019 1.00 27.66 353 ALA C CA 1
ATOM 10064 C C . ALA C 1 352 ? 138.424 9.223 -124.807 1.00 26.01 353 ALA C C 1
ATOM 10065 O O . ALA C 1 352 ? 138.923 9.313 -123.680 1.00 25.47 353 ALA C O 1
ATOM 10067 N N . ASN C 1 353 ? 137.228 8.658 -125.022 1.00 23.07 354 ASN C N 1
ATOM 10068 C CA . ASN C 1 353 ? 136.473 8.037 -123.933 1.00 24.95 354 ASN C CA 1
ATOM 10069 C C . ASN C 1 353 ? 137.227 6.860 -123.326 1.00 28.42 354 ASN C C 1
ATOM 10070 O O . ASN C 1 353 ? 137.224 6.671 -122.102 1.00 23.37 354 ASN C O 1
ATOM 10075 N N . GLU C 1 354 ? 137.856 6.038 -124.166 1.00 23.56 355 GLU C N 1
ATOM 10076 C CA . GLU C 1 354 ? 138.640 4.931 -123.633 1.00 27.06 355 GLU C CA 1
ATOM 10077 C C . GLU C 1 354 ? 139.793 5.445 -122.780 1.00 27.33 355 GLU C C 1
ATOM 10078 O O . GLU C 1 354 ? 140.079 4.896 -121.710 1.00 34.94 355 GLU C O 1
ATOM 10080 N N . ALA C 1 355 ? 140.437 6.526 -123.219 1.00 25.66 356 ALA C N 1
ATOM 10081 C CA . ALA C 1 355 ? 141.590 7.057 -122.498 1.00 28.35 356 ALA C CA 1
ATOM 10082 C C . ALA C 1 355 ? 141.179 7.794 -121.227 1.00 29.96 356 ALA C C 1
ATOM 10083 O O . ALA C 1 355 ? 141.862 7.698 -120.200 1.00 29.57 356 ALA C O 1
ATOM 10085 N N . SER C 1 356 ? 140.068 8.537 -121.280 1.00 23.73 357 SER C N 1
ATOM 10086 C CA . SER C 1 356 ? 139.696 9.462 -120.211 1.00 24.12 357 SER C CA 1
ATOM 10087 C C . SER C 1 356 ? 139.033 8.783 -119.016 1.00 24.61 357 SER C C 1
ATOM 10088 O O . SER C 1 356 ? 139.071 9.326 -117.909 1.00 26.65 357 SER C O 1
ATOM 10091 N N . PHE C 1 357 ? 138.396 7.632 -119.207 1.00 21.61 358 PHE C N 1
ATOM 10092 C CA . PHE C 1 357 ? 137.743 6.917 -118.120 1.00 24.00 358 PHE C CA 1
ATOM 10093 C C . PHE C 1 357 ? 138.560 5.696 -117.726 1.00 31.22 358 PHE C C 1
ATOM 10094 O O . PHE C 1 357 ? 139.081 4.980 -118.586 1.00 29.85 358 PHE C O 1
ATOM 10102 N N . GLN C 1 358 ? 138.669 5.467 -116.421 1.00 33.85 359 GLN C N 1
ATOM 10103 C CA . GLN C 1 358 ? 139.404 4.320 -115.887 1.00 36.64 359 GLN C CA 1
ATOM 10104 C C . GLN C 1 358 ? 138.601 3.814 -114.694 1.00 41.44 359 GLN C C 1
ATOM 10105 O O . GLN C 1 358 ? 138.598 4.443 -113.629 1.00 34.38 359 GLN C O 1
ATOM 10111 N N . ASN C 1 359 ? 137.879 2.712 -114.905 1.00 41.58 360 ASN C N 1
ATOM 10112 C CA . ASN C 1 359 ? 137.089 2.050 -113.867 1.00 46.40 360 ASN C CA 1
ATOM 10113 C C . ASN C 1 359 ? 136.144 3.021 -113.158 1.00 44.19 360 ASN C C 1
ATOM 10114 O O . ASN C 1 359 ? 136.088 3.086 -111.929 1.00 45.48 360 ASN C O 1
ATOM 10116 N N . GLY C 1 360 ? 135.378 3.780 -113.950 1.00 37.51 361 GLY C N 1
ATOM 10117 C CA . GLY C 1 360 ? 134.377 4.683 -113.416 1.00 31.49 361 GLY C CA 1
ATOM 10118 C C . GLY C 1 360 ? 134.856 6.096 -113.134 1.00 27.35 361 GLY C C 1
ATOM 10119 O O . GLY C 1 360 ? 134.024 6.989 -112.939 1.00 31.19 361 GLY C O 1
ATOM 10120 N N . TRP C 1 361 ? 136.161 6.325 -113.104 1.00 26.20 362 TRP C N 1
ATOM 10121 C CA . TRP C 1 361 ? 136.726 7.631 -112.796 1.00 24.74 362 TRP C CA 1
ATOM 10122 C C . TRP C 1 361 ? 137.095 8.369 -114.071 1.00 23.81 362 TRP C C 1
ATOM 10123 O O . TRP C 1 361 ? 137.616 7.768 -115.016 1.00 26.55 362 TRP C O 1
ATOM 10134 N N . LEU C 1 362 ? 136.911 9.687 -114.054 1.00 17.21 363 LEU C N 1
ATOM 10135 C CA . LEU C 1 362 ? 137.252 10.547 -115.180 1.00 17.39 363 LEU C CA 1
ATOM 10136 C C . LEU C 1 362 ? 138.587 11.227 -114.923 1.00 17.34 363 LEU C C 1
ATOM 10137 O O . LEU C 1 362 ? 138.740 11.929 -113.921 1.00 17.51 363 LEU C O 1
ATOM 10142 N N . LYS C 1 363 ? 139.544 11.033 -115.833 1.00 17.76 364 LYS C N 1
ATOM 10143 C CA . LYS C 1 363 ? 140.811 11.755 -115.772 1.00 18.79 364 LYS C CA 1
ATOM 10144 C C . LYS C 1 363 ? 140.614 13.183 -116.269 1.00 22.54 364 LYS C C 1
ATOM 10145 O O . LYS C 1 363 ? 140.187 13.390 -117.408 1.00 26.32 364 LYS C O 1
ATOM 10151 N N . THR C 1 364 ? 140.928 14.168 -115.426 1.00 19.09 365 THR C N 1
ATOM 10152 C CA . THR C 1 364 ? 140.656 15.566 -115.766 1.00 22.08 365 THR C CA 1
ATOM 10153 C C . THR C 1 364 ? 141.754 16.222 -116.588 1.00 24.59 365 THR C C 1
ATOM 10154 O O . THR C 1 364 ? 141.495 17.252 -117.224 1.00 25.64 365 THR C O 1
ATOM 10158 N N . GLY C 1 365 ? 142.973 15.693 -116.553 1.00 23.52 366 GLY C N 1
ATOM 10159 C CA . GLY C 1 365 ? 144.097 16.373 -117.156 1.00 19.44 366 GLY C CA 1
ATOM 10160 C C . GLY C 1 365 ? 144.705 17.469 -116.308 1.00 20.51 366 GLY C C 1
ATOM 10161 O O . GLY C 1 365 ? 145.699 18.076 -116.728 1.00 23.42 366 GLY C O 1
ATOM 10162 N N . ASP C 1 366 ? 144.138 17.748 -115.139 1.00 18.00 367 ASP C N 1
ATOM 10163 C CA . ASP C 1 366 ? 144.704 18.708 -114.208 1.00 17.66 367 ASP C CA 1
ATOM 10164 C C . ASP C 1 366 ? 145.593 17.995 -113.205 1.00 20.74 367 ASP C C 1
ATOM 10165 O O . ASP C 1 366 ? 145.385 16.820 -112.886 1.00 21.53 367 ASP C O 1
ATOM 10170 N N . LEU C 1 367 ? 146.584 18.722 -112.706 1.00 20.90 368 LEU C N 1
ATOM 10171 C CA . LEU C 1 367 ? 147.510 18.236 -111.692 1.00 20.13 368 LEU C CA 1
ATOM 10172 C C . LEU C 1 367 ? 147.150 18.871 -110.356 1.00 26.19 368 LEU C C 1
ATOM 10173 O O . LEU C 1 367 ? 146.754 20.041 -110.302 1.00 24.44 368 LEU C O 1
ATOM 10176 N N . GLY C 1 368 ? 147.270 18.096 -109.284 1.00 20.13 369 GLY C N 1
ATOM 10177 C CA . GLY C 1 368 ? 146.930 18.615 -107.972 1.00 19.80 369 GLY C CA 1
ATOM 10178 C C . GLY C 1 368 ? 147.421 17.690 -106.882 1.00 19.01 369 GLY C C 1
ATOM 10179 O O . GLY C 1 368 ? 148.116 16.700 -107.135 1.00 18.33 369 GLY C O 1
ATOM 10180 N N . TYR C 1 369 ? 147.058 18.039 -105.647 1.00 15.23 370 TYR C N 1
ATOM 10181 C CA . TYR C 1 369 ? 147.285 17.150 -104.520 1.00 18.81 370 TYR C CA 1
ATOM 10182 C C . TYR C 1 369 ? 146.173 17.372 -103.510 1.00 20.10 370 TYR C C 1
ATOM 10183 O O . TYR C 1 369 ? 145.450 18.368 -103.568 1.00 17.83 370 TYR C O 1
ATOM 10192 N N . LEU C 1 370 ? 146.041 16.422 -102.590 1.00 18.97 371 LEU C N 1
ATOM 10193 C CA . LEU C 1 370 ? 145.164 16.544 -101.437 1.00 20.16 371 LEU C CA 1
ATOM 10194 C C . LEU C 1 370 ? 146.018 16.763 -100.199 1.00 23.26 371 LEU C C 1
ATOM 10195 O O . LEU C 1 370 ? 147.105 16.183 -100.078 1.00 21.23 371 LEU C O 1
ATOM 10200 N N . ASP C 1 371 ? 145.538 17.598 -99.283 1.00 19.41 372 ASP C N 1
ATOM 10201 C CA . ASP C 1 371 ? 146.251 17.753 -98.022 1.00 21.68 372 ASP C CA 1
ATOM 10202 C C . ASP C 1 371 ? 145.795 16.650 -97.070 1.00 19.85 372 ASP C C 1
ATOM 10203 O O . ASP C 1 371 ? 145.045 15.748 -97.448 1.00 23.13 372 ASP C O 1
ATOM 10208 N N . ASN C 1 372 ? 146.252 16.703 -95.817 1.00 24.47 373 ASN C N 1
ATOM 10209 C CA . ASN C 1 372 ? 145.977 15.592 -94.920 1.00 29.48 373 ASN C CA 1
ATOM 10210 C C . ASN C 1 372 ? 144.541 15.571 -94.418 1.00 28.46 373 ASN C C 1
ATOM 10211 O O . ASN C 1 372 ? 144.147 14.582 -93.790 1.00 28.60 373 ASN C O 1
ATOM 10216 N N . GLU C 1 373 ? 143.752 16.614 -94.682 1.00 21.31 374 GLU C N 1
ATOM 10217 C CA . GLU C 1 373 ? 142.331 16.603 -94.367 1.00 22.48 374 GLU C CA 1
ATOM 10218 C C . GLU C 1 373 ? 141.464 16.407 -95.600 1.00 27.99 374 GLU C C 1
ATOM 10219 O O . GLU C 1 373 ? 140.237 16.487 -95.504 1.00 26.58 374 GLU C O 1
ATOM 10225 N N . GLY C 1 374 ? 142.067 16.158 -96.755 1.00 21.56 375 GLY C N 1
ATOM 10226 C CA . GLY C 1 374 ? 141.305 15.885 -97.949 1.00 16.83 375 GLY C CA 1
ATOM 10227 C C . GLY C 1 374 ? 140.958 17.096 -98.785 1.00 20.65 375 GLY C C 1
ATOM 10228 O O . GLY C 1 374 ? 140.174 16.972 -99.732 1.00 21.79 375 GLY C O 1
ATOM 10229 N N . PHE C 1 375 ? 141.518 18.262 -98.477 1.00 15.95 376 PHE C N 1
ATOM 10230 C CA . PHE C 1 375 ? 141.271 19.447 -99.282 1.00 18.15 376 PHE C CA 1
ATOM 10231 C C . PHE C 1 375 ? 142.097 19.391 -100.560 1.00 17.31 376 PHE C C 1
ATOM 10232 O O . PHE C 1 375 ? 143.268 19.001 -100.544 1.00 18.78 376 PHE C O 1
ATOM 10240 N N . LEU C 1 376 ? 141.473 19.768 -101.670 1.00 14.90 377 LEU C N 1
ATOM 10241 C CA . LEU C 1 376 ? 142.115 19.721 -102.975 1.00 15.89 377 LEU C CA 1
ATOM 10242 C C . LEU C 1 376 ? 142.871 21.010 -103.260 1.00 20.78 377 LEU C C 1
ATOM 10243 O O . LEU C 1 376 ? 142.355 22.110 -103.047 1.00 19.80 377 LEU C O 1
ATOM 10248 N N . TYR C 1 377 ? 144.085 20.858 -103.774 1.00 14.74 378 TYR C N 1
ATOM 10249 C CA . TYR C 1 377 ? 144.899 21.965 -104.268 1.00 19.42 378 TYR C CA 1
ATOM 10250 C C . TYR C 1 377 ? 145.204 21.699 -105.735 1.00 18.28 378 TYR C C 1
ATOM 10251 O O . TYR C 1 377 ? 145.890 20.727 -106.061 1.00 20.13 378 TYR C O 1
ATOM 10260 N N . VAL C 1 378 ? 144.683 22.542 -106.620 1.00 18.46 379 VAL C N 1
ATOM 10261 C CA . VAL C 1 378 ? 144.938 22.432 -108.051 1.00 18.21 379 VAL C CA 1
ATOM 10262 C C . VAL C 1 378 ? 146.214 23.195 -108.388 1.00 23.24 379 VAL C C 1
ATOM 10263 O O . VAL C 1 378 ? 146.371 24.360 -108.010 1.00 24.87 379 VAL C O 1
ATOM 10267 N N . LEU C 1 379 ? 147.123 22.542 -109.098 1.00 22.34 380 LEU C N 1
ATOM 10268 C CA . LEU C 1 379 ? 148.414 23.126 -109.453 1.00 19.53 380 LEU C CA 1
ATOM 10269 C C . LEU C 1 379 ? 148.334 23.662 -110.873 1.00 25.68 380 LEU C C 1
ATOM 10270 O O . LEU C 1 379 ? 147.996 22.920 -111.799 1.00 33.77 380 LEU C O 1
ATOM 10275 N N . ASP C 1 380 ? 148.645 24.946 -111.040 1.00 28.08 381 ASP C N 1
ATOM 10276 C CA . ASP C 1 380 ? 148.611 25.586 -112.355 1.00 29.09 381 ASP C CA 1
ATOM 10277 C C . ASP C 1 380 ? 149.860 25.143 -113.109 1.00 26.54 381 ASP C C 1
ATOM 10278 O O . ASP C 1 380 ? 150.885 25.826 -113.142 1.00 35.12 381 ASP C O 1
ATOM 10283 N N . ARG C 1 381 ? 149.771 23.957 -113.719 1.00 33.04 382 ARG C N 1
ATOM 10284 C CA . ARG C 1 381 ? 150.916 23.344 -114.380 1.00 36.45 382 ARG C CA 1
ATOM 10285 C C . ARG C 1 381 ? 150.640 22.881 -115.799 1.00 33.06 382 ARG C C 1
ATOM 10286 O O . ARG C 1 381 ? 151.587 22.490 -116.491 1.00 29.20 382 ARG C O 1
ATOM 10294 N N . ARG C 1 382 ? 149.394 22.893 -116.251 1.00 25.56 383 ARG C N 1
ATOM 10295 C CA . ARG C 1 382 ? 149.103 22.430 -117.598 1.00 29.52 383 ARG C CA 1
ATOM 10296 C C . ARG C 1 382 ? 149.725 23.360 -118.623 1.00 29.35 383 ARG C C 1
ATOM 10297 O O . ARG C 1 382 ? 149.716 24.587 -118.468 1.00 34.19 383 ARG C O 1
ATOM 10305 N N . SER C 1 383 ? 150.256 22.770 -119.683 1.00 28.36 384 SER C N 1
ATOM 10306 C CA . SER C 1 383 ? 150.676 23.540 -120.840 1.00 32.25 384 SER C CA 1
ATOM 10307 C C . SER C 1 383 ? 149.797 23.272 -122.049 1.00 26.01 384 SER C C 1
ATOM 10308 O O . SER C 1 383 ? 150.016 23.873 -123.110 1.00 31.41 384 SER C O 1
ATOM 10311 N N . ASP C 1 384 ? 148.800 22.398 -121.918 1.00 22.21 385 ASP C N 1
ATOM 10312 C CA . ASP C 1 384 ? 147.890 22.091 -123.006 1.00 18.80 385 ASP C CA 1
ATOM 10313 C C . ASP C 1 384 ? 146.589 22.869 -122.887 1.00 20.38 385 ASP C C 1
ATOM 10314 O O . ASP C 1 384 ? 145.663 22.632 -123.668 1.00 20.80 385 ASP C O 1
ATOM 10319 N N . LEU C 1 385 ? 146.503 23.771 -121.909 1.00 19.44 386 LEU C N 1
ATOM 10320 C CA . LEU C 1 385 ? 145.315 24.572 -121.651 1.00 19.98 386 LEU C CA 1
ATOM 10321 C C . LEU C 1 385 ? 145.762 25.931 -121.121 1.00 23.83 386 LEU C C 1
ATOM 10322 O O . LEU C 1 385 ? 146.644 26.007 -120.261 1.00 24.53 386 LEU C O 1
ATOM 10327 N N . ILE C 1 386 ? 145.178 26.994 -121.663 1.00 22.87 387 ILE C N 1
ATOM 10328 C CA . ILE C 1 386 ? 145.376 28.366 -121.207 1.00 15.70 387 ILE C CA 1
ATOM 10329 C C . ILE C 1 386 ? 143.989 28.902 -120.864 1.00 23.12 387 ILE C C 1
ATOM 10330 O O . ILE C 1 386 ? 143.058 28.748 -121.662 1.00 24.29 387 ILE C O 1
ATOM 10335 N N . ILE C 1 387 ? 143.834 29.507 -119.689 1.00 21.88 388 ILE C N 1
ATOM 10336 C CA . ILE C 1 387 ? 142.530 30.039 -119.279 1.00 23.08 388 ILE C CA 1
ATOM 10337 C C . ILE C 1 387 ? 142.599 31.559 -119.236 1.00 22.35 388 ILE C C 1
ATOM 10338 O O . ILE C 1 387 ? 143.362 32.131 -118.450 1.00 21.65 388 ILE C O 1
ATOM 10343 N N . SER C 1 388 ? 141.772 32.213 -120.054 1.00 21.28 389 SER C N 1
ATOM 10344 C CA . SER C 1 388 ? 141.751 33.673 -120.181 1.00 21.23 389 SER C CA 1
ATOM 10345 C C . SER C 1 388 ? 140.338 34.130 -119.837 1.00 21.68 389 SER C C 1
ATOM 10346 O O . SER C 1 388 ? 139.397 33.815 -120.569 1.00 20.90 389 SER C O 1
ATOM 10349 N N . GLY C 1 389 ? 140.187 34.852 -118.731 1.00 20.12 390 GLY C N 1
ATOM 10350 C CA . GLY C 1 389 ? 138.852 35.322 -118.337 1.00 15.78 390 GLY C CA 1
ATOM 10351 C C . GLY C 1 389 ? 137.826 34.219 -118.219 1.00 25.08 390 GLY C C 1
ATOM 10352 O O . GLY C 1 389 ? 136.653 34.412 -118.577 1.00 22.26 390 GLY C O 1
ATOM 10353 N N . GLY C 1 390 ? 138.242 33.054 -117.726 1.00 23.99 391 GLY C N 1
ATOM 10354 C CA . GLY C 1 390 ? 137.331 31.936 -117.581 1.00 18.11 391 GLY C CA 1
ATOM 10355 C C . GLY C 1 390 ? 137.037 31.204 -118.870 1.00 16.48 391 GLY C C 1
ATOM 10356 O O . GLY C 1 390 ? 136.187 30.306 -118.874 1.00 22.08 391 GLY C O 1
ATOM 10357 N N . GLU C 1 391 ? 137.708 31.567 -119.963 1.00 21.09 392 GLU C N 1
ATOM 10358 C CA . GLU C 1 391 ? 137.532 30.920 -121.257 1.00 21.42 392 GLU C CA 1
ATOM 10359 C C . GLU C 1 391 ? 138.722 30.009 -121.520 1.00 22.61 392 GLU C C 1
ATOM 10360 O O . GLU C 1 391 ? 139.871 30.463 -121.497 1.00 24.50 392 GLU C O 1
ATOM 10366 N N . ASN C 1 392 ? 138.446 28.735 -121.781 1.00 19.98 393 ASN C N 1
ATOM 10367 C CA . ASN C 1 392 ? 139.511 27.792 -122.117 1.00 24.07 393 ASN C CA 1
ATOM 10368 C C . ASN C 1 392 ? 140.035 28.020 -123.531 1.00 21.08 393 ASN C C 1
ATOM 10369 O O . ASN C 1 392 ? 139.261 28.139 -124.488 1.00 24.56 393 ASN C O 1
ATOM 10374 N N . ILE C 1 393 ? 141.361 28.050 -123.659 1.00 19.26 394 ILE C N 1
ATOM 10375 C CA . ILE C 1 393 ? 142.063 28.147 -124.932 1.00 17.50 394 ILE C CA 1
ATOM 10376 C C . ILE C 1 393 ? 142.999 26.952 -125.020 1.00 22.68 394 ILE C C 1
ATOM 10377 O O . ILE C 1 393 ? 143.757 26.684 -124.078 1.00 21.55 394 ILE C O 1
ATOM 10382 N N . TYR C 1 394 ? 142.951 26.238 -126.137 1.00 20.74 395 TYR C N 1
ATOM 10383 C CA . TYR C 1 394 ? 143.801 25.061 -126.273 1.00 22.01 395 TYR C CA 1
ATOM 10384 C C . TYR C 1 394 ? 144.927 25.357 -127.246 1.00 24.05 395 TYR C C 1
ATOM 10385 O O . TYR C 1 394 ? 144.670 25.617 -128.432 1.00 22.68 395 TYR C O 1
ATOM 10394 N N . PRO C 1 395 ? 146.168 25.379 -126.781 1.00 20.60 396 PRO C N 1
ATOM 10395 C CA . PRO C 1 395 ? 147.283 25.658 -127.694 1.00 19.91 396 PRO C CA 1
ATOM 10396 C C . PRO C 1 395 ? 147.238 24.847 -128.978 1.00 22.77 396 PRO C C 1
ATOM 10397 O O . PRO C 1 395 ? 147.552 25.386 -130.041 1.00 22.83 396 PRO C O 1
ATOM 10401 N N . ALA C 1 396 ? 146.828 23.576 -128.915 1.00 22.75 397 ALA C N 1
ATOM 10402 C CA . ALA C 1 396 ? 146.799 22.749 -130.121 1.00 25.07 397 ALA C CA 1
ATOM 10403 C C . ALA C 1 396 ? 145.865 23.324 -131.179 1.00 29.18 397 ALA C C 1
ATOM 10404 O O . ALA C 1 396 ? 146.157 23.251 -132.381 1.00 28.01 397 ALA C O 1
ATOM 10406 N N . GLU C 1 397 ? 144.724 23.880 -130.760 1.00 24.84 398 GLU C N 1
ATOM 10407 C CA . GLU C 1 397 ? 143.821 24.490 -131.730 1.00 21.35 398 GLU C CA 1
ATOM 10408 C C . GLU C 1 397 ? 144.446 25.724 -132.361 1.00 25.97 398 GLU C C 1
ATOM 10409 O O . GLU C 1 397 ? 144.416 25.892 -133.591 1.00 29.61 398 GLU C O 1
ATOM 10415 N N . VAL C 1 398 ? 145.010 26.610 -131.534 1.00 22.89 399 VAL C N 1
ATOM 10416 C CA . VAL C 1 398 ? 145.615 27.833 -132.059 1.00 22.41 399 VAL C CA 1
ATOM 10417 C C . VAL C 1 398 ? 146.819 27.496 -132.928 1.00 27.35 399 VAL C C 1
ATOM 10418 O O . VAL C 1 398 ? 147.027 28.105 -133.986 1.00 27.59 399 VAL C O 1
ATOM 10422 N N . GLU C 1 399 ? 147.623 26.508 -132.506 1.00 26.61 400 GLU C N 1
ATOM 10423 C CA . GLU C 1 399 ? 148.773 26.089 -133.309 1.00 22.40 400 GLU C CA 1
ATOM 10424 C C . GLU C 1 399 ? 148.332 25.526 -134.655 1.00 24.96 400 GLU C C 1
ATOM 10425 O O . GLU C 1 399 ? 148.973 25.776 -135.682 1.00 27.52 400 GLU C O 1
ATOM 10431 N N . SER C 1 400 ? 147.235 24.767 -134.673 1.00 30.56 401 SER C N 1
ATOM 10432 C CA . SER C 1 400 ? 146.743 24.207 -135.929 1.00 31.16 401 SER C CA 1
ATOM 10433 C C . SER C 1 400 ? 146.387 25.306 -136.923 1.00 31.75 401 SER C C 1
ATOM 10434 O O . SER C 1 400 ? 146.702 25.205 -138.118 1.00 29.60 401 SER C O 1
ATOM 10437 N N . VAL C 1 401 ? 145.725 26.364 -136.453 1.00 27.50 402 VAL C N 1
ATOM 10438 C CA . VAL C 1 401 ? 145.385 27.474 -137.337 1.00 24.95 402 VAL C CA 1
ATOM 10439 C C . VAL C 1 401 ? 146.650 28.164 -137.834 1.00 31.20 402 VAL C C 1
ATOM 10440 O O . VAL C 1 401 ? 146.793 28.455 -139.027 1.00 31.91 402 VAL C O 1
ATOM 10444 N N . LEU C 1 402 ? 147.585 28.444 -136.921 1.00 27.90 403 LEU C N 1
ATOM 10445 C CA . LEU C 1 402 ? 148.821 29.119 -137.315 1.00 32.43 403 LEU C CA 1
ATOM 10446 C C . LEU C 1 402 ? 149.600 28.303 -138.339 1.00 32.13 403 LEU C C 1
ATOM 10447 O O . LEU C 1 402 ? 150.115 28.854 -139.323 1.00 31.61 403 LEU C O 1
ATOM 10452 N N . LEU C 1 403 ? 149.699 26.989 -138.123 1.00 30.30 404 LEU C N 1
ATOM 10453 C CA . LEU C 1 403 ? 150.461 26.132 -139.028 1.00 28.53 404 LEU C CA 1
ATOM 10454 C C . LEU C 1 403 ? 149.866 26.103 -140.428 1.00 35.11 404 LEU C C 1
ATOM 10455 O O . LEU C 1 403 ? 150.595 25.889 -141.405 1.00 35.02 404 LEU C O 1
ATOM 10460 N N . SER C 1 404 ? 148.551 26.296 -140.546 1.00 39.21 405 SER C N 1
ATOM 10461 C CA . SER C 1 404 ? 147.903 26.235 -141.852 1.00 42.35 405 SER C CA 1
ATOM 10462 C C . SER C 1 404 ? 148.296 27.402 -142.748 1.00 41.77 405 SER C C 1
ATOM 10463 O O . SER C 1 404 ? 148.147 27.306 -143.970 1.00 40.28 405 SER C O 1
ATOM 10466 N N . HIS C 1 405 ? 148.803 28.487 -142.175 1.00 35.11 406 HIS C N 1
ATOM 10467 C CA . HIS C 1 405 ? 149.249 29.618 -142.972 1.00 36.23 406 HIS C CA 1
ATOM 10468 C C . HIS C 1 405 ? 150.480 29.223 -143.792 1.00 40.01 406 HIS C C 1
ATOM 10469 O O . HIS C 1 405 ? 151.385 28.558 -143.279 1.00 35.58 406 HIS C O 1
ATOM 10476 N N . PRO C 1 406 ? 150.541 29.604 -145.071 1.00 40.38 407 PRO C N 1
ATOM 10477 C CA . PRO C 1 406 ? 151.637 29.106 -145.924 1.00 37.52 407 PRO C CA 1
ATOM 10478 C C . PRO C 1 406 ? 153.014 29.555 -145.474 1.00 37.10 407 PRO C C 1
ATOM 10479 O O . PRO C 1 406 ? 154.003 28.861 -145.743 1.00 43.31 407 PRO C O 1
ATOM 10483 N N . ALA C 1 407 ? 153.111 30.701 -144.804 1.00 36.25 408 ALA C N 1
ATOM 10484 C CA . ALA C 1 407 ? 154.397 31.219 -144.367 1.00 36.74 408 ALA C CA 1
ATOM 10485 C C . ALA C 1 407 ? 154.908 30.552 -143.098 1.00 37.84 408 ALA C C 1
ATOM 10486 O O . ALA C 1 407 ? 156.092 30.706 -142.777 1.00 35.78 408 ALA C O 1
ATOM 10488 N N . VAL C 1 408 ? 154.063 29.815 -142.381 1.00 34.21 409 VAL C N 1
ATOM 10489 C CA . VAL C 1 408 ? 154.411 29.266 -141.071 1.00 35.31 409 VAL C CA 1
ATOM 10490 C C . VAL C 1 408 ? 154.877 27.827 -141.232 1.00 33.30 409 VAL C C 1
ATOM 10491 O O . VAL C 1 408 ? 154.137 26.980 -141.748 1.00 34.31 409 VAL C O 1
ATOM 10495 N N . ALA C 1 409 ? 156.079 27.538 -140.737 1.00 30.20 410 ALA C N 1
ATOM 10496 C CA . ALA C 1 409 ? 156.643 26.197 -140.794 1.00 29.75 410 ALA C CA 1
ATOM 10497 C C . ALA C 1 409 ? 156.389 25.403 -139.518 1.00 34.98 410 ALA C C 1
ATOM 10498 O O . ALA C 1 409 ? 156.094 24.204 -139.585 1.00 36.16 410 ALA C O 1
ATOM 10500 N N . GLU C 1 410 ? 156.512 26.045 -138.356 1.00 35.76 411 GLU C N 1
ATOM 10501 C CA . GLU C 1 410 ? 156.256 25.414 -137.066 1.00 34.24 411 GLU C CA 1
ATOM 10502 C C . GLU C 1 410 ? 155.552 26.420 -136.173 1.00 29.02 411 GLU C C 1
ATOM 10503 O O . GLU C 1 410 ? 155.762 27.627 -136.303 1.00 30.43 411 GLU C O 1
ATOM 10509 N N . ALA C 1 411 ? 154.738 25.923 -135.242 1.00 25.60 412 ALA C N 1
ATOM 10510 C CA . ALA C 1 411 ? 153.987 26.819 -134.370 1.00 29.77 412 ALA C CA 1
ATOM 10511 C C . ALA C 1 411 ? 153.864 26.226 -132.976 1.00 31.22 412 ALA C C 1
ATOM 10512 O O . ALA C 1 411 ? 153.555 25.040 -132.830 1.00 30.90 412 ALA C O 1
ATOM 10514 N N . GLY C 1 412 ? 154.121 27.052 -131.973 1.00 25.35 413 GLY C N 1
ATOM 10515 C CA . GLY C 1 412 ? 153.842 26.694 -130.589 1.00 25.14 413 GLY C CA 1
ATOM 10516 C C . GLY C 1 412 ? 153.152 27.848 -129.897 1.00 25.41 413 GLY C C 1
ATOM 10517 O O . GLY C 1 412 ? 153.433 29.011 -130.178 1.00 29.44 413 GLY C O 1
ATOM 10518 N N . VAL C 1 413 ? 152.240 27.520 -128.988 1.00 25.05 414 VAL C N 1
ATOM 10519 C CA . VAL C 1 413 ? 151.453 28.528 -128.282 1.00 22.43 414 VAL C CA 1
ATOM 10520 C C . VAL C 1 413 ? 151.513 28.216 -126.795 1.00 27.09 414 VAL C C 1
ATOM 10521 O O . VAL C 1 413 ? 151.327 27.059 -126.396 1.00 26.80 414 VAL C O 1
ATOM 10525 N N . SER C 1 414 ? 151.785 29.235 -125.977 1.00 25.34 415 SER C N 1
ATOM 10526 C CA . SER C 1 414 ? 151.758 29.064 -124.528 1.00 28.84 415 SER C CA 1
ATOM 10527 C C . SER C 1 414 ? 151.154 30.297 -123.867 1.00 24.89 415 SER C C 1
ATOM 10528 O O . SER C 1 414 ? 151.008 31.359 -124.480 1.00 33.42 415 SER C O 1
ATOM 10531 N N . GLY C 1 415 ? 150.795 30.139 -122.595 1.00 28.85 416 GLY C N 1
ATOM 10532 C CA . GLY C 1 415 ? 150.111 31.187 -121.862 1.00 25.86 416 GLY C CA 1
ATOM 10533 C C . GLY C 1 415 ? 151.087 32.139 -121.200 1.00 28.98 416 GLY C C 1
ATOM 10534 O O . GLY C 1 415 ? 152.017 31.713 -120.513 1.00 32.27 416 GLY C O 1
ATOM 10535 N N . ALA C 1 416 ? 150.868 33.428 -121.409 1.00 28.80 417 ALA C N 1
ATOM 10536 C CA . ALA C 1 416 ? 151.620 34.483 -120.751 1.00 32.87 417 ALA C CA 1
ATOM 10537 C C . ALA C 1 416 ? 150.766 35.109 -119.662 1.00 37.59 417 ALA C C 1
ATOM 10538 O O . ALA C 1 416 ? 149.552 35.239 -119.810 1.00 30.42 417 ALA C O 1
ATOM 10540 N N . GLU C 1 417 ? 151.414 35.517 -118.576 1.00 38.96 418 GLU C N 1
ATOM 10541 C CA . GLU C 1 417 ? 150.689 36.140 -117.477 1.00 31.85 418 GLU C CA 1
ATOM 10542 C C . GLU C 1 417 ? 150.007 37.422 -117.934 1.00 28.10 418 GLU C C 1
ATOM 10543 O O . GLU C 1 417 ? 150.541 38.177 -118.753 1.00 31.69 418 GLU C O 1
ATOM 10549 N N . ASP C 1 418 ? 148.809 37.662 -117.407 1.00 25.55 419 ASP C N 1
ATOM 10550 C CA . ASP C 1 418 ? 148.029 38.840 -117.753 1.00 29.31 419 ASP C CA 1
ATOM 10551 C C . ASP C 1 418 ? 147.294 39.307 -116.506 1.00 27.63 419 ASP C C 1
ATOM 10552 O O . ASP C 1 418 ? 146.582 38.520 -115.879 1.00 28.98 419 ASP C O 1
ATOM 10557 N N . LYS C 1 419 ? 147.491 40.577 -116.137 1.00 29.82 420 LYS C N 1
ATOM 10558 C CA . LYS C 1 419 ? 146.895 41.091 -114.904 1.00 30.12 420 LYS C CA 1
ATOM 10559 C C . LYS C 1 419 ? 145.376 40.985 -114.925 1.00 25.42 420 LYS C C 1
ATOM 10560 O O . LYS C 1 419 ? 144.751 40.730 -113.888 1.00 29.54 420 LYS C O 1
ATOM 10562 N N . LYS C 1 420 ? 144.759 41.214 -116.084 1.00 25.70 421 LYS C N 1
ATOM 10563 C CA . LYS C 1 420 ? 143.303 41.183 -116.136 1.00 25.60 421 LYS C CA 1
ATOM 10564 C C . LYS C 1 420 ? 142.746 39.790 -116.425 1.00 26.59 421 LYS C C 1
ATOM 10565 O O . LYS C 1 420 ? 141.791 39.355 -115.774 1.00 32.35 421 LYS C O 1
ATOM 10571 N N . TRP C 1 421 ? 143.303 39.092 -117.410 1.00 26.19 422 TRP C N 1
ATOM 10572 C CA . TRP C 1 421 ? 142.703 37.845 -117.875 1.00 24.67 422 TRP C CA 1
ATOM 10573 C C . TRP C 1 421 ? 143.299 36.604 -117.229 1.00 26.24 422 TRP C C 1
ATOM 10574 O O . TRP C 1 421 ? 142.777 35.501 -117.439 1.00 24.91 422 TRP C O 1
ATOM 10585 N N . GLY C 1 422 ? 144.349 36.753 -116.430 1.00 26.39 423 GLY C N 1
ATOM 10586 C CA . GLY C 1 422 ? 145.004 35.601 -115.856 1.00 24.49 423 GLY C CA 1
ATOM 10587 C C . GLY C 1 422 ? 146.112 35.109 -116.757 1.00 28.49 423 GLY C C 1
ATOM 10588 O O . GLY C 1 422 ? 147.284 35.234 -116.408 1.00 27.94 423 GLY C O 1
ATOM 10589 N N . LYS C 1 423 ? 145.755 34.561 -117.921 1.00 28.36 424 LYS C N 1
ATOM 10590 C CA . LYS C 1 423 ? 146.716 34.114 -118.922 1.00 28.94 424 LYS C CA 1
ATOM 10591 C C . LYS C 1 423 ? 146.183 34.450 -120.306 1.00 26.60 424 LYS C C 1
ATOM 10592 O O . LYS C 1 423 ? 144.977 34.349 -120.546 1.00 26.99 424 LYS C O 1
ATOM 10598 N N . VAL C 1 424 ? 147.077 34.836 -121.215 1.00 24.29 425 VAL C N 1
ATOM 10599 C CA . VAL C 1 424 ? 146.704 35.067 -122.610 1.00 24.98 425 VAL C CA 1
ATOM 10600 C C . VAL C 1 424 ? 147.653 34.284 -123.515 1.00 23.00 425 VAL C C 1
ATOM 10601 O O . VAL C 1 424 ? 148.795 33.997 -123.118 1.00 23.78 425 VAL C O 1
ATOM 10605 N N . PRO C 1 425 ? 147.231 33.901 -124.725 1.00 26.86 426 PRO C N 1
ATOM 10606 C CA . PRO C 1 425 ? 148.106 33.091 -125.590 1.00 25.02 426 PRO C CA 1
ATOM 10607 C C . PRO C 1 425 ? 149.153 33.940 -126.299 1.00 24.88 426 PRO C C 1
ATOM 10608 O O . PRO C 1 425 ? 148.844 34.998 -126.850 1.00 24.89 426 PRO C O 1
ATOM 10612 N N . HIS C 1 426 ? 150.397 33.472 -126.262 1.00 24.47 427 HIS C N 1
ATOM 10613 C CA . HIS C 1 426 ? 151.486 33.997 -127.075 1.00 27.92 427 HIS C CA 1
ATOM 10614 C C . HIS C 1 426 ? 151.915 32.934 -128.076 1.00 30.26 427 HIS C C 1
ATOM 10615 O O . HIS C 1 426 ? 151.986 31.751 -127.736 1.00 29.02 427 HIS C O 1
ATOM 10622 N N . ALA C 1 427 ? 152.243 33.358 -129.296 1.00 28.12 428 ALA C N 1
ATOM 10623 C CA . ALA C 1 427 ? 152.576 32.439 -130.376 1.00 27.40 428 ALA C CA 1
ATOM 10624 C C . ALA C 1 427 ? 154.065 32.498 -130.683 1.00 27.95 428 ALA C C 1
ATOM 10625 O O . ALA C 1 427 ? 154.663 33.579 -130.692 1.00 30.04 428 ALA C O 1
ATOM 10627 N N . TYR C 1 428 ? 154.644 31.325 -130.939 1.00 22.75 429 TYR C N 1
ATOM 10628 C CA . TYR C 1 428 ? 156.068 31.151 -131.205 1.00 28.34 429 TYR C CA 1
ATOM 10629 C C . TYR C 1 428 ? 156.196 30.418 -132.530 1.00 29.26 429 TYR C C 1
ATOM 10630 O O . TYR C 1 428 ? 155.729 29.279 -132.654 1.00 29.63 429 TYR C O 1
ATOM 10639 N N . LEU C 1 429 ? 156.816 31.068 -133.518 1.00 28.97 430 LEU C N 1
ATOM 10640 C CA . LEU C 1 429 ? 156.718 30.636 -134.905 1.00 31.06 430 LEU C CA 1
ATOM 10641 C C . LEU C 1 429 ? 158.090 30.411 -135.523 1.00 29.30 430 LEU C C 1
ATOM 10642 O O . LEU C 1 429 ? 159.027 31.170 -135.266 1.00 32.06 430 LEU C O 1
ATOM 10647 N N . VAL C 1 430 ? 158.198 29.360 -136.335 1.00 25.92 431 VAL C N 1
ATOM 10648 C CA . VAL C 1 430 ? 159.270 29.212 -137.315 1.00 27.31 431 VAL C CA 1
ATOM 10649 C C . VAL C 1 430 ? 158.650 29.461 -138.683 1.00 30.46 431 VAL C C 1
ATOM 10650 O O . VAL C 1 430 ? 157.651 28.823 -139.039 1.00 33.23 431 VAL C O 1
ATOM 10654 N N . LEU C 1 431 ? 159.232 30.389 -139.442 1.00 30.36 432 LEU C N 1
ATOM 10655 C CA . LEU C 1 431 ? 158.653 30.869 -140.688 1.00 37.86 432 LEU C CA 1
ATOM 10656 C C . LEU C 1 431 ? 159.422 30.352 -141.898 1.00 39.71 432 LEU C C 1
ATOM 10657 O O . LEU C 1 431 ? 160.655 30.315 -141.893 1.00 36.83 432 LEU C O 1
ATOM 10662 N N . HIS C 1 432 ? 158.680 29.961 -142.938 1.00 44.26 433 HIS C N 1
ATOM 10663 C CA . HIS C 1 432 ? 159.283 29.746 -144.251 1.00 40.77 433 HIS C CA 1
ATOM 10664 C C . HIS C 1 432 ? 159.587 31.077 -144.926 1.00 48.01 433 HIS C C 1
ATOM 10665 O O . HIS C 1 432 ? 160.673 31.273 -145.483 1.00 50.71 433 HIS C O 1
ATOM 10672 N N . LYS C 1 433 ? 158.632 31.995 -144.887 1.00 54.91 434 LYS C N 1
ATOM 10673 C CA . LYS C 1 433 ? 158.668 33.283 -145.560 1.00 51.33 434 LYS C CA 1
ATOM 10674 C C . LYS C 1 433 ? 158.252 34.368 -144.579 1.00 51.93 434 LYS C C 1
ATOM 10675 O O . LYS C 1 433 ? 157.588 34.087 -143.574 1.00 38.27 434 LYS C O 1
ATOM 10677 N N . PRO C 1 434 ? 158.628 35.621 -144.837 1.00 56.42 435 PRO C N 1
ATOM 10678 C CA . PRO C 1 434 ? 158.248 36.701 -143.919 1.00 52.84 435 PRO C CA 1
ATOM 10679 C C . PRO C 1 434 ? 156.738 36.886 -143.853 1.00 53.82 435 PRO C C 1
ATOM 10680 O O . PRO C 1 434 ? 156.014 36.650 -144.824 1.00 52.46 435 PRO C O 1
ATOM 10684 N N . VAL C 1 435 ? 156.270 37.308 -142.680 1.00 48.97 436 VAL C N 1
ATOM 10685 C CA . VAL C 1 435 ? 154.857 37.607 -142.463 1.00 43.95 436 VAL C CA 1
ATOM 10686 C C . VAL C 1 435 ? 154.751 38.481 -141.219 1.00 43.90 436 VAL C C 1
ATOM 10687 O O . VAL C 1 435 ? 155.464 38.273 -140.233 1.00 46.71 436 VAL C O 1
ATOM 10691 N N . SER C 1 436 ? 153.876 39.478 -141.281 1.00 45.43 437 SER C N 1
ATOM 10692 C CA . SER C 1 436 ? 153.747 40.408 -140.172 1.00 44.98 437 SER C CA 1
ATOM 10693 C C . SER C 1 436 ? 152.796 39.852 -139.117 1.00 43.80 437 SER C C 1
ATOM 10694 O O . SER C 1 436 ? 152.041 38.907 -139.358 1.00 41.21 437 SER C O 1
ATOM 10697 N N . ALA C 1 437 ? 152.848 40.452 -137.926 1.00 47.05 438 ALA C N 1
ATOM 10698 C CA . ALA C 1 437 ? 151.881 40.094 -136.895 1.00 46.08 438 ALA C CA 1
ATOM 10699 C C . ALA C 1 437 ? 150.468 40.452 -137.332 1.00 42.13 438 ALA C C 1
ATOM 10700 O O . ALA C 1 437 ? 149.525 39.686 -137.102 1.00 46.45 438 ALA C O 1
ATOM 10702 N N . GLY C 1 438 ? 150.305 41.603 -137.989 1.00 42.58 439 GLY C N 1
ATOM 10703 C CA . GLY C 1 438 ? 148.980 42.002 -138.435 1.00 43.24 439 GLY C CA 1
ATOM 10704 C C . GLY C 1 438 ? 148.407 41.062 -139.479 1.00 36.99 439 GLY C C 1
ATOM 10705 O O . GLY C 1 438 ? 147.200 40.801 -139.500 1.00 44.84 439 GLY C O 1
ATOM 10706 N N . GLU C 1 439 ? 149.265 40.538 -140.356 1.00 40.48 440 GLU C N 1
ATOM 10707 C CA . GLU C 1 439 ? 148.812 39.571 -141.351 1.00 42.91 440 GLU C CA 1
ATOM 10708 C C . GLU C 1 439 ? 148.300 38.299 -140.685 1.00 38.13 440 GLU C C 1
ATOM 10709 O O . GLU C 1 439 ? 147.221 37.797 -141.023 1.00 39.09 440 GLU C O 1
ATOM 10711 N N . LEU C 1 440 ? 149.071 37.761 -139.737 1.00 34.14 441 LEU C N 1
ATOM 10712 C CA . LEU C 1 440 ? 148.659 36.550 -139.029 1.00 32.92 441 LEU C CA 1
ATOM 10713 C C . LEU C 1 440 ? 147.414 36.792 -138.190 1.00 33.83 441 LEU C C 1
ATOM 10714 O O . LEU C 1 440 ? 146.560 35.904 -138.071 1.00 40.24 441 LEU C O 1
ATOM 10719 N N . THR C 1 441 ? 147.295 37.979 -137.589 1.00 40.21 442 THR C N 1
ATOM 10720 C CA . THR C 1 441 ? 146.104 38.290 -136.803 1.00 40.77 442 THR C CA 1
ATOM 10721 C C . THR C 1 441 ? 144.860 38.280 -137.680 1.00 37.97 442 THR C C 1
ATOM 10722 O O . THR C 1 441 ? 143.826 37.712 -137.308 1.00 39.33 442 THR C O 1
ATOM 10726 N N . ASP C 1 442 ? 144.948 38.894 -138.863 1.00 40.07 443 ASP C N 1
ATOM 10727 C CA . ASP C 1 442 ? 143.822 38.856 -139.790 1.00 39.55 443 ASP C CA 1
ATOM 10728 C C . ASP C 1 442 ? 143.510 37.426 -140.210 1.00 29.15 443 ASP C C 1
ATOM 10729 O O . ASP C 1 442 ? 142.343 37.062 -140.386 1.00 36.39 443 ASP C O 1
ATOM 10734 N N . TYR C 1 443 ? 144.544 36.597 -140.356 1.00 29.20 444 TYR C N 1
ATOM 10735 C CA . TYR C 1 443 ? 144.338 35.200 -140.714 1.00 29.81 444 TYR C CA 1
ATOM 10736 C C . TYR C 1 443 ? 143.642 34.443 -139.586 1.00 34.70 444 TYR C C 1
ATOM 10737 O O . TYR C 1 443 ? 142.694 33.684 -139.830 1.00 35.64 444 TYR C O 1
ATOM 10746 N N . CYS C 1 444 ? 144.084 34.654 -138.343 1.00 35.18 445 CYS C N 1
ATOM 10747 C CA . CYS C 1 444 ? 143.427 34.022 -137.201 1.00 38.26 445 CYS C CA 1
ATOM 10748 C C . CYS C 1 444 ? 141.995 34.508 -137.024 1.00 39.92 445 CYS C C 1
ATOM 10749 O O . CYS C 1 444 ? 141.142 33.747 -136.556 1.00 35.79 445 CYS C O 1
ATOM 10752 N N . LYS C 1 445 ? 141.719 35.765 -137.388 1.00 36.60 446 LYS C N 1
ATOM 10753 C CA . LYS C 1 445 ? 140.406 36.354 -137.149 1.00 39.91 446 LYS C CA 1
ATOM 10754 C C . LYS C 1 445 ? 139.299 35.555 -137.823 1.00 41.85 446 LYS C C 1
ATOM 10755 O O . LYS C 1 445 ? 138.173 35.499 -137.314 1.00 46.94 446 LYS C O 1
ATOM 10761 N N . GLU C 1 446 ? 139.601 34.919 -138.951 1.00 42.07 447 GLU C N 1
ATOM 10762 C CA . GLU C 1 446 ? 138.623 34.115 -139.669 1.00 45.14 447 GLU C CA 1
ATOM 10763 C C . GLU C 1 446 ? 138.459 32.718 -139.085 1.00 41.81 447 GLU C C 1
ATOM 10764 O O . GLU C 1 446 ? 137.531 32.005 -139.478 1.00 36.09 447 GLU C O 1
ATOM 10766 N N . ARG C 1 447 ? 139.323 32.313 -138.155 1.00 34.55 448 ARG C N 1
ATOM 10767 C CA . ARG C 1 447 ? 139.397 30.925 -137.730 1.00 34.40 448 ARG C CA 1
ATOM 10768 C C . ARG C 1 447 ? 139.316 30.722 -136.224 1.00 32.56 448 ARG C C 1
ATOM 10769 O O . ARG C 1 447 ? 139.126 29.582 -135.785 1.00 34.19 448 ARG C O 1
ATOM 10777 N N . LEU C 1 448 ? 139.430 31.778 -135.426 1.00 27.56 449 LEU C N 1
ATOM 10778 C CA . LEU C 1 448 ? 139.532 31.664 -133.980 1.00 29.25 449 LEU C CA 1
ATOM 10779 C C . LEU C 1 448 ? 138.680 32.726 -133.311 1.00 23.16 449 LEU C C 1
ATOM 10780 O O . LEU C 1 448 ? 138.680 33.883 -133.740 1.00 29.30 449 LEU C O 1
ATOM 10785 N N . ALA C 1 449 ? 137.975 32.330 -132.250 1.00 28.20 450 ALA C N 1
ATOM 10786 C CA . ALA C 1 449 ? 137.367 33.298 -131.345 1.00 29.75 450 ALA C CA 1
ATOM 10787 C C . ALA C 1 449 ? 138.412 34.304 -130.877 1.00 25.35 450 ALA C C 1
ATOM 10788 O O . ALA C 1 449 ? 139.601 33.986 -130.762 1.00 26.89 450 ALA C O 1
ATOM 10790 N N . LYS C 1 450 ? 137.957 35.529 -130.589 1.00 27.19 451 LYS C N 1
ATOM 10791 C CA . LYS C 1 450 ? 138.892 36.634 -130.372 1.00 33.61 451 LYS C CA 1
ATOM 10792 C C . LYS C 1 450 ? 139.831 36.367 -129.199 1.00 28.27 451 LYS C C 1
ATOM 10793 O O . LYS C 1 450 ? 141.024 36.690 -129.265 1.00 26.69 451 LYS C O 1
ATOM 10799 N N . TYR C 1 451 ? 139.320 35.769 -128.122 1.00 26.40 452 TYR C N 1
ATOM 10800 C CA . TYR C 1 451 ? 140.163 35.526 -126.958 1.00 28.07 452 TYR C CA 1
ATOM 10801 C C . TYR C 1 451 ? 141.205 34.444 -127.206 1.00 27.63 452 TYR C C 1
ATOM 10802 O O . TYR C 1 451 ? 142.155 34.343 -126.427 1.00 26.04 452 TYR C O 1
ATOM 10811 N N . LYS C 1 452 ? 141.053 33.638 -128.263 1.00 22.16 453 LYS C N 1
ATOM 10812 C CA . LYS C 1 452 ? 142.055 32.629 -128.599 1.00 24.33 453 LYS C CA 1
ATOM 10813 C C . LYS C 1 452 ? 143.205 33.187 -129.431 1.00 27.66 453 LYS C C 1
ATOM 10814 O O . LYS C 1 452 ? 144.234 32.517 -129.563 1.00 25.27 453 LYS C O 1
ATOM 10820 N N . ARG C 1 453 ? 143.048 34.375 -130.018 1.00 29.08 454 ARG C N 1
ATOM 10821 C CA . ARG C 1 453 ? 144.083 34.821 -130.941 1.00 30.20 454 ARG C CA 1
ATOM 10822 C C . ARG C 1 453 ? 145.315 35.295 -130.169 1.00 25.56 454 ARG C C 1
ATOM 10823 O O . ARG C 1 453 ? 145.184 35.909 -129.106 1.00 30.10 454 ARG C O 1
ATOM 10831 N N . PRO C 1 454 ? 146.516 34.999 -130.665 1.00 29.61 455 PRO C N 1
ATOM 10832 C CA . PRO C 1 454 ? 147.732 35.388 -129.938 1.00 27.04 455 PRO C CA 1
ATOM 10833 C C . PRO C 1 454 ? 147.802 36.893 -129.718 1.00 29.39 455 PRO C C 1
ATOM 10834 O O . PRO C 1 454 ? 147.578 37.684 -130.637 1.00 35.91 455 PRO C O 1
ATOM 10838 N N . LYS C 1 455 ? 148.106 37.282 -128.475 1.00 27.70 456 LYS C N 1
ATOM 10839 C CA . LYS C 1 455 ? 148.317 38.685 -128.139 1.00 32.44 456 LYS C CA 1
ATOM 10840 C C . LYS C 1 455 ? 149.713 39.159 -128.512 1.00 31.98 456 LYS C C 1
ATOM 10841 O O . LYS C 1 455 ? 149.943 40.371 -128.596 1.00 32.35 456 LYS C O 1
ATOM 10847 N N . LYS C 1 456 ? 150.644 38.231 -128.729 1.00 30.15 457 LYS C N 1
ATOM 10848 C CA . LYS C 1 456 ? 152.017 38.534 -129.107 1.00 35.20 457 LYS C CA 1
ATOM 10849 C C . LYS C 1 456 ? 152.535 37.384 -129.958 1.00 33.56 457 LYS C C 1
ATOM 10850 O O . LYS C 1 456 ? 152.183 36.226 -129.715 1.00 31.68 457 LYS C O 1
ATOM 10856 N N . PHE C 1 457 ? 153.368 37.702 -130.947 1.00 32.30 458 PHE C N 1
ATOM 10857 C CA . PHE C 1 457 ? 153.996 36.705 -131.806 1.00 27.63 458 PHE C CA 1
ATOM 10858 C C . PHE C 1 457 ? 155.509 36.791 -131.670 1.00 34.14 458 PHE C C 1
ATOM 10859 O O . PHE C 1 457 ? 156.065 37.884 -131.525 1.00 33.73 458 PHE C O 1
ATOM 10867 N N . PHE C 1 458 ? 156.174 35.638 -131.729 1.00 28.49 459 PHE C N 1
ATOM 10868 C CA . PHE C 1 458 ? 157.626 35.578 -131.733 1.00 26.72 459 PHE C CA 1
ATOM 10869 C C . PHE C 1 458 ? 158.092 34.677 -132.864 1.00 27.12 459 PHE C C 1
ATOM 10870 O O . PHE C 1 458 ? 157.408 33.722 -133.244 1.00 31.36 459 PHE C O 1
ATOM 10878 N N . VAL C 1 459 ? 159.277 34.982 -133.388 1.00 29.71 460 VAL C N 1
ATOM 10879 C CA . VAL C 1 459 ? 159.890 34.219 -134.465 1.00 28.67 460 VAL C CA 1
ATOM 10880 C C . VAL C 1 459 ? 161.140 33.545 -133.926 1.00 34.11 460 VAL C C 1
ATOM 10881 O O . VAL C 1 459 ? 161.922 34.162 -133.195 1.00 35.92 460 VAL C O 1
ATOM 10885 N N . LEU C 1 460 ? 161.319 32.275 -134.286 1.00 27.88 461 LEU C N 1
ATOM 10886 C CA . LEU C 1 460 ? 162.440 31.469 -133.825 1.00 29.90 461 LEU C CA 1
ATOM 10887 C C . LEU C 1 460 ? 163.001 30.683 -135.000 1.00 35.95 461 LEU C C 1
ATOM 10888 O O . LEU C 1 460 ? 162.352 30.531 -136.042 1.00 35.84 461 LEU C O 1
ATOM 10893 N N . ASP C 1 461 ? 164.227 30.186 -134.812 1.00 34.66 462 ASP C N 1
ATOM 10894 C CA . ASP C 1 461 ? 164.853 29.288 -135.776 1.00 35.61 462 ASP C CA 1
ATOM 10895 C C . ASP C 1 461 ? 164.358 27.857 -135.615 1.00 36.91 462 ASP C C 1
ATOM 10896 O O . ASP C 1 461 ? 164.246 27.127 -136.604 1.00 33.93 462 ASP C O 1
ATOM 10901 N N . ARG C 1 462 ? 164.074 27.437 -134.384 1.00 34.28 463 ARG C N 1
ATOM 10902 C CA . ARG C 1 462 ? 163.566 26.101 -134.111 1.00 26.06 463 ARG C CA 1
ATOM 10903 C C . ARG C 1 462 ? 162.751 26.163 -132.830 1.00 28.21 463 ARG C C 1
ATOM 10904 O O . ARG C 1 462 ? 162.917 27.073 -132.014 1.00 35.16 463 ARG C O 1
ATOM 10906 N N . LEU C 1 463 ? 161.834 25.190 -132.670 1.00 33.99 464 LEU C N 1
ATOM 10907 C CA . LEU C 1 463 ? 161.126 25.169 -131.399 1.00 26.94 464 LEU C CA 1
ATOM 10908 C C . LEU C 1 463 ? 161.738 24.126 -130.468 1.00 34.62 464 LEU C C 1
ATOM 10909 O O . LEU C 1 463 ? 162.223 23.082 -130.925 1.00 32.33 464 LEU C O 1
ATOM 10914 N N . PRO C 1 464 ? 161.735 24.377 -129.157 1.00 31.87 465 PRO C N 1
ATOM 10915 C CA . PRO C 1 464 ? 162.236 23.368 -128.217 1.00 30.49 465 PRO C CA 1
ATOM 10916 C C . PRO C 1 464 ? 161.367 22.119 -128.258 1.00 29.16 465 PRO C C 1
ATOM 10917 O O . PRO C 1 464 ? 160.145 22.191 -128.142 1.00 32.94 465 PRO C O 1
ATOM 10921 N N . ARG C 1 465 ? 162.014 20.968 -128.427 1.00 28.91 466 ARG C N 1
ATOM 10922 C CA . ARG C 1 465 ? 161.329 19.686 -128.545 1.00 28.54 466 ARG C CA 1
ATOM 10923 C C . ARG C 1 465 ? 162.110 18.636 -127.772 1.00 31.55 466 ARG C C 1
ATOM 10924 O O . ARG C 1 465 ? 163.299 18.801 -127.497 1.00 31.96 466 ARG C O 1
ATOM 10932 N N . ASN C 1 466 ? 161.443 17.545 -127.419 1.00 28.61 467 ASN C N 1
ATOM 10933 C CA . ASN C 1 466 ? 162.160 16.480 -126.736 1.00 31.30 467 ASN C CA 1
ATOM 10934 C C . ASN C 1 466 ? 162.710 15.492 -127.766 1.00 31.99 467 ASN C C 1
ATOM 10935 O O . ASN C 1 466 ? 162.662 15.730 -128.978 1.00 33.24 467 ASN C O 1
ATOM 10940 N N . ALA C 1 467 ? 163.259 14.371 -127.287 1.00 31.93 468 ALA C N 1
ATOM 10941 C CA . ALA C 1 467 ? 163.877 13.399 -128.179 1.00 30.18 468 ALA C CA 1
ATOM 10942 C C . ALA C 1 467 ? 162.867 12.741 -129.107 1.00 37.28 468 ALA C C 1
ATOM 10943 O O . ALA C 1 467 ? 163.255 12.205 -130.150 1.00 37.27 468 ALA C O 1
ATOM 10945 N N . SER C 1 468 ? 161.587 12.772 -128.759 1.00 33.71 469 SER C N 1
ATOM 10946 C CA . SER C 1 468 ? 160.542 12.224 -129.610 1.00 31.44 469 SER C CA 1
ATOM 10947 C C . SER C 1 468 ? 159.939 13.261 -130.545 1.00 28.57 469 SER C C 1
ATOM 10948 O O . SER C 1 468 ? 158.904 12.988 -131.155 1.00 31.17 469 SER C O 1
ATOM 10951 N N . ASN C 1 469 ? 160.559 14.437 -130.662 1.00 28.85 470 ASN C N 1
ATOM 10952 C CA . ASN C 1 469 ? 160.128 15.515 -131.545 1.00 28.22 470 ASN C CA 1
ATOM 10953 C C . ASN C 1 469 ? 158.881 16.225 -131.027 1.00 28.97 470 ASN C C 1
ATOM 10954 O O . ASN C 1 469 ? 158.228 16.961 -131.773 1.00 32.19 470 ASN C O 1
ATOM 10959 N N . LYS C 1 470 ? 158.550 16.035 -129.754 1.00 25.40 471 LYS C N 1
ATOM 10960 C CA . LYS C 1 470 ? 157.361 16.631 -129.166 1.00 31.34 471 LYS C CA 1
ATOM 10961 C C . LYS C 1 470 ? 157.664 18.034 -128.653 1.00 28.29 471 LYS C C 1
ATOM 10962 O O . LYS C 1 470 ? 158.645 18.245 -127.931 1.00 26.74 471 LYS C O 1
ATOM 10968 N N . LEU C 1 471 ? 156.812 18.980 -129.035 1.00 26.00 472 LEU C N 1
ATOM 10969 C CA . LEU C 1 471 ? 156.926 20.364 -128.595 1.00 25.10 472 LEU C CA 1
ATOM 10970 C C . LEU C 1 471 ? 156.892 20.457 -127.074 1.00 29.20 472 LEU C C 1
ATOM 10971 O O . LEU C 1 471 ? 156.030 19.867 -126.420 1.00 27.05 472 LEU C O 1
ATOM 10976 N N . LEU C 1 472 ? 157.831 21.206 -126.512 1.00 28.93 473 LEU C N 1
ATOM 10977 C CA . LEU C 1 472 ? 157.894 21.447 -125.074 1.00 25.86 473 LEU C CA 1
ATOM 10978 C C . LEU C 1 472 ? 157.355 22.854 -124.851 1.00 30.13 473 LEU C C 1
ATOM 10979 O O . LEU C 1 472 ? 158.096 23.834 -124.880 1.00 29.10 473 LEU C O 1
ATOM 10984 N N . ARG C 1 473 ? 156.039 22.955 -124.645 1.00 25.65 474 ARG C N 1
ATOM 10985 C CA . ARG C 1 473 ? 155.402 24.268 -124.670 1.00 26.33 474 ARG C CA 1
ATOM 10986 C C . ARG C 1 473 ? 155.850 25.153 -123.513 1.00 29.59 474 ARG C C 1
ATOM 10987 O O . ARG C 1 473 ? 155.942 26.376 -123.672 1.00 28.84 474 ARG C O 1
ATOM 10995 N N . ASN C 1 474 ? 156.112 24.572 -122.341 1.00 28.72 475 ASN C N 1
ATOM 10996 C CA . ASN C 1 474 ? 156.523 25.396 -121.212 1.00 32.32 475 ASN C CA 1
ATOM 10997 C C . ASN C 1 474 ? 157.919 25.980 -121.388 1.00 33.20 475 ASN C C 1
ATOM 10998 O O . ASN C 1 474 ? 158.301 26.857 -120.610 1.00 34.54 475 ASN C O 1
ATOM 11003 N N . GLN C 1 475 ? 158.668 25.544 -122.399 1.00 27.80 476 GLN C N 1
ATOM 11004 C CA . GLN C 1 475 ? 159.999 26.067 -122.672 1.00 30.93 476 GLN C CA 1
ATOM 11005 C C . GLN C 1 475 ? 160.019 27.108 -123.783 1.00 34.20 476 GLN C C 1
ATOM 11006 O O . GLN C 1 475 ? 161.094 27.613 -124.119 1.00 36.99 476 GLN C O 1
ATOM 11012 N N . LEU C 1 476 ? 158.860 27.433 -124.363 1.00 31.58 477 LEU C N 1
ATOM 11013 C CA . LEU C 1 476 ? 158.821 28.402 -125.448 1.00 34.44 477 LEU C CA 1
ATOM 11014 C C . LEU C 1 476 ? 159.234 29.791 -124.974 1.00 36.91 477 LEU C C 1
ATOM 11015 O O . LEU C 1 476 ? 159.953 30.502 -125.683 1.00 34.05 477 LEU C O 1
ATOM 11020 N N . LYS C 1 477 ? 158.781 30.199 -123.786 1.00 34.97 478 LYS C N 1
ATOM 11021 C CA . LYS C 1 477 ? 159.070 31.546 -123.303 1.00 37.33 478 LYS C CA 1
ATOM 11022 C C . LYS C 1 477 ? 160.564 31.800 -123.138 1.00 38.18 478 LYS C C 1
ATOM 11023 O O . LYS C 1 477 ? 160.991 32.959 -123.168 1.00 38.90 478 LYS C O 1
ATOM 11029 N N . ASP C 1 478 ? 161.365 30.753 -122.976 1.00 36.46 479 ASP C N 1
ATOM 11030 C CA . ASP C 1 478 ? 162.794 30.905 -122.722 1.00 33.80 479 ASP C CA 1
ATOM 11031 C C . ASP C 1 478 ? 163.658 30.736 -123.965 1.00 43.54 479 ASP C C 1
ATOM 11032 O O . ASP C 1 478 ? 164.882 30.877 -123.870 1.00 37.89 479 ASP C O 1
ATOM 11037 N N . ALA C 1 479 ? 163.068 30.435 -125.118 1.00 41.98 480 ALA C N 1
ATOM 11038 C CA . ALA C 1 479 ? 163.865 30.148 -126.302 1.00 40.16 480 ALA C CA 1
ATOM 11039 C C . ALA C 1 479 ? 164.381 31.435 -126.941 1.00 38.34 480 ALA C C 1
ATOM 11040 O O . ALA C 1 479 ? 163.872 32.529 -126.694 1.00 44.10 480 ALA C O 1
ATOM 11042 N N . ARG C 1 480 ? 165.417 31.287 -127.772 1.00 40.07 481 ARG C N 1
ATOM 11043 C CA . ARG C 1 480 ? 165.949 32.416 -128.528 1.00 37.39 481 ARG C CA 1
ATOM 11044 C C . ARG C 1 480 ? 164.918 32.876 -129.540 1.00 41.01 481 ARG C C 1
ATOM 11045 O O . ARG C 1 480 ? 164.514 32.099 -130.412 1.00 40.27 481 ARG C O 1
ATOM 11053 N N . LYS C 1 481 ? 164.509 34.138 -129.443 1.00 36.91 482 LYS C N 1
ATOM 11054 C CA . LYS C 1 481 ? 163.428 34.625 -130.279 1.00 29.86 482 LYS C CA 1
ATOM 11055 C C . LYS C 1 481 ? 163.510 36.139 -130.399 1.00 42.35 482 LYS C C 1
ATOM 11056 O O . LYS C 1 481 ? 164.149 36.815 -129.587 1.00 43.79 482 LYS C O 1
ATOM 11059 N N . GLY C 1 482 ? 162.834 36.658 -131.420 1.00 41.32 483 GLY C N 1
ATOM 11060 C CA . GLY C 1 482 ? 162.601 38.082 -131.551 1.00 45.33 483 GLY C CA 1
ATOM 11061 C C . GLY C 1 482 ? 161.114 38.339 -131.705 1.00 41.50 483 GLY C C 1
ATOM 11062 O O . GLY C 1 482 ? 160.381 37.515 -132.257 1.00 36.92 483 GLY C O 1
ATOM 11063 N N . GLU C 1 483 ? 160.663 39.480 -131.193 1.00 41.13 484 GLU C N 1
ATOM 11064 C CA . GLU C 1 483 ? 159.249 39.806 -131.306 1.00 44.17 484 GLU C CA 1
ATOM 11065 C C . GLU C 1 483 ? 158.904 40.083 -132.761 1.00 48.27 484 GLU C C 1
ATOM 11066 O O . GLU C 1 483 ? 159.638 40.785 -133.461 1.00 44.31 484 GLU C O 1
ATOM 11072 N N . LEU C 1 484 ? 157.806 39.496 -133.225 1.00 40.39 485 LEU C N 1
ATOM 11073 C CA . LEU C 1 484 ? 157.333 39.716 -134.582 1.00 41.25 485 LEU C CA 1
ATOM 11074 C C . LEU C 1 484 ? 156.382 40.899 -134.589 1.00 46.58 485 LEU C C 1
ATOM 11075 O O . LEU C 1 484 ? 155.443 40.955 -133.788 1.00 47.57 485 LEU C O 1
ATOM 11080 N N . LEU C 1 485 ? 156.633 41.841 -135.490 1.00 54.67 486 LEU C N 1
ATOM 11081 C CA . LEU C 1 485 ? 155.817 43.038 -135.604 1.00 58.64 486 LEU C CA 1
ATOM 11082 C C . LEU C 1 485 ? 154.815 42.894 -136.742 1.00 53.08 486 LEU C C 1
ATOM 11083 O O . LEU C 1 485 ? 153.962 43.756 -136.936 1.00 60.42 486 LEU C O 1
ATOM 11088 C CA . LEU D 1 1 ? 101.838 -8.182 -124.155 1.00 47.13 2 LEU D CA 1
ATOM 11089 C C . LEU D 1 1 ? 101.317 -6.771 -124.410 1.00 47.94 2 LEU D C 1
ATOM 11090 O O . LEU D 1 1 ? 100.112 -6.528 -124.376 1.00 59.70 2 LEU D O 1
ATOM 11091 N N . THR D 1 2 ? 102.228 -5.838 -124.663 1.00 36.32 3 THR D N 1
ATOM 11092 C CA . THR D 1 2 ? 101.836 -4.460 -124.935 1.00 30.97 3 THR D CA 1
ATOM 11093 C C . THR D 1 2 ? 102.140 -4.074 -126.390 1.00 30.38 3 THR D C 1
ATOM 11094 O O . THR D 1 2 ? 101.433 -3.245 -126.978 1.00 24.57 3 THR D O 1
ATOM 11098 N N . GLU D 1 3 ? 103.185 -4.672 -126.968 1.00 22.63 4 GLU D N 1
ATOM 11099 C CA . GLU D 1 3 ? 103.575 -4.324 -128.327 1.00 23.42 4 GLU D CA 1
ATOM 11100 C C . GLU D 1 3 ? 104.126 -5.552 -129.040 1.00 27.38 4 GLU D C 1
ATOM 11101 O O . GLU D 1 3 ? 104.626 -6.492 -128.417 1.00 23.86 4 GLU D O 1
ATOM 11107 N N . GLN D 1 4 ? 104.048 -5.515 -130.369 1.00 19.76 5 GLN D N 1
ATOM 11108 C CA . GLN D 1 4 ? 104.619 -6.514 -131.255 1.00 16.81 5 GLN D CA 1
ATOM 11109 C C . GLN D 1 4 ? 105.498 -5.817 -132.280 1.00 17.59 5 GLN D C 1
ATOM 11110 O O . GLN D 1 4 ? 105.227 -4.664 -132.637 1.00 17.81 5 GLN D O 1
ATOM 11116 N N . PRO D 1 5 ? 106.551 -6.479 -132.768 1.00 17.53 6 PRO D N 1
ATOM 11117 C CA . PRO D 1 5 ? 107.290 -5.924 -133.912 1.00 13.37 6 PRO D CA 1
ATOM 11118 C C . PRO D 1 5 ? 106.313 -5.693 -135.047 1.00 17.43 6 PRO D C 1
ATOM 11119 O O . PRO D 1 5 ? 105.406 -6.499 -135.265 1.00 15.28 6 PRO D O 1
ATOM 11123 N N . ASN D 1 6 ? 106.502 -4.587 -135.755 1.00 17.12 7 ASN D N 1
ATOM 11124 C CA . ASN D 1 6 ? 105.655 -4.292 -136.900 1.00 17.86 7 ASN D CA 1
ATOM 11125 C C . ASN D 1 6 ? 105.599 -5.509 -137.819 1.00 13.17 7 ASN D C 1
ATOM 11126 O O . ASN D 1 6 ? 106.637 -6.086 -138.162 1.00 15.15 7 ASN D O 1
ATOM 11131 N N . TRP D 1 7 ? 104.373 -5.919 -138.172 1.00 17.34 8 TRP D N 1
ATOM 11132 C CA . TRP D 1 7 ? 104.174 -7.204 -138.842 1.00 15.47 8 TRP D CA 1
ATOM 11133 C C . TRP D 1 7 ? 104.865 -7.237 -140.189 1.00 16.23 8 TRP D C 1
ATOM 11134 O O . TRP D 1 7 ? 105.385 -8.277 -140.594 1.00 15.42 8 TRP D O 1
ATOM 11145 N N . LEU D 1 8 ? 104.782 -6.139 -140.942 1.00 16.30 9 LEU D N 1
ATOM 11146 C CA . LEU D 1 8 ? 105.412 -6.117 -142.256 1.00 17.03 9 LEU D CA 1
ATOM 11147 C C . LEU D 1 8 ? 106.925 -6.174 -142.122 1.00 16.77 9 LEU D C 1
ATOM 11148 O O . LEU D 1 8 ? 107.585 -6.944 -142.829 1.00 15.10 9 LEU D O 1
ATOM 11153 N N . MET D 1 9 ? 107.488 -5.391 -141.193 1.00 13.47 10 MET D N 1
ATOM 11154 C CA . MET D 1 9 ? 108.923 -5.448 -140.945 1.00 16.93 10 MET D CA 1
ATOM 11155 C C . MET D 1 9 ? 109.369 -6.855 -140.558 1.00 19.08 10 MET D C 1
ATOM 11156 O O . MET D 1 9 ? 110.343 -7.376 -141.114 1.00 19.06 10 MET D O 1
ATOM 11161 N N . GLN D 1 10 ? 108.670 -7.497 -139.611 1.00 15.89 11 GLN D N 1
ATOM 11162 C CA . GLN D 1 10 ? 109.086 -8.846 -139.231 1.00 15.15 11 GLN D CA 1
ATOM 11163 C C . GLN D 1 10 ? 108.901 -9.832 -140.381 1.00 13.24 11 GLN D C 1
ATOM 11164 O O . GLN D 1 10 ? 109.766 -10.684 -140.618 1.00 14.85 11 GLN D O 1
ATOM 11170 N N . ARG D 1 11 ? 107.798 -9.729 -141.120 1.00 14.57 12 ARG D N 1
ATOM 11171 C CA . ARG D 1 11 ? 107.583 -10.670 -142.216 1.00 15.94 12 ARG D CA 1
ATOM 11172 C C . ARG D 1 11 ? 108.671 -10.526 -143.269 1.00 16.23 12 ARG D C 1
ATOM 11173 O O . ARG D 1 11 ? 109.157 -11.520 -143.817 1.00 15.44 12 ARG D O 1
ATOM 11181 N N . ALA D 1 12 ? 109.082 -9.291 -143.543 1.00 15.18 13 ALA D N 1
ATOM 11182 C CA . ALA D 1 12 ? 110.171 -9.060 -144.491 1.00 18.04 13 ALA D CA 1
ATOM 11183 C C . ALA D 1 12 ? 111.490 -9.629 -143.990 1.00 18.99 13 ALA D C 1
ATOM 11184 O O . ALA D 1 12 ? 112.322 -10.071 -144.788 1.00 20.73 13 ALA D O 1
ATOM 11186 N N . GLN D 1 13 ? 111.704 -9.613 -142.678 1.00 16.86 14 GLN D N 1
ATOM 11187 C CA . GLN D 1 13 ? 112.888 -10.241 -142.108 1.00 18.75 14 GLN D CA 1
ATOM 11188 C C . GLN D 1 13 ? 112.836 -11.759 -142.240 1.00 19.75 14 GLN D C 1
ATOM 11189 O O . GLN D 1 13 ? 113.865 -12.399 -142.484 1.00 21.18 14 GLN D O 1
ATOM 11195 N N . LEU D 1 14 ? 111.653 -12.356 -142.096 1.00 15.14 15 LEU D N 1
ATOM 11196 C CA . LEU D 1 14 ? 111.580 -13.815 -142.064 1.00 14.74 15 LEU D CA 1
ATOM 11197 C C . LEU D 1 14 ? 111.555 -14.431 -143.456 1.00 16.42 15 LEU D C 1
ATOM 11198 O O . LEU D 1 14 ? 112.295 -15.382 -143.726 1.00 21.98 15 LEU D O 1
ATOM 11203 N N . THR D 1 15 ? 110.697 -13.935 -144.340 1.00 16.63 16 THR D N 1
ATOM 11204 C CA . THR D 1 15 ? 110.544 -14.490 -145.685 1.00 20.60 16 THR D CA 1
ATOM 11205 C C . THR D 1 15 ? 110.575 -13.361 -146.705 1.00 18.48 16 THR D C 1
ATOM 11206 O O . THR D 1 15 ? 109.553 -13.026 -147.322 1.00 20.54 16 THR D O 1
ATOM 11210 N N . PRO D 1 16 ? 111.748 -12.751 -146.907 1.00 16.53 17 PRO D N 1
ATOM 11211 C CA . PRO D 1 16 ? 111.806 -11.544 -147.746 1.00 19.32 17 PRO D CA 1
ATOM 11212 C C . PRO D 1 16 ? 111.379 -11.772 -149.180 1.00 22.74 17 PRO D C 1
ATOM 11213 O O . PRO D 1 16 ? 110.834 -10.853 -149.799 1.00 22.14 17 PRO D O 1
ATOM 11217 N N . GLU D 1 17 ? 111.624 -12.958 -149.739 1.00 21.00 18 GLU D N 1
ATOM 11218 C CA . GLU D 1 17 ? 111.401 -13.190 -151.160 1.00 22.95 18 GLU D CA 1
ATOM 11219 C C . GLU D 1 17 ? 110.083 -13.886 -151.450 1.00 23.92 18 GLU D C 1
ATOM 11220 O O . GLU D 1 17 ? 109.735 -14.059 -152.624 1.00 22.74 18 GLU D O 1
ATOM 11226 N N . ARG D 1 18 ? 109.329 -14.265 -150.422 1.00 21.76 19 ARG D N 1
ATOM 11227 C CA . ARG D 1 18 ? 107.961 -14.701 -150.662 1.00 17.80 19 ARG D CA 1
ATOM 11228 C C . ARG D 1 18 ? 107.139 -13.552 -151.232 1.00 22.69 19 ARG D C 1
ATOM 11229 O O . ARG D 1 18 ? 107.360 -12.377 -150.919 1.00 20.13 19 ARG D O 1
ATOM 11237 N N . ILE D 1 19 ? 106.183 -13.901 -152.083 1.00 21.60 20 ILE D N 1
ATOM 11238 C CA . ILE D 1 19 ? 105.376 -12.894 -152.759 1.00 20.85 20 ILE D CA 1
ATOM 11239 C C . ILE D 1 19 ? 104.320 -12.378 -151.788 1.00 19.82 20 ILE D C 1
ATOM 11240 O O . ILE D 1 19 ? 103.526 -13.155 -151.246 1.00 19.26 20 ILE D O 1
ATOM 11245 N N . ALA D 1 20 ? 104.304 -11.061 -151.571 1.00 19.07 21 ALA D N 1
ATOM 11246 C CA . ALA D 1 20 ? 103.284 -10.448 -150.719 1.00 15.30 21 ALA D CA 1
ATOM 11247 C C . ALA D 1 20 ? 102.024 -10.106 -151.493 1.00 16.70 21 ALA D C 1
ATOM 11248 O O . ALA D 1 20 ? 100.910 -10.240 -150.976 1.00 16.99 21 ALA D O 1
ATOM 11250 N N . LEU D 1 21 ? 102.194 -9.614 -152.710 1.00 18.22 22 LEU D N 1
ATOM 11251 C CA . LEU D 1 21 ? 101.091 -8.995 -153.425 1.00 15.68 22 LEU D CA 1
ATOM 11252 C C . LEU D 1 21 ? 101.263 -9.299 -154.899 1.00 18.53 22 LEU D C 1
ATOM 11253 O O . LEU D 1 21 ? 102.372 -9.191 -155.438 1.00 19.04 22 LEU D O 1
ATOM 11258 N N . ILE D 1 22 ? 100.170 -9.684 -155.545 1.00 18.79 23 ILE D N 1
ATOM 11259 C CA . ILE D 1 22 ? 100.129 -9.791 -156.994 1.00 18.05 23 ILE D CA 1
ATOM 11260 C C . ILE D 1 22 ? 99.023 -8.861 -157.455 1.00 21.19 23 ILE D C 1
ATOM 11261 O O . ILE D 1 22 ? 97.875 -8.992 -157.013 1.00 21.17 23 ILE D O 1
ATOM 11266 N N . TYR D 1 23 ? 99.378 -7.894 -158.290 1.00 19.89 24 TYR D N 1
ATOM 11267 C CA . TYR D 1 23 ? 98.450 -6.876 -158.759 1.00 17.44 24 TYR D CA 1
ATOM 11268 C C . TYR D 1 23 ? 98.748 -6.646 -160.228 1.00 23.19 24 TYR D C 1
ATOM 11269 O O . TYR D 1 23 ? 99.896 -6.362 -160.587 1.00 22.42 24 TYR D O 1
ATOM 11278 N N . GLU D 1 24 ? 97.723 -6.783 -161.070 1.00 24.36 25 GLU D N 1
ATOM 11279 C CA . GLU D 1 24 ? 97.901 -6.744 -162.521 1.00 23.10 25 GLU D CA 1
ATOM 11280 C C . GLU D 1 24 ? 99.021 -7.695 -162.946 1.00 28.10 25 GLU D C 1
ATOM 11281 O O . GLU D 1 24 ? 99.879 -7.364 -163.771 1.00 31.93 25 GLU D O 1
ATOM 11287 N N . ASP D 1 25 ? 99.012 -8.889 -162.348 1.00 24.74 26 ASP D N 1
ATOM 11288 C CA . ASP D 1 25 ? 99.873 -10.022 -162.670 1.00 36.81 26 ASP D CA 1
ATOM 11289 C C . ASP D 1 25 ? 101.338 -9.746 -162.373 1.00 41.89 26 ASP D C 1
ATOM 11290 O O . ASP D 1 25 ? 102.201 -10.553 -162.742 1.00 45.98 26 ASP D O 1
ATOM 11292 N N . GLN D 1 26 ? 101.635 -8.629 -161.713 1.00 37.94 27 GLN D N 1
ATOM 11293 C CA . GLN D 1 26 ? 102.989 -8.262 -161.323 1.00 37.47 27 GLN D CA 1
ATOM 11294 C C . GLN D 1 26 ? 103.174 -8.527 -159.836 1.00 25.76 27 GLN D C 1
ATOM 11295 O O . GLN D 1 26 ? 102.240 -8.360 -159.053 1.00 24.33 27 GLN D O 1
ATOM 11298 N N . THR D 1 27 ? 104.383 -8.935 -159.450 1.00 30.30 28 THR D N 1
ATOM 11299 C CA . THR D 1 27 ? 104.646 -9.438 -158.106 1.00 28.35 28 THR D CA 1
ATOM 11300 C C . THR D 1 27 ? 105.392 -8.418 -157.251 1.00 27.55 28 THR D C 1
ATOM 11301 O O . THR D 1 27 ? 106.238 -7.670 -157.748 1.00 26.96 28 THR D O 1
ATOM 11305 N N . VAL D 1 28 ? 105.070 -8.399 -155.957 1.00 22.38 29 VAL D N 1
ATOM 11306 C CA . VAL D 1 28 ? 105.778 -7.612 -154.948 1.00 19.63 29 VAL D CA 1
ATOM 11307 C C . VAL D 1 28 ? 106.134 -8.556 -153.809 1.00 18.61 29 VAL D C 1
ATOM 11308 O O . VAL D 1 28 ? 105.234 -9.113 -153.171 1.00 18.91 29 VAL D O 1
ATOM 11312 N N . THR D 1 29 ? 107.432 -8.736 -153.549 1.00 19.87 30 THR D N 1
ATOM 11313 C CA . THR D 1 29 ? 107.842 -9.556 -152.416 1.00 19.99 30 THR D CA 1
ATOM 11314 C C . THR D 1 29 ? 107.626 -8.803 -151.107 1.00 19.76 30 THR D C 1
ATOM 11315 O O . THR D 1 29 ? 107.462 -7.579 -151.088 1.00 17.92 30 THR D O 1
ATOM 11319 N N . PHE D 1 30 ? 107.654 -9.546 -149.988 1.00 17.61 31 PHE D N 1
ATOM 11320 C CA . PHE D 1 30 ? 107.581 -8.873 -148.694 1.00 17.50 31 PHE D CA 1
ATOM 11321 C C . PHE D 1 30 ? 108.731 -7.889 -148.512 1.00 16.97 31 PHE D C 1
ATOM 11322 O O . PHE D 1 30 ? 108.537 -6.797 -147.968 1.00 20.56 31 PHE D O 1
ATOM 11330 N N . ALA D 1 31 ? 109.938 -8.239 -148.978 1.00 17.49 32 ALA D N 1
ATOM 11331 C CA . ALA D 1 31 ? 111.039 -7.286 -148.887 1.00 20.64 32 ALA D CA 1
ATOM 11332 C C . ALA D 1 31 ? 110.720 -6.018 -149.668 1.00 22.31 32 ALA D C 1
ATOM 11333 O O . ALA D 1 31 ? 110.896 -4.902 -149.158 1.00 21.08 32 ALA D O 1
ATOM 11335 N N . GLU D 1 32 ? 110.205 -6.171 -150.891 1.00 19.35 33 GLU D N 1
ATOM 11336 C CA . GLU D 1 32 ? 109.856 -5.013 -151.704 1.00 21.45 33 GLU D CA 1
ATOM 11337 C C . GLU D 1 32 ? 108.723 -4.215 -151.080 1.00 16.88 33 GLU D C 1
ATOM 11338 O O . GLU D 1 32 ? 108.706 -2.981 -151.178 1.00 20.25 33 GLU D O 1
ATOM 11344 N N . LEU D 1 33 ? 107.765 -4.901 -150.444 1.00 20.08 34 LEU D N 1
ATOM 11345 C CA . LEU D 1 33 ? 106.633 -4.209 -149.837 1.00 17.81 34 LEU D CA 1
ATOM 11346 C C . LEU D 1 33 ? 107.080 -3.388 -148.633 1.00 19.14 34 LEU D C 1
ATOM 11347 O O . LEU D 1 33 ? 106.650 -2.244 -148.466 1.00 18.89 34 LEU D O 1
ATOM 11352 N N . PHE D 1 34 ? 107.960 -3.940 -147.789 1.00 17.30 35 PHE D N 1
ATOM 11353 C CA . PHE D 1 34 ? 108.495 -3.129 -146.702 1.00 20.40 35 PHE D CA 1
ATOM 11354 C C . PHE D 1 34 ? 109.282 -1.940 -147.247 1.00 21.19 35 PHE D C 1
ATOM 11355 O O . PHE D 1 34 ? 109.164 -0.821 -146.734 1.00 24.27 35 PHE D O 1
ATOM 11363 N N . ALA D 1 35 ? 110.116 -2.170 -148.261 1.00 22.10 36 ALA D N 1
ATOM 11364 C CA . ALA D 1 35 ? 110.915 -1.076 -148.818 1.00 24.07 36 ALA D CA 1
ATOM 11365 C C . ALA D 1 35 ? 110.017 0.028 -149.359 1.00 23.38 36 ALA D C 1
ATOM 11366 O O . ALA D 1 35 ? 110.254 1.217 -149.110 1.00 24.14 36 ALA D O 1
ATOM 11368 N N . ALA D 1 36 ? 108.976 -0.356 -150.102 1.00 18.74 37 ALA D N 1
ATOM 11369 C CA . ALA D 1 36 ? 108.057 0.630 -150.672 1.00 21.86 37 ALA D CA 1
ATOM 11370 C C . ALA D 1 36 ? 107.278 1.374 -149.592 1.00 24.87 37 ALA D C 1
ATOM 11371 O O . ALA D 1 36 ? 107.081 2.589 -149.694 1.00 23.20 37 ALA D O 1
ATOM 11373 N N . SER D 1 37 ? 106.825 0.664 -148.550 1.00 22.24 38 SER D N 1
ATOM 11374 C CA . SER D 1 37 ? 106.050 1.302 -147.485 1.00 20.35 38 SER D CA 1
ATOM 11375 C C . SER D 1 37 ? 106.931 2.196 -146.621 1.00 21.36 38 SER D C 1
ATOM 11376 O O . SER D 1 37 ? 106.497 3.262 -146.169 1.00 24.10 38 SER D O 1
ATOM 11379 N N . LYS D 1 38 ? 108.168 1.773 -146.368 1.00 19.82 39 LYS D N 1
ATOM 11380 C CA . LYS D 1 38 ? 109.100 2.634 -145.648 1.00 21.75 39 LYS D CA 1
ATOM 11381 C C . LYS D 1 38 ? 109.367 3.916 -146.423 1.00 27.17 39 LYS D C 1
ATOM 11382 O O . LYS D 1 38 ? 109.375 5.012 -145.852 1.00 24.08 39 LYS D O 1
ATOM 11388 N N . ARG D 1 39 ? 109.611 3.794 -147.729 1.00 23.27 40 ARG D N 1
ATOM 11389 C CA . ARG D 1 39 ? 109.882 4.976 -148.531 1.00 26.53 40 ARG D CA 1
ATOM 11390 C C . ARG D 1 39 ? 108.684 5.907 -148.541 1.00 26.81 40 ARG D C 1
ATOM 11391 O O . ARG D 1 39 ? 108.836 7.131 -148.443 1.00 26.31 40 ARG D O 1
ATOM 11393 N N . MET D 1 40 ? 107.478 5.347 -148.657 1.00 24.19 41 MET D N 1
ATOM 11394 C CA . MET D 1 40 ? 106.305 6.205 -148.667 1.00 24.87 41 MET D CA 1
ATOM 11395 C C . MET D 1 40 ? 106.114 6.883 -147.316 1.00 23.27 41 MET D C 1
ATOM 11396 O O . MET D 1 40 ? 105.703 8.048 -147.263 1.00 27.20 41 MET D O 1
ATOM 11401 N N . ALA D 1 41 ? 106.446 6.191 -146.220 1.00 21.38 42 ALA D N 1
ATOM 11402 C CA . ALA D 1 41 ? 106.394 6.830 -144.908 1.00 22.39 42 ALA D CA 1
ATOM 11403 C C . ALA D 1 41 ? 107.378 7.995 -144.823 1.00 23.22 42 ALA D C 1
ATOM 11404 O O . ALA D 1 41 ? 107.053 9.053 -144.277 1.00 23.79 42 ALA D O 1
ATOM 11406 N N . GLU D 1 42 ? 108.592 7.819 -145.354 1.00 23.36 43 GLU D N 1
ATOM 11407 C CA . GLU D 1 42 ? 109.551 8.918 -145.362 1.00 26.91 43 GLU D CA 1
ATOM 11408 C C . GLU D 1 42 ? 109.030 10.095 -146.180 1.00 31.95 43 GLU D C 1
ATOM 11409 O O . GLU D 1 42 ? 109.153 11.255 -145.763 1.00 28.67 43 GLU D O 1
ATOM 11415 N N . GLN D 1 43 ? 108.412 9.816 -147.331 1.00 28.42 44 GLN D N 1
ATOM 11416 C CA . GLN D 1 43 ? 107.889 10.890 -148.171 1.00 32.17 44 GLN D CA 1
ATOM 11417 C C . GLN D 1 43 ? 106.694 11.583 -147.518 1.00 27.91 44 GLN D C 1
ATOM 11418 O O . GLN D 1 43 ? 106.527 12.801 -147.660 1.00 25.94 44 GLN D O 1
ATOM 11424 N N . LEU D 1 44 ? 105.852 10.831 -146.800 1.00 25.13 45 LEU D N 1
ATOM 11425 C CA . LEU D 1 44 ? 104.761 11.450 -146.051 1.00 21.76 45 LEU D CA 1
ATOM 11426 C C . LEU D 1 44 ? 105.298 12.333 -144.933 1.00 24.78 45 LEU D C 1
ATOM 11427 O O . LEU D 1 44 ? 104.769 13.424 -144.687 1.00 26.95 45 LEU D O 1
ATOM 11432 N N . ALA D 1 45 ? 106.345 11.872 -144.241 1.00 22.34 46 ALA D N 1
ATOM 11433 C CA . ALA D 1 45 ? 106.931 12.661 -143.163 1.00 24.03 46 ALA D CA 1
ATOM 11434 C C . ALA D 1 45 ? 107.469 13.991 -143.669 1.00 26.34 46 ALA D C 1
ATOM 11435 O O . ALA D 1 45 ? 107.479 14.979 -142.925 1.00 30.87 46 ALA D O 1
ATOM 11437 N N . ALA D 1 46 ? 107.941 14.029 -144.918 1.00 31.65 47 ALA D N 1
ATOM 11438 C CA . ALA D 1 46 ? 108.460 15.264 -145.493 1.00 32.14 47 ALA D CA 1
ATOM 11439 C C . ALA D 1 46 ? 107.344 16.246 -145.829 1.00 31.15 47 ALA D C 1
ATOM 11440 O O . ALA D 1 46 ? 107.621 17.432 -146.052 1.00 32.27 47 ALA D O 1
ATOM 11442 N N . HIS D 1 47 ? 106.099 15.774 -145.866 1.00 30.76 48 HIS D N 1
ATOM 11443 C CA . HIS D 1 47 ? 104.916 16.618 -145.940 1.00 33.44 48 HIS D CA 1
ATOM 11444 C C . HIS D 1 47 ? 104.347 16.930 -144.561 1.00 29.86 48 HIS D C 1
ATOM 11445 O O . HIS D 1 47 ? 103.174 17.309 -144.458 1.00 35.64 48 HIS D O 1
ATOM 11452 N N . SER D 1 48 ? 105.145 16.736 -143.511 1.00 30.54 49 SER D N 1
ATOM 11453 C CA . SER D 1 48 ? 104.827 17.073 -142.123 1.00 39.51 49 SER D CA 1
ATOM 11454 C C . SER D 1 48 ? 103.771 16.163 -141.507 1.00 33.29 49 SER D C 1
ATOM 11455 O O . SER D 1 48 ? 103.133 16.539 -140.517 1.00 35.53 49 SER D O 1
ATOM 11458 N N . VAL D 1 49 ? 103.554 14.973 -142.062 1.00 24.72 50 VAL D N 1
ATOM 11459 C CA . VAL D 1 49 ? 102.772 13.966 -141.349 1.00 25.74 50 VAL D CA 1
ATOM 11460 C C . VAL D 1 49 ? 103.559 13.543 -140.117 1.00 25.44 50 VAL D C 1
ATOM 11461 O O . VAL D 1 49 ? 104.705 13.094 -140.229 1.00 32.43 50 VAL D O 1
ATOM 11465 N N . ARG D 1 50 ? 102.940 13.642 -138.971 1.00 29.16 51 ARG D N 1
ATOM 11466 C CA . ARG D 1 50 ? 103.580 13.385 -137.697 1.00 28.57 51 ARG D CA 1
ATOM 11467 C C . ARG D 1 50 ? 103.033 12.168 -136.972 1.00 26.71 51 ARG D C 1
ATOM 11468 O O . ARG D 1 50 ? 101.899 11.859 -137.097 1.00 26.56 51 ARG D O 1
ATOM 11476 N N . LYS D 1 51 ? 103.857 11.560 -136.146 1.00 25.30 52 LYS D N 1
ATOM 11477 C CA . LYS D 1 51 ? 103.356 10.481 -135.308 1.00 24.58 52 LYS D CA 1
ATOM 11478 C C . LYS D 1 51 ? 102.161 10.982 -134.508 1.00 27.76 52 LYS D C 1
ATOM 11479 O O . LYS D 1 51 ? 102.179 12.095 -133.972 1.00 25.81 52 LYS D O 1
ATOM 11485 N N . GLY D 1 52 ? 101.102 10.173 -134.454 1.00 25.62 53 GLY D N 1
ATOM 11486 C CA . GLY D 1 52 ? 99.880 10.565 -133.782 1.00 23.37 53 GLY D CA 1
ATOM 11487 C C . GLY D 1 52 ? 98.875 11.301 -134.647 1.00 28.02 53 GLY D C 1
ATOM 11488 O O . GLY D 1 52 ? 97.744 11.530 -134.193 1.00 27.79 53 GLY D O 1
ATOM 11489 N N . ASP D 1 53 ? 99.248 11.690 -135.864 1.00 24.47 54 ASP D N 1
ATOM 11490 C CA . ASP D 1 53 ? 98.299 12.277 -136.797 1.00 21.74 54 ASP D CA 1
ATOM 11491 C C . ASP D 1 53 ? 97.332 11.217 -137.310 1.00 22.58 54 ASP D C 1
ATOM 11492 O O . ASP D 1 53 ? 97.491 10.012 -137.085 1.00 21.42 54 ASP D O 1
ATOM 11497 N N . THR D 1 54 ? 96.312 11.691 -138.014 1.00 23.91 55 THR D N 1
ATOM 11498 C CA . THR D 1 54 ? 95.325 10.842 -138.652 1.00 24.11 55 THR D CA 1
ATOM 11499 C C . THR D 1 54 ? 95.318 11.160 -140.136 1.00 22.76 55 THR D C 1
ATOM 11500 O O . THR D 1 54 ? 95.210 12.331 -140.521 1.00 24.99 55 THR D O 1
ATOM 11504 N N . ALA D 1 55 ? 95.441 10.134 -140.970 1.00 19.54 56 ALA D N 1
ATOM 11505 C CA . ALA D 1 55 ? 95.456 10.335 -142.413 1.00 20.09 56 ALA D CA 1
ATOM 11506 C C . ALA D 1 55 ? 94.344 9.511 -143.030 1.00 21.99 56 ALA D C 1
ATOM 11507 O O . ALA D 1 55 ? 94.232 8.316 -142.750 1.00 19.68 56 ALA D O 1
ATOM 11509 N N . ALA D 1 56 ? 93.521 10.145 -143.859 1.00 22.61 57 ALA D N 1
ATOM 11510 C CA . ALA D 1 56 ? 92.528 9.401 -144.610 1.00 20.38 57 ALA D CA 1
ATOM 11511 C C . ALA D 1 56 ? 93.118 8.941 -145.939 1.00 20.43 57 ALA D C 1
ATOM 11512 O O . ALA D 1 56 ? 93.972 9.610 -146.528 1.00 19.97 57 ALA D O 1
ATOM 11514 N N . ILE D 1 57 ? 92.661 7.777 -146.394 1.00 21.31 58 ILE D N 1
ATOM 11515 C CA . ILE D 1 57 ? 93.092 7.175 -147.649 1.00 18.88 58 ILE D CA 1
ATOM 11516 C C . ILE D 1 57 ? 91.869 7.041 -148.546 1.00 21.04 58 ILE D C 1
ATOM 11517 O O . ILE D 1 57 ? 90.860 6.452 -148.144 1.00 20.90 58 ILE D O 1
ATOM 11522 N N . LEU D 1 58 ? 91.968 7.566 -149.764 1.00 21.59 59 LEU D N 1
ATOM 11523 C CA . LEU D 1 58 ? 90.884 7.520 -150.739 1.00 23.32 59 LEU D CA 1
ATOM 11524 C C . LEU D 1 58 ? 91.495 6.965 -152.018 1.00 23.73 59 LEU D C 1
ATOM 11525 O O . LEU D 1 58 ? 92.036 7.728 -152.819 1.00 20.18 59 LEU D O 1
ATOM 11530 N N . LEU D 1 59 ? 91.418 5.647 -152.195 1.00 21.64 60 LEU D N 1
ATOM 11531 C CA . LEU D 1 59 ? 92.053 4.989 -153.326 1.00 24.01 60 LEU D CA 1
ATOM 11532 C C . LEU D 1 59 ? 91.235 3.770 -153.722 1.00 20.27 60 LEU D C 1
ATOM 11533 O O . LEU D 1 59 ? 90.652 3.096 -152.872 1.00 18.26 60 LEU D O 1
ATOM 11538 N N . GLN D 1 60 ? 91.202 3.489 -155.022 1.00 22.57 61 GLN D N 1
ATOM 11539 C CA . GLN D 1 60 ? 90.763 2.177 -155.470 1.00 21.84 61 GLN D CA 1
ATOM 11540 C C . GLN D 1 60 ? 91.829 1.146 -155.113 1.00 23.27 61 GLN D C 1
ATOM 11541 O O . GLN D 1 60 ? 92.970 1.495 -154.793 1.00 27.02 61 GLN D O 1
ATOM 11547 N N . ASN D 1 61 ? 91.455 -0.137 -155.171 1.00 20.07 62 ASN D N 1
ATOM 11548 C CA . ASN D 1 61 ? 92.430 -1.190 -154.889 1.00 20.76 62 ASN D CA 1
ATOM 11549 C C . ASN D 1 61 ? 93.611 -1.074 -155.851 1.00 21.98 62 ASN D C 1
ATOM 11550 O O . ASN D 1 61 ? 93.450 -1.244 -157.065 1.00 23.24 62 ASN D O 1
ATOM 11555 N N . ARG D 1 62 ? 94.788 -0.748 -155.319 1.00 21.20 63 ARG D N 1
ATOM 11556 C CA . ARG D 1 62 ? 96.044 -0.682 -156.061 1.00 23.94 63 ARG D CA 1
ATOM 11557 C C . ARG D 1 62 ? 97.155 -1.118 -155.121 1.00 21.09 63 ARG D C 1
ATOM 11558 O O . ARG D 1 62 ? 96.986 -1.109 -153.901 1.00 21.53 63 ARG D O 1
ATOM 11566 N N . ALA D 1 63 ? 98.321 -1.459 -155.682 1.00 24.94 64 ALA D N 1
ATOM 11567 C CA . ALA D 1 63 ? 99.470 -1.696 -154.809 1.00 21.11 64 ALA D CA 1
ATOM 11568 C C . ALA D 1 63 ? 99.754 -0.470 -153.944 1.00 20.89 64 ALA D C 1
ATOM 11569 O O . ALA D 1 63 ? 100.069 -0.599 -152.756 1.00 20.22 64 ALA D O 1
ATOM 11571 N N . GLU D 1 64 ? 99.584 0.733 -154.512 1.00 20.88 65 GLU D N 1
ATOM 11572 C CA . GLU D 1 64 ? 99.901 1.960 -153.786 1.00 27.41 65 GLU D CA 1
ATOM 11573 C C . GLU D 1 64 ? 99.031 2.128 -152.547 1.00 21.42 65 GLU D C 1
ATOM 11574 O O . GLU D 1 64 ? 99.469 2.725 -151.555 1.00 21.64 65 GLU D O 1
ATOM 11580 N N . MET D 1 65 ? 97.794 1.624 -152.588 1.00 20.27 66 MET D N 1
ATOM 11581 C CA . MET D 1 65 ? 96.940 1.656 -151.407 1.00 19.89 66 MET D CA 1
ATOM 11582 C C . MET D 1 65 ? 97.491 0.758 -150.303 1.00 21.71 66 MET D C 1
ATOM 11583 O O . MET D 1 65 ? 97.460 1.121 -149.120 1.00 21.38 66 MET D O 1
ATOM 11588 N N . VAL D 1 66 ? 97.995 -0.421 -150.672 1.00 20.04 67 VAL D N 1
ATOM 11589 C CA . VAL D 1 66 ? 98.651 -1.294 -149.702 1.00 18.16 67 VAL D CA 1
ATOM 11590 C C . VAL D 1 66 ? 99.866 -0.593 -149.096 1.00 20.83 67 VAL D C 1
ATOM 11591 O O . VAL D 1 66 ? 100.080 -0.634 -147.876 1.00 16.98 67 VAL D O 1
ATOM 11595 N N . TYR D 1 67 ? 100.681 0.062 -149.938 1.00 21.40 68 TYR D N 1
ATOM 11596 C CA . TYR D 1 67 ? 101.827 0.811 -149.420 1.00 19.52 68 TYR D CA 1
ATOM 11597 C C . TYR D 1 67 ? 101.383 1.871 -148.424 1.00 22.01 68 TYR D C 1
ATOM 11598 O O . TYR D 1 67 ? 102.019 2.060 -147.379 1.00 20.70 68 TYR D O 1
ATOM 11607 N N . ALA D 1 68 ? 100.298 2.584 -148.743 1.00 18.80 69 ALA D N 1
ATOM 11608 C CA . ALA D 1 68 ? 99.869 3.715 -147.926 1.00 21.50 69 ALA D CA 1
ATOM 11609 C C . ALA D 1 68 ? 99.431 3.261 -146.545 1.00 17.67 69 ALA D C 1
ATOM 11610 O O . ALA D 1 68 ? 99.737 3.918 -145.541 1.00 19.91 69 ALA D O 1
ATOM 11612 N N . VAL D 1 69 ? 98.707 2.145 -146.478 1.00 16.98 70 VAL D N 1
ATOM 11613 C CA . VAL D 1 69 ? 98.262 1.633 -145.189 1.00 15.04 70 VAL D CA 1
ATOM 11614 C C . VAL D 1 69 ? 99.465 1.265 -144.336 1.00 14.38 70 VAL D C 1
ATOM 11615 O O . VAL D 1 69 ? 99.562 1.646 -143.161 1.00 17.57 70 VAL D O 1
ATOM 11619 N N . HIS D 1 70 ? 100.403 0.514 -144.916 1.00 18.13 71 HIS D N 1
ATOM 11620 C CA . HIS D 1 70 ? 101.584 0.127 -144.150 1.00 16.26 71 HIS D CA 1
ATOM 11621 C C . HIS D 1 70 ? 102.440 1.336 -143.809 1.00 20.54 71 HIS D C 1
ATOM 11622 O O . HIS D 1 70 ? 103.050 1.388 -142.731 1.00 17.71 71 HIS D O 1
ATOM 11629 N N . ALA D 1 71 ? 102.505 2.317 -144.715 1.00 20.13 72 ALA D N 1
ATOM 11630 C CA . ALA D 1 71 ? 103.233 3.550 -144.424 1.00 21.66 72 ALA D CA 1
ATOM 11631 C C . ALA D 1 71 ? 102.654 4.281 -143.212 1.00 20.98 72 ALA D C 1
ATOM 11632 O O . ALA D 1 71 ? 103.412 4.772 -142.364 1.00 20.84 72 ALA D O 1
ATOM 11634 N N . CYS D 1 72 ? 101.323 4.401 -143.118 1.00 18.89 73 CYS D N 1
ATOM 11635 C CA . CYS D 1 72 ? 100.757 5.009 -141.912 1.00 17.06 73 CYS D CA 1
ATOM 11636 C C . CYS D 1 72 ? 101.188 4.259 -140.663 1.00 17.85 73 CYS D C 1
ATOM 11637 O O . CYS D 1 72 ? 101.567 4.878 -139.662 1.00 20.09 73 CYS D O 1
ATOM 11640 N N . PHE D 1 73 ? 101.136 2.921 -140.698 1.00 17.15 74 PHE D N 1
ATOM 11641 C CA . PHE D 1 73 ? 101.565 2.140 -139.537 1.00 19.83 74 PHE D CA 1
ATOM 11642 C C . PHE D 1 73 ? 103.002 2.475 -139.154 1.00 21.75 74 PHE D C 1
ATOM 11643 O O . PHE D 1 73 ? 103.318 2.662 -137.973 1.00 18.65 74 PHE D O 1
ATOM 11651 N N . LEU D 1 74 ? 103.890 2.535 -140.141 1.00 20.36 75 LEU D N 1
ATOM 11652 C CA . LEU D 1 74 ? 105.308 2.794 -139.892 1.00 21.11 75 LEU D CA 1
ATOM 11653 C C . LEU D 1 74 ? 105.566 4.209 -139.380 1.00 27.17 75 LEU D C 1
ATOM 11654 O O . LEU D 1 74 ? 106.630 4.461 -138.811 1.00 25.10 75 LEU D O 1
ATOM 11659 N N . LEU D 1 75 ? 104.621 5.134 -139.566 1.00 22.80 76 LEU D N 1
ATOM 11660 C CA . LEU D 1 75 ? 104.716 6.478 -139.006 1.00 21.69 76 LEU D CA 1
ATOM 11661 C C . LEU D 1 75 ? 103.983 6.639 -137.679 1.00 29.32 76 LEU D C 1
ATOM 11662 O O . LEU D 1 75 ? 104.104 7.696 -137.050 1.00 26.64 76 LEU D O 1
ATOM 11667 N N . GLY D 1 76 ? 103.232 5.634 -137.242 1.00 20.16 77 GLY D N 1
ATOM 11668 C CA . GLY D 1 76 ? 102.409 5.794 -136.059 1.00 20.75 77 GLY D CA 1
ATOM 11669 C C . GLY D 1 76 ? 101.242 6.715 -136.338 1.00 22.63 77 GLY D C 1
ATOM 11670 O O . GLY D 1 76 ? 100.855 7.509 -135.470 1.00 22.51 77 GLY D O 1
ATOM 11671 N N . VAL D 1 77 ? 100.684 6.627 -137.539 1.00 19.84 78 VAL D N 1
ATOM 11672 C CA . VAL D 1 77 ? 99.583 7.470 -137.997 1.00 18.43 78 VAL D CA 1
ATOM 11673 C C . VAL D 1 77 ? 98.345 6.598 -138.159 1.00 25.39 78 VAL D C 1
ATOM 11674 O O . VAL D 1 77 ? 98.407 5.546 -138.806 1.00 23.00 78 VAL D O 1
ATOM 11678 N N . LYS D 1 78 ? 97.229 7.029 -137.570 1.00 21.61 79 LYS D N 1
ATOM 11679 C CA . LYS D 1 78 ? 95.959 6.329 -137.740 1.00 22.44 79 LYS D CA 1
ATOM 11680 C C . LYS D 1 78 ? 95.474 6.469 -139.178 1.00 22.30 79 LYS D C 1
ATOM 11681 O O . LYS D 1 78 ? 95.426 7.578 -139.712 1.00 21.03 79 LYS D O 1
ATOM 11687 N N . ALA D 1 79 ? 95.057 5.362 -139.788 1.00 19.94 80 ALA D N 1
ATOM 11688 C CA . ALA D 1 79 ? 94.608 5.367 -141.178 1.00 19.74 80 ALA D CA 1
ATOM 11689 C C . ALA D 1 79 ? 93.087 5.261 -141.240 1.00 16.60 80 ALA D C 1
ATOM 11690 O O . ALA D 1 79 ? 92.511 4.289 -140.746 1.00 19.01 80 ALA D O 1
ATOM 11692 N N . VAL D 1 80 ? 92.445 6.259 -141.847 1.00 16.78 81 VAL D N 1
ATOM 11693 C CA . VAL D 1 80 ? 91.001 6.266 -142.073 1.00 19.39 81 VAL D CA 1
ATOM 11694 C C . VAL D 1 80 ? 90.759 5.795 -143.502 1.00 18.64 81 VAL D C 1
ATOM 11695 O O . VAL D 1 80 ? 91.168 6.465 -144.456 1.00 22.40 81 VAL D O 1
ATOM 11699 N N . LEU D 1 81 ? 90.114 4.641 -143.659 1.00 17.17 82 LEU D N 1
ATOM 11700 C CA . LEU D 1 81 ? 89.842 4.089 -144.983 1.00 17.62 82 LEU D CA 1
ATOM 11701 C C . LEU D 1 81 ? 88.521 4.659 -145.475 1.00 20.64 82 LEU D C 1
ATOM 11702 O O . LEU D 1 81 ? 87.489 4.471 -144.827 1.00 20.12 82 LEU D O 1
ATOM 11707 N N . LEU D 1 82 ? 88.555 5.350 -146.611 1.00 19.09 83 LEU D N 1
ATOM 11708 C CA . LEU D 1 82 ? 87.370 6.014 -147.146 1.00 16.78 83 LEU D CA 1
ATOM 11709 C C . LEU D 1 82 ? 86.776 5.204 -148.288 1.00 18.41 83 LEU D C 1
ATOM 11710 O O . LEU D 1 82 ? 87.481 4.811 -149.222 1.00 21.00 83 LEU D O 1
ATOM 11715 N N . ASN D 1 83 ? 85.469 4.998 -148.213 1.00 18.28 84 ASN D N 1
ATOM 11716 C CA . ASN D 1 83 ? 84.682 4.375 -149.272 1.00 23.08 84 ASN D CA 1
ATOM 11717 C C . ASN D 1 83 ? 84.707 5.262 -150.520 1.00 25.41 84 ASN D C 1
ATOM 11718 O O . ASN D 1 83 ? 84.278 6.420 -150.473 1.00 23.05 84 ASN D O 1
ATOM 11723 N N . THR D 1 84 ? 85.217 4.721 -151.631 1.00 21.10 85 THR D N 1
ATOM 11724 C CA . THR D 1 84 ? 85.439 5.506 -152.845 1.00 21.26 85 THR D CA 1
ATOM 11725 C C . THR D 1 84 ? 84.154 5.833 -153.593 1.00 23.89 85 THR D C 1
ATOM 11726 O O . THR D 1 84 ? 84.179 6.676 -154.501 1.00 25.45 85 THR D O 1
ATOM 11730 N N . LYS D 1 85 ? 83.056 5.163 -153.269 1.00 19.73 86 LYS D N 1
ATOM 11731 C CA . LYS D 1 85 ? 81.780 5.428 -153.915 1.00 22.14 86 LYS D CA 1
ATOM 11732 C C . LYS D 1 85 ? 81.002 6.552 -153.252 1.00 23.89 86 LYS D C 1
ATOM 11733 O O . LYS D 1 85 ? 80.000 7.004 -153.819 1.00 26.76 86 LYS D O 1
ATOM 11739 N N . LEU D 1 86 ? 81.433 7.010 -152.078 1.00 25.06 87 LEU D N 1
ATOM 11740 C CA . LEU D 1 86 ? 80.732 8.082 -151.388 1.00 25.02 87 LEU D CA 1
ATOM 11741 C C . LEU D 1 86 ? 80.795 9.383 -152.182 1.00 28.47 87 LEU D C 1
ATOM 11742 O O . LEU D 1 86 ? 81.772 9.674 -152.877 1.00 27.52 87 LEU D O 1
ATOM 11747 N N . SER D 1 87 ? 79.741 10.179 -152.047 1.00 30.82 88 SER D N 1
ATOM 11748 C CA . SER D 1 87 ? 79.735 11.525 -152.589 1.00 31.47 88 SER D CA 1
ATOM 11749 C C . SER D 1 87 ? 80.763 12.385 -151.861 1.00 30.42 88 SER D C 1
ATOM 11750 O O . SER D 1 87 ? 81.218 12.057 -150.762 1.00 28.39 88 SER D O 1
ATOM 11753 N N . THR D 1 88 ? 81.138 13.504 -152.491 1.00 29.66 89 THR D N 1
ATOM 11754 C CA . THR D 1 88 ? 82.026 14.446 -151.815 1.00 31.47 89 THR D CA 1
ATOM 11755 C C . THR D 1 88 ? 81.451 14.870 -150.465 1.00 30.90 89 THR D C 1
ATOM 11756 O O . THR D 1 88 ? 82.176 14.946 -149.464 1.00 29.16 89 THR D O 1
ATOM 11760 N N . HIS D 1 89 ? 80.141 15.125 -150.424 1.00 29.82 90 HIS D N 1
ATOM 11761 C CA . HIS D 1 89 ? 79.452 15.498 -149.191 1.00 30.94 90 HIS D CA 1
ATOM 11762 C C . HIS D 1 89 ? 79.659 14.458 -148.087 1.00 27.09 90 HIS D C 1
ATOM 11763 O O . HIS D 1 89 ? 80.041 14.801 -146.961 1.00 31.21 90 HIS D O 1
ATOM 11770 N N . GLU D 1 90 ? 79.419 13.177 -148.391 1.00 28.29 91 GLU D N 1
ATOM 11771 C CA . GLU D 1 90 ? 79.613 12.120 -147.394 1.00 27.46 91 GLU D CA 1
ATOM 11772 C C . GLU D 1 90 ? 81.064 12.053 -146.917 1.00 24.30 91 GLU D C 1
ATOM 11773 O O . GLU D 1 90 ? 81.331 11.821 -145.730 1.00 28.69 91 GLU D O 1
ATOM 11779 N N . ARG D 1 91 ? 82.018 12.248 -147.825 1.00 22.80 92 ARG D N 1
ATOM 11780 C CA . ARG D 1 91 ? 83.416 12.122 -147.437 1.00 24.37 92 ARG D CA 1
ATOM 11781 C C . ARG D 1 91 ? 83.881 13.305 -146.600 1.00 28.73 92 ARG D C 1
ATOM 11782 O O . ARG D 1 91 ? 84.693 13.129 -145.681 1.00 23.36 92 ARG D O 1
ATOM 11790 N N . LEU D 1 92 ? 83.360 14.503 -146.880 1.00 29.90 93 LEU D N 1
ATOM 11791 C CA . LEU D 1 92 ? 83.691 15.662 -146.061 1.00 28.50 93 LEU D CA 1
ATOM 11792 C C . LEU D 1 92 ? 83.314 15.433 -144.602 1.00 28.39 93 LEU D C 1
ATOM 11793 O O . LEU D 1 92 ? 84.084 15.777 -143.694 1.00 25.57 93 LEU D O 1
ATOM 11798 N N . PHE D 1 93 ? 82.142 14.839 -144.355 1.00 28.60 94 PHE D N 1
ATOM 11799 C CA . PHE D 1 93 ? 81.727 14.579 -142.976 1.00 27.44 94 PHE D CA 1
ATOM 11800 C C . PHE D 1 93 ? 82.724 13.674 -142.266 1.00 27.66 94 PHE D C 1
ATOM 11801 O O . PHE D 1 93 ? 83.111 13.931 -141.121 1.00 27.30 94 PHE D O 1
ATOM 11809 N N . GLN D 1 94 ? 83.146 12.601 -142.934 1.00 21.30 95 GLN D N 1
ATOM 11810 C CA . GLN D 1 94 ? 84.074 11.660 -142.318 1.00 24.29 95 GLN D CA 1
ATOM 11811 C C . GLN D 1 94 ? 85.468 12.252 -142.149 1.00 21.44 95 GLN D C 1
ATOM 11812 O O . GLN D 1 94 ? 86.163 11.930 -141.177 1.00 19.88 95 GLN D O 1
ATOM 11818 N N . LEU D 1 95 ? 85.894 13.112 -143.076 1.00 21.51 96 LEU D N 1
ATOM 11819 C CA . LEU D 1 95 ? 87.172 13.802 -142.924 1.00 26.45 96 LEU D CA 1
ATOM 11820 C C . LEU D 1 95 ? 87.173 14.694 -141.687 1.00 25.63 96 LEU D C 1
ATOM 11821 O O . LEU D 1 95 ? 88.138 14.711 -140.916 1.00 25.54 96 LEU D O 1
ATOM 11826 N N . GLU D 1 96 ? 86.102 15.460 -141.487 1.00 22.31 97 GLU D N 1
ATOM 11827 C CA . GLU D 1 96 ? 86.060 16.340 -140.324 1.00 27.77 97 GLU D CA 1
ATOM 11828 C C . GLU D 1 96 ? 85.809 15.556 -139.042 1.00 30.73 97 GLU D C 1
ATOM 11829 O O . GLU D 1 96 ? 86.452 15.812 -138.016 1.00 31.80 97 GLU D O 1
ATOM 11835 N N . ASP D 1 97 ? 84.890 14.589 -139.083 1.00 27.60 98 ASP D N 1
ATOM 11836 C CA . ASP D 1 97 ? 84.563 13.824 -137.882 1.00 23.83 98 ASP D CA 1
ATOM 11837 C C . ASP D 1 97 ? 85.775 13.051 -137.360 1.00 26.23 98 ASP D C 1
ATOM 11838 O O . ASP D 1 97 ? 86.029 13.017 -136.150 1.00 24.74 98 ASP D O 1
ATOM 11843 N N . SER D 1 98 ? 86.538 12.432 -138.260 1.00 22.66 99 SER D N 1
ATOM 11844 C CA . SER D 1 98 ? 87.695 11.630 -137.869 1.00 25.35 99 SER D CA 1
ATOM 11845 C C . SER D 1 98 ? 88.867 12.458 -137.363 1.00 27.42 99 SER D C 1
ATOM 11846 O O . SER D 1 98 ? 89.825 11.878 -136.836 1.00 24.30 99 SER D O 1
ATOM 11849 N N . GLY D 1 99 ? 88.840 13.779 -137.532 1.00 26.24 100 GLY D N 1
ATOM 11850 C CA . GLY D 1 99 ? 90.013 14.569 -137.221 1.00 30.11 100 GLY D CA 1
ATOM 11851 C C . GLY D 1 99 ? 91.183 14.327 -138.143 1.00 29.23 100 GLY D C 1
ATOM 11852 O O . GLY D 1 99 ? 92.328 14.560 -137.753 1.00 28.82 100 GLY D O 1
ATOM 11853 N N . SER D 1 100 ? 90.931 13.844 -139.358 1.00 20.83 101 SER D N 1
ATOM 11854 C CA . SER D 1 100 ? 92.007 13.674 -140.325 1.00 23.09 101 SER D CA 1
ATOM 11855 C C . SER D 1 100 ? 92.704 14.998 -140.602 1.00 24.43 101 SER D C 1
ATOM 11856 O O . SER D 1 100 ? 92.061 16.038 -140.758 1.00 28.38 101 SER D O 1
ATOM 11859 N N . GLY D 1 101 ? 94.031 14.954 -140.654 1.00 24.47 102 GLY D N 1
ATOM 11860 C CA . GLY D 1 101 ? 94.792 16.117 -141.061 1.00 24.45 102 GLY D CA 1
ATOM 11861 C C . GLY D 1 101 ? 95.224 16.027 -142.508 1.00 28.84 102 GLY D C 1
ATOM 11862 O O . GLY D 1 101 ? 95.665 17.019 -143.096 1.00 26.11 102 GLY D O 1
ATOM 11863 N N . PHE D 1 102 ? 95.109 14.838 -143.096 1.00 24.98 103 PHE D N 1
ATOM 11864 C CA . PHE D 1 102 ? 95.647 14.583 -144.421 1.00 22.04 103 PHE D CA 1
ATOM 11865 C C . PHE D 1 102 ? 94.723 13.652 -145.180 1.00 27.47 103 PHE D C 1
ATOM 11866 O O . PHE D 1 102 ? 94.016 12.827 -144.589 1.00 26.02 103 PHE D O 1
ATOM 11874 N N . LEU D 1 103 ? 94.748 13.788 -146.503 1.00 22.45 104 LEU D N 1
ATOM 11875 C CA . LEU D 1 103 ? 94.036 12.889 -147.405 1.00 23.38 104 LEU D CA 1
ATOM 11876 C C . LEU D 1 103 ? 95.022 12.390 -148.447 1.00 23.45 104 LEU D C 1
ATOM 11877 O O . LEU D 1 103 ? 95.569 13.191 -149.214 1.00 27.45 104 LEU D O 1
ATOM 11882 N N . LEU D 1 104 ? 95.258 11.081 -148.469 1.00 24.04 105 LEU D N 1
ATOM 11883 C CA . LEU D 1 104 ? 96.123 10.454 -149.465 1.00 22.90 105 LEU D CA 1
ATOM 11884 C C . LEU D 1 104 ? 95.230 9.881 -150.553 1.00 21.35 105 LEU D C 1
ATOM 11885 O O . LEU D 1 104 ? 94.409 9.005 -150.274 1.00 23.64 105 LEU D O 1
ATOM 11890 N N . THR D 1 105 ? 95.370 10.384 -151.775 1.00 24.88 106 THR D N 1
ATOM 11891 C CA . THR D 1 105 ? 94.473 9.969 -152.858 1.00 22.81 106 THR D CA 1
ATOM 11892 C C . THR D 1 105 ? 95.258 10.016 -154.168 1.00 24.33 106 THR D C 1
ATOM 11893 O O . THR D 1 105 ? 96.492 10.002 -154.157 1.00 28.40 106 THR D O 1
ATOM 11897 N N . ASP D 1 106 ? 94.554 10.039 -155.304 1.00 27.51 107 ASP D N 1
ATOM 11898 C CA . ASP D 1 106 ? 95.223 10.118 -156.599 1.00 26.69 107 ASP D CA 1
ATOM 11899 C C . ASP D 1 106 ? 94.389 10.971 -157.557 1.00 29.77 107 ASP D C 1
ATOM 11900 O O . ASP D 1 106 ? 93.339 11.510 -157.194 1.00 28.84 107 ASP D O 1
ATOM 11905 N N . SER D 1 107 ? 94.864 11.088 -158.800 1.00 32.74 108 SER D N 1
ATOM 11906 C CA . SER D 1 107 ? 94.229 11.971 -159.774 1.00 38.96 108 SER D CA 1
ATOM 11907 C C . SER D 1 107 ? 92.900 11.442 -160.301 1.00 37.92 108 SER D C 1
ATOM 11908 O O . SER D 1 107 ? 92.241 12.158 -161.063 1.00 41.45 108 SER D O 1
ATOM 11911 N N . SER D 1 108 ? 92.482 10.230 -159.939 1.00 37.06 109 SER D N 1
ATOM 11912 C CA . SER D 1 108 ? 91.133 9.791 -160.283 1.00 37.65 109 SER D CA 1
ATOM 11913 C C . SER D 1 108 ? 90.082 10.373 -159.349 1.00 38.29 109 SER D C 1
ATOM 11914 O O . SER D 1 108 ? 88.888 10.144 -159.562 1.00 42.51 109 SER D O 1
ATOM 11917 N N . PHE D 1 109 ? 90.504 11.103 -158.320 1.00 32.85 110 PHE D N 1
ATOM 11918 C CA . PHE D 1 109 ? 89.620 11.798 -157.401 1.00 28.41 110 PHE D CA 1
ATOM 11919 C C . PHE D 1 109 ? 89.896 13.294 -157.481 1.00 38.66 110 PHE D C 1
ATOM 11920 O O . PHE D 1 109 ? 90.998 13.720 -157.846 1.00 43.47 110 PHE D O 1
ATOM 11928 N N . GLU D 1 110 ? 88.884 14.096 -157.161 1.00 34.62 111 GLU D N 1
ATOM 11929 C CA . GLU D 1 110 ? 89.009 15.550 -157.265 1.00 40.51 111 GLU D CA 1
ATOM 11930 C C . GLU D 1 110 ? 89.525 16.068 -155.930 1.00 37.77 111 GLU D C 1
ATOM 11931 O O . GLU D 1 110 ? 88.755 16.425 -155.038 1.00 46.97 111 GLU D O 1
ATOM 11933 N N . LYS D 1 111 ? 90.853 16.115 -155.803 1.00 36.73 112 LYS D N 1
ATOM 11934 C CA . LYS D 1 111 ? 91.480 16.456 -154.528 1.00 40.86 112 LYS D CA 1
ATOM 11935 C C . LYS D 1 111 ? 91.105 17.855 -154.051 1.00 47.25 112 LYS D C 1
ATOM 11936 O O . LYS D 1 111 ? 91.010 18.088 -152.840 1.00 45.95 112 LYS D O 1
ATOM 11938 N N . LYS D 1 112 ? 90.892 18.797 -154.974 1.00 42.04 113 LYS D N 1
ATOM 11939 C CA . LYS D 1 112 ? 90.649 20.181 -154.575 1.00 44.42 113 LYS D CA 1
ATOM 11940 C C . LYS D 1 112 ? 89.362 20.342 -153.775 1.00 37.42 113 LYS D C 1
ATOM 11941 O O . LYS D 1 112 ? 89.240 21.299 -153.004 1.00 47.40 113 LYS D O 1
ATOM 11943 N N . GLU D 1 113 ? 88.406 19.427 -153.928 1.00 35.84 114 GLU D N 1
ATOM 11944 C CA . GLU D 1 113 ? 87.171 19.510 -153.155 1.00 37.37 114 GLU D CA 1
ATOM 11945 C C . GLU D 1 113 ? 87.406 19.360 -151.653 1.00 34.24 114 GLU D C 1
ATOM 11946 O O . GLU D 1 113 ? 86.527 19.717 -150.863 1.00 39.47 114 GLU D O 1
ATOM 11948 N N . TYR D 1 114 ? 88.570 18.862 -151.235 1.00 33.55 115 TYR D N 1
ATOM 11949 C CA . TYR D 1 114 ? 88.824 18.604 -149.824 1.00 30.33 115 TYR D CA 1
ATOM 11950 C C . TYR D 1 114 ? 89.862 19.524 -149.208 1.00 31.89 115 TYR D C 1
ATOM 11951 O O . TYR D 1 114 ? 90.080 19.454 -147.991 1.00 31.99 115 TYR D O 1
ATOM 11960 N N . GLU D 1 115 ? 90.494 20.388 -150.007 1.00 34.03 116 GLU D N 1
ATOM 11961 C CA . GLU D 1 115 ? 91.659 21.137 -149.552 1.00 36.85 116 GLU D CA 1
ATOM 11962 C C . GLU D 1 115 ? 91.323 22.166 -148.482 1.00 36.56 116 GLU D C 1
ATOM 11963 O O . GLU D 1 115 ? 92.223 22.600 -147.758 1.00 32.11 116 GLU D O 1
ATOM 11965 N N . HIS D 1 116 ? 90.064 22.583 -148.372 1.00 39.57 117 HIS D N 1
ATOM 11966 C CA . HIS D 1 116 ? 89.708 23.499 -147.296 1.00 46.87 117 HIS D CA 1
ATOM 11967 C C . HIS D 1 116 ? 89.646 22.804 -145.943 1.00 45.17 117 HIS D C 1
ATOM 11968 O O . HIS D 1 116 ? 89.555 23.483 -144.914 1.00 42.37 117 HIS D O 1
ATOM 11975 N N . ILE D 1 117 ? 89.711 21.473 -145.927 1.00 37.32 118 ILE D N 1
ATOM 11976 C CA . ILE D 1 117 ? 89.505 20.678 -144.728 1.00 35.80 118 ILE D CA 1
ATOM 11977 C C . ILE D 1 117 ? 90.769 19.935 -144.311 1.00 34.87 118 ILE D C 1
ATOM 11978 O O . ILE D 1 117 ? 91.070 19.833 -143.116 1.00 33.53 118 ILE D O 1
ATOM 11983 N N . VAL D 1 118 ? 91.528 19.412 -145.275 1.00 32.01 119 VAL D N 1
ATOM 11984 C CA . VAL D 1 118 ? 92.721 18.615 -145.008 1.00 30.48 119 VAL D CA 1
ATOM 11985 C C . VAL D 1 118 ? 93.779 18.973 -146.037 1.00 32.51 119 VAL D C 1
ATOM 11986 O O . VAL D 1 118 ? 93.480 19.512 -147.104 1.00 34.34 119 VAL D O 1
ATOM 11990 N N . GLN D 1 119 ? 95.030 18.648 -145.714 1.00 31.46 120 GLN D N 1
ATOM 11991 C CA . GLN D 1 119 ? 96.097 18.699 -146.705 1.00 32.15 120 GLN D CA 1
ATOM 11992 C C . GLN D 1 119 ? 95.997 17.467 -147.599 1.00 34.06 120 GLN D C 1
ATOM 11993 O O . GLN D 1 119 ? 96.023 16.330 -147.109 1.00 28.55 120 GLN D O 1
ATOM 11999 N N . THR D 1 120 ? 95.885 17.687 -148.904 1.00 29.48 121 THR D N 1
ATOM 12000 C CA . THR D 1 120 ? 95.717 16.600 -149.857 1.00 32.90 121 THR D CA 1
ATOM 12001 C C . THR D 1 120 ? 97.065 16.206 -150.443 1.00 35.43 121 THR D C 1
ATOM 12002 O O . THR D 1 120 ? 97.926 17.057 -150.678 1.00 34.55 121 THR D O 1
ATOM 12006 N N . ILE D 1 121 ? 97.247 14.909 -150.668 1.00 28.53 122 ILE D N 1
ATOM 12007 C CA . ILE D 1 121 ? 98.504 14.359 -151.166 1.00 27.99 122 ILE D CA 1
ATOM 12008 C C . ILE D 1 121 ? 98.171 13.364 -152.268 1.00 34.56 122 ILE D C 1
ATOM 12009 O O . ILE D 1 121 ? 97.334 12.479 -152.075 1.00 29.78 122 ILE D O 1
ATOM 12014 N N . ASP D 1 122 ? 98.803 13.518 -153.429 1.00 31.33 123 ASP D N 1
ATOM 12015 C CA . ASP D 1 122 ? 98.656 12.560 -154.517 1.00 27.88 123 ASP D CA 1
ATOM 12016 C C . ASP D 1 122 ? 99.732 11.493 -154.360 1.00 28.76 123 ASP D C 1
ATOM 12017 O O . ASP D 1 122 ? 100.928 11.804 -154.412 1.00 33.67 123 ASP D O 1
ATOM 12022 N N . VAL D 1 123 ? 99.312 10.236 -154.158 1.00 27.31 124 VAL D N 1
ATOM 12023 C CA . VAL D 1 123 ? 100.281 9.188 -153.835 1.00 25.31 124 VAL D CA 1
ATOM 12024 C C . VAL D 1 123 ? 101.248 8.938 -154.984 1.00 27.50 124 VAL D C 1
ATOM 12025 O O . VAL D 1 123 ? 102.389 8.521 -154.756 1.00 32.54 124 VAL D O 1
ATOM 12029 N N . ASP D 1 124 ? 100.819 9.168 -156.227 1.00 25.53 125 ASP D N 1
ATOM 12030 C CA . ASP D 1 124 ? 101.710 8.920 -157.356 1.00 32.19 125 ASP D CA 1
ATOM 12031 C C . ASP D 1 124 ? 102.773 10.007 -157.469 1.00 35.15 125 ASP D C 1
ATOM 12032 O O . ASP D 1 124 ? 103.946 9.712 -157.736 1.00 38.14 125 ASP D O 1
ATOM 12037 N N . GLU D 1 125 ? 102.392 11.269 -157.259 1.00 36.35 126 GLU D N 1
ATOM 12038 C CA . GLU D 1 125 ? 103.392 12.330 -157.188 1.00 36.46 126 GLU D CA 1
ATOM 12039 C C . GLU D 1 125 ? 104.290 12.133 -155.979 1.00 36.34 126 GLU D C 1
ATOM 12040 O O . GLU D 1 125 ? 105.513 12.315 -156.057 1.00 37.18 126 GLU D O 1
ATOM 12046 N N . LEU D 1 126 ? 103.686 11.758 -154.851 1.00 27.91 127 LEU D N 1
ATOM 12047 C CA . LEU D 1 126 ? 104.415 11.546 -153.606 1.00 28.60 127 LEU D CA 1
ATOM 12048 C C . LEU D 1 126 ? 105.596 10.606 -153.794 1.00 28.36 127 LEU D C 1
ATOM 12049 O O . LEU D 1 126 ? 106.699 10.868 -153.304 1.00 30.51 127 LEU D O 1
ATOM 12054 N N . MET D 1 127 ? 105.370 9.488 -154.488 1.00 28.41 128 MET D N 1
ATOM 12055 C CA . MET D 1 127 ? 106.379 8.442 -154.607 1.00 29.09 128 MET D CA 1
ATOM 12056 C C . MET D 1 127 ? 107.548 8.841 -155.493 1.00 37.95 128 MET D C 1
ATOM 12057 O O . MET D 1 127 ? 108.574 8.155 -155.472 1.00 42.64 128 MET D O 1
ATOM 12062 N N . LYS D 1 128 ? 107.422 9.918 -156.263 1.00 38.05 129 LYS D N 1
ATOM 12063 C CA . LYS D 1 128 ? 108.536 10.422 -157.058 1.00 34.76 129 LYS D CA 1
ATOM 12064 C C . LYS D 1 128 ? 109.488 11.302 -156.258 1.00 43.47 129 LYS D C 1
ATOM 12065 O O . LYS D 1 128 ? 110.584 11.598 -156.743 1.00 50.00 129 LYS D O 1
ATOM 12071 N N . GLU D 1 129 ? 109.107 11.715 -155.052 1.00 40.11 130 GLU D N 1
ATOM 12072 C CA . GLU D 1 129 ? 109.817 12.760 -154.329 1.00 42.56 130 GLU D CA 1
ATOM 12073 C C . GLU D 1 129 ? 110.974 12.197 -153.518 1.00 44.68 130 GLU D C 1
ATOM 12074 O O . GLU D 1 129 ? 110.893 11.095 -152.965 1.00 43.85 130 GLU D O 1
ATOM 12080 N N . ALA D 1 130 ? 112.060 12.961 -153.465 1.00 40.40 131 ALA D N 1
ATOM 12081 C CA . ALA D 1 130 ? 113.123 12.679 -152.519 1.00 37.99 131 ALA D CA 1
ATOM 12082 C C . ALA D 1 130 ? 112.659 13.045 -151.116 1.00 45.16 131 ALA D C 1
ATOM 12083 O O . ALA D 1 130 ? 111.859 13.964 -150.922 1.00 53.64 131 ALA D O 1
ATOM 12085 N N . ALA D 1 131 ? 113.147 12.299 -150.133 1.00 38.82 132 ALA D N 1
ATOM 12086 C CA . ALA D 1 131 ? 112.790 12.577 -148.752 1.00 33.62 132 ALA D CA 1
ATOM 12087 C C . ALA D 1 131 ? 113.888 12.049 -147.844 1.00 36.73 132 ALA D C 1
ATOM 12088 O O . ALA D 1 131 ? 114.489 11.009 -148.124 1.00 34.00 132 ALA D O 1
ATOM 12090 N N . GLU D 1 132 ? 114.134 12.779 -146.759 1.00 39.03 133 GLU D N 1
ATOM 12091 C CA . GLU D 1 132 ? 115.086 12.350 -145.745 1.00 39.85 133 GLU D CA 1
ATOM 12092 C C . GLU D 1 132 ? 114.667 11.012 -145.144 1.00 43.59 133 GLU D C 1
ATOM 12093 O O . GLU D 1 132 ? 113.486 10.772 -144.874 1.00 29.74 133 GLU D O 1
ATOM 12099 N N . GLU D 1 133 ? 115.641 10.123 -144.965 1.00 39.81 134 GLU D N 1
ATOM 12100 C CA . GLU D 1 133 ? 115.360 8.853 -144.317 1.00 39.09 134 GLU D CA 1
ATOM 12101 C C . GLU D 1 133 ? 115.044 9.100 -142.853 1.00 37.76 134 GLU D C 1
ATOM 12102 O O . GLU D 1 133 ? 115.691 9.913 -142.189 1.00 48.31 134 GLU D O 1
ATOM 12104 N N . ILE D 1 134 ? 114.021 8.421 -142.356 1.00 41.60 135 ILE D N 1
ATOM 12105 C CA . ILE D 1 134 ? 113.617 8.577 -140.971 1.00 46.75 135 ILE D CA 1
ATOM 12106 C C . ILE D 1 134 ? 113.619 7.206 -140.317 1.00 38.99 135 ILE D C 1
ATOM 12107 O O . ILE D 1 134 ? 113.664 6.167 -140.979 1.00 45.03 135 ILE D O 1
ATOM 12112 N N . GLU D 1 135 ? 113.585 7.219 -138.994 1.00 38.89 136 GLU D N 1
ATOM 12113 C CA . GLU D 1 135 ? 113.436 6.000 -138.216 1.00 46.36 136 GLU D CA 1
ATOM 12114 C C . GLU D 1 135 ? 111.947 5.704 -138.098 1.00 37.31 136 GLU D C 1
ATOM 12115 O O . GLU D 1 135 ? 111.175 6.547 -137.628 1.00 38.49 136 GLU D O 1
ATOM 12121 N N . ILE D 1 136 ? 111.548 4.519 -138.537 1.00 31.93 137 ILE D N 1
ATOM 12122 C CA . ILE D 1 136 ? 110.140 4.144 -138.542 1.00 26.92 137 ILE D CA 1
ATOM 12123 C C . ILE D 1 136 ? 109.737 3.629 -137.166 1.00 22.48 137 ILE D C 1
ATOM 12124 O O . ILE D 1 136 ? 110.585 3.412 -136.287 1.00 28.68 137 ILE D O 1
ATOM 12129 N N . GLU D 1 137 ? 108.436 3.460 -136.962 1.00 19.37 138 GLU D N 1
ATOM 12130 C CA . GLU D 1 137 ? 107.900 2.869 -135.741 1.00 22.72 138 GLU D CA 1
ATOM 12131 C C . GLU D 1 137 ? 108.067 1.367 -135.883 1.00 24.86 138 GLU D C 1
ATOM 12132 O O . GLU D 1 137 ? 107.315 0.713 -136.609 1.00 23.61 138 GLU D O 1
ATOM 12138 N N . ALA D 1 138 ? 109.084 0.824 -135.214 1.00 20.57 139 ALA D N 1
ATOM 12139 C CA . ALA D 1 138 ? 109.406 -0.590 -135.347 1.00 22.02 139 ALA D CA 1
ATOM 12140 C C . ALA D 1 138 ? 108.407 -1.492 -134.638 1.00 19.48 139 ALA D C 1
ATOM 12141 O O . ALA D 1 138 ? 108.419 -2.701 -134.881 1.00 18.82 139 ALA D O 1
ATOM 12143 N N . TYR D 1 139 ? 107.575 -0.949 -133.752 1.00 19.18 140 TYR D N 1
ATOM 12144 C CA . TYR D 1 139 ? 106.626 -1.752 -132.994 1.00 18.12 140 TYR D CA 1
ATOM 12145 C C . TYR D 1 139 ? 105.217 -1.235 -133.203 1.00 25.56 140 TYR D C 1
ATOM 12146 O O . TYR D 1 139 ? 104.998 -0.041 -133.414 1.00 25.59 140 TYR D O 1
ATOM 12155 N N . MET D 1 140 ? 104.267 -2.158 -133.136 1.00 19.37 141 MET D N 1
ATOM 12156 C CA . MET D 1 140 ? 102.848 -1.836 -133.118 1.00 15.77 141 MET D CA 1
ATOM 12157 C C . MET D 1 140 ? 102.350 -1.993 -131.687 1.00 18.33 141 MET D C 1
ATOM 12158 O O . MET D 1 140 ? 102.552 -3.044 -131.073 1.00 24.74 141 MET D O 1
ATOM 12163 N N . GLN D 1 141 ? 101.726 -0.950 -131.150 1.00 21.61 142 GLN D N 1
ATOM 12164 C CA . GLN D 1 141 ? 101.108 -1.041 -129.830 1.00 23.75 142 GLN D CA 1
ATOM 12165 C C . GLN D 1 141 ? 99.762 -1.737 -129.969 1.00 15.59 142 GLN D C 1
ATOM 12166 O O . GLN D 1 141 ? 98.911 -1.287 -130.743 1.00 17.18 142 GLN D O 1
ATOM 12172 N N . MET D 1 142 ? 99.562 -2.821 -129.208 1.00 21.88 143 MET D N 1
ATOM 12173 C CA . MET D 1 142 ? 98.384 -3.664 -129.399 1.00 18.98 143 MET D CA 1
ATOM 12174 C C . MET D 1 142 ? 97.089 -2.902 -129.153 1.00 19.71 143 MET D C 1
ATOM 12175 O O . MET D 1 142 ? 96.082 -3.162 -129.823 1.00 20.64 143 MET D O 1
ATOM 12180 N N . ASP D 1 143 ? 97.093 -1.955 -128.218 1.00 18.21 144 ASP D N 1
ATOM 12181 C CA . ASP D 1 143 ? 95.885 -1.202 -127.891 1.00 24.47 144 ASP D CA 1
ATOM 12182 C C . ASP D 1 143 ? 95.749 0.100 -128.669 1.00 21.61 144 ASP D C 1
ATOM 12183 O O . ASP D 1 143 ? 94.763 0.820 -128.477 1.00 27.81 144 ASP D O 1
ATOM 12188 N N . ALA D 1 144 ? 96.694 0.420 -129.545 1.00 19.41 145 ALA D N 1
ATOM 12189 C CA . ALA D 1 144 ? 96.607 1.647 -130.321 1.00 21.68 145 ALA D CA 1
ATOM 12190 C C . ALA D 1 144 ? 95.654 1.447 -131.487 1.00 20.90 145 ALA D C 1
ATOM 12191 O O . ALA D 1 144 ? 95.625 0.375 -132.095 1.00 19.28 145 ALA D O 1
ATOM 12193 N N . THR D 1 145 ? 94.898 2.496 -131.819 1.00 18.62 146 THR D N 1
ATOM 12194 C CA . THR D 1 145 ? 94.033 2.449 -132.991 1.00 16.46 146 THR D CA 1
ATOM 12195 C C . THR D 1 145 ? 94.878 2.427 -134.257 1.00 20.11 146 THR D C 1
ATOM 12196 O O . THR D 1 145 ? 95.680 3.334 -134.492 1.00 23.09 146 THR D O 1
ATOM 12200 N N . ALA D 1 146 ? 94.693 1.394 -135.073 1.00 17.59 147 ALA D N 1
ATOM 12201 C CA . ALA D 1 146 ? 95.411 1.250 -136.325 1.00 18.51 147 ALA D CA 1
ATOM 12202 C C . ALA D 1 146 ? 94.636 1.871 -137.476 1.00 19.40 147 ALA D C 1
ATOM 12203 O O . ALA D 1 146 ? 95.206 2.606 -138.292 1.00 18.15 147 ALA D O 1
ATOM 12205 N N . THR D 1 147 ? 93.337 1.581 -137.544 1.00 18.16 148 THR D N 1
ATOM 12206 C CA . THR D 1 147 ? 92.518 1.971 -138.675 1.00 15.28 148 THR D CA 1
ATOM 12207 C C . THR D 1 147 ? 91.152 2.395 -138.171 1.00 14.55 148 THR D C 1
ATOM 12208 O O . THR D 1 147 ? 90.697 1.992 -137.101 1.00 17.97 148 THR D O 1
ATOM 12212 N N . LEU D 1 148 ? 90.508 3.225 -138.971 1.00 14.79 149 LEU D N 1
ATOM 12213 C CA . LEU D 1 148 ? 89.185 3.749 -138.671 1.00 15.89 149 LEU D CA 1
ATOM 12214 C C . LEU D 1 148 ? 88.341 3.497 -139.903 1.00 18.70 149 LEU D C 1
ATOM 12215 O O . LEU D 1 148 ? 88.764 3.827 -141.015 1.00 18.44 149 LEU D O 1
ATOM 12220 N N . MET D 1 149 ? 87.184 2.862 -139.714 1.00 16.17 150 MET D N 1
ATOM 12221 C CA . MET D 1 149 ? 86.242 2.618 -140.791 1.00 17.74 150 MET D CA 1
ATOM 12222 C C . MET D 1 149 ? 84.871 3.080 -140.337 1.00 15.41 150 MET D C 1
ATOM 12223 O O . MET D 1 149 ? 84.459 2.802 -139.205 1.00 20.61 150 MET D O 1
ATOM 12228 N N . TYR D 1 150 ? 84.160 3.747 -141.231 1.00 16.55 151 TYR D N 1
ATOM 12229 C CA . TYR D 1 150 ? 82.842 4.279 -140.920 1.00 18.90 151 TYR D CA 1
ATOM 12230 C C . TYR D 1 150 ? 81.754 3.272 -141.268 1.00 21.04 151 TYR D C 1
ATOM 12231 O O . TYR D 1 150 ? 81.803 2.622 -142.313 1.00 22.13 151 TYR D O 1
ATOM 12240 N N . THR D 1 151 ? 80.769 3.154 -140.385 1.00 20.53 152 THR D N 1
ATOM 12241 C CA . THR D 1 151 ? 79.636 2.253 -140.590 1.00 20.88 152 THR D CA 1
ATOM 12242 C C . THR D 1 151 ? 78.539 2.662 -139.616 1.00 21.58 152 THR D C 1
ATOM 12243 O O . THR D 1 151 ? 78.632 3.703 -138.956 1.00 24.35 152 THR D O 1
ATOM 12247 N N . SER D 1 152 ? 77.478 1.856 -139.558 1.00 23.72 153 SER D N 1
ATOM 12248 C CA A SER D 1 152 ? 76.435 1.979 -138.541 0.25 23.44 153 SER D CA 1
ATOM 12249 C CA B SER D 1 152 ? 76.435 1.979 -138.540 0.21 23.49 153 SER D CA 1
ATOM 12250 C CA C SER D 1 152 ? 76.447 1.983 -138.532 0.53 23.21 153 SER D CA 1
ATOM 12251 C C . SER D 1 152 ? 75.859 3.396 -138.501 1.00 23.62 153 SER D C 1
ATOM 12252 O O . SER D 1 152 ? 75.855 4.076 -137.473 1.00 28.96 153 SER D O 1
ATOM 12259 N N . GLY D 1 153 ? 75.354 3.830 -139.650 1.00 25.20 154 GLY D N 1
ATOM 12260 C CA . GLY D 1 153 ? 74.735 5.141 -139.719 1.00 25.65 154 GLY D CA 1
ATOM 12261 C C . GLY D 1 153 ? 73.267 5.146 -139.323 1.00 27.35 154 GLY D C 1
ATOM 12262 O O . GLY D 1 153 ? 72.451 5.797 -139.977 1.00 23.98 154 GLY D O 1
ATOM 12263 N N . THR D 1 154 ? 72.915 4.433 -138.250 1.00 27.61 155 THR D N 1
ATOM 12264 C CA . THR D 1 154 ? 71.511 4.306 -137.858 1.00 28.43 155 THR D CA 1
ATOM 12265 C C . THR D 1 154 ? 70.905 5.606 -137.328 1.00 29.19 155 THR D C 1
ATOM 12266 O O . THR D 1 154 ? 69.676 5.738 -137.302 1.00 31.96 155 THR D O 1
ATOM 12270 N N . THR D 1 155 ? 71.715 6.568 -136.901 1.00 31.84 156 THR D N 1
ATOM 12271 C CA . THR D 1 155 ? 71.189 7.885 -136.560 1.00 34.46 156 THR D CA 1
ATOM 12272 C C . THR D 1 155 ? 71.140 8.822 -137.760 1.00 37.56 156 THR D C 1
ATOM 12273 O O . THR D 1 155 ? 70.771 9.992 -137.603 1.00 37.62 156 THR D O 1
ATOM 12277 N N . GLY D 1 156 ? 71.493 8.340 -138.952 1.00 29.02 157 GLY D N 1
ATOM 12278 C CA . GLY D 1 156 ? 71.608 9.174 -140.126 1.00 26.49 157 GLY D CA 1
ATOM 12279 C C . GLY D 1 156 ? 73.021 9.622 -140.447 1.00 29.75 157 GLY D C 1
ATOM 12280 O O . GLY D 1 156 ? 73.264 10.114 -141.554 1.00 34.54 157 GLY D O 1
ATOM 12281 N N . LYS D 1 157 ? 73.952 9.488 -139.504 1.00 29.55 158 LYS D N 1
ATOM 12282 C CA . LYS D 1 157 ? 75.359 9.762 -139.753 1.00 30.19 158 LYS D CA 1
ATOM 12283 C C . LYS D 1 157 ? 76.181 8.563 -139.301 1.00 21.59 158 LYS D C 1
ATOM 12284 O O . LYS D 1 157 ? 75.924 8.003 -138.227 1.00 24.44 158 LYS D O 1
ATOM 12290 N N . PRO D 1 158 ? 77.182 8.163 -140.077 1.00 23.53 159 PRO D N 1
ATOM 12291 C CA . PRO D 1 158 ? 78.002 7.002 -139.694 1.00 20.24 159 PRO D CA 1
ATOM 12292 C C . PRO D 1 158 ? 78.879 7.293 -138.480 1.00 20.87 159 PRO D C 1
ATOM 12293 O O . PRO D 1 158 ? 79.084 8.438 -138.070 1.00 22.16 159 PRO D O 1
ATOM 12297 N N . LYS D 1 159 ? 79.417 6.206 -137.916 1.00 18.51 160 LYS D N 1
ATOM 12298 C CA . LYS D 1 159 ? 80.315 6.238 -136.767 1.00 19.64 160 LYS D CA 1
ATOM 12299 C C . LYS D 1 159 ? 81.647 5.630 -137.169 1.00 19.10 160 LYS D C 1
ATOM 12300 O O . LYS D 1 159 ? 81.683 4.641 -137.908 1.00 22.71 160 LYS D O 1
ATOM 12306 N N . GLY D 1 160 ? 82.740 6.204 -136.669 1.00 19.45 161 GLY D N 1
ATOM 12307 C CA . GLY D 1 160 ? 84.045 5.635 -136.952 1.00 20.39 161 GLY D CA 1
ATOM 12308 C C . GLY D 1 160 ? 84.403 4.510 -135.994 1.00 20.69 161 GLY D C 1
ATOM 12309 O O . GLY D 1 160 ? 84.439 4.711 -134.778 1.00 24.58 161 GLY D O 1
ATOM 12310 N N . VAL D 1 161 ? 84.667 3.321 -136.528 1.00 18.01 162 VAL D N 1
ATOM 12311 C CA . VAL D 1 161 ? 85.045 2.164 -135.720 1.00 16.50 162 VAL D CA 1
ATOM 12312 C C . VAL D 1 161 ? 86.558 2.172 -135.531 1.00 15.66 162 VAL D C 1
ATOM 12313 O O . VAL D 1 161 ? 87.313 2.120 -136.508 1.00 17.19 162 VAL D O 1
ATOM 12317 N N . GLN D 1 162 ? 87.010 2.230 -134.275 1.00 12.77 163 GLN D N 1
ATOM 12318 C CA . GLN D 1 162 ? 88.439 2.229 -133.977 1.00 16.43 163 GLN D CA 1
ATOM 12319 C C . GLN D 1 162 ? 88.910 0.785 -133.878 1.00 17.77 163 GLN D C 1
ATOM 12320 O O . GLN D 1 162 ? 88.559 0.078 -132.928 1.00 19.92 163 GLN D O 1
ATOM 12326 N N . GLN D 1 163 ? 89.710 0.359 -134.850 1.00 15.80 164 GLN D N 1
ATOM 12327 C CA . GLN D 1 163 ? 90.216 -1.005 -134.928 1.00 16.63 164 GLN D CA 1
ATOM 12328 C C . GLN D 1 163 ? 91.681 -0.990 -134.516 1.00 13.82 164 GLN D C 1
ATOM 12329 O O . GLN D 1 163 ? 92.497 -0.330 -135.168 1.00 15.99 164 GLN D O 1
ATOM 12335 N N . THR D 1 164 ? 92.011 -1.702 -133.438 1.00 14.80 165 THR D N 1
ATOM 12336 C CA . THR D 1 164 ? 93.384 -1.681 -132.934 1.00 17.11 165 THR D CA 1
ATOM 12337 C C . THR D 1 164 ? 94.268 -2.676 -133.684 1.00 13.95 165 THR D C 1
ATOM 12338 O O . THR D 1 164 ? 93.786 -3.579 -134.364 1.00 15.34 165 THR D O 1
ATOM 12342 N N . PHE D 1 165 ? 95.588 -2.513 -133.535 1.00 14.09 166 PHE D N 1
ATOM 12343 C CA . PHE D 1 165 ? 96.498 -3.534 -134.050 1.00 12.49 166 PHE D CA 1
ATOM 12344 C C . PHE D 1 165 ? 96.208 -4.886 -133.414 1.00 11.19 166 PHE D C 1
ATOM 12345 O O . PHE D 1 165 ? 96.204 -5.911 -134.105 1.00 13.84 166 PHE D O 1
ATOM 12353 N N . GLY D 1 166 ? 95.957 -4.906 -132.103 1.00 11.83 167 GLY D N 1
ATOM 12354 C CA . GLY D 1 166 ? 95.558 -6.144 -131.450 1.00 14.87 167 GLY D CA 1
ATOM 12355 C C . GLY D 1 166 ? 94.309 -6.758 -132.060 1.00 16.62 167 GLY D C 1
ATOM 12356 O O . GLY D 1 166 ? 94.254 -7.971 -132.302 1.00 12.29 167 GLY D O 1
ATOM 12357 N N . ASN D 1 167 ? 93.299 -5.929 -132.338 1.00 13.27 168 ASN D N 1
ATOM 12358 C CA . ASN D 1 167 ? 92.097 -6.420 -133.010 1.00 12.92 168 ASN D CA 1
ATOM 12359 C C . ASN D 1 167 ? 92.454 -7.178 -134.287 1.00 12.46 168 ASN D C 1
ATOM 12360 O O . ASN D 1 167 ? 91.965 -8.291 -134.523 1.00 12.12 168 ASN D O 1
ATOM 12365 N N . HIS D 1 168 ? 93.289 -6.569 -135.144 1.00 11.71 169 HIS D N 1
ATOM 12366 C CA . HIS D 1 168 ? 93.587 -7.191 -136.434 1.00 11.22 169 HIS D CA 1
ATOM 12367 C C . HIS D 1 168 ? 94.424 -8.446 -136.261 1.00 12.66 169 HIS D C 1
ATOM 12368 O O . HIS D 1 168 ? 94.237 -9.422 -136.995 1.00 12.25 169 HIS D O 1
ATOM 12375 N N . TYR D 1 169 ? 95.388 -8.412 -135.337 1.00 12.15 170 TYR D N 1
ATOM 12376 C CA . TYR D 1 169 ? 96.208 -9.588 -135.071 1.00 10.51 170 TYR D CA 1
ATOM 12377 C C . TYR D 1 169 ? 95.334 -10.755 -134.638 1.00 13.10 170 TYR D C 1
ATOM 12378 O O . TYR D 1 169 ? 95.419 -11.857 -135.193 1.00 11.24 170 TYR D O 1
ATOM 12387 N N . PHE D 1 170 ? 94.422 -10.509 -133.692 1.00 11.60 171 PHE D N 1
ATOM 12388 C CA . PHE D 1 170 ? 93.615 -11.611 -133.186 1.00 14.71 171 PHE D CA 1
ATOM 12389 C C . PHE D 1 170 ? 92.597 -12.080 -134.213 1.00 13.92 171 PHE D C 1
ATOM 12390 O O . PHE D 1 170 ? 92.295 -13.279 -134.278 1.00 12.78 171 PHE D O 1
ATOM 12398 N N . SER D 1 171 ? 92.063 -11.164 -135.018 1.00 13.46 172 SER D N 1
ATOM 12399 C CA . SER D 1 171 ? 91.219 -11.585 -136.130 1.00 15.64 172 SER D CA 1
ATOM 12400 C C . SER D 1 171 ? 91.955 -12.573 -137.027 1.00 14.12 172 SER D C 1
ATOM 12401 O O . SER D 1 171 ? 91.438 -13.654 -137.336 1.00 12.35 172 SER D O 1
ATOM 12404 N N . ALA D 1 172 ? 93.172 -12.217 -137.451 1.00 12.07 173 ALA D N 1
ATOM 12405 C CA . ALA D 1 172 ? 93.933 -13.092 -138.347 1.00 11.82 173 ALA D CA 1
ATOM 12406 C C . ALA D 1 172 ? 94.236 -14.439 -137.699 1.00 14.08 173 ALA D C 1
ATOM 12407 O O . ALA D 1 172 ? 94.127 -15.495 -138.343 1.00 13.11 173 ALA D O 1
ATOM 12409 N N . VAL D 1 173 ? 94.649 -14.427 -136.432 1.00 14.40 174 VAL D N 1
ATOM 12410 C CA . VAL D 1 173 ? 95.032 -15.669 -135.766 1.00 15.99 174 VAL D CA 1
ATOM 12411 C C . VAL D 1 173 ? 93.820 -16.564 -135.560 1.00 13.75 174 VAL D C 1
ATOM 12412 O O . VAL D 1 173 ? 93.869 -17.768 -135.832 1.00 11.07 174 VAL D O 1
ATOM 12416 N N . SER D 1 174 ? 92.703 -15.991 -135.111 1.00 12.06 175 SER D N 1
ATOM 12417 C CA . SER D 1 174 ? 91.512 -16.803 -134.890 1.00 12.55 175 SER D CA 1
ATOM 12418 C C . SER D 1 174 ? 91.023 -17.428 -136.192 1.00 14.35 175 SER D C 1
ATOM 12419 O O . SER D 1 174 ? 90.610 -18.591 -136.208 1.00 13.12 175 SER D O 1
ATOM 12422 N N . SER D 1 175 ? 91.085 -16.682 -137.293 1.00 11.91 176 SER D N 1
ATOM 12423 C CA . SER D 1 175 ? 90.709 -17.255 -138.583 1.00 12.34 176 SER D CA 1
ATOM 12424 C C . SER D 1 175 ? 91.664 -18.378 -138.997 1.00 15.00 176 SER D C 1
ATOM 12425 O O . SER D 1 175 ? 91.222 -19.415 -139.510 1.00 14.73 176 SER D O 1
ATOM 12428 N N . ALA D 1 176 ? 92.975 -18.195 -138.791 1.00 13.26 177 ALA D N 1
ATOM 12429 C CA . ALA D 1 176 ? 93.914 -19.267 -139.122 1.00 14.19 177 ALA D CA 1
ATOM 12430 C C . ALA D 1 176 ? 93.621 -20.525 -138.313 1.00 15.75 177 ALA D C 1
ATOM 12431 O O . ALA D 1 176 ? 93.675 -21.640 -138.845 1.00 16.94 177 ALA D O 1
ATOM 12433 N N . LEU D 1 177 ? 93.302 -20.370 -137.026 1.00 13.99 178 LEU D N 1
ATOM 12434 C CA . LEU D 1 177 ? 92.983 -21.547 -136.226 1.00 13.61 178 LEU D CA 1
ATOM 12435 C C . LEU D 1 177 ? 91.739 -22.249 -136.751 1.00 17.52 178 LEU D C 1
ATOM 12436 O O . LEU D 1 177 ? 91.597 -23.466 -136.596 1.00 19.62 178 LEU D O 1
ATOM 12441 N N . ASN D 1 178 ? 90.839 -21.506 -137.391 1.00 14.39 179 ASN D N 1
ATOM 12442 C CA . ASN D 1 178 ? 89.611 -22.112 -137.877 1.00 11.93 179 ASN D CA 1
ATOM 12443 C C . ASN D 1 178 ? 89.804 -22.779 -139.237 1.00 16.52 179 ASN D C 1
ATOM 12444 O O . ASN D 1 178 ? 89.343 -23.910 -139.451 1.00 15.57 179 ASN D O 1
ATOM 12449 N N . LEU D 1 179 ? 90.481 -22.089 -140.163 1.00 13.71 180 LEU D N 1
ATOM 12450 C CA . LEU D 1 179 ? 90.609 -22.515 -141.552 1.00 13.24 180 LEU D CA 1
ATOM 12451 C C . LEU D 1 179 ? 91.865 -23.331 -141.818 1.00 19.43 180 LEU D C 1
ATOM 12452 O O . LEU D 1 179 ? 91.951 -23.981 -142.867 1.00 17.46 180 LEU D O 1
ATOM 12457 N N . GLY D 1 180 ? 92.821 -23.329 -140.899 1.00 18.67 181 GLY D N 1
ATOM 12458 C CA . GLY D 1 180 ? 94.142 -23.849 -141.184 1.00 13.96 181 GLY D CA 1
ATOM 12459 C C . GLY D 1 180 ? 94.949 -22.890 -142.042 1.00 15.69 181 GLY D C 1
ATOM 12460 O O . GLY D 1 180 ? 94.427 -21.980 -142.686 1.00 16.10 181 GLY D O 1
ATOM 12461 N N . ILE D 1 181 ? 96.266 -23.089 -142.035 1.00 15.55 182 ILE D N 1
ATOM 12462 C CA . ILE D 1 181 ? 97.161 -22.265 -142.834 1.00 17.26 182 ILE D CA 1
ATOM 12463 C C . ILE D 1 181 ? 98.297 -23.142 -143.323 1.00 20.02 182 ILE D C 1
ATOM 12464 O O . ILE D 1 181 ? 98.770 -24.026 -142.603 1.00 18.18 182 ILE D O 1
ATOM 12469 N N . THR D 1 182 ? 98.735 -22.890 -144.549 1.00 18.80 183 THR D N 1
ATOM 12470 C CA . THR D 1 182 ? 99.864 -23.606 -145.126 1.00 22.82 183 THR D CA 1
ATOM 12471 C C . THR D 1 182 ? 100.623 -22.657 -146.040 1.00 26.66 183 THR D C 1
ATOM 12472 O O . THR D 1 182 ? 100.077 -21.661 -146.531 1.00 23.26 183 THR D O 1
ATOM 12476 N N . GLU D 1 183 ? 101.892 -23.001 -146.290 1.00 21.15 184 GLU D N 1
ATOM 12477 C CA . GLU D 1 183 ? 102.748 -22.161 -147.117 1.00 23.42 184 GLU D CA 1
ATOM 12478 C C . GLU D 1 183 ? 102.185 -21.978 -148.525 1.00 19.40 184 GLU D C 1
ATOM 12479 O O . GLU D 1 183 ? 102.468 -20.968 -149.173 1.00 33.08 184 GLU D O 1
ATOM 12485 N N . GLN D 1 184 ? 101.398 -22.934 -149.021 1.00 27.67 185 GLN D N 1
ATOM 12486 C CA . GLN D 1 184 ? 100.890 -22.833 -150.385 1.00 33.32 185 GLN D CA 1
ATOM 12487 C C . GLN D 1 184 ? 99.682 -21.912 -150.512 1.00 22.60 185 GLN D C 1
ATOM 12488 O O . GLN D 1 184 ? 99.276 -21.606 -151.643 1.00 26.25 185 GLN D O 1
ATOM 12490 N N . ASP D 1 185 ? 99.087 -21.470 -149.407 1.00 19.61 186 ASP D N 1
ATOM 12491 C CA . ASP D 1 185 ? 97.848 -20.699 -149.514 1.00 19.66 186 ASP D CA 1
ATOM 12492 C C . ASP D 1 185 ? 98.094 -19.350 -150.173 1.00 20.37 186 ASP D C 1
ATOM 12493 O O . ASP D 1 185 ? 99.121 -18.707 -149.952 1.00 18.02 186 ASP D O 1
ATOM 12498 N N . ARG D 1 186 ? 97.128 -18.919 -150.985 1.00 17.93 187 ARG D N 1
ATOM 12499 C CA . ARG D 1 186 ? 97.121 -17.594 -151.585 1.00 15.20 187 ARG D CA 1
ATOM 12500 C C . ARG D 1 186 ? 95.684 -17.119 -151.604 1.00 14.66 187 ARG D C 1
ATOM 12501 O O . ARG D 1 186 ? 94.784 -17.892 -151.944 1.00 16.20 187 ARG D O 1
ATOM 12509 N N . TRP D 1 187 ? 95.468 -15.859 -151.241 1.00 15.15 188 TRP D N 1
ATOM 12510 C CA . TRP D 1 187 ? 94.122 -15.330 -151.023 1.00 16.03 188 TRP D CA 1
ATOM 12511 C C . TRP D 1 187 ? 93.822 -14.276 -152.078 1.00 16.04 188 TRP D C 1
ATOM 12512 O O . TRP D 1 187 ? 94.607 -13.342 -152.256 1.00 17.56 188 TRP D O 1
ATOM 12523 N N . LEU D 1 188 ? 92.681 -14.396 -152.759 1.00 15.52 189 LEU D N 1
ATOM 12524 C CA . LEU D 1 188 ? 92.315 -13.424 -153.792 1.00 16.44 189 LEU D CA 1
ATOM 12525 C C . LEU D 1 188 ? 91.299 -12.429 -153.242 1.00 14.35 189 LEU D C 1
ATOM 12526 O O . LEU D 1 188 ? 90.257 -12.819 -152.703 1.00 14.52 189 LEU D O 1
ATOM 12531 N N . ILE D 1 189 ? 91.610 -11.146 -153.375 1.00 14.78 190 ILE D N 1
ATOM 12532 C CA . ILE D 1 189 ? 90.761 -10.067 -152.898 1.00 17.28 190 ILE D CA 1
ATOM 12533 C C . ILE D 1 189 ? 90.317 -9.249 -154.106 1.00 17.40 190 ILE D C 1
ATOM 12534 O O . ILE D 1 189 ? 91.137 -8.582 -154.754 1.00 19.97 190 ILE D O 1
ATOM 12539 N N . ALA D 1 190 ? 89.020 -9.311 -154.411 1.00 17.35 191 ALA D N 1
ATOM 12540 C CA . ALA D 1 190 ? 88.378 -8.491 -155.438 1.00 14.44 191 ALA D CA 1
ATOM 12541 C C . ALA D 1 190 ? 87.236 -7.682 -154.838 1.00 23.77 191 ALA D C 1
ATOM 12542 O O . ALA D 1 190 ? 86.319 -7.263 -155.555 1.00 27.41 191 ALA D O 1
ATOM 12544 N N . LEU D 1 191 ? 87.278 -7.496 -153.526 1.00 19.70 192 LEU D N 1
ATOM 12545 C CA . LEU D 1 191 ? 86.401 -6.687 -152.695 1.00 24.58 192 LEU D CA 1
ATOM 12546 C C . LEU D 1 191 ? 87.162 -5.439 -152.278 1.00 20.02 192 LEU D C 1
ATOM 12547 O O . LEU D 1 191 ? 88.393 -5.404 -152.360 1.00 20.48 192 LEU D O 1
ATOM 12552 N N . PRO D 1 192 ? 86.474 -4.391 -151.835 1.00 19.11 193 PRO D N 1
ATOM 12553 C CA . PRO D 1 192 ? 87.183 -3.139 -151.532 1.00 17.16 193 PRO D CA 1
ATOM 12554 C C . PRO D 1 192 ? 88.083 -3.266 -150.310 1.00 18.71 193 PRO D C 1
ATOM 12555 O O . PRO D 1 192 ? 87.679 -3.789 -149.266 1.00 14.47 193 PRO D O 1
ATOM 12559 N N . LEU D 1 193 ? 89.301 -2.734 -150.446 1.00 19.17 194 LEU D N 1
ATOM 12560 C CA . LEU D 1 193 ? 90.229 -2.645 -149.326 1.00 16.86 194 LEU D CA 1
ATOM 12561 C C . LEU D 1 193 ? 89.778 -1.632 -148.285 1.00 17.71 194 LEU D C 1
ATOM 12562 O O . LEU D 1 193 ? 90.302 -1.645 -147.171 1.00 17.83 194 LEU D O 1
ATOM 12567 N N . PHE D 1 194 ? 88.819 -0.763 -148.604 1.00 16.09 195 PHE D N 1
ATOM 12568 C CA . PHE D 1 194 ? 88.282 0.121 -147.574 1.00 16.46 195 PHE D CA 1
ATOM 12569 C C . PHE D 1 194 ? 87.200 -0.542 -146.727 1.00 16.84 195 PHE D C 1
ATOM 12570 O O . PHE D 1 194 ? 86.736 0.061 -145.754 1.00 20.26 195 PHE D O 1
ATOM 12578 N N . HIS D 1 195 ? 86.794 -1.762 -147.054 1.00 16.34 196 HIS D N 1
ATOM 12579 C CA . HIS D 1 195 ? 86.017 -2.580 -146.133 1.00 16.01 196 HIS D CA 1
ATOM 12580 C C . HIS D 1 195 ? 86.956 -3.544 -145.410 1.00 14.53 196 HIS D C 1
ATOM 12581 O O . HIS D 1 195 ? 88.020 -3.895 -145.928 1.00 15.59 196 HIS D O 1
ATOM 12588 N N . ILE D 1 196 ? 86.553 -3.986 -144.209 1.00 15.93 197 ILE D N 1
ATOM 12589 C CA . ILE D 1 196 ? 87.434 -4.904 -143.477 1.00 16.31 197 ILE D CA 1
ATOM 12590 C C . ILE D 1 196 ? 87.502 -6.261 -144.181 1.00 18.65 197 ILE D C 1
ATOM 12591 O O . ILE D 1 196 ? 88.516 -6.969 -144.078 1.00 15.43 197 ILE D O 1
ATOM 12596 N N . SER D 1 197 ? 86.458 -6.615 -144.945 1.00 16.21 198 SER D N 1
ATOM 12597 C CA . SER D 1 197 ? 86.493 -7.788 -145.823 1.00 15.97 198 SER D CA 1
ATOM 12598 C C . SER D 1 197 ? 87.769 -7.831 -146.658 1.00 18.59 198 SER D C 1
ATOM 12599 O O . SER D 1 197 ? 88.444 -8.862 -146.734 1.00 18.96 198 SER D O 1
ATOM 12602 N N . GLY D 1 198 ? 88.113 -6.716 -147.307 1.00 13.39 199 GLY D N 1
ATOM 12603 C CA . GLY D 1 198 ? 89.332 -6.711 -148.095 1.00 13.21 199 GLY D CA 1
ATOM 12604 C C . GLY D 1 198 ? 90.557 -6.385 -147.271 1.00 15.47 199 GLY D C 1
ATOM 12605 O O . GLY D 1 198 ? 91.614 -7.013 -147.417 1.00 15.97 199 GLY D O 1
ATOM 12606 N N . LEU D 1 199 ? 90.437 -5.389 -146.394 1.00 15.50 200 LEU D N 1
ATOM 12607 C CA . LEU D 1 199 ? 91.618 -4.917 -145.677 1.00 15.03 200 LEU D CA 1
ATOM 12608 C C . LEU D 1 199 ? 92.201 -6.003 -144.776 1.00 16.03 200 LEU D C 1
ATOM 12609 O O . LEU D 1 199 ? 93.423 -6.104 -144.638 1.00 15.17 200 LEU D O 1
ATOM 12614 N N . SER D 1 200 ? 91.347 -6.846 -144.177 1.00 16.41 201 SER D N 1
ATOM 12615 C CA . SER D 1 200 ? 91.861 -7.854 -143.251 1.00 16.08 201 SER D CA 1
ATOM 12616 C C . SER D 1 200 ? 92.813 -8.819 -143.949 1.00 14.00 201 SER D C 1
ATOM 12617 O O . SER D 1 200 ? 93.712 -9.370 -143.300 1.00 13.32 201 SER D O 1
ATOM 12620 N N . ALA D 1 201 ? 92.658 -9.016 -145.269 1.00 13.39 202 ALA D N 1
ATOM 12621 C CA . ALA D 1 201 ? 93.573 -9.909 -145.978 1.00 16.57 202 ALA D CA 1
ATOM 12622 C C . ALA D 1 201 ? 95.001 -9.383 -145.995 1.00 15.44 202 ALA D C 1
ATOM 12623 O O . ALA D 1 201 ? 95.941 -10.184 -146.045 1.00 15.02 202 ALA D O 1
ATOM 12625 N N . LEU D 1 202 ? 95.194 -8.055 -145.969 1.00 13.56 203 LEU D N 1
ATOM 12626 C CA . LEU D 1 202 ? 96.554 -7.512 -145.926 1.00 16.30 203 LEU D CA 1
ATOM 12627 C C . LEU D 1 202 ? 97.255 -7.842 -144.618 1.00 16.53 203 LEU D C 1
ATOM 12628 O O . LEU D 1 202 ? 98.491 -7.962 -144.588 1.00 14.37 203 LEU D O 1
ATOM 12633 N N . PHE D 1 203 ? 96.485 -7.950 -143.533 1.00 15.32 204 PHE D N 1
ATOM 12634 C CA . PHE D 1 203 ? 97.053 -8.276 -142.230 1.00 14.20 204 PHE D CA 1
ATOM 12635 C C . PHE D 1 203 ? 97.292 -9.774 -142.119 1.00 17.71 204 PHE D C 1
ATOM 12636 O O . PHE D 1 203 ? 98.362 -10.197 -141.667 1.00 13.55 204 PHE D O 1
ATOM 12644 N N . LYS D 1 204 ? 96.340 -10.584 -142.595 1.00 13.83 205 LYS D N 1
ATOM 12645 C CA . LYS D 1 204 ? 96.609 -12.009 -142.782 1.00 15.45 205 LYS D CA 1
ATOM 12646 C C . LYS D 1 204 ? 97.887 -12.217 -143.585 1.00 16.89 205 LYS D C 1
ATOM 12647 O O . LYS D 1 204 ? 98.707 -13.079 -143.250 1.00 14.19 205 LYS D O 1
ATOM 12653 N N . SER D 1 205 ? 98.069 -11.425 -144.644 1.00 13.17 206 SER D N 1
ATOM 12654 C CA . SER D 1 205 ? 99.222 -11.597 -145.527 1.00 13.76 206 SER D CA 1
ATOM 12655 C C . SER D 1 205 ? 100.522 -11.482 -144.754 1.00 10.67 206 SER D C 1
ATOM 12656 O O . SER D 1 205 ? 101.399 -12.351 -144.858 1.00 14.30 206 SER D O 1
ATOM 12659 N N . VAL D 1 206 ? 100.677 -10.409 -143.974 1.00 13.88 207 VAL D N 1
ATOM 12660 C CA . VAL D 1 206 ? 101.982 -10.239 -143.326 1.00 16.58 207 VAL D CA 1
ATOM 12661 C C . VAL D 1 206 ? 102.113 -11.155 -142.106 1.00 17.59 207 VAL D C 1
ATOM 12662 O O . VAL D 1 206 ? 103.207 -11.643 -141.815 1.00 16.06 207 VAL D O 1
ATOM 12666 N N . ILE D 1 207 ? 101.020 -11.427 -141.390 1.00 13.51 208 ILE D N 1
ATOM 12667 C CA . ILE D 1 207 ? 101.111 -12.282 -140.208 1.00 12.71 208 ILE D CA 1
ATOM 12668 C C . ILE D 1 207 ? 101.381 -13.728 -140.614 1.00 13.90 208 ILE D C 1
ATOM 12669 O O . ILE D 1 207 ? 102.247 -14.405 -140.035 1.00 16.04 208 ILE D O 1
ATOM 12674 N N . TYR D 1 208 ? 100.687 -14.213 -141.643 1.00 11.58 209 TYR D N 1
ATOM 12675 C CA . TYR D 1 208 ? 100.876 -15.591 -142.084 1.00 11.26 209 TYR D CA 1
ATOM 12676 C C . TYR D 1 208 ? 102.096 -15.745 -142.973 1.00 16.53 209 TYR D C 1
ATOM 12677 O O . TYR D 1 208 ? 102.656 -16.842 -143.052 1.00 16.37 209 TYR D O 1
ATOM 12686 N N . GLY D 1 209 ? 102.471 -14.690 -143.691 1.00 16.02 210 GLY D N 1
ATOM 12687 C CA . GLY D 1 209 ? 103.377 -14.824 -144.819 1.00 11.73 210 GLY D CA 1
ATOM 12688 C C . GLY D 1 209 ? 102.638 -15.396 -146.014 1.00 15.44 210 GLY D C 1
ATOM 12689 O O . GLY D 1 209 ? 103.057 -16.397 -146.584 1.00 19.69 210 GLY D O 1
ATOM 12690 N N . MET D 1 210 ? 101.504 -14.791 -146.375 1.00 15.15 211 MET D N 1
ATOM 12691 C CA . MET D 1 210 ? 100.615 -15.342 -147.393 1.00 12.60 211 MET D CA 1
ATOM 12692 C C . MET D 1 210 ? 100.421 -14.342 -148.524 1.00 15.19 211 MET D C 1
ATOM 12693 O O . MET D 1 210 ? 100.141 -13.167 -148.272 1.00 15.57 211 MET D O 1
ATOM 12698 N N . THR D 1 211 ? 100.536 -14.813 -149.769 1.00 15.25 212 THR D N 1
ATOM 12699 C CA . THR D 1 211 ? 100.326 -13.950 -150.928 1.00 15.42 212 THR D CA 1
ATOM 12700 C C . THR D 1 211 ? 98.867 -13.518 -151.035 1.00 17.23 212 THR D C 1
ATOM 12701 O O . THR D 1 211 ? 97.958 -14.344 -150.921 1.00 18.34 212 THR D O 1
ATOM 12705 N N . VAL D 1 212 ? 98.646 -12.232 -151.301 1.00 15.26 213 VAL D N 1
ATOM 12706 C CA . VAL D 1 212 ? 97.330 -11.714 -151.683 1.00 17.15 213 VAL D CA 1
ATOM 12707 C C . VAL D 1 212 ? 97.342 -11.383 -153.172 1.00 21.21 213 VAL D C 1
ATOM 12708 O O . VAL D 1 212 ? 98.205 -10.635 -153.644 1.00 20.07 213 VAL D O 1
ATOM 12712 N N . VAL D 1 213 ? 96.390 -11.947 -153.910 1.00 18.61 214 VAL D N 1
ATOM 12713 C CA . VAL D 1 213 ? 96.163 -11.585 -155.307 1.00 17.03 214 VAL D CA 1
ATOM 12714 C C . VAL D 1 213 ? 95.067 -10.521 -155.307 1.00 18.12 214 VAL D C 1
ATOM 12715 O O . VAL D 1 213 ? 93.933 -10.798 -154.923 1.00 18.87 214 VAL D O 1
ATOM 12719 N N . LEU D 1 214 ? 95.411 -9.303 -155.719 1.00 15.87 215 LEU D N 1
ATOM 12720 C CA . LEU D 1 214 ? 94.559 -8.135 -155.546 1.00 18.93 215 LEU D CA 1
ATOM 12721 C C . LEU D 1 214 ? 93.982 -7.711 -156.893 1.00 19.37 215 LEU D C 1
ATOM 12722 O O . LEU D 1 214 ? 94.725 -7.535 -157.862 1.00 20.84 215 LEU D O 1
ATOM 12727 N N . HIS D 1 215 ? 92.657 -7.567 -156.954 1.00 15.34 216 HIS D N 1
ATOM 12728 C CA . HIS D 1 215 ? 91.968 -7.047 -158.126 1.00 18.55 216 HIS D CA 1
ATOM 12729 C C . HIS D 1 215 ? 91.349 -5.695 -157.810 1.00 18.98 216 HIS D C 1
ATOM 12730 O O . HIS D 1 215 ? 90.793 -5.497 -156.726 1.00 21.25 216 HIS D O 1
ATOM 12737 N N . GLN D 1 216 ? 91.418 -4.772 -158.776 1.00 19.82 217 GLN D N 1
ATOM 12738 C CA . GLN D 1 216 ? 90.788 -3.470 -158.572 1.00 20.72 217 GLN D CA 1
ATOM 12739 C C . GLN D 1 216 ? 89.274 -3.590 -158.539 1.00 25.18 217 GLN D C 1
ATOM 12740 O O . GLN D 1 216 ? 88.612 -2.980 -157.692 1.00 28.15 217 GLN D O 1
ATOM 12746 N N . ARG D 1 217 ? 88.704 -4.361 -159.457 1.00 18.37 218 ARG D N 1
ATOM 12747 C CA . ARG D 1 217 ? 87.261 -4.521 -159.539 1.00 23.12 218 ARG D CA 1
ATOM 12748 C C . ARG D 1 217 ? 86.938 -6.004 -159.591 1.00 23.43 218 ARG D C 1
ATOM 12749 O O . ARG D 1 217 ? 87.824 -6.846 -159.755 1.00 22.69 218 ARG D O 1
ATOM 12757 N N . PHE D 1 218 ? 85.652 -6.326 -159.471 1.00 17.57 219 PHE D N 1
ATOM 12758 C CA . PHE D 1 218 ? 85.211 -7.713 -159.508 1.00 17.44 219 PHE D CA 1
ATOM 12759 C C . PHE D 1 218 ? 84.726 -8.050 -160.912 1.00 18.83 219 PHE D C 1
ATOM 12760 O O . PHE D 1 218 ? 83.790 -7.421 -161.414 1.00 24.65 219 PHE D O 1
ATOM 12768 N N . SER D 1 219 ? 85.362 -9.039 -161.534 1.00 18.94 220 SER D N 1
ATOM 12769 C CA . SER D 1 219 ? 84.897 -9.616 -162.789 1.00 17.54 220 SER D CA 1
ATOM 12770 C C . SER D 1 219 ? 85.008 -11.125 -162.666 1.00 16.47 220 SER D C 1
ATOM 12771 O O . SER D 1 219 ? 86.088 -11.627 -162.342 1.00 19.52 220 SER D O 1
ATOM 12774 N N . VAL D 1 220 ? 83.911 -11.851 -162.914 1.00 20.67 221 VAL D N 1
ATOM 12775 C CA . VAL D 1 220 ? 83.958 -13.299 -162.697 1.00 18.79 221 VAL D CA 1
ATOM 12776 C C . VAL D 1 220 ? 84.975 -13.944 -163.623 1.00 19.31 221 VAL D C 1
ATOM 12777 O O . VAL D 1 220 ? 85.769 -14.795 -163.201 1.00 21.16 221 VAL D O 1
ATOM 12781 N N . SER D 1 221 ? 84.992 -13.531 -164.885 1.00 21.54 222 SER D N 1
ATOM 12782 C CA . SER D 1 221 ? 85.944 -14.105 -165.827 1.00 21.93 222 SER D CA 1
ATOM 12783 C C . SER D 1 221 ? 87.377 -13.772 -165.431 1.00 21.80 222 SER D C 1
ATOM 12784 O O . SER D 1 221 ? 88.256 -14.640 -165.473 1.00 24.40 222 SER D O 1
ATOM 12787 N N . ASP D 1 222 ? 87.639 -12.520 -165.037 1.00 22.87 223 ASP D N 1
ATOM 12788 C CA . ASP D 1 222 ? 88.987 -12.178 -164.596 1.00 22.03 223 ASP D CA 1
ATOM 12789 C C . ASP D 1 222 ? 89.360 -12.957 -163.338 1.00 18.63 223 ASP D C 1
ATOM 12790 O O . ASP D 1 222 ? 90.505 -13.401 -163.190 1.00 19.68 223 ASP D O 1
ATOM 12795 N N . VAL D 1 223 ? 88.411 -13.112 -162.406 1.00 18.79 224 VAL D N 1
ATOM 12796 C CA . VAL D 1 223 ? 88.696 -13.843 -161.175 1.00 20.18 224 VAL D CA 1
ATOM 12797 C C . VAL D 1 223 ? 89.029 -15.293 -161.490 1.00 20.28 224 VAL D C 1
ATOM 12798 O O . VAL D 1 223 ? 90.009 -15.840 -160.976 1.00 20.00 224 VAL D O 1
ATOM 12802 N N . LEU D 1 224 ? 88.265 -15.920 -162.389 1.00 18.57 225 LEU D N 1
ATOM 12803 C CA . LEU D 1 224 ? 88.556 -17.312 -162.720 1.00 20.16 225 LEU D CA 1
ATOM 12804 C C . LEU D 1 224 ? 89.907 -17.445 -163.408 1.00 21.54 225 LEU D C 1
ATOM 12805 O O . LEU D 1 224 ? 90.658 -18.380 -163.121 1.00 19.76 225 LEU D O 1
ATOM 12810 N N . HIS D 1 225 ? 90.244 -16.522 -164.314 1.00 21.45 226 HIS D N 1
ATOM 12811 C CA . HIS D 1 225 ? 91.563 -16.581 -164.936 1.00 20.63 226 HIS D CA 1
ATOM 12812 C C . HIS D 1 225 ? 92.663 -16.418 -163.899 1.00 21.48 226 HIS D C 1
ATOM 12813 O O . HIS D 1 225 ? 93.661 -17.149 -163.918 1.00 21.53 226 HIS D O 1
ATOM 12820 N N . SER D 1 226 ? 92.490 -15.462 -162.985 1.00 17.72 227 SER D N 1
ATOM 12821 C CA . SER D 1 226 ? 93.492 -15.186 -161.963 1.00 18.69 227 SER D CA 1
ATOM 12822 C C . SER D 1 226 ? 93.685 -16.368 -161.016 1.00 20.71 227 SER D C 1
ATOM 12823 O O . SER D 1 226 ? 94.819 -16.671 -160.625 1.00 20.21 227 SER D O 1
ATOM 12826 N N . ILE D 1 227 ? 92.592 -17.024 -160.613 1.00 19.43 228 ILE D N 1
ATOM 12827 C CA . ILE D 1 227 ? 92.699 -18.200 -159.749 1.00 17.57 228 ILE D CA 1
ATOM 12828 C C . ILE D 1 227 ? 93.577 -19.257 -160.409 1.00 26.05 228 ILE D C 1
ATOM 12829 O O . ILE D 1 227 ? 94.487 -19.826 -159.785 1.00 19.87 228 ILE D O 1
ATOM 12834 N N . ASN D 1 228 ? 93.344 -19.512 -161.698 1.00 25.36 229 ASN D N 1
ATOM 12835 C CA A ASN D 1 228 ? 94.130 -20.529 -162.385 0.45 24.98 229 ASN D CA 1
ATOM 12836 C CA B ASN D 1 228 ? 94.131 -20.522 -162.398 0.55 25.03 229 ASN D CA 1
ATOM 12837 C C . ASN D 1 228 ? 95.576 -20.080 -162.574 1.00 23.73 229 ASN D C 1
ATOM 12838 O O . ASN D 1 228 ? 96.501 -20.863 -162.344 1.00 27.83 229 ASN D O 1
ATOM 12847 N N . ARG D 1 229 ? 95.795 -18.831 -162.992 1.00 22.47 230 ARG D N 1
ATOM 12848 C CA . ARG D 1 229 ? 97.169 -18.370 -163.171 1.00 24.46 230 ARG D CA 1
ATOM 12849 C C . ARG D 1 229 ? 97.977 -18.447 -161.896 1.00 26.54 230 ARG D C 1
ATOM 12850 O O . ARG D 1 229 ? 99.138 -18.873 -161.915 1.00 24.14 230 ARG D O 1
ATOM 12858 N N . HIS D 1 230 ? 97.412 -17.972 -160.797 1.00 22.27 231 HIS D N 1
ATOM 12859 C CA . HIS D 1 230 ? 98.210 -17.723 -159.607 1.00 23.46 231 HIS D CA 1
ATOM 12860 C C . HIS D 1 230 ? 98.006 -18.771 -158.522 1.00 20.90 231 HIS D C 1
ATOM 12861 O O . HIS D 1 230 ? 98.519 -18.597 -157.411 1.00 24.07 231 HIS D O 1
ATOM 12868 N N . GLU D 1 231 ? 97.316 -19.872 -158.829 1.00 20.94 232 GLU D N 1
ATOM 12869 C CA . GLU D 1 231 ? 97.080 -20.961 -157.875 1.00 25.14 232 GLU D CA 1
ATOM 12870 C C . GLU D 1 231 ? 96.482 -20.440 -156.568 1.00 23.02 232 GLU D C 1
ATOM 12871 O O . GLU D 1 231 ? 96.972 -20.722 -155.469 1.00 19.57 232 GLU D O 1
ATOM 12873 N N . VAL D 1 232 ? 95.404 -19.664 -156.697 1.00 21.03 233 VAL D N 1
ATOM 12874 C CA . VAL D 1 232 ? 94.702 -19.139 -155.530 1.00 17.44 233 VAL D CA 1
ATOM 12875 C C . VAL D 1 232 ? 94.006 -20.273 -154.780 1.00 18.72 233 VAL D C 1
ATOM 12876 O O . VAL D 1 232 ? 93.380 -21.154 -155.386 1.00 17.70 233 VAL D O 1
ATOM 12880 N N . THR D 1 233 ? 94.106 -20.258 -153.442 1.00 16.49 234 THR D N 1
ATOM 12881 C CA . THR D 1 233 ? 93.436 -21.264 -152.623 1.00 13.66 234 THR D CA 1
ATOM 12882 C C . THR D 1 233 ? 92.300 -20.707 -151.776 1.00 14.93 234 THR D C 1
ATOM 12883 O O . THR D 1 233 ? 91.431 -21.477 -151.354 1.00 19.77 234 THR D O 1
ATOM 12887 N N . MET D 1 234 ? 92.276 -19.397 -151.525 1.00 17.18 235 MET D N 1
ATOM 12888 C CA . MET D 1 234 ? 91.266 -18.768 -150.684 1.00 16.28 235 MET D CA 1
ATOM 12889 C C . MET D 1 234 ? 90.705 -17.546 -151.396 1.00 14.92 235 MET D C 1
ATOM 12890 O O . MET D 1 234 ? 91.423 -16.844 -152.109 1.00 16.36 235 MET D O 1
ATOM 12895 N N . ILE D 1 235 ? 89.425 -17.264 -151.172 1.00 16.43 236 ILE D N 1
ATOM 12896 C CA . ILE D 1 235 ? 88.831 -16.070 -151.769 1.00 14.47 236 ILE D CA 1
ATOM 12897 C C . ILE D 1 235 ? 87.705 -15.592 -150.869 1.00 13.46 236 ILE D C 1
ATOM 12898 O O . ILE D 1 235 ? 86.993 -16.398 -150.261 1.00 15.18 236 ILE D O 1
ATOM 12903 N N . SER D 1 236 ? 87.561 -14.275 -150.757 1.00 16.68 237 SER D N 1
ATOM 12904 C CA . SER D 1 236 ? 86.466 -13.691 -149.991 1.00 12.97 237 SER D CA 1
ATOM 12905 C C . SER D 1 236 ? 85.364 -13.232 -150.937 1.00 15.35 237 SER D C 1
ATOM 12906 O O . SER D 1 236 ? 85.637 -12.750 -152.043 1.00 14.66 237 SER D O 1
ATOM 12909 N N . ALA D 1 237 ? 84.118 -13.392 -150.507 1.00 13.80 238 ALA D N 1
ATOM 12910 C CA . ALA D 1 237 ? 83.013 -13.013 -151.373 1.00 15.58 238 ALA D CA 1
ATOM 12911 C C . ALA D 1 237 ? 81.811 -12.556 -150.556 1.00 14.21 238 ALA D C 1
ATOM 12912 O O . ALA D 1 237 ? 81.629 -12.950 -149.402 1.00 15.69 238 ALA D O 1
ATOM 12914 N N . VAL D 1 238 ? 80.983 -11.723 -151.179 1.00 14.36 239 VAL D N 1
ATOM 12915 C CA . VAL D 1 238 ? 79.618 -11.514 -150.725 1.00 15.41 239 VAL D CA 1
ATOM 12916 C C . VAL D 1 238 ? 78.716 -12.323 -151.648 1.00 13.09 239 VAL D C 1
ATOM 12917 O O . VAL D 1 238 ? 79.125 -12.760 -152.728 1.00 15.47 239 VAL D O 1
ATOM 12921 N N . GLN D 1 239 ? 77.479 -12.554 -151.210 1.00 15.96 240 GLN D N 1
ATOM 12922 C CA . GLN D 1 239 ? 76.620 -13.509 -151.910 1.00 17.73 240 GLN D CA 1
ATOM 12923 C C . GLN D 1 239 ? 76.394 -13.121 -153.371 1.00 18.25 240 GLN D C 1
ATOM 12924 O O . GLN D 1 239 ? 76.271 -14.008 -154.223 1.00 18.70 240 GLN D O 1
ATOM 12930 N N . THR D 1 240 ? 76.379 -11.823 -153.693 1.00 17.35 241 THR D N 1
ATOM 12931 C CA . THR D 1 240 ? 76.211 -11.423 -155.095 1.00 19.55 241 THR D CA 1
ATOM 12932 C C . THR D 1 240 ? 77.385 -11.916 -155.944 1.00 20.49 241 THR D C 1
ATOM 12933 O O . THR D 1 240 ? 77.200 -12.397 -157.073 1.00 19.71 241 THR D O 1
ATOM 12937 N N . MET D 1 241 ? 78.602 -11.836 -155.404 1.00 17.35 242 MET D N 1
ATOM 12938 C CA . MET D 1 241 ? 79.775 -12.345 -156.113 1.00 16.02 242 MET D CA 1
ATOM 12939 C C . MET D 1 241 ? 79.712 -13.855 -156.268 1.00 20.24 242 MET D C 1
ATOM 12940 O O . MET D 1 241 ? 80.034 -14.390 -157.335 1.00 18.01 242 MET D O 1
ATOM 12945 N N . LEU D 1 242 ? 79.311 -14.555 -155.202 1.00 18.53 243 LEU D N 1
ATOM 12946 C CA . LEU D 1 242 ? 79.173 -16.005 -155.265 1.00 18.19 243 LEU D CA 1
ATOM 12947 C C . LEU D 1 242 ? 78.139 -16.418 -156.303 1.00 15.60 243 LEU D C 1
ATOM 12948 O O . LEU D 1 242 ? 78.364 -17.361 -157.067 1.00 20.28 243 LEU D O 1
ATOM 12953 N N . ALA D 1 243 ? 76.987 -15.736 -156.330 1.00 16.77 244 ALA D N 1
ATOM 12954 C CA . ALA D 1 243 ? 75.979 -16.022 -157.347 1.00 19.03 244 ALA D CA 1
ATOM 12955 C C . ALA D 1 243 ? 76.529 -15.809 -158.749 1.00 17.72 244 ALA D C 1
ATOM 12956 O O . ALA D 1 243 ? 76.233 -16.586 -159.671 1.00 19.92 244 ALA D O 1
ATOM 12958 N N . SER D 1 244 ? 77.286 -14.733 -158.942 1.00 18.78 245 SER D N 1
ATOM 12959 C CA . SER D 1 244 ? 77.869 -14.462 -160.254 1.00 22.64 245 SER D CA 1
ATOM 12960 C C . SER D 1 244 ? 78.864 -15.546 -160.650 1.00 20.74 245 SER D C 1
ATOM 12961 O O . SER D 1 244 ? 78.983 -15.890 -161.834 1.00 23.88 245 SER D O 1
ATOM 12964 N N . LEU D 1 245 ? 79.600 -16.087 -159.672 1.00 20.89 246 LEU D N 1
ATOM 12965 C CA . LEU D 1 245 ? 80.535 -17.175 -159.951 1.00 22.37 246 LEU D CA 1
ATOM 12966 C C . LEU D 1 245 ? 79.801 -18.430 -160.415 1.00 22.83 246 LEU D C 1
ATOM 12967 O O . LEU D 1 245 ? 80.197 -19.070 -161.399 1.00 25.42 246 LEU D O 1
ATOM 12972 N N . LEU D 1 246 ? 78.709 -18.785 -159.736 1.00 21.12 247 LEU D N 1
ATOM 12973 C CA . LEU D 1 246 ? 77.964 -19.985 -160.113 1.00 21.70 247 LEU D CA 1
ATOM 12974 C C . LEU D 1 246 ? 77.249 -19.809 -161.444 1.00 20.18 247 LEU D C 1
ATOM 12975 O O . LEU D 1 246 ? 77.007 -20.793 -162.154 1.00 24.61 247 LEU D O 1
ATOM 12980 N N . GLU D 1 247 ? 76.897 -18.575 -161.797 1.00 24.30 248 GLU D N 1
ATOM 12981 C CA . GLU D 1 247 ? 76.303 -18.335 -163.105 1.00 29.44 248 GLU D CA 1
ATOM 12982 C C . GLU D 1 247 ? 77.316 -18.557 -164.226 1.00 27.36 248 GLU D C 1
ATOM 12983 O O . GLU D 1 247 ? 76.925 -18.878 -165.357 1.00 28.25 248 GLU D O 1
ATOM 12989 N N . GLU D 1 248 ? 78.607 -18.451 -163.920 1.00 31.81 249 GLU D N 1
ATOM 12990 C CA . GLU D 1 248 ? 79.669 -18.606 -164.907 1.00 32.30 249 GLU D CA 1
ATOM 12991 C C . GLU D 1 248 ? 80.124 -20.051 -165.084 1.00 28.96 249 GLU D C 1
ATOM 12992 O O . GLU D 1 248 ? 80.484 -20.445 -166.199 1.00 37.19 249 GLU D O 1
ATOM 12998 N N . THR D 1 249 ? 80.125 -20.856 -164.023 1.00 26.36 250 THR D N 1
ATOM 12999 C CA . THR D 1 249 ? 80.731 -22.178 -164.103 1.00 21.83 250 THR D CA 1
ATOM 13000 C C . THR D 1 249 ? 80.010 -23.148 -163.179 1.00 29.81 250 THR D C 1
ATOM 13001 O O . THR D 1 249 ? 79.562 -22.772 -162.093 1.00 28.62 250 THR D O 1
ATOM 13005 N N . ASN D 1 250 ? 79.917 -24.402 -163.618 1.00 26.41 251 ASN D N 1
ATOM 13006 C CA . ASN D 1 250 ? 79.351 -25.473 -162.811 1.00 22.90 251 ASN D CA 1
ATOM 13007 C C . ASN D 1 250 ? 80.353 -26.097 -161.853 1.00 26.27 251 ASN D C 1
ATOM 13008 O O . ASN D 1 250 ? 79.960 -26.956 -161.060 1.00 26.23 251 ASN D O 1
ATOM 13013 N N . ARG D 1 251 ? 81.630 -25.731 -161.938 1.00 29.03 252 ARG D N 1
ATOM 13014 C CA . ARG D 1 251 ? 82.676 -26.409 -161.188 1.00 28.39 252 ARG D CA 1
ATOM 13015 C C . ARG D 1 251 ? 83.580 -25.385 -160.524 1.00 24.85 252 ARG D C 1
ATOM 13016 O O . ARG D 1 251 ? 83.913 -24.354 -161.116 1.00 29.41 252 ARG D O 1
ATOM 13018 N N . CYS D 1 252 ? 83.938 -25.658 -159.370 1.00 25.98 253 CYS D N 1
ATOM 13019 C CA . CYS D 1 252 ? 84.833 -24.759 -158.660 1.00 22.29 253 CYS D CA 1
ATOM 13020 C C . CYS D 1 252 ? 86.282 -25.078 -159.017 1.00 24.66 253 CYS D C 1
ATOM 13021 O O . CYS D 1 252 ? 86.657 -26.252 -159.063 1.00 27.16 253 CYS D O 1
ATOM 13024 N N . PRO D 1 253 ? 87.111 -24.069 -159.295 1.00 27.84 254 PRO D N 1
ATOM 13025 C CA . PRO D 1 253 ? 88.522 -24.337 -159.607 1.00 27.83 254 PRO D CA 1
ATOM 13026 C C . PRO D 1 253 ? 89.174 -25.186 -158.527 1.00 24.64 254 PRO D C 1
ATOM 13027 O O . PRO D 1 253 ? 88.921 -25.004 -157.333 1.00 23.64 254 PRO D O 1
ATOM 13031 N N . GLU D 1 254 ? 90.029 -26.119 -158.961 1.00 27.52 255 GLU D N 1
ATOM 13032 C CA . GLU D 1 254 ? 90.504 -27.174 -158.068 1.00 29.32 255 GLU D CA 1
ATOM 13033 C C . GLU D 1 254 ? 91.366 -26.633 -156.931 1.00 25.58 255 GLU D C 1
ATOM 13034 O O . GLU D 1 254 ? 91.427 -27.241 -155.857 1.00 28.35 255 GLU D O 1
ATOM 13036 N N . SER D 1 255 ? 92.032 -25.499 -157.133 1.00 24.66 256 SER D N 1
ATOM 13037 C CA . SER D 1 255 ? 92.939 -25.005 -156.103 1.00 21.71 256 SER D CA 1
ATOM 13038 C C . SER D 1 255 ? 92.208 -24.326 -154.949 1.00 18.99 256 SER D C 1
ATOM 13039 O O . SER D 1 255 ? 92.794 -24.157 -153.869 1.00 17.65 256 SER D O 1
ATOM 13042 N N . ILE D 1 256 ? 90.947 -23.945 -155.145 1.00 17.24 257 ILE D N 1
ATOM 13043 C CA . ILE D 1 256 ? 90.178 -23.260 -154.109 1.00 17.37 257 ILE D CA 1
ATOM 13044 C C . ILE D 1 256 ? 89.769 -24.255 -153.027 1.00 19.24 257 ILE D C 1
ATOM 13045 O O . ILE D 1 256 ? 89.080 -25.248 -153.293 1.00 19.51 257 ILE D O 1
ATOM 13050 N N . ARG D 1 257 ? 90.177 -23.983 -151.790 1.00 17.35 258 ARG D N 1
ATOM 13051 C CA . ARG D 1 257 ? 89.753 -24.776 -150.645 1.00 19.79 258 ARG D CA 1
ATOM 13052 C C . ARG D 1 257 ? 88.810 -24.032 -149.718 1.00 21.37 258 ARG D C 1
ATOM 13053 O O . ARG D 1 257 ? 88.211 -24.662 -148.843 1.00 19.57 258 ARG D O 1
ATOM 13061 N N A CYS D 1 258 ? 88.665 -22.721 -149.881 0.92 20.28 259 CYS D N 1
ATOM 13062 N N B CYS D 1 258 ? 88.673 -22.716 -149.869 0.08 20.30 259 CYS D N 1
ATOM 13063 C CA A CYS D 1 258 ? 87.808 -21.936 -149.001 0.92 19.58 259 CYS D CA 1
ATOM 13064 C CA B CYS D 1 258 ? 87.824 -21.924 -148.983 0.08 19.94 259 CYS D CA 1
ATOM 13065 C C A CYS D 1 258 ? 87.266 -20.740 -149.761 0.92 20.79 259 CYS D C 1
ATOM 13066 C C B CYS D 1 258 ? 87.271 -20.737 -149.754 0.08 18.98 259 CYS D C 1
ATOM 13067 O O A CYS D 1 258 ? 88.036 -19.943 -150.308 0.92 17.89 259 CYS D O 1
ATOM 13068 O O B CYS D 1 258 ? 88.042 -19.936 -150.292 0.08 19.18 259 CYS D O 1
ATOM 13073 N N . ILE D 1 259 ? 85.947 -20.622 -149.809 1.00 15.27 260 ILE D N 1
ATOM 13074 C CA . ILE D 1 259 ? 85.285 -19.402 -150.241 1.00 16.08 260 ILE D CA 1
ATOM 13075 C C . ILE D 1 259 ? 84.714 -18.796 -148.976 1.00 15.80 260 ILE D C 1
ATOM 13076 O O . ILE D 1 259 ? 83.771 -19.345 -148.395 1.00 15.92 260 ILE D O 1
ATOM 13081 N N . LEU D 1 260 ? 85.308 -17.708 -148.499 1.00 15.25 261 LEU D N 1
ATOM 13082 C CA . LEU D 1 260 ? 84.840 -17.097 -147.257 1.00 14.98 261 LEU D CA 1
ATOM 13083 C C . LEU D 1 260 ? 83.710 -16.137 -147.602 1.00 16.66 261 LEU D C 1
ATOM 13084 O O . LEU D 1 260 ? 83.942 -15.082 -148.195 1.00 18.12 261 LEU D O 1
ATOM 13089 N N . LEU D 1 261 ? 82.499 -16.497 -147.217 1.00 11.72 262 LEU D N 1
ATOM 13090 C CA . LEU D 1 261 ? 81.304 -15.739 -147.554 1.00 16.24 262 LEU D CA 1
ATOM 13091 C C . LEU D 1 261 ? 80.886 -14.912 -146.349 1.00 17.50 262 LEU D C 1
ATOM 13092 O O . LEU D 1 261 ? 80.778 -15.437 -145.234 1.00 21.30 262 LEU D O 1
ATOM 13097 N N . GLY D 1 262 ? 80.706 -13.621 -146.558 1.00 14.83 263 GLY D N 1
ATOM 13098 C CA . GLY D 1 262 ? 80.289 -12.754 -145.471 1.00 14.87 263 GLY D CA 1
ATOM 13099 C C . GLY D 1 262 ? 79.514 -11.566 -146.008 1.00 19.57 263 GLY D C 1
ATOM 13100 O O . GLY D 1 262 ? 79.159 -11.540 -147.189 1.00 19.11 263 GLY D O 1
ATOM 13101 N N . GLY D 1 263 ? 79.225 -10.595 -145.151 1.00 18.10 264 GLY D N 1
ATOM 13102 C CA . GLY D 1 263 ? 78.676 -9.335 -145.595 1.00 17.55 264 GLY D CA 1
ATOM 13103 C C . GLY D 1 263 ? 77.169 -9.275 -145.735 1.00 24.37 264 GLY D C 1
ATOM 13104 O O . GLY D 1 263 ? 76.660 -8.301 -146.303 1.00 32.68 264 GLY D O 1
ATOM 13105 N N . GLY D 1 264 ? 76.436 -10.268 -145.242 1.00 21.03 265 GLY D N 1
ATOM 13106 C CA . GLY D 1 264 ? 74.990 -10.202 -145.268 1.00 20.44 265 GLY D CA 1
ATOM 13107 C C . GLY D 1 264 ? 74.394 -11.561 -145.551 1.00 27.78 265 GLY D C 1
ATOM 13108 O O . GLY D 1 264 ? 75.111 -12.536 -145.790 1.00 36.24 265 GLY D O 1
ATOM 13109 N N . PRO D 1 265 ? 73.066 -11.656 -145.538 1.00 25.35 266 PRO D N 1
ATOM 13110 C CA . PRO D 1 265 ? 72.431 -12.959 -145.744 1.00 24.91 266 PRO D CA 1
ATOM 13111 C C . PRO D 1 265 ? 72.536 -13.411 -147.191 1.00 25.16 266 PRO D C 1
ATOM 13112 O O . PRO D 1 265 ? 72.530 -12.610 -148.127 1.00 33.55 266 PRO D O 1
ATOM 13116 N N . ALA D 1 266 ? 72.615 -14.705 -147.359 1.00 25.37 267 ALA D N 1
ATOM 13117 C CA . ALA D 1 266 ? 72.651 -15.336 -148.659 1.00 27.96 267 ALA D CA 1
ATOM 13118 C C . ALA D 1 266 ? 71.375 -16.130 -148.886 1.00 32.59 267 ALA D C 1
ATOM 13119 O O . ALA D 1 266 ? 70.843 -16.724 -147.941 1.00 25.25 267 ALA D O 1
ATOM 13121 N N . PRO D 1 267 ? 70.856 -16.158 -150.111 1.00 26.08 268 PRO D N 1
ATOM 13122 C CA . PRO D 1 267 ? 69.687 -17.004 -150.384 1.00 26.46 268 PRO D CA 1
ATOM 13123 C C . PRO D 1 267 ? 70.041 -18.474 -150.188 1.00 22.73 268 PRO D C 1
ATOM 13124 O O . PRO D 1 267 ? 71.108 -18.937 -150.605 1.00 25.16 268 PRO D O 1
ATOM 13128 N N . LEU D 1 268 ? 69.154 -19.197 -149.500 1.00 26.50 269 LEU D N 1
ATOM 13129 C CA . LEU D 1 268 ? 69.415 -20.606 -149.209 1.00 25.60 269 LEU D CA 1
ATOM 13130 C C . LEU D 1 268 ? 69.602 -21.472 -150.452 1.00 25.41 269 LEU D C 1
ATOM 13131 O O . LEU D 1 268 ? 70.474 -22.359 -150.417 1.00 28.07 269 LEU D O 1
ATOM 13136 N N . PRO D 1 269 ? 68.859 -21.291 -151.550 1.00 22.59 270 PRO D N 1
ATOM 13137 C CA . PRO D 1 269 ? 69.144 -22.099 -152.750 1.00 27.64 270 PRO D CA 1
ATOM 13138 C C . PRO D 1 269 ? 70.550 -21.909 -153.298 1.00 28.17 270 PRO D C 1
ATOM 13139 O O . PRO D 1 269 ? 71.114 -22.853 -153.868 1.00 26.26 270 PRO D O 1
ATOM 13143 N N . LEU D 1 270 ? 71.132 -20.716 -153.148 1.00 28.64 271 LEU D N 1
ATOM 13144 C CA . LEU D 1 270 ? 72.513 -20.504 -153.581 1.00 26.62 271 LEU D CA 1
ATOM 13145 C C . LEU D 1 270 ? 73.472 -21.356 -152.762 1.00 25.52 271 LEU D C 1
ATOM 13146 O O . LEU D 1 270 ? 74.383 -21.994 -153.303 1.00 24.12 271 LEU D O 1
ATOM 13151 N N . LEU D 1 271 ? 73.281 -21.370 -151.443 1.00 24.01 272 LEU D N 1
ATOM 13152 C CA . LEU D 1 271 ? 74.115 -22.196 -150.583 1.00 22.18 272 LEU D CA 1
ATOM 13153 C C . LEU D 1 271 ? 73.948 -23.677 -150.901 1.00 21.21 272 LEU D C 1
ATOM 13154 O O . LEU D 1 271 ? 74.926 -24.436 -150.896 1.00 26.89 272 LEU D O 1
ATOM 13159 N N . GLU D 1 272 ? 72.716 -24.111 -151.174 1.00 23.97 273 GLU D N 1
ATOM 13160 C CA . GLU D 1 272 ? 72.490 -25.516 -151.504 1.00 26.81 273 GLU D CA 1
ATOM 13161 C C . GLU D 1 272 ? 73.174 -25.898 -152.812 1.00 24.37 273 GLU D C 1
ATOM 13162 O O . GLU D 1 272 ? 73.781 -26.970 -152.911 1.00 25.94 273 GLU D O 1
ATOM 13164 N N . GLU D 1 273 ? 73.094 -25.029 -153.823 1.00 30.01 274 GLU D N 1
ATOM 13165 C CA . GLU D 1 273 ? 73.756 -25.303 -155.095 1.00 23.46 274 GLU D CA 1
ATOM 13166 C C . GLU D 1 273 ? 75.278 -25.330 -154.945 1.00 27.00 274 GLU D C 1
ATOM 13167 O O . GLU D 1 273 ? 75.949 -26.173 -155.550 1.00 22.89 274 GLU D O 1
ATOM 13173 N N . CYS D 1 274 ? 75.845 -24.409 -154.158 1.00 24.98 275 CYS D N 1
ATOM 13174 C CA . CYS D 1 274 ? 77.279 -24.458 -153.891 1.00 24.19 275 CYS D CA 1
ATOM 13175 C C . CYS D 1 274 ? 77.676 -25.800 -153.299 1.00 26.18 275 CYS D C 1
ATOM 13176 O O . CYS D 1 274 ? 78.646 -26.426 -153.738 1.00 26.41 275 CYS D O 1
ATOM 13179 N N . ARG D 1 275 ? 76.928 -26.257 -152.293 1.00 25.50 276 ARG D N 1
ATOM 13180 C CA . ARG D 1 275 ? 77.229 -27.536 -151.664 1.00 29.01 276 ARG D CA 1
ATOM 13181 C C . ARG D 1 275 ? 77.092 -28.679 -152.662 1.00 24.08 276 ARG D C 1
ATOM 13182 O O . ARG D 1 275 ? 77.955 -29.560 -152.730 1.00 33.76 276 ARG D O 1
ATOM 13187 N N . GLU D 1 276 ? 76.034 -28.655 -153.470 1.00 31.65 277 GLU D N 1
ATOM 13188 C CA . GLU D 1 276 ? 75.792 -29.740 -154.413 1.00 34.48 277 GLU D CA 1
ATOM 13189 C C . GLU D 1 276 ? 76.886 -29.810 -155.468 1.00 30.66 277 GLU D C 1
ATOM 13190 O O . GLU D 1 276 ? 77.270 -30.900 -155.906 1.00 39.50 277 GLU D O 1
ATOM 13192 N N . LYS D 1 277 ? 77.405 -28.661 -155.887 1.00 31.31 278 LYS D N 1
ATOM 13193 C CA . LYS D 1 277 ? 78.393 -28.610 -156.952 1.00 30.35 278 LYS D CA 1
ATOM 13194 C C . LYS D 1 277 ? 79.825 -28.574 -156.433 1.00 30.24 278 LYS D C 1
ATOM 13195 O O . LYS D 1 277 ? 80.760 -28.532 -157.240 1.00 29.37 278 LYS D O 1
ATOM 13201 N N . GLY D 1 278 ? 80.020 -28.601 -155.114 1.00 29.10 279 GLY D N 1
ATOM 13202 C CA . GLY D 1 278 ? 81.356 -28.699 -154.563 1.00 30.14 279 GLY D CA 1
ATOM 13203 C C . GLY D 1 278 ? 82.099 -27.392 -154.410 1.00 31.28 279 GLY D C 1
ATOM 13204 O O . GLY D 1 278 ? 83.332 -27.394 -154.420 1.00 32.21 279 GLY D O 1
ATOM 13205 N N . PHE D 1 279 ? 81.395 -26.272 -154.300 1.00 27.42 280 PHE D N 1
ATOM 13206 C CA . PHE D 1 279 ? 82.043 -25.006 -153.969 1.00 24.28 280 PHE D CA 1
ATOM 13207 C C . PHE D 1 279 ? 82.207 -24.945 -152.456 1.00 22.56 280 PHE D C 1
ATOM 13208 O O . PHE D 1 279 ? 81.206 -25.024 -151.737 1.00 26.35 280 PHE D O 1
ATOM 13216 N N . PRO D 1 280 ? 83.469 -24.845 -151.920 1.00 21.86 281 PRO D N 1
ATOM 13217 C CA . PRO D 1 280 ? 83.711 -24.922 -150.464 1.00 20.23 281 PRO D CA 1
ATOM 13218 C C . PRO D 1 280 ? 83.435 -23.594 -149.760 1.00 20.72 281 PRO D C 1
ATOM 13219 O O . PRO D 1 280 ? 84.326 -22.841 -149.373 1.00 20.98 281 PRO D O 1
ATOM 13223 N N . VAL D 1 281 ? 82.147 -23.316 -149.587 1.00 20.22 282 VAL D N 1
ATOM 13224 C CA . VAL D 1 281 ? 81.673 -22.049 -149.043 1.00 20.31 282 VAL D CA 1
ATOM 13225 C C . VAL D 1 281 ? 81.627 -22.119 -147.521 1.00 18.81 282 VAL D C 1
ATOM 13226 O O . VAL D 1 281 ? 80.990 -23.010 -146.941 1.00 18.77 282 VAL D O 1
ATOM 13230 N N . PHE D 1 282 ? 82.284 -21.161 -146.881 1.00 16.09 283 PHE D N 1
ATOM 13231 C CA . PHE D 1 282 ? 82.281 -20.975 -145.434 1.00 14.41 283 PHE D CA 1
ATOM 13232 C C . PHE D 1 282 ? 81.444 -19.735 -145.167 1.00 18.24 283 PHE D C 1
ATOM 13233 O O . PHE D 1 282 ? 81.928 -18.606 -145.305 1.00 18.29 283 PHE D O 1
ATOM 13241 N N . GLN D 1 283 ? 80.183 -19.934 -144.804 1.00 17.29 284 GLN D N 1
ATOM 13242 C CA . GLN D 1 283 ? 79.365 -18.795 -144.428 1.00 16.48 284 GLN D CA 1
ATOM 13243 C C . GLN D 1 283 ? 79.892 -18.216 -143.118 1.00 13.67 284 GLN D C 1
ATOM 13244 O O . GLN D 1 283 ? 80.449 -18.929 -142.282 1.00 17.93 284 GLN D O 1
ATOM 13250 N N . SER D 1 284 ? 79.731 -16.906 -142.942 1.00 14.22 285 SER D N 1
ATOM 13251 C CA A SER D 1 284 ? 80.290 -16.256 -141.768 0.72 14.34 285 SER D CA 1
ATOM 13252 C CA B SER D 1 284 ? 80.294 -16.252 -141.774 0.28 15.35 285 SER D CA 1
ATOM 13253 C C . SER D 1 284 ? 79.437 -15.061 -141.375 1.00 16.50 285 SER D C 1
ATOM 13254 O O . SER D 1 284 ? 78.683 -14.513 -142.181 1.00 19.36 285 SER D O 1
ATOM 13259 N N . TYR D 1 285 ? 79.577 -14.667 -140.112 1.00 14.85 286 TYR D N 1
ATOM 13260 C CA . TYR D 1 285 ? 78.928 -13.491 -139.558 1.00 12.84 286 TYR D CA 1
ATOM 13261 C C . TYR D 1 285 ? 80.016 -12.621 -138.950 1.00 12.98 286 TYR D C 1
ATOM 13262 O O . TYR D 1 285 ? 80.840 -13.107 -138.171 1.00 14.09 286 TYR D O 1
ATOM 13271 N N . GLY D 1 286 ? 80.031 -11.355 -139.333 1.00 13.92 287 GLY D N 1
ATOM 13272 C CA . GLY D 1 286 ? 81.097 -10.447 -138.968 1.00 16.52 287 GLY D CA 1
ATOM 13273 C C . GLY D 1 286 ? 80.718 -9.064 -139.434 1.00 18.03 287 GLY D C 1
ATOM 13274 O O . GLY D 1 286 ? 79.785 -8.883 -140.220 1.00 16.98 287 GLY D O 1
ATOM 13275 N N . MET D 1 287 ? 81.460 -8.085 -138.941 1.00 15.97 288 MET D N 1
ATOM 13276 C CA . MET D 1 287 ? 81.114 -6.694 -139.182 1.00 18.65 288 MET D CA 1
ATOM 13277 C C . MET D 1 287 ? 82.365 -5.860 -138.988 1.00 17.35 288 MET D C 1
ATOM 13278 O O . MET D 1 287 ? 83.389 -6.352 -138.513 1.00 13.95 288 MET D O 1
ATOM 13283 N N . THR D 1 288 ? 82.274 -4.593 -139.396 1.00 17.69 289 THR D N 1
ATOM 13284 C CA . THR D 1 288 ? 83.351 -3.642 -139.148 1.00 14.21 289 THR D CA 1
ATOM 13285 C C . THR D 1 288 ? 83.772 -3.664 -137.684 1.00 18.57 289 THR D C 1
ATOM 13286 O O . THR D 1 288 ? 84.971 -3.650 -137.366 1.00 15.64 289 THR D O 1
ATOM 13290 N N . GLU D 1 289 ? 82.787 -3.694 -136.785 1.00 15.00 290 GLU D N 1
ATOM 13291 C CA . GLU D 1 289 ? 83.027 -3.620 -135.347 1.00 14.56 290 GLU D CA 1
ATOM 13292 C C . GLU D 1 289 ? 83.738 -4.845 -134.788 1.00 14.13 290 GLU D C 1
ATOM 13293 O O . GLU D 1 289 ? 84.291 -4.763 -133.683 1.00 15.93 290 GLU D O 1
ATOM 13299 N N . THR D 1 290 ? 83.696 -5.983 -135.476 1.00 11.92 291 THR D N 1
ATOM 13300 C CA . THR D 1 290 ? 84.460 -7.147 -135.059 1.00 12.84 291 THR D CA 1
ATOM 13301 C C . THR D 1 290 ? 85.687 -7.381 -135.935 1.00 14.48 291 THR D C 1
ATOM 13302 O O . THR D 1 290 ? 86.284 -8.458 -135.862 1.00 13.70 291 THR D O 1
ATOM 13306 N N . CYS D 1 291 ? 86.076 -6.393 -136.755 1.00 14.25 292 CYS D N 1
ATOM 13307 C CA . CYS D 1 291 ? 87.295 -6.457 -137.572 1.00 14.01 292 CYS D CA 1
ATOM 13308 C C . CYS D 1 291 ? 87.291 -7.672 -138.495 1.00 13.41 292 CYS D C 1
ATOM 13309 O O . CYS D 1 291 ? 88.332 -8.289 -138.743 1.00 15.05 292 CYS D O 1
ATOM 13312 N N . SER D 1 292 ? 86.094 -7.986 -139.003 1.00 12.91 293 SER D N 1
ATOM 13313 C CA . SER D 1 292 ? 85.711 -9.049 -139.936 1.00 13.45 293 SER D CA 1
ATOM 13314 C C . SER D 1 292 ? 85.059 -10.209 -139.170 1.00 15.01 293 SER D C 1
ATOM 13315 O O . SER D 1 292 ? 84.421 -9.992 -138.137 1.00 18.73 293 SER D O 1
ATOM 13318 N N . GLN D 1 293 ? 85.160 -11.422 -139.695 1.00 15.31 294 GLN D N 1
ATOM 13319 C CA . GLN D 1 293 ? 84.392 -12.558 -139.185 1.00 18.81 294 GLN D CA 1
ATOM 13320 C C . GLN D 1 293 ? 84.550 -12.757 -137.673 1.00 16.84 294 GLN D C 1
ATOM 13321 O O . GLN D 1 293 ? 85.633 -12.589 -137.105 1.00 16.94 294 GLN D O 1
ATOM 13327 N N . ILE D 1 294 ? 83.449 -13.119 -137.014 1.00 11.65 295 ILE D N 1
ATOM 13328 C CA . ILE D 1 294 ? 83.516 -13.579 -135.631 1.00 9.99 295 ILE D CA 1
ATOM 13329 C C . ILE D 1 294 ? 82.835 -14.921 -135.426 1.00 14.79 295 ILE D C 1
ATOM 13330 O O . ILE D 1 294 ? 83.152 -15.626 -134.457 1.00 14.99 295 ILE D O 1
ATOM 13335 N N . VAL D 1 295 ? 81.968 -15.346 -136.343 1.00 16.35 296 VAL D N 1
ATOM 13336 C CA . VAL D 1 295 ? 81.304 -16.646 -136.310 1.00 14.23 296 VAL D CA 1
ATOM 13337 C C . VAL D 1 295 ? 81.389 -17.198 -137.728 1.00 16.68 296 VAL D C 1
ATOM 13338 O O . VAL D 1 295 ? 81.155 -16.454 -138.682 1.00 17.89 296 VAL D O 1
ATOM 13342 N N . THR D 1 296 ? 81.760 -18.477 -137.895 1.00 12.17 297 THR D N 1
ATOM 13343 C CA A THR D 1 296 ? 81.950 -19.037 -139.231 0.75 12.47 297 THR D CA 1
ATOM 13344 C CA B THR D 1 296 ? 81.898 -19.022 -139.239 0.25 13.89 297 THR D CA 1
ATOM 13345 C C . THR D 1 296 ? 81.449 -20.477 -139.268 1.00 17.40 297 THR D C 1
ATOM 13346 O O . THR D 1 296 ? 81.552 -21.202 -138.278 1.00 24.20 297 THR D O 1
ATOM 13353 N N . LEU D 1 297 ? 80.924 -20.890 -140.426 1.00 25.74 298 LEU D N 1
ATOM 13354 C CA . LEU D 1 297 ? 80.252 -22.176 -140.606 1.00 23.40 298 LEU D CA 1
ATOM 13355 C C . LEU D 1 297 ? 81.006 -23.011 -141.629 1.00 19.92 298 LEU D C 1
ATOM 13356 O O . LEU D 1 297 ? 81.103 -22.620 -142.798 1.00 24.23 298 LEU D O 1
ATOM 13361 N N . SER D 1 298 ? 81.499 -24.174 -141.206 1.00 25.80 299 SER D N 1
ATOM 13362 C CA . SER D 1 298 ? 82.219 -25.045 -142.126 1.00 29.48 299 SER D CA 1
ATOM 13363 C C . SER D 1 298 ? 81.269 -25.690 -143.141 1.00 28.86 299 SER D C 1
ATOM 13364 O O . SER D 1 298 ? 80.090 -25.913 -142.852 1.00 29.73 299 SER D O 1
ATOM 13367 N N . PRO D 1 299 ? 81.770 -26.001 -144.342 1.00 29.28 300 PRO D N 1
ATOM 13368 C CA . PRO D 1 299 ? 80.932 -26.684 -145.344 1.00 31.36 300 PRO D CA 1
ATOM 13369 C C . PRO D 1 299 ? 80.378 -28.026 -144.888 1.00 23.13 300 PRO D C 1
ATOM 13370 O O . PRO D 1 299 ? 79.326 -28.441 -145.390 1.00 31.41 300 PRO D O 1
ATOM 13374 N N . GLU D 1 300 ? 81.048 -28.723 -143.959 1.00 32.91 301 GLU D N 1
ATOM 13375 C CA . GLU D 1 300 ? 80.520 -29.998 -143.488 1.00 33.47 301 GLU D CA 1
ATOM 13376 C C . GLU D 1 300 ? 79.221 -29.828 -142.708 1.00 41.46 301 GLU D C 1
ATOM 13377 O O . GLU D 1 300 ? 78.439 -30.780 -142.619 1.00 42.55 301 GLU D O 1
ATOM 13380 N N . PHE D 1 301 ? 78.962 -28.643 -142.156 1.00 34.91 302 PHE D N 1
ATOM 13381 C CA . PHE D 1 301 ? 77.711 -28.376 -141.460 1.00 33.13 302 PHE D CA 1
ATOM 13382 C C . PHE D 1 301 ? 76.741 -27.542 -142.289 1.00 32.32 302 PHE D C 1
ATOM 13383 O O . PHE D 1 301 ? 75.672 -27.175 -141.794 1.00 29.27 302 PHE D O 1
ATOM 13391 N N . SER D 1 302 ? 77.085 -27.238 -143.540 1.00 32.05 303 SER D N 1
ATOM 13392 C CA . SER D 1 302 ? 76.338 -26.225 -144.276 1.00 35.70 303 SER D CA 1
ATOM 13393 C C . SER D 1 302 ? 74.912 -26.670 -144.589 1.00 40.68 303 SER D C 1
ATOM 13394 O O . SER D 1 302 ? 74.018 -25.825 -144.714 1.00 37.99 303 SER D O 1
ATOM 13397 N N . MET D 1 303 ? 74.668 -27.976 -144.707 1.00 35.33 304 MET D N 1
ATOM 13398 C CA . MET D 1 303 ? 73.309 -28.428 -144.990 1.00 38.32 304 MET D CA 1
ATOM 13399 C C . MET D 1 303 ? 72.542 -28.781 -143.721 1.00 29.35 304 MET D C 1
ATOM 13400 O O . MET D 1 303 ? 71.367 -28.421 -143.592 1.00 36.62 304 MET D O 1
ATOM 13405 N N . GLU D 1 304 ? 73.190 -29.459 -142.771 1.00 32.74 305 GLU D N 1
ATOM 13406 C CA . GLU D 1 304 ? 72.533 -29.757 -141.501 1.00 35.67 305 GLU D CA 1
ATOM 13407 C C . GLU D 1 304 ? 72.120 -28.480 -140.778 1.00 36.87 305 GLU D C 1
ATOM 13408 O O . GLU D 1 304 ? 71.059 -28.431 -140.146 1.00 36.99 305 GLU D O 1
ATOM 13410 N N . LYS D 1 305 ? 72.942 -27.432 -140.860 1.00 32.34 306 LYS D N 1
ATOM 13411 C CA . LYS D 1 305 ? 72.673 -26.156 -140.205 1.00 27.48 306 LYS D CA 1
ATOM 13412 C C . LYS D 1 305 ? 72.390 -25.063 -141.229 1.00 37.14 306 LYS D C 1
ATOM 13413 O O . LYS D 1 305 ? 72.809 -23.918 -141.061 1.00 28.53 306 LYS D O 1
ATOM 13419 N N . LEU D 1 306 ? 71.702 -25.404 -142.318 1.00 35.16 307 LEU D N 1
ATOM 13420 C CA . LEU D 1 306 ? 71.438 -24.411 -143.349 1.00 32.52 307 LEU D CA 1
ATOM 13421 C C . LEU D 1 306 ? 70.651 -23.250 -142.757 1.00 28.47 307 LEU D C 1
ATOM 13422 O O . LEU D 1 306 ? 69.638 -23.447 -142.079 1.00 31.21 307 LEU D O 1
ATOM 13427 N N . GLY D 1 307 ? 71.141 -22.040 -142.993 1.00 28.39 308 GLY D N 1
ATOM 13428 C CA . GLY D 1 307 ? 70.617 -20.858 -142.359 1.00 28.24 308 GLY D CA 1
ATOM 13429 C C . GLY D 1 307 ? 71.472 -20.335 -141.229 1.00 29.47 308 GLY D C 1
ATOM 13430 O O . GLY D 1 307 ? 71.243 -19.206 -140.772 1.00 28.91 308 GLY D O 1
ATOM 13431 N N . SER D 1 308 ? 72.451 -21.115 -140.781 1.00 22.41 309 SER D N 1
ATOM 13432 C CA . SER D 1 308 ? 73.296 -20.747 -139.653 1.00 19.84 309 SER D CA 1
ATOM 13433 C C . SER D 1 308 ? 74.545 -20.034 -140.138 1.00 18.74 309 SER D C 1
ATOM 13434 O O . SER D 1 308 ? 75.038 -20.280 -141.242 1.00 27.85 309 SER D O 1
ATOM 13437 N N . ALA D 1 309 ? 75.061 -19.146 -139.295 1.00 19.16 310 ALA D N 1
ATOM 13438 C CA . ALA D 1 309 ? 76.358 -18.540 -139.558 1.00 24.26 310 ALA D CA 1
ATOM 13439 C C . ALA D 1 309 ? 77.505 -19.316 -138.930 1.00 23.92 310 ALA D C 1
ATOM 13440 O O . ALA D 1 309 ? 78.667 -18.980 -139.176 1.00 23.79 310 ALA D O 1
ATOM 13442 N N . GLY D 1 310 ? 77.211 -20.337 -138.124 1.00 20.72 311 GLY D N 1
ATOM 13443 C CA . GLY D 1 310 ? 78.255 -21.182 -137.587 1.00 16.60 311 GLY D CA 1
ATOM 13444 C C . GLY D 1 310 ? 78.527 -20.984 -136.111 1.00 20.15 311 GLY D C 1
ATOM 13445 O O . GLY D 1 310 ? 77.621 -20.665 -135.335 1.00 19.17 311 GLY D O 1
ATOM 13446 N N . LYS D 1 311 ? 79.787 -21.133 -135.722 1.00 20.74 312 LYS D N 1
ATOM 13447 C CA . LYS D 1 311 ? 80.182 -21.072 -134.323 1.00 18.53 312 LYS D CA 1
ATOM 13448 C C . LYS D 1 311 ? 81.256 -20.009 -134.135 1.00 17.64 312 LYS D C 1
ATOM 13449 O O . LYS D 1 311 ? 81.970 -19.671 -135.084 1.00 14.92 312 LYS D O 1
ATOM 13455 N N . PRO D 1 312 ? 81.368 -19.431 -132.942 1.00 15.61 313 PRO D N 1
ATOM 13456 C CA . PRO D 1 312 ? 82.370 -18.379 -132.731 1.00 14.33 313 PRO D CA 1
ATOM 13457 C C . PRO D 1 312 ? 83.790 -18.893 -132.948 1.00 16.09 313 PRO D C 1
ATOM 13458 O O . PRO D 1 312 ? 84.109 -20.050 -132.663 1.00 18.15 313 PRO D O 1
ATOM 13462 N N . LEU D 1 313 ? 84.635 -18.017 -133.487 1.00 12.82 314 LEU D N 1
ATOM 13463 C CA . LEU D 1 313 ? 86.045 -18.306 -133.659 1.00 11.42 314 LEU D CA 1
ATOM 13464 C C . LEU D 1 313 ? 86.703 -18.477 -132.299 1.00 11.23 314 LEU D C 1
ATOM 13465 O O . LEU D 1 313 ? 86.221 -17.987 -131.279 1.00 15.99 314 LEU D O 1
ATOM 13470 N N . PHE D 1 314 ? 87.846 -19.150 -132.292 1.00 12.29 315 PHE D N 1
ATOM 13471 C CA . PHE D 1 314 ? 88.529 -19.350 -131.028 1.00 14.01 315 PHE D CA 1
ATOM 13472 C C . PHE D 1 314 ? 88.866 -17.997 -130.425 1.00 12.85 315 PHE D C 1
ATOM 13473 O O . PHE D 1 314 ? 89.210 -17.056 -131.147 1.00 16.95 315 PHE D O 1
ATOM 13481 N N . SER D 1 315 ? 88.730 -17.899 -129.101 1.00 12.65 316 SER D N 1
ATOM 13482 C CA . SER D 1 315 ? 88.940 -16.726 -128.259 1.00 13.16 316 SER D CA 1
ATOM 13483 C C . SER D 1 315 ? 87.716 -15.812 -128.279 1.00 13.30 316 SER D C 1
ATOM 13484 O O . SER D 1 315 ? 87.645 -14.892 -127.462 1.00 18.36 316 SER D O 1
ATOM 13487 N N . CYS D 1 316 ? 86.756 -16.034 -129.173 1.00 12.84 317 CYS D N 1
ATOM 13488 C CA . CYS D 1 316 ? 85.589 -15.177 -129.344 1.00 12.86 317 CYS D CA 1
ATOM 13489 C C . CYS D 1 316 ? 84.370 -15.791 -128.679 1.00 16.01 317 CYS D C 1
ATOM 13490 O O . CYS D 1 316 ? 84.273 -17.006 -128.508 1.00 15.92 317 CYS D O 1
ATOM 13493 N N . GLU D 1 317 ? 83.405 -14.934 -128.356 1.00 13.93 318 GLU D N 1
ATOM 13494 C CA . GLU D 1 317 ? 82.190 -15.376 -127.689 1.00 11.82 318 GLU D CA 1
ATOM 13495 C C . GLU D 1 317 ? 80.987 -14.667 -128.283 1.00 14.92 318 GLU D C 1
ATOM 13496 O O . GLU D 1 317 ? 81.084 -13.555 -128.817 1.00 17.45 318 GLU D O 1
ATOM 13502 N N . ILE D 1 318 ? 79.847 -15.328 -128.150 1.00 14.17 319 ILE D N 1
ATOM 13503 C CA A ILE D 1 318 ? 78.567 -14.798 -128.607 0.50 13.13 319 ILE D CA 1
ATOM 13504 C CA B ILE D 1 318 ? 78.570 -14.809 -128.613 0.50 13.13 319 ILE D CA 1
ATOM 13505 C C . ILE D 1 318 ? 77.502 -15.226 -127.614 1.00 19.09 319 ILE D C 1
ATOM 13506 O O . ILE D 1 318 ? 77.574 -16.314 -127.027 1.00 21.75 319 ILE D O 1
ATOM 13515 N N . LYS D 1 319 ? 76.526 -14.353 -127.403 1.00 19.74 320 LYS D N 1
ATOM 13516 C CA . LYS D 1 319 ? 75.389 -14.682 -126.568 1.00 19.73 320 LYS D CA 1
ATOM 13517 C C . LYS D 1 319 ? 74.203 -13.938 -127.143 1.00 17.15 320 LYS D C 1
ATOM 13518 O O . LYS D 1 319 ? 74.357 -13.022 -127.950 1.00 18.05 320 LYS D O 1
ATOM 13524 N N . ILE D 1 320 ? 73.019 -14.355 -126.712 1.00 20.14 321 ILE D N 1
ATOM 13525 C CA . ILE D 1 320 ? 71.747 -13.789 -127.138 1.00 19.41 321 ILE D CA 1
ATOM 13526 C C . ILE D 1 320 ? 71.069 -13.258 -125.881 1.00 20.70 321 ILE D C 1
ATOM 13527 O O . ILE D 1 320 ? 70.898 -14.009 -124.911 1.00 26.07 321 ILE D O 1
ATOM 13532 N N . GLU D 1 321 ? 70.702 -11.970 -125.879 1.00 26.80 322 GLU D N 1
ATOM 13533 C CA . GLU D 1 321 ? 70.077 -11.367 -124.703 1.00 28.25 322 GLU D CA 1
ATOM 13534 C C . GLU D 1 321 ? 68.832 -10.583 -125.085 1.00 33.15 322 GLU D C 1
ATOM 13535 O O . GLU D 1 321 ? 68.780 -9.947 -126.143 1.00 30.73 322 GLU D O 1
ATOM 13541 N N . ARG D 1 322 ? 67.849 -10.606 -124.188 1.00 32.99 323 ARG D N 1
ATOM 13542 C CA . ARG D 1 322 ? 66.630 -9.813 -124.314 1.00 45.24 323 ARG D CA 1
ATOM 13543 C C . ARG D 1 322 ? 66.453 -9.043 -123.012 1.00 48.47 323 ARG D C 1
ATOM 13544 O O . ARG D 1 322 ? 66.144 -9.639 -121.976 1.00 56.59 323 ARG D O 1
ATOM 13546 N N . ASP D 1 323 ? 66.686 -7.729 -123.064 1.00 48.62 324 ASP D N 1
ATOM 13547 C CA . ASP D 1 323 ? 66.504 -6.833 -121.920 1.00 60.37 324 ASP D CA 1
ATOM 13548 C C . ASP D 1 323 ? 67.332 -7.280 -120.713 1.00 61.85 324 ASP D C 1
ATOM 13549 O O . ASP D 1 323 ? 66.821 -7.449 -119.605 1.00 61.67 324 ASP D O 1
ATOM 13551 N N . GLY D 1 324 ? 68.634 -7.468 -120.935 1.00 56.67 325 GLY D N 1
ATOM 13552 C CA . GLY D 1 324 ? 69.552 -7.836 -119.879 1.00 43.50 325 GLY D CA 1
ATOM 13553 C C . GLY D 1 324 ? 69.542 -9.297 -119.480 1.00 47.99 325 GLY D C 1
ATOM 13554 O O . GLY D 1 324 ? 70.472 -9.743 -118.798 1.00 49.67 325 GLY D O 1
ATOM 13555 N N . GLN D 1 325 ? 68.528 -10.059 -119.875 1.00 50.19 326 GLN D N 1
ATOM 13556 C CA . GLN D 1 325 ? 68.422 -11.468 -119.520 1.00 49.18 326 GLN D CA 1
ATOM 13557 C C . GLN D 1 325 ? 68.975 -12.326 -120.650 1.00 43.60 326 GLN D C 1
ATOM 13558 O O . GLN D 1 325 ? 68.626 -12.123 -121.817 1.00 44.09 326 GLN D O 1
ATOM 13560 N N . VAL D 1 326 ? 69.836 -13.283 -120.306 1.00 39.64 327 VAL D N 1
ATOM 13561 C CA . VAL D 1 326 ? 70.367 -14.186 -121.317 1.00 41.85 327 VAL D CA 1
ATOM 13562 C C . VAL D 1 326 ? 69.260 -15.126 -121.776 1.00 39.35 327 VAL D C 1
ATOM 13563 O O . VAL D 1 326 ? 68.434 -15.585 -120.977 1.00 46.09 327 VAL D O 1
ATOM 13567 N N . CYS D 1 327 ? 69.210 -15.375 -123.081 1.00 31.02 328 CYS D N 1
ATOM 13568 C CA . CYS D 1 327 ? 68.149 -16.153 -123.701 1.00 37.52 328 CYS D CA 1
ATOM 13569 C C . CYS D 1 327 ? 68.527 -17.628 -123.765 1.00 31.32 328 CYS D C 1
ATOM 13570 O O . CYS D 1 327 ? 69.701 -17.986 -123.835 1.00 28.44 328 CYS D O 1
ATOM 13573 N N . GLU D 1 328 ? 67.517 -18.482 -123.704 1.00 33.79 329 GLU D N 1
ATOM 13574 C CA . GLU D 1 328 ? 67.704 -19.919 -123.836 1.00 34.61 329 GLU D CA 1
ATOM 13575 C C . GLU D 1 328 ? 67.885 -20.285 -125.305 1.00 37.85 329 GLU D C 1
ATOM 13576 O O . GLU D 1 328 ? 67.646 -19.464 -126.195 1.00 31.99 329 GLU D O 1
ATOM 13582 N N . PRO D 1 329 ? 68.306 -21.517 -125.601 1.00 37.63 330 PRO D N 1
ATOM 13583 C CA . PRO D 1 329 ? 68.394 -21.935 -127.003 1.00 35.09 330 PRO D CA 1
ATOM 13584 C C . PRO D 1 329 ? 67.073 -21.731 -127.728 1.00 31.44 330 PRO D C 1
ATOM 13585 O O . PRO D 1 329 ? 65.994 -21.972 -127.175 1.00 26.96 330 PRO D O 1
ATOM 13589 N N . TYR D 1 330 ? 67.182 -21.275 -128.981 1.00 29.92 331 TYR D N 1
ATOM 13590 C CA . TYR D 1 330 ? 66.080 -21.017 -129.905 1.00 29.72 331 TYR D CA 1
ATOM 13591 C C . TYR D 1 330 ? 65.273 -19.782 -129.522 1.00 25.59 331 TYR D C 1
ATOM 13592 O O . TYR D 1 330 ? 64.436 -19.325 -130.308 1.00 28.82 331 TYR D O 1
ATOM 13601 N N . GLU D 1 331 ? 65.554 -19.194 -128.364 1.00 25.98 332 GLU D N 1
ATOM 13602 C CA . GLU D 1 331 ? 64.888 -17.954 -127.981 1.00 27.51 332 GLU D CA 1
ATOM 13603 C C . GLU D 1 331 ? 65.522 -16.772 -128.706 1.00 29.40 332 GLU D C 1
ATOM 13604 O O . GLU D 1 331 ? 66.749 -16.606 -128.697 1.00 25.38 332 GLU D O 1
ATOM 13610 N N . HIS D 1 332 ? 64.682 -15.963 -129.344 1.00 23.14 333 HIS D N 1
ATOM 13611 C CA . HIS D 1 332 ? 65.156 -14.819 -130.106 1.00 24.92 333 HIS D CA 1
ATOM 13612 C C . HIS D 1 332 ? 65.618 -13.702 -129.176 1.00 30.71 333 HIS D C 1
ATOM 13613 O O . HIS D 1 332 ? 64.954 -13.378 -128.189 1.00 29.95 333 HIS D O 1
ATOM 13620 N N . GLY D 1 333 ? 66.761 -13.112 -129.494 1.00 24.53 334 GLY D N 1
ATOM 13621 C CA . GLY D 1 333 ? 67.188 -11.922 -128.788 1.00 21.51 334 GLY D CA 1
ATOM 13622 C C . GLY D 1 333 ? 68.295 -11.229 -129.545 1.00 22.94 334 GLY D C 1
ATOM 13623 O O . GLY D 1 333 ? 68.633 -11.606 -130.665 1.00 24.43 334 GLY D O 1
ATOM 13624 N N . GLU D 1 334 ? 68.866 -10.208 -128.916 1.00 22.99 335 GLU D N 1
ATOM 13625 C CA . GLU D 1 334 ? 69.905 -9.434 -129.578 1.00 20.53 335 GLU D CA 1
ATOM 13626 C C . GLU D 1 334 ? 71.227 -10.184 -129.498 1.00 22.16 335 GLU D C 1
ATOM 13627 O O . GLU D 1 334 ? 71.622 -10.644 -128.427 1.00 22.59 335 GLU D O 1
ATOM 13633 N N . ILE D 1 335 ? 71.889 -10.321 -130.643 1.00 16.81 336 ILE D N 1
ATOM 13634 C CA . ILE D 1 335 ? 73.218 -10.929 -130.693 1.00 15.49 336 ILE D CA 1
ATOM 13635 C C . ILE D 1 335 ? 74.220 -9.991 -130.034 1.00 19.98 336 ILE D C 1
ATOM 13636 O O . ILE D 1 335 ? 74.307 -8.810 -130.392 1.00 18.72 336 ILE D O 1
ATOM 13641 N N . MET D 1 336 ? 74.995 -10.510 -129.075 1.00 17.56 337 MET D N 1
ATOM 13642 C CA . MET D 1 336 ? 76.062 -9.733 -128.458 1.00 15.94 337 MET D CA 1
ATOM 13643 C C . MET D 1 336 ? 77.365 -10.510 -128.569 1.00 17.29 337 MET D C 1
ATOM 13644 O O . MET D 1 336 ? 77.369 -11.743 -128.471 1.00 17.42 337 MET D O 1
ATOM 13649 N N . VAL D 1 337 ? 78.465 -9.788 -128.774 1.00 15.77 338 VAL D N 1
ATOM 13650 C CA . VAL D 1 337 ? 79.728 -10.438 -129.098 1.00 13.69 338 VAL D CA 1
ATOM 13651 C C . VAL D 1 337 ? 80.817 -9.911 -128.178 1.00 18.26 338 VAL D C 1
ATOM 13652 O O . VAL D 1 337 ? 80.753 -8.793 -127.667 1.00 17.57 338 VAL D O 1
ATOM 13656 N N . LYS D 1 338 ? 81.844 -10.735 -127.998 1.00 16.04 339 LYS D N 1
ATOM 13657 C CA . LYS D 1 338 ? 82.978 -10.384 -127.160 1.00 16.34 339 LYS D CA 1
ATOM 13658 C C . LYS D 1 338 ? 84.194 -11.137 -127.675 1.00 16.28 339 LYS D C 1
ATOM 13659 O O . LYS D 1 338 ? 84.092 -12.289 -128.114 1.00 17.25 339 LYS D O 1
ATOM 13665 N N . GLY D 1 339 ? 85.334 -10.471 -127.662 1.00 13.77 340 GLY D N 1
ATOM 13666 C CA . GLY D 1 339 ? 86.562 -11.118 -128.049 1.00 10.56 340 GLY D CA 1
ATOM 13667 C C . GLY D 1 339 ? 87.645 -10.107 -128.357 1.00 10.92 340 GLY D C 1
ATOM 13668 O O . GLY D 1 339 ? 87.401 -8.897 -128.437 1.00 15.28 340 GLY D O 1
ATOM 13669 N N . PRO D 1 340 ? 88.882 -10.584 -128.507 1.00 11.80 341 PRO D N 1
ATOM 13670 C CA . PRO D 1 340 ? 90.000 -9.647 -128.705 1.00 11.18 341 PRO D CA 1
ATOM 13671 C C . PRO D 1 340 ? 90.016 -9.008 -130.085 1.00 16.95 341 PRO D C 1
ATOM 13672 O O . PRO D 1 340 ? 90.849 -8.121 -130.324 1.00 15.51 341 PRO D O 1
ATOM 13676 N N . ASN D 1 341 ? 89.142 -9.450 -130.990 1.00 14.83 342 ASN D N 1
ATOM 13677 C CA . ASN D 1 341 ? 88.953 -8.839 -132.301 1.00 16.75 342 ASN D CA 1
ATOM 13678 C C . ASN D 1 341 ? 87.878 -7.760 -132.287 1.00 15.88 342 ASN D C 1
ATOM 13679 O O . ASN D 1 341 ? 87.662 -7.099 -133.316 1.00 15.97 342 ASN D O 1
ATOM 13684 N N . VAL D 1 342 ? 87.201 -7.549 -131.149 1.00 13.50 343 VAL D N 1
ATOM 13685 C CA . VAL D 1 342 ? 86.119 -6.573 -131.092 1.00 14.92 343 VAL D CA 1
ATOM 13686 C C . VAL D 1 342 ? 86.686 -5.181 -130.844 1.00 21.82 343 VAL D C 1
ATOM 13687 O O . VAL D 1 342 ? 87.577 -4.985 -130.004 1.00 19.13 343 VAL D O 1
ATOM 13691 N N . MET D 1 343 ? 86.135 -4.208 -131.570 1.00 16.01 344 MET D N 1
ATOM 13692 C CA . MET D 1 343 ? 86.661 -2.846 -131.632 1.00 15.02 344 MET D CA 1
ATOM 13693 C C . MET D 1 343 ? 86.788 -2.216 -130.249 1.00 18.59 344 MET D C 1
ATOM 13694 O O . MET D 1 343 ? 86.075 -2.556 -129.300 1.00 23.66 344 MET D O 1
ATOM 13699 N N . LYS D 1 344 ? 87.708 -1.252 -130.173 1.00 23.56 345 LYS D N 1
ATOM 13700 C CA . LYS D 1 344 ? 87.916 -0.478 -128.958 1.00 29.34 345 LYS D CA 1
ATOM 13701 C C . LYS D 1 344 ? 86.657 0.294 -128.584 1.00 27.77 345 LYS D C 1
ATOM 13702 O O . LYS D 1 344 ? 86.126 0.158 -127.477 1.00 26.67 345 LYS D O 1
ATOM 13708 N N . SER D 1 345 ? 86.140 1.070 -129.519 1.00 23.29 346 SER D N 1
ATOM 13709 C CA . SER D 1 345 ? 84.997 1.935 -129.285 1.00 23.01 346 SER D CA 1
ATOM 13710 C C . SER D 1 345 ? 84.754 2.661 -130.592 1.00 19.73 346 SER D C 1
ATOM 13711 O O . SER D 1 345 ? 85.614 2.682 -131.478 1.00 21.62 346 SER D O 1
ATOM 13714 N N . TYR D 1 346 ? 83.577 3.265 -130.703 1.00 19.60 347 TYR D N 1
ATOM 13715 C CA . TYR D 1 346 ? 83.370 4.211 -131.786 1.00 23.86 347 TYR D CA 1
ATOM 13716 C C . TYR D 1 346 ? 84.110 5.505 -131.471 1.00 25.48 347 TYR D C 1
ATOM 13717 O O . TYR D 1 346 ? 84.218 5.913 -130.312 1.00 24.26 347 TYR D O 1
ATOM 13726 N N . PHE D 1 347 ? 84.615 6.156 -132.515 1.00 21.83 348 PHE D N 1
ATOM 13727 C CA . PHE D 1 347 ? 85.389 7.380 -132.344 1.00 24.18 348 PHE D CA 1
ATOM 13728 C C . PHE D 1 347 ? 84.446 8.550 -132.060 1.00 22.57 348 PHE D C 1
ATOM 13729 O O . PHE D 1 347 ? 83.570 8.857 -132.871 1.00 24.10 348 PHE D O 1
ATOM 13737 N N . ASN D 1 348 ? 84.623 9.190 -130.902 1.00 25.18 349 ASN D N 1
ATOM 13738 C CA . ASN D 1 348 ? 83.871 10.391 -130.534 1.00 28.72 349 ASN D CA 1
ATOM 13739 C C . ASN D 1 348 ? 82.357 10.175 -130.626 1.00 29.00 349 ASN D C 1
ATOM 13740 O O . ASN D 1 348 ? 81.623 10.944 -131.256 1.00 25.57 349 ASN D O 1
ATOM 13745 N N . ARG D 1 349 ? 81.879 9.108 -129.972 1.00 27.99 350 ARG D N 1
ATOM 13746 C CA . ARG D 1 349 ? 80.453 8.791 -129.910 1.00 25.14 350 ARG D CA 1
ATOM 13747 C C . ARG D 1 349 ? 80.170 8.291 -128.496 1.00 27.89 350 ARG D C 1
ATOM 13748 O O . ARG D 1 349 ? 79.880 7.120 -128.268 1.00 25.49 350 ARG D O 1
ATOM 13756 N N . GLU D 1 350 ? 80.264 9.202 -127.524 1.00 31.06 351 GLU D N 1
ATOM 13757 C CA . GLU D 1 350 ? 80.157 8.807 -126.124 1.00 33.45 351 GLU D CA 1
ATOM 13758 C C . GLU D 1 350 ? 78.830 8.111 -125.839 1.00 26.02 351 GLU D C 1
ATOM 13759 O O . GLU D 1 350 ? 78.800 7.059 -125.189 1.00 32.60 351 GLU D O 1
ATOM 13765 N N . SER D 1 351 ? 77.719 8.670 -126.329 1.00 28.93 352 SER D N 1
ATOM 13766 C CA . SER D 1 351 ? 76.427 8.065 -126.025 1.00 28.00 352 SER D CA 1
ATOM 13767 C C . SER D 1 351 ? 76.280 6.709 -126.711 1.00 29.36 352 SER D C 1
ATOM 13768 O O . SER D 1 351 ? 75.795 5.750 -126.098 1.00 28.01 352 SER D O 1
ATOM 13771 N N . ALA D 1 352 ? 76.733 6.598 -127.965 1.00 25.61 353 ALA D N 1
ATOM 13772 C CA . ALA D 1 352 ? 76.652 5.319 -128.669 1.00 29.73 353 ALA D CA 1
ATOM 13773 C C . ALA D 1 352 ? 77.532 4.259 -128.011 1.00 33.56 353 ALA D C 1
ATOM 13774 O O . ALA D 1 352 ? 77.152 3.085 -127.953 1.00 25.32 353 ALA D O 1
ATOM 13776 N N . ASN D 1 353 ? 78.714 4.647 -127.524 1.00 24.78 354 ASN D N 1
ATOM 13777 C CA . ASN D 1 353 ? 79.558 3.694 -126.801 1.00 26.04 354 ASN D CA 1
ATOM 13778 C C . ASN D 1 353 ? 78.897 3.232 -125.510 1.00 29.48 354 ASN D C 1
ATOM 13779 O O . ASN D 1 353 ? 79.000 2.058 -125.139 1.00 27.01 354 ASN D O 1
ATOM 13784 N N . GLU D 1 354 ? 78.213 4.142 -124.811 1.00 26.61 355 GLU D N 1
ATOM 13785 C CA . GLU D 1 354 ? 77.542 3.762 -123.572 1.00 34.03 355 GLU D CA 1
ATOM 13786 C C . GLU D 1 354 ? 76.390 2.801 -123.842 1.00 32.13 355 GLU D C 1
ATOM 13787 O O . GLU D 1 354 ? 76.154 1.873 -123.061 1.00 32.57 355 GLU D O 1
ATOM 13789 N N . ALA D 1 355 ? 75.674 2.998 -124.952 1.00 26.81 356 ALA D N 1
ATOM 13790 C CA . ALA D 1 355 ? 74.533 2.154 -125.270 1.00 29.95 356 ALA D CA 1
ATOM 13791 C C . ALA D 1 355 ? 74.947 0.817 -125.872 1.00 31.50 356 ALA D C 1
ATOM 13792 O O . ALA D 1 355 ? 74.255 -0.184 -125.664 1.00 30.27 356 ALA D O 1
ATOM 13794 N N . SER D 1 356 ? 76.064 0.776 -126.608 1.00 25.64 357 SER D N 1
ATOM 13795 C CA . SER D 1 356 ? 76.428 -0.415 -127.368 1.00 26.70 357 SER D CA 1
ATOM 13796 C C . SER D 1 356 ? 77.211 -1.441 -126.563 1.00 30.70 357 SER D C 1
ATOM 13797 O O . SER D 1 356 ? 77.154 -2.631 -126.886 1.00 27.00 357 SER D O 1
ATOM 13800 N N . PHE D 1 357 ? 77.956 -1.019 -125.549 1.00 26.78 358 PHE D N 1
ATOM 13801 C CA . PHE D 1 357 ? 78.776 -1.926 -124.759 1.00 26.70 358 PHE D CA 1
ATOM 13802 C C . PHE D 1 357 ? 78.098 -2.206 -123.425 1.00 37.88 358 PHE D C 1
ATOM 13803 O O . PHE D 1 357 ? 77.479 -1.317 -122.832 1.00 40.01 358 PHE D O 1
ATOM 13811 N N . GLN D 1 358 ? 78.222 -3.441 -122.948 1.00 34.60 359 GLN D N 1
ATOM 13812 C CA . GLN D 1 358 ? 77.619 -3.811 -121.665 1.00 35.10 359 GLN D CA 1
ATOM 13813 C C . GLN D 1 358 ? 78.533 -4.849 -121.025 1.00 44.06 359 GLN D C 1
ATOM 13814 O O . GLN D 1 358 ? 78.469 -6.033 -121.373 1.00 43.07 359 GLN D O 1
ATOM 13816 N N . ASN D 1 359 ? 79.393 -4.389 -120.115 1.00 47.44 360 ASN D N 1
ATOM 13817 C CA . ASN D 1 359 ? 80.274 -5.261 -119.337 1.00 43.23 360 ASN D CA 1
ATOM 13818 C C . ASN D 1 359 ? 81.168 -6.108 -120.242 1.00 40.48 360 ASN D C 1
ATOM 13819 O O . ASN D 1 359 ? 81.258 -7.329 -120.100 1.00 41.42 360 ASN D O 1
ATOM 13821 N N . GLY D 1 360 ? 81.839 -5.446 -121.186 1.00 40.36 361 GLY D N 1
ATOM 13822 C CA . GLY D 1 360 ? 82.762 -6.103 -122.084 1.00 38.83 361 GLY D CA 1
ATOM 13823 C C . GLY D 1 360 ? 82.148 -6.669 -123.349 1.00 38.04 361 GLY D C 1
ATOM 13824 O O . GLY D 1 360 ? 82.890 -7.107 -124.233 1.00 33.78 361 GLY D O 1
ATOM 13825 N N . TRP D 1 361 ? 80.825 -6.675 -123.461 1.00 27.17 362 TRP D N 1
ATOM 13826 C CA . TRP D 1 361 ? 80.123 -7.240 -124.604 1.00 25.96 362 TRP D CA 1
ATOM 13827 C C . TRP D 1 361 ? 79.590 -6.122 -125.493 1.00 26.11 362 TRP D C 1
ATOM 13828 O O . TRP D 1 361 ? 79.121 -5.093 -124.998 1.00 26.35 362 TRP D O 1
ATOM 13839 N N . LEU D 1 362 ? 79.627 -6.342 -126.803 1.00 20.33 363 LEU D N 1
ATOM 13840 C CA . LEU D 1 362 ? 79.135 -5.370 -127.775 1.00 19.59 363 LEU D CA 1
ATOM 13841 C C . LEU D 1 362 ? 77.803 -5.817 -128.352 1.00 17.38 363 LEU D C 1
ATOM 13842 O O . LEU D 1 362 ? 77.686 -6.940 -128.851 1.00 18.90 363 LEU D O 1
ATOM 13847 N N . LYS D 1 363 ? 76.802 -4.928 -128.310 1.00 18.71 364 LYS D N 1
ATOM 13848 C CA . LYS D 1 363 ? 75.517 -5.209 -128.936 1.00 24.99 364 LYS D CA 1
ATOM 13849 C C . LYS D 1 363 ? 75.612 -4.958 -130.435 1.00 27.50 364 LYS D C 1
ATOM 13850 O O . LYS D 1 363 ? 76.054 -3.890 -130.865 1.00 28.03 364 LYS D O 1
ATOM 13856 N N . THR D 1 364 ? 75.198 -5.937 -131.233 1.00 22.29 365 THR D N 1
ATOM 13857 C CA . THR D 1 364 ? 75.364 -5.825 -132.675 1.00 21.03 365 THR D CA 1
ATOM 13858 C C . THR D 1 364 ? 74.213 -5.124 -133.367 1.00 25.56 365 THR D C 1
ATOM 13859 O O . THR D 1 364 ? 74.379 -4.685 -134.511 1.00 28.88 365 THR D O 1
ATOM 13863 N N . GLY D 1 365 ? 73.061 -5.010 -132.715 1.00 28.18 366 GLY D N 1
ATOM 13864 C CA . GLY D 1 365 ? 71.859 -4.589 -133.402 1.00 29.31 366 GLY D CA 1
ATOM 13865 C C . GLY D 1 365 ? 71.186 -5.671 -134.222 1.00 27.89 366 GLY D C 1
ATOM 13866 O O . GLY D 1 365 ? 70.134 -5.413 -134.821 1.00 28.03 366 GLY D O 1
ATOM 13867 N N . ASP D 1 366 ? 71.757 -6.869 -134.280 1.00 24.67 367 ASP D N 1
ATOM 13868 C CA . ASP D 1 366 ? 71.165 -7.970 -135.018 1.00 18.68 367 ASP D CA 1
ATOM 13869 C C . ASP D 1 366 ? 70.371 -8.841 -134.068 1.00 21.79 367 ASP D C 1
ATOM 13870 O O . ASP D 1 366 ? 70.675 -8.927 -132.879 1.00 22.20 367 ASP D O 1
ATOM 13875 N N . LEU D 1 367 ? 69.350 -9.483 -134.609 1.00 20.75 368 LEU D N 1
ATOM 13876 C CA . LEU D 1 367 ? 68.521 -10.418 -133.870 1.00 18.70 368 LEU D CA 1
ATOM 13877 C C . LEU D 1 367 ? 68.912 -11.826 -134.287 1.00 19.98 368 LEU D C 1
ATOM 13878 O O . LEU D 1 367 ? 69.240 -12.069 -135.453 1.00 23.43 368 LEU D O 1
ATOM 13883 N N . GLY D 1 368 ? 68.886 -12.748 -133.341 1.00 23.94 369 GLY D N 1
ATOM 13884 C CA . GLY D 1 368 ? 69.193 -14.117 -133.680 1.00 19.67 369 GLY D CA 1
ATOM 13885 C C . GLY D 1 368 ? 68.869 -15.041 -132.528 1.00 20.99 369 GLY D C 1
ATOM 13886 O O . GLY D 1 368 ? 68.280 -14.632 -131.524 1.00 20.59 369 GLY D O 1
ATOM 13887 N N . TYR D 1 369 ? 69.265 -16.301 -132.697 1.00 24.09 370 TYR D N 1
ATOM 13888 C CA . TYR D 1 369 ? 69.196 -17.282 -131.628 1.00 20.85 370 TYR D CA 1
ATOM 13889 C C . TYR D 1 369 ? 70.340 -18.277 -131.799 1.00 21.90 370 TYR D C 1
ATOM 13890 O O . TYR D 1 369 ? 70.980 -18.355 -132.857 1.00 19.91 370 TYR D O 1
ATOM 13899 N N . LEU D 1 370 ? 70.604 -19.024 -130.733 1.00 21.96 371 LEU D N 1
ATOM 13900 C CA . LEU D 1 370 ? 71.527 -20.150 -130.767 1.00 21.84 371 LEU D CA 1
ATOM 13901 C C . LEU D 1 370 ? 70.746 -21.457 -130.694 1.00 25.63 371 LEU D C 1
ATOM 13902 O O . LEU D 1 370 ? 69.792 -21.573 -129.922 1.00 28.17 371 LEU D O 1
ATOM 13907 N N . ASP D 1 371 ? 71.148 -22.447 -131.491 1.00 25.40 372 ASP D N 1
ATOM 13908 C CA . ASP D 1 371 ? 70.531 -23.759 -131.353 1.00 24.74 372 ASP D CA 1
ATOM 13909 C C . ASP D 1 371 ? 71.171 -24.503 -130.178 1.00 26.39 372 ASP D C 1
ATOM 13910 O O . ASP D 1 371 ? 72.027 -23.972 -129.465 1.00 30.41 372 ASP D O 1
ATOM 13915 N N . ASN D 1 372 ? 70.758 -25.750 -129.961 1.00 30.61 373 ASN D N 1
ATOM 13916 C CA . ASN D 1 372 ? 71.210 -26.432 -128.754 1.00 30.73 373 ASN D CA 1
ATOM 13917 C C . ASN D 1 372 ? 72.670 -26.867 -128.825 1.00 35.74 373 ASN D C 1
ATOM 13918 O O . ASN D 1 372 ? 73.221 -27.270 -127.798 1.00 37.13 373 ASN D O 1
ATOM 13923 N N . GLU D 1 373 ? 73.308 -26.786 -129.993 1.00 26.53 374 GLU D N 1
ATOM 13924 C CA . GLU D 1 373 ? 74.730 -27.075 -130.120 1.00 22.85 374 GLU D CA 1
ATOM 13925 C C . GLU D 1 373 ? 75.571 -25.808 -130.223 1.00 25.82 374 GLU D C 1
ATOM 13926 O O . GLU D 1 373 ? 76.782 -25.891 -130.443 1.00 27.83 374 GLU D O 1
ATOM 13932 N N . GLY D 1 374 ? 74.960 -24.642 -130.046 1.00 20.39 375 GLY D N 1
ATOM 13933 C CA . GLY D 1 374 ? 75.671 -23.382 -130.070 1.00 26.50 375 GLY D CA 1
ATOM 13934 C C . GLY D 1 374 ? 75.812 -22.739 -131.429 1.00 22.10 375 GLY D C 1
ATOM 13935 O O . GLY D 1 374 ? 76.565 -21.764 -131.558 1.00 25.20 375 GLY D O 1
ATOM 13936 N N . PHE D 1 375 ? 75.117 -23.245 -132.448 1.00 18.31 376 PHE D N 1
ATOM 13937 C CA . PHE D 1 375 ? 75.189 -22.647 -133.770 1.00 21.94 376 PHE D CA 1
ATOM 13938 C C . PHE D 1 375 ? 74.313 -21.404 -133.833 1.00 17.96 376 PHE D C 1
ATOM 13939 O O . PHE D 1 375 ? 73.189 -21.382 -133.314 1.00 22.05 376 PHE D O 1
ATOM 13947 N N . LEU D 1 376 ? 74.850 -20.365 -134.455 1.00 21.18 377 LEU D N 1
ATOM 13948 C CA . LEU D 1 376 ? 74.192 -19.072 -134.540 1.00 22.78 377 LEU D CA 1
ATOM 13949 C C . LEU D 1 376 ? 73.287 -19.018 -135.758 1.00 20.98 377 LEU D C 1
ATOM 13950 O O . LEU D 1 376 ? 73.705 -19.357 -136.871 1.00 21.36 377 LEU D O 1
ATOM 13955 N N . TYR D 1 377 ? 72.055 -18.572 -135.542 1.00 18.36 378 TYR D N 1
ATOM 13956 C CA . TYR D 1 377 ? 71.119 -18.253 -136.610 1.00 20.85 378 TYR D CA 1
ATOM 13957 C C . TYR D 1 377 ? 70.823 -16.764 -136.526 1.00 20.28 378 TYR D C 1
ATOM 13958 O O . TYR D 1 377 ? 70.246 -16.297 -135.539 1.00 21.04 378 TYR D O 1
ATOM 13967 N N . VAL D 1 378 ? 71.255 -16.020 -137.539 1.00 25.13 379 VAL D N 1
ATOM 13968 C CA . VAL D 1 378 ? 70.982 -14.590 -137.636 1.00 22.08 379 VAL D CA 1
ATOM 13969 C C . VAL D 1 378 ? 69.670 -14.411 -138.386 1.00 22.17 379 VAL D C 1
ATOM 13970 O O . VAL D 1 378 ? 69.519 -14.903 -139.509 1.00 27.39 379 VAL D O 1
ATOM 13974 N N . LEU D 1 379 ? 68.722 -13.711 -137.766 1.00 22.65 380 LEU D N 1
ATOM 13975 C CA . LEU D 1 379 ? 67.389 -13.508 -138.328 1.00 22.88 380 LEU D CA 1
ATOM 13976 C C . LEU D 1 379 ? 67.406 -12.245 -139.177 1.00 26.49 380 LEU D C 1
ATOM 13977 O O . LEU D 1 379 ? 67.795 -11.177 -138.697 1.00 29.68 380 LEU D O 1
ATOM 13982 N N . ASP D 1 380 ? 67.017 -12.376 -140.444 1.00 27.66 381 ASP D N 1
ATOM 13983 C CA . ASP D 1 380 ? 67.105 -11.269 -141.394 1.00 29.82 381 ASP D CA 1
ATOM 13984 C C . ASP D 1 380 ? 65.861 -10.410 -141.208 1.00 36.56 381 ASP D C 1
ATOM 13985 O O . ASP D 1 380 ? 64.886 -10.492 -141.958 1.00 37.54 381 ASP D O 1
ATOM 13990 N N . ARG D 1 381 ? 65.898 -9.567 -140.168 1.00 26.70 382 ARG D N 1
ATOM 13991 C CA . ARG D 1 381 ? 64.692 -8.856 -139.761 1.00 27.24 382 ARG D CA 1
ATOM 13992 C C . ARG D 1 381 ? 64.915 -7.390 -139.422 1.00 30.24 382 ARG D C 1
ATOM 13993 O O . ARG D 1 381 ? 63.966 -6.723 -138.987 1.00 36.46 382 ARG D O 1
ATOM 14001 N N . ARG D 1 382 ? 66.107 -6.850 -139.623 1.00 24.92 383 ARG D N 1
ATOM 14002 C CA . ARG D 1 382 ? 66.300 -5.438 -139.327 1.00 32.46 383 ARG D CA 1
ATOM 14003 C C . ARG D 1 382 ? 65.613 -4.580 -140.380 1.00 32.77 383 ARG D C 1
ATOM 14004 O O . ARG D 1 382 ? 65.549 -4.944 -141.558 1.00 30.68 383 ARG D O 1
ATOM 14012 N N . SER D 1 383 ? 65.076 -3.445 -139.938 1.00 33.21 384 SER D N 1
ATOM 14013 C CA . SER D 1 383 ? 64.537 -2.436 -140.835 1.00 26.86 384 SER D CA 1
ATOM 14014 C C . SER D 1 383 ? 65.351 -1.155 -140.800 1.00 31.58 384 SER D C 1
ATOM 14015 O O . SER D 1 383 ? 65.048 -0.217 -141.547 1.00 28.85 384 SER D O 1
ATOM 14018 N N . ASP D 1 384 ? 66.376 -1.091 -139.954 1.00 27.73 385 ASP D N 1
ATOM 14019 C CA . ASP D 1 384 ? 67.262 0.058 -139.869 1.00 22.79 385 ASP D CA 1
ATOM 14020 C C . ASP D 1 384 ? 68.535 -0.144 -140.678 1.00 25.65 385 ASP D C 1
ATOM 14021 O O . ASP D 1 384 ? 69.447 0.685 -140.604 1.00 22.68 385 ASP D O 1
ATOM 14026 N N . LEU D 1 385 ? 68.603 -1.222 -141.451 1.00 21.86 386 LEU D N 1
ATOM 14027 C CA . LEU D 1 385 ? 69.759 -1.545 -142.270 1.00 20.52 386 LEU D CA 1
ATOM 14028 C C . LEU D 1 385 ? 69.274 -2.340 -143.473 1.00 25.96 386 LEU D C 1
ATOM 14029 O O . LEU D 1 385 ? 68.465 -3.257 -143.319 1.00 24.13 386 LEU D O 1
ATOM 14034 N N . ILE D 1 386 ? 69.736 -1.956 -144.664 1.00 21.60 387 ILE D N 1
ATOM 14035 C CA . ILE D 1 386 ? 69.486 -2.677 -145.909 1.00 17.07 387 ILE D CA 1
ATOM 14036 C C . ILE D 1 386 ? 70.843 -3.059 -146.477 1.00 20.92 387 ILE D C 1
ATOM 14037 O O . ILE D 1 386 ? 71.748 -2.220 -146.504 1.00 21.67 387 ILE D O 1
ATOM 14042 N N . ILE D 1 387 ? 71.001 -4.311 -146.912 1.00 18.30 388 ILE D N 1
ATOM 14043 C CA . ILE D 1 387 ? 72.275 -4.765 -147.472 1.00 18.06 388 ILE D CA 1
ATOM 14044 C C . ILE D 1 387 ? 72.113 -5.025 -148.968 1.00 21.09 388 ILE D C 1
ATOM 14045 O O . ILE D 1 387 ? 71.376 -5.930 -149.374 1.00 22.87 388 ILE D O 1
ATOM 14050 N N . SER D 1 388 ? 72.819 -4.233 -149.784 1.00 19.48 389 SER D N 1
ATOM 14051 C CA . SER D 1 388 ? 72.775 -4.310 -151.245 1.00 19.75 389 SER D CA 1
ATOM 14052 C C . SER D 1 388 ? 74.156 -4.724 -151.744 1.00 22.38 389 SER D C 1
ATOM 14053 O O . SER D 1 388 ? 75.114 -3.955 -151.625 1.00 22.12 389 SER D O 1
ATOM 14056 N N . GLY D 1 389 ? 74.260 -5.924 -152.307 1.00 19.91 390 GLY D N 1
ATOM 14057 C CA . GLY D 1 389 ? 75.554 -6.387 -152.801 1.00 18.49 390 GLY D CA 1
ATOM 14058 C C . GLY D 1 389 ? 76.661 -6.280 -151.778 1.00 21.78 390 GLY D C 1
ATOM 14059 O O . GLY D 1 389 ? 77.789 -5.875 -152.106 1.00 20.38 390 GLY D O 1
ATOM 14060 N N . GLY D 1 390 ? 76.354 -6.594 -150.523 1.00 20.05 391 GLY D N 1
ATOM 14061 C CA . GLY D 1 390 ? 77.357 -6.530 -149.481 1.00 16.43 391 GLY D CA 1
ATOM 14062 C C . GLY D 1 390 ? 77.624 -5.143 -148.938 1.00 20.13 391 GLY D C 1
ATOM 14063 O O . GLY D 1 390 ? 78.503 -4.996 -148.083 1.00 23.69 391 GLY D O 1
ATOM 14064 N N . GLU D 1 391 ? 76.897 -4.121 -149.404 1.00 18.68 392 GLU D N 1
ATOM 14065 C CA . GLU D 1 391 ? 77.093 -2.747 -148.953 1.00 15.31 392 GLU D CA 1
ATOM 14066 C C . GLU D 1 391 ? 75.972 -2.396 -147.984 1.00 24.27 392 GLU D C 1
ATOM 14067 O O . GLU D 1 391 ? 74.791 -2.489 -148.341 1.00 22.87 392 GLU D O 1
ATOM 14073 N N . ASN D 1 392 ? 76.339 -1.981 -146.772 1.00 21.34 393 ASN D N 1
ATOM 14074 C CA . ASN D 1 392 ? 75.350 -1.516 -145.801 1.00 23.47 393 ASN D CA 1
ATOM 14075 C C . ASN D 1 392 ? 74.739 -0.194 -146.240 1.00 25.34 393 ASN D C 1
ATOM 14076 O O . ASN D 1 392 ? 75.464 0.743 -146.592 1.00 22.65 393 ASN D O 1
ATOM 14081 N N . ILE D 1 393 ? 73.405 -0.117 -146.197 1.00 20.78 394 ILE D N 1
ATOM 14082 C CA . ILE D 1 393 ? 72.644 1.103 -146.459 1.00 19.63 394 ILE D CA 1
ATOM 14083 C C . ILE D 1 393 ? 71.767 1.380 -145.248 1.00 20.45 394 ILE D C 1
ATOM 14084 O O . ILE D 1 393 ? 71.042 0.490 -144.792 1.00 21.70 394 ILE D O 1
ATOM 14089 N N . TYR D 1 394 ? 71.831 2.604 -144.728 1.00 19.59 395 TYR D N 1
ATOM 14090 C CA . TYR D 1 394 ? 71.066 2.930 -143.528 1.00 18.79 395 TYR D CA 1
ATOM 14091 C C . TYR D 1 394 ? 69.888 3.806 -143.906 1.00 21.71 395 TYR D C 1
ATOM 14092 O O . TYR D 1 394 ? 70.085 4.949 -144.352 1.00 28.08 395 TYR D O 1
ATOM 14101 N N . PRO D 1 395 ? 68.663 3.293 -143.799 1.00 21.81 396 PRO D N 1
ATOM 14102 C CA . PRO D 1 395 ? 67.485 4.126 -144.084 1.00 26.95 396 PRO D CA 1
ATOM 14103 C C . PRO D 1 395 ? 67.550 5.503 -143.446 1.00 28.66 396 PRO D C 1
ATOM 14104 O O . PRO D 1 395 ? 67.205 6.485 -144.105 1.00 29.61 396 PRO D O 1
ATOM 14108 N N . ALA D 1 396 ? 68.035 5.610 -142.203 1.00 24.14 397 ALA D N 1
ATOM 14109 C CA . ALA D 1 396 ? 68.092 6.913 -141.542 1.00 27.56 397 ALA D CA 1
ATOM 14110 C C . ALA D 1 396 ? 68.934 7.911 -142.331 1.00 25.77 397 ALA D C 1
ATOM 14111 O O . ALA D 1 396 ? 68.619 9.106 -142.364 1.00 31.93 397 ALA D O 1
ATOM 14113 N N . GLU D 1 397 ? 70.020 7.446 -142.960 1.00 26.28 398 GLU D N 1
ATOM 14114 C CA . GLU D 1 397 ? 70.857 8.361 -143.731 1.00 24.68 398 GLU D CA 1
ATOM 14115 C C . GLU D 1 397 ? 70.189 8.759 -145.040 1.00 26.13 398 GLU D C 1
ATOM 14116 O O . GLU D 1 397 ? 70.217 9.933 -145.422 1.00 32.95 398 GLU D O 1
ATOM 14122 N N . VAL D 1 398 ? 69.582 7.800 -145.742 1.00 27.38 399 VAL D N 1
ATOM 14123 C CA . VAL D 1 398 ? 68.900 8.126 -146.991 1.00 27.86 399 VAL D CA 1
ATOM 14124 C C . VAL D 1 398 ? 67.707 9.034 -146.720 1.00 29.33 399 VAL D C 1
ATOM 14125 O O . VAL D 1 398 ? 67.476 10.016 -147.439 1.00 30.27 399 VAL D O 1
ATOM 14129 N N . GLU D 1 399 ? 66.940 8.729 -145.670 1.00 26.93 400 GLU D N 1
ATOM 14130 C CA . GLU D 1 399 ? 65.806 9.573 -145.307 1.00 30.90 400 GLU D CA 1
ATOM 14131 C C . GLU D 1 399 ? 66.263 10.985 -144.970 1.00 31.81 400 GLU D C 1
ATOM 14132 O O . GLU D 1 399 ? 65.638 11.966 -145.391 1.00 37.67 400 GLU D O 1
ATOM 14138 N N . SER D 1 400 ? 67.359 11.102 -144.220 1.00 31.60 401 SER D N 1
ATOM 14139 C CA . SER D 1 400 ? 67.935 12.405 -143.908 1.00 34.49 401 SER D CA 1
ATOM 14140 C C . SER D 1 400 ? 68.196 13.214 -145.174 1.00 41.42 401 SER D C 1
ATOM 14141 O O . SER D 1 400 ? 67.913 14.416 -145.223 1.00 43.79 401 SER D O 1
ATOM 14144 N N . VAL D 1 401 ? 68.699 12.564 -146.225 1.00 34.16 402 VAL D N 1
ATOM 14145 C CA . VAL D 1 401 ? 68.969 13.279 -147.470 1.00 29.99 402 VAL D CA 1
ATOM 14146 C C . VAL D 1 401 ? 67.667 13.665 -148.159 1.00 43.58 402 VAL D C 1
ATOM 14147 O O . VAL D 1 401 ? 67.499 14.804 -148.615 1.00 47.65 402 VAL D O 1
ATOM 14151 N N . LEU D 1 402 ? 66.731 12.718 -148.253 1.00 40.35 403 LEU D N 1
ATOM 14152 C CA . LEU D 1 402 ? 65.462 12.991 -148.917 1.00 42.26 403 LEU D CA 1
ATOM 14153 C C . LEU D 1 402 ? 64.707 14.118 -148.226 1.00 44.79 403 LEU D C 1
ATOM 14154 O O . LEU D 1 402 ? 64.132 14.990 -148.892 1.00 39.27 403 LEU D O 1
ATOM 14159 N N . LEU D 1 403 ? 64.725 14.105 -146.899 1.00 43.97 404 LEU D N 1
ATOM 14160 C CA . LEU D 1 403 ? 64.019 15.106 -146.115 1.00 54.96 404 LEU D CA 1
ATOM 14161 C C . LEU D 1 403 ? 64.577 16.493 -146.397 1.00 50.26 404 LEU D C 1
ATOM 14162 O O . LEU D 1 403 ? 63.826 17.465 -146.487 1.00 44.35 404 LEU D O 1
ATOM 14167 N N . SER D 1 404 ? 65.896 16.586 -146.532 1.00 43.86 405 SER D N 1
ATOM 14168 C CA . SER D 1 404 ? 66.529 17.879 -146.760 1.00 42.64 405 SER D CA 1
ATOM 14169 C C . SER D 1 404 ? 66.005 18.556 -148.022 1.00 50.93 405 SER D C 1
ATOM 14170 O O . SER D 1 404 ? 66.117 19.780 -148.146 1.00 46.06 405 SER D O 1
ATOM 14173 N N . HIS D 1 405 ? 65.416 17.796 -148.942 1.00 51.31 406 HIS D N 1
ATOM 14174 C CA . HIS D 1 405 ? 64.899 18.379 -150.170 1.00 48.51 406 HIS D CA 1
ATOM 14175 C C . HIS D 1 405 ? 63.689 19.261 -149.862 1.00 54.63 406 HIS D C 1
ATOM 14176 O O . HIS D 1 405 ? 62.857 18.904 -149.022 1.00 53.58 406 HIS D O 1
ATOM 14183 N N . PRO D 1 406 ? 63.568 20.420 -150.518 1.00 66.91 407 PRO D N 1
ATOM 14184 C CA . PRO D 1 406 ? 62.446 21.323 -150.199 1.00 64.75 407 PRO D CA 1
ATOM 14185 C C . PRO D 1 406 ? 61.077 20.700 -150.410 1.00 62.75 407 PRO D C 1
ATOM 14186 O O . PRO D 1 406 ? 60.185 20.884 -149.572 1.00 64.14 407 PRO D O 1
ATOM 14190 N N . ALA D 1 407 ? 60.886 19.957 -151.499 1.00 56.57 408 ALA D N 1
ATOM 14191 C CA . ALA D 1 407 ? 59.576 19.407 -151.831 1.00 52.91 408 ALA D CA 1
ATOM 14192 C C . ALA D 1 407 ? 59.166 18.228 -150.957 1.00 55.37 408 ALA D C 1
ATOM 14193 O O . ALA D 1 407 ? 58.039 17.746 -151.107 1.00 51.97 408 ALA D O 1
ATOM 14195 N N . VAL D 1 408 ? 60.023 17.748 -150.057 1.00 52.77 409 VAL D N 1
ATOM 14196 C CA . VAL D 1 408 ? 59.747 16.543 -149.280 1.00 49.97 409 VAL D CA 1
ATOM 14197 C C . VAL D 1 408 ? 59.342 16.935 -147.866 1.00 51.95 409 VAL D C 1
ATOM 14198 O O . VAL D 1 408 ? 60.013 17.751 -147.223 1.00 59.07 409 VAL D O 1
ATOM 14202 N N . ALA D 1 409 ? 58.260 16.334 -147.373 1.00 54.38 410 ALA D N 1
ATOM 14203 C CA . ALA D 1 409 ? 57.757 16.574 -146.024 1.00 55.32 410 ALA D CA 1
ATOM 14204 C C . ALA D 1 409 ? 58.054 15.441 -145.058 1.00 50.10 410 ALA D C 1
ATOM 14205 O O . ALA D 1 409 ? 58.428 15.696 -143.910 1.00 50.57 410 ALA D O 1
ATOM 14207 N N . GLU D 1 410 ? 57.870 14.193 -145.484 1.00 49.01 411 GLU D N 1
ATOM 14208 C CA . GLU D 1 410 ? 58.269 13.029 -144.705 1.00 47.87 411 GLU D CA 1
ATOM 14209 C C . GLU D 1 410 ? 58.915 12.023 -145.643 1.00 42.34 411 GLU D C 1
ATOM 14210 O O . GLU D 1 410 ? 58.622 11.996 -146.841 1.00 38.33 411 GLU D O 1
ATOM 14216 N N . ALA D 1 411 ? 59.805 11.203 -145.093 1.00 40.54 412 ALA D N 1
ATOM 14217 C CA . ALA D 1 411 ? 60.500 10.203 -145.890 1.00 42.15 412 ALA D CA 1
ATOM 14218 C C . ALA D 1 411 ? 60.667 8.925 -145.086 1.00 41.14 412 ALA D C 1
ATOM 14219 O O . ALA D 1 411 ? 61.037 8.970 -143.908 1.00 40.07 412 ALA D O 1
ATOM 14221 N N . GLY D 1 412 ? 60.380 7.801 -145.721 1.00 33.73 413 GLY D N 1
ATOM 14222 C CA . GLY D 1 412 ? 60.749 6.502 -145.180 1.00 32.20 413 GLY D CA 1
ATOM 14223 C C . GLY D 1 412 ? 61.424 5.682 -146.256 1.00 30.08 413 GLY D C 1
ATOM 14224 O O . GLY D 1 412 ? 61.091 5.792 -147.433 1.00 34.30 413 GLY D O 1
ATOM 14225 N N . VAL D 1 413 ? 62.392 4.867 -145.845 1.00 29.71 414 VAL D N 1
ATOM 14226 C CA . VAL D 1 413 ? 63.146 4.038 -146.776 1.00 29.93 414 VAL D CA 1
ATOM 14227 C C . VAL D 1 413 ? 63.161 2.614 -146.245 1.00 30.75 414 VAL D C 1
ATOM 14228 O O . VAL D 1 413 ? 63.442 2.391 -145.062 1.00 31.36 414 VAL D O 1
ATOM 14232 N N . SER D 1 414 ? 62.825 1.655 -147.104 1.00 30.63 415 SER D N 1
ATOM 14233 C CA . SER D 1 414 ? 62.865 0.248 -146.728 1.00 34.12 415 SER D CA 1
ATOM 14234 C C . SER D 1 414 ? 63.485 -0.556 -147.863 1.00 31.62 415 SER D C 1
ATOM 14235 O O . SER D 1 414 ? 63.613 -0.081 -148.992 1.00 31.44 415 SER D O 1
ATOM 14238 N N . GLY D 1 415 ? 63.876 -1.791 -147.554 1.00 28.58 416 GLY D N 1
ATOM 14239 C CA . GLY D 1 415 ? 64.548 -2.635 -148.524 1.00 24.99 416 GLY D CA 1
ATOM 14240 C C . GLY D 1 415 ? 63.568 -3.436 -149.355 1.00 28.39 416 GLY D C 1
ATOM 14241 O O . GLY D 1 415 ? 62.672 -4.091 -148.818 1.00 33.55 416 GLY D O 1
ATOM 14242 N N . ALA D 1 416 ? 63.739 -3.377 -150.669 1.00 28.33 417 ALA D N 1
ATOM 14243 C CA . ALA D 1 416 ? 62.945 -4.168 -151.594 1.00 33.33 417 ALA D CA 1
ATOM 14244 C C . ALA D 1 416 ? 63.760 -5.355 -152.088 1.00 33.75 417 ALA D C 1
ATOM 14245 O O . ALA D 1 416 ? 64.966 -5.232 -152.328 1.00 29.34 417 ALA D O 1
ATOM 14247 N N . GLU D 1 417 ? 63.096 -6.503 -152.231 1.00 34.88 418 GLU D N 1
ATOM 14248 C CA . GLU D 1 417 ? 63.756 -7.693 -152.761 1.00 35.26 418 GLU D CA 1
ATOM 14249 C C . GLU D 1 417 ? 64.366 -7.400 -154.127 1.00 27.47 418 GLU D C 1
ATOM 14250 O O . GLU D 1 417 ? 63.748 -6.749 -154.975 1.00 30.61 418 GLU D O 1
ATOM 14256 N N . ASP D 1 418 ? 65.595 -7.867 -154.336 1.00 29.71 419 ASP D N 1
ATOM 14257 C CA . ASP D 1 418 ? 66.277 -7.690 -155.612 1.00 31.61 419 ASP D CA 1
ATOM 14258 C C . ASP D 1 418 ? 67.048 -8.960 -155.935 1.00 32.54 419 ASP D C 1
ATOM 14259 O O . ASP D 1 418 ? 67.887 -9.394 -155.141 1.00 33.17 419 ASP D O 1
ATOM 14264 N N . LYS D 1 419 ? 66.782 -9.535 -157.111 1.00 28.83 420 LYS D N 1
ATOM 14265 C CA . LYS D 1 419 ? 67.381 -10.819 -157.466 1.00 28.09 420 LYS D CA 1
ATOM 14266 C C . LYS D 1 419 ? 68.901 -10.765 -157.464 1.00 32.19 420 LYS D C 1
ATOM 14267 O O . LYS D 1 419 ? 69.555 -11.755 -157.114 1.00 27.88 420 LYS D O 1
ATOM 14269 N N . LYS D 1 420 ? 69.484 -9.638 -157.861 1.00 26.34 421 LYS D N 1
ATOM 14270 C CA . LYS D 1 420 ? 70.938 -9.576 -157.931 1.00 25.43 421 LYS D CA 1
ATOM 14271 C C . LYS D 1 420 ? 71.562 -9.059 -156.639 1.00 29.80 421 LYS D C 1
ATOM 14272 O O . LYS D 1 420 ? 72.523 -9.644 -156.132 1.00 26.73 421 LYS D O 1
ATOM 14278 N N . TRP D 1 421 ? 71.041 -7.966 -156.097 1.00 27.16 422 TRP D N 1
ATOM 14279 C CA . TRP D 1 421 ? 71.699 -7.313 -154.973 1.00 23.19 422 TRP D CA 1
ATOM 14280 C C . TRP D 1 421 ? 71.217 -7.807 -153.613 1.00 23.75 422 TRP D C 1
ATOM 14281 O O . TRP D 1 421 ? 71.815 -7.448 -152.594 1.00 21.42 422 TRP D O 1
ATOM 14292 N N . GLY D 1 422 ? 70.178 -8.639 -153.565 1.00 26.99 423 GLY D N 1
ATOM 14293 C CA . GLY D 1 422 ? 69.612 -9.028 -152.288 1.00 24.68 423 GLY D CA 1
ATOM 14294 C C . GLY D 1 422 ? 68.480 -8.103 -151.891 1.00 27.23 423 GLY D C 1
ATOM 14295 O O . GLY D 1 422 ? 67.305 -8.468 -151.989 1.00 28.66 423 GLY D O 1
ATOM 14296 N N . LYS D 1 423 ? 68.827 -6.890 -151.468 1.00 26.01 424 LYS D N 1
ATOM 14297 C CA . LYS D 1 423 ? 67.861 -5.839 -151.181 1.00 25.79 424 LYS D CA 1
ATOM 14298 C C . LYS D 1 423 ? 68.324 -4.529 -151.809 1.00 28.00 424 LYS D C 1
ATOM 14299 O O . LYS D 1 423 ? 69.525 -4.276 -151.927 1.00 26.12 424 LYS D O 1
ATOM 14305 N N . VAL D 1 424 ? 67.366 -3.701 -152.222 1.00 22.69 425 VAL D N 1
ATOM 14306 C CA . VAL D 1 424 ? 67.662 -2.351 -152.701 1.00 25.84 425 VAL D CA 1
ATOM 14307 C C . VAL D 1 424 ? 66.741 -1.352 -152.009 1.00 23.73 425 VAL D C 1
ATOM 14308 O O . VAL D 1 424 ? 65.623 -1.713 -151.610 1.00 28.47 425 VAL D O 1
ATOM 14312 N N . PRO D 1 425 ? 67.162 -0.096 -151.837 1.00 23.52 426 PRO D N 1
ATOM 14313 C CA . PRO D 1 425 ? 66.320 0.877 -151.126 1.00 23.88 426 PRO D CA 1
ATOM 14314 C C . PRO D 1 425 ? 65.173 1.366 -152.001 1.00 28.64 426 PRO D C 1
ATOM 14315 O O . PRO D 1 425 ? 65.366 1.715 -153.168 1.00 30.25 426 PRO D O 1
ATOM 14319 N N . HIS D 1 426 ? 63.975 1.369 -151.429 1.00 27.85 427 HIS D N 1
ATOM 14320 C CA . HIS D 1 426 ? 62.828 2.070 -151.984 1.00 29.58 427 HIS D CA 1
ATOM 14321 C C . HIS D 1 426 ? 62.463 3.202 -151.037 1.00 35.45 427 HIS D C 1
ATOM 14322 O O . HIS D 1 426 ? 62.563 3.054 -149.813 1.00 30.21 427 HIS D O 1
ATOM 14329 N N . ALA D 1 427 ? 62.046 4.330 -151.601 1.00 32.50 428 ALA D N 1
ATOM 14330 C CA . ALA D 1 427 ? 61.740 5.515 -150.820 1.00 29.93 428 ALA D CA 1
ATOM 14331 C C . ALA D 1 427 ? 60.237 5.763 -150.830 1.00 30.14 428 ALA D C 1
ATOM 14332 O O . ALA D 1 427 ? 59.575 5.592 -151.857 1.00 31.93 428 ALA D O 1
ATOM 14334 N N . TYR D 1 428 ? 59.711 6.150 -149.675 1.00 28.05 429 TYR D N 1
ATOM 14335 C CA . TYR D 1 428 ? 58.293 6.428 -149.494 1.00 30.84 429 TYR D CA 1
ATOM 14336 C C . TYR D 1 428 ? 58.175 7.839 -148.938 1.00 33.75 429 TYR D C 1
ATOM 14337 O O . TYR D 1 428 ? 58.755 8.146 -147.891 1.00 34.20 429 TYR D O 1
ATOM 14346 N N . LEU D 1 429 ? 57.433 8.698 -149.635 1.00 40.45 430 LEU D N 1
ATOM 14347 C CA . LEU D 1 429 ? 57.535 10.129 -149.396 1.00 39.81 430 LEU D CA 1
ATOM 14348 C C . LEU D 1 429 ? 56.171 10.774 -149.202 1.00 45.64 430 LEU D C 1
ATOM 14349 O O . LEU D 1 429 ? 55.187 10.386 -149.839 1.00 43.09 430 LEU D O 1
ATOM 14354 N N . VAL D 1 430 ? 56.135 11.763 -148.313 1.00 46.08 431 VAL D N 1
ATOM 14355 C CA . VAL D 1 430 ? 55.050 12.732 -148.224 1.00 43.28 431 VAL D CA 1
ATOM 14356 C C . VAL D 1 430 ? 55.593 14.058 -148.739 1.00 46.41 431 VAL D C 1
ATOM 14357 O O . VAL D 1 430 ? 56.653 14.514 -148.292 1.00 46.72 431 VAL D O 1
ATOM 14361 N N . LEU D 1 431 ? 54.898 14.673 -149.680 1.00 50.01 432 LEU D N 1
ATOM 14362 C CA . LEU D 1 431 ? 55.392 15.830 -150.400 1.00 55.15 432 LEU D CA 1
ATOM 14363 C C . LEU D 1 431 ? 54.668 17.131 -150.058 1.00 65.10 432 LEU D C 1
ATOM 14364 O O . LEU D 1 431 ? 53.541 17.108 -149.642 1.00 62.11 432 LEU D O 1
ATOM 14369 N N . HIS D 1 432 ? 55.349 18.251 -150.259 1.00 73.32 433 HIS D N 1
ATOM 14370 C CA . HIS D 1 432 ? 54.764 19.564 -150.135 1.00 78.99 433 HIS D CA 1
ATOM 14371 C C . HIS D 1 432 ? 54.453 19.957 -151.565 1.00 83.17 433 HIS D C 1
ATOM 14372 O O . HIS D 1 432 ? 53.376 19.715 -152.046 1.00 82.66 433 HIS D O 1
ATOM 14379 N N . LYS D 1 433 ? 55.433 20.482 -152.276 1.00 85.88 434 LYS D N 1
ATOM 14380 C CA . LYS D 1 433 ? 55.323 20.729 -153.695 1.00 87.46 434 LYS D CA 1
ATOM 14381 C C . LYS D 1 433 ? 55.468 19.424 -154.491 1.00 87.82 434 LYS D C 1
ATOM 14382 O O . LYS D 1 433 ? 55.927 18.420 -153.962 1.00 83.80 434 LYS D O 1
ATOM 14384 N N . PRO D 1 434 ? 55.030 19.416 -155.743 1.00 85.97 435 PRO D N 1
ATOM 14385 C CA . PRO D 1 434 ? 55.317 18.266 -156.606 1.00 80.91 435 PRO D CA 1
ATOM 14386 C C . PRO D 1 434 ? 56.793 18.195 -156.961 1.00 75.11 435 PRO D C 1
ATOM 14387 O O . PRO D 1 434 ? 57.497 19.206 -157.016 1.00 71.62 435 PRO D O 1
ATOM 14391 N N . VAL D 1 435 ? 57.259 16.973 -157.203 1.00 70.36 436 VAL D N 1
ATOM 14392 C CA . VAL D 1 435 ? 58.652 16.738 -157.563 1.00 62.50 436 VAL D CA 1
ATOM 14393 C C . VAL D 1 435 ? 58.728 15.403 -158.292 1.00 60.10 436 VAL D C 1
ATOM 14394 O O . VAL D 1 435 ? 58.026 14.449 -157.945 1.00 62.44 436 VAL D O 1
ATOM 14398 N N . SER D 1 436 ? 59.566 15.349 -159.322 1.00 59.54 437 SER D N 1
ATOM 14399 C CA . SER D 1 436 ? 59.737 14.147 -160.123 1.00 57.65 437 SER D CA 1
ATOM 14400 C C . SER D 1 436 ? 60.796 13.237 -159.510 1.00 56.21 437 SER D C 1
ATOM 14401 O O . SER D 1 436 ? 61.645 13.670 -158.727 1.00 46.81 437 SER D O 1
ATOM 14404 N N . ALA D 1 437 ? 60.738 11.957 -159.889 1.00 50.51 438 ALA D N 1
ATOM 14405 C CA . ALA D 1 437 ? 61.766 11.018 -159.456 1.00 55.19 438 ALA D CA 1
ATOM 14406 C C . ALA D 1 437 ? 63.136 11.419 -159.980 1.00 56.07 438 ALA D C 1
ATOM 14407 O O . ALA D 1 437 ? 64.146 11.218 -159.294 1.00 50.64 438 ALA D O 1
ATOM 14409 N N . GLY D 1 438 ? 63.190 11.992 -161.185 1.00 57.49 439 GLY D N 1
ATOM 14410 C CA . GLY D 1 438 ? 64.459 12.453 -161.720 1.00 53.55 439 GLY D CA 1
ATOM 14411 C C . GLY D 1 438 ? 65.067 13.573 -160.898 1.00 52.99 439 GLY D C 1
ATOM 14412 O O . GLY D 1 438 ? 66.276 13.593 -160.657 1.00 54.66 439 GLY D O 1
ATOM 14413 N N . GLU D 1 439 ? 64.237 14.522 -160.455 1.00 53.86 440 GLU D N 1
ATOM 14414 C CA . GLU D 1 439 ? 64.748 15.596 -159.610 1.00 56.53 440 GLU D CA 1
ATOM 14415 C C . GLU D 1 439 ? 65.263 15.050 -158.284 1.00 45.93 440 GLU D C 1
ATOM 14416 O O . GLU D 1 439 ? 66.304 15.492 -157.786 1.00 52.92 440 GLU D O 1
ATOM 14418 N N . LEU D 1 440 ? 64.547 14.086 -157.700 1.00 48.35 441 LEU D N 1
ATOM 14419 C CA . LEU D 1 440 ? 64.990 13.484 -156.444 1.00 47.69 441 LEU D CA 1
ATOM 14420 C C . LEU D 1 440 ? 66.282 12.699 -156.630 1.00 50.85 441 LEU D C 1
ATOM 14421 O O . LEU D 1 440 ? 67.159 12.722 -155.759 1.00 49.06 441 LEU D O 1
ATOM 14426 N N . THR D 1 441 ? 66.414 11.992 -157.753 1.00 45.44 442 THR D N 1
ATOM 14427 C CA . THR D 1 441 ? 67.637 11.245 -158.016 1.00 43.38 442 THR D CA 1
ATOM 14428 C C . THR D 1 441 ? 68.834 12.179 -158.137 1.00 47.17 442 THR D C 1
ATOM 14429 O O . THR D 1 441 ? 69.855 11.985 -157.469 1.00 44.79 442 THR D O 1
ATOM 14433 N N . ASP D 1 442 ? 68.724 13.211 -158.979 1.00 48.65 443 ASP D N 1
ATOM 14434 C CA . ASP D 1 442 ? 69.835 14.145 -159.138 1.00 51.43 443 ASP D CA 1
ATOM 14435 C C . ASP D 1 442 ? 70.141 14.880 -157.841 1.00 44.47 443 ASP D C 1
ATOM 14436 O O . ASP D 1 442 ? 71.300 15.221 -157.581 1.00 45.57 443 ASP D O 1
ATOM 14441 N N . TYR D 1 443 ? 69.123 15.129 -157.016 1.00 42.98 444 TYR D N 1
ATOM 14442 C CA . TYR D 1 443 ? 69.374 15.662 -155.683 1.00 43.58 444 TYR D CA 1
ATOM 14443 C C . TYR D 1 443 ? 70.195 14.680 -154.849 1.00 41.83 444 TYR D C 1
ATOM 14444 O O . TYR D 1 443 ? 71.136 15.081 -154.149 1.00 38.56 444 TYR D O 1
ATOM 14453 N N . CYS D 1 444 ? 69.862 13.385 -154.926 1.00 37.83 445 CYS D N 1
ATOM 14454 C CA . CYS D 1 444 ? 70.578 12.376 -154.146 1.00 41.50 445 CYS D CA 1
ATOM 14455 C C . CYS D 1 444 ? 71.979 12.116 -154.688 1.00 43.31 445 CYS D C 1
ATOM 14456 O O . CYS D 1 444 ? 72.862 11.703 -153.926 1.00 39.04 445 CYS D O 1
ATOM 14459 N N . LYS D 1 445 ? 72.199 12.331 -155.990 1.00 38.85 446 LYS D N 1
ATOM 14460 C CA . LYS D 1 445 ? 73.499 12.031 -156.588 1.00 40.27 446 LYS D CA 1
ATOM 14461 C C . LYS D 1 445 ? 74.625 12.797 -155.911 1.00 40.50 446 LYS D C 1
ATOM 14462 O O . LYS D 1 445 ? 75.745 12.286 -155.801 1.00 46.05 446 LYS D O 1
ATOM 14468 N N . GLU D 1 446 ? 74.354 14.015 -155.458 1.00 40.05 447 GLU D N 1
ATOM 14469 C CA . GLU D 1 446 ? 75.365 14.856 -154.838 1.00 45.33 447 GLU D CA 1
ATOM 14470 C C . GLU D 1 446 ? 75.512 14.602 -153.345 1.00 42.55 447 GLU D C 1
ATOM 14471 O O . GLU D 1 446 ? 76.339 15.257 -152.703 1.00 39.86 447 GLU D O 1
ATOM 14473 N N . ARG D 1 447 ? 74.733 13.672 -152.778 1.00 36.66 448 ARG D N 1
ATOM 14474 C CA . ARG D 1 447 ? 74.704 13.455 -151.338 1.00 34.26 448 ARG D CA 1
ATOM 14475 C C . ARG D 1 447 ? 74.789 11.992 -150.926 1.00 31.66 448 ARG D C 1
ATOM 14476 O O . ARG D 1 447 ? 74.996 11.723 -149.739 1.00 29.83 448 ARG D O 1
ATOM 14484 N N . LEU D 1 448 ? 74.643 11.048 -151.852 1.00 29.65 449 LEU D N 1
ATOM 14485 C CA . LEU D 1 448 ? 74.585 9.634 -151.515 1.00 28.56 449 LEU D CA 1
ATOM 14486 C C . LEU D 1 448 ? 75.400 8.824 -152.506 1.00 25.70 449 LEU D C 1
ATOM 14487 O O . LEU D 1 448 ? 75.362 9.088 -153.712 1.00 33.26 449 LEU D O 1
ATOM 14492 N N . ALA D 1 449 ? 76.131 7.837 -151.991 1.00 25.32 450 ALA D N 1
ATOM 14493 C CA . ALA D 1 449 ? 76.726 6.821 -152.846 1.00 24.85 450 ALA D CA 1
ATOM 14494 C C . ALA D 1 449 ? 75.645 6.170 -153.698 1.00 30.38 450 ALA D C 1
ATOM 14495 O O . ALA D 1 449 ? 74.479 6.086 -153.299 1.00 28.32 450 ALA D O 1
ATOM 14497 N N . LYS D 1 450 ? 76.039 5.702 -154.886 1.00 27.48 451 LYS D N 1
ATOM 14498 C CA . LYS D 1 450 ? 75.041 5.282 -155.869 1.00 33.67 451 LYS D CA 1
ATOM 14499 C C . LYS D 1 450 ? 74.175 4.138 -155.346 1.00 30.08 451 LYS D C 1
ATOM 14500 O O . LYS D 1 450 ? 72.949 4.143 -155.526 1.00 31.69 451 LYS D O 1
ATOM 14506 N N . TYR D 1 451 ? 74.786 3.157 -154.678 1.00 25.81 452 TYR D N 1
ATOM 14507 C CA . TYR D 1 451 ? 74.012 2.024 -154.185 1.00 28.87 452 TYR D CA 1
ATOM 14508 C C . TYR D 1 451 ? 73.017 2.423 -153.094 1.00 26.91 452 TYR D C 1
ATOM 14509 O O . TYR D 1 451 ? 72.082 1.662 -152.825 1.00 25.59 452 TYR D O 1
ATOM 14518 N N . LYS D 1 452 ? 73.184 3.599 -152.472 1.00 24.12 453 LYS D N 1
ATOM 14519 C CA . LYS D 1 452 ? 72.256 4.066 -151.449 1.00 24.80 453 LYS D CA 1
ATOM 14520 C C . LYS D 1 452 ? 71.047 4.777 -152.041 1.00 25.10 453 LYS D C 1
ATOM 14521 O O . LYS D 1 452 ? 70.057 4.998 -151.331 1.00 27.31 453 LYS D O 1
ATOM 14527 N N . ARG D 1 453 ? 71.110 5.155 -153.312 1.00 23.78 454 ARG D N 1
ATOM 14528 C CA . ARG D 1 453 ? 70.050 5.968 -153.888 1.00 26.70 454 ARG D CA 1
ATOM 14529 C C . ARG D 1 453 ? 68.799 5.123 -154.127 1.00 31.58 454 ARG D C 1
ATOM 14530 O O . ARG D 1 453 ? 68.897 3.989 -154.604 1.00 27.72 454 ARG D O 1
ATOM 14538 N N . PRO D 1 454 ? 67.614 5.639 -153.797 1.00 28.33 455 PRO D N 1
ATOM 14539 C CA . PRO D 1 454 ? 66.388 4.860 -154.005 1.00 27.20 455 PRO D CA 1
ATOM 14540 C C . PRO D 1 454 ? 66.241 4.429 -155.457 1.00 35.20 455 PRO D C 1
ATOM 14541 O O . PRO D 1 454 ? 66.410 5.225 -156.384 1.00 35.06 455 PRO D O 1
ATOM 14545 N N . LYS D 1 455 ? 65.944 3.147 -155.650 1.00 27.24 456 LYS D N 1
ATOM 14546 C CA . LYS D 1 455 ? 65.690 2.643 -156.990 1.00 31.42 456 LYS D CA 1
ATOM 14547 C C . LYS D 1 455 ? 64.238 2.857 -157.410 1.00 36.07 456 LYS D C 1
ATOM 14548 O O . LYS D 1 455 ? 63.952 2.902 -158.613 1.00 40.09 456 LYS D O 1
ATOM 14554 N N . LYS D 1 456 ? 63.331 3.042 -156.449 1.00 33.40 457 LYS D N 1
ATOM 14555 C CA . LYS D 1 456 ? 61.945 3.407 -156.713 1.00 33.51 457 LYS D CA 1
ATOM 14556 C C . LYS D 1 456 ? 61.485 4.411 -155.666 1.00 35.96 457 LYS D C 1
ATOM 14557 O O . LYS D 1 456 ? 61.950 4.397 -154.522 1.00 33.07 457 LYS D O 1
ATOM 14563 N N . PHE D 1 457 ? 60.569 5.285 -156.076 1.00 34.66 458 PHE D N 1
ATOM 14564 C CA . PHE D 1 457 ? 59.957 6.278 -155.205 1.00 38.31 458 PHE D CA 1
ATOM 14565 C C . PHE D 1 457 ? 58.451 6.066 -155.175 1.00 42.73 458 PHE D C 1
ATOM 14566 O O . PHE D 1 457 ? 57.848 5.635 -156.163 1.00 43.81 458 PHE D O 1
ATOM 14574 N N . PHE D 1 458 ? 57.849 6.366 -154.027 1.00 36.29 459 PHE D N 1
ATOM 14575 C CA . PHE D 1 458 ? 56.406 6.298 -153.864 1.00 37.42 459 PHE D CA 1
ATOM 14576 C C . PHE D 1 458 ? 55.942 7.535 -153.109 1.00 42.34 459 PHE D C 1
ATOM 14577 O O . PHE D 1 458 ? 56.682 8.090 -152.293 1.00 36.75 459 PHE D O 1
ATOM 14585 N N . VAL D 1 459 ? 54.721 7.979 -153.415 1.00 40.95 460 VAL D N 1
ATOM 14586 C CA . VAL D 1 459 ? 54.083 9.112 -152.748 1.00 47.65 460 VAL D CA 1
ATOM 14587 C C . VAL D 1 459 ? 52.934 8.587 -151.901 1.00 44.73 460 VAL D C 1
ATOM 14588 O O . VAL D 1 459 ? 52.106 7.804 -152.384 1.00 47.69 460 VAL D O 1
ATOM 14592 N N . LEU D 1 460 ? 52.878 9.022 -150.644 1.00 47.03 461 LEU D N 1
ATOM 14593 C CA . LEU D 1 460 ? 51.852 8.592 -149.708 1.00 53.13 461 LEU D CA 1
ATOM 14594 C C . LEU D 1 460 ? 51.211 9.805 -149.050 1.00 57.10 461 LEU D C 1
ATOM 14595 O O . LEU D 1 460 ? 51.765 10.908 -149.052 1.00 54.63 461 LEU D O 1
ATOM 14600 N N . ASP D 1 461 ? 50.028 9.579 -148.472 1.00 53.41 462 ASP D N 1
ATOM 14601 C CA . ASP D 1 461 ? 49.372 10.624 -147.693 1.00 63.54 462 ASP D CA 1
ATOM 14602 C C . ASP D 1 461 ? 50.050 10.795 -146.340 1.00 62.39 462 ASP D C 1
ATOM 14603 O O . ASP D 1 461 ? 50.325 11.920 -145.907 1.00 57.54 462 ASP D O 1
ATOM 14608 N N . ARG D 1 462 ? 50.320 9.683 -145.658 1.00 58.61 463 ARG D N 1
ATOM 14609 C CA . ARG D 1 462 ? 51.039 9.695 -144.395 1.00 56.22 463 ARG D CA 1
ATOM 14610 C C . ARG D 1 462 ? 51.890 8.436 -144.317 1.00 43.60 463 ARG D C 1
ATOM 14611 O O . ARG D 1 462 ? 51.684 7.477 -145.066 1.00 40.19 463 ARG D O 1
ATOM 14613 N N . LEU D 1 463 ? 52.854 8.452 -143.405 1.00 45.26 464 LEU D N 1
ATOM 14614 C CA . LEU D 1 463 ? 53.637 7.235 -143.248 1.00 46.36 464 LEU D CA 1
ATOM 14615 C C . LEU D 1 463 ? 53.170 6.449 -142.026 1.00 45.37 464 LEU D C 1
ATOM 14616 O O . LEU D 1 463 ? 52.749 7.043 -141.029 1.00 41.72 464 LEU D O 1
ATOM 14621 N N . PRO D 1 464 ? 53.233 5.118 -142.078 1.00 49.41 465 PRO D N 1
ATOM 14622 C CA . PRO D 1 464 ? 52.854 4.307 -140.906 1.00 44.52 465 PRO D CA 1
ATOM 14623 C C . PRO D 1 464 ? 53.781 4.548 -139.723 1.00 53.60 465 PRO D C 1
ATOM 14624 O O . PRO D 1 464 ? 54.996 4.325 -139.798 1.00 51.04 465 PRO D O 1
ATOM 14628 N N . ARG D 1 465 ? 53.192 5.006 -138.619 1.00 51.81 466 ARG D N 1
ATOM 14629 C CA . ARG D 1 465 ? 53.899 5.230 -137.368 1.00 54.79 466 ARG D CA 1
ATOM 14630 C C . ARG D 1 465 ? 53.124 4.556 -136.242 1.00 65.47 466 ARG D C 1
ATOM 14631 O O . ARG D 1 465 ? 52.063 3.959 -136.456 1.00 70.87 466 ARG D O 1
ATOM 14639 N N . ASN D 1 466 ? 53.660 4.642 -135.031 1.00 61.33 467 ASN D N 1
ATOM 14640 C CA . ASN D 1 466 ? 52.944 4.180 -133.855 1.00 61.47 467 ASN D CA 1
ATOM 14641 C C . ASN D 1 466 ? 52.529 5.389 -133.018 1.00 66.16 467 ASN D C 1
ATOM 14642 O O . ASN D 1 466 ? 52.604 6.538 -133.471 1.00 64.79 467 ASN D O 1
ATOM 14647 N N . ALA D 1 467 ? 52.076 5.128 -131.789 1.00 74.02 468 ALA D N 1
ATOM 14648 C CA . ALA D 1 467 ? 51.617 6.215 -130.930 1.00 70.71 468 ALA D CA 1
ATOM 14649 C C . ALA D 1 467 ? 52.749 7.169 -130.579 1.00 64.88 468 ALA D C 1
ATOM 14650 O O . ALA D 1 467 ? 52.506 8.355 -130.324 1.00 61.38 468 ALA D O 1
ATOM 14652 N N . SER D 1 468 ? 53.987 6.675 -130.565 1.00 59.15 469 SER D N 1
ATOM 14653 C CA . SER D 1 468 ? 55.156 7.507 -130.313 1.00 53.46 469 SER D CA 1
ATOM 14654 C C . SER D 1 468 ? 55.581 8.314 -131.534 1.00 55.26 469 SER D C 1
ATOM 14655 O O . SER D 1 468 ? 56.530 9.100 -131.431 1.00 54.12 469 SER D O 1
ATOM 14657 N N . ASN D 1 469 ? 54.898 8.136 -132.668 1.00 49.19 470 ASN D N 1
ATOM 14658 C CA . ASN D 1 469 ? 55.216 8.698 -133.981 1.00 52.12 470 ASN D CA 1
ATOM 14659 C C . ASN D 1 469 ? 56.450 8.068 -134.615 1.00 45.23 470 ASN D C 1
ATOM 14660 O O . ASN D 1 469 ? 56.946 8.585 -135.625 1.00 47.91 470 ASN D O 1
ATOM 14665 N N . LYS D 1 470 ? 56.952 6.963 -134.069 1.00 44.08 471 LYS D N 1
ATOM 14666 C CA . LYS D 1 470 ? 58.099 6.290 -134.668 1.00 47.81 471 LYS D CA 1
ATOM 14667 C C . LYS D 1 470 ? 57.712 5.678 -136.010 1.00 52.14 471 LYS D C 1
ATOM 14668 O O . LYS D 1 470 ? 56.718 4.952 -136.110 1.00 54.40 471 LYS D O 1
ATOM 14672 N N . LEU D 1 471 ? 58.500 5.980 -137.040 1.00 49.12 472 LEU D N 1
ATOM 14673 C CA . LEU D 1 471 ? 58.294 5.398 -138.360 1.00 41.94 472 LEU D CA 1
ATOM 14674 C C . LEU D 1 471 ? 58.411 3.879 -138.296 1.00 37.19 472 LEU D C 1
ATOM 14675 O O . LEU D 1 471 ? 59.354 3.344 -137.713 1.00 39.73 472 LEU D O 1
ATOM 14680 N N . LEU D 1 472 ? 57.441 3.185 -138.889 1.00 36.05 473 LEU D N 1
ATOM 14681 C CA . LEU D 1 472 ? 57.425 1.721 -138.930 1.00 36.87 473 LEU D CA 1
ATOM 14682 C C . LEU D 1 472 ? 57.837 1.296 -140.336 1.00 36.38 473 LEU D C 1
ATOM 14683 O O . LEU D 1 472 ? 57.000 1.070 -141.208 1.00 35.11 473 LEU D O 1
ATOM 14688 N N . ARG D 1 473 ? 59.148 1.167 -140.553 1.00 32.85 474 ARG D N 1
ATOM 14689 C CA . ARG D 1 473 ? 59.641 0.978 -141.914 1.00 29.15 474 ARG D CA 1
ATOM 14690 C C . ARG D 1 473 ? 59.133 -0.317 -142.545 1.00 34.57 474 ARG D C 1
ATOM 14691 O O . ARG D 1 473 ? 59.008 -0.398 -143.772 1.00 31.79 474 ARG D O 1
ATOM 14699 N N . ASN D 1 474 ? 58.836 -1.338 -141.737 1.00 39.82 475 ASN D N 1
ATOM 14700 C CA . ASN D 1 474 ? 58.405 -2.614 -142.298 1.00 37.79 475 ASN D CA 1
ATOM 14701 C C . ASN D 1 474 ? 57.012 -2.550 -142.906 1.00 33.08 475 ASN D C 1
ATOM 14702 O O . ASN D 1 474 ? 56.665 -3.420 -143.710 1.00 36.87 475 ASN D O 1
ATOM 14707 N N . GLN D 1 475 ? 56.214 -1.551 -142.549 1.00 32.44 476 GLN D N 1
ATOM 14708 C CA . GLN D 1 475 ? 54.868 -1.414 -143.089 1.00 36.78 476 GLN D CA 1
ATOM 14709 C C . GLN D 1 475 ? 54.799 -0.440 -144.259 1.00 37.21 476 GLN D C 1
ATOM 14710 O O . GLN D 1 475 ? 53.709 -0.226 -144.806 1.00 43.78 476 GLN D O 1
ATOM 14716 N N . LEU D 1 476 ? 55.933 0.141 -144.663 1.00 38.72 477 LEU D N 1
ATOM 14717 C CA . LEU D 1 476 ? 55.930 1.074 -145.784 1.00 37.86 477 LEU D CA 1
ATOM 14718 C C . LEU D 1 476 ? 55.456 0.396 -147.065 1.00 30.28 477 LEU D C 1
ATOM 14719 O O . LEU D 1 476 ? 54.655 0.966 -147.815 1.00 40.45 477 LEU D O 1
ATOM 14724 N N . LYS D 1 477 ? 55.928 -0.826 -147.327 1.00 37.65 478 LYS D N 1
ATOM 14725 C CA . LYS D 1 477 ? 55.589 -1.481 -148.587 1.00 43.51 478 LYS D CA 1
ATOM 14726 C C . LYS D 1 477 ? 54.097 -1.783 -148.690 1.00 49.09 478 LYS D C 1
ATOM 14727 O O . LYS D 1 477 ? 53.544 -1.773 -149.795 1.00 50.43 478 LYS D O 1
ATOM 14732 N N . ASP D 1 478 ? 53.430 -2.051 -147.564 1.00 54.90 479 ASP D N 1
ATOM 14733 C CA . ASP D 1 478 ? 52.008 -2.379 -147.561 1.00 61.96 479 ASP D CA 1
ATOM 14734 C C . ASP D 1 478 ? 51.121 -1.169 -147.298 1.00 68.27 479 ASP D C 1
ATOM 14735 O O . ASP D 1 478 ? 50.013 -1.325 -146.767 1.00 77.64 479 ASP D O 1
ATOM 14740 N N . ALA D 1 479 ? 51.568 0.031 -147.655 1.00 59.30 480 ALA D N 1
ATOM 14741 C CA . ALA D 1 479 ? 50.795 1.245 -147.441 1.00 58.14 480 ALA D CA 1
ATOM 14742 C C . ALA D 1 479 ? 50.216 1.746 -148.759 1.00 57.20 480 ALA D C 1
ATOM 14743 O O . ALA D 1 479 ? 50.816 1.577 -149.823 1.00 53.88 480 ALA D O 1
ATOM 14745 N N . ARG D 1 480 ? 49.033 2.354 -148.682 1.00 62.74 481 ARG D N 1
ATOM 14746 C CA . ARG D 1 480 ? 48.419 2.936 -149.870 1.00 59.22 481 ARG D CA 1
ATOM 14747 C C . ARG D 1 480 ? 49.324 4.025 -150.431 1.00 52.81 481 ARG D C 1
ATOM 14748 O O . ARG D 1 480 ? 49.739 4.932 -149.705 1.00 54.72 481 ARG D O 1
ATOM 14750 N N . LYS D 1 481 ? 49.640 3.930 -151.723 1.00 46.20 482 LYS D N 1
ATOM 14751 C CA . LYS D 1 481 ? 50.687 4.767 -152.301 1.00 48.69 482 LYS D CA 1
ATOM 14752 C C . LYS D 1 481 ? 50.627 4.689 -153.821 1.00 51.13 482 LYS D C 1
ATOM 14753 O O . LYS D 1 481 ? 49.958 3.825 -154.396 1.00 52.53 482 LYS D O 1
ATOM 14759 N N . GLY D 1 482 ? 51.364 5.599 -154.463 1.00 53.15 483 GLY D N 1
ATOM 14760 C CA . GLY D 1 482 ? 51.569 5.540 -155.895 1.00 55.26 483 GLY D CA 1
ATOM 14761 C C . GLY D 1 482 ? 53.018 5.828 -156.235 1.00 52.29 483 GLY D C 1
ATOM 14762 O O . GLY D 1 482 ? 53.742 6.466 -155.468 1.00 49.62 483 GLY D O 1
ATOM 14763 N N . GLU D 1 483 ? 53.433 5.343 -157.402 1.00 51.74 484 GLU D N 1
ATOM 14764 C CA . GLU D 1 483 ? 54.811 5.491 -157.848 1.00 54.26 484 GLU D CA 1
ATOM 14765 C C . GLU D 1 483 ? 55.011 6.826 -158.568 1.00 64.42 484 GLU D C 1
ATOM 14766 O O . GLU D 1 483 ? 54.057 7.515 -158.936 1.00 59.98 484 GLU D O 1
ATOM 14772 N N . LEU D 1 484 ? 56.278 7.189 -158.759 1.00 59.35 485 LEU D N 1
ATOM 14773 C CA . LEU D 1 484 ? 56.648 8.353 -159.559 1.00 61.10 485 LEU D CA 1
ATOM 14774 C C . LEU D 1 484 ? 57.312 7.906 -160.859 1.00 65.81 485 LEU D C 1
ATOM 14775 O O . LEU D 1 484 ? 57.156 8.536 -161.904 1.00 65.16 485 LEU D O 1
#

B-factor: mean 29.53, std 14.08, range [7.43, 112.96]

Secondary structure (P-SEA, 3-state):
cccccaaaaaaaccccccccccccccccaaaaaaaaaaaaaaaaaacccccbbbbbbccccaaaaaaaaaaaaacbbbbbbcccccaaaaaaaaaaacccbbbbcccccccccccccccccaaaaaaccccccccccccccccccccccccccccbbbbbbbcaaaaaaaaaaaaaaccccccbbbbbcccccccccaaaaaaaaaacbbbbccccccaaaaaaaaaaccccbbbbcaaaaaaaaaacccccccccccccccccccaaaaaaaaaacccccccccccccccccccccccccccccccccccccccccccccccccccccbbbbbbbcccccccccccaaaaaaaacccccccccccccccccbbbbbbcccccccccccbbbbaaaaaaaaaacccccbbbbbbcccccccbbbbbbbbccccccaaaaaaaacccccccccccbbbbccccccccccccccccccccccccc/ccccccaaaaaaaccccccccccccccccaaaaaaaaaaaaaaaaaacccccbbbbbbccccaaaaaaaaaaaaacbbbbbbcccccaaaaaaaaaaacccbbbbcccccccccccccccccaaaaaaccccccccccccccccccccccccccccbbbbbbbcaaaaaaaaaaaaaaccccccbbbbbcccccccccaaaaaaaaaabbbbbccccccaaaaaaaaaaccccbbbbcaaaaaaaaaccccccccccccccccccccaaaaaaaaaaccccbbbbcccccccccbbbcccccccccccccccccccbbbbbcccccccccbbbbbbbcccccccccccaaaaaaaacccccccccccccccccbbbbbbcccccccccccbbbbaaaaaaaaaacccccbbbbbbcccccccbbbbbbbcccccccaaaaaaaacccccccccccbbbbbcccccccccccccccccccbbbbcc/cccccaaaaaaaccccccccccccccccaaaaaaaaaaaaaaaaaacccccbbbbbbccccaaaaaaaaaaaaacbbbbbbcccccaaaaaaaaaaacccbbbbcccccccccccccccccaaaaaaccccccccccccccccccccccccccccbbbbbbbcaaaaaaaaaaaaaaccccccbbbbbcccccccccaaaaaaaaaabbbbbccccccaaaaaaaaaaccccbbbbcaaaaaaaaaccccccccccccccccccccaaaaaaaaaaccccbbbbbccccccccccccccccccccccccccccccbbbbbcccccccccbbbbbbbbcccccccccccaaaaaaacccccccccccccccccbbbbbbcccccccccccbbbbaaaaaaaaaacccccbbbbbbcccccccbbbbbbbcccccccaaaaaaaacccccccccccbbbbcccccccccccccccccccccccccc/ccccccaaaaaaaccccccccccccccccaaaaaaaaaaaaaaaaaacccccbbbbbbccccaaaaaaaaaaaaacbbbbbbcccccaaaaaaaaaaacccbbbbcccccccccccccccccaaaaaaccccccccccccccccccccccccccccbbbbbbbcaaaaaaaaaaaaaaccccccbbbbbcccccccccaaaaaaaaaabbbbbccccccaaaaaaaaaaccccbbbbcaaaaaaaaaccccccccccccccccccccaaaaaaaaaaccbbbbbbcccccccccccccccccccccccccccccccbbbbbccccccccccccbbbbbcccccccccccaaaaaaccccccccccccccccccbbbbbbcccccccccccbbbbaaaaaaaaaacccccbbbbbbcccccccbbbbbbbcccccccaaaaaaaacccccccccccbbbbbcccccccccccccccccccccccc

CATH classification: 3.40.50.12780 (+1 more: 3.30.300.30)

InterPro domains:
  IPR000873 AMP-dependent synthetase/ligase domain [PF00501] (11-348)
  IPR010192 2-succinylbenzoate--CoA ligase [MF_00731] (5-480)
  IPR010192 2-succinylbenzoate--CoA ligase [TIGR01923] (30-477)
  IPR020845 AMP-binding, conserved site [PS00455] (149-160)
  IPR025110 AMP-binding enzyme, C-terminal domain [PF13193] (398-471)
  IPR042099 ANL, N-terminal domain [G3DSA:3.40.50.12780] (3-383)
  IPR045851 AMP-binding enzyme domain superfamily [G3DSA:3.30.300.30] (385-485)
  IPR050237 ATP-dependent AMP-binding enzyme [PTHR43767] (9-477)

Sequence (1936 aa):
TEQPNWLMQRAQLTPERIALIYEDQTVTFAELFAASKRMAEQLAAHSVRKGDTAAILLQNRAEMVYAVHACFLLGVKAVLLNTKLSTHERLFQLEDSGSGFLLTDSSFEKKEYEHIVQTIDVDELMKEAAEEIEIEAYMQMDATATLMYTSSGTTGKPKGVQQTFGNHYFSAVSSALNLGITEQDRWLIALPLFHISGLSALFKSVIYGMTVVLHQRFSVSDVLHSINRHEVTMISAVQTMLASLLEETNRCPESIRCCILLGGGPAPLPLLEECREKGFPVFQSYGMTETCSQIVTTLSPEFSMEEKLGSAGKPLFSCEIIKIERDGQVCEPYEHGEIMVKGPNVMKSYFNNRESANEASFQNGWLKTGDLGYLDNEGFLYVLDRRSDLIISGGENIYPAEVESVLLSHPAVAEAGVSGAEDKKWGKVPHAYLVLHKPVSAGELTDYCKERRLAKYKRPKKFFVLDRLPRNASNKLLRNQLKDARKGELLTEQPNWLMQRAQLTPERIALIYEDQTVTFAELFAASKRMAEQLAAHSVRKGDTAAILLQNRAEMVYAVHACFLLGVKAVLLNTKLSTHERLFQLEDSGSGFLLTDSSFEKKEYEHIVQTIDVVDELMKEAAEEIEIEAYMQMDATATLMYTSSGTTGKPKGVQQTFGNHYFSAVSSALNLGITEQDRWLIALPLFHISGLSALFKSVIYGMTVVLHQRFSVSDVLHSINRHEVTMISAVQTMLASLLEETNRCPESIRCCILLGGGPAPLPLLEECREKGFPVFQSSYGMTETCSQIVTLSPEFSMEKLGSAGKPLFSCEIKIERDGQVCEPYEHGEIMVKGPNVMKSYFNRESANEASFQNGWLKTGDLGYLDNEGFLYVLDRRSDLIISGGENIYPAEVESVLLSHPAVAEAGVSGAEDKKWGKVPHAYLVLHKPVSAGELTDYCKERLAKYKRPKKFFVLDRLPRNASNKLLRNQLKDARKGELLTEQPNWLMQRAQLTPERIALIYEDQTVTFAELFAASKRMAEQLAAHSVRKGDTAAILLQNRAEMVYAVHACFLLGVKAVLLNTKLSTHERLFQLEDSGSGFLLTDSSFEKKEYEHIVQTIDVDELMKEAAEEIEIEAYMQMDATATLMYTSGTTGKPKGVQQTFGNHYFSAVSSALNLGITEQDRWLIALPLFHISGLSALFKSVIYGMTVVLHQRFSVSDVLHSINNRHEVTMISAVQTMLASLLEETNRCPESIRCCILLGGGPAPLPLLEECREKGFPVFQSYGMTETCSQIVTLSPEFSMEKLGSAGKKPLFSCEIKIERDGQVCEPYEHGEIMVKGPNVMKSYFNRESANEASFQNGWLKTGDLGYLDNEGFLYVLDRRSDLIISGGENIYPAEVESVLLSHPAVAEAGVSGAEDKKWGKVPHAYLVLHKPVSAGELTDYCKERLAKYKRPKKFFVLDRLPRNASNKLLRNQLKDARKGELLLTEQPNWLMQRAQLTPERIALIYEDQTVTFAELFAASKRMAEQLAAHSVRKGDTAAILLQNRAEMVYAVHACFLLGVKAVLLNTKLSTHERLFQLEDSGSGFLLTDSSFEKKEYEHIVQTIDVDELMKEAAEEIEIEAYMQMDATATLMYTSSSGTTGKPKGVQQTFGNHYFSAVSSALNLGITEQDRWLIALPLFHISGLSALFKSVIYGMTVVLHQRFSVSDVLHSINNRHEVTMISAVQTMLASLLEETNRCPESIRCCILLGGGPAPLPLLEECREKGFPVFQSSYGMTETCSQIVTTLSPEFSMEKLGSAGKPLFSCEIIKIERDGQVCEPYEHGEIMVKGPNVMKSYFNRESANEASFQNGWLKTGDLGYLDNEGFLYVLDRRSDLIISGGENIYPAEVESVLLSHPAVAEAGVSGAEDKKWGKVPHAYLVLHKPVSAGELTDYCKERLAKYKRPKKFFVLDRLPRNASNKLLRNQLKDARKGEL

Nearest PDB structures (foldseek):
  5x8g-assembly1_C  TM=1.001E+00  e=0.000E+00  Bacillus subtilis subsp. subtilis str. 168
  5x8g-assembly2_D  TM=1.001E+00  e=0.000E+00  Bacillus subtilis subsp. subtilis str. 168
  5gtd-assembly1_A  TM=8.121E-01  e=4.683E-98  Bacillus subtilis subsp. subtilis str. 168
  5bur-assembly1_A  TM=8.167E-01  e=9.714E-92  Bacillus subtilis subsp. subtilis str. 168
  5buq-assembly1_A  TM=8.373E-01  e=2.241E-90  Bacillus subtilis subsp. subtilis str. 168

Solvent-accessible surface area: 73762 Å² total

Foldseek 3Di:
DKDFQLLVVLCVPFVAQWAEQEPNDTAGSVNLVVLLQLLLQLVVVVVDAAPAEEEEAEFFDSLSLSPLSSCQQRNYEYEYDDNLFFLQLVQVVLQLVRHQEYEYAPVDDCVSNVVRHHYDHSVVSSVDDGDRDRTPRMFDQQAFSYWAWDDCLQQHTFTFGFGNQLLVVVLVLVCVVQPDDPLAAEEEQDGCSFLLRVSVSVNCSNRVHYYYYYRHDDLVVVVVCCVVRLHAEYEFEQLSLVNNVVVDLADPPSHDEYEYEQDDHPLVSLVSCLVSPNFYKAFYDHVQLSGGFAICGSVCCVVPVQFRHAGGPQKDKAFDAPNHGDDAPGKGWIKMAGSNGTPATRPPVVCRVVQDDPRIGTDQWMWGAHPVGTIHTDPDDFQWEFFRSDIAGQSNQQVLLCPDQFFPGKGWGWDQDPNGGTAIAIETETNDDDAPVRSQVSVSNGGRPRRGHPWYFYDNDADADPVRHGDRVPRVPDTDTGD/DDKDFLLLVVLCVVFVQQFAEAEDPDTAGSVRLVVLLQLLLQLVVVVVDAAPAEEEEAEFDDSLSLSPLSSCQQRNYEYEYDDNLFFLQLVQVCLQQVRHQEYEYAPVDDQVSCVVRHHYHHSVVSSVDDGDGDRTPRMFDQQAFRYWAWDDCLQQHTFTFGFGNLLLVVVLVLVCVVQPDDALAAEEEQDGCSFLLRVSVSSNCSNRVHYYYYDRHDDLVVVVCVCVVRLHAEYEFEQLSLVVNVVVDLADPPSHDEYEYEQDDHDQVSLVSCLVSVNFYKAFYAHVQLSGGQAIHGSVCCVVVPQWRHAGGPQKDWFFDDPNHTDDAPDKHWIKMAGSNGTPATRPPVVCRVVQADPRIGTDQWMWGAHPVGTIHTDPDDFQWDFFRSDIAGQSNQQVLLCPPQFFPGKGWGWDQDPNGGTAIAMETETPHDDAPVRSQVSVSNGGRPRRGHPWYWYDNDADADPVRHGPRVCRVVDDTDTGD/DKDFQLLVVLCVPFVAQWAEAEPPDTAGSVRLVVLLQLLLQLVVVVVDAAPAEEEEAEFDDSLSLSPLSNCQQRNYEYEYDDNLFFLQLVQVVCQLVRHAEYEYAPVDDCVSNVVRHHYDHSVVSSVDDGDGDRTPRMFDQQAFSYWAWDDCLQQHTFTFRFGNLLLVVVLVLVCVVQPDDALAEEEEADGCSFLLRVSVSSNCSNRVHYYYYDRHDDLVVVVVCCVVRLHAEYEFEQLSLVVNVVVDLADPPSHQEYEYEQDDHPLVSLVSCLVSPNFYKAFYAHVQLSGGQAIHGSVCCVVPVQFRHAGGPQKDWFFDAPRHTDDAPDKGWIKMAGSNGTPATRPPVPCRVVQDDPRIGTDQWMWGAHPVGTIHTDPDDFQWDFFRSDIAGQNNQQVLLCPDQFFPGKTWGWDQDPNGGTAIEMETETPDDDAPVRVQVSVSNGGRPRRHHPWYKYDNDADADPVRHGPRVCRVVDDTDTGD/DDKDFQLLVVLCVPFVAQFAEAEPNDTAGSVNLVVLLQLLLQLVVQVVDAAPAEEEEAEFDDSLSLSPLSSCQQRNYEYEYDDNLFFLQLVQVVLQQVRHQEYEYAPVDDQVSCVVRHHYHHSVVSSVDDGDRDHTDRMFDQQAFSYWAWDDCLLQHTFTFGFGNLLLVVVLVLVCVVQPDDPLAAEEEQDGCSFLLRVSVSVNCSNRVHYYYYYRHDDLVVVVVCCVVRLHAEYEFEQLSLVVNVVVDLADPPSHDEYEYEQDDHDLVSLVSCLVSVPFYKAFYAHVQLSGGFAIHGSVCCVVPPQFRHAGGPQKDWFFDDPPHTDDAPDKGWIKIAGSNGTPATRPDVVCRVVQDDPRIGTDPWMWGAHPVGTIHTDPDDFQWDFFRSDTAGQSNQQVQLCPDQFFDGKGWGWDQDPNGRTAIAMETETDDDDDPVRSQVSCSNGGRPRRGHPWYKYANDADADPVRHGDRVCRVVGDIGTD

Organism: Bacillus subtilis (strain 168) (NCBI:txid224308)

=== Feature glossary ===
Feature key, reading from the visual/contextual features back to the raw sequence:

Rendered structure images. Structure images are PyMOL renders from six orthogonal camera directions. Cartoon representation draws helices as coils and strands as arrows; sticks shows the backbone as bonds; surface shows the solvent-excluded envelope. Rainbow coloring maps sequence position to hue (blue→red, N→C); chain coloring assigns a distinct color per polypeptide.

Contact-map, Ramachandran, and PAE plots. Three diagnostic plots accompany the record. The Cα contact map visualizes the tertiary structure as a 2D adjacency matrix (8 Å cutoff, sequence-local contacts suppressed). The Ramachandran plot shows the distribution of backbone (φ, ψ) torsions, with points in the α and β basins reflecting secondary structure content. The PAE plot shows AlphaFold's inter-residue confidence as a color matrix.

InterPro / GO / CATH / organism. The annotation block draws on four external resources. InterPro: which protein families and domains the sequence belongs to. GO: standardized terms for what the protein does, what process it participates in, and where in the cell it acts. CATH: which structural fold it has in the CATH hierarchy. Organism: the species of origin.

Nearest PDB structures. Structural nearest neighbors (via Foldseek easy-search vs the PDB). Reported per hit: target PDB id, E-value, and alignment TM-score. A TM-score above ~0.5 is the conventional threshold for 'same fold'.

Predicted aligned error. Predicted aligned error is AlphaFold's pairwise confidence. Unlike pLDDT (per-residue), PAE is per-residue-pair and captures whether two parts of the structure are correctly placed relative to each other. Units are ångströms of expected positional error.

Solvent-accessible surface area. SASA measures how much of the protein is reachable by solvent. It is computed by rolling a water-sized probe over the atomic surface and summing the exposed area (Å²). Per-residue SASA distinguishes core (buried, low SASA) from surface (exposed, high SASA) residues; total SASA is a whole-molecule size measure.

B-factor. Crystallographic B-factors measure how much each atom's electron density is smeared out, in Å². They rise in mobile loops and surface residues and fall in the buried interior. In AlphaFold models this column is repurposed to hold pLDDT instead.

pLDDT. For AlphaFold models, the B-factor field carries pLDDT — the model's own estimate of local accuracy on a 0–100 scale. Regions with pLDDT<50 should be treated as essentially unmodeled; they often correspond to intrinsically disordered segments.

Backbone torsions (φ/ψ). φ (phi) and ψ (psi) are the two rotatable backbone dihedrals per residue: φ is the C(i-1)–N–Cα–C torsion, ψ is the N–Cα–C–N(i+1) torsion, both in degrees on (−180°, 180°]. α-helical residues cluster near (−60°, −45°); β-strand residues near (−120°, +130°). A Ramachandran plot is simply a scatter of (φ, ψ) for every residue.

Radius of gyration, Cα contacts, bounding box. Radius of gyration (Rg) is the root-mean-square distance of Cα atoms from their centroid — a single number for overall size and compactness. A globular domain of N residues has Rg ≈ 2.2·N^0.38 Å; an extended or disordered chain has a much larger Rg. The Cα contact count is the number of residue pairs whose Cα atoms are within 8 Å and are more than four positions apart in sequence — a standard proxy for tertiary packing density. The bounding box is the smallest axis-aligned box enclosing all Cα atoms.

Secondary structure (3-state, P-SEA). Three-state secondary structure (P-SEA) collapses the eight DSSP classes into helix (a), strand (b), and coil (c). P-SEA assigns these from Cα geometry alone — distances and angles — without requiring backbone oxygens, so it works on any Cα trace.

Secondary structure (8-state, DSSP). Secondary structure is the local, repeating backbone conformation. DSSP classifies it into eight states by reading the hydrogen-bond network: three helix types (H, G, I), two β types (E, B), two non-regular types (T, S), and unstructured coil (-).

Foldseek 3Di. The Foldseek 3Di string encodes local tertiary geometry as a 20-letter alphabet — one character per residue — derived from the relative positions of nearby Cα atoms. Unlike the amino-acid sequence, 3Di is a direct function of the 3D structure, so two proteins with the same fold have similar 3Di strings even at low sequence identity.

mmCIF coordinates. Structure coordinates are given as an mmCIF _atom_site loop: one row per atom with element, residue name, chain id, sequence number, and x/y/z position in Å. Only the four main-chain atoms per residue are included here; side chains are omitted to keep the record compact.

Sequence. This is the polypeptide sequence — one letter per residue, N-terminus first. Length ranges from a few dozen residues for small domains to over a thousand for large multi-domain proteins.